Protein 5KDW (pdb70)

Solvent-accessible surface area: 65621 Å² total; per-residue (Å²): 115,76,47,79,100,29,0,70,61,1,24,114,54,0,56,0,48,121,0,62,57,19,92,36,0,0,68,75,0,41,92,18,7,55,140,9,91,99,67,6,24,148,22,0,48,17,0,4,61,127,60,47,2,19,3,48,9,27,24,51,1,2,24,1,41,11,47,16,33,23,42,1,1,1,1,2,17,3,98,132,43,87,5,1,0,0,0,0,37,10,39,76,6,66,0,0,0,0,0,11,22,0,2,77,43,8,101,47,105,3,50,52,0,12,66,0,0,73,45,0,0,12,10,0,22,62,35,73,16,47,32,83,26,75,145,80,10,106,0,0,16,10,22,30,91,82,88,35,1,15,74,5,0,109,56,8,49,5,97,9,31,61,16,77,41,8,0,0,48,54,68,82,5,14,91,80,8,106,0,0,0,0,0,7,19,1,10,1,28,48,5,38,64,27,0,71,54,39,0,122,92,49,9,8,0,0,1,0,4,50,64,19,112,86,80,4,18,0,0,73,50,0,2,48,1,0,7,4,79,22,5,84,165,8,3,0,100,163,35,121,3,116,1,23,86,93,26,79,75,84,127,5,18,104,47,2,2,51,62,48,30,25,66,68,0,2,76,35,9,16,92,40,67,14,90,116,97,22,60,47,98,102,21,91,78,174,106,48,65,23,43,4,112,110,2,78,35,10,41,93,12,27,134,83,0,70,89,19,42,43,41,2,16,46,28,2,92,134,20,57,29,5,20,74,62,114,28,7,52,5,12,32,4,14,2,0,0,0,4,0,6,2,27,82,7,140,40,49,1,15,20,64,82,37,28,49,81,4,6,43,5,2,0,0,1,1,2,9,5,5,13,8,91,30,3,10,29,0,134,74,4,39,13,1,8,29,128,89,0,52,68,7,101,56,28,76,77,87,38,82,30,93,8,80,0,36,24,47,130,30,27,2,1,4,2,44,0,1,0,5,21,92,106,0,22,2,56,2,31,103,8,67,148,15,47,5,9,0,5,2,3,5,16,56,115,0,3,6,17,15,32,19,101,153,56,0,17,0,0,26,27,5,77,4,19,59,0,78,3,93,57,103,85,62,8,11,1,5,2,6,1,1,0,2,0,2,0,31,6,39,54,9,86,58,50,33,62,0,17,0,35,1,39,10,2,1,73,6,6,42,1,45,26,91,88,39,62,130,18,60,122,33,8,46,73,5,29,123,37,5,103,57,45,128,5,20,4,0,1,2,36,6,45,4,1,4,0,0,0,26,7,104,39,3,81,36,6,7,90,178,51,10,73,38,62,31,69,95,2,1,106,8,0,23,86,3,1,9,38,7,3,5,59,6,0,0,21,11,30,58,128,84,91,26,72,93,26,8,84,118,29,8,77,75,12,41,22,60,5,86,34,102,87,13,0,78,34,35,23,15,4,5,0,9,0,4,70,28,0,41,50,13,42,31,16,60,38,78,13,1,5,2,25,130,0,0,38,0,25,10,33,25,2,2,12,30,0,0,49,54,6,30,40,39,5,4,34,0,8,5,50,50,0,20,27,2,6,0,2,2,2,0,5,24,1,1,21,43,0,29,115,92,88,47,92,71,46,59,23,128,85,10,42,2,112,40,0,7,72,35,0,51,49,0,60,87,50,116,82,66,50,33,0,0,62,103,84,0,0,84,56,102,34,105,123,18,46,20,15,21,4,3,0,0,2,3,0,1,0,5,15,5,16,83,78,74,138,43,102,110,37,1,5,25,0,2,9,1,0,8,0,0,6,15,4,0,54,92,8,91,24,59,43,46,19,2,19,1,0,2,3,65,31,93,140,85,22,37,69,44,30,81,26,82,23,21,34,4,0,14,0,0,0,0,0,0,0,10,6,7,104,73,12,0,70,32,0,3,39,8,0,0,2,114,21,33,87,57,0,66,60,1,1,60,50,5,32,45,67,104,26,58,8,7,0,4,0,4,93,78,6,2,51,32,95,62,40,87,102,15,86,0,55,167,38,45,54,84,46,41,21,131,187,118,80,48,80,104,27,0,68,62,2,26,114,55,0,55,0,47,121,0,62,57,20,95,32,0,0,66,69,0,41,108,29,5,55,98,1,90,97,46,5,23,146,21,0,47,16,0,4,61,127,61,44,2,17,1,50,8,28,27,50,0,1,24,1,40,13,48,14,37,9,36,1,2,1,2,3,18,3,100,131,43,89,5,1,0,0,0,0,40,10,43,75,6,67,0,0,0,0,0,11,22,0,2,78,41,5,96,49,105,4,48,57,0,11,67,0,0,72,51,0,0,12,10,0,19,64,35,72,16,47,31,84,27,76,139,75,11,103,0,0,16,10,22,28,92,82,85,36,1,14,76,5,0,95,55,8,48,6,93,5,32,55,18,80,41,8,0,0,47,52,70,78,5,15,88,77,8,106,0,0,0,0,0,6,18,1,11,1,25,51,6,39,66,25,0,70,56,40,0,118,95,49,7,8,0,0,0,0,3,49,65,20,108,85,80,5,18,0,0,72,48,0,2,49,1,0,7,4,84,21,6,83,167,8,3,0,101,162,34,124,4,115,2,18,83,93,25,77,72,84,126,6,18,103,46,1,2,51,64,52,26,27,60,66,0,2,77,37,11,16,95,39,67,15,89,116,96,22,56,48,93,102,22,92,77,172,102,47,59,22,43,3,113,110,3,77,36,10,41,96,10,28,132,87,0,68,88,15,40,43,42,3,14,46,30,2,90,135,26,63,33,5,20,74,62,109,25,7,52,5,12,31,2,11,3,0,0,0,4,0,7,2,17,84,7,138,39,46,0,13,19,63,84,36,26,50,79,5,8,41,6,4,0,0,0,1,1,9,5,5,13,8,94,29,4,10,29,0,119,79,4,37,13,0,8,28,95,91,0,50,82,8,109,58,30,78,78,89,38,79,29,94,10,78,0,39,25,44,129,32,33,2,1,4,3,45,0,2,0,5,22,88,107,0,21,2,56,2,30,102,10,67,144,13,48,4,7,0,0,2,3,5,15,56,116,0,3,5,17,13,32,18,101,156,51,0,18,0,0,28,26,4,75,5,19,61,0,78,4,100,61,99,107,60,14,12,0,3,2,6,1,1,0,3,0,0,0,31,8,45,53,9,86,56,52,32,65,0,19,0,36,1,39,11,1,2,76,7,9,38,0,44,26,94,82,44,87,122,27,75,124,30,19,46,72,4,30,127,36,8,108,58,52,137,8,22,4,0,1,3,39,4,48,7,1,6,0,0,0,25,7,96,43,0,63,34,7,7,84,73,93,12,62,37,65,30,94,74,3,2,120,4,0,28,83,4,1,10,40,7,3,4,55,7,0,0,20,10,33,61,130,77,84,23,74,94,22,7,85,122,28,7,76,75,20,38,22,58,5,90,34,103,94,21,0,81,37,36,21,16,3,6,0,8,0,4,66,28,1,43,52,13,41,32,12,55,38,79,13,1,5,2,26,132,0,0,38,0,34,10,31,25,2,2,12,31,0,0,48,53,6,31,40,40,7,4,33,0,7,4,51,49,0,20,27,3,5,0,2,2,2,0,5,26,1,1,23,39,0,29,110,87,85,48,86,71,56,60,24,129,83,10,43,1,106,40,0,7,73,35,0,52,47,0,60,89,57,117,81,67,52,26,0,0,57,113,84,0,0,76,55,96,35,103,126,18,46,20,15,20,4,2,0,0,2,3,0,2,0,5,15,2,15,86,76,63,137,41,102,111,39,1,7,25,0,2,9,0,0,6,0,0,6,24,3,0,36,144,7,94,24,58,42,45,20,2,18,1,0,1,2,67,29,88,140,83,24,39,70,42,32,80,25,82,23,22,33,4,0,14,0,0,0,0,0,0,0,16,5,8,102,71,8,0,71,30,0,4,41,10,0,0,3,111,20,32,87,56,0,65,59,1,1,60,49,4,34,44,67,106,27,60,9,7,0,5,0,3,92,78,7,3,52,29,96,63,42,87,102,17,86,0,56,168,37,46,52,87,44,41,21,126,183

Nearest PDB structures (foldseek):
  5kdx-assembly1_A  TM=1.000E+00  e=0.000E+00  Pseudomonas aeruginosa PAO1
  5kdv-assembly1_A  TM=9.947E-01  e=0.000E+00  Pseudomonas aeruginosa PAO1
  7jtv-assembly2_A  TM=9.894E-01  e=0.000E+00  Pseudomonas aeruginosa PAO1
  3j7n-assembly1_B  TM=3.074E-01  e=9.142E-02  Brome mosaic virus
  1qxp-assembly1_A  TM=2.008E-01  e=1.254E-01  Rattus norvegicus

Radius of gyration: 41.46 Å; Cα contacts (8 Å, |Δi|>4): 3941; chains: 2; bounding box: 107×115×102 Å

B-factor: mean 23.0, std 9.37, range [10.21, 73.4]

Sequence (1766 aa):
ATQEEILDAALVSGDSSQLTDSHLVALRLQQQVERIRQTRTQLLDGLYQNLSQAYDPGAASMWVLPANPDNTLPFLIGDKGRVLASLSLEAGGRGLAYGTNVLTQLSGTNAAHAPLLKRAVQWLVNGDPGAATAKDFKVSVVGVDKTAALNGLKSAGLQPADAACNALTDASCASTSKLLVLGNGASAASLSATVRARLQAGLPILFVHTNGWNQSSTGQQILAGLGLQEGPYGGNYWDKDRVPSSRTRTRSVELGGAYGQDPALVQQIVDGSWRTDYDWSKCTSYVGRTTCDDVPGLSDFSKRVDVLKGALDAYNQKAQNLFALPGTTSSLRLWLLWADAVRQNIRYPMDKAADTARFQETFVADAIVGYVREAGAAQKELGSYAGQRQQSMPVSGSEETLTLTLPSAQGFTAIGRMAAPGKRLSIRIEDAGQASLAVGLNTQRIGSTRLWNTRQYDRPRFLKSPDIKLQANQSVALVSPYGGLLQLVYSGATPGQTVTVKVTGAASQPFLDIQPGEDSSQAIADFIQALDADKADWLEIRSGSVEVHAKVEKVRGSIDKDYGGDVQRFIRELNEVFIDDAYTLAGFAIPNQAKTPAIQQEECAARGWDCDSETLHKLPGTQHINVDQYAQCCGGGCCSSGNPYDQTWGLNPRGWGESHELGHNLQVNRLKVYGGRSGEISNQIFPLHKDWRVLREFGQNLDDTRVNYRNAYNLIVAGRAEADPLAGVYKRRLWEEDPGTYALNGERMAFYTQWVHYWADLKNDPLQGWDIWTLLYLHQRQVDKSSDWDANKAALGYGTYAQRPGNSGDDASSTDGNDNLLLGLSWLTQRDQRPTFALWGIRTSAAAQAQVAAYGFAEQPAFFYANNRTNEYSTVKLLDMSQGSPAWPFPLATQEEILDAALVSGDSSQLTDSHLVALRLQQQVERIRQTRTQLLDGLYQQNLSQAYDPGAASMWVLPANPDNTLPFLIGDKGRVLASLSLEAGGRGLAYGTNVLTQLSGTNAAHAPLLKRAVQWLVNGDPGAATAKDFKVSVVGVDKTAALNGLKSAGLQPADAACNALTDASCASTSKLLVLGNGASAASLSATVRARLQAGLPILFVHTNGWNQSSTGQQILAGLGLQEGPYGGNYWDKDRVPSSRTRTRSVELGGAYGQDPALVQQIVDGSWRTDYDWSKCTSYVGRTTCDDVPGLSDFSKRVDVLKGALDAYNQKAQNLFALPGTTSSLRLWLLWADAVRQNIRYPMDKAADTARFQETFVADAIVGYVREAGAAQKELGSYAGQRQQSMPVSGSEETLTLTLPSAQGFTAIGRMAAPGKRLSIRIEDAGQASLAVGLNTQRIGSTRLWNTRQYDRPRFLKSPDIKLQANQSVALVSPYGGLLQLVYSGATPGQTVTVKVTGAASQPFLDIQPGEDSSSQAIADFIQALDADKADWLEIRSGSVEVHAKVEKVRGSIDKDYGGDVQRFIRELNEVFIDDAYTLAGFAIPNQAKTPAIQQECAARGWDCDSETLHKLPGTQHINVDQYAQCCGGGCCSSGNPYDQTWGLNPRGWGESHELGHNLQVNRLKVYGGRSGEISNQIFPLHKDWRVLREFGQNLDDTRVNYRNAYNLIVAGRAEADPLAGVYKRLWEEDPGTYALNGERMAFYTQWVHYWADLKNDPLQGWDIWTLLYLHQRQVDKSSDWDANKAALGYGTYAQRPGNSGDASSTDGNDNLLLGLSWLTQRDQRPTFALWGIRTSAAAQAQVAAYGFAEQPAFFYANNRTNEYSTVKLLDMSQGSPAWPFPL

InterPro domains:
  IPR031161 Peptidase family M60 domain [PS51723] (450-794)
  IPR031161 Peptidase family M60 domain [SM01276] (450-795)
  IPR040711 Immunomodulating metalloprotease, N-terminal domain [PF18650] (84-278)
  IPR041549 Immunomodulating metalloprotease, helical domain [PF18642] (305-414)
  IPR042279 Peptidase M60, enhancin-like domain 3 [G3DSA:1.10.390.30] (710-909)
  IPR061490 Immunomodulating metalloprotease [NF038322] (51-920)

Structure (mmCIF, N/CA/C/O backbone):
data_5KDW
#
_entry.id   5KDW
#
_cell.length_a   98.920
_cell.length_b   132.730
_cell.length_c   103.070
_cell.angle_alpha   90.00
_cell.angle_beta   103.81
_cell.angle_gamma   90.00
#
_symmetry.space_group_name_H-M   'P 1 21 1'
#
loop_
_entity.id
_entity.type
_entity.pdbx_description
1 polymer Metallopeptidase
2 non-polymer 1,2-ETHANEDIOL
3 non-polymer 'ZINC ION'
4 non-polymer 'PHOSPHATE ION'
5 water water
#
loop_
_atom_site.group_PDB
_atom_site.id
_atom_site.type_symbol
_atom_site.label_atom_id
_atom_site.label_alt_id
_atom_site.label_comp_id
_atom_site.label_asym_id
_atom_site.label_entity_id
_atom_site.label_seq_id
_atom_site.pdbx_PDB_ins_code
_atom_site.Cartn_x
_atom_site.Cartn_y
_atom_site.Cartn_z
_atom_site.occupancy
_atom_site.B_iso_or_equiv
_atom_site.auth_seq_id
_atom_site.auth_comp_id
_atom_site.auth_asym_id
_atom_site.auth_atom_id
_atom_site.p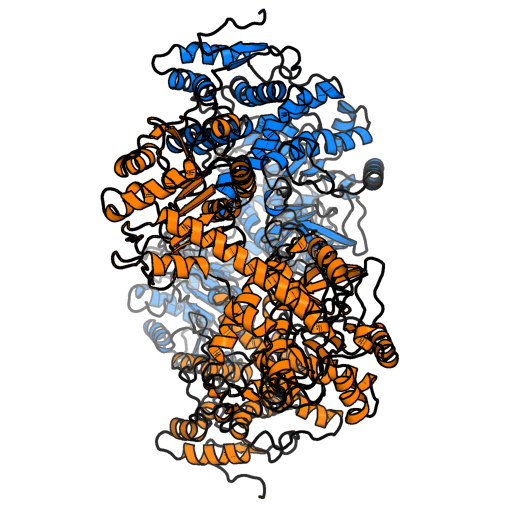dbx_PDB_model_num
ATOM 1 N N . ALA A 1 2 ? 76.365 -25.039 16.630 1.00 43.94 42 ALA A N 1
ATOM 2 C CA . ALA A 1 2 ? 75.330 -25.611 15.675 1.00 41.43 42 ALA A CA 1
ATOM 3 C C . ALA A 1 2 ? 75.333 -24.835 14.380 1.00 37.78 42 ALA A C 1
ATOM 4 O O . ALA A 1 2 ? 75.502 -23.618 14.364 1.00 37.96 42 ALA A O 1
ATOM 6 N N . THR A 1 3 ? 75.189 -25.541 13.276 1.00 35.96 43 THR A N 1
ATOM 7 C CA . THR A 1 3 ? 75.106 -24.884 11.968 1.00 34.86 43 THR A CA 1
ATOM 8 C C . THR A 1 3 ? 73.725 -24.228 11.809 1.00 29.47 43 THR A C 1
ATOM 9 O O . THR A 1 3 ? 72.802 -24.532 12.559 1.00 27.82 43 THR A O 1
ATOM 13 N N . GLN A 1 4 ? 73.604 -23.354 10.824 1.00 29.99 44 GLN A N 1
ATOM 14 C CA . GLN A 1 4 ? 72.322 -22.668 10.572 1.00 30.33 44 GLN A CA 1
ATOM 15 C C . GLN A 1 4 ? 71.328 -23.727 10.096 1.00 29.07 44 GLN A C 1
ATOM 16 O O . GLN A 1 4 ? 70.162 -23.705 10.445 1.00 28.03 44 GLN A O 1
ATOM 22 N N . GLU A 1 5 ? 71.841 -24.709 9.355 1.00 33.55 45 GLU A N 1
ATOM 23 C CA . GLU A 1 5 ? 71.057 -25.873 8.962 1.00 34.83 45 GLU A CA 1
ATOM 24 C C . GLU A 1 5 ? 70.416 -26.595 10.153 1.00 30.32 45 GLU A C 1
ATOM 25 O O . GLU A 1 5 ? 69.212 -26.923 10.157 1.00 29.64 45 GLU A O 1
ATOM 31 N N . GLU A 1 6 ? 71.211 -26.894 11.159 1.00 27.90 46 GLU A N 1
ATOM 32 C CA . GLU A 1 6 ? 70.687 -27.547 12.354 1.00 27.70 46 GLU A CA 1
ATOM 33 C C . GLU A 1 6 ? 69.737 -26.659 13.153 1.00 25.93 46 GLU A C 1
ATOM 34 O O . GLU A 1 6 ? 68.784 -27.133 13.759 1.00 26.94 46 GLU A O 1
ATOM 40 N N . ILE A 1 7 ? 70.047 -25.375 13.223 1.00 25.32 47 ILE A N 1
ATOM 41 C CA . ILE A 1 7 ? 69.144 -24.416 13.867 1.00 24.60 47 ILE A CA 1
ATOM 42 C C . ILE A 1 7 ? 67.761 -24.383 13.145 1.00 21.71 47 ILE A C 1
ATOM 43 O O . ILE A 1 7 ? 66.695 -24.522 13.785 1.00 22.05 47 ILE A O 1
ATOM 48 N N . LEU A 1 8 ? 67.787 -24.265 11.819 1.00 22.98 48 LEU A N 1
ATOM 49 C CA . LEU A 1 8 ? 66.536 -24.260 11.049 1.00 22.41 48 LEU A CA 1
ATOM 50 C C . LEU A 1 8 ? 65.713 -25.512 11.276 1.00 25.02 48 LEU A C 1
ATOM 51 O O . LEU A 1 8 ? 64.489 -25.440 11.538 1.00 24.60 48 LEU A O 1
ATOM 56 N N . ASP A 1 9 ? 66.360 -26.675 11.213 1.00 26.82 49 ASP A N 1
ATOM 57 C CA . ASP A 1 9 ? 65.631 -27.942 11.419 1.00 28.45 49 ASP A CA 1
ATOM 58 C C . ASP A 1 9 ? 64.926 -28.007 12.766 1.00 25.93 49 ASP A C 1
ATOM 59 O O . ASP A 1 9 ? 63.784 -28.427 12.839 1.00 25.50 49 ASP A O 1
ATOM 64 N N . ALA A 1 10 ? 65.608 -27.553 13.818 1.00 24.91 50 ALA A N 1
ATOM 65 C CA . ALA A 1 10 ? 65.042 -27.536 15.172 1.00 27.38 50 ALA A CA 1
ATOM 66 C C . ALA A 1 10 ? 63.912 -26.501 15.265 1.00 24.31 50 ALA A C 1
ATOM 67 O O . ALA A 1 10 ? 62.869 -26.744 15.835 1.00 25.72 50 ALA A O 1
ATOM 69 N N . ALA A 1 11 ? 64.159 -25.337 14.682 1.00 25.52 51 ALA A N 1
ATOM 70 C CA . ALA A 1 11 ? 63.203 -24.244 14.746 1.00 24.09 51 ALA A CA 1
ATOM 71 C C . ALA A 1 11 ? 61.914 -24.576 14.012 1.00 24.03 51 ALA A C 1
ATOM 72 O O . ALA A 1 11 ? 60.850 -24.107 14.423 1.00 24.33 51 ALA A O 1
ATOM 74 N N . LEU A 1 12 ? 61.983 -25.408 12.961 1.00 23.40 52 LEU A N 1
ATOM 75 C CA . LEU A 1 12 ? 60.761 -25.904 12.303 1.00 23.97 52 LEU A CA 1
ATOM 76 C C . LEU A 1 12 ? 59.843 -26.681 13.217 1.00 24.98 52 LEU A C 1
ATOM 77 O O . LEU A 1 12 ? 58.641 -26.705 12.979 1.00 23.27 52 LEU A O 1
ATOM 82 N N . VAL A 1 13 ? 60.398 -27.288 14.262 1.00 26.24 53 VAL A N 1
ATOM 83 C CA . VAL A 1 13 ? 59.583 -27.984 15.247 1.00 27.70 53 VAL A CA 1
ATOM 84 C C . VAL A 1 13 ? 59.171 -27.092 16.416 1.00 26.71 53 VAL A C 1
ATOM 85 O O . VAL A 1 13 ? 58.030 -27.148 16.837 1.00 25.02 53 VAL A O 1
ATOM 89 N N . SER A 1 14 ? 60.100 -26.295 16.933 1.00 25.90 54 SER A N 1
ATOM 90 C CA . SER A 1 14 ? 59.865 -25.526 18.159 1.00 27.60 54 SER A CA 1
ATOM 91 C C . SER A 1 14 ? 59.342 -24.104 17.948 1.00 27.80 54 SER A C 1
ATOM 92 O O . SER A 1 14 ? 58.774 -23.509 18.846 1.00 33.12 54 SER A O 1
ATOM 95 N N . GLY A 1 15 ? 59.605 -23.567 16.779 1.00 25.58 55 GLY A N 1
ATOM 96 C CA . GLY A 1 15 ? 59.370 -22.159 16.471 1.00 26.54 55 GLY A CA 1
ATOM 97 C C . GLY A 1 15 ? 60.463 -21.248 16.987 1.00 26.06 55 GLY A C 1
ATOM 98 O O . GLY A 1 15 ? 60.382 -20.011 16.814 1.00 27.76 55 GLY A O 1
ATOM 99 N N . ASP A 1 16 ? 61.516 -21.817 17.587 1.00 25.21 56 ASP A N 1
ATOM 100 C CA . ASP A 1 16 ? 62.570 -20.987 18.192 1.00 24.26 56 ASP A CA 1
ATOM 101 C C . ASP A 1 16 ? 63.605 -20.494 17.206 1.00 21.81 56 ASP A C 1
ATOM 102 O O . ASP A 1 16 ? 64.648 -21.085 16.981 1.00 21.57 56 ASP A O 1
ATOM 107 N N . SER A 1 17 ? 63.338 -19.310 16.665 1.00 20.94 57 SER A N 1
ATOM 108 C CA . SER A 1 17 ? 64.217 -18.698 15.689 1.00 20.17 57 SER A CA 1
ATOM 109 C C . SER A 1 17 ? 65.366 -17.890 16.298 1.00 20.79 57 SER A C 1
ATOM 110 O O . SER A 1 17 ? 66.064 -17.176 15.560 1.00 20.08 57 SER A O 1
ATOM 113 N N . SER A 1 18 ? 65.568 -17.970 17.608 1.00 23.25 58 SER A N 1
ATOM 114 C CA . SER A 1 18 ? 66.530 -17.064 18.281 1.00 26.99 58 SER A CA 1
ATOM 115 C C . SER A 1 18 ? 67.928 -16.976 17.630 1.00 27.95 58 SER A C 1
ATOM 116 O O . SER A 1 18 ? 68.514 -15.872 17.528 1.00 31.04 58 SER A O 1
ATOM 119 N N . GLN A 1 19 ? 68.476 -18.113 17.209 1.00 28.18 59 GLN A N 1
ATOM 120 C CA . GLN A 1 19 ? 69.838 -18.122 16.639 1.00 30.10 59 GLN A CA 1
ATOM 121 C C . GLN A 1 19 ? 69.865 -18.161 15.109 1.00 26.28 59 GLN A C 1
ATOM 122 O O . GLN A 1 19 ? 70.933 -18.246 14.506 1.00 24.94 59 GLN A O 1
ATOM 128 N N . LEU A 1 20 ? 68.686 -18.119 14.486 1.00 23.46 60 LEU A N 1
ATOM 129 C CA . LEU A 1 20 ? 68.572 -18.253 13.037 1.00 22.57 60 LEU A CA 1
ATOM 130 C C . LEU A 1 20 ? 68.795 -16.937 12.323 1.00 24.43 60 LEU A C 1
ATOM 131 O O . LEU A 1 20 ? 67.979 -15.994 12.469 1.00 23.71 60 LEU A O 1
ATOM 136 N N . THR A 1 21 ? 69.861 -16.838 11.524 1.00 21.04 61 THR A N 1
ATOM 137 C CA . THR A 1 21 ? 70.196 -15.582 10.855 1.00 22.94 61 THR A CA 1
ATOM 138 C C . THR A 1 21 ? 70.308 -15.680 9.333 1.00 22.88 61 THR A C 1
ATOM 139 O O . THR A 1 21 ? 70.323 -14.665 8.612 1.00 22.99 61 THR A O 1
ATOM 143 N N . ASP A 1 22 ? 70.446 -16.906 8.836 1.00 24.03 62 ASP A N 1
ATOM 144 C CA . ASP A 1 22 ? 70.706 -17.126 7.406 1.00 22.74 62 ASP A CA 1
ATOM 145 C C . ASP A 1 22 ? 69.384 -17.212 6.630 1.00 20.19 62 ASP A C 1
ATOM 146 O O . ASP A 1 22 ? 68.840 -18.320 6.379 1.00 19.86 62 ASP A O 1
ATOM 151 N N . SER A 1 23 ? 68.898 -16.051 6.227 1.00 20.20 63 SER A N 1
ATOM 152 C CA . SER A 1 23 ? 67.613 -15.977 5.559 1.00 19.65 63 SER A CA 1
ATOM 153 C C . SER A 1 23 ? 67.656 -16.669 4.191 1.00 20.03 63 SER A C 1
ATOM 154 O O . SER A 1 23 ? 66.681 -17.282 3.806 1.00 21.04 63 SER A O 1
ATOM 157 N N . HIS A 1 24 ? 68.793 -16.613 3.496 1.00 19.78 64 HIS A N 1
ATOM 158 C CA . HIS A 1 24 ? 68.927 -17.265 2.198 1.00 20.42 64 HIS A CA 1
ATOM 159 C C . HIS A 1 24 ? 68.721 -18.745 2.280 1.00 19.58 64 HIS A C 1
ATOM 160 O O . HIS A 1 24 ? 68.002 -19.304 1.459 1.00 21.45 64 HIS A O 1
ATOM 167 N N . LEU A 1 25 ? 69.299 -19.385 3.290 1.00 20.02 65 LEU A N 1
ATOM 168 C CA . LEU A 1 25 ? 69.115 -20.796 3.526 1.00 21.16 65 LEU A CA 1
ATOM 169 C C . LEU A 1 25 ? 67.637 -21.138 3.704 1.00 21.39 65 LEU A C 1
ATOM 170 O O . LEU A 1 25 ? 67.143 -22.157 3.165 1.00 18.88 65 LEU A O 1
ATOM 175 N N . VAL A 1 26 ? 66.929 -20.326 4.502 1.00 18.51 66 VAL A N 1
ATOM 176 C CA . VAL A 1 26 ? 65.512 -20.576 4.754 1.00 16.86 66 VAL A CA 1
ATOM 177 C C . VAL A 1 26 ? 64.717 -20.418 3.439 1.00 15.88 66 VAL A C 1
ATOM 178 O O . VAL A 1 26 ? 63.873 -21.277 3.143 1.00 17.37 66 VAL A O 1
ATOM 182 N N . ALA A 1 27 ? 65.035 -19.380 2.676 1.00 15.02 67 ALA A N 1
ATOM 183 C CA . ALA A 1 27 ? 64.379 -19.100 1.400 1.00 16.26 67 ALA A CA 1
ATOM 184 C C . ALA A 1 27 ? 64.569 -20.259 0.407 1.00 18.59 67 ALA A C 1
ATOM 185 O O . ALA A 1 27 ? 63.634 -20.578 -0.339 1.00 16.77 67 ALA A O 1
ATOM 187 N N . LEU A 1 28 ? 65.763 -20.863 0.399 1.00 17.73 68 LEU A N 1
ATOM 188 C CA . LEU A 1 28 ? 65.985 -22.074 -0.410 1.00 19.20 68 LEU A CA 1
ATOM 189 C C . LEU A 1 28 ? 65.098 -23.257 -0.019 1.00 18.07 68 LEU A C 1
ATOM 190 O O . LEU A 1 28 ? 64.621 -23.977 -0.894 1.00 16.53 68 LEU A O 1
ATOM 195 N N . ARG A 1 29 ? 64.904 -23.493 1.268 1.00 16.76 69 ARG A N 1
ATOM 196 C CA . ARG A 1 29 ? 63.985 -24.519 1.709 1.00 18.65 69 ARG A CA 1
ATOM 197 C C . ARG A 1 29 ? 62.549 -24.237 1.347 1.00 16.67 69 ARG A C 1
ATOM 198 O O . ARG A 1 29 ? 61.804 -25.145 1.008 1.00 16.42 69 ARG A O 1
ATOM 206 N N . LEU A 1 30 ? 62.153 -22.993 1.523 1.00 15.56 70 LEU A N 1
ATOM 207 C CA . LEU A 1 30 ? 60.830 -22.535 1.151 1.00 16.19 70 LEU A CA 1
ATOM 208 C C . LEU A 1 30 ? 60.610 -22.775 -0.347 1.00 15.26 70 LEU A C 1
ATOM 209 O O . LEU A 1 30 ? 59.545 -23.303 -0.748 1.00 15.57 70 LEU A O 1
ATOM 214 N N . GLN A 1 31 ? 61.590 -22.386 -1.175 1.00 14.20 71 GLN A N 1
ATOM 215 C CA . GLN A 1 31 ? 61.537 -22.623 -2.620 1.00 14.39 71 GLN A CA 1
ATOM 216 C C . GLN A 1 31 ? 61.207 -24.105 -2.918 1.00 13.54 71 GLN A C 1
ATOM 217 O O . GLN A 1 31 ? 60.346 -24.361 -3.738 1.00 14.68 71 GLN A O 1
ATOM 223 N N . GLN A 1 32 ? 61.898 -25.054 -2.262 1.00 14.31 72 GLN A N 1
ATOM 224 C CA . GLN A 1 32 ? 61.645 -26.495 -2.502 1.00 15.14 72 GLN A CA 1
ATOM 225 C C . GLN A 1 32 ? 60.301 -26.976 -1.941 1.00 15.67 72 GLN A C 1
ATOM 226 O O . GLN A 1 32 ? 59.655 -27.876 -2.515 1.00 15.59 72 GLN A O 1
ATOM 232 N N . GLN A 1 33 ? 59.885 -26.391 -0.841 1.00 14.69 73 GLN A N 1
ATOM 233 C CA . GLN A 1 33 ? 58.605 -26.718 -0.255 1.00 15.65 73 GLN A CA 1
ATOM 234 C C . GLN A 1 33 ? 57.448 -26.267 -1.159 1.00 15.21 73 GLN A C 1
ATOM 235 O O . GLN A 1 33 ? 56.524 -27.052 -1.422 1.00 16.42 73 GLN A O 1
ATOM 241 N N . VAL A 1 34 ? 57.503 -25.031 -1.638 1.00 15.92 74 VAL A N 1
ATOM 242 C CA . VAL A 1 34 ? 56.486 -24.516 -2.550 1.00 17.79 74 VAL A CA 1
ATOM 243 C C . VAL A 1 34 ? 56.441 -25.350 -3.829 1.00 17.10 74 VAL A C 1
ATOM 244 O O . VAL A 1 34 ? 55.386 -25.619 -4.401 1.00 17.29 74 VAL A O 1
ATOM 248 N N . GLU A 1 35 ? 57.617 -25.765 -4.301 1.00 16.91 75 GLU A N 1
ATOM 249 C CA . GLU A 1 35 ? 57.691 -26.567 -5.533 1.00 16.97 75 GLU A CA 1
ATOM 250 C C . GLU A 1 35 ? 57.108 -27.989 -5.308 1.00 17.48 75 GLU A C 1
ATOM 251 O O . GLU A 1 35 ? 56.415 -28.513 -6.189 1.00 18.00 75 GLU A O 1
ATOM 257 N N . ARG A 1 36 ? 57.365 -28.597 -4.158 1.00 17.56 76 ARG A N 1
ATOM 258 C CA . ARG A 1 36 ? 56.808 -29.880 -3.773 1.00 19.81 76 ARG A CA 1
ATOM 259 C C . ARG A 1 36 ? 55.262 -29.799 -3.796 1.00 19.51 76 ARG A C 1
ATOM 260 O O . ARG A 1 36 ? 54.564 -30.665 -4.383 1.00 17.83 76 ARG A O 1
ATOM 268 N N . ILE A 1 37 ? 54.719 -28.741 -3.223 1.00 19.28 77 ILE A N 1
ATOM 269 C CA . ILE A 1 37 ? 53.290 -28.570 -3.204 1.00 19.35 77 ILE A CA 1
ATOM 270 C C . ILE A 1 37 ? 52.748 -28.438 -4.642 1.00 19.20 77 ILE A C 1
ATOM 271 O O . ILE A 1 37 ? 51.788 -29.091 -4.971 1.00 17.65 77 ILE A O 1
ATOM 276 N N . ARG A 1 38 ? 53.379 -27.633 -5.468 1.00 15.87 78 ARG A N 1
ATOM 277 C CA . ARG A 1 38 ? 52.940 -27.481 -6.845 1.00 17.49 78 ARG A CA 1
ATOM 278 C C . ARG A 1 38 ? 52.989 -28.828 -7.601 1.00 15.85 78 ARG A C 1
ATOM 279 O O . ARG A 1 38 ? 52.066 -29.138 -8.365 1.00 16.35 78 ARG A O 1
ATOM 287 N N . GLN A 1 39 ? 54.034 -29.614 -7.409 1.00 15.25 79 GLN A N 1
ATOM 288 C CA . GLN A 1 39 ? 54.178 -30.919 -8.111 1.00 16.07 79 GLN A CA 1
ATOM 289 C C . GLN A 1 39 ? 53.084 -31.882 -7.736 1.00 17.04 79 GLN A C 1
ATOM 290 O O . GLN A 1 39 ? 52.465 -32.510 -8.614 1.00 16.52 79 GLN A O 1
ATOM 296 N N . THR A 1 40 ? 52.792 -31.967 -6.437 1.00 15.89 80 THR A N 1
ATOM 297 C CA . THR A 1 40 ? 51.689 -32.795 -5.929 1.00 17.43 80 THR A CA 1
ATOM 298 C C . THR A 1 40 ? 50.348 -32.358 -6.461 1.00 16.07 80 THR A C 1
ATOM 299 O O . THR A 1 40 ? 49.600 -33.177 -6.946 1.00 15.31 80 THR A O 1
ATOM 303 N N . ARG A 1 41 ? 50.046 -31.077 -6.363 1.00 14.73 81 ARG A N 1
ATOM 304 C CA . ARG A 1 41 ? 48.782 -30.582 -6.872 1.00 15.45 81 ARG A CA 1
ATOM 305 C C . ARG A 1 41 ? 48.606 -30.857 -8.343 1.00 16.02 81 ARG A C 1
ATOM 306 O O . ARG A 1 41 ? 47.532 -31.248 -8.776 1.00 15.60 81 ARG A O 1
ATOM 314 N N . THR A 1 42 ? 49.622 -30.551 -9.131 1.00 15.42 82 THR A N 1
ATOM 315 C CA . THR A 1 42 ? 49.426 -30.559 -10.579 1.00 16.04 82 THR A CA 1
ATOM 316 C C . THR A 1 42 ? 49.281 -31.982 -11.077 1.00 16.00 82 THR A C 1
ATOM 317 O O . THR A 1 42 ? 48.483 -32.229 -11.981 1.00 17.84 82 THR A O 1
ATOM 321 N N . GLN A 1 43 ? 50.022 -32.902 -10.490 1.00 15.96 83 GLN A N 1
ATOM 322 C CA . GLN A 1 43 ? 49.881 -34.296 -10.812 1.00 18.77 83 GLN A CA 1
ATOM 323 C C . GLN A 1 43 ? 48.472 -34.788 -10.511 1.00 17.71 83 GLN A C 1
ATOM 324 O O . GLN A 1 43 ? 47.891 -35.533 -11.286 1.00 18.09 83 GLN A O 1
ATOM 330 N N . LEU A 1 44 ? 47.935 -34.423 -9.354 1.00 16.07 84 LEU A N 1
ATOM 331 C CA . LEU A 1 44 ? 46.579 -34.848 -8.999 1.00 15.34 84 LEU A CA 1
ATOM 332 C C . LEU A 1 44 ? 45.521 -34.231 -9.940 1.00 15.34 84 LEU A C 1
ATOM 333 O O . LEU A 1 44 ? 44.672 -34.945 -10.479 1.00 16.30 84 LEU A O 1
ATOM 338 N N . LEU A 1 45 ? 45.611 -32.941 -10.182 1.00 14.31 85 LEU A N 1
ATOM 339 C CA . LEU A 1 45 ? 44.622 -32.242 -10.964 1.00 14.32 85 LEU A CA 1
ATOM 340 C C . LEU A 1 45 ? 44.688 -32.675 -12.423 1.00 15.22 85 LEU A C 1
ATOM 341 O O . LEU A 1 45 ? 43.676 -32.910 -13.035 1.00 16.12 85 LEU A O 1
ATOM 346 N N . ASP A 1 46 ? 45.879 -32.859 -12.947 1.00 15.58 86 ASP A N 1
ATOM 347 C CA . ASP A 1 46 ? 45.981 -33.383 -14.313 1.00 16.90 86 ASP A CA 1
ATOM 348 C C . ASP A 1 46 ? 45.328 -34.762 -14.452 1.00 17.23 86 ASP A C 1
ATOM 349 O O . ASP A 1 46 ? 44.623 -35.005 -15.410 1.00 17.67 86 ASP A O 1
ATOM 354 N N . GLY A 1 47 ? 45.546 -35.653 -13.494 1.00 17.09 87 GLY A N 1
ATOM 355 C CA . GLY A 1 47 ? 44.927 -36.960 -13.476 1.00 17.27 87 GLY A CA 1
ATOM 356 C C . GLY A 1 47 ? 43.408 -36.897 -13.371 1.00 18.19 87 GLY A C 1
ATOM 357 O O . GLY A 1 47 ? 42.680 -37.698 -13.994 1.00 19.08 87 GLY A O 1
ATOM 358 N N . LEU A 1 48 ? 42.891 -35.960 -12.576 1.00 17.54 88 LEU A N 1
ATOM 359 C CA . LEU A 1 48 ? 41.467 -35.819 -12.467 1.00 18.01 88 LEU A CA 1
ATOM 360 C C . LEU A 1 48 ? 40.819 -35.293 -13.772 1.00 16.90 88 LEU A C 1
ATOM 361 O O . LEU A 1 48 ? 39.866 -35.889 -14.285 1.00 18.12 88 LEU A O 1
ATOM 366 N N . TYR A 1 49 ? 41.306 -34.175 -14.283 1.00 16.34 89 TYR A N 1
ATOM 367 C CA . TYR A 1 49 ? 40.653 -33.512 -15.410 1.00 16.50 89 TYR A CA 1
ATOM 368 C C . TYR A 1 49 ? 40.811 -34.279 -16.734 1.00 17.60 89 TYR A C 1
ATOM 369 O O . TYR A 1 49 ? 39.838 -34.392 -17.488 1.00 17.32 89 TYR A O 1
ATOM 378 N N . GLN A 1 50 ? 41.999 -34.793 -16.979 1.00 16.85 90 GLN A N 1
ATOM 379 C CA . GLN A 1 50 ? 42.380 -35.310 -18.306 1.00 20.16 90 GLN A CA 1
ATOM 380 C C . GLN A 1 50 ? 41.819 -34.347 -19.328 1.00 18.56 90 GLN A C 1
ATOM 381 O O . GLN A 1 50 ? 41.950 -33.152 -19.162 1.00 19.16 90 GLN A O 1
ATOM 387 N N . ASN A 1 51 ? 41.175 -34.850 -20.395 1.00 21.61 91 ASN A N 1
ATOM 388 C CA . ASN A 1 51 ? 40.549 -33.969 -21.401 1.00 21.68 91 ASN A CA 1
ATOM 389 C C . ASN A 1 51 ? 39.040 -33.910 -21.278 1.00 25.50 91 ASN A C 1
ATOM 390 O O . ASN A 1 51 ? 38.363 -33.559 -22.246 1.00 23.53 91 ASN A O 1
ATOM 395 N N . LEU A 1 52 ? 38.488 -34.259 -20.101 1.00 22.56 92 LEU A N 1
ATOM 396 C CA . LEU A 1 52 ? 37.042 -34.155 -19.900 1.00 21.71 92 LEU A CA 1
ATOM 397 C C . LEU A 1 52 ? 36.603 -32.729 -19.822 1.00 21.27 92 LEU A C 1
ATOM 398 O O . LEU A 1 52 ? 37.403 -31.795 -19.515 1.00 22.24 92 LEU A O 1
ATOM 403 N N . SER A 1 53 ? 35.326 -32.506 -20.116 1.00 20.55 93 SER A N 1
ATOM 404 C CA . SER A 1 53 ? 34.755 -31.187 -19.940 1.00 20.70 93 SER A CA 1
ATOM 405 C C . SER A 1 53 ? 34.830 -30.787 -18.455 1.00 20.18 93 SER A C 1
ATOM 406 O O . SER A 1 53 ? 34.515 -31.603 -17.597 1.00 21.74 93 SER A O 1
ATOM 409 N N . GLN A 1 54 ? 35.182 -29.528 -18.207 1.00 21.54 94 GLN A N 1
ATOM 410 C CA . GLN A 1 54 ? 35.236 -28.932 -16.874 1.00 22.53 94 GLN A CA 1
ATOM 411 C C . GLN A 1 54 ? 34.046 -28.044 -16.592 1.00 22.19 94 GLN A C 1
ATOM 412 O O . GLN A 1 54 ? 34.023 -27.364 -15.547 1.00 23.53 94 GLN A O 1
ATOM 418 N N . ALA A 1 55 ? 33.036 -28.065 -17.484 1.00 21.64 95 ALA A N 1
ATOM 419 C CA . ALA A 1 55 ? 31.874 -27.233 -17.306 1.00 21.63 95 ALA A CA 1
ATOM 420 C C . ALA A 1 55 ? 31.232 -27.550 -15.958 1.00 19.63 95 ALA A C 1
ATOM 421 O O . ALA A 1 55 ? 30.972 -28.687 -15.662 1.00 19.47 95 ALA A O 1
ATOM 423 N N . TYR A 1 56 ? 30.988 -26.540 -15.177 1.00 19.87 96 TYR A N 1
ATOM 424 C CA . TYR A 1 56 ? 30.398 -26.753 -13.866 1.00 20.13 96 TYR A CA 1
ATOM 425 C C . TYR A 1 56 ? 29.748 -25.470 -13.476 1.00 18.40 96 TYR A C 1
ATOM 426 O O . TYR A 1 56 ? 30.419 -24.436 -13.300 1.00 20.75 96 TYR A O 1
ATOM 435 N N . ASP A 1 57 ? 28.420 -25.523 -13.301 1.00 20.65 97 ASP A N 1
ATOM 436 C CA . ASP A 1 57 ? 27.685 -24.313 -12.936 1.00 22.52 97 ASP A CA 1
ATOM 437 C C . ASP A 1 57 ? 26.810 -24.554 -11.698 1.00 21.51 97 ASP A C 1
ATOM 438 O O . ASP A 1 57 ? 25.756 -25.191 -11.819 1.00 20.91 97 ASP A O 1
ATOM 443 N N . PRO A 1 58 ? 27.253 -24.042 -10.529 1.00 20.95 98 PRO A N 1
ATOM 444 C CA . PRO A 1 58 ? 26.504 -24.294 -9.281 1.00 22.95 98 PRO A CA 1
ATOM 445 C C . PRO A 1 58 ? 25.356 -23.304 -9.082 1.00 25.27 98 PRO A C 1
ATOM 446 O O . PRO A 1 58 ? 24.626 -23.407 -8.102 1.00 26.37 98 PRO A O 1
ATOM 450 N N . GLY A 1 59 ? 25.234 -22.307 -9.960 1.00 29.15 99 GLY A N 1
ATOM 451 C CA . GLY A 1 59 ? 24.186 -21.296 -9.830 1.00 26.86 99 GLY A CA 1
ATOM 452 C C . GLY A 1 59 ? 24.374 -20.341 -8.675 1.00 25.71 99 GLY A C 1
ATOM 453 O O . GLY A 1 59 ? 25.323 -20.444 -7.877 1.00 21.72 99 GLY A O 1
ATOM 454 N N . ALA A 1 60 ? 23.444 -19.384 -8.560 1.00 24.41 100 ALA A N 1
ATOM 455 C CA . ALA A 1 60 ? 23.543 -18.385 -7.491 1.00 26.85 100 ALA A CA 1
ATOM 456 C C . ALA A 1 60 ? 23.370 -19.025 -6.080 1.00 23.53 100 ALA A C 1
ATOM 457 O O . ALA A 1 60 ? 23.959 -18.565 -5.113 1.00 22.80 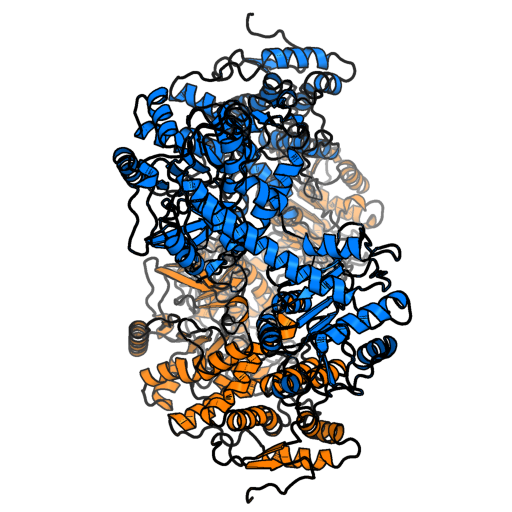100 ALA A O 1
ATOM 459 N N . ALA A 1 61 ? 22.566 -20.061 -6.010 1.00 23.38 101 ALA A N 1
ATOM 460 C CA . ALA A 1 61 ? 22.210 -20.711 -4.739 1.00 24.86 101 ALA A CA 1
ATOM 461 C C . ALA A 1 61 ? 23.244 -21.771 -4.370 1.00 21.59 101 ALA A C 1
ATOM 462 O O . ALA A 1 61 ? 23.031 -23.005 -4.438 1.00 21.37 101 ALA A O 1
ATOM 464 N N . SER A 1 62 ? 24.398 -21.255 -4.002 1.00 22.55 102 SER A N 1
ATOM 465 C CA . SER A 1 62 ? 25.549 -22.106 -3.705 1.00 20.76 102 SER A CA 1
ATOM 466 C C . SER A 1 62 ? 26.519 -21.290 -2.953 1.00 20.62 102 SER A C 1
ATOM 467 O O . SER A 1 62 ? 26.408 -20.062 -2.902 1.00 20.28 102 SER A O 1
ATOM 470 N N . MET A 1 63 ? 27.474 -21.973 -2.305 1.00 22.32 103 MET A N 1
ATOM 471 C CA . MET A 1 63 ? 28.504 -21.327 -1.512 1.00 21.53 103 MET A CA 1
ATOM 472 C C . MET A 1 63 ? 29.871 -21.601 -2.147 1.00 19.91 103 MET A C 1
ATOM 473 O O . MET A 1 63 ? 30.007 -22.542 -2.907 1.00 20.41 103 MET A O 1
ATOM 478 N N . TRP A 1 64 ? 30.882 -20.836 -1.783 1.00 18.54 104 TRP A N 1
ATOM 479 C CA . TRP A 1 64 ? 32.261 -21.104 -2.263 1.00 18.84 104 TRP A CA 1
ATOM 480 C C . TRP A 1 64 ? 32.904 -21.938 -1.175 1.00 19.06 104 TRP A C 1
ATOM 481 O O . TRP A 1 64 ? 32.502 -21.867 -0.007 1.00 19.85 104 TRP A O 1
ATOM 492 N N . VAL A 1 65 ? 33.812 -22.794 -1.571 1.00 18.68 105 VAL A N 1
ATOM 493 C CA . VAL A 1 65 ? 34.470 -23.745 -0.676 1.00 18.54 105 VAL A CA 1
ATOM 494 C C . VAL A 1 65 ? 35.959 -23.688 -1.020 1.00 20.58 105 VAL A C 1
ATOM 495 O O . VAL A 1 65 ? 36.376 -24.069 -2.145 1.00 22.20 105 VAL A O 1
ATOM 499 N N . LEU A 1 66 ? 36.717 -23.219 -0.055 1.00 21.56 106 LEU A N 1
ATOM 500 C CA . LEU A 1 66 ? 38.115 -22.815 -0.212 1.00 24.06 106 LEU A CA 1
ATOM 501 C C . LEU A 1 66 ? 39.078 -23.676 0.571 1.00 21.46 106 LEU A C 1
ATOM 502 O O . LEU A 1 66 ? 38.754 -24.129 1.666 1.00 20.51 106 LEU A O 1
ATOM 507 N N . PRO A 1 67 ? 40.298 -23.857 0.033 1.00 19.83 107 PRO A N 1
ATOM 508 C CA . PRO A 1 67 ? 41.371 -24.399 0.817 1.00 19.58 107 PRO A CA 1
ATOM 509 C C . PRO A 1 67 ? 41.621 -23.514 2.018 1.00 22.25 107 PRO A C 1
ATOM 510 O O . PRO A 1 67 ? 41.393 -22.303 1.979 1.00 23.38 107 PRO A O 1
ATOM 514 N N . ALA A 1 68 ? 42.033 -24.125 3.113 1.00 25.36 108 ALA A N 1
ATOM 515 C CA . ALA A 1 68 ? 42.316 -23.382 4.345 1.00 29.13 108 ALA A CA 1
ATOM 516 C C . ALA A 1 68 ? 43.729 -23.697 4.761 1.00 34.48 108 ALA A C 1
ATOM 517 O O . ALA A 1 68 ? 44.387 -22.832 5.242 1.00 37.03 108 ALA A O 1
ATOM 519 N N . ASN A 1 69 ? 44.173 -24.948 4.627 1.00 36.16 109 ASN A N 1
ATOM 520 C CA . ASN A 1 69 ? 45.575 -25.281 4.765 1.00 37.83 109 ASN A CA 1
ATOM 521 C C . ASN A 1 69 ? 46.214 -25.518 3.384 1.00 35.09 109 ASN A C 1
ATOM 522 O O . ASN A 1 69 ? 45.856 -26.485 2.732 1.00 34.25 109 ASN A O 1
ATOM 527 N N . PRO A 1 70 ? 47.156 -24.662 2.946 1.00 36.07 110 PRO A N 1
ATOM 528 C CA . PRO A 1 70 ? 47.670 -24.764 1.559 1.00 34.58 110 PRO A CA 1
ATOM 529 C C . PRO A 1 70 ? 48.559 -25.958 1.291 1.00 29.38 110 PRO A C 1
ATOM 530 O O . PRO A 1 70 ? 48.677 -26.409 0.135 1.00 28.10 110 PRO A O 1
ATOM 534 N N . ASP A 1 71 ? 49.190 -26.488 2.329 1.00 22.52 111 ASP A N 1
ATOM 535 C CA . ASP A 1 71 ? 50.038 -27.589 2.108 1.00 22.01 111 ASP A CA 1
ATOM 536 C C . ASP A 1 71 ? 49.297 -28.848 1.718 1.00 22.69 111 ASP A C 1
ATOM 537 O O . ASP A 1 71 ? 49.861 -29.607 0.955 1.00 22.80 111 ASP A O 1
ATOM 542 N N . ASN A 1 72 ? 48.081 -29.072 2.232 1.00 19.24 112 ASN A N 1
ATOM 543 C CA . ASN A 1 72 ? 47.396 -30.345 1.994 1.00 21.45 112 ASN A CA 1
ATOM 544 C C . ASN A 1 72 ? 45.993 -30.198 1.464 1.00 20.42 112 ASN A C 1
ATOM 545 O O . ASN A 1 72 ? 45.266 -31.187 1.428 1.00 20.27 112 ASN A O 1
ATOM 550 N N . THR A 1 73 ? 45.584 -28.994 1.071 1.00 18.43 113 THR A N 1
ATOM 551 C CA . THR A 1 73 ? 44.307 -28.852 0.364 1.00 17.47 113 THR A CA 1
ATOM 552 C C . THR A 1 73 ? 44.512 -28.011 -0.883 1.00 17.42 113 THR A C 1
ATOM 553 O O . THR A 1 73 ? 45.474 -27.279 -0.978 1.00 20.53 113 THR A O 1
ATOM 557 N N . LEU A 1 74 ? 43.578 -28.081 -1.807 1.00 15.40 114 LEU A N 1
ATOM 558 C CA . LEU A 1 74 ? 43.731 -27.394 -3.092 1.00 16.30 114 LEU A CA 1
ATOM 559 C C . LEU A 1 74 ? 42.397 -27.212 -3.779 1.00 15.18 114 LEU A C 1
ATOM 560 O O . LEU A 1 74 ? 41.450 -27.960 -3.458 1.00 14.66 114 LEU A O 1
ATOM 565 N N . PRO A 1 75 ? 42.268 -26.202 -4.664 1.00 16.93 115 PRO A N 1
ATOM 566 C CA . PRO A 1 75 ? 40.993 -26.058 -5.431 1.00 16.66 115 PRO A CA 1
ATOM 567 C C . PRO A 1 75 ? 40.826 -27.161 -6.461 1.00 17.12 115 PRO A C 1
ATOM 568 O O . PRO A 1 75 ? 41.800 -27.794 -6.864 1.00 16.84 115 PRO A O 1
ATOM 572 N N . PHE A 1 76 ? 39.585 -27.446 -6.793 1.00 16.78 116 PHE A N 1
ATOM 573 C CA . PHE A 1 76 ? 39.234 -28.430 -7.776 1.00 16.48 116 PHE A CA 1
ATOM 574 C C . PHE A 1 76 ? 38.570 -27.718 -8.925 1.00 16.81 116 PHE A C 1
ATOM 575 O O . PHE A 1 76 ? 38.887 -28.019 -10.102 1.00 18.23 116 PHE A O 1
ATOM 583 N N . LEU A 1 77 ? 37.627 -26.823 -8.612 1.00 17.37 117 LEU A N 1
ATOM 584 C CA . LEU A 1 77 ? 36.917 -26.069 -9.650 1.00 18.73 117 LEU A CA 1
ATOM 585 C C . LEU A 1 77 ? 36.935 -24.608 -9.308 1.00 19.65 117 LEU A C 1
ATOM 586 O O . LEU A 1 77 ? 36.359 -24.177 -8.310 1.00 19.82 117 LEU A O 1
ATOM 591 N N . ILE A 1 78 ? 37.629 -23.836 -10.128 1.00 18.58 118 ILE A N 1
ATOM 592 C CA . ILE A 1 78 ? 37.752 -22.370 -9.940 1.00 19.96 118 ILE A CA 1
ATOM 593 C C . ILE A 1 78 ? 37.033 -21.696 -11.089 1.00 19.62 118 ILE A C 1
ATOM 594 O O . ILE A 1 78 ? 37.350 -21.972 -12.278 1.00 18.28 118 ILE A O 1
ATOM 599 N N . GLY A 1 79 ? 36.049 -20.856 -10.773 1.00 19.32 119 GLY A N 1
ATOM 600 C CA . GLY A 1 79 ? 35.249 -20.248 -11.840 1.00 22.63 119 GLY A CA 1
ATOM 601 C C . GLY A 1 79 ? 36.033 -19.152 -12.590 1.00 22.39 119 GLY A C 1
ATOM 602 O O . GLY A 1 79 ? 37.130 -18.745 -12.162 1.00 19.97 119 GLY A O 1
ATOM 603 N N . ASP A 1 80 ? 35.482 -18.668 -13.704 1.00 25.31 120 ASP A N 1
ATOM 604 C CA . ASP A 1 80 ? 36.158 -17.578 -14.431 1.00 28.56 120 ASP A CA 1
ATOM 605 C C . ASP A 1 80 ? 36.379 -16.317 -13.601 1.00 27.99 120 ASP A C 1
ATOM 606 O O . ASP A 1 80 ? 37.362 -15.618 -13.809 1.00 25.01 120 ASP A O 1
ATOM 611 N N . LYS A 1 81 ? 35.519 -16.039 -12.618 1.00 25.18 121 LYS A N 1
ATOM 612 C CA . LYS A 1 81 ? 35.736 -14.861 -11.780 1.00 26.73 121 LYS A CA 1
ATOM 613 C C . LYS A 1 81 ? 36.673 -15.133 -10.621 1.00 26.24 121 LYS A C 1
ATOM 614 O O . LYS A 1 81 ? 36.890 -14.267 -9.799 1.00 26.06 121 LYS A O 1
ATOM 620 N N . GLY A 1 82 ? 37.242 -16.338 -10.552 1.00 22.71 122 GLY A N 1
ATOM 621 C CA . GLY A 1 82 ? 38.266 -16.635 -9.561 1.00 23.40 122 GLY A CA 1
ATOM 622 C C . GLY A 1 82 ? 37.700 -17.222 -8.267 1.00 22.73 122 GLY A C 1
ATOM 623 O O . GLY A 1 82 ? 38.429 -17.385 -7.287 1.00 23.91 122 GLY A O 1
ATOM 624 N N . ARG A 1 83 ? 36.414 -17.533 -8.251 1.00 21.34 123 ARG A N 1
ATOM 625 C CA . ARG A 1 83 ? 35.788 -18.057 -7.034 1.00 21.02 123 ARG A CA 1
ATOM 626 C C . ARG A 1 83 ? 36.022 -19.571 -6.970 1.00 19.52 123 ARG A C 1
ATOM 627 O O . ARG A 1 83 ? 35.793 -20.285 -7.961 1.00 20.08 123 ARG A O 1
ATOM 635 N N . VAL A 1 84 ? 36.431 -20.067 -5.816 1.00 18.55 124 VAL A N 1
ATOM 636 C CA . VAL A 1 84 ? 36.593 -21.507 -5.692 1.00 18.47 124 VAL A CA 1
ATOM 637 C C . VAL A 1 84 ? 35.261 -22.129 -5.351 1.00 17.84 124 VAL A C 1
ATOM 638 O O . VAL A 1 84 ? 34.717 -21.870 -4.275 1.00 20.28 124 VAL A O 1
ATOM 642 N N . LEU A 1 85 ? 34.796 -23.003 -6.223 1.00 17.55 125 LEU A N 1
ATOM 643 C CA . LEU A 1 85 ? 33.449 -23.624 -6.156 1.00 17.31 125 LEU A CA 1
ATOM 644 C C . LEU A 1 85 ? 33.465 -25.044 -5.597 1.00 17.33 125 LEU A C 1
ATOM 645 O O . LEU A 1 85 ? 32.445 -25.582 -5.213 1.00 18.28 125 LEU A O 1
ATOM 650 N N . ALA A 1 86 ? 34.631 -25.661 -5.595 1.00 16.87 126 ALA A N 1
ATOM 651 C CA . ALA A 1 86 ? 34.869 -26.937 -4.987 1.00 15.20 126 ALA A CA 1
ATOM 652 C C . ALA A 1 86 ? 36.352 -27.100 -4.719 1.00 17.56 126 ALA A C 1
ATOM 653 O O . ALA A 1 86 ? 37.180 -26.641 -5.534 1.00 16.55 126 ALA A O 1
ATOM 655 N N . SER A 1 87 ? 36.684 -27.823 -3.636 1.00 16.05 127 SER A N 1
ATOM 656 C CA . SER A 1 87 ? 38.045 -28.049 -3.225 1.00 15.90 127 SER A CA 1
ATOM 657 C C . SER A 1 87 ? 38.300 -29.507 -2.830 1.00 15.88 127 SER A C 1
ATOM 658 O O . SER A 1 87 ? 37.386 -30.207 -2.384 1.00 16.49 127 SER A O 1
ATOM 661 N N . LEU A 1 88 ? 39.564 -29.917 -2.942 1.00 15.31 128 LEU A N 1
ATOM 662 C CA . LEU A 1 88 ? 40.074 -31.241 -2.608 1.00 15.05 128 LEU A CA 1
ATOM 663 C C . LEU A 1 88 ? 40.879 -31.146 -1.330 1.00 15.77 128 LEU A C 1
ATOM 664 O O . LEU A 1 88 ? 41.487 -30.113 -1.023 1.00 14.63 128 LEU A O 1
ATOM 669 N N . SER A 1 89 ? 40.849 -32.234 -0.563 1.00 15.62 129 SER A N 1
ATOM 670 C CA . SER A 1 89 ? 41.567 -32.355 0.681 1.00 16.18 129 SER A CA 1
ATOM 671 C C . SER A 1 89 ? 42.414 -33.602 0.673 1.00 16.31 129 SER A C 1
ATOM 672 O O . SER A 1 89 ? 41.960 -34.704 0.337 1.00 16.78 129 SER A O 1
ATOM 675 N N . LEU A 1 90 ? 43.661 -33.428 1.047 1.00 16.49 130 LEU A N 1
ATOM 676 C CA . LEU A 1 90 ? 44.585 -34.524 1.328 1.00 19.75 130 LEU A CA 1
ATOM 677 C C . LEU A 1 90 ? 44.999 -34.453 2.802 1.00 21.28 130 LEU A C 1
ATOM 678 O O . LEU A 1 90 ? 45.996 -35.023 3.183 1.00 20.95 130 LEU A O 1
ATOM 683 N N . GLU A 1 91 ? 44.175 -33.818 3.605 1.00 23.25 131 GLU A N 1
ATOM 684 C CA . GLU A 1 91 ? 44.443 -33.604 5.034 1.00 27.85 131 GLU A CA 1
ATOM 685 C C . GLU A 1 91 ? 44.684 -34.943 5.704 1.00 28.53 131 GLU A C 1
ATOM 686 O O . GLU A 1 91 ? 43.995 -35.936 5.444 1.00 24.86 131 GLU A O 1
ATOM 692 N N . ALA A 1 92 ? 45.698 -34.974 6.551 1.00 29.30 132 ALA A N 1
ATOM 693 C CA . ALA A 1 92 ? 45.969 -36.113 7.407 1.00 28.71 132 ALA A CA 1
ATOM 694 C C . ALA A 1 92 ? 46.206 -37.370 6.612 1.00 27.47 132 ALA A C 1
ATOM 695 O O . ALA A 1 92 ? 45.977 -38.445 7.127 1.00 28.58 132 ALA A O 1
ATOM 697 N N . GLY A 1 93 ? 46.646 -37.251 5.358 1.00 26.47 133 GLY A N 1
ATOM 698 C CA . GLY A 1 93 ? 46.865 -38.412 4.524 1.00 26.26 133 GLY A CA 1
ATOM 699 C C . GLY A 1 93 ? 45.599 -39.047 3.917 1.00 25.82 133 GLY A C 1
ATOM 700 O O . GLY A 1 93 ? 45.667 -40.119 3.311 1.00 25.90 133 GLY A O 1
ATOM 701 N N . GLY A 1 94 ? 44.449 -38.396 4.061 1.00 21.96 134 GLY A N 1
ATOM 702 C CA . GLY A 1 94 ? 43.229 -38.923 3.516 1.00 20.08 134 GLY A CA 1
ATOM 703 C C . GLY A 1 94 ? 42.876 -38.323 2.169 1.00 19.50 134 GLY A C 1
ATOM 704 O O . GLY A 1 94 ? 43.729 -37.716 1.478 1.00 18.41 134 GLY A O 1
ATOM 705 N N . ARG A 1 95 ? 41.627 -38.523 1.782 1.00 16.67 135 ARG A N 1
ATOM 706 C CA . ARG A 1 95 ? 41.077 -38.047 0.512 1.00 16.56 135 ARG A CA 1
ATOM 707 C C . ARG A 1 95 ? 39.669 -37.494 0.733 1.00 16.99 135 ARG A C 1
ATOM 708 O O . ARG A 1 95 ? 38.759 -38.205 1.172 1.00 16.53 135 ARG A O 1
ATOM 716 N N . GLY A 1 96 ? 39.482 -36.215 0.403 1.00 16.06 136 GLY A N 1
ATOM 717 C CA . GLY A 1 96 ? 38.197 -35.586 0.550 1.00 15.79 136 GLY A CA 1
ATOM 718 C C . GLY A 1 96 ? 37.936 -34.660 -0.617 1.00 15.93 136 GLY A C 1
ATOM 719 O O . GLY A 1 96 ? 38.890 -34.199 -1.273 1.00 13.78 136 GLY A O 1
ATOM 720 N N . LEU A 1 97 ? 36.655 -34.411 -0.864 1.00 14.49 137 LEU A N 1
ATOM 721 C CA . LEU A 1 97 ? 36.183 -33.518 -1.923 1.00 15.05 137 LEU A CA 1
ATOM 722 C C . LEU A 1 97 ? 34.966 -32.793 -1.413 1.00 14.50 137 LEU A C 1
ATOM 723 O O . LEU A 1 97 ? 34.085 -33.410 -0.870 1.00 14.37 137 LEU A O 1
ATOM 728 N N . ALA A 1 98 ? 34.921 -31.469 -1.586 1.00 14.43 138 ALA A N 1
ATOM 729 C CA . ALA A 1 98 ? 33.823 -30.692 -1.106 1.00 15.54 138 ALA A CA 1
ATOM 730 C C . ALA A 1 98 ? 33.324 -29.779 -2.218 1.00 17.18 138 ALA A C 1
ATOM 731 O O . ALA A 1 98 ? 34.097 -28.986 -2.778 1.00 17.80 138 ALA A O 1
ATOM 733 N N . TYR A 1 99 ? 32.019 -29.851 -2.467 1.00 16.01 139 TYR A N 1
ATOM 734 C CA . TYR A 1 99 ? 31.319 -28.933 -3.311 1.00 15.97 139 TYR A CA 1
ATOM 735 C C . TYR A 1 99 ? 30.455 -27.941 -2.598 1.00 16.75 139 TYR A C 1
ATOM 736 O O . TYR A 1 99 ? 29.815 -28.254 -1.573 1.00 16.31 139 TYR A O 1
ATOM 745 N N . GLY A 1 100 ? 30.360 -26.740 -3.159 1.00 15.69 140 GLY A N 1
ATOM 746 C CA . GLY A 1 100 ? 29.505 -25.718 -2.632 1.00 17.46 140 GLY A CA 1
ATOM 747 C C . GLY A 1 100 ? 28.005 -25.808 -2.959 1.00 17.67 140 GLY A C 1
ATOM 748 O O . GLY A 1 100 ? 27.281 -24.865 -2.674 1.00 19.85 140 GLY A O 1
ATOM 749 N N . THR A 1 101 ? 27.542 -26.913 -3.545 1.00 18.62 141 THR A N 1
ATOM 750 C CA . THR A 1 101 ? 26.138 -27.181 -3.743 1.00 19.71 141 THR A CA 1
ATOM 751 C C . THR A 1 101 ? 25.961 -28.648 -3.889 1.00 20.41 141 THR A C 1
ATOM 752 O O . THR A 1 101 ? 26.971 -29.383 -3.907 1.00 18.83 141 THR A O 1
ATOM 756 N N . ASN A 1 102 ? 24.718 -29.131 -3.926 1.00 17.90 142 ASN A N 1
ATOM 757 C CA . ASN A 1 102 ? 24.515 -30.559 -4.038 1.00 18.95 142 ASN A CA 1
ATOM 758 C C . ASN A 1 102 ? 24.519 -30.951 -5.506 1.00 21.09 142 ASN A C 1
ATOM 759 O O . ASN A 1 102 ? 23.468 -31.137 -6.122 1.00 19.82 142 ASN A O 1
ATOM 764 N N . VAL A 1 103 ? 25.717 -31.035 -6.055 1.00 21.36 143 VAL A N 1
ATOM 765 C CA . VAL A 1 103 ? 25.910 -31.445 -7.430 1.00 20.62 143 VAL A CA 1
ATOM 766 C C . VAL A 1 103 ? 25.339 -32.839 -7.719 1.00 20.94 143 VAL A C 1
ATOM 767 O O . VAL A 1 103 ? 24.974 -33.125 -8.846 1.00 20.96 143 VAL A O 1
ATOM 771 N N . LEU A 1 104 ? 25.214 -33.720 -6.730 1.00 21.64 144 LEU A N 1
ATOM 772 C CA . LEU A 1 104 ? 24.729 -35.079 -7.016 1.00 23.34 144 LEU A CA 1
ATOM 773 C C . LEU A 1 104 ? 23.279 -35.116 -7.575 1.00 23.77 144 LEU A C 1
ATOM 774 O O . LEU A 1 104 ? 22.899 -36.094 -8.232 1.00 25.10 144 LEU A O 1
ATOM 779 N N . THR A 1 105 ? 22.507 -34.080 -7.309 1.00 22.89 145 THR A N 1
ATOM 780 C CA . THR A 1 105 ? 21.116 -34.042 -7.727 1.00 25.88 145 THR A CA 1
ATOM 781 C C . THR A 1 105 ? 20.999 -33.198 -8.990 1.00 27.88 145 THR A C 1
ATOM 782 O O . THR A 1 105 ? 19.900 -32.853 -9.383 1.00 29.42 145 THR A O 1
ATOM 786 N N . GLN A 1 106 ? 22.130 -32.876 -9.636 1.00 25.42 146 GLN A N 1
ATOM 787 C CA . GLN A 1 106 ? 22.122 -32.072 -10.849 1.00 22.91 146 GLN A CA 1
ATOM 788 C C . GLN A 1 106 ? 22.827 -32.764 -12.012 1.00 23.90 146 GLN A C 1
ATOM 789 O O . GLN A 1 106 ? 23.015 -32.151 -13.086 1.00 25.23 146 GLN A O 1
ATOM 795 N N . LEU A 1 107 ? 23.172 -34.031 -11.841 1.00 24.68 147 LEU A N 1
ATOM 796 C CA . LEU A 1 107 ? 23.909 -34.762 -12.864 1.00 26.69 147 LEU A CA 1
ATOM 797 C C . LEU A 1 107 ? 23.009 -35.249 -14.015 1.00 32.18 147 LEU A C 1
ATOM 798 O O . LEU A 1 107 ? 23.519 -35.731 -15.016 1.00 33.99 147 LEU A O 1
ATOM 803 N N . SER A 1 108 ? 21.693 -35.107 -13.880 1.00 34.13 148 SER A N 1
ATOM 804 C CA . SER A 1 108 ? 20.762 -35.343 -14.997 1.00 35.29 148 SER A CA 1
ATOM 805 C C . SER A 1 108 ? 20.240 -34.071 -15.578 1.00 35.31 148 SER A C 1
ATOM 806 O O . SER A 1 108 ? 19.465 -34.117 -16.520 1.00 46.38 148 SER A O 1
ATOM 809 N N . GLY A 1 109 ? 20.677 -32.937 -15.066 1.00 32.28 149 GLY A N 1
ATOM 810 C CA . GLY A 1 109 ? 20.125 -31.670 -15.446 1.00 30.95 149 GLY A CA 1
ATOM 811 C C . GLY A 1 109 ? 21.192 -30.664 -15.756 1.00 31.28 149 GLY A C 1
ATOM 812 O O . GLY A 1 109 ? 21.988 -30.863 -16.678 1.00 35.22 149 GLY A O 1
ATOM 813 N N . THR A 1 110 ? 21.193 -29.573 -15.000 1.00 28.06 150 THR A N 1
ATOM 814 C CA . THR A 1 110 ? 22.099 -28.464 -15.194 1.00 33.44 150 THR A CA 1
ATOM 815 C C . THR A 1 110 ? 23.589 -28.866 -15.274 1.00 30.34 150 THR A C 1
ATOM 816 O O . THR A 1 110 ? 24.349 -28.251 -15.992 1.00 32.43 150 THR A O 1
ATOM 820 N N . ASN A 1 111 ? 23.992 -29.924 -14.579 1.00 26.30 151 ASN A N 1
ATOM 821 C CA . ASN A 1 111 ? 25.405 -30.324 -14.586 1.00 23.89 151 ASN A CA 1
ATOM 822 C C . ASN A 1 111 ? 25.590 -31.731 -15.059 1.00 23.87 151 ASN A C 1
ATOM 823 O O . ASN A 1 111 ? 26.552 -32.430 -14.655 1.00 19.87 151 ASN A O 1
ATOM 828 N N . ALA A 1 112 ? 24.734 -32.133 -16.004 1.00 22.71 152 ALA A N 1
ATOM 829 C CA . ALA A 1 112 ? 24.947 -33.366 -16.767 1.00 25.27 152 ALA A CA 1
ATOM 830 C C . ALA A 1 112 ? 26.383 -33.428 -17.322 1.00 21.84 152 ALA A C 1
ATOM 831 O O . ALA A 1 112 ? 27.012 -34.490 -17.313 1.00 21.34 152 ALA A O 1
ATOM 833 N N . ALA A 1 113 ? 26.890 -32.284 -17.758 1.00 22.74 153 ALA A N 1
ATOM 834 C CA . ALA A 1 113 ? 28.208 -32.239 -18.404 1.00 24.76 153 ALA A CA 1
ATOM 835 C C . ALA A 1 113 ? 29.354 -32.562 -17.445 1.00 23.82 153 ALA A C 1
ATOM 836 O O . ALA A 1 113 ? 30.467 -32.967 -17.890 1.00 22.68 153 ALA A O 1
ATOM 838 N N . HIS A 1 114 ? 29.087 -32.386 -16.139 1.00 21.61 154 HIS A N 1
ATOM 839 C CA . HIS A 1 114 ? 30.076 -32.674 -15.095 1.00 21.06 154 HIS A CA 1
ATOM 840 C C . HIS A 1 114 ? 30.164 -34.137 -14.719 1.00 19.67 154 HIS A C 1
ATOM 841 O O . HIS A 1 114 ? 31.071 -34.555 -14.014 1.00 21.73 154 HIS A O 1
ATOM 848 N N . ALA A 1 115 ? 29.225 -34.962 -15.154 1.00 19.35 155 ALA A N 1
ATOM 849 C CA . ALA A 1 115 ? 29.225 -36.360 -14.716 1.00 19.65 155 ALA A CA 1
ATOM 850 C C . ALA A 1 115 ? 30.526 -37.109 -14.965 1.00 19.89 155 ALA A C 1
ATOM 851 O O . ALA A 1 115 ? 30.989 -37.838 -14.088 1.00 19.15 155 ALA A O 1
ATOM 853 N N . PRO A 1 116 ? 31.140 -36.969 -16.181 1.00 18.99 156 PRO A N 1
ATOM 854 C CA . PRO A 1 116 ? 32.372 -37.713 -16.376 1.00 18.35 156 PRO A CA 1
ATOM 855 C C . PRO A 1 116 ? 33.484 -37.330 -15.404 1.00 17.16 156 PRO A C 1
ATOM 856 O O . PRO A 1 116 ? 34.225 -38.188 -14.907 1.00 18.46 156 PRO A O 1
ATOM 860 N N . LEU A 1 117 ? 33.634 -36.061 -15.195 1.00 17.19 157 LEU A N 1
ATOM 861 C CA . LEU A 1 117 ? 34.641 -35.579 -14.281 1.00 18.01 157 LEU A CA 1
ATOM 862 C C . LEU A 1 117 ? 34.325 -36.045 -12.826 1.00 19.03 157 LEU A C 1
ATOM 863 O O . LEU A 1 117 ? 35.222 -36.492 -12.079 1.00 18.80 157 LEU A O 1
ATOM 868 N N . LEU A 1 118 ? 33.043 -35.996 -12.439 1.00 19.84 158 LEU A N 1
ATOM 869 C CA . LEU A 1 118 ? 32.675 -36.457 -11.110 1.00 18.94 158 LEU A CA 1
ATOM 870 C C . LEU A 1 118 ? 32.984 -37.910 -10.957 1.00 18.88 158 LEU A C 1
ATOM 871 O O . LEU A 1 118 ? 33.476 -38.324 -9.922 1.00 17.03 158 LEU A O 1
ATOM 876 N N . LYS A 1 119 ? 32.770 -38.711 -12.004 1.00 18.14 159 LYS A N 1
ATOM 877 C CA . LYS A 1 119 ? 33.134 -40.078 -11.955 1.00 19.39 159 LYS A CA 1
ATOM 878 C C . LYS A 1 119 ? 34.633 -40.261 -11.611 1.00 18.95 159 LYS A C 1
ATOM 879 O O . LYS A 1 119 ? 34.952 -41.111 -10.786 1.00 18.41 159 LYS A O 1
ATOM 885 N N . ARG A 1 120 ? 35.531 -39.507 -12.271 1.00 19.24 160 ARG A N 1
ATOM 886 C CA . ARG A 1 120 ? 36.967 -39.638 -12.001 1.00 18.34 160 ARG A CA 1
ATOM 887 C C . ARG A 1 120 ? 37.294 -39.208 -10.557 1.00 15.76 160 ARG A C 1
ATOM 888 O O . ARG A 1 120 ? 38.134 -39.807 -9.870 1.00 16.85 160 ARG A O 1
ATOM 896 N N . ALA A 1 121 ? 36.646 -38.158 -10.133 1.00 17.10 161 ALA A N 1
ATOM 897 C CA . ALA A 1 121 ? 36.833 -37.627 -8.738 1.00 17.48 161 ALA A CA 1
ATOM 898 C C . ALA A 1 121 ? 36.387 -38.659 -7.713 1.00 15.89 161 ALA A C 1
ATOM 899 O O . ALA A 1 121 ? 37.075 -38.894 -6.717 1.00 16.11 161 ALA A O 1
ATOM 901 N N . VAL A 1 122 ? 35.258 -39.327 -7.978 1.00 16.63 162 VAL A N 1
ATOM 902 C CA . VAL A 1 122 ? 34.828 -40.421 -7.107 1.00 17.06 162 VAL A CA 1
ATOM 903 C C . VAL A 1 122 ? 35.767 -41.620 -7.191 1.00 16.70 162 VAL A C 1
ATOM 904 O O . VAL A 1 122 ? 36.016 -42.266 -6.171 1.00 16.00 162 VAL A O 1
ATOM 908 N N . GLN A 1 123 ? 36.330 -41.898 -8.383 1.00 16.43 163 GLN A N 1
ATOM 909 C CA . GLN A 1 123 ? 37.343 -42.941 -8.486 1.00 16.81 163 GLN A CA 1
ATOM 910 C C . GLN A 1 123 ? 38.561 -42.612 -7.677 1.00 15.56 163 GLN A C 1
ATOM 911 O O . GLN A 1 123 ? 39.148 -43.480 -7.034 1.00 15.24 163 GLN A O 1
ATOM 917 N N . TRP A 1 124 ? 38.914 -41.336 -7.690 1.00 15.64 164 TRP A N 1
ATOM 918 C CA . TRP A 1 124 ? 40.049 -40.883 -6.911 1.00 15.11 164 TRP A CA 1
ATOM 919 C C . TRP A 1 124 ? 39.728 -40.996 -5.417 1.00 15.14 164 TRP A C 1
ATOM 920 O O . TRP A 1 124 ? 40.557 -41.491 -4.657 1.00 15.85 164 TRP A O 1
ATOM 931 N N . LEU A 1 125 ? 38.534 -40.569 -5.003 1.00 13.92 165 LEU A N 1
ATOM 932 C CA . LEU A 1 125 ? 38.146 -40.768 -3.601 1.00 13.90 165 LEU A CA 1
ATOM 933 C C . LEU A 1 125 ? 38.225 -42.234 -3.130 1.00 14.41 165 LEU A C 1
ATOM 934 O O . LEU A 1 125 ? 38.875 -42.558 -2.134 1.00 15.27 165 LEU A O 1
ATOM 939 N N . VAL A 1 126 ? 37.607 -43.140 -3.866 1.00 14.83 166 VAL A N 1
ATOM 940 C CA . VAL A 1 126 ? 37.532 -44.514 -3.440 1.00 15.35 166 VAL A CA 1
ATOM 941 C C . VAL A 1 126 ? 38.839 -45.257 -3.525 1.00 16.28 166 VAL A C 1
ATOM 942 O O . VAL A 1 126 ? 39.212 -45.995 -2.597 1.00 16.65 166 VAL A O 1
ATOM 946 N N . ASN A 1 127 ? 39.566 -45.044 -4.626 1.00 18.93 167 ASN A N 1
ATOM 947 C CA . ASN A 1 127 ? 40.766 -45.829 -4.969 1.00 20.80 167 ASN A CA 1
ATOM 948 C C . ASN A 1 127 ? 42.075 -45.097 -4.827 1.00 20.74 167 ASN A C 1
ATOM 949 O O . ASN A 1 127 ? 43.117 -45.758 -4.804 1.00 22.84 167 ASN A O 1
ATOM 954 N N . GLY A 1 128 ? 42.055 -43.762 -4.760 1.00 19.04 168 GLY A N 1
ATOM 955 C CA . GLY A 1 128 ? 43.305 -42.992 -4.715 1.00 20.00 168 GLY A CA 1
ATOM 956 C C . GLY A 1 128 ? 43.959 -42.790 -6.084 1.00 19.80 168 GLY A C 1
ATOM 957 O O . GLY A 1 128 ? 45.126 -42.320 -6.198 1.00 20.36 168 GLY A O 1
ATOM 958 N N . ASP A 1 129 ? 43.208 -43.117 -7.119 1.00 19.77 169 ASP A N 1
ATOM 959 C CA . ASP A 1 129 ? 43.660 -43.007 -8.499 1.00 21.63 169 ASP A CA 1
ATOM 960 C C . ASP A 1 129 ? 42.426 -42.727 -9.373 1.00 20.10 169 ASP A C 1
ATOM 961 O O . ASP A 1 129 ? 41.531 -43.569 -9.478 1.00 21.19 169 ASP A O 1
ATOM 966 N N . PRO A 1 130 ? 42.374 -41.548 -10.018 1.00 19.25 170 PRO A N 1
ATOM 967 C CA . PRO A 1 130 ? 41.160 -41.160 -10.725 1.00 19.82 170 PRO A CA 1
ATOM 968 C C . PRO A 1 130 ? 40.843 -41.966 -11.977 1.00 19.79 170 PRO A C 1
ATOM 969 O O . PRO A 1 130 ? 39.760 -41.829 -12.520 1.00 20.79 170 PRO A O 1
ATOM 973 N N . GLY A 1 131 ? 41.776 -42.789 -12.414 1.00 20.99 171 GLY A N 1
ATOM 974 C CA . GLY A 1 131 ? 41.530 -43.688 -13.547 1.00 24.27 171 GLY A CA 1
ATOM 975 C C . GLY A 1 131 ? 41.242 -45.103 -13.088 1.00 25.98 171 GLY A C 1
ATOM 976 O O . GLY A 1 131 ? 40.999 -45.972 -13.911 1.00 25.24 171 GLY A O 1
ATOM 977 N N . ALA A 1 132 ? 41.232 -45.364 -11.784 1.00 24.09 172 ALA A N 1
ATOM 978 C CA . ALA A 1 132 ? 40.927 -46.731 -11.334 1.00 24.44 172 ALA A CA 1
ATOM 979 C C . ALA A 1 132 ? 39.403 -46.932 -11.126 1.00 26.34 172 ALA A C 1
ATOM 980 O O . ALA A 1 132 ? 38.808 -46.295 -10.266 1.00 25.19 172 ALA A O 1
ATOM 982 N N . ALA A 1 133 ? 38.776 -47.839 -11.887 1.00 27.07 173 ALA A N 1
ATOM 983 C CA . ALA A 1 133 ? 37.346 -48.079 -11.740 1.00 27.87 173 ALA A CA 1
ATOM 984 C C . ALA A 1 133 ? 36.984 -48.545 -10.320 1.00 26.54 173 ALA A C 1
ATOM 985 O O . ALA A 1 133 ? 37.728 -49.315 -9.655 1.00 24.12 173 ALA A O 1
ATOM 987 N N . THR A 1 134 ? 35.805 -48.107 -9.873 1.00 25.87 174 THR A N 1
ATOM 988 C CA . THR A 1 134 ? 35.239 -48.655 -8.626 1.00 26.16 174 THR A CA 1
ATOM 989 C C . THR A 1 134 ? 34.687 -50.077 -8.872 1.00 28.50 174 THR A C 1
ATOM 990 O O . THR A 1 134 ? 34.436 -50.459 -10.018 1.00 27.15 174 THR A O 1
ATOM 994 N N . ALA A 1 135 ? 34.569 -50.874 -7.817 1.00 29.14 175 ALA A N 1
ATOM 995 C CA . ALA A 1 135 ? 33.941 -52.185 -7.935 1.00 30.18 175 ALA A CA 1
ATOM 996 C C . ALA A 1 135 ? 32.430 -52.016 -7.970 1.00 31.07 175 ALA A C 1
ATOM 997 O O . ALA A 1 135 ? 31.887 -51.091 -7.361 1.00 28.10 175 ALA A O 1
ATOM 999 N N . LYS A 1 136 ? 31.732 -52.914 -8.666 1.00 29.25 176 LYS A N 1
ATOM 1000 C CA . LYS A 1 136 ? 30.287 -52.864 -8.655 1.00 28.85 176 LYS A CA 1
ATOM 1001 C C . LYS A 1 136 ? 29.811 -53.038 -7.216 1.00 25.01 176 LYS A C 1
ATOM 1002 O O . LYS A 1 136 ? 30.368 -53.836 -6.450 1.00 24.82 176 LYS A O 1
ATOM 1008 N N . ASP A 1 137 ? 28.796 -52.268 -6.857 1.00 25.30 177 ASP A N 1
ATOM 1009 C CA . ASP A 1 137 ? 28.166 -52.275 -5.519 1.00 26.13 177 ASP A CA 1
ATOM 1010 C C . ASP A 1 137 ? 29.078 -51.808 -4.387 1.00 24.14 177 ASP A C 1
ATOM 1011 O O . ASP A 1 137 ? 28.878 -52.193 -3.237 1.00 25.00 177 ASP A O 1
ATOM 1016 N N . PHE A 1 138 ? 30.066 -50.971 -4.692 1.00 21.28 178 PHE A N 1
ATOM 1017 C CA . PHE A 1 138 ? 30.873 -50.371 -3.614 1.00 20.89 178 PHE A CA 1
ATOM 1018 C C . PHE A 1 138 ? 30.004 -49.668 -2.534 1.00 19.80 178 PHE A C 1
ATOM 1019 O O . PHE A 1 138 ? 29.104 -48.916 -2.850 1.00 19.46 178 PHE A O 1
ATOM 1027 N N . LYS A 1 139 ? 30.293 -49.937 -1.255 1.00 20.88 179 LYS A N 1
ATOM 1028 C CA . LYS A 1 139 ? 29.421 -49.469 -0.176 1.00 20.46 179 LYS A CA 1
ATOM 1029 C C . LYS A 1 139 ? 29.628 -47.986 0.102 1.00 20.79 179 LYS A C 1
ATOM 1030 O O . LYS A 1 139 ? 30.754 -47.546 0.378 1.00 20.55 179 LYS A O 1
ATOM 1036 N N . VAL A 1 140 ? 28.537 -47.230 -0.021 1.00 18.83 180 VAL A N 1
ATOM 1037 C CA . VAL A 1 140 ? 28.502 -45.811 0.227 1.00 17.76 180 VAL A CA 1
ATOM 1038 C C . VAL A 1 140 ? 27.547 -45.497 1.371 1.00 20.05 180 VAL A C 1
ATOM 1039 O O . VAL A 1 140 ? 26.355 -45.843 1.312 1.00 20.35 180 VAL A O 1
ATOM 1043 N N . SER A 1 141 ? 28.054 -44.815 2.391 1.00 19.64 181 SER A N 1
ATOM 1044 C CA . SER A 1 141 ? 27.227 -44.319 3.487 1.00 18.23 181 SER A CA 1
ATOM 1045 C C . SER A 1 141 ? 26.866 -42.865 3.195 1.00 18.56 181 SER A C 1
ATOM 1046 O O . SER A 1 141 ? 27.747 -42.084 2.841 1.00 20.25 181 SER A O 1
ATOM 1049 N N . VAL A 1 142 ? 25.595 -42.476 3.310 1.00 16.50 182 VAL A N 1
ATOM 1050 C CA . VAL A 1 142 ? 25.151 -41.138 3.074 1.00 15.28 182 VAL A CA 1
ATOM 1051 C C . VAL A 1 142 ? 24.537 -40.539 4.339 1.00 18.38 182 VAL A C 1
ATOM 1052 O O . VAL A 1 142 ? 23.582 -41.105 4.863 1.00 16.61 182 VAL A O 1
ATOM 1056 N N . VAL A 1 143 ? 25.059 -39.399 4.834 1.00 17.34 183 VAL A N 1
ATOM 1057 C CA . VAL A 1 143 ? 24.680 -38.897 6.172 1.00 17.27 183 VAL A CA 1
ATOM 1058 C C . VAL A 1 143 ? 24.413 -37.416 6.043 1.00 17.61 183 VAL A C 1
ATOM 1059 O O . VAL A 1 143 ? 25.270 -36.640 5.553 1.00 18.40 183 VAL A O 1
ATOM 1063 N N . GLY A 1 144 ? 23.226 -36.987 6.430 1.00 16.33 184 GLY A N 1
ATOM 1064 C CA . GLY A 1 144 ? 22.920 -35.561 6.429 1.00 16.37 184 GLY A CA 1
ATOM 1065 C C . GLY A 1 144 ? 22.445 -34.968 5.118 1.00 16.92 184 GLY A C 1
ATOM 1066 O O . GLY A 1 144 ? 22.322 -33.759 4.980 1.00 16.28 184 GLY A O 1
ATOM 1067 N N . VAL A 1 145 ? 22.111 -35.842 4.181 1.00 18.18 185 VAL A N 1
ATOM 1068 C CA . VAL A 1 145 ? 21.515 -35.430 2.914 1.00 19.37 185 VAL A CA 1
ATOM 1069 C C . VAL A 1 145 ? 20.756 -36.665 2.420 1.00 18.56 185 VAL A C 1
ATOM 1070 O O . VAL A 1 145 ? 21.018 -37.767 2.873 1.00 18.87 185 VAL A O 1
ATOM 1074 N N . ASP A 1 146 ? 19.804 -36.477 1.523 1.00 20.49 186 ASP A N 1
ATOM 1075 C CA . ASP A 1 146 ? 18.917 -37.569 1.150 1.00 23.35 186 ASP A CA 1
ATOM 1076 C C . ASP A 1 146 ? 19.668 -38.720 0.515 1.00 22.30 186 ASP A C 1
ATOM 1077 O O . ASP A 1 146 ? 20.392 -38.532 -0.457 1.00 24.29 186 ASP A O 1
ATOM 1082 N N . LYS A 1 147 ? 19.480 -39.916 1.033 1.00 21.70 187 LYS A N 1
ATOM 1083 C CA . LYS A 1 147 ? 20.227 -41.072 0.586 1.00 24.66 187 LYS A CA 1
ATOM 1084 C C . LYS A 1 147 ? 19.919 -41.474 -0.854 1.00 25.03 187 LYS A C 1
ATOM 1085 O O . LYS A 1 147 ? 20.810 -41.591 -1.702 1.00 20.95 187 LYS A O 1
ATOM 1091 N N . THR A 1 148 ? 18.647 -41.707 -1.141 1.00 24.70 188 THR A N 1
ATOM 1092 C CA . THR A 1 148 ? 18.240 -42.123 -2.501 1.00 25.65 188 THR A CA 1
ATOM 1093 C C . THR A 1 148 ? 18.669 -41.184 -3.617 1.00 24.45 188 THR A C 1
ATOM 1094 O O . THR A 1 148 ? 19.204 -41.632 -4.635 1.00 23.38 188 THR A O 1
ATOM 1098 N N . ALA A 1 149 ? 18.440 -39.896 -3.433 1.00 24.21 189 ALA A N 1
ATOM 1099 C CA . ALA A 1 149 ? 18.839 -38.929 -4.421 1.00 25.34 189 ALA A CA 1
ATOM 1100 C C . ALA A 1 149 ? 20.377 -38.915 -4.593 1.00 26.83 189 ALA A C 1
ATOM 1101 O O . ALA A 1 149 ? 20.855 -38.832 -5.705 1.00 22.61 189 ALA A O 1
ATOM 1103 N N . ALA A 1 150 ? 21.128 -39.066 -3.499 1.00 23.67 190 ALA A N 1
ATOM 1104 C CA . ALA A 1 150 ? 22.577 -39.064 -3.604 1.00 23.51 190 ALA A CA 1
ATOM 1105 C C . ALA A 1 150 ? 23.088 -40.267 -4.366 1.00 22.05 190 ALA A C 1
ATOM 1106 O O . ALA A 1 150 ? 23.937 -40.124 -5.265 1.00 20.34 190 ALA A O 1
ATOM 1108 N N . LEU A 1 151 ? 22.576 -41.444 -4.031 1.00 22.11 191 LEU A N 1
ATOM 1109 C CA . LEU A 1 151 ? 22.975 -42.664 -4.697 1.00 23.03 191 LEU A CA 1
ATOM 1110 C C . LEU A 1 151 ? 22.544 -42.640 -6.180 1.00 24.07 191 LEU A C 1
ATOM 1111 O O . LEU A 1 151 ? 23.333 -43.058 -7.064 1.00 20.95 191 LEU A O 1
ATOM 1116 N N . ASN A 1 152 ? 21.343 -42.130 -6.454 1.00 24.94 192 ASN A N 1
ATOM 1117 C CA . ASN A 1 152 ? 20.905 -41.985 -7.857 1.00 26.29 192 ASN A CA 1
ATOM 1118 C C . ASN A 1 152 ? 21.810 -41.037 -8.636 1.00 26.81 192 ASN A C 1
ATOM 1119 O O . ASN A 1 152 ? 22.092 -41.304 -9.796 1.00 25.38 192 ASN A O 1
ATOM 1124 N N . GLY A 1 153 ? 22.258 -39.944 -8.004 1.00 24.36 193 GLY A N 1
ATOM 1125 C CA . GLY A 1 153 ? 23.211 -39.041 -8.615 1.00 23.77 193 GLY A CA 1
ATOM 1126 C C . GLY A 1 153 ? 24.483 -39.776 -9.007 1.00 23.00 193 GLY A C 1
ATOM 1127 O O . GLY A 1 153 ? 24.935 -39.678 -10.166 1.00 22.35 193 GLY A O 1
ATOM 1128 N N . LEU A 1 154 ? 25.060 -40.513 -8.058 1.00 20.89 194 LEU A N 1
ATOM 1129 C CA . LEU A 1 154 ? 26.236 -41.306 -8.354 1.00 23.16 194 LEU A CA 1
ATOM 1130 C C . LEU A 1 154 ? 26.017 -42.299 -9.510 1.00 25.16 194 LEU A C 1
ATOM 1131 O O . LEU A 1 154 ? 26.900 -42.442 -10.377 1.00 22.47 194 LEU A O 1
ATOM 1136 N N . LYS A 1 155 ? 24.882 -42.994 -9.501 1.00 22.99 195 LYS A N 1
ATOM 1137 C CA . LYS A 1 155 ? 24.538 -43.866 -10.618 1.00 25.77 195 LYS A CA 1
ATOM 1138 C C . LYS A 1 155 ? 24.452 -43.131 -11.941 1.00 27.77 195 LYS A C 1
ATOM 1139 O O . LYS A 1 155 ? 24.867 -43.681 -12.973 1.00 25.70 195 LYS A O 1
ATOM 1145 N N . SER A 1 156 ? 23.924 -41.912 -11.914 1.00 26.28 196 SER A N 1
ATOM 1146 C CA . SER A 1 156 ? 23.821 -41.078 -13.094 1.00 29.51 196 SER A CA 1
ATOM 1147 C C . SER A 1 156 ? 25.186 -40.762 -13.711 1.00 32.42 196 SER A C 1
ATOM 1148 O O . SER A 1 156 ? 25.278 -40.376 -14.869 1.00 30.77 196 SER A O 1
ATOM 1151 N N . ALA A 1 157 ? 26.241 -40.856 -12.922 1.00 29.75 197 ALA A N 1
ATOM 1152 C CA . ALA A 1 157 ? 27.564 -40.531 -13.422 1.00 29.71 197 ALA A CA 1
ATOM 1153 C C . ALA A 1 157 ? 28.271 -41.775 -13.878 1.00 29.55 197 ALA A C 1
ATOM 1154 O O . ALA A 1 157 ? 29.423 -41.702 -14.233 1.00 32.12 197 ALA A O 1
ATOM 1156 N N . GLY A 1 158 ? 27.603 -42.930 -13.868 1.00 25.79 198 GLY A N 1
ATOM 1157 C CA . GLY A 1 158 ? 28.204 -44.139 -14.385 1.00 26.01 198 GLY A CA 1
ATOM 1158 C C . GLY A 1 158 ? 28.849 -45.009 -13.343 1.00 26.55 198 GLY A C 1
ATOM 1159 O O . GLY A 1 158 ? 29.613 -45.909 -13.671 1.00 28.73 198 GLY A O 1
ATOM 1160 N N . LEU A 1 159 ? 28.523 -44.750 -12.075 1.00 25.83 199 LEU A N 1
ATOM 1161 C CA . LEU A 1 159 ? 28.993 -45.550 -10.939 1.00 24.98 199 LEU A CA 1
ATOM 1162 C C . LEU A 1 159 ? 27.911 -46.510 -10.450 1.00 23.05 199 LEU A C 1
ATOM 1163 O O . LEU A 1 159 ? 26.760 -46.310 -10.702 1.00 24.67 199 LEU A O 1
ATOM 1168 N N . GLN A 1 160 ? 28.302 -47.574 -9.780 1.00 24.30 200 GLN A N 1
ATOM 1169 C CA . GLN A 1 160 ? 27.334 -48.555 -9.312 1.00 27.82 200 GLN A CA 1
ATOM 1170 C C . GLN A 1 160 ? 27.436 -48.778 -7.796 1.00 23.56 200 GLN A C 1
ATOM 1171 O O . GLN A 1 160 ? 27.842 -49.834 -7.333 1.00 23.30 200 GLN A O 1
ATOM 1177 N N . PRO A 1 161 ? 27.120 -47.733 -7.030 1.00 22.09 201 PRO A N 1
ATOM 1178 C CA . PRO A 1 161 ? 27.213 -47.830 -5.572 1.00 23.62 201 PRO A CA 1
ATOM 1179 C C . PRO A 1 161 ? 26.120 -48.722 -4.986 1.00 23.15 201 PRO A C 1
ATOM 1180 O O . PRO A 1 161 ? 25.068 -48.861 -5.607 1.00 23.37 201 PRO A O 1
ATOM 1184 N N . ALA A 1 162 ? 26.373 -49.255 -3.800 1.00 22.88 202 ALA A N 1
ATOM 1185 C CA . ALA A 1 162 ? 25.351 -49.874 -2.969 1.00 23.47 202 ALA A CA 1
ATOM 1186 C C . ALA A 1 162 ? 25.238 -49.060 -1.674 1.00 24.02 202 ALA A C 1
ATOM 1187 O O . ALA A 1 162 ? 26.223 -48.548 -1.164 1.00 21.36 202 ALA A O 1
ATOM 1189 N N . ASP A 1 163 ? 24.024 -48.941 -1.171 1.00 24.65 203 ASP A N 1
ATOM 1190 C CA . ASP A 1 163 ? 23.776 -48.352 0.177 1.00 25.20 203 ASP A CA 1
ATOM 1191 C C . ASP A 1 163 ? 24.512 -49.126 1.265 1.00 24.68 203 ASP A C 1
ATOM 1192 O O . ASP A 1 163 ? 24.310 -50.331 1.445 1.00 26.42 203 ASP A O 1
ATOM 1197 N N . ALA A 1 164 ? 25.413 -48.479 1.995 1.00 21.40 204 ALA A N 1
ATOM 1198 C CA . ALA A 1 164 ? 26.094 -49.142 3.095 1.00 22.87 204 ALA A CA 1
ATOM 1199 C C . ALA A 1 164 ? 25.076 -49.497 4.186 1.00 24.42 204 ALA A C 1
ATOM 1200 O O . ALA A 1 164 ? 25.319 -50.402 4.981 1.00 28.73 204 ALA A O 1
ATOM 1202 N N . ALA A 1 165 ? 23.994 -48.753 4.250 1.00 23.57 205 ALA A N 1
ATOM 1203 C CA . ALA A 1 165 ? 22.947 -49.017 5.251 1.00 29.24 205 ALA A CA 1
ATOM 1204 C C . ALA A 1 165 ? 23.420 -48.751 6.664 1.00 29.67 205 ALA A C 1
ATOM 1205 O O . ALA A 1 165 ? 22.987 -49.398 7.604 1.00 29.17 205 ALA A O 1
ATOM 1207 N N . CYS A 1 166 ? 24.326 -47.816 6.834 1.00 28.81 206 CYS A N 1
ATOM 1208 C CA . CYS A 1 166 ? 24.842 -47.538 8.176 1.00 27.16 206 CYS A CA 1
ATOM 1209 C C . CYS A 1 166 ? 25.446 -46.140 8.087 1.00 24.97 206 CYS A C 1
ATOM 1210 O O . CYS A 1 166 ? 25.544 -45.566 6.973 1.00 23.36 206 CYS A O 1
ATOM 1213 N N . ASN A 1 167 ? 25.808 -45.595 9.246 1.00 20.95 207 ASN A N 1
ATOM 1214 C CA . ASN A 1 167 ? 26.296 -44.209 9.385 1.00 19.48 207 ASN A CA 1
ATOM 1215 C C . ASN A 1 167 ? 27.806 -44.209 9.608 1.00 18.83 207 ASN A C 1
ATOM 1216 O O . ASN A 1 167 ? 28.349 -44.436 10.707 1.00 17.66 207 ASN A O 1
ATOM 1221 N N . ALA A 1 168 ? 28.542 -43.977 8.525 1.00 17.86 208 ALA A N 1
ATOM 1222 C CA . ALA A 1 168 ? 29.967 -44.028 8.632 1.00 16.81 208 ALA A CA 1
ATOM 1223 C C . ALA A 1 168 ? 30.583 -42.780 9.289 1.00 16.83 208 ALA A C 1
ATOM 1224 O O . ALA A 1 168 ? 31.752 -42.787 9.587 1.00 17.00 208 ALA A O 1
ATOM 1226 N N . LEU A 1 169 ? 29.839 -41.704 9.464 1.00 15.80 209 LEU A N 1
ATOM 1227 C CA . LEU A 1 169 ? 30.341 -40.581 10.248 1.00 16.63 209 LEU A CA 1
ATOM 1228 C C . LEU A 1 169 ? 30.501 -40.953 11.736 1.00 18.81 209 LEU A C 1
ATOM 1229 O O . LEU A 1 169 ? 31.554 -40.695 12.335 1.00 17.99 209 LEU A O 1
ATOM 1234 N N . THR A 1 170 ? 29.481 -41.576 12.314 1.00 19.14 210 THR A N 1
ATOM 1235 C CA . THR A 1 170 ? 29.493 -41.791 13.755 1.00 21.00 210 THR A CA 1
ATOM 1236 C C . THR A 1 170 ? 29.774 -43.245 14.185 1.00 26.01 210 THR A C 1
ATOM 1237 O O . THR A 1 170 ? 30.049 -43.466 15.352 1.00 27.83 210 THR A O 1
ATOM 1241 N N . ASP A 1 171 ? 29.712 -44.212 13.261 1.00 24.96 211 ASP A N 1
ATOM 1242 C CA . ASP A 1 171 ? 29.900 -45.656 13.582 1.00 27.21 211 ASP A CA 1
ATOM 1243 C C . ASP A 1 171 ? 31.265 -46.109 13.006 1.00 27.83 211 ASP A C 1
ATOM 1244 O O . ASP A 1 171 ? 31.422 -46.228 11.787 1.00 24.83 211 ASP A O 1
ATOM 1249 N N . ALA A 1 172 ? 32.246 -46.332 13.879 1.00 29.08 212 ALA A N 1
ATOM 1250 C CA . ALA A 1 172 ? 33.645 -46.673 13.473 1.00 33.75 212 ALA A CA 1
ATOM 1251 C C . ALA A 1 172 ? 33.745 -47.964 12.670 1.00 33.68 212 ALA A C 1
ATOM 1252 O O . ALA A 1 172 ? 34.645 -48.098 11.827 1.00 30.69 212 ALA A O 1
ATOM 1254 N N . SER A 1 173 ? 32.829 -48.888 12.942 1.00 31.52 213 SER A N 1
ATOM 1255 C CA . SER A 1 173 ? 32.772 -50.152 12.264 1.00 34.04 213 SER A CA 1
ATOM 1256 C C . SER A 1 173 ? 32.195 -49.979 10.837 1.00 33.90 213 SER A C 1
ATOM 1257 O O . SER A 1 173 ? 32.719 -50.551 9.860 1.00 34.22 213 SER A O 1
ATOM 1260 N N . CYS A 1 174 ? 31.150 -49.167 10.701 1.00 31.06 214 CYS A N 1
ATOM 1261 C CA . CYS A 1 174 ? 30.654 -48.764 9.392 1.00 30.09 214 CYS A CA 1
ATOM 1262 C C . CYS A 1 174 ? 31.739 -48.006 8.612 1.00 27.65 214 CYS A C 1
ATOM 1263 O O . CYS A 1 174 ? 31.870 -48.188 7.400 1.00 25.37 214 CYS A O 1
ATOM 1266 N N . ALA A 1 175 ? 32.490 -47.138 9.300 1.00 22.78 215 ALA A N 1
ATOM 1267 C CA . ALA A 1 175 ? 33.549 -46.409 8.644 1.00 23.88 215 ALA A CA 1
ATOM 1268 C C . ALA A 1 175 ? 34.569 -47.389 8.055 1.00 26.60 215 ALA A C 1
ATOM 1269 O O . ALA A 1 175 ? 35.077 -47.188 6.934 1.00 24.72 215 ALA A O 1
ATOM 1271 N N . SER A 1 176 ? 34.841 -48.484 8.769 1.00 25.78 216 SER A N 1
ATOM 1272 C CA . SER A 1 176 ? 35.889 -49.393 8.329 1.00 28.31 216 SER A CA 1
ATOM 1273 C C . SER A 1 176 ? 35.467 -50.198 7.112 1.00 26.05 216 SER A C 1
ATOM 1274 O O . SER A 1 176 ? 36.320 -50.580 6.354 1.00 29.48 216 SER A O 1
ATOM 1277 N N . THR A 1 177 ? 34.191 -50.467 6.907 1.00 26.97 217 THR A N 1
ATOM 1278 C CA . THR A 1 177 ? 33.780 -51.204 5.713 1.00 29.28 217 THR A CA 1
ATOM 1279 C C . THR A 1 177 ? 33.209 -50.369 4.582 1.00 27.50 217 THR A C 1
ATOM 1280 O O . THR A 1 177 ? 32.942 -50.911 3.509 1.00 28.79 217 THR A O 1
ATOM 1284 N N . SER A 1 178 ? 33.010 -49.069 4.792 1.00 22.13 218 SER A N 1
ATOM 1285 C CA . SER A 1 178 ? 32.347 -48.252 3.792 1.00 20.86 218 SER A CA 1
ATOM 1286 C C . SER A 1 178 ? 33.432 -47.784 2.810 1.00 19.53 218 SER A C 1
ATOM 1287 O O . SER A 1 178 ? 34.539 -47.570 3.223 1.00 21.33 218 SER A O 1
ATOM 1290 N N . LYS A 1 179 ? 33.118 -47.631 1.536 1.00 18.55 219 LYS A N 1
ATOM 1291 C CA . LYS A 1 179 ? 34.148 -47.141 0.555 1.00 19.31 219 LYS A CA 1
ATOM 1292 C C . LYS A 1 179 ? 34.133 -45.638 0.351 1.00 17.13 219 LYS A C 1
ATOM 1293 O O . LYS A 1 179 ? 35.083 -45.054 -0.202 1.00 16.33 219 LYS A O 1
ATOM 1299 N N . LEU A 1 180 ? 33.059 -45.000 0.810 1.00 17.98 220 LEU A N 1
ATOM 1300 C CA . LEU A 1 180 ? 32.854 -43.581 0.636 1.00 16.81 220 LEU A CA 1
ATOM 1301 C C . LEU A 1 180 ? 31.786 -43.117 1.641 1.00 16.33 220 LEU A C 1
ATOM 1302 O O . LEU A 1 180 ? 30.843 -43.848 1.904 1.00 14.92 220 LEU A O 1
ATOM 1307 N N . LEU A 1 181 ? 31.979 -41.915 2.190 1.00 14.57 221 LEU A N 1
ATOM 1308 C CA . LEU A 1 181 ? 31.004 -41.263 2.992 1.00 15.42 221 LEU A CA 1
ATOM 1309 C C . LEU A 1 181 ? 30.625 -40.009 2.290 1.00 14.97 221 LEU A C 1
ATOM 1310 O O . LEU A 1 181 ? 31.495 -39.153 2.072 1.00 15.94 221 LEU A O 1
ATOM 1315 N N . VAL A 1 182 ? 29.330 -39.840 2.026 1.00 14.46 222 VAL A N 1
ATOM 1316 C CA . VAL A 1 182 ? 28.770 -38.605 1.506 1.00 14.63 222 VAL A CA 1
ATOM 1317 C C . VAL A 1 182 ? 28.070 -37.828 2.622 1.00 16.39 222 VAL A C 1
ATOM 1318 O O . VAL A 1 182 ? 27.196 -38.407 3.332 1.00 16.54 222 VAL A O 1
ATOM 1322 N N . LEU A 1 183 ? 28.433 -36.555 2.806 1.00 15.16 223 LEU A N 1
ATOM 1323 C CA . LEU A 1 183 ? 27.913 -35.726 3.891 1.00 15.13 223 LEU A CA 1
ATOM 1324 C C . LEU A 1 183 ? 27.218 -34.517 3.394 1.00 15.01 223 LEU A C 1
ATOM 1325 O O . LEU A 1 183 ? 27.666 -33.890 2.442 1.00 15.37 223 LEU A O 1
ATOM 1330 N N . GLY A 1 184 ? 26.119 -34.148 4.040 1.00 15.07 224 GLY A N 1
ATOM 1331 C CA . GLY A 1 184 ? 25.548 -32.830 3.951 1.00 15.67 224 GLY A CA 1
ATOM 1332 C C . GLY A 1 184 ? 25.234 -32.202 5.292 1.00 16.75 224 GLY A C 1
ATOM 1333 O O . GLY A 1 184 ? 25.573 -32.768 6.329 1.00 16.77 224 GLY A O 1
ATOM 1334 N N . ASN A 1 185 ? 24.601 -31.034 5.257 1.00 16.43 225 ASN A N 1
ATOM 1335 C CA . ASN A 1 185 ? 24.473 -30.200 6.444 1.00 16.79 225 ASN A CA 1
ATOM 1336 C C . ASN A 1 185 ? 23.406 -30.638 7.471 1.00 17.10 225 ASN A C 1
ATOM 1337 O O . ASN A 1 185 ? 23.249 -29.966 8.535 1.00 18.44 225 ASN A O 1
ATOM 1342 N N . GLY A 1 186 ? 22.684 -31.711 7.153 1.00 16.90 226 GLY A N 1
ATOM 1343 C CA . GLY A 1 186 ? 21.755 -32.315 8.137 1.00 17.49 226 GLY A CA 1
ATOM 1344 C C . GLY A 1 186 ? 22.409 -33.271 9.118 1.00 17.01 226 GLY A C 1
ATOM 1345 O O . GLY A 1 186 ? 21.728 -33.835 9.950 1.00 18.33 226 GLY A O 1
ATOM 1346 N N . ALA A 1 187 ? 23.723 -33.483 9.022 1.00 17.42 227 ALA A N 1
ATOM 1347 C CA . ALA A 1 187 ? 24.405 -34.464 9.859 1.00 17.33 227 ALA A CA 1
ATOM 1348 C C . ALA A 1 187 ? 24.362 -34.078 11.356 1.00 15.96 227 ALA A C 1
ATOM 1349 O O . ALA A 1 187 ? 24.361 -32.883 11.710 1.00 16.70 227 ALA A O 1
ATOM 1351 N N . SER A 1 188 ? 24.406 -35.118 12.182 1.00 16.37 228 SER A N 1
ATOM 1352 C CA . SER A 1 188 ? 24.626 -34.994 13.615 1.00 14.90 228 SER A CA 1
ATOM 1353 C C . SER A 1 188 ? 25.825 -35.820 13.988 1.00 16.30 228 SER A C 1
ATOM 1354 O O . SER A 1 188 ? 26.021 -36.946 13.483 1.00 17.21 228 SER A O 1
ATOM 1357 N N . ALA A 1 189 ? 26.645 -35.295 14.891 1.00 16.09 229 ALA A N 1
ATOM 1358 C CA . ALA A 1 189 ? 27.759 -36.037 15.470 1.00 17.54 229 ALA A CA 1
ATOM 1359 C C . ALA A 1 189 ? 28.333 -35.256 16.626 1.00 18.41 229 ALA A C 1
ATOM 1360 O O . ALA A 1 189 ? 28.353 -34.020 16.584 1.00 17.61 229 ALA A O 1
ATOM 1362 N N . ALA A 1 190 ? 28.909 -35.984 17.585 1.00 19.88 230 ALA A N 1
ATOM 1363 C CA . ALA A 1 190 ? 29.805 -35.390 18.580 1.00 22.68 230 ALA A CA 1
ATOM 1364 C C . ALA A 1 190 ? 31.042 -34.869 17.933 1.00 26.68 230 ALA A C 1
ATOM 1365 O O . ALA A 1 190 ? 31.578 -35.559 17.055 1.00 25.12 230 ALA A O 1
ATOM 1367 N N . SER A 1 191 ? 31.506 -33.679 18.365 1.00 26.77 231 SER A N 1
ATOM 1368 C CA . SER A 1 191 ? 32.812 -33.104 17.951 1.00 26.27 231 SER A CA 1
ATOM 1369 C C . SER A 1 191 ? 33.027 -33.223 16.445 1.00 22.80 231 SER A C 1
ATOM 1370 O O . SER A 1 191 ? 33.962 -33.874 15.995 1.00 23.33 231 SER A O 1
ATOM 1373 N N . LEU A 1 192 ? 32.133 -32.634 15.702 1.00 21.82 232 LEU A N 1
ATOM 1374 C CA . LEU A 1 192 ? 31.990 -32.914 14.277 1.00 21.71 232 LEU A CA 1
ATOM 1375 C C . LEU A 1 192 ? 33.292 -32.708 13.489 1.00 20.88 232 LEU A C 1
ATOM 1376 O O . LEU A 1 192 ? 33.689 -33.596 12.754 1.00 21.74 232 LEU A O 1
ATOM 1381 N N . SER A 1 193 ? 33.989 -31.584 13.659 1.00 19.04 233 SER A N 1
ATOM 1382 C CA . SER A 1 193 ? 35.258 -31.387 12.976 1.00 19.34 233 SER A CA 1
ATOM 1383 C C . SER A 1 193 ? 36.294 -32.441 13.293 1.00 20.46 233 SER A C 1
ATOM 1384 O O . SER A 1 193 ? 36.993 -32.942 12.401 1.00 19.88 233 SER A O 1
ATOM 1387 N N . ALA A 1 194 ? 36.423 -32.768 14.586 1.00 20.32 234 ALA A N 1
ATOM 1388 C CA . ALA A 1 194 ? 37.408 -33.729 15.032 1.00 21.17 234 ALA A CA 1
ATOM 1389 C C . ALA A 1 194 ? 37.032 -35.134 14.509 1.00 19.02 234 ALA A C 1
ATOM 1390 O O . ALA A 1 194 ? 37.896 -35.903 14.133 1.00 21.18 234 ALA A O 1
ATOM 1392 N N . THR A 1 195 ? 35.747 -35.428 14.442 1.00 18.76 235 THR A N 1
ATOM 1393 C CA . THR A 1 195 ? 35.263 -36.730 14.001 1.00 18.50 235 THR A CA 1
ATOM 1394 C C . THR A 1 195 ? 35.550 -36.903 12.495 1.00 19.15 235 THR A C 1
ATOM 1395 O O . THR A 1 195 ? 36.027 -37.973 12.045 1.00 18.80 235 THR A O 1
ATOM 1399 N N . VAL A 1 196 ? 35.287 -35.842 11.744 1.00 17.80 236 VAL A N 1
ATOM 1400 C CA . VAL A 1 196 ? 35.555 -35.825 10.306 1.00 16.95 236 VAL A CA 1
ATOM 1401 C C . VAL A 1 196 ? 37.025 -36.008 10.048 1.00 17.44 236 VAL A C 1
ATOM 1402 O O . VAL A 1 196 ? 37.435 -36.838 9.205 1.00 17.07 236 VAL A O 1
ATOM 1406 N N . ARG A 1 197 ? 37.857 -35.290 10.774 1.00 17.47 237 ARG A N 1
ATOM 1407 C CA . ARG A 1 197 ? 39.291 -35.473 10.634 1.00 19.29 237 ARG A CA 1
ATOM 1408 C C . ARG A 1 197 ? 39.736 -36.892 10.961 1.00 18.66 237 ARG A C 1
ATOM 1409 O O . ARG A 1 197 ? 40.614 -37.436 10.317 1.00 17.94 237 ARG A O 1
ATOM 1417 N N . ALA A 1 198 ? 39.200 -37.442 12.026 1.00 18.50 238 ALA A N 1
ATOM 1418 C CA . ALA A 1 198 ? 39.633 -38.758 12.429 1.00 19.91 238 ALA A CA 1
ATOM 1419 C C . ALA A 1 198 ? 39.210 -39.788 11.373 1.00 19.61 238 ALA A C 1
ATOM 1420 O O . ALA A 1 198 ? 39.986 -40.715 11.070 1.00 19.79 238 ALA A O 1
ATOM 1422 N N . ARG A 1 199 ? 38.005 -39.640 10.806 1.00 17.58 239 ARG A N 1
ATOM 1423 C CA . ARG A 1 199 ? 37.599 -40.546 9.707 1.00 18.01 239 ARG A CA 1
ATOM 1424 C C . ARG A 1 199 ? 38.530 -40.454 8.492 1.00 18.10 239 ARG A C 1
ATOM 1425 O O . ARG A 1 199 ? 38.930 -41.457 7.930 1.00 18.32 239 ARG A O 1
ATOM 1433 N N . LEU A 1 200 ? 38.889 -39.251 8.122 1.00 17.86 240 LEU A N 1
ATOM 1434 C CA . LEU A 1 200 ? 39.749 -39.018 6.967 1.00 20.39 240 LEU A CA 1
ATOM 1435 C C . LEU A 1 200 ? 41.153 -39.623 7.175 1.00 19.79 240 LEU A C 1
ATOM 1436 O O . LEU A 1 200 ? 41.697 -40.304 6.319 1.00 19.05 240 LEU A O 1
ATOM 1441 N N . GLN A 1 201 ? 41.720 -39.384 8.341 1.00 20.84 241 GLN A N 1
ATOM 1442 C CA . GLN A 1 201 ? 43.036 -39.905 8.730 1.00 23.12 241 GLN A CA 1
ATOM 1443 C C . GLN A 1 201 ? 43.076 -41.418 8.716 1.00 21.89 241 GLN A C 1
ATOM 1444 O O . GLN A 1 201 ? 44.039 -42.011 8.283 1.00 20.87 241 GLN A O 1
ATOM 1450 N N . ALA A 1 202 ? 41.989 -42.043 9.153 1.00 22.18 242 ALA A N 1
ATOM 1451 C CA . ALA A 1 202 ? 41.868 -43.497 9.147 1.00 22.79 242 ALA A CA 1
ATOM 1452 C C . ALA A 1 202 ? 41.563 -44.099 7.779 1.00 24.48 242 ALA A C 1
ATOM 1453 O O . ALA A 1 202 ? 41.477 -45.314 7.674 1.00 23.94 242 ALA A O 1
ATOM 1455 N N . GLY A 1 203 ? 41.389 -43.267 6.741 1.00 22.81 243 GLY A N 1
ATOM 1456 C CA . GLY A 1 203 ? 41.309 -43.715 5.379 1.00 20.93 243 GLY A CA 1
ATOM 1457 C C . GLY A 1 203 ? 39.888 -43.760 4.782 1.00 21.87 243 GLY A C 1
ATOM 1458 O O . GLY A 1 203 ? 39.728 -44.268 3.669 1.00 22.31 243 GLY A O 1
ATOM 1459 N N . LEU A 1 204 ? 38.847 -43.272 5.487 1.00 19.01 244 LEU A N 1
ATOM 1460 C CA . LEU A 1 204 ? 37.497 -43.178 4.863 1.00 17.67 244 LEU A CA 1
ATOM 1461 C C . LEU A 1 204 ? 37.454 -41.935 3.931 1.00 16.60 244 LEU A C 1
ATOM 1462 O O . LEU A 1 204 ? 37.681 -40.810 4.390 1.00 16.42 244 LEU A O 1
ATOM 1467 N N . PRO A 1 205 ? 37.222 -42.130 2.630 1.00 17.17 245 PRO A N 1
ATOM 1468 C CA . PRO A 1 205 ? 37.116 -41.018 1.709 1.00 16.86 245 PRO A CA 1
ATOM 1469 C C . PRO A 1 205 ? 35.801 -40.285 1.956 1.00 16.68 245 PRO A C 1
ATOM 1470 O O . PRO A 1 205 ? 34.755 -40.929 2.166 1.00 15.50 245 PRO A O 1
ATOM 1474 N N . ILE A 1 206 ? 35.841 -38.962 1.903 1.00 16.31 246 ILE A N 1
ATOM 1475 C CA . ILE A 1 206 ? 34.678 -38.161 2.165 1.00 16.87 246 ILE A CA 1
ATOM 1476 C C . ILE A 1 206 ? 34.288 -37.226 1.014 1.00 17.12 246 ILE A C 1
ATOM 1477 O O . ILE A 1 206 ? 35.124 -36.469 0.515 1.00 16.80 246 ILE A O 1
ATOM 1482 N N . LEU A 1 207 ? 33.025 -37.283 0.606 1.00 14.68 247 LEU A N 1
ATOM 1483 C CA . LEU A 1 207 ? 32.451 -36.309 -0.325 1.00 15.48 247 LEU A CA 1
ATOM 1484 C C . LEU A 1 207 ? 31.433 -35.434 0.385 1.00 14.86 247 LEU A C 1
ATOM 1485 O O . LEU A 1 207 ? 30.402 -35.941 0.828 1.00 16.30 247 LEU A O 1
ATOM 1490 N N . PHE A 1 208 ? 31.703 -34.146 0.478 1.00 13.64 248 PHE A N 1
ATOM 1491 C CA . PHE A 1 208 ? 30.835 -33.200 1.137 1.00 14.96 248 PHE A CA 1
ATOM 1492 C C . PHE A 1 208 ? 30.118 -32.389 0.101 1.00 15.79 248 PHE A C 1
ATOM 1493 O O . PHE A 1 208 ? 30.741 -31.893 -0.857 1.00 15.16 248 PHE A O 1
ATOM 1501 N N . VAL A 1 209 ? 28.809 -32.287 0.260 1.00 15.03 249 VAL A N 1
ATOM 1502 C CA . VAL A 1 209 ? 27.976 -31.364 -0.543 1.00 16.68 249 VAL A CA 1
ATOM 1503 C C . VAL A 1 209 ? 27.226 -30.362 0.338 1.00 18.28 249 VAL A C 1
ATOM 1504 O O . VAL A 1 209 ? 26.503 -30.736 1.273 1.00 17.53 249 VAL A O 1
ATOM 1508 N N . HIS A 1 210 ? 27.383 -29.080 0.042 1.00 16.99 250 HIS A N 1
ATOM 1509 C CA . HIS A 1 210 ? 26.692 -28.051 0.764 1.00 17.74 250 HIS A CA 1
ATOM 1510 C C . HIS A 1 210 ? 25.239 -28.091 0.328 1.00 19.88 250 HIS A C 1
ATOM 1511 O O . HIS A 1 210 ? 24.927 -28.075 -0.865 1.00 19.84 250 HIS A O 1
ATOM 1518 N N . THR A 1 211 ? 24.346 -28.211 1.312 1.00 19.16 251 THR A N 1
ATOM 1519 C CA . THR A 1 211 ? 22.932 -28.408 1.055 1.00 19.13 251 THR A CA 1
ATOM 1520 C C . THR A 1 211 ? 22.024 -27.200 1.347 1.00 19.58 251 THR A C 1
ATOM 1521 O O . THR A 1 211 ? 20.807 -27.349 1.332 1.00 23.06 251 THR A O 1
ATOM 1525 N N . ASN A 1 212 ? 22.577 -26.032 1.649 1.00 20.45 252 ASN A N 1
ATOM 1526 C CA . ASN A 1 212 ? 21.802 -24.860 2.032 1.00 19.67 252 ASN A CA 1
ATOM 1527 C C . ASN A 1 212 ? 21.922 -23.680 1.079 1.00 19.75 252 ASN A C 1
ATOM 1528 O O . ASN A 1 212 ? 21.724 -22.508 1.438 1.00 18.24 252 ASN A O 1
ATOM 1533 N N . GLY A 1 213 ? 22.243 -23.971 -0.166 1.00 21.60 253 GLY A N 1
ATOM 1534 C CA . GLY A 1 213 ? 22.281 -22.923 -1.168 1.00 21.76 253 GLY A CA 1
ATOM 1535 C C . GLY A 1 213 ? 23.227 -21.788 -0.890 1.00 21.89 253 GLY A C 1
ATOM 1536 O O . GLY A 1 213 ? 24.395 -22.005 -0.589 1.00 21.88 253 GLY A O 1
ATOM 1537 N N . TRP A 1 214 ? 22.750 -20.550 -1.007 1.00 21.63 254 TRP A N 1
ATOM 1538 C CA . TRP A 1 214 ? 23.583 -19.407 -0.747 1.00 24.90 254 TRP A CA 1
ATOM 1539 C C . TRP A 1 214 ? 23.655 -19.058 0.720 1.00 24.63 254 TRP A C 1
ATOM 1540 O O . TRP A 1 214 ? 24.288 -18.062 1.056 1.00 25.67 254 TRP A O 1
ATOM 1551 N N . ASN A 1 215 ? 23.016 -19.853 1.578 1.00 23.92 255 ASN A N 1
ATOM 1552 C CA . ASN A 1 215 ? 23.107 -19.665 3.041 1.00 23.99 255 ASN A CA 1
ATOM 1553 C C . ASN A 1 215 ? 24.326 -20.333 3.609 1.00 21.28 255 ASN A C 1
ATOM 1554 O O . ASN A 1 215 ? 24.654 -21.453 3.233 1.00 21.54 255 ASN A O 1
ATOM 1559 N N . GLN A 1 216 ? 24.959 -19.696 4.553 1.00 20.19 256 GLN A N 1
ATOM 1560 C CA . GLN A 1 216 ? 25.994 -20.351 5.310 1.00 21.16 256 GLN A CA 1
ATOM 1561 C C . GLN A 1 216 ? 25.435 -21.424 6.263 1.00 21.30 256 GLN A C 1
ATOM 1562 O O . GLN A 1 216 ? 24.290 -21.291 6.727 1.00 21.07 256 GLN A O 1
ATOM 1568 N N . SER A 1 217 ? 26.271 -22.406 6.626 1.00 18.58 257 SER A N 1
ATOM 1569 C CA . SER A 1 217 ? 25.873 -23.523 7.521 1.00 18.38 257 SER A CA 1
ATOM 1570 C C . SER A 1 217 ? 26.981 -23.773 8.501 1.00 18.32 257 SER A C 1
ATOM 1571 O O . SER A 1 217 ? 28.101 -24.025 8.124 1.00 17.61 257 SER A O 1
ATOM 1574 N N . SER A 1 218 ? 26.695 -23.689 9.787 1.00 18.09 258 SER A N 1
ATOM 1575 C CA . SER A 1 218 ? 27.704 -23.986 10.761 1.00 17.29 258 SER A CA 1
ATOM 1576 C C . SER A 1 218 ? 28.068 -25.443 10.743 1.00 17.28 258 SER A C 1
ATOM 1577 O O . SER A 1 218 ? 29.242 -25.773 10.892 1.00 18.43 258 SER A O 1
ATOM 1580 N N . THR A 1 219 ? 27.106 -26.348 10.520 1.00 16.04 259 THR A N 1
ATOM 1581 C CA . THR A 1 219 ? 27.478 -27.771 10.369 1.00 16.53 259 THR A CA 1
ATOM 1582 C C . THR A 1 219 ? 28.478 -27.933 9.175 1.00 16.04 259 THR A C 1
ATOM 1583 O O . THR A 1 219 ? 29.479 -28.622 9.284 1.00 13.72 259 THR A O 1
ATOM 1587 N N . GLY A 1 220 ? 28.177 -27.290 8.055 1.00 15.54 260 GLY A N 1
ATOM 1588 C CA . GLY A 1 220 ? 29.080 -27.327 6.898 1.00 15.80 260 GLY A CA 1
ATOM 1589 C C . GLY A 1 220 ? 30.454 -26.746 7.213 1.00 15.51 260 GLY A C 1
ATOM 1590 O O . GLY A 1 220 ? 31.471 -27.326 6.861 1.00 15.79 260 GLY A O 1
ATOM 1591 N N . GLN A 1 221 ? 30.508 -25.619 7.913 1.00 15.83 261 GLN A N 1
ATOM 1592 C CA . GLN A 1 221 ? 31.762 -25.061 8.318 1.00 16.68 261 GLN A CA 1
ATOM 1593 C C . GLN A 1 221 ? 32.605 -26.034 9.163 1.00 17.71 261 GLN A C 1
ATOM 1594 O O . GLN A 1 221 ? 33.835 -26.124 9.015 1.00 16.72 261 GLN A O 1
ATOM 1600 N N . GLN A 1 222 ? 31.942 -26.752 10.067 1.00 15.42 262 GLN A N 1
ATOM 1601 C CA . GLN A 1 222 ? 32.606 -27.711 10.909 1.00 16.00 262 GLN A CA 1
ATOM 1602 C C . GLN A 1 222 ? 33.094 -28.946 10.122 1.00 14.57 262 GLN A C 1
ATOM 1603 O O . GLN A 1 222 ? 34.196 -29.440 10.341 1.00 15.21 262 GLN A O 1
ATOM 1609 N N . ILE A 1 223 ? 32.273 -29.441 9.201 1.00 13.88 263 ILE A N 1
ATOM 1610 C CA . ILE A 1 223 ? 32.711 -30.505 8.326 1.00 14.26 263 ILE A CA 1
ATOM 1611 C C . ILE A 1 223 ? 33.934 -30.074 7.472 1.00 14.12 263 ILE A C 1
ATOM 1612 O O . ILE A 1 223 ? 34.954 -30.786 7.390 1.00 13.62 263 ILE A O 1
ATOM 1617 N N . LEU A 1 224 ? 33.829 -28.899 6.907 1.00 15.52 264 LEU A N 1
ATOM 1618 C CA . LEU A 1 224 ? 34.879 -28.386 6.064 1.00 16.40 264 LEU A CA 1
ATOM 1619 C C . LEU A 1 224 ? 36.159 -28.198 6.880 1.00 17.38 264 LEU A C 1
ATOM 1620 O O . LEU A 1 224 ? 37.245 -28.555 6.431 1.00 16.18 264 LEU A O 1
ATOM 1625 N N . ALA A 1 225 ? 36.039 -27.737 8.125 1.00 16.61 265 ALA A N 1
ATOM 1626 C CA . ALA A 1 225 ? 37.237 -27.595 8.953 1.00 17.12 265 ALA A CA 1
ATOM 1627 C C . ALA A 1 225 ? 37.880 -28.948 9.201 1.00 16.81 265 ALA A C 1
ATOM 1628 O O . ALA A 1 225 ? 39.097 -29.055 9.238 1.00 17.87 265 ALA A O 1
ATOM 1630 N N . GLY A 1 226 ? 37.084 -29.999 9.338 1.00 17.73 266 GLY A N 1
ATOM 1631 C CA . GLY A 1 226 ? 37.613 -31.362 9.478 1.00 16.84 266 GLY A CA 1
ATOM 1632 C C . GLY A 1 226 ? 38.376 -31.837 8.247 1.00 17.89 266 GLY A C 1
ATOM 1633 O O . GLY A 1 226 ? 39.287 -32.644 8.346 1.00 19.37 266 GLY A O 1
ATOM 1634 N N . LEU A 1 227 ? 38.002 -31.328 7.085 1.00 16.21 267 LEU A N 1
ATOM 1635 C CA . LEU A 1 227 ? 38.730 -31.547 5.835 1.00 16.68 267 LEU A CA 1
ATOM 1636 C C . LEU A 1 227 ? 39.872 -30.600 5.566 1.00 18.11 267 LEU A C 1
ATOM 1637 O O . LEU A 1 227 ? 40.564 -30.766 4.554 1.00 18.11 267 LEU A O 1
ATOM 1642 N N . GLY A 1 228 ? 40.055 -29.574 6.408 1.00 18.62 268 GLY A N 1
ATOM 1643 C CA . GLY A 1 228 ? 41.065 -28.534 6.138 1.00 18.39 268 GLY A CA 1
ATOM 1644 C C . GLY A 1 228 ? 40.627 -27.490 5.137 1.00 17.22 268 GLY A C 1
ATOM 1645 O O . GLY A 1 228 ? 41.463 -26.836 4.498 1.00 18.59 268 GLY A O 1
ATOM 1646 N N . LEU A 1 229 ? 39.319 -27.311 5.030 1.00 16.11 269 LEU A N 1
ATOM 1647 C CA . LEU A 1 229 ? 38.691 -26.372 4.106 1.00 16.09 269 LEU A CA 1
ATOM 1648 C C . LEU A 1 229 ? 37.913 -25.324 4.855 1.00 18.00 269 LEU A C 1
ATOM 1649 O O . LEU A 1 229 ? 37.708 -25.431 6.067 1.00 18.61 269 LEU A O 1
ATOM 1654 N N . GLN A 1 230 ? 37.446 -24.316 4.146 1.00 19.82 270 GLN A N 1
ATOM 1655 C CA . GLN A 1 230 ? 36.606 -23.313 4.749 1.00 21.09 270 GLN A CA 1
ATOM 1656 C C . GLN A 1 230 ? 35.499 -22.834 3.833 1.00 22.72 270 GLN A C 1
ATOM 1657 O O . GLN A 1 230 ? 35.621 -22.808 2.608 1.00 21.03 270 GLN A O 1
ATOM 1663 N N . GLU A 1 231 ? 34.404 -22.429 4.457 1.00 21.10 271 GLU A N 1
ATOM 1664 C CA . GLU A 1 231 ? 33.279 -21.895 3.744 1.00 23.24 271 GLU A CA 1
ATOM 1665 C C . GLU A 1 231 ? 33.669 -20.509 3.244 1.00 23.37 271 GLU A C 1
ATOM 1666 O O . GLU A 1 231 ? 34.385 -19.812 3.907 1.00 23.58 271 GLU A O 1
ATOM 1672 N N . GLY A 1 232 ? 33.220 -20.128 2.069 1.00 24.32 272 GLY A N 1
ATOM 1673 C CA . GLY A 1 232 ? 33.411 -18.785 1.597 1.00 24.85 272 GLY A CA 1
ATOM 1674 C C . GLY A 1 232 ? 32.552 -17.786 2.388 1.00 27.88 272 GLY A C 1
ATOM 1675 O O . GLY A 1 232 ? 31.763 -18.166 3.262 1.00 23.92 272 GLY A O 1
ATOM 1676 N N . PRO A 1 233 ? 32.694 -16.501 2.070 1.00 27.92 273 PRO A N 1
ATOM 1677 C CA . PRO A 1 233 ? 31.957 -15.458 2.822 1.00 27.14 273 PRO A CA 1
ATOM 1678 C C . PRO A 1 233 ? 30.429 -15.426 2.597 1.00 24.40 273 PRO A C 1
ATOM 1679 O O . PRO A 1 233 ? 29.870 -16.034 1.655 1.00 23.29 273 PRO A O 1
ATOM 1683 N N . TYR A 1 234 ? 29.765 -14.700 3.494 1.00 25.98 274 TYR A N 1
ATOM 1684 C CA . TYR A 1 234 ? 28.343 -14.421 3.406 1.00 26.31 274 TYR A CA 1
ATOM 1685 C C . TYR A 1 234 ? 27.855 -14.107 1.966 1.00 25.63 274 TYR A C 1
ATOM 1686 O O . TYR A 1 234 ? 28.485 -13.373 1.228 1.00 25.18 274 TYR A O 1
ATOM 1695 N N . GLY A 1 235 ? 26.714 -14.658 1.594 1.00 23.43 275 GLY A N 1
ATOM 1696 C CA . GLY A 1 235 ? 26.134 -14.449 0.274 1.00 24.18 275 GLY A CA 1
ATOM 1697 C C . GLY A 1 235 ? 26.462 -15.502 -0.741 1.00 23.63 275 GLY A C 1
ATOM 1698 O O . GLY A 1 235 ? 25.754 -15.648 -1.730 1.00 23.08 275 GLY A O 1
ATOM 1699 N N . GLY A 1 236 ? 27.529 -16.266 -0.514 1.00 23.34 276 GLY A N 1
ATOM 1700 C CA . GLY A 1 236 ? 27.827 -17.386 -1.387 1.00 24.43 276 GLY A CA 1
ATOM 1701 C C . GLY A 1 236 ? 28.069 -16.835 -2.793 1.00 22.91 276 GLY A C 1
ATOM 1702 O O . GLY A 1 236 ? 28.648 -15.795 -2.945 1.00 23.29 276 GLY A O 1
ATOM 1703 N N . ASN A 1 237 ? 27.534 -17.535 -3.776 1.00 23.15 277 ASN A N 1
ATOM 1704 C CA . ASN A 1 237 ? 27.720 -17.214 -5.189 1.00 23.29 277 ASN A CA 1
ATOM 1705 C C . ASN A 1 237 ? 26.546 -16.335 -5.701 1.00 25.48 277 ASN A C 1
ATOM 1706 O O . ASN A 1 237 ? 26.276 -16.278 -6.906 1.00 26.80 277 ASN A O 1
ATOM 1711 N N . TYR A 1 238 ? 25.818 -15.693 -4.770 1.00 26.46 278 TYR A N 1
ATOM 1712 C CA . TYR A 1 238 ? 24.562 -15.040 -5.107 1.00 29.71 278 TYR A CA 1
ATOM 1713 C C . TYR A 1 238 ? 24.763 -13.879 -6.113 1.00 27.31 278 TYR A C 1
ATOM 1714 O O . TYR A 1 238 ? 24.008 -13.755 -7.057 1.00 28.60 278 TYR A O 1
ATOM 1723 N N . TRP A 1 239 ? 25.767 -13.064 -5.871 1.00 26.96 279 TRP A N 1
ATOM 1724 C CA . TRP A 1 239 ? 26.046 -11.878 -6.687 1.00 31.27 279 TRP A CA 1
ATOM 1725 C C . TRP A 1 239 ? 26.889 -12.237 -7.914 1.00 32.22 279 TRP A C 1
ATOM 1726 O O . TRP A 1 239 ? 26.560 -11.827 -9.032 1.00 33.75 279 TRP A O 1
ATOM 1737 N N . ASP A 1 240 ? 27.945 -13.034 -7.725 1.00 29.58 280 ASP A N 1
ATOM 1738 C CA . ASP A 1 240 ? 28.879 -13.324 -8.828 1.00 28.90 280 ASP A CA 1
ATOM 1739 C C . ASP A 1 240 ? 28.369 -14.354 -9.779 1.00 30.27 280 ASP A C 1
ATOM 1740 O O . ASP A 1 240 ? 28.670 -14.296 -10.968 1.00 30.77 280 ASP A O 1
ATOM 1745 N N . LYS A 1 241 ? 27.635 -15.338 -9.271 1.00 27.84 281 LYS A N 1
ATOM 1746 C CA . LYS A 1 241 ? 27.147 -16.420 -10.085 1.00 28.55 281 LYS A CA 1
ATOM 1747 C C . LYS A 1 241 ? 28.260 -17.079 -10.913 1.00 26.62 281 LYS A C 1
ATOM 1748 O O . LYS A 1 241 ? 28.066 -17.458 -12.081 1.00 26.25 281 LYS A O 1
ATOM 1754 N N . ASP A 1 242 ? 29.402 -17.275 -10.276 1.00 23.51 282 ASP A N 1
ATOM 1755 C CA . ASP A 1 242 ? 30.580 -17.795 -10.971 1.00 23.66 282 ASP A CA 1
ATOM 1756 C C . ASP A 1 242 ? 30.355 -19.246 -11.395 1.00 24.64 282 ASP A C 1
ATOM 1757 O O . ASP A 1 242 ? 29.475 -19.947 -10.870 1.00 21.10 282 ASP A O 1
ATOM 1762 N N . ARG A 1 243 ? 31.085 -19.655 -12.444 1.00 23.24 283 ARG A N 1
ATOM 1763 C CA . ARG A 1 243 ? 30.983 -20.974 -12.994 1.00 22.90 283 ARG A CA 1
ATOM 1764 C C . ARG A 1 243 ? 32.243 -21.256 -13.828 1.00 20.81 283 ARG A C 1
ATOM 1765 O O . ARG A 1 243 ? 32.960 -20.337 -14.219 1.00 19.19 283 ARG A O 1
ATOM 1773 N N . VAL A 1 244 ? 32.487 -22.531 -14.074 1.00 21.88 284 VAL A N 1
ATOM 1774 C CA . VAL A 1 244 ? 33.554 -22.954 -15.003 1.00 21.76 284 VAL A CA 1
ATOM 1775 C C . VAL A 1 244 ? 32.909 -23.211 -16.358 1.00 21.45 284 VAL A C 1
ATOM 1776 O O . VAL A 1 244 ? 32.027 -24.057 -16.476 1.00 20.39 284 VAL A O 1
ATOM 1780 N N . PRO A 1 245 ? 33.384 -22.520 -17.402 1.00 24.42 285 PRO A N 1
ATOM 1781 C CA . PRO A 1 245 ? 32.754 -22.711 -18.717 1.00 25.29 285 PRO A CA 1
ATOM 1782 C C . PRO A 1 245 ? 33.254 -23.945 -19.430 1.00 25.07 285 PRO A C 1
ATOM 1783 O O . PRO A 1 245 ? 34.342 -24.426 -19.127 1.00 23.63 285 PRO A O 1
ATOM 1787 N N . SER A 1 246 ? 32.502 -24.473 -20.390 1.00 23.70 286 SER A N 1
ATOM 1788 C CA . SER A 1 246 ? 32.966 -25.667 -21.083 1.00 25.98 286 SER A CA 1
ATOM 1789 C C . SER A 1 246 ? 34.274 -25.447 -21.876 1.00 23.43 286 SER A C 1
ATOM 1790 O O . SER A 1 246 ? 34.942 -26.429 -22.234 1.00 24.37 286 SER A O 1
ATOM 1793 N N . SER A 1 247 ? 34.623 -24.197 -22.123 1.00 23.96 287 SER A N 1
ATOM 1794 C CA . SER A 1 247 ? 35.848 -23.863 -22.882 1.00 26.44 287 SER A CA 1
ATOM 1795 C C . SER A 1 247 ? 37.088 -24.011 -21.996 1.00 24.77 287 SER A C 1
ATOM 1796 O O . SER A 1 247 ? 38.217 -24.008 -22.502 1.00 22.73 287 SER A O 1
ATOM 1799 N N . ARG A 1 248 ? 36.896 -24.149 -20.670 1.00 20.38 288 ARG A N 1
ATOM 1800 C CA . ARG A 1 248 ? 38.067 -24.266 -19.789 1.00 20.39 288 ARG A CA 1
ATOM 1801 C C . ARG A 1 248 ? 38.984 -25.393 -20.200 1.00 17.32 288 ARG A C 1
ATOM 1802 O O . ARG A 1 248 ? 38.553 -26.544 -20.306 1.00 20.38 288 ARG A O 1
ATOM 1810 N N . THR A 1 249 ? 40.267 -25.109 -20.350 1.00 19.31 289 THR A N 1
ATOM 1811 C CA . THR A 1 249 ? 41.230 -26.152 -20.740 1.00 19.11 289 THR A CA 1
ATOM 1812 C C . THR A 1 249 ? 41.892 -26.855 -19.536 1.00 19.83 289 THR A C 1
ATOM 1813 O O . THR A 1 249 ? 42.010 -26.299 -18.440 1.00 19.46 289 THR A O 1
ATOM 1817 N N . ARG A 1 250 ? 42.320 -28.068 -19.796 1.00 21.06 290 ARG A N 1
ATOM 1818 C CA . ARG A 1 250 ? 43.185 -28.836 -18.896 1.00 20.69 290 ARG A CA 1
ATOM 1819 C C . ARG A 1 250 ? 44.337 -28.008 -18.374 1.00 20.83 290 ARG A C 1
ATOM 1820 O O . ARG A 1 250 ? 44.514 -27.884 -17.161 1.00 17.82 290 ARG A O 1
ATOM 1828 N N . THR A 1 251 ? 45.130 -27.431 -19.263 1.00 19.36 291 THR A N 1
ATOM 1829 C CA . THR A 1 251 ? 46.292 -26.698 -18.839 1.00 20.83 291 THR A CA 1
ATOM 1830 C C . THR A 1 251 ? 45.971 -25.543 -17.914 1.00 20.69 291 THR A C 1
ATOM 1831 O O . THR A 1 251 ? 46.689 -25.281 -16.951 1.00 18.88 291 THR A O 1
ATOM 1835 N N . ARG A 1 252 ? 44.939 -24.809 -18.249 1.00 20.41 292 ARG A N 1
ATOM 1836 C CA . ARG A 1 252 ? 44.598 -23.630 -17.483 1.00 22.48 292 ARG A CA 1
ATOM 1837 C C . ARG A 1 252 ? 44.204 -24.000 -16.030 1.00 19.38 292 ARG A C 1
ATOM 1838 O O . ARG A 1 252 ? 44.659 -23.377 -15.088 1.00 20.82 292 ARG A O 1
ATOM 1846 N N . SER A 1 253 ? 43.381 -25.000 -15.878 1.00 18.94 293 SER A N 1
ATOM 1847 C CA . SER A 1 253 ? 42.908 -25.345 -14.536 1.00 19.81 293 SER A CA 1
ATOM 1848 C C . SER A 1 253 ? 44.048 -25.957 -13.744 1.00 19.29 293 SER A C 1
ATOM 1849 O O . SER A 1 253 ? 44.143 -25.713 -12.522 1.00 17.32 293 SER A O 1
ATOM 1852 N N . VAL A 1 254 ? 44.910 -26.744 -14.411 1.00 16.82 294 VAL A N 1
ATOM 1853 C CA . VAL A 1 254 ? 46.040 -27.349 -13.698 1.00 18.10 294 VAL A CA 1
ATOM 1854 C C . VAL A 1 254 ? 46.967 -26.241 -13.167 1.00 19.36 294 VAL A C 1
ATOM 1855 O O . VAL A 1 254 ? 47.433 -26.309 -12.025 1.00 19.44 294 VAL A O 1
ATOM 1859 N N . GLU A 1 255 ? 47.239 -25.245 -14.007 1.00 20.70 295 GLU A N 1
ATOM 1860 C CA . GLU A 1 255 ? 48.087 -24.108 -13.635 1.00 24.06 295 GLU A CA 1
ATOM 1861 C C . GLU A 1 255 ? 47.480 -23.283 -12.484 1.00 21.06 295 GLU A C 1
ATOM 1862 O O . GLU A 1 255 ? 48.178 -22.982 -11.550 1.00 20.32 295 GLU A O 1
ATOM 1868 N N . LEU A 1 256 ? 46.220 -22.916 -12.613 1.00 19.75 296 LEU A N 1
ATOM 1869 C CA . LEU A 1 256 ? 45.507 -22.161 -11.580 1.00 21.59 296 LEU A CA 1
ATOM 1870 C C . LEU A 1 256 ? 45.521 -22.904 -10.245 1.00 21.49 296 LEU A C 1
ATOM 1871 O O . LEU A 1 256 ? 45.768 -22.314 -9.205 1.00 19.03 296 LEU A O 1
ATOM 1876 N N . GLY A 1 257 ? 45.267 -24.217 -10.292 1.00 19.44 297 GLY A N 1
ATOM 1877 C CA . GLY A 1 257 ? 45.179 -25.017 -9.084 1.00 20.48 297 GLY A CA 1
ATOM 1878 C C . GLY A 1 257 ? 46.541 -25.139 -8.423 1.00 20.38 297 GLY A C 1
ATOM 1879 O O . GLY A 1 257 ? 46.640 -25.079 -7.231 1.00 19.57 297 GLY A O 1
ATOM 1880 N N . GLY A 1 258 ? 47.607 -25.285 -9.208 1.00 19.87 298 GLY A N 1
ATOM 1881 C CA . GLY A 1 258 ? 48.955 -25.342 -8.640 1.00 20.49 298 GLY A CA 1
ATOM 1882 C C . GLY A 1 258 ? 49.433 -24.002 -8.026 1.00 22.43 298 GLY A C 1
ATOM 1883 O O . GLY A 1 258 ? 50.196 -23.989 -7.053 1.00 28.50 298 GLY A O 1
ATOM 1884 N N . ALA A 1 259 ? 49.012 -22.913 -8.626 1.00 23.34 299 ALA A N 1
ATOM 1885 C CA . ALA A 1 259 ? 49.377 -21.569 -8.193 1.00 27.23 299 ALA A CA 1
ATOM 1886 C C . ALA A 1 259 ? 48.511 -21.024 -7.068 1.00 28.80 299 ALA A C 1
ATOM 1887 O O . ALA A 1 259 ? 48.879 -20.006 -6.477 1.00 28.92 299 ALA A O 1
ATOM 1889 N N . TYR A 1 260 ? 47.336 -21.623 -6.831 1.00 24.72 300 TYR A N 1
ATOM 1890 C CA . TYR A 1 260 ? 46.366 -20.979 -5.926 1.00 22.96 300 TYR A CA 1
ATOM 1891 C C . TYR A 1 260 ? 46.964 -20.815 -4.519 1.00 21.37 300 TYR A C 1
ATOM 1892 O O . TYR A 1 260 ? 47.441 -21.791 -3.890 1.00 20.05 300 TYR A O 1
ATOM 1901 N N . GLY A 1 261 ? 46.974 -19.571 -4.044 1.00 26.09 301 GLY A N 1
ATOM 1902 C CA . GLY A 1 261 ? 47.405 -19.306 -2.657 1.00 27.70 301 GLY A CA 1
ATOM 1903 C C . GLY A 1 261 ? 48.896 -19.517 -2.444 1.00 31.15 301 GLY A C 1
ATOM 1904 O O . GLY A 1 261 ? 49.336 -19.826 -1.328 1.00 33.06 301 GLY A O 1
ATOM 1905 N N . GLN A 1 262 ? 49.657 -19.426 -3.526 1.00 30.05 302 GLN A N 1
ATOM 1906 C CA . GLN A 1 262 ? 51.095 -19.736 -3.508 1.00 29.60 302 GLN A CA 1
ATOM 1907 C C . GLN A 1 262 ? 51.789 -18.681 -4.306 1.00 25.60 302 GLN A C 1
ATOM 1908 O O . GLN A 1 262 ? 51.235 -18.253 -5.329 1.00 27.03 302 GLN A O 1
ATOM 1914 N N . ASP A 1 263 ? 53.034 -18.336 -3.952 1.00 22.84 303 ASP A N 1
ATOM 1915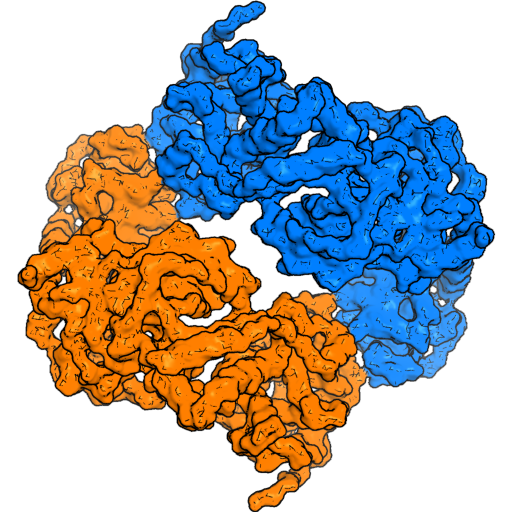 C CA . ASP A 1 263 ? 53.726 -17.299 -4.692 1.00 22.54 303 ASP A CA 1
ATOM 1916 C C . ASP A 1 263 ? 55.157 -17.713 -4.989 1.00 22.38 303 ASP A C 1
ATOM 1917 O O . ASP A 1 263 ? 56.131 -17.174 -4.404 1.00 19.42 303 ASP A O 1
ATOM 1922 N N . PRO A 1 264 ? 55.303 -18.652 -5.951 1.00 24.25 304 PRO A N 1
ATOM 1923 C CA . PRO A 1 264 ? 56.637 -19.060 -6.335 1.00 22.66 304 PRO A CA 1
ATOM 1924 C C . PRO A 1 264 ? 57.486 -17.944 -6.923 1.00 18.21 304 PRO A C 1
ATOM 1925 O O . PRO A 1 264 ? 58.686 -17.945 -6.760 1.00 18.64 304 PRO A O 1
ATOM 1929 N N . ALA A 1 265 ? 56.881 -16.998 -7.599 1.00 17.70 305 ALA A N 1
ATOM 1930 C CA . ALA A 1 265 ? 57.629 -15.899 -8.173 1.00 17.52 305 ALA A CA 1
ATOM 1931 C C . ALA A 1 265 ? 58.262 -15.019 -7.073 1.00 16.78 305 ALA A C 1
ATOM 1932 O O . ALA A 1 265 ? 59.413 -14.548 -7.187 1.00 17.04 305 ALA A O 1
ATOM 1934 N N . LEU A 1 266 ? 57.520 -14.824 -6.002 1.00 16.28 306 LEU A N 1
ATOM 1935 C CA . LEU A 1 266 ? 58.021 -13.965 -4.908 1.00 16.78 306 LEU A CA 1
ATOM 1936 C C . LEU A 1 266 ? 59.134 -14.716 -4.175 1.00 17.21 306 LEU A C 1
ATOM 1937 O O . LEU A 1 266 ? 60.165 -14.141 -3.837 1.00 15.86 306 LEU A O 1
ATOM 1942 N N . VAL A 1 267 ? 58.940 -16.025 -3.960 1.00 16.89 307 VAL A N 1
ATOM 1943 C CA . VAL A 1 267 ? 59.979 -16.860 -3.370 1.00 17.61 307 VAL A CA 1
ATOM 1944 C C . VAL A 1 267 ? 61.247 -16.799 -4.182 1.00 18.20 307 VAL A C 1
ATOM 1945 O O . VAL A 1 267 ? 62.352 -16.654 -3.618 1.00 16.11 307 VAL A O 1
ATOM 1949 N N . GLN A 1 268 ? 61.113 -16.842 -5.512 1.00 17.80 308 GLN A N 1
ATOM 1950 C CA . GLN A 1 268 ? 62.278 -16.811 -6.367 1.00 19.14 308 GLN A CA 1
ATOM 1951 C C . GLN A 1 268 ? 62.966 -15.441 -6.289 1.00 18.20 308 GLN A C 1
ATOM 1952 O O . GLN A 1 268 ? 64.188 -15.353 -6.294 1.00 17.64 308 GLN A O 1
ATOM 1958 N N . GLN A 1 269 ? 62.175 -14.375 -6.182 1.00 17.78 309 GLN A N 1
ATOM 1959 C CA . GLN A 1 269 ? 62.755 -13.058 -6.078 1.00 17.10 309 GLN A CA 1
ATOM 1960 C C . GLN A 1 269 ? 63.581 -12.940 -4.795 1.00 17.29 309 GLN A C 1
ATOM 1961 O O . GLN A 1 269 ? 64.678 -12.381 -4.805 1.00 18.00 309 GLN A O 1
ATOM 1967 N N . ILE A 1 270 ? 63.051 -13.485 -3.702 1.00 15.94 310 ILE A N 1
ATOM 1968 C CA . ILE A 1 270 ? 63.771 -13.551 -2.465 1.00 17.00 310 ILE A CA 1
ATOM 1969 C C . ILE A 1 270 ? 65.096 -14.301 -2.569 1.00 18.61 310 ILE A C 1
ATOM 1970 O O . ILE A 1 270 ? 66.132 -13.837 -2.077 1.00 17.48 310 ILE A O 1
ATOM 1975 N N . VAL A 1 271 ? 65.040 -15.509 -3.114 1.00 18.45 311 VAL A N 1
ATOM 1976 C CA . VAL A 1 271 ? 66.202 -16.364 -3.224 1.00 18.24 311 VAL A CA 1
ATOM 1977 C C . VAL A 1 271 ? 67.308 -15.689 -4.042 1.00 18.60 311 VAL A C 1
ATOM 1978 O O . VAL A 1 271 ? 68.461 -15.690 -3.642 1.00 20.04 311 VAL A O 1
ATOM 1982 N N . ASP A 1 272 ? 66.957 -15.089 -5.160 1.00 19.49 312 ASP A N 1
ATOM 1983 C CA . ASP A 1 272 ? 67.929 -14.482 -6.062 1.00 20.17 312 ASP A CA 1
ATOM 1984 C C . ASP A 1 272 ? 68.262 -13.028 -5.729 1.00 21.72 312 ASP A C 1
ATOM 1985 O O . ASP A 1 272 ? 69.184 -12.501 -6.300 1.00 19.44 312 ASP A O 1
ATOM 1990 N N . GLY A 1 273 ? 67.490 -12.373 -4.863 1.00 18.60 313 GLY A N 1
ATOM 1991 C CA . GLY A 1 273 ? 67.711 -10.974 -4.593 1.00 19.51 313 GLY A CA 1
ATOM 1992 C C . GLY A 1 273 ? 67.359 -10.086 -5.757 1.00 21.01 313 GLY A C 1
ATOM 1993 O O . GLY A 1 273 ? 67.867 -8.970 -5.834 1.00 20.87 313 GLY A O 1
ATOM 1994 N N . SER A 1 274 ? 66.462 -10.532 -6.627 1.00 19.84 314 SER A N 1
ATOM 1995 C CA . SER A 1 274 ? 66.126 -9.803 -7.867 1.00 21.81 314 SER A CA 1
ATOM 1996 C C . SER A 1 274 ? 65.033 -8.769 -7.624 1.00 21.27 314 SER A C 1
ATOM 1997 O O . SER A 1 274 ? 64.026 -8.689 -8.328 1.00 21.36 314 SER A O 1
ATOM 2000 N N . TRP A 1 275 ? 65.255 -7.936 -6.624 1.00 21.22 315 TRP A N 1
ATOM 2001 C CA . TRP A 1 275 ? 64.303 -6.880 -6.294 1.00 20.30 315 TRP A CA 1
ATOM 2002 C C . TRP A 1 275 ? 64.293 -5.803 -7.386 1.00 21.52 315 TRP A C 1
ATOM 2003 O O . TRP A 1 275 ? 65.295 -5.566 -8.035 1.00 21.35 315 TRP A O 1
ATOM 2014 N N . ARG A 1 276 ? 63.144 -5.173 -7.598 1.00 20.47 316 ARG A N 1
ATOM 2015 C CA . ARG A 1 276 ? 62.964 -4.264 -8.690 1.00 22.23 316 ARG A CA 1
ATOM 2016 C C . ARG A 1 276 ? 63.766 -2.967 -8.544 1.00 23.85 316 ARG A C 1
ATOM 2017 O O . ARG A 1 276 ? 63.730 -2.279 -7.475 1.00 21.99 316 ARG A O 1
ATOM 2025 N N . THR A 1 277 ? 64.528 -2.640 -9.595 1.00 22.74 317 THR A N 1
ATOM 2026 C CA . THR A 1 277 ? 65.465 -1.531 -9.515 1.00 24.89 317 THR A CA 1
ATOM 2027 C C . THR A 1 277 ? 64.924 -0.323 -10.228 1.00 24.11 317 THR A C 1
ATOM 2028 O O . THR A 1 277 ? 65.583 0.716 -10.231 1.00 26.05 317 THR A O 1
ATOM 2032 N N . ASP A 1 278 ? 63.768 -0.441 -10.852 1.00 23.32 318 ASP A N 1
ATOM 2033 C CA . ASP A 1 278 ? 63.275 0.614 -11.678 1.00 25.69 318 ASP A CA 1
ATOM 2034 C C . ASP A 1 278 ? 61.849 1.033 -11.439 1.00 26.49 318 ASP A C 1
ATOM 2035 O O . ASP A 1 278 ? 61.168 1.454 -12.377 1.00 25.76 318 ASP A O 1
ATOM 2040 N N . TYR A 1 279 ? 61.360 0.964 -10.193 1.00 23.63 319 TYR A N 1
ATOM 2041 C CA . TYR A 1 279 ? 60.029 1.502 -9.937 1.00 23.01 319 TYR A CA 1
ATOM 2042 C C . TYR A 1 279 ? 60.047 2.994 -10.260 1.00 22.52 319 TYR A C 1
ATOM 2043 O O . TYR A 1 279 ? 61.032 3.680 -9.974 1.00 24.44 319 TYR A O 1
ATOM 2052 N N . ASP A 1 280 ? 58.965 3.499 -10.829 1.00 24.76 320 ASP A N 1
ATOM 2053 C CA . ASP A 1 280 ? 58.920 4.898 -11.231 1.00 25.23 320 ASP A CA 1
ATOM 2054 C C . ASP A 1 280 ? 58.451 5.773 -10.045 1.00 23.77 320 ASP A C 1
ATOM 2055 O O . ASP A 1 280 ? 57.283 6.142 -9.937 1.00 24.96 320 ASP A O 1
ATOM 2060 N N . TRP A 1 281 ? 59.389 6.126 -9.189 1.00 24.49 321 TRP A N 1
ATOM 2061 C CA . TRP A 1 281 ? 59.054 6.850 -7.936 1.00 26.67 321 TRP A CA 1
ATOM 2062 C C . TRP A 1 281 ? 58.496 8.286 -8.181 1.00 28.29 321 TRP A C 1
ATOM 2063 O O . TRP A 1 281 ? 57.835 8.851 -7.313 1.00 28.72 321 TRP A O 1
ATOM 2074 N N . SER A 1 282 ? 58.653 8.821 -9.393 1.00 25.51 322 SER A N 1
ATOM 2075 C CA . SER A 1 282 ? 58.085 10.138 -9.719 1.00 25.79 322 SER A CA 1
ATOM 2076 C C . SER A 1 282 ? 56.577 10.131 -9.710 1.00 24.95 322 SER A C 1
ATOM 2077 O O . SER A 1 282 ? 55.938 11.181 -9.770 1.00 25.73 322 SER A O 1
ATOM 2080 N N . LYS A 1 283 ? 55.959 8.956 -9.654 1.00 23.21 323 LYS A N 1
ATOM 2081 C CA . LYS A 1 283 ? 54.520 8.868 -9.607 1.00 23.77 323 LYS A CA 1
ATOM 2082 C C . LYS A 1 283 ? 53.958 8.931 -8.169 1.00 22.95 323 LYS A C 1
ATOM 2083 O O . LYS A 1 283 ? 52.756 8.950 -8.002 1.00 23.86 323 LYS A O 1
ATOM 2089 N N . CYS A 1 284 ? 54.834 8.892 -7.165 1.00 25.19 324 CYS A N 1
ATOM 2090 C CA . CYS A 1 284 ? 54.423 9.061 -5.761 1.00 25.37 324 CYS A CA 1
ATOM 2091 C C . CYS A 1 284 ? 53.903 10.484 -5.615 1.00 28.75 324 CYS A C 1
ATOM 2092 O O . CYS A 1 284 ? 54.280 11.388 -6.384 1.00 28.25 324 CYS A O 1
ATOM 2095 N N . THR A 1 285 ? 53.029 10.686 -4.636 1.00 26.03 325 THR A N 1
ATOM 2096 C CA . THR A 1 285 ? 52.601 12.008 -4.302 1.00 24.55 325 THR A CA 1
ATOM 2097 C C . THR A 1 285 ? 52.651 12.194 -2.788 1.00 25.07 325 THR A C 1
ATOM 2098 O O . THR A 1 285 ? 52.815 11.223 -2.004 1.00 22.22 325 THR A O 1
ATOM 2102 N N . SER A 1 286 ? 52.542 13.459 -2.394 1.00 23.32 326 SER A N 1
ATOM 2103 C CA . SER A 1 286 ? 52.673 13.842 -1.005 1.00 26.25 326 SER A CA 1
ATOM 2104 C C . SER A 1 286 ? 51.447 14.615 -0.554 1.00 26.40 326 SER A C 1
ATOM 2105 O O . SER A 1 286 ? 50.939 15.490 -1.280 1.00 26.64 326 SER A O 1
ATOM 2108 N N . TYR A 1 287 ? 50.953 14.289 0.635 1.00 25.64 327 TYR A N 1
ATOM 2109 C CA . TYR A 1 287 ? 49.818 15.018 1.202 1.00 26.89 327 TYR A CA 1
ATOM 2110 C C . TYR A 1 287 ? 50.158 15.341 2.652 1.00 26.80 327 TYR A C 1
ATOM 2111 O O . TYR A 1 287 ? 50.420 14.444 3.457 1.00 24.73 327 TYR A O 1
ATOM 2120 N N . VAL A 1 288 ? 50.235 16.631 2.949 1.00 25.17 328 VAL A N 1
ATOM 2121 C CA . VAL A 1 288 ? 50.656 17.135 4.249 1.00 25.89 328 VAL A CA 1
ATOM 2122 C C . VAL A 1 288 ? 51.892 16.384 4.763 1.00 24.82 328 VAL A C 1
ATOM 2123 O O . VAL A 1 288 ? 51.937 15.932 5.898 1.00 24.12 328 VAL A O 1
ATOM 2127 N N . GLY A 1 289 ? 52.884 16.229 3.883 1.00 21.86 329 GLY A N 1
ATOM 2128 C CA . GLY A 1 289 ? 54.194 15.703 4.254 1.00 19.71 329 GLY A CA 1
ATOM 2129 C C . GLY A 1 289 ? 54.268 14.169 4.235 1.00 19.20 329 GLY A C 1
ATOM 2130 O O . GLY A 1 289 ? 55.301 13.606 4.506 1.00 20.40 329 GLY A O 1
ATOM 2131 N N . ARG A 1 290 ? 53.162 13.501 3.949 1.00 18.94 330 ARG A N 1
ATOM 2132 C CA . ARG A 1 290 ? 53.186 12.025 3.872 1.00 18.90 330 ARG A CA 1
ATOM 2133 C C . ARG A 1 290 ? 53.214 11.579 2.435 1.00 18.14 330 ARG A C 1
ATOM 2134 O O . ARG A 1 290 ? 52.276 11.823 1.683 1.00 18.30 330 ARG A O 1
ATOM 2142 N N . THR A 1 291 ? 54.257 10.868 2.066 1.00 19.21 331 THR A N 1
ATOM 2143 C CA . THR A 1 291 ? 54.340 10.358 0.717 1.00 18.99 331 THR A CA 1
ATOM 2144 C C . THR A 1 291 ? 53.613 9.006 0.615 1.00 19.93 331 THR A C 1
ATOM 2145 O O . THR A 1 291 ? 53.802 8.131 1.471 1.00 19.97 331 THR A O 1
ATOM 2149 N N . THR A 1 292 ? 52.818 8.830 -0.429 1.00 19.36 332 THR A N 1
ATOM 2150 C CA . THR A 1 292 ? 52.267 7.538 -0.806 1.00 19.50 332 THR A CA 1
ATOM 2151 C C . THR A 1 292 ? 52.517 7.277 -2.291 1.00 21.33 332 THR A C 1
ATOM 2152 O O . THR A 1 292 ? 52.860 8.183 -3.044 1.00 20.27 332 THR A O 1
ATOM 2156 N N . CYS A 1 293 ? 52.357 6.029 -2.705 1.00 21.05 333 CYS A N 1
ATOM 2157 C CA . CYS A 1 293 ? 52.875 5.595 -4.008 1.00 23.74 333 CYS A CA 1
ATOM 2158 C C . CYS A 1 293 ? 51.890 4.639 -4.713 1.00 22.22 333 CYS A C 1
ATOM 2159 O O . CYS A 1 293 ? 52.298 3.731 -5.434 1.00 22.16 333 CYS A O 1
ATOM 2162 N N . ASP A 1 294 ? 50.611 4.827 -4.480 1.00 24.74 334 ASP A N 1
ATOM 2163 C CA . ASP A 1 294 ? 49.576 3.936 -5.022 1.00 28.53 334 ASP A CA 1
ATOM 2164 C C . ASP A 1 294 ? 49.606 3.888 -6.562 1.00 29.40 334 ASP A C 1
ATOM 2165 O O . ASP A 1 294 ? 49.208 2.893 -7.155 1.00 32.30 334 ASP A O 1
ATOM 2170 N N . ASP A 1 295 ? 50.049 4.959 -7.197 1.00 27.82 335 ASP A N 1
ATOM 2171 C CA . ASP A 1 295 ? 50.067 5.031 -8.664 1.00 29.15 335 ASP A CA 1
ATOM 2172 C C . ASP A 1 295 ? 51.421 4.702 -9.298 1.00 28.31 335 ASP A C 1
ATOM 2173 O O . ASP A 1 295 ? 51.616 4.920 -10.491 1.00 27.45 335 ASP A O 1
ATOM 2178 N N . VAL A 1 296 ? 52.378 4.213 -8.517 1.00 25.33 336 VAL A N 1
ATOM 2179 C CA . VAL A 1 296 ? 53.624 3.725 -9.081 1.00 24.86 336 VAL A CA 1
ATOM 2180 C C . VAL A 1 296 ? 53.327 2.361 -9.765 1.00 26.28 336 VAL A C 1
ATOM 2181 O O . VAL A 1 296 ? 52.897 1.384 -9.097 1.00 21.61 336 VAL A O 1
ATOM 2185 N N . PRO A 1 297 ? 53.521 2.295 -11.106 1.00 26.78 337 PRO A N 1
ATOM 2186 C CA . PRO A 1 297 ? 53.126 1.059 -11.794 1.00 26.27 337 PRO A CA 1
ATOM 2187 C C . PRO A 1 297 ? 53.751 -0.185 -11.205 1.00 23.08 337 PRO A C 1
ATOM 2188 O O . PRO A 1 297 ? 54.953 -0.210 -10.955 1.00 24.97 337 PRO A O 1
ATOM 2192 N N . GLY A 1 298 ? 52.947 -1.205 -10.947 1.00 22.24 338 GLY A N 1
ATOM 2193 C CA . GLY A 1 298 ? 53.487 -2.445 -10.419 1.00 22.62 338 GLY A CA 1
ATOM 2194 C C . GLY A 1 298 ? 53.511 -2.525 -8.903 1.00 23.47 338 GLY A C 1
ATOM 2195 O O . GLY A 1 298 ? 53.467 -3.635 -8.330 1.00 21.07 338 GLY A O 1
ATOM 2196 N N . LEU A 1 299 ? 53.516 -1.377 -8.230 1.00 22.12 339 LEU A N 1
ATOM 2197 C CA . LEU A 1 299 ? 53.685 -1.393 -6.781 1.00 23.13 339 LEU A CA 1
ATOM 2198 C C . LEU A 1 299 ? 52.499 -1.925 -6.007 1.00 22.63 339 LEU A C 1
ATOM 2199 O O . LEU A 1 299 ? 52.681 -2.691 -5.065 1.00 21.48 339 LEU A O 1
ATOM 2204 N N . SER A 1 300 ? 51.294 -1.543 -6.384 1.00 23.91 340 SER A N 1
ATOM 2205 C CA . SER A 1 300 ? 50.105 -2.030 -5.699 1.00 24.58 340 SER A CA 1
ATOM 2206 C C . SER A 1 300 ? 49.938 -3.530 -5.847 1.00 25.30 340 SER A C 1
ATOM 2207 O O . SER A 1 300 ? 49.480 -4.171 -4.937 1.00 21.83 340 SER A O 1
ATOM 2210 N N . ASP A 1 301 ? 50.249 -4.087 -7.016 1.00 24.95 341 ASP A N 1
ATOM 2211 C CA . ASP A 1 301 ? 50.197 -5.541 -7.193 1.00 25.62 341 ASP A CA 1
ATOM 2212 C C . ASP A 1 301 ? 51.205 -6.262 -6.317 1.00 23.58 341 ASP A C 1
ATOM 2213 O O . ASP A 1 301 ? 50.884 -7.285 -5.762 1.00 23.41 341 ASP A O 1
ATOM 2218 N N . PHE A 1 302 ? 52.440 -5.765 -6.233 1.00 22.01 342 PHE A N 1
ATOM 2219 C CA . PHE A 1 302 ? 53.418 -6.298 -5.287 1.00 21.51 342 PHE A CA 1
ATOM 2220 C C . PHE A 1 302 ? 52.874 -6.252 -3.849 1.00 20.61 342 PHE A C 1
ATOM 2221 O O . PHE A 1 302 ? 52.896 -7.243 -3.100 1.00 19.20 342 PHE A O 1
ATOM 2229 N N . SER A 1 303 ? 52.372 -5.095 -3.451 1.00 21.11 343 SER A N 1
ATOM 2230 C CA . SER A 1 303 ? 51.833 -4.955 -2.098 1.00 19.65 343 SER A CA 1
ATOM 2231 C C . SER A 1 303 ? 50.646 -5.886 -1.819 1.00 20.86 343 SER A C 1
ATOM 2232 O O . SER A 1 303 ? 50.544 -6.461 -0.730 1.00 20.51 343 SER A O 1
ATOM 2235 N N . LYS A 1 304 ? 49.788 -6.113 -2.806 1.00 20.12 344 LYS A N 1
ATOM 2236 C CA . LYS A 1 304 ? 48.657 -7.030 -2.621 1.00 22.45 344 LYS A CA 1
ATOM 2237 C C . LYS A 1 304 ? 49.076 -8.482 -2.492 1.00 20.44 344 LYS A C 1
ATOM 2238 O O . LYS A 1 304 ? 48.514 -9.214 -1.700 1.00 18.87 344 LYS A O 1
ATOM 2244 N N . ARG A 1 305 ? 50.122 -8.872 -3.208 1.00 18.14 345 ARG A N 1
ATOM 2245 C CA . ARG A 1 305 ? 50.684 -10.201 -3.043 1.00 18.87 345 ARG A CA 1
ATOM 2246 C C . ARG A 1 305 ? 51.276 -10.412 -1.660 1.00 17.12 345 ARG A C 1
ATOM 2247 O O . ARG A 1 305 ? 51.148 -11.472 -1.073 1.00 15.72 345 ARG A O 1
ATOM 2255 N N . VAL A 1 306 ? 51.914 -9.380 -1.121 1.00 17.77 346 VAL A N 1
ATOM 2256 C CA . VAL A 1 306 ? 52.457 -9.470 0.213 1.00 17.30 346 VAL A CA 1
ATOM 2257 C C . VAL A 1 306 ? 51.293 -9.520 1.223 1.00 17.88 346 VAL A C 1
ATOM 2258 O O . VAL A 1 306 ? 51.320 -10.278 2.196 1.00 18.39 346 VAL A O 1
ATOM 2262 N N . ASP A 1 307 ? 50.229 -8.788 0.958 1.00 19.82 347 ASP A N 1
ATOM 2263 C CA . ASP A 1 307 ? 49.011 -8.844 1.812 1.00 20.33 347 ASP A CA 1
ATOM 2264 C C . ASP A 1 307 ? 48.387 -10.217 1.929 1.00 21.19 347 ASP A C 1
ATOM 2265 O O . ASP A 1 307 ? 47.793 -10.515 2.959 1.00 19.66 347 ASP A O 1
ATOM 2270 N N . VAL A 1 308 ? 48.559 -11.065 0.917 1.00 21.40 348 VAL A N 1
ATOM 2271 C CA . VAL A 1 308 ? 48.030 -12.420 0.946 1.00 21.30 348 VAL A CA 1
ATOM 2272 C C . VAL A 1 308 ? 48.732 -13.216 1.999 1.00 20.51 348 VAL A C 1
ATOM 2273 O O . VAL A 1 308 ? 48.090 -13.926 2.794 1.00 18.24 348 VAL A O 1
ATOM 2277 N N . LEU A 1 309 ? 50.061 -13.029 2.085 1.00 18.75 349 LEU A N 1
ATOM 2278 C CA . LEU A 1 309 ? 50.869 -13.699 3.082 1.00 19.26 349 LEU A CA 1
ATOM 2279 C C . LEU A 1 309 ? 50.548 -13.224 4.479 1.00 17.60 349 LEU A C 1
ATOM 2280 O O . LEU A 1 309 ? 50.444 -14.035 5.415 1.00 17.50 349 LEU A O 1
ATOM 2285 N N . LYS A 1 310 ? 50.454 -11.910 4.646 1.00 16.54 350 LYS A N 1
ATOM 2286 C CA . LYS A 1 310 ? 50.081 -11.341 5.927 1.00 16.03 350 LYS A CA 1
ATOM 2287 C C . LYS A 1 310 ? 48.709 -11.872 6.381 1.00 17.05 350 LYS A C 1
ATOM 2288 O O . LYS A 1 310 ? 48.548 -12.243 7.511 1.00 16.79 350 LYS A O 1
ATOM 2294 N N . GLY A 1 311 ? 47.727 -11.878 5.478 1.00 18.98 351 GLY A N 1
ATOM 2295 C CA . GLY A 1 311 ? 46.396 -12.382 5.740 1.00 18.28 351 GLY A CA 1
ATOM 2296 C C . GLY A 1 311 ? 46.451 -13.819 6.182 1.00 19.91 351 GLY A C 1
ATOM 2297 O O . GLY A 1 311 ? 45.777 -14.222 7.143 1.00 17.09 351 GLY A O 1
ATOM 2298 N N . ALA A 1 312 ? 47.282 -14.614 5.510 1.00 20.84 352 ALA A N 1
ATOM 2299 C CA . ALA A 1 312 ? 47.405 -16.020 5.861 1.00 22.02 352 ALA A CA 1
ATOM 2300 C C . ALA A 1 312 ? 47.907 -16.237 7.253 1.00 21.20 352 ALA A C 1
ATOM 2301 O O . ALA A 1 312 ? 47.344 -17.022 7.964 1.00 21.43 352 ALA A O 1
ATOM 2303 N N . LEU A 1 313 ? 48.977 -15.553 7.660 1.00 18.08 353 LEU A N 1
ATOM 2304 C CA . LEU A 1 313 ? 49.492 -15.778 8.964 1.00 18.87 353 LEU A CA 1
ATOM 2305 C C . LEU A 1 313 ? 48.616 -15.083 10.017 1.00 17.95 353 LEU A C 1
ATOM 2306 O O . LEU A 1 313 ? 48.466 -15.547 11.154 1.00 17.02 353 LEU A O 1
ATOM 2311 N N . ASP A 1 314 ? 48.063 -13.935 9.674 1.00 17.55 354 ASP A N 1
ATOM 2312 C CA . ASP A 1 314 ? 47.278 -13.215 10.670 1.00 18.11 354 ASP A CA 1
ATOM 2313 C C . ASP A 1 314 ? 45.985 -13.947 11.052 1.00 19.68 354 ASP A C 1
ATOM 2314 O O . ASP A 1 314 ? 45.475 -13.770 12.153 1.00 19.58 354 ASP A O 1
ATOM 2319 N N . ALA A 1 315 ? 45.520 -14.868 10.207 1.00 20.13 355 ALA A N 1
ATOM 2320 C CA . ALA A 1 315 ? 44.382 -15.722 10.610 1.00 20.71 355 ALA A CA 1
ATOM 2321 C C . ALA A 1 315 ? 44.712 -16.608 11.786 1.00 18.97 355 ALA A C 1
ATOM 2322 O O . ALA A 1 315 ? 43.862 -16.821 12.650 1.00 19.97 355 ALA A O 1
ATOM 2324 N N . TYR A 1 316 ? 45.953 -17.093 11.854 1.00 18.41 356 TYR A N 1
ATOM 2325 C CA . TYR A 1 316 ? 46.458 -17.865 13.012 1.00 18.13 356 TYR A CA 1
ATOM 2326 C C . TYR A 1 316 ? 46.637 -16.984 14.246 1.00 18.96 356 TYR A C 1
ATOM 2327 O O . TYR A 1 316 ? 46.164 -17.340 15.325 1.00 18.38 356 TYR A O 1
ATOM 2336 N N . ASN A 1 317 ? 47.256 -15.803 14.066 1.00 16.56 357 ASN A N 1
ATOM 2337 C CA . ASN A 1 317 ? 47.357 -14.813 15.137 1.00 17.45 357 ASN A CA 1
ATOM 2338 C C . ASN A 1 317 ? 45.976 -14.499 15.754 1.00 16.67 357 ASN A C 1
ATOM 2339 O O . ASN A 1 317 ? 45.765 -14.566 16.965 1.00 16.54 357 ASN A O 1
ATOM 2344 N N . GLN A 1 318 ? 45.017 -14.185 14.906 1.00 17.15 358 GLN A N 1
ATOM 2345 C CA . GLN A 1 318 ? 43.709 -13.776 15.393 1.00 18.93 358 GLN A CA 1
ATOM 2346 C C . GLN A 1 318 ? 42.979 -14.826 16.194 1.00 19.79 358 GLN A C 1
ATOM 2347 O O . GLN A 1 318 ? 42.204 -14.507 17.078 1.00 17.92 358 GLN A O 1
ATOM 2353 N N . LYS A 1 319 ? 43.184 -16.087 15.822 1.00 20.05 359 LYS A N 1
ATOM 2354 C CA . LYS A 1 319 ? 42.556 -17.192 16.470 1.00 20.84 359 LYS A CA 1
ATOM 2355 C C . LYS A 1 319 ? 43.360 -17.700 17.607 1.00 22.39 359 LYS A C 1
ATOM 2356 O O . LYS A 1 319 ? 43.025 -18.719 18.176 1.00 23.35 359 LYS A O 1
ATOM 2362 N N . ALA A 1 320 ? 44.458 -17.035 17.931 1.00 21.24 360 ALA A N 1
ATOM 2363 C CA . ALA A 1 320 ? 45.348 -17.497 19.000 1.00 20.54 360 ALA A CA 1
ATOM 2364 C C . ALA A 1 320 ? 45.870 -18.915 18.739 1.00 22.64 360 ALA A C 1
ATOM 2365 O O . ALA A 1 320 ? 46.036 -19.706 19.671 1.00 19.52 360 ALA A O 1
ATOM 2367 N N . GLN A 1 321 ? 46.203 -19.218 17.491 1.00 23.67 361 GLN A N 1
ATOM 2368 C CA . GLN A 1 321 ? 46.744 -20.546 17.147 1.00 26.08 361 GLN A CA 1
ATOM 2369 C C . GLN A 1 321 ? 48.255 -20.500 16.941 1.00 23.28 361 GLN A C 1
ATOM 2370 O O . GLN A 1 321 ? 48.765 -19.676 16.185 1.00 21.04 361 GLN A O 1
ATOM 2376 N N . ASN A 1 322 ? 48.960 -21.395 17.613 1.00 22.37 362 ASN A N 1
ATOM 2377 C CA . ASN A 1 322 ? 50.360 -21.562 17.404 1.00 21.47 362 ASN A CA 1
ATOM 2378 C C . ASN A 1 322 ? 50.575 -22.451 16.160 1.00 22.80 362 ASN A C 1
ATOM 2379 O O . ASN A 1 322 ? 50.271 -23.652 16.182 1.00 23.73 362 ASN A O 1
ATOM 2384 N N . LEU A 1 323 ? 51.138 -21.859 15.117 1.00 22.33 363 LEU A N 1
ATOM 2385 C CA . LEU A 1 323 ? 51.397 -22.514 13.842 1.00 23.72 363 LEU A CA 1
ATOM 2386 C C . LEU A 1 323 ? 52.244 -23.784 13.967 1.00 24.38 363 LEU A C 1
ATOM 2387 O O . LEU A 1 323 ? 51.986 -24.785 13.305 1.00 28.86 363 LEU A O 1
ATOM 2392 N N . PHE A 1 324 ? 53.201 -23.745 14.880 1.00 23.63 364 PHE A N 1
ATOM 2393 C CA . PHE A 1 324 ? 54.120 -24.849 15.174 1.00 25.31 364 PHE A CA 1
ATOM 2394 C C . PHE A 1 324 ? 53.472 -26.000 15.935 1.00 26.19 364 PHE A C 1
ATOM 2395 O O . PHE A 1 324 ? 54.085 -27.027 16.114 1.00 28.96 364 PHE A O 1
ATOM 2403 N N . ALA A 1 325 ? 52.232 -25.836 16.352 1.00 26.22 365 ALA A N 1
ATOM 2404 C CA . ALA A 1 325 ? 51.539 -26.874 17.073 1.00 27.97 365 ALA A CA 1
ATOM 2405 C C . ALA A 1 325 ? 50.533 -27.556 16.158 1.00 28.30 365 ALA A C 1
ATOM 2406 O O . ALA A 1 325 ? 49.888 -28.465 16.581 1.00 33.85 365 ALA A O 1
ATOM 2408 N N . LEU A 1 326 ? 50.404 -27.129 14.905 1.00 29.40 366 LEU A N 1
ATOM 2409 C CA . LEU A 1 326 ? 49.434 -27.685 13.979 1.00 27.87 366 LEU A CA 1
ATOM 2410 C C . LEU A 1 326 ? 50.188 -28.435 12.889 1.00 31.90 366 LEU A C 1
ATOM 2411 O O . LEU A 1 326 ? 51.051 -27.860 12.218 1.00 32.36 366 LEU A O 1
ATOM 2416 N N . PRO A 1 327 ? 49.862 -29.733 12.678 1.00 34.25 367 PRO A N 1
ATOM 2417 C CA . PRO A 1 327 ? 50.571 -30.485 11.621 1.00 32.83 367 PRO A CA 1
ATOM 2418 C C . PRO A 1 327 ? 50.164 -30.014 10.218 1.00 27.98 367 PRO A C 1
ATOM 2419 O O . PRO A 1 327 ? 49.082 -29.452 10.037 1.00 27.06 367 PRO A O 1
ATOM 2423 N N . GLY A 1 328 ? 51.045 -30.186 9.238 1.00 27.63 368 GLY A N 1
ATOM 2424 C CA . GLY A 1 328 ? 50.729 -29.772 7.881 1.00 27.05 368 GLY A CA 1
ATOM 2425 C C . GLY A 1 328 ? 50.836 -28.297 7.582 1.00 26.35 368 GLY A C 1
ATOM 2426 O O . GLY A 1 328 ? 50.115 -27.764 6.721 1.00 25.79 368 GLY A O 1
ATOM 2427 N N . THR A 1 329 ? 51.757 -27.601 8.257 1.00 26.27 369 THR A N 1
ATOM 2428 C CA . THR A 1 329 ? 51.869 -26.145 8.055 1.00 22.89 369 THR A CA 1
ATOM 2429 C C . THR A 1 329 ? 53.295 -25.682 7.693 1.00 23.17 369 THR A C 1
ATOM 2430 O O . THR A 1 329 ? 53.644 -24.483 7.870 1.00 20.52 369 THR A O 1
ATOM 2434 N N . THR A 1 330 ? 54.082 -26.601 7.146 1.00 21.61 370 THR A N 1
ATOM 2435 C CA . THR A 1 330 ? 55.486 -26.346 6.806 1.00 20.30 370 THR A CA 1
ATOM 2436 C C . THR A 1 330 ? 55.745 -25.112 5.938 1.00 18.04 370 THR A C 1
ATOM 2437 O O . THR A 1 330 ? 56.712 -24.397 6.184 1.00 20.03 370 THR A O 1
ATOM 2441 N N A SER A 1 331 ? 54.920 -24.861 4.925 0.50 17.27 371 SER A N 1
ATOM 2442 N N B SER A 1 331 ? 54.920 -24.853 4.928 0.50 16.86 371 SER A N 1
ATOM 2443 C CA A SER A 1 331 ? 55.176 -23.705 4.065 0.50 18.28 371 SER A CA 1
ATOM 2444 C CA B SER A 1 331 ? 55.209 -23.713 4.054 0.50 17.60 371 SER A CA 1
ATOM 2445 C C A SER A 1 331 ? 55.134 -22.438 4.927 0.50 18.08 371 SER A C 1
ATOM 2446 C C B SER A 1 331 ? 55.077 -22.389 4.843 0.50 17.81 371 SER A C 1
ATOM 2447 O O A SER A 1 331 ? 56.066 -21.630 4.911 0.50 15.89 371 SER A O 1
ATOM 2448 O O B SER A 1 331 ? 55.899 -21.479 4.685 0.50 16.17 371 SER A O 1
ATOM 2453 N N . LEU A 1 332 ? 54.058 -22.316 5.701 1.00 18.38 372 LEU A N 1
ATOM 2454 C CA . LEU A 1 332 ? 53.857 -21.152 6.544 1.00 21.27 372 LEU A CA 1
ATOM 2455 C C . LEU A 1 332 ? 54.907 -21.020 7.614 1.00 19.57 372 LEU A C 1
ATOM 2456 O O . LEU A 1 332 ? 55.357 -19.903 7.885 1.00 18.78 372 LEU A O 1
ATOM 2461 N N . ARG A 1 333 ? 55.306 -22.140 8.210 1.00 17.39 373 ARG A N 1
ATOM 2462 C CA . ARG A 1 333 ? 56.420 -22.170 9.136 1.00 16.72 373 ARG A CA 1
ATOM 2463 C C . ARG A 1 333 ? 57.667 -21.604 8.496 1.00 17.49 373 ARG A C 1
ATOM 2464 O O . ARG A 1 333 ? 58.370 -20.805 9.115 1.00 17.16 373 ARG A O 1
ATOM 2472 N N . LEU A 1 334 ? 57.953 -21.994 7.250 1.00 16.36 374 LEU A N 1
ATOM 2473 C CA . LEU A 1 334 ? 59.167 -21.548 6.571 1.00 15.44 374 LEU A CA 1
ATOM 2474 C C . LEU A 1 334 ? 59.083 -20.060 6.263 1.00 17.19 374 LEU A C 1
ATOM 2475 O O . LEU A 1 334 ? 60.072 -19.335 6.445 1.00 15.52 374 LEU A O 1
ATOM 2480 N N . TRP A 1 335 ? 57.931 -19.600 5.757 1.00 16.77 375 TRP A N 1
ATOM 2481 C CA . TRP A 1 335 ? 57.721 -18.141 5.597 1.00 16.39 375 TRP A CA 1
ATOM 2482 C C . TRP A 1 335 ? 58.040 -17.344 6.886 1.00 16.82 375 TRP A C 1
ATOM 2483 O O . TRP A 1 335 ? 58.721 -16.299 6.827 1.00 16.95 375 TRP A O 1
ATOM 2494 N N . LEU A 1 336 ? 57.529 -17.823 8.019 1.00 15.51 376 LEU A N 1
ATOM 2495 C CA . LEU A 1 336 ? 57.678 -17.141 9.284 1.00 17.97 376 LEU A CA 1
ATOM 2496 C C . LEU A 1 336 ? 59.113 -17.168 9.757 1.00 19.13 376 LEU A C 1
ATOM 2497 O O . LEU A 1 336 ? 59.657 -16.131 10.188 1.00 17.50 376 LEU A O 1
ATOM 2502 N N . LEU A 1 337 ? 59.754 -18.340 9.680 1.00 17.16 377 LEU A N 1
ATOM 2503 C CA . LEU A 1 337 ? 61.165 -18.431 10.056 1.00 16.35 377 LEU A CA 1
ATOM 2504 C C . LEU A 1 337 ? 62.088 -17.626 9.146 1.00 15.04 377 LEU A C 1
ATOM 2505 O O . LEU A 1 337 ? 63.076 -16.996 9.614 1.00 14.86 377 LEU A O 1
ATOM 2510 N N . TRP A 1 338 ? 61.749 -17.545 7.861 1.00 13.40 378 TRP A N 1
ATOM 2511 C CA . TRP A 1 338 ? 62.476 -16.717 6.962 1.00 14.13 378 TRP A CA 1
ATOM 2512 C C . TRP A 1 338 ? 62.379 -15.240 7.425 1.00 15.27 378 TRP A C 1
ATOM 2513 O O . TRP A 1 338 ? 63.363 -14.500 7.447 1.00 15.28 378 TRP A O 1
ATOM 2524 N N . ALA A 1 339 ? 61.173 -14.806 7.718 1.00 15.06 379 ALA A N 1
ATOM 2525 C CA . ALA A 1 339 ? 60.989 -13.389 8.102 1.00 14.73 379 ALA A CA 1
ATOM 2526 C C . ALA A 1 339 ? 61.731 -13.101 9.430 1.00 15.26 379 ALA A C 1
ATOM 2527 O O . ALA A 1 339 ? 62.316 -12.032 9.585 1.00 15.40 379 ALA A O 1
ATOM 2529 N N . ASP A 1 340 ? 61.727 -14.046 10.354 1.00 15.88 380 ASP A N 1
ATOM 2530 C CA . ASP A 1 340 ? 62.458 -13.892 11.631 1.00 17.98 380 ASP A CA 1
ATOM 2531 C C . ASP A 1 340 ? 63.955 -13.759 11.364 1.00 16.83 380 ASP A C 1
ATOM 2532 O O . ASP A 1 340 ? 64.654 -12.945 12.001 1.00 16.77 380 ASP A O 1
ATOM 2537 N N . ALA A 1 341 ? 64.455 -14.537 10.407 1.00 17.45 381 ALA A N 1
ATOM 2538 C CA . ALA A 1 341 ? 65.841 -14.496 10.037 1.00 17.70 381 ALA A CA 1
ATOM 2539 C C . ALA A 1 341 ? 66.161 -13.149 9.419 1.00 17.74 381 ALA A C 1
ATOM 2540 O O . ALA A 1 341 ? 67.178 -12.526 9.768 1.00 18.67 381 ALA A O 1
ATOM 2542 N N . VAL A 1 342 ? 65.293 -12.672 8.551 1.00 16.33 382 VAL A N 1
ATOM 2543 C CA . VAL A 1 342 ? 65.466 -11.346 7.942 1.00 17.02 382 VAL A CA 1
ATOM 2544 C C . VAL A 1 342 ? 65.571 -10.245 9.042 1.00 15.72 382 VAL A C 1
ATOM 2545 O O . VAL A 1 342 ? 66.403 -9.322 8.949 1.00 15.15 382 VAL A O 1
ATOM 2549 N N . ARG A 1 343 ? 64.735 -10.356 10.061 1.00 15.36 383 ARG A N 1
ATOM 2550 C CA . ARG A 1 343 ? 64.734 -9.439 11.194 1.00 18.10 383 ARG A CA 1
ATOM 2551 C C . ARG A 1 343 ? 66.051 -9.369 11.971 1.00 20.63 383 ARG A C 1
ATOM 2552 O O . ARG A 1 343 ? 66.320 -8.367 12.617 1.00 19.59 383 ARG A O 1
ATOM 2560 N N . GLN A 1 344 ? 66.889 -10.387 11.877 1.00 20.32 384 GLN A N 1
ATOM 2561 C CA . GLN A 1 344 ? 68.218 -10.324 12.488 1.00 22.91 384 GLN A CA 1
ATOM 2562 C C . GLN A 1 344 ? 69.143 -9.365 11.762 1.00 23.81 384 GLN A C 1
ATOM 2563 O O . GLN A 1 344 ? 70.087 -8.872 12.365 1.00 28.17 384 GLN A O 1
ATOM 2569 N N . ASN A 1 345 ? 68.883 -9.115 10.488 1.00 22.45 385 ASN A N 1
ATOM 2570 C CA . ASN A 1 345 ? 69.770 -8.376 9.609 1.00 23.82 385 ASN A CA 1
ATOM 2571 C C . ASN A 1 345 ? 69.222 -7.002 9.215 1.00 19.94 385 ASN A C 1
ATOM 2572 O O . ASN A 1 345 ? 69.854 -6.264 8.467 1.00 20.56 385 ASN A O 1
ATOM 2577 N N . ILE A 1 346 ? 68.013 -6.654 9.634 1.00 17.42 386 ILE A N 1
ATOM 2578 C CA . ILE A 1 346 ? 67.408 -5.384 9.180 1.00 16.49 386 ILE A CA 1
ATOM 2579 C C . ILE A 1 346 ? 68.298 -4.243 9.773 1.00 16.22 386 ILE A C 1
ATOM 2580 O O . ILE A 1 346 ? 68.690 -4.339 10.949 1.00 16.52 386 ILE A O 1
ATOM 2585 N N . ARG A 1 347 ? 68.598 -3.238 8.969 1.00 16.08 387 ARG A N 1
ATOM 2586 C CA . ARG A 1 347 ? 69.253 -2.016 9.433 1.00 18.01 387 ARG A CA 1
ATOM 2587 C C . ARG A 1 347 ? 68.527 -0.839 8.885 1.00 17.42 387 ARG A C 1
ATOM 2588 O O . ARG A 1 347 ? 68.127 -0.808 7.719 1.00 17.66 387 ARG A O 1
ATOM 2596 N N . TYR A 1 348 ? 68.418 0.185 9.717 1.00 16.38 388 TYR A N 1
ATOM 2597 C CA . TYR A 1 348 ? 67.678 1.385 9.399 1.00 16.37 388 TYR A CA 1
ATOM 2598 C C . TYR A 1 348 ? 68.601 2.625 9.350 1.00 17.84 388 TYR A C 1
ATOM 2599 O O . TYR A 1 348 ? 69.644 2.660 10.009 1.00 17.80 388 TYR A O 1
ATOM 2608 N N . PRO A 1 349 ? 68.220 3.654 8.632 1.00 18.25 389 PRO A N 1
ATOM 2609 C CA . PRO A 1 349 ? 67.018 3.735 7.838 1.00 17.70 389 PRO A CA 1
ATOM 2610 C C . PRO A 1 349 ? 67.282 3.229 6.422 1.00 20.36 389 PRO A C 1
ATOM 2611 O O . PRO A 1 349 ? 68.439 3.201 6.011 1.00 20.26 389 PRO A O 1
ATOM 2615 N N . MET A 1 350 ? 66.230 2.939 5.673 1.00 18.56 390 MET A N 1
ATOM 2616 C CA . MET A 1 350 ? 66.306 2.533 4.289 1.00 18.31 390 MET A CA 1
ATOM 2617 C C . MET A 1 350 ? 65.512 3.532 3.468 1.00 18.29 390 MET A C 1
ATOM 2618 O O . MET A 1 350 ? 64.590 4.160 3.984 1.00 18.04 390 MET A O 1
ATOM 2623 N N . ASP A 1 351 ? 65.851 3.658 2.188 1.00 17.17 391 ASP A N 1
ATOM 2624 C CA . ASP A 1 351 ? 65.195 4.537 1.298 1.00 19.22 391 ASP A CA 1
ATOM 2625 C C . ASP A 1 351 ? 64.759 3.693 0.127 1.00 18.98 391 ASP A C 1
ATOM 2626 O O . ASP A 1 351 ? 65.498 2.772 -0.296 1.00 20.25 391 ASP A O 1
ATOM 2631 N N . LYS A 1 352 ? 63.612 4.034 -0.429 1.00 18.14 392 LYS A N 1
ATOM 2632 C CA . LYS A 1 352 ? 63.037 3.277 -1.522 1.00 19.76 392 LYS A CA 1
ATOM 2633 C C . LYS A 1 352 ? 63.890 3.238 -2.838 1.00 22.49 392 LYS A C 1
ATOM 2634 O O . LYS A 1 352 ? 63.821 2.262 -3.615 1.00 21.69 392 LYS A O 1
ATOM 2640 N N . ALA A 1 353 ? 64.628 4.308 -3.105 1.00 21.57 393 ALA A N 1
ATOM 2641 C CA . ALA A 1 353 ? 65.474 4.353 -4.309 1.00 22.25 393 ALA A CA 1
ATOM 2642 C C . ALA A 1 353 ? 66.900 3.962 -3.997 1.00 24.77 393 ALA A C 1
ATOM 2643 O O . ALA A 1 353 ? 67.533 3.281 -4.799 1.00 25.79 393 ALA A O 1
ATOM 2645 N N . ALA A 1 354 ? 67.423 4.392 -2.860 1.00 23.54 394 ALA A N 1
ATOM 2646 C CA . ALA A 1 354 ? 68.829 4.138 -2.508 1.00 24.63 394 ALA A CA 1
ATOM 2647 C C . ALA A 1 354 ? 69.105 2.688 -2.124 1.00 25.48 394 ALA A C 1
ATOM 2648 O O . ALA A 1 354 ? 70.240 2.208 -2.294 1.00 22.05 394 ALA A O 1
ATOM 2650 N N . ASP A 1 355 ? 68.106 1.991 -1.552 1.00 22.54 395 ASP A N 1
ATOM 2651 C CA . ASP A 1 355 ? 68.350 0.682 -0.949 1.00 21.20 395 ASP A CA 1
ATOM 2652 C C . ASP A 1 355 ? 67.311 -0.343 -1.432 1.00 21.90 395 ASP A C 1
ATOM 2653 O O . ASP A 1 355 ? 66.704 -1.009 -0.602 1.00 22.27 395 ASP A O 1
ATOM 2658 N N . THR A 1 356 ? 67.091 -0.452 -2.748 1.00 20.21 396 THR A N 1
ATOM 2659 C CA . THR A 1 356 ? 65.950 -1.212 -3.301 1.00 20.73 396 THR A CA 1
ATOM 2660 C C . THR A 1 356 ? 65.861 -2.638 -2.770 1.00 19.34 396 THR A C 1
ATOM 2661 O O . THR A 1 356 ? 64.781 -3.078 -2.363 1.00 19.84 396 THR A O 1
ATOM 2665 N N . ALA A 1 357 ? 66.972 -3.352 -2.713 1.00 20.89 397 ALA A N 1
ATOM 2666 C CA . ALA A 1 357 ? 66.917 -4.760 -2.257 1.00 21.20 397 ALA A CA 1
ATOM 2667 C C . ALA A 1 357 ? 66.573 -4.870 -0.773 1.00 19.51 397 ALA A C 1
ATOM 2668 O O . ALA A 1 357 ? 65.722 -5.681 -0.383 1.00 17.05 397 ALA A O 1
ATOM 2670 N N . ARG A 1 358 ? 67.258 -4.092 0.064 1.00 17.55 398 ARG A N 1
ATOM 2671 C CA . ARG A 1 358 ? 66.986 -4.129 1.504 1.00 18.62 398 ARG A CA 1
ATOM 2672 C C . ARG A 1 358 ? 65.546 -3.671 1.782 1.00 17.17 398 ARG A C 1
ATOM 2673 O O . ARG A 1 358 ? 64.848 -4.259 2.614 1.00 17.95 398 ARG A O 1
ATOM 2681 N N . PHE A 1 359 ? 65.092 -2.650 1.051 1.00 17.65 399 PHE A N 1
ATOM 2682 C CA . PHE A 1 359 ? 63.787 -2.047 1.297 1.00 17.21 399 PHE A CA 1
ATOM 2683 C C . PHE A 1 359 ? 62.729 -3.079 0.957 1.00 17.31 399 PHE A C 1
ATOM 2684 O O . PHE A 1 359 ? 61.781 -3.322 1.726 1.00 16.12 399 PHE A O 1
ATOM 2692 N N . GLN A 1 360 ? 62.879 -3.691 -0.212 1.00 16.07 400 GLN A N 1
ATOM 2693 C CA . GLN A 1 360 ? 61.807 -4.577 -0.669 1.00 16.67 400 GLN A CA 1
ATOM 2694 C C . GLN A 1 360 ? 61.774 -5.889 0.114 1.00 15.24 400 GLN A C 1
ATOM 2695 O O . GLN A 1 360 ? 60.691 -6.399 0.416 1.00 15.73 400 GLN A O 1
ATOM 2701 N N . GLU A 1 361 ? 62.918 -6.452 0.472 1.00 15.55 401 GLU A N 1
ATOM 2702 C CA . GLU A 1 361 ? 62.911 -7.643 1.268 1.00 16.01 401 GLU A CA 1
ATOM 2703 C C . GLU A 1 361 ? 62.325 -7.368 2.652 1.00 15.85 401 GLU A C 1
ATOM 2704 O O . GLU A 1 361 ? 61.591 -8.199 3.210 1.00 14.22 401 GLU A O 1
ATOM 2710 N N . THR A 1 362 ? 62.617 -6.197 3.218 1.00 14.71 402 THR A N 1
ATOM 2711 C CA . THR A 1 362 ? 62.105 -5.907 4.534 1.00 14.89 402 THR A CA 1
ATOM 2712 C C . THR A 1 362 ? 60.610 -5.687 4.480 1.00 13.80 402 THR A C 1
ATOM 2713 O O . THR A 1 362 ? 59.876 -6.101 5.384 1.00 15.07 402 THR A O 1
ATOM 2717 N N . PHE A 1 363 ? 60.151 -5.042 3.419 1.00 14.02 403 PHE A N 1
ATOM 2718 C CA . PHE A 1 363 ? 58.747 -4.808 3.166 1.00 14.67 403 PHE A CA 1
ATOM 2719 C C . PHE A 1 363 ? 57.930 -6.128 3.285 1.00 14.90 403 PHE A C 1
ATOM 2720 O O . PHE A 1 363 ? 56.831 -6.173 3.860 1.00 14.63 403 PHE A O 1
ATOM 2728 N N . VAL A 1 364 ? 58.501 -7.193 2.734 1.00 14.62 404 VAL A N 1
ATOM 2729 C CA . VAL A 1 364 ? 57.887 -8.543 2.809 1.00 14.29 404 VAL A CA 1
ATOM 2730 C C . VAL A 1 364 ? 57.991 -9.091 4.197 1.00 13.55 404 VAL A C 1
ATOM 2731 O O . VAL A 1 364 ? 56.974 -9.531 4.768 1.00 14.80 404 VAL A O 1
ATOM 2735 N N . ALA A 1 365 ? 59.183 -9.051 4.802 1.00 13.49 405 ALA A N 1
ATOM 2736 C CA . ALA A 1 365 ? 59.358 -9.647 6.102 1.00 13.22 405 ALA A CA 1
ATOM 2737 C C . ALA A 1 365 ? 58.478 -9.009 7.189 1.00 12.57 405 ALA A C 1
ATOM 2738 O O . ALA A 1 365 ? 57.975 -9.709 8.096 1.00 12.42 405 ALA A O 1
ATOM 2740 N N . ASP A 1 366 ? 58.296 -7.685 7.110 1.00 13.06 406 ASP A N 1
ATOM 2741 C CA . ASP A 1 366 ? 57.472 -6.914 8.080 1.00 12.97 406 ASP A CA 1
ATOM 2742 C C . ASP A 1 366 ? 56.030 -7.401 8.064 1.00 13.29 406 ASP A C 1
ATOM 2743 O O . ASP A 1 366 ? 55.311 -7.262 9.052 1.00 13.24 406 ASP A O 1
ATOM 2748 N N . ALA A 1 367 ? 55.578 -7.912 6.932 1.00 14.36 407 ALA A N 1
ATOM 2749 C CA . ALA A 1 367 ? 54.212 -8.428 6.785 1.00 14.62 407 ALA A CA 1
ATOM 2750 C C . ALA A 1 367 ? 53.951 -9.817 7.381 1.00 16.24 407 ALA A C 1
ATOM 2751 O O . ALA A 1 367 ? 52.796 -10.242 7.465 1.00 16.11 407 ALA A O 1
ATOM 2753 N N . ILE A 1 368 ? 55.013 -10.504 7.831 1.00 15.11 408 ILE A N 1
ATOM 2754 C CA . ILE A 1 368 ? 54.977 -11.888 8.263 1.00 14.75 408 ILE A CA 1
ATOM 2755 C C . ILE A 1 368 ? 55.522 -11.980 9.688 1.00 15.60 408 ILE A C 1
ATOM 2756 O O . ILE A 1 368 ? 56.714 -12.063 9.891 1.00 15.72 408 ILE A O 1
ATOM 2761 N N . VAL A 1 369 ? 54.646 -11.855 10.656 1.00 15.62 409 VAL A N 1
ATOM 2762 C CA . VAL A 1 369 ? 55.005 -11.892 12.075 1.00 15.93 409 VAL A CA 1
ATOM 2763 C C . VAL A 1 369 ? 54.019 -12.817 12.757 1.00 16.70 409 VAL A C 1
ATOM 2764 O O . VAL A 1 369 ? 52.793 -12.645 12.647 1.00 16.29 409 VAL A O 1
ATOM 2768 N N . GLY A 1 370 ? 54.560 -13.833 13.415 1.00 17.69 410 GLY A N 1
ATOM 2769 C CA . GLY A 1 370 ? 53.780 -14.811 14.171 1.00 17.05 410 GLY A CA 1
ATOM 2770 C C . GLY A 1 370 ? 53.958 -14.599 15.642 1.00 16.95 410 GLY A C 1
ATOM 2771 O O . GLY A 1 370 ? 55.069 -14.764 16.162 1.00 18.63 410 GLY A O 1
ATOM 2772 N N . TYR A 1 371 ? 52.881 -14.211 16.323 1.00 16.71 411 TYR A N 1
ATOM 2773 C CA . TYR A 1 371 ? 52.956 -13.855 17.728 1.00 17.13 411 TYR A CA 1
ATOM 2774 C C . TYR A 1 371 ? 52.679 -14.991 18.703 1.00 18.97 411 TYR A C 1
ATOM 2775 O O . TYR A 1 371 ? 53.086 -14.907 19.861 1.00 17.30 411 TYR A O 1
ATOM 2784 N N . VAL A 1 372 ? 51.960 -16.012 18.257 1.00 18.05 412 VAL A N 1
ATOM 2785 C CA . VAL A 1 372 ? 51.464 -17.056 19.155 1.00 19.67 412 VAL A CA 1
ATOM 2786 C C . VAL A 1 372 ? 52.444 -18.208 19.092 1.00 20.44 412 VAL A C 1
ATOM 2787 O O . VAL A 1 372 ? 52.484 -18.955 18.120 1.00 22.29 412 VAL A O 1
ATOM 2791 N N . ARG A 1 373 ? 53.315 -18.232 20.068 1.00 19.95 413 ARG A N 1
ATOM 2792 C CA . ARG A 1 373 ? 54.393 -19.186 20.141 1.00 21.52 413 ARG A CA 1
ATOM 2793 C C . ARG A 1 373 ? 55.072 -19.209 21.486 1.00 22.74 413 ARG A C 1
ATOM 2794 O O . ARG A 1 373 ? 54.862 -18.332 22.364 1.00 20.72 413 ARG A O 1
ATOM 2802 N N . GLU A 1 374 ? 55.871 -20.274 21.660 1.00 23.54 414 GLU A N 1
ATOM 2803 C CA . GLU A 1 374 ? 56.556 -20.531 22.909 1.00 23.91 414 GLU A CA 1
ATOM 2804 C C . GLU A 1 374 ? 57.923 -19.908 22.939 1.00 22.55 414 GLU A C 1
ATOM 2805 O O . GLU A 1 374 ? 58.454 -19.694 24.005 1.00 25.41 414 GLU A O 1
ATOM 2811 N N . ALA A 1 375 ? 58.469 -19.586 21.778 1.00 22.28 415 ALA A N 1
ATOM 2812 C CA . ALA A 1 375 ? 59.809 -19.056 21.659 1.00 23.85 415 ALA A CA 1
ATOM 2813 C C . ALA A 1 375 ? 59.977 -18.379 20.305 1.00 22.46 415 ALA A C 1
ATOM 2814 O O . ALA A 1 375 ? 59.209 -18.654 19.363 1.00 22.87 415 ALA A O 1
ATOM 2816 N N . GLY A 1 376 ? 60.949 -17.473 20.204 1.00 25.11 416 GLY A N 1
ATOM 2817 C CA . GLY A 1 376 ? 61.265 -16.810 18.925 1.00 27.09 416 GLY A CA 1
ATOM 2818 C C . GLY A 1 376 ? 62.202 -15.644 19.096 1.00 28.90 416 GLY A C 1
ATOM 2819 O O . GLY A 1 376 ? 62.517 -15.271 20.195 1.00 36.54 416 GLY A O 1
ATOM 2820 N N . ALA A 1 377 ? 62.585 -14.999 18.010 1.00 26.76 417 ALA A N 1
ATOM 2821 C CA . ALA A 1 377 ? 63.663 -14.047 18.055 1.00 24.71 417 ALA A CA 1
ATOM 2822 C C . ALA A 1 377 ? 63.143 -12.618 18.197 1.00 23.85 417 ALA A C 1
ATOM 2823 O O . ALA A 1 377 ? 62.092 -12.314 17.635 1.00 22.72 417 ALA A O 1
ATOM 2825 N N . ALA A 1 378 ? 63.912 -11.761 18.890 1.00 20.62 418 ALA A N 1
ATOM 2826 C CA . ALA A 1 378 ? 63.779 -10.299 18.819 1.00 20.11 418 ALA A CA 1
ATOM 2827 C C . ALA A 1 378 ? 64.344 -9.774 17.515 1.00 19.34 418 ALA A C 1
ATOM 2828 O O . ALA A 1 378 ? 65.375 -10.286 17.057 1.00 19.51 418 ALA A O 1
ATOM 2830 N N . GLN A 1 379 ? 63.710 -8.750 16.920 1.00 17.92 419 GLN A N 1
ATOM 2831 C CA . GLN A 1 379 ? 64.324 -8.005 15.870 1.00 18.11 419 GLN A CA 1
ATOM 2832 C C . GLN A 1 379 ? 65.498 -7.237 16.483 1.00 19.67 419 GLN A C 1
ATOM 2833 O O . GLN A 1 379 ? 65.344 -6.603 17.508 1.00 20.37 419 GLN A O 1
ATOM 2839 N N . LYS A 1 380 ? 66.647 -7.265 15.824 1.00 20.91 420 LYS A N 1
ATOM 2840 C CA . LYS A 1 380 ? 67.876 -6.727 16.414 1.00 23.36 420 LYS A CA 1
ATOM 2841 C C . LYS A 1 380 ? 67.854 -5.179 16.536 1.00 21.30 420 LYS A C 1
ATOM 2842 O O . LYS A 1 380 ? 68.156 -4.660 17.572 1.00 21.30 420 LYS A O 1
ATOM 2848 N N . GLU A 1 381 ? 67.413 -4.482 15.506 1.00 18.37 421 GLU A N 1
ATOM 2849 C CA . GLU A 1 381 ? 67.347 -3.005 15.456 1.00 18.65 421 GLU A CA 1
ATOM 2850 C C . GLU A 1 381 ? 65.882 -2.539 15.427 1.00 18.61 421 GLU A C 1
ATOM 2851 O O . GLU A 1 381 ? 65.125 -2.953 14.508 1.00 18.02 421 GLU A O 1
ATOM 2857 N N . LEU A 1 382 ? 65.474 -1.725 16.402 1.00 15.68 422 LEU A N 1
ATOM 2858 C CA . LEU A 1 382 ? 64.088 -1.212 16.450 1.00 16.14 422 LEU A CA 1
ATOM 2859 C C . LEU A 1 382 ? 63.914 0.233 15.926 1.00 16.77 422 LEU A C 1
ATOM 2860 O O . LEU A 1 382 ? 62.803 0.785 15.912 1.00 15.90 422 LEU A O 1
ATOM 2865 N N . GLY A 1 383 ? 65.018 0.815 15.448 1.00 15.39 423 GLY A N 1
ATOM 2866 C CA . GLY A 1 383 ? 64.991 2.058 14.689 1.00 15.13 423 GLY A CA 1
ATOM 2867 C C . GLY A 1 383 ? 64.328 3.209 15.389 1.00 15.10 423 GLY A C 1
ATOM 2868 O O . GLY A 1 383 ? 64.616 3.478 16.538 1.00 16.00 423 GLY A O 1
ATOM 2869 N N . SER A 1 384 ? 63.413 3.879 14.679 1.00 14.87 424 SER A N 1
ATOM 2870 C CA . SER A 1 384 ? 62.631 4.999 15.250 1.00 14.48 424 SER A CA 1
ATOM 2871 C C . SER A 1 384 ? 61.523 4.579 16.216 1.00 14.46 424 SER A C 1
ATOM 2872 O O . SER A 1 384 ? 60.828 5.430 16.755 1.00 14.86 424 SER A O 1
ATOM 2875 N N . TYR A 1 385 ? 61.330 3.278 16.434 1.00 13.53 425 TYR A N 1
ATOM 2876 C CA . TYR A 1 385 ? 60.279 2.804 17.342 1.00 14.11 425 TYR A CA 1
ATOM 2877 C C . TYR A 1 385 ? 60.822 2.684 18.764 1.00 13.00 425 TYR A C 1
ATOM 2878 O O . TYR A 1 385 ? 60.202 3.150 19.709 1.00 13.20 425 TYR A O 1
ATOM 2887 N N . ALA A 1 386 ? 61.935 1.965 18.932 1.00 13.14 426 ALA A N 1
ATOM 2888 C CA . ALA A 1 386 ? 62.506 1.738 20.269 1.00 13.69 426 ALA A CA 1
ATOM 2889 C C . ALA A 1 386 ? 63.975 1.429 20.162 1.00 15.07 426 ALA A C 1
ATOM 2890 O O . ALA A 1 386 ? 64.560 1.443 19.060 1.00 15.46 426 ALA A O 1
ATOM 2892 N N . GLY A 1 387 ? 64.605 1.131 21.293 1.00 17.28 427 GLY A N 1
ATOM 2893 C CA . GLY A 1 387 ? 66.083 0.986 21.289 1.00 18.57 427 GLY A CA 1
ATOM 2894 C C . GLY A 1 387 ? 66.534 0.019 22.360 1.00 18.21 427 GLY A C 1
ATOM 2895 O O . GLY A 1 387 ? 65.815 -0.909 22.702 1.00 16.36 427 GLY A O 1
ATOM 2896 N N . GLN A 1 388 ? 67.733 0.253 22.884 1.00 17.58 428 GLN A N 1
ATOM 2897 C CA . GLN A 1 388 ? 68.366 -0.652 23.813 1.00 20.89 428 GLN A CA 1
ATOM 2898 C C . GLN A 1 388 ? 67.545 -0.859 25.077 1.00 19.34 428 GLN A C 1
ATOM 2899 O O . GLN A 1 388 ? 67.551 -1.950 25.666 1.00 17.99 428 GLN A O 1
ATOM 2905 N N . ARG A 1 389 ? 66.849 0.180 25.534 1.00 16.46 429 ARG A N 1
ATOM 2906 C CA . ARG A 1 389 ? 66.070 0.023 26.777 1.00 16.69 429 ARG A CA 1
ATOM 2907 C C . ARG A 1 389 ? 65.008 -1.029 26.547 1.00 15.43 429 ARG A C 1
ATOM 2908 O O . ARG A 1 389 ? 64.835 -1.923 27.363 1.00 16.53 429 ARG A O 1
ATOM 2916 N N . GLN A 1 390 ? 64.257 -0.894 25.446 1.00 14.21 430 GLN A N 1
ATOM 2917 C CA . GLN A 1 390 ? 63.168 -1.846 25.200 1.00 15.32 430 GLN A CA 1
ATOM 2918 C C . GLN A 1 390 ? 63.708 -3.284 25.125 1.00 16.41 430 GLN A C 1
ATOM 2919 O O . GLN A 1 390 ? 63.095 -4.203 25.695 1.00 16.13 430 GLN A O 1
ATOM 2925 N N . GLN A 1 391 ? 64.867 -3.432 24.478 1.00 17.47 431 GLN A N 1
ATOM 2926 C CA . GLN A 1 391 ? 65.492 -4.754 24.301 1.00 18.97 431 GLN A CA 1
ATOM 2927 C C . GLN A 1 391 ? 65.937 -5.369 25.643 1.00 21.23 431 GLN A C 1
ATOM 2928 O O . GLN A 1 391 ? 65.965 -6.602 25.807 1.00 24.47 431 GLN A O 1
ATOM 2934 N N . SER A 1 392 ? 66.256 -4.542 26.622 1.00 19.07 432 SER A N 1
ATOM 2935 C CA . SER A 1 392 ? 66.815 -5.049 27.888 1.00 20.90 432 SER A CA 1
ATOM 2936 C C . SER A 1 392 ? 65.891 -4.919 29.087 1.00 20.95 432 SER A C 1
ATOM 2937 O O . SER A 1 392 ? 66.298 -5.207 30.236 1.00 20.55 432 SER A O 1
ATOM 2940 N N . MET A 1 393 ? 64.619 -4.579 28.877 1.00 19.51 433 MET A N 1
ATOM 2941 C CA . MET A 1 393 ? 63.672 -4.491 30.013 1.00 20.77 433 MET A CA 1
ATOM 2942 C C . MET A 1 393 ? 63.581 -5.788 30.793 1.00 21.38 433 MET A C 1
ATOM 2943 O O . MET A 1 393 ? 63.357 -6.826 30.204 1.00 22.96 433 MET A O 1
ATOM 2948 N N . PRO A 1 394 ? 63.629 -5.719 32.138 1.00 23.43 434 PRO A N 1
ATOM 2949 C CA . PRO A 1 394 ? 63.429 -6.935 32.914 1.00 24.03 434 PRO A CA 1
ATOM 2950 C C . PRO A 1 394 ? 61.994 -7.435 32.837 1.00 23.36 434 PRO A C 1
ATOM 2951 O O . PRO A 1 394 ? 61.054 -6.639 32.707 1.00 21.96 434 PRO A O 1
ATOM 2955 N N . VAL A 1 395 ? 61.818 -8.748 32.949 1.00 21.52 435 VAL A N 1
ATOM 2956 C CA . VAL A 1 395 ? 60.517 -9.349 32.897 1.00 23.10 435 VAL A CA 1
ATOM 2957 C C . VAL A 1 395 ? 60.206 -10.121 34.182 1.00 25.03 435 VAL A C 1
ATOM 2958 O O . VAL A 1 395 ? 61.109 -10.596 34.887 1.00 26.45 435 VAL A O 1
ATOM 2962 N N . SER A 1 396 ? 58.936 -10.263 34.489 1.00 24.16 436 SER A N 1
ATOM 2963 C CA . SER A 1 396 ? 58.550 -10.924 35.722 1.00 24.15 436 SER A CA 1
ATOM 2964 C C . SER A 1 396 ? 58.534 -12.425 35.527 1.00 26.25 436 SER A C 1
ATOM 2965 O O . SER A 1 396 ? 57.874 -12.948 34.625 1.00 24.36 436 SER A O 1
ATOM 2968 N N . GLY A 1 397 ? 59.216 -13.140 36.418 1.00 27.78 437 GLY A N 1
ATOM 2969 C CA . GLY A 1 397 ? 59.198 -14.601 36.380 1.00 28.69 437 GLY A CA 1
ATOM 2970 C C . GLY A 1 397 ? 57.931 -15.156 36.986 1.00 29.74 437 GLY A C 1
ATOM 2971 O O . GLY A 1 397 ? 57.547 -16.286 36.692 1.00 32.88 437 GLY A O 1
ATOM 2972 N N . SER A 1 398 ? 57.254 -14.376 37.822 1.00 29.01 438 SER A N 1
ATOM 2973 C CA . SER A 1 398 ? 55.997 -14.835 38.389 1.00 29.47 438 SER A CA 1
ATOM 2974 C C . SER A 1 398 ? 54.773 -14.168 37.778 1.00 29.27 438 SER A C 1
ATOM 2975 O O . SER A 1 398 ? 54.844 -13.093 37.159 1.00 28.21 438 SER A O 1
ATOM 2978 N N . GLU A 1 399 ? 53.644 -14.825 37.988 1.00 26.22 439 GLU A N 1
ATOM 2979 C CA . GLU A 1 399 ? 52.365 -14.357 37.548 1.00 26.98 439 GLU A CA 1
ATOM 2980 C C . GLU A 1 399 ? 51.954 -13.059 38.227 1.00 27.40 439 GLU A C 1
ATOM 2981 O O . GLU A 1 399 ? 52.011 -12.952 39.457 1.00 27.52 439 GLU A O 1
ATOM 2987 N N . GLU A 1 400 ? 51.557 -12.077 37.418 1.00 25.43 440 GLU A N 1
ATOM 2988 C CA . GLU A 1 400 ? 51.016 -10.808 37.929 1.00 25.37 440 GLU A CA 1
ATOM 2989 C C . GLU A 1 400 ? 49.534 -10.764 37.670 1.00 24.57 440 GLU A C 1
ATOM 2990 O O . GLU A 1 400 ? 49.068 -11.208 36.612 1.00 25.69 440 GLU A O 1
ATOM 2996 N N . THR A 1 401 ? 48.776 -10.245 38.626 1.00 24.37 441 THR A N 1
ATOM 2997 C CA . THR A 1 401 ? 47.318 -10.170 38.519 1.00 24.98 441 THR A CA 1
ATOM 2998 C C . THR A 1 401 ? 46.878 -8.695 38.445 1.00 27.60 441 THR A C 1
ATOM 2999 O O . THR A 1 401 ? 47.246 -7.895 39.303 1.00 27.88 441 THR A O 1
ATOM 3003 N N . LEU A 1 402 ? 46.128 -8.325 37.417 1.00 25.01 442 LEU A N 1
ATOM 3004 C CA . LEU A 1 402 ? 45.709 -6.927 37.228 1.00 25.55 442 LEU A CA 1
ATOM 3005 C C . LEU A 1 402 ? 44.216 -6.871 37.063 1.00 24.99 442 LEU A C 1
ATOM 3006 O O . LEU A 1 402 ? 43.652 -7.734 36.416 1.00 25.84 442 LEU A O 1
ATOM 3011 N N . THR A 1 403 ? 43.572 -5.826 37.583 1.00 24.32 443 THR A N 1
ATOM 3012 C CA . THR A 1 403 ? 42.143 -5.681 37.441 1.00 25.46 443 THR A CA 1
ATOM 3013 C C . THR A 1 403 ? 41.875 -4.457 36.613 1.00 26.13 443 THR A C 1
ATOM 3014 O O . THR A 1 403 ? 42.331 -3.372 36.968 1.00 26.58 443 THR A O 1
ATOM 3018 N N . LEU A 1 404 ? 41.141 -4.615 35.521 1.00 22.54 444 LEU A N 1
ATOM 3019 C CA . LEU A 1 404 ? 40.871 -3.493 34.636 1.00 23.27 444 LEU A CA 1
ATOM 3020 C C . LEU A 1 404 ? 39.382 -3.165 34.629 1.00 23.83 444 LEU A C 1
ATOM 3021 O O . LEU A 1 404 ? 38.540 -4.057 34.657 1.00 24.25 444 LEU A O 1
ATOM 3026 N N . THR A 1 405 ? 39.060 -1.882 34.544 1.00 23.21 445 THR A N 1
ATOM 3027 C CA . THR A 1 405 ? 37.704 -1.455 34.408 1.00 22.47 445 THR A CA 1
ATOM 3028 C C . THR A 1 405 ? 37.394 -1.069 32.949 1.00 25.80 445 THR A C 1
ATOM 3029 O O . THR A 1 405 ? 38.169 -0.335 32.323 1.00 27.39 445 THR A O 1
ATOM 3033 N N . LEU A 1 406 ? 36.260 -1.534 32.405 1.00 22.77 446 LEU A N 1
ATOM 3034 C CA . LEU A 1 406 ? 35.849 -1.138 31.047 1.00 22.01 446 LEU A CA 1
ATOM 3035 C C . LEU A 1 406 ? 34.828 -0.017 31.023 1.00 24.34 446 LEU A C 1
ATOM 3036 O O . LEU A 1 406 ? 33.689 -0.176 31.489 1.00 26.15 446 LEU A O 1
ATOM 3041 N N . PRO A 1 407 ? 35.207 1.151 30.505 1.00 22.93 447 PRO A N 1
ATOM 3042 C CA . PRO A 1 407 ? 34.295 2.303 30.601 1.00 23.01 447 PRO A CA 1
ATOM 3043 C C . PRO A 1 407 ? 33.127 2.335 29.595 1.00 22.68 447 PRO A C 1
ATOM 3044 O O . PRO A 1 407 ? 32.200 3.157 29.766 1.00 24.22 447 PRO A O 1
ATOM 3048 N N . SER A 1 408 ? 33.164 1.496 28.564 1.00 21.31 448 SER A N 1
ATOM 3049 C CA . SER A 1 408 ? 32.046 1.423 27.611 1.00 20.91 448 SER A CA 1
ATOM 3050 C C . SER A 1 408 ? 31.894 0.004 27.142 1.00 19.99 448 SER A C 1
ATOM 3051 O O . SER A 1 408 ? 32.592 -0.914 27.636 1.00 20.96 448 SER A O 1
ATOM 3054 N N . ALA A 1 409 ? 30.959 -0.206 26.218 1.00 19.16 449 ALA A N 1
ATOM 3055 C CA . ALA A 1 409 ? 30.673 -1.562 25.760 1.00 19.51 449 ALA A CA 1
ATOM 3056 C C . ALA A 1 409 ? 31.779 -2.081 24.870 1.00 20.03 449 ALA A C 1
ATOM 3057 O O . ALA A 1 409 ? 31.993 -3.284 24.815 1.00 17.98 449 ALA A O 1
ATOM 3059 N N . GLN A 1 410 ? 32.488 -1.174 24.173 1.00 20.10 450 GLN A N 1
ATOM 3060 C CA . GLN A 1 410 ? 33.435 -1.614 23.173 1.00 23.22 450 GLN A CA 1
ATOM 3061 C C . GLN A 1 410 ? 34.651 -0.710 23.083 1.00 22.12 450 GLN A C 1
ATOM 3062 O O . GLN A 1 410 ? 34.482 0.491 23.104 1.00 19.75 450 GLN A O 1
ATOM 3068 N N . GLY A 1 411 ? 35.833 -1.289 22.841 1.00 19.35 451 GLY A N 1
ATOM 3069 C CA . GLY A 1 411 ? 37.059 -0.485 22.663 1.00 19.22 451 GLY A CA 1
ATOM 3070 C C . GLY A 1 411 ? 38.301 -1.270 23.084 1.00 16.11 451 GLY A C 1
ATOM 3071 O O . GLY A 1 411 ? 38.315 -2.491 23.049 1.00 16.59 451 GLY A O 1
ATOM 3072 N N . PHE A 1 412 ? 39.326 -0.570 23.560 1.00 15.42 452 PHE A N 1
ATOM 3073 C CA . PHE A 1 412 ? 40.498 -1.247 24.100 1.00 14.74 452 PHE A CA 1
ATOM 3074 C C . PHE A 1 412 ? 41.071 -0.419 25.244 1.00 15.53 452 PHE A C 1
ATOM 3075 O O . PHE A 1 412 ? 40.863 0.808 25.295 1.00 17.24 452 PHE A O 1
ATOM 3083 N N . THR A 1 413 ? 41.805 -1.069 26.135 1.00 14.89 453 THR A N 1
ATOM 3084 C CA . THR A 1 413 ? 42.373 -0.402 27.284 1.00 15.53 453 THR A CA 1
ATOM 3085 C C . THR A 1 413 ? 43.720 -0.957 27.592 1.00 14.83 453 THR A C 1
ATOM 3086 O O . THR A 1 413 ? 43.970 -2.164 27.410 1.00 15.36 453 THR A O 1
ATOM 3090 N N . ALA A 1 414 ? 44.610 -0.094 28.024 1.00 14.21 454 ALA A N 1
ATOM 3091 C CA . ALA A 1 414 ? 45.973 -0.494 28.349 1.00 15.62 454 ALA A CA 1
ATOM 3092 C C . ALA A 1 414 ? 45.985 -1.391 29.586 1.00 16.81 454 ALA A C 1
ATOM 3093 O O . ALA A 1 414 ? 45.347 -1.077 30.632 1.00 16.33 454 ALA A O 1
ATOM 3095 N N . ILE A 1 415 ? 46.674 -2.533 29.462 1.00 15.35 455 ILE A N 1
ATOM 3096 C CA . ILE A 1 415 ? 46.770 -3.472 30.540 1.00 15.94 455 ILE A CA 1
ATOM 3097 C C . ILE A 1 415 ? 47.764 -3.007 31.599 1.00 17.09 455 ILE A C 1
ATOM 3098 O O . ILE A 1 415 ? 47.563 -3.277 32.784 1.00 17.25 455 ILE A O 1
ATOM 3103 N N . GLY A 1 416 ? 48.810 -2.290 31.192 1.00 16.51 456 GLY A N 1
ATOM 3104 C CA . GLY A 1 416 ? 49.805 -1.758 32.128 1.00 17.11 456 GLY A CA 1
ATOM 3105 C C . GLY A 1 416 ? 51.087 -2.583 32.207 1.00 16.62 456 GLY A C 1
ATOM 3106 O O . GLY A 1 416 ? 51.874 -2.412 33.134 1.00 17.35 456 GLY A O 1
ATOM 3107 N N . ARG A 1 417 ? 51.317 -3.448 31.211 1.00 15.71 457 ARG A N 1
ATOM 3108 C CA . ARG A 1 417 ? 52.533 -4.234 31.068 1.00 16.01 457 ARG A CA 1
ATOM 3109 C C . ARG A 1 417 ? 52.932 -4.262 29.601 1.00 16.19 457 ARG A C 1
ATOM 3110 O O . ARG A 1 417 ? 52.118 -3.843 28.727 1.00 15.12 457 ARG A O 1
ATOM 3118 N N . MET A 1 418 ? 54.164 -4.690 29.356 1.00 15.01 458 MET A N 1
ATOM 3119 C CA . MET A 1 418 ? 54.739 -4.825 27.994 1.00 16.73 458 MET A CA 1
ATOM 3120 C C . MET A 1 418 ? 55.214 -6.233 27.701 1.00 17.80 458 MET A C 1
ATOM 3121 O O . MET A 1 418 ? 55.736 -6.912 28.593 1.00 17.95 458 MET A O 1
ATOM 3126 N N . ALA A 1 419 ? 55.074 -6.645 26.444 1.00 15.90 459 ALA A N 1
ATOM 3127 C CA . ALA A 1 419 ? 55.888 -7.764 25.945 1.00 16.80 459 ALA A CA 1
ATOM 3128 C C . ALA A 1 419 ? 57.283 -7.230 25.718 1.00 16.48 459 ALA A C 1
ATOM 3129 O O . ALA A 1 419 ? 57.470 -6.114 25.231 1.00 18.03 459 ALA A O 1
ATOM 3131 N N . ALA A 1 420 ? 58.286 -7.991 26.109 1.00 16.26 460 ALA A N 1
ATOM 3132 C CA . ALA A 1 420 ? 59.658 -7.639 25.797 1.00 17.31 460 ALA A CA 1
ATOM 3133 C C . ALA A 1 420 ? 60.087 -8.357 24.507 1.00 17.50 460 ALA A C 1
ATOM 3134 O O . ALA A 1 420 ? 59.636 -9.474 24.260 1.00 19.67 460 ALA A O 1
ATOM 3136 N N . PRO A 1 421 ? 60.904 -7.707 23.659 1.00 18.61 461 PRO A N 1
ATOM 3137 C CA . PRO A 1 421 ? 61.273 -8.281 22.362 1.00 17.51 461 PRO A CA 1
ATOM 3138 C C . PRO A 1 421 ? 61.855 -9.703 22.509 1.00 19.68 461 PRO A C 1
ATOM 3139 O O . PRO A 1 421 ? 62.795 -9.881 23.285 1.00 16.67 461 PRO A O 1
ATOM 3143 N N . GLY A 1 422 ? 61.285 -10.693 21.825 1.00 18.06 462 GLY A N 1
ATOM 3144 C CA . GLY A 1 422 ? 61.851 -12.045 21.845 1.00 18.47 462 GLY A CA 1
ATOM 3145 C C . GLY A 1 422 ? 61.673 -12.852 23.123 1.00 20.13 462 GLY A C 1
ATOM 3146 O O . GLY A 1 422 ? 62.229 -13.971 23.258 1.00 21.22 462 GLY A O 1
ATOM 3147 N N . LYS A 1 423 ? 60.849 -12.375 24.039 1.00 19.31 463 LYS A N 1
ATOM 3148 C CA . LYS A 1 423 ? 60.631 -13.062 25.304 1.00 21.55 463 LYS A CA 1
ATOM 3149 C C . LYS A 1 423 ? 59.211 -13.484 25.502 1.00 22.03 463 LYS A C 1
ATOM 3150 O O . LYS A 1 423 ? 58.247 -12.702 25.408 1.00 20.19 463 LYS A O 1
ATOM 3156 N N . ARG A 1 424 ? 59.074 -14.771 25.799 1.00 21.23 464 ARG A N 1
ATOM 3157 C CA . ARG A 1 424 ? 57.763 -15.384 25.931 1.00 21.56 464 ARG A CA 1
ATOM 3158 C C . ARG A 1 424 ? 56.976 -14.779 27.071 1.00 21.78 464 ARG A C 1
ATOM 3159 O O . ARG A 1 424 ? 57.490 -14.681 28.170 1.00 22.47 464 ARG A O 1
ATOM 3167 N N . LEU A 1 425 ? 55.716 -14.436 26.820 1.00 20.07 465 LEU A N 1
ATOM 3168 C CA . LEU A 1 425 ? 54.818 -14.166 27.901 1.00 23.34 465 LEU A CA 1
ATOM 3169 C C . LEU A 1 425 ? 53.588 -15.002 27.798 1.00 21.74 465 LEU A C 1
ATOM 3170 O O . LEU A 1 425 ? 53.257 -15.522 26.743 1.00 22.64 465 LEU A O 1
ATOM 3175 N N . SER A 1 426 ? 52.942 -15.188 28.936 1.00 21.34 466 SER A N 1
ATOM 3176 C CA . SER A 1 426 ? 51.746 -15.967 28.984 1.00 22.44 466 SER A CA 1
ATOM 3177 C C . SER A 1 426 ? 50.643 -15.102 29.569 1.00 20.46 466 SER A C 1
ATOM 3178 O O . SER A 1 426 ? 50.875 -14.393 30.543 1.00 21.07 466 SER A O 1
ATOM 3181 N N . ILE A 1 427 ? 49.464 -15.132 28.975 1.00 18.59 467 ILE A N 1
ATOM 3182 C CA . ILE A 1 427 ? 48.416 -14.262 29.440 1.00 19.35 467 ILE A CA 1
ATOM 3183 C C . ILE A 1 427 ? 47.110 -14.960 29.462 1.00 19.63 467 ILE A C 1
ATOM 3184 O O . ILE A 1 427 ? 46.846 -15.823 28.622 1.00 20.91 467 ILE A O 1
ATOM 3189 N N . ARG A 1 428 ? 46.277 -14.599 30.421 1.00 21.88 468 ARG A N 1
ATOM 3190 C CA . ARG A 1 428 ? 44.900 -15.087 30.430 1.00 25.23 468 ARG A CA 1
ATOM 3191 C C . ARG A 1 428 ? 43.984 -14.129 31.112 1.00 23.01 468 ARG A C 1
ATOM 3192 O O . ARG A 1 428 ? 44.418 -13.329 31.942 1.00 24.48 468 ARG A O 1
ATOM 3200 N N . ILE A 1 429 ? 42.722 -14.211 30.750 1.00 23.60 469 ILE A N 1
ATOM 3201 C CA . ILE A 1 429 ? 41.726 -13.343 31.344 1.00 26.43 469 ILE A CA 1
ATOM 3202 C C . ILE A 1 429 ? 40.721 -14.172 32.094 1.00 29.36 469 ILE A C 1
ATOM 3203 O O . ILE A 1 429 ? 40.522 -15.340 31.748 1.00 27.96 469 ILE A O 1
ATOM 3208 N N . GLU A 1 430 ? 40.196 -13.592 33.176 1.00 29.12 470 GLU A N 1
ATOM 3209 C CA . GLU A 1 430 ? 39.217 -14.245 34.069 1.00 30.33 470 GLU A CA 1
ATOM 3210 C C . GLU A 1 430 ? 38.209 -13.208 34.500 1.00 29.40 470 GLU A C 1
ATOM 3211 O O . GLU A 1 430 ? 38.458 -12.013 34.392 1.00 25.83 470 GLU A O 1
ATOM 3217 N N . ASP A 1 431 ? 37.076 -13.678 35.014 1.00 28.22 471 ASP A N 1
ATOM 3218 C CA . ASP A 1 431 ? 36.061 -12.817 35.603 1.00 28.50 471 ASP A CA 1
ATOM 3219 C C . ASP A 1 431 ? 35.548 -11.759 34.630 1.00 28.54 471 ASP A C 1
ATOM 3220 O O . ASP A 1 431 ? 35.405 -10.597 35.012 1.00 28.63 471 ASP A O 1
ATOM 3225 N N . ALA A 1 432 ? 35.268 -12.169 33.405 1.00 27.06 472 ALA A N 1
ATOM 3226 C CA . ALA A 1 432 ? 34.926 -11.260 32.338 1.00 29.00 472 ALA A CA 1
ATOM 3227 C C . ALA A 1 432 ? 33.450 -11.034 32.094 1.00 29.44 472 ALA A C 1
ATOM 3228 O O . ALA A 1 432 ? 33.080 -10.218 31.229 1.00 26.91 472 ALA A O 1
ATOM 3230 N N . GLY A 1 433 ? 32.593 -11.750 32.821 1.00 28.68 473 GLY A N 1
ATOM 3231 C CA . GLY A 1 433 ? 31.182 -11.587 32.629 1.00 27.25 473 GLY A CA 1
ATOM 3232 C C . GLY A 1 433 ? 30.796 -11.927 31.200 1.00 26.07 473 GLY A C 1
ATOM 3233 O O . GLY A 1 433 ? 31.190 -12.943 30.697 1.00 28.73 473 GLY A O 1
ATOM 3234 N N . GLN A 1 434 ? 30.073 -11.045 30.530 1.00 24.14 474 GLN A N 1
ATOM 3235 C CA . GLN A 1 434 ? 29.649 -11.296 29.158 1.00 27.65 474 GLN A CA 1
ATOM 3236 C C . GLN A 1 434 ? 30.537 -10.656 28.065 1.00 25.38 474 GLN A C 1
ATOM 3237 O O . GLN A 1 434 ? 30.183 -10.698 26.890 1.00 23.19 474 GLN A O 1
ATOM 3243 N N . ALA A 1 435 ? 31.645 -10.047 28.449 1.00 25.40 475 ALA A N 1
ATOM 3244 C CA . ALA A 1 435 ? 32.482 -9.338 27.461 1.00 25.12 475 ALA A CA 1
ATOM 3245 C C . ALA A 1 435 ? 33.222 -10.324 26.564 1.00 24.79 475 ALA A C 1
ATOM 3246 O O . ALA A 1 435 ? 33.661 -11.372 26.996 1.00 24.92 475 ALA A O 1
ATOM 3248 N N . SER A 1 436 ? 33.400 -9.942 25.319 1.00 24.84 476 SER A N 1
ATOM 3249 C CA . SER A 1 436 ? 34.226 -10.684 24.418 1.00 23.88 476 SER A CA 1
ATOM 3250 C C . SER A 1 436 ? 35.616 -10.002 24.385 1.00 23.01 476 SER A C 1
ATOM 3251 O O . SER A 1 436 ? 35.689 -8.795 24.210 1.00 20.75 476 SER A O 1
ATOM 3254 N N . LEU A 1 437 ? 36.686 -10.793 24.551 1.00 21.72 477 LEU A N 1
ATOM 3255 C CA . LEU A 1 437 ? 38.039 -10.283 24.760 1.00 23.25 477 LEU A CA 1
ATOM 3256 C C . LEU A 1 437 ? 39.102 -10.750 23.775 1.00 22.47 477 LEU A C 1
ATOM 3257 O O . LEU A 1 437 ? 39.046 -11.858 23.239 1.00 20.57 477 LEU A O 1
ATOM 3262 N N . ALA A 1 438 ? 40.096 -9.884 23.580 1.00 18.43 478 ALA A N 1
ATOM 3263 C CA . ALA A 1 438 ? 41.300 -10.169 22.804 1.00 17.45 478 ALA A CA 1
ATOM 3264 C C . ALA A 1 438 ? 42.469 -9.387 23.398 1.00 17.34 478 ALA A C 1
ATOM 3265 O O . ALA A 1 438 ? 42.271 -8.496 24.220 1.00 18.65 478 ALA A O 1
ATOM 3267 N N . VAL A 1 439 ? 43.683 -9.783 23.055 1.00 15.99 479 VAL A N 1
ATOM 3268 C CA . VAL A 1 439 ? 44.869 -9.088 23.482 1.00 17.77 479 VAL A CA 1
ATOM 3269 C C . VAL A 1 439 ? 45.545 -8.544 22.249 1.00 17.13 479 VAL A C 1
ATOM 3270 O O . VAL A 1 439 ? 45.610 -9.212 21.197 1.00 17.48 479 VAL A O 1
ATOM 3274 N N . GLY A 1 440 ? 46.023 -7.305 22.367 1.00 16.02 480 GLY A N 1
ATOM 3275 C CA . GLY A 1 440 ? 46.794 -6.708 21.296 1.00 15.88 480 GLY A CA 1
ATOM 3276 C C . GLY A 1 440 ? 48.096 -6.087 21.788 1.00 15.71 480 GLY A C 1
ATOM 3277 O O . GLY A 1 440 ? 48.264 -5.869 22.966 1.00 14.86 480 GLY A O 1
ATOM 3278 N N . LEU A 1 441 ? 48.998 -5.849 20.858 1.00 13.91 481 LEU A N 1
ATOM 3279 C CA . LEU A 1 441 ? 50.222 -5.149 21.129 1.00 15.19 481 LEU A CA 1
ATOM 3280 C C . LEU A 1 441 ? 50.272 -3.864 20.328 1.00 15.09 481 LEU A C 1
ATOM 3281 O O . LEU A 1 441 ? 50.136 -3.894 19.104 1.00 14.05 481 LEU A O 1
ATOM 3286 N N . ASN A 1 442 ? 50.588 -2.779 21.037 1.00 13.89 482 ASN A N 1
ATOM 3287 C CA . ASN A 1 442 ? 50.844 -1.474 20.483 1.00 13.81 482 ASN A CA 1
ATOM 3288 C C . ASN A 1 442 ? 49.603 -0.818 19.891 1.00 13.25 482 ASN A C 1
ATOM 3289 O O . ASN A 1 442 ? 48.511 -1.376 19.877 1.00 13.78 482 ASN A O 1
ATOM 3294 N N . THR A 1 443 ? 49.748 0.451 19.591 1.00 13.75 483 THR A N 1
ATOM 3295 C CA . THR A 1 443 ? 48.646 1.273 19.133 1.00 13.60 483 THR A CA 1
ATOM 3296 C C . THR A 1 443 ? 48.937 2.063 17.879 1.00 14.28 483 THR A C 1
ATOM 3297 O O . THR A 1 443 ? 48.080 2.823 17.456 1.00 14.74 483 THR A O 1
ATOM 3301 N N . GLN A 1 444 ? 50.103 1.892 17.256 1.00 14.66 484 GLN A N 1
ATOM 3302 C CA . GLN A 1 444 ? 50.443 2.658 16.074 1.00 14.31 484 GLN A CA 1
ATOM 3303 C C . GLN A 1 444 ? 49.442 2.445 14.951 1.00 15.13 484 GLN A C 1
ATOM 3304 O O . GLN A 1 444 ? 49.016 1.293 14.691 1.00 14.57 484 GLN A O 1
ATOM 3310 N N . ARG A 1 445 ? 49.150 3.531 14.235 1.00 14.00 485 ARG A N 1
ATOM 3311 C CA . ARG A 1 445 ? 48.348 3.455 13.025 1.00 15.42 485 ARG A CA 1
ATOM 3312 C C . ARG A 1 445 ? 49.324 3.323 11.858 1.00 15.61 485 ARG A C 1
ATOM 3313 O O . ARG A 1 445 ? 50.497 3.727 11.970 1.00 15.38 485 ARG A O 1
ATOM 3321 N N . ILE A 1 446 ? 48.891 2.696 10.768 1.00 15.56 486 ILE A N 1
ATOM 3322 C CA . ILE A 1 446 ? 49.891 2.211 9.793 1.00 18.43 486 ILE A CA 1
ATOM 3323 C C . ILE A 1 446 ? 50.575 3.289 8.956 1.00 17.59 486 ILE A C 1
ATOM 3324 O O . ILE A 1 446 ? 51.695 3.105 8.487 1.00 16.70 486 ILE A O 1
ATOM 3329 N N . GLY A 1 447 ? 49.929 4.445 8.820 1.00 17.41 487 GLY A N 1
ATOM 3330 C CA . GLY A 1 447 ? 50.553 5.577 8.165 1.00 17.01 487 GLY A CA 1
ATOM 3331 C C . GLY A 1 447 ? 51.713 6.144 8.972 1.00 16.30 487 GLY A C 1
ATOM 3332 O O . GLY A 1 447 ? 52.442 6.943 8.455 1.00 16.17 487 GLY A O 1
ATOM 3333 N N . SER A 1 448 ? 51.902 5.724 10.224 1.00 15.31 488 SER A N 1
ATOM 3334 C CA . SER A 1 448 ? 53.042 6.226 11.022 1.00 15.23 488 SER A CA 1
ATOM 3335 C C . SER A 1 448 ? 54.364 5.556 10.734 1.00 15.61 488 SER A C 1
ATOM 3336 O O . SER A 1 448 ? 55.379 5.927 11.247 1.00 16.29 488 SER A O 1
ATOM 3339 N N . THR A 1 449 ? 54.376 4.560 9.850 1.00 14.62 489 THR A N 1
ATOM 3340 C CA . THR A 1 449 ? 55.646 4.094 9.270 1.00 14.51 489 THR A CA 1
ATOM 3341 C C . THR A 1 449 ? 55.756 4.744 7.912 1.00 15.08 489 THR A C 1
ATOM 3342 O O . THR A 1 449 ? 54.984 4.426 6.984 1.00 15.49 489 THR A O 1
ATOM 3346 N N . ARG A 1 450 ? 56.656 5.716 7.806 1.00 14.77 490 ARG A N 1
ATOM 3347 C CA . ARG A 1 450 ? 56.666 6.615 6.643 1.00 15.43 490 ARG A CA 1
ATOM 3348 C C . ARG A 1 450 ? 57.610 6.065 5.561 1.00 16.11 490 ARG A C 1
ATOM 3349 O O . ARG A 1 450 ? 58.490 6.760 5.087 1.00 15.67 490 ARG A O 1
ATOM 3357 N N . LEU A 1 451 ? 57.405 4.796 5.171 1.00 14.82 491 LEU A N 1
ATOM 3358 C CA . LEU A 1 451 ? 58.389 4.116 4.369 1.00 15.41 491 LEU A CA 1
ATOM 3359 C C . LEU A 1 451 ? 58.580 4.643 2.972 1.00 15.36 491 LEU A C 1
ATOM 3360 O O . LEU A 1 451 ? 59.607 4.340 2.339 1.00 17.22 491 LEU A O 1
ATOM 3365 N N . TRP A 1 452 ? 57.602 5.363 2.454 1.00 16.07 492 TRP A N 1
ATOM 3366 C CA . TRP A 1 452 ? 57.646 5.973 1.115 1.00 17.21 492 TRP A CA 1
ATOM 3367 C C . TRP A 1 452 ? 58.273 7.366 1.129 1.00 18.43 492 TRP A C 1
ATOM 3368 O O . TRP A 1 452 ? 58.658 7.855 0.095 1.00 17.50 492 TRP A O 1
ATOM 3379 N N . ASN A 1 453 ? 58.416 7.980 2.300 1.00 17.28 493 ASN A N 1
ATOM 3380 C CA . ASN A 1 453 ? 59.161 9.218 2.404 1.00 17.85 493 ASN A CA 1
ATOM 3381 C C . ASN A 1 453 ? 60.638 8.934 2.316 1.00 17.18 493 ASN A C 1
ATOM 3382 O O . ASN A 1 453 ? 61.160 7.881 2.736 1.00 17.17 493 ASN A O 1
ATOM 3387 N N . THR A 1 454 ? 61.369 9.889 1.776 1.00 18.34 494 THR A N 1
ATOM 3388 C CA . THR A 1 454 ? 62.777 9.651 1.469 1.00 18.00 494 THR A CA 1
ATOM 3389 C C . THR A 1 454 ? 63.528 9.329 2.741 1.00 18.74 494 THR A C 1
ATOM 3390 O O . THR A 1 454 ? 63.457 10.082 3.703 1.00 17.41 494 THR A O 1
ATOM 3394 N N . ARG A 1 455 ? 64.215 8.173 2.776 1.00 18.68 495 ARG A N 1
ATOM 3395 C CA . ARG A 1 455 ? 65.027 7.767 3.896 1.00 21.36 495 ARG A CA 1
ATOM 3396 C C . ARG A 1 455 ? 64.268 7.598 5.236 1.00 20.96 495 ARG A C 1
ATOM 3397 O O . ARG A 1 455 ? 64.871 7.625 6.318 1.00 20.54 495 ARG A O 1
ATOM 3405 N N . GLN A 1 456 ? 62.983 7.333 5.175 1.00 17.84 496 GLN A N 1
ATOM 3406 C CA . GLN A 1 456 ? 62.208 7.186 6.420 1.00 18.23 496 GLN A CA 1
ATOM 3407 C C . GLN A 1 456 ? 61.594 5.818 6.655 1.00 18.28 496 GLN A C 1
ATOM 3408 O O . GLN A 1 456 ? 60.704 5.697 7.533 1.00 19.77 496 GLN A O 1
ATOM 3414 N N . TYR A 1 457 ? 62.026 4.798 5.897 1.00 16.91 497 TYR A N 1
ATOM 3415 C CA . TYR A 1 457 ? 61.736 3.402 6.309 1.00 15.14 497 TYR A CA 1
ATOM 3416 C C . TYR A 1 457 ? 62.677 3.073 7.421 1.00 14.11 497 TYR A C 1
ATOM 3417 O O . TYR A 1 457 ? 63.744 2.532 7.196 1.00 15.31 497 TYR A O 1
ATOM 3426 N N . ASP A 1 458 ? 62.284 3.409 8.647 1.00 14.16 498 ASP A N 1
ATOM 3427 C CA . ASP A 1 458 ? 63.158 3.325 9.807 1.00 14.83 498 ASP A CA 1
ATOM 3428 C C . ASP A 1 458 ? 62.490 2.660 11.001 1.00 14.57 498 ASP A C 1
ATOM 3429 O O . ASP A 1 458 ? 62.922 2.802 12.140 1.00 15.03 498 ASP A O 1
ATOM 3434 N N . ARG A 1 459 ? 61.418 1.922 10.746 1.00 13.27 499 ARG A N 1
ATOM 3435 C CA . ARG A 1 459 ? 60.770 1.075 11.748 1.00 12.71 499 ARG A CA 1
ATOM 3436 C C . ARG A 1 459 ? 59.904 0.046 11.026 1.00 13.13 499 ARG A C 1
ATOM 3437 O O . ARG A 1 459 ? 59.654 0.196 9.847 1.00 12.55 499 ARG A O 1
ATOM 3445 N N . PRO A 1 460 ? 59.350 -0.905 11.764 1.00 13.70 500 PRO A N 1
ATOM 3446 C CA . PRO A 1 460 ? 58.487 -1.886 11.086 1.00 13.80 500 PRO A CA 1
ATOM 3447 C C . PRO A 1 460 ? 57.151 -1.299 10.579 1.00 13.21 500 PRO A C 1
ATOM 3448 O O . PRO A 1 460 ? 56.592 -0.348 11.180 1.00 13.49 500 PRO A O 1
ATOM 3452 N N . ARG A 1 461 ? 56.665 -1.839 9.469 1.00 13.43 501 ARG A N 1
ATOM 3453 C CA . ARG A 1 461 ? 55.383 -1.488 8.926 1.00 13.99 501 ARG A CA 1
ATOM 3454 C C . ARG A 1 461 ? 54.249 -1.723 9.916 1.00 13.64 501 ARG A C 1
ATOM 3455 O O . ARG A 1 461 ? 53.307 -0.915 9.959 1.00 13.86 501 ARG A O 1
ATOM 3463 N N . PHE A 1 462 ? 54.277 -2.827 10.675 1.00 12.72 502 PHE A N 1
ATOM 3464 C CA . PHE A 1 462 ? 53.080 -3.223 11.415 1.00 12.43 502 PHE A CA 1
ATOM 3465 C C . PHE A 1 462 ? 53.338 -3.373 12.909 1.00 11.68 502 PHE A C 1
ATOM 3466 O O . PHE A 1 462 ? 53.347 -4.473 13.445 1.00 11.50 502 PHE A O 1
ATOM 3474 N N . LEU A 1 463 ? 53.564 -2.247 13.584 1.00 12.09 503 LEU A N 1
ATOM 3475 C CA . LEU A 1 463 ? 53.940 -2.280 14.983 1.00 12.04 503 LEU A CA 1
ATOM 3476 C C . LEU A 1 463 ? 52.744 -2.699 15.845 1.00 11.78 503 LEU A C 1
ATOM 3477 O O . LEU A 1 463 ? 52.896 -3.285 16.925 1.00 12.09 503 LEU A O 1
ATOM 3482 N N . LYS A 1 464 ? 51.550 -2.409 15.379 1.00 12.22 504 LYS A N 1
ATOM 3483 C CA . LYS A 1 464 ? 50.351 -2.887 16.054 1.00 13.67 504 LYS A CA 1
ATOM 3484 C C . LYS A 1 464 ? 50.025 -4.304 15.559 1.00 12.85 504 LYS A C 1
ATOM 3485 O O . LYS A 1 464 ? 49.841 -4.540 14.337 1.00 13.75 504 LYS A O 1
ATOM 3491 N N . SER A 1 465 ? 49.895 -5.215 16.508 1.00 12.25 505 SER A N 1
ATOM 3492 C CA . SER A 1 465 ? 49.644 -6.634 16.185 1.00 13.33 505 SER A CA 1
ATOM 3493 C C . SER A 1 465 ? 48.187 -6.800 15.794 1.00 14.83 505 SER A C 1
ATOM 3494 O O . SER A 1 465 ? 47.360 -5.915 16.076 1.00 14.38 505 SER A O 1
ATOM 3497 N N . PRO A 1 466 ? 47.853 -7.935 15.141 1.00 15.30 506 PRO A N 1
ATOM 3498 C CA . PRO A 1 466 ? 46.427 -8.277 15.073 1.00 15.94 506 PRO A CA 1
ATOM 3499 C C . PRO A 1 466 ? 45.863 -8.456 16.493 1.00 16.38 506 PRO A C 1
ATOM 3500 O O . PRO A 1 466 ? 46.626 -8.650 17.448 1.00 16.32 506 PRO A O 1
ATOM 3504 N N . ASP A 1 467 ? 44.542 -8.407 16.621 1.00 17.80 507 ASP A N 1
ATOM 3505 C CA . ASP A 1 467 ? 43.864 -8.643 17.886 1.00 17.47 507 ASP A CA 1
ATOM 3506 C C . ASP A 1 467 ? 43.821 -10.171 18.062 1.00 17.72 507 ASP A C 1
ATOM 3507 O O . ASP A 1 467 ? 43.346 -10.890 17.191 1.00 17.89 507 ASP A O 1
ATOM 3512 N N . ILE A 1 468 ? 44.321 -10.648 19.181 1.00 16.85 508 ILE A N 1
ATOM 3513 C CA . ILE A 1 468 ? 44.526 -12.097 19.405 1.00 18.08 508 ILE A CA 1
ATOM 3514 C C . ILE A 1 468 ? 43.391 -12.542 20.329 1.00 20.25 508 ILE A C 1
ATOM 3515 O O . ILE A 1 468 ? 43.382 -12.210 21.509 1.00 17.93 508 ILE A O 1
ATOM 3520 N N . LYS A 1 469 ? 42.402 -13.255 19.770 1.00 23.52 509 LYS A N 1
ATOM 3521 C CA . LYS A 1 469 ? 41.182 -13.601 20.541 1.00 24.25 509 LYS A CA 1
ATOM 3522 C C . LYS A 1 469 ? 41.556 -14.434 21.729 1.00 25.52 509 LYS A C 1
ATOM 3523 O O . LYS A 1 469 ? 42.416 -15.286 21.620 1.00 25.43 509 LYS A O 1
ATOM 3529 N N . LEU A 1 470 ? 40.936 -14.159 22.879 1.00 24.44 510 LEU A N 1
ATOM 3530 C CA . LEU A 1 470 ? 41.099 -14.945 24.089 1.00 27.54 510 LEU A CA 1
ATOM 3531 C C . LEU A 1 470 ? 39.726 -15.541 24.519 1.00 29.70 510 LEU A C 1
ATOM 3532 O O . LEU A 1 470 ? 38.675 -14.921 24.332 1.00 28.16 510 LEU A O 1
ATOM 3537 N N . GLN A 1 471 ? 39.775 -16.734 25.099 1.00 35.06 511 GLN A N 1
ATOM 3538 C CA . GLN A 1 471 ? 38.630 -17.372 25.777 1.00 38.45 511 GLN A CA 1
ATOM 3539 C C . GLN A 1 471 ? 38.868 -17.268 27.262 1.00 36.27 511 GLN A C 1
ATOM 3540 O O . GLN A 1 471 ? 39.997 -17.453 27.703 1.00 30.47 511 GLN A O 1
ATOM 3546 N N . ALA A 1 472 ? 37.810 -17.079 28.050 1.00 38.03 512 ALA A N 1
ATOM 3547 C CA . ALA A 1 472 ? 37.974 -16.951 29.494 1.00 37.82 512 ALA A CA 1
ATOM 3548 C C . ALA A 1 472 ? 38.700 -18.149 30.058 1.00 34.84 512 ALA A C 1
ATOM 3549 O O . ALA A 1 472 ? 38.447 -19.261 29.649 1.00 38.04 512 ALA A O 1
ATOM 3551 N N . ASN A 1 473 ? 39.648 -17.915 30.963 1.00 34.92 513 ASN A N 1
ATOM 3552 C CA . ASN A 1 473 ? 40.435 -18.970 31.615 1.00 37.75 513 ASN A CA 1
ATOM 3553 C C . ASN A 1 473 ? 41.299 -19.858 30.712 1.00 39.68 513 ASN A C 1
ATOM 3554 O O . ASN A 1 473 ? 41.634 -20.971 31.113 1.00 43.83 513 ASN A O 1
ATOM 3559 N N . GLN A 1 474 ? 41.666 -19.401 29.513 1.00 34.46 514 GLN A N 1
ATOM 3560 C CA . GLN A 1 474 ? 42.624 -20.166 28.671 1.00 36.30 514 GLN A CA 1
ATOM 3561 C C . GLN A 1 474 ? 43.850 -19.307 28.413 1.00 28.87 514 GLN A C 1
ATOM 3562 O O . GLN A 1 474 ? 43.721 -18.223 27.884 1.00 26.64 514 GLN A O 1
ATOM 3568 N N . SER A 1 475 ? 45.008 -19.793 28.812 1.00 26.52 515 SER A N 1
ATOM 3569 C CA . SER A 1 475 ? 46.248 -19.084 28.660 1.00 26.62 515 SER A CA 1
ATOM 3570 C C . SER A 1 475 ? 46.748 -19.149 27.241 1.00 25.88 515 SER A C 1
ATOM 3571 O O . SER A 1 475 ? 46.514 -20.137 26.547 1.00 25.38 515 SER A O 1
ATOM 3574 N N . VAL A 1 476 ? 47.374 -18.070 26.799 1.00 24.70 516 VAL A N 1
ATOM 3575 C CA . VAL A 1 476 ? 47.995 -17.998 25.468 1.00 23.59 516 VAL A CA 1
ATOM 3576 C C . VAL A 1 476 ? 49.427 -17.519 25.669 1.00 21.66 516 VAL A C 1
ATOM 3577 O O . VAL A 1 476 ? 49.690 -16.586 26.440 1.00 20.68 516 VAL A O 1
ATOM 3581 N N . ALA A 1 477 ? 50.342 -18.159 24.976 1.00 20.26 517 ALA A N 1
ATOM 3582 C CA . ALA A 1 477 ? 51.740 -17.778 24.964 1.00 22.05 517 ALA A CA 1
ATOM 3583 C C . ALA A 1 477 ? 52.058 -16.957 23.711 1.00 21.70 517 ALA A C 1
ATOM 3584 O O . ALA A 1 477 ? 51.783 -17.397 22.557 1.00 20.66 517 ALA A O 1
ATOM 3586 N N . LEU A 1 478 ? 52.639 -15.769 23.960 1.00 21.22 518 LEU A N 1
ATOM 3587 C CA . LEU A 1 478 ? 53.050 -14.823 22.929 1.00 20.17 518 LEU A CA 1
ATOM 3588 C C . LEU A 1 478 ? 54.550 -14.567 22.897 1.00 17.96 518 LEU A C 1
ATOM 3589 O O . LEU A 1 478 ? 55.180 -14.493 23.953 1.00 19.16 518 LEU A O 1
ATOM 3594 N N . VAL A 1 479 ? 55.111 -14.360 21.710 1.00 16.84 519 VAL A N 1
ATOM 3595 C CA . VAL A 1 479 ? 56.430 -13.783 21.555 1.00 17.48 519 VAL A CA 1
ATOM 3596 C C . VAL A 1 479 ? 56.384 -12.744 20.442 1.00 19.13 519 VAL A C 1
ATOM 3597 O O . VAL A 1 479 ? 56.014 -13.053 19.288 1.00 19.26 519 VAL A O 1
ATOM 3601 N N . SER A 1 480 ? 56.724 -11.501 20.797 1.00 16.89 520 SER A N 1
ATOM 3602 C CA . SER A 1 480 ? 56.816 -10.413 19.832 1.00 15.52 520 SER A CA 1
ATOM 3603 C C . SER A 1 480 ? 58.247 -10.151 19.458 1.00 15.08 520 SER A C 1
ATOM 3604 O O . SER A 1 480 ? 59.098 -10.092 20.326 1.00 15.56 520 SER A O 1
ATOM 3607 N N . PRO A 1 481 ? 58.518 -9.879 18.173 1.00 14.92 521 PRO A N 1
ATOM 3608 C CA . PRO A 1 481 ? 59.870 -9.519 17.806 1.00 14.45 521 PRO A CA 1
ATOM 3609 C C . PRO A 1 481 ? 60.224 -8.081 18.218 1.00 14.59 521 PRO A C 1
ATOM 3610 O O . PRO A 1 481 ? 61.432 -7.730 18.219 1.00 13.87 521 PRO A O 1
ATOM 3614 N N . TYR A 1 482 ? 59.189 -7.279 18.506 1.00 13.61 522 TYR A N 1
ATOM 3615 C CA . TYR A 1 482 ? 59.367 -5.847 18.711 1.00 13.95 522 TYR A CA 1
ATOM 3616 C C . TYR A 1 482 ? 59.240 -5.423 20.163 1.00 15.26 522 TYR A C 1
ATOM 3617 O O . TYR A 1 482 ? 59.736 -4.342 20.532 1.00 15.52 522 TYR A O 1
ATOM 3626 N N . GLY A 1 483 ? 58.638 -6.272 20.983 1.00 15.14 523 GLY A N 1
ATOM 3627 C CA . GLY A 1 483 ? 58.042 -5.853 22.254 1.00 16.87 523 GLY A CA 1
ATOM 3628 C C . GLY A 1 483 ? 56.851 -4.941 22.004 1.00 16.01 523 GLY A C 1
ATOM 3629 O O . GLY A 1 483 ? 56.594 -4.518 20.875 1.00 17.11 523 GLY A O 1
ATOM 3630 N N . GLY A 1 484 ? 56.127 -4.603 23.063 1.00 16.31 524 GLY A N 1
ATOM 3631 C CA . GLY A 1 484 ? 55.008 -3.689 22.893 1.00 16.16 524 GLY A CA 1
ATOM 3632 C C . GLY A 1 484 ? 54.115 -3.539 24.101 1.00 16.04 524 GLY A C 1
ATOM 3633 O O . GLY A 1 484 ? 54.125 -4.340 25.049 1.00 14.98 524 GLY A O 1
ATOM 3634 N N . LEU A 1 485 ? 53.325 -2.472 24.037 1.00 15.16 525 LEU A N 1
ATOM 3635 C CA . LEU A 1 485 ? 52.377 -2.149 25.092 1.00 13.86 525 LEU A CA 1
ATOM 3636 C C . LEU A 1 485 ? 51.187 -3.054 24.972 1.00 13.93 525 LEU A C 1
ATOM 3637 O O . LEU A 1 485 ? 50.470 -3.020 23.964 1.00 13.26 525 LEU A O 1
ATOM 3642 N N . LEU A 1 486 ? 50.896 -3.792 26.036 1.00 14.03 526 LEU A N 1
ATOM 3643 C CA . LEU A 1 486 ? 49.790 -4.729 25.967 1.00 14.90 526 LEU A CA 1
ATOM 3644 C C . LEU A 1 486 ? 48.452 -4.034 26.143 1.00 14.66 526 LEU A C 1
ATOM 3645 O O . LEU A 1 486 ? 48.280 -3.217 27.066 1.00 13.93 526 LEU A O 1
ATOM 3650 N N . GLN A 1 487 ? 47.500 -4.406 25.277 1.00 13.67 527 GLN A N 1
ATOM 3651 C CA . GLN A 1 487 ? 46.150 -3.853 25.275 1.00 14.73 527 GLN A CA 1
ATOM 3652 C C . GLN A 1 487 ? 45.107 -4.944 25.404 1.00 14.91 527 GLN A C 1
ATOM 3653 O O . GLN A 1 487 ? 45.204 -6.009 24.763 1.00 14.50 527 GLN A O 1
ATOM 3659 N N . LEU A 1 488 ? 44.128 -4.697 26.265 1.00 15.81 528 LEU A N 1
ATOM 3660 C CA . LEU A 1 488 ? 42.932 -5.512 26.322 1.00 16.56 528 LEU A CA 1
ATOM 3661 C C . LEU A 1 488 ? 41.840 -4.905 25.411 1.00 16.27 528 LEU A C 1
ATOM 3662 O O . LEU A 1 488 ? 41.372 -3.804 25.615 1.00 15.59 528 LEU A O 1
ATOM 3667 N N . VAL A 1 489 ? 41.468 -5.671 24.390 1.00 15.49 529 VAL A N 1
ATOM 3668 C CA . VAL A 1 489 ? 40.504 -5.302 23.367 1.00 16.29 529 VAL A CA 1
ATOM 3669 C C . VAL A 1 489 ? 39.172 -5.967 23.730 1.00 16.73 529 VAL A C 1
ATOM 3670 O O . VAL A 1 489 ? 39.159 -7.159 24.026 1.00 17.30 529 VAL A O 1
ATOM 3674 N N . TYR A 1 490 ? 38.078 -5.222 23.739 1.00 17.01 530 TYR A N 1
ATOM 3675 C CA . TYR A 1 490 ? 36.835 -5.760 24.308 1.00 17.82 530 TYR A CA 1
ATOM 3676 C C . TYR A 1 490 ? 35.628 -5.314 23.498 1.00 18.52 530 TYR A C 1
ATOM 3677 O O . TYR A 1 490 ? 35.647 -4.273 22.814 1.00 15.93 530 TYR A O 1
ATOM 3686 N N . SER A 1 491 ? 34.576 -6.130 23.553 1.00 20.50 531 SER A N 1
ATOM 3687 C CA . SER A 1 491 ? 33.263 -5.720 22.997 1.00 20.90 531 SER A CA 1
ATOM 3688 C C . SER A 1 491 ? 32.173 -6.454 23.749 1.00 22.28 531 SER A C 1
ATOM 3689 O O . SER A 1 491 ? 32.469 -7.415 24.462 1.00 20.62 531 SER A O 1
ATOM 3692 N N . GLY A 1 492 ? 30.927 -5.999 23.585 1.00 23.53 532 GLY A N 1
ATOM 3693 C CA . GLY A 1 492 ? 29.803 -6.556 24.380 1.00 25.70 532 GLY A CA 1
ATOM 3694 C C . GLY A 1 492 ? 29.942 -6.439 25.883 1.00 24.64 532 GLY A C 1
ATOM 3695 O O . GLY A 1 492 ? 29.385 -7.265 26.650 1.00 26.42 532 GLY A O 1
ATOM 3696 N N . ALA A 1 493 ? 30.718 -5.443 26.336 1.00 23.61 533 ALA A N 1
ATOM 3697 C CA . ALA A 1 493 ? 30.924 -5.236 27.772 1.00 24.48 533 ALA A CA 1
ATOM 3698 C C . ALA A 1 493 ? 29.802 -4.386 28.390 1.00 23.49 533 ALA A C 1
ATOM 3699 O O . ALA A 1 493 ? 29.102 -3.632 27.696 1.00 23.40 533 ALA A O 1
ATOM 3701 N N . THR A 1 494 ? 29.703 -4.452 29.708 1.00 22.65 534 THR A N 1
ATOM 3702 C CA . THR A 1 494 ? 28.826 -3.544 30.461 1.00 23.93 534 THR A CA 1
ATOM 3703 C C . THR A 1 494 ? 29.693 -2.434 31.019 1.00 22.00 534 THR A C 1
ATOM 3704 O O . THR A 1 494 ? 30.666 -2.729 31.716 1.00 21.61 534 THR A O 1
ATOM 3708 N N . PRO A 1 495 ? 29.362 -1.168 30.705 1.00 22.63 535 PRO A N 1
ATOM 3709 C CA . PRO A 1 495 ? 30.147 -0.070 31.234 1.00 21.68 535 PRO A CA 1
ATOM 3710 C C . PRO A 1 495 ? 30.311 -0.121 32.720 1.00 23.76 535 PRO A C 1
ATOM 3711 O O . PRO A 1 495 ? 29.331 -0.306 33.453 1.00 22.67 535 PRO A O 1
ATOM 3715 N N . GLY A 1 496 ? 31.552 0.014 33.179 1.00 21.00 536 GLY A N 1
ATOM 3716 C CA . GLY A 1 496 ? 31.872 -0.083 34.580 1.00 21.45 536 GLY A CA 1
ATOM 3717 C C . GLY A 1 496 ? 32.267 -1.474 35.047 1.00 21.50 536 GLY A C 1
ATOM 3718 O O . GLY A 1 496 ? 32.746 -1.658 36.156 1.00 20.90 536 GLY A O 1
ATOM 3719 N N . GLN A 1 497 ? 32.090 -2.476 34.214 1.00 21.31 537 GLN A N 1
ATOM 3720 C CA . GLN A 1 497 ? 32.489 -3.788 34.656 1.00 22.10 537 GLN A CA 1
ATOM 3721 C C . GLN A 1 497 ? 33.998 -3.879 34.785 1.00 24.26 537 GLN A C 1
ATOM 3722 O O . GLN A 1 497 ? 34.762 -3.006 34.249 1.00 21.28 537 GLN A O 1
ATOM 3728 N N . THR A 1 498 ? 34.443 -4.948 35.438 1.00 21.80 538 THR A N 1
ATOM 3729 C CA . THR A 1 498 ? 35.869 -5.261 35.497 1.00 24.32 538 THR A CA 1
ATOM 3730 C C . THR A 1 498 ? 36.203 -6.580 34.797 1.00 25.46 538 THR A C 1
ATOM 3731 O O . THR A 1 498 ? 35.308 -7.376 34.440 1.00 23.45 538 THR A O 1
ATOM 3735 N N . VAL A 1 499 ? 37.502 -6.739 34.545 1.00 22.96 539 VAL A N 1
ATOM 3736 C CA . VAL A 1 499 ? 38.084 -7.941 34.024 1.00 24.37 539 VAL A CA 1
ATOM 3737 C C . VAL A 1 499 ? 39.359 -8.155 34.779 1.00 22.44 539 VAL A C 1
ATOM 3738 O O . VAL A 1 499 ? 40.028 -7.191 35.061 1.00 23.61 539 VAL A O 1
ATOM 3742 N N . THR A 1 500 ? 39.734 -9.419 35.029 1.00 21.80 540 THR A N 1
ATOM 3743 C CA . THR A 1 500 ? 40.990 -9.751 35.656 1.00 23.19 540 THR A CA 1
ATOM 3744 C C . THR A 1 500 ? 41.952 -10.272 34.600 1.00 23.98 540 THR A C 1
ATOM 3745 O O . THR A 1 500 ? 41.588 -11.175 33.818 1.00 26.56 540 THR A O 1
ATOM 3749 N N . VAL A 1 501 ? 43.166 -9.718 34.572 1.00 22.09 541 VAL A N 1
ATOM 3750 C CA . VAL A 1 501 ? 44.203 -10.162 33.654 1.00 21.46 541 VAL A CA 1
ATOM 3751 C C . VAL A 1 501 ? 45.333 -10.784 34.468 1.00 23.41 541 VAL A C 1
ATOM 3752 O O . VAL A 1 501 ? 45.829 -10.151 35.420 1.00 25.74 541 VAL A O 1
ATOM 3756 N N . LYS A 1 502 ? 45.752 -12.005 34.091 1.00 22.59 542 LYS A N 1
ATOM 3757 C CA . LYS A 1 502 ? 46.917 -12.664 34.656 1.00 26.12 542 LYS A CA 1
ATOM 3758 C C . LYS A 1 502 ? 48.006 -12.720 33.597 1.00 22.57 542 LYS A C 1
ATOM 3759 O O . LYS A 1 502 ? 47.755 -13.173 32.483 1.00 21.68 542 LYS A O 1
ATOM 3765 N N . VAL A 1 503 ? 49.211 -12.302 33.940 1.00 19.89 543 VAL A N 1
ATOM 3766 C CA . VAL A 1 503 ? 50.306 -12.293 32.980 1.00 20.19 543 VAL A CA 1
ATOM 3767 C C . VAL A 1 503 ? 51.648 -12.648 33.633 1.00 20.39 543 VAL A C 1
ATOM 3768 O O . VAL A 1 503 ? 52.001 -12.170 34.713 1.00 20.74 543 VAL A O 1
ATOM 3772 N N . THR A 1 504 ? 52.380 -13.537 32.966 1.00 20.37 544 THR A N 1
ATOM 3773 C CA . THR A 1 504 ? 53.677 -13.992 33.397 1.00 19.36 544 THR A CA 1
ATOM 3774 C C . THR A 1 504 ? 54.653 -13.685 32.297 1.00 19.61 544 THR A C 1
ATOM 3775 O O . THR A 1 504 ? 54.366 -13.933 31.105 1.00 20.59 544 THR A O 1
ATOM 3779 N N . GLY A 1 505 ? 55.804 -13.152 32.650 1.00 17.45 545 GLY A N 1
ATOM 3780 C CA . GLY A 1 505 ? 56.827 -12.955 31.668 1.00 17.96 545 GLY A CA 1
ATOM 3781 C C . GLY A 1 505 ? 56.821 -11.577 31.022 1.00 19.28 545 GLY A C 1
ATOM 3782 O O . GLY A 1 505 ? 57.540 -11.354 30.032 1.00 19.41 545 GLY A O 1
ATOM 3783 N N . ALA A 1 506 ? 55.993 -10.680 31.563 1.00 19.26 546 ALA A N 1
ATOM 3784 C CA . ALA A 1 506 ? 55.866 -9.321 31.046 1.00 19.13 546 ALA A CA 1
ATOM 3785 C C . ALA A 1 506 ? 56.791 -8.346 31.779 1.00 19.72 546 ALA A C 1
ATOM 3786 O O . ALA A 1 506 ? 57.223 -8.593 32.927 1.00 21.16 546 ALA A O 1
ATOM 3788 N N . ALA A 1 507 ? 57.129 -7.267 31.076 1.00 18.64 547 ALA A N 1
ATOM 3789 C CA . ALA A 1 507 ? 57.920 -6.143 31.602 1.00 17.44 547 ALA A CA 1
ATOM 3790 C C . ALA A 1 507 ? 56.963 -5.038 32.064 1.00 18.16 547 ALA A C 1
ATOM 3791 O O . ALA A 1 507 ? 55.783 -5.041 31.684 1.00 16.39 547 ALA A O 1
ATOM 3793 N N . SER A 1 508 ? 57.472 -4.098 32.873 1.00 18.57 548 SER A N 1
ATOM 3794 C CA . SER A 1 508 ? 56.672 -3.014 33.413 1.00 19.29 548 SER A CA 1
ATOM 3795 C C . SER A 1 508 ? 57.160 -1.665 32.956 1.00 19.80 548 SER A C 1
ATOM 3796 O O . SER A 1 508 ? 58.093 -1.112 33.527 1.00 20.21 548 SER A O 1
ATOM 3799 N N . GLN A 1 509 ? 56.561 -1.142 31.900 1.00 17.38 549 GLN A N 1
ATOM 3800 C CA . GLN A 1 509 ? 56.794 0.238 31.500 1.00 17.73 549 GLN A CA 1
ATOM 3801 C C . GLN A 1 509 ? 56.337 1.254 32.586 1.00 16.25 549 GLN A C 1
ATOM 3802 O O . GLN A 1 509 ? 55.420 0.979 33.340 1.00 15.74 549 GLN A O 1
ATOM 3808 N N . PRO A 1 510 ? 56.897 2.467 32.577 1.00 16.88 550 PRO A N 1
ATOM 3809 C CA . PRO A 1 510 ? 56.314 3.513 33.431 1.00 15.45 550 PRO A CA 1
ATOM 3810 C C . PRO A 1 510 ? 54.825 3.706 33.126 1.00 14.78 550 PRO A C 1
ATOM 3811 O O . PRO A 1 510 ? 54.470 3.871 31.992 1.00 14.84 550 PRO A O 1
ATOM 3815 N N . PHE A 1 511 ? 53.982 3.626 34.137 1.00 14.67 551 PHE A N 1
ATOM 3816 C CA . PHE A 1 511 ? 52.564 3.532 33.942 1.00 16.88 551 PHE A CA 1
ATOM 3817 C C . PHE A 1 511 ? 51.886 4.338 35.019 1.00 17.16 551 PHE A C 1
ATOM 3818 O O . PHE A 1 511 ? 52.096 4.076 36.180 1.00 19.23 551 PHE A O 1
ATOM 3826 N N . LEU A 1 512 ? 51.111 5.321 34.635 1.00 16.78 552 LEU A N 1
ATOM 3827 C CA . LEU A 1 512 ? 50.431 6.172 35.599 1.00 18.53 552 LEU A CA 1
ATOM 3828 C C . LEU A 1 512 ? 48.947 5.960 35.478 1.00 19.43 552 LEU A C 1
ATOM 3829 O O . LEU A 1 512 ? 48.356 6.217 34.439 1.00 16.24 552 LEU A O 1
ATOM 3834 N N . ASP A 1 513 ? 48.356 5.470 36.548 1.00 21.50 553 ASP A N 1
ATOM 3835 C CA . ASP A 1 513 ? 46.997 5.021 36.538 1.00 25.75 553 ASP A CA 1
ATOM 3836 C C . ASP A 1 513 ? 46.315 5.860 37.550 1.00 29.87 553 ASP A C 1
ATOM 3837 O O . ASP A 1 513 ? 46.412 5.588 38.728 1.00 30.88 553 ASP A O 1
ATOM 3842 N N . ILE A 1 514 ? 45.681 6.931 37.119 1.00 27.70 554 ILE A N 1
ATOM 3843 C CA . ILE A 1 514 ? 45.047 7.788 38.055 1.00 32.17 554 ILE A CA 1
ATOM 3844 C C . ILE A 1 514 ? 43.774 7.037 38.467 1.00 40.76 554 ILE A C 1
ATOM 3845 O O . ILE A 1 514 ? 43.099 6.428 37.623 1.00 39.12 554 ILE A O 1
ATOM 3850 N N . GLN A 1 515 ? 43.523 6.992 39.774 1.00 45.13 555 GLN A N 1
ATOM 3851 C CA . GLN A 1 515 ? 42.352 6.328 40.295 1.00 50.77 555 GLN A CA 1
ATOM 3852 C C . GLN A 1 515 ? 41.214 7.330 40.350 1.00 49.39 555 GLN A C 1
ATOM 3853 O O . GLN A 1 515 ? 41.362 8.399 40.982 1.00 42.23 555 GLN A O 1
ATOM 3859 N N . PRO A 1 516 ? 40.099 7.010 39.635 1.00 57.67 556 PRO A N 1
ATOM 3860 C CA . PRO A 1 516 ? 38.913 7.879 39.584 1.00 59.24 556 PRO A CA 1
ATOM 3861 C C . PRO A 1 516 ? 38.439 8.163 40.999 1.00 65.66 556 PRO A C 1
ATOM 3862 O O . PRO A 1 516 ? 37.979 7.245 41.694 1.00 65.26 556 PRO A O 1
ATOM 3866 N N . GLY A 1 517 ? 38.639 9.405 41.437 1.00 63.03 557 GLY A N 1
ATOM 3867 C CA . GLY A 1 517 ? 38.293 9.819 42.781 1.00 63.11 557 GLY A CA 1
ATOM 3868 C C . GLY A 1 517 ? 39.012 9.157 43.955 1.00 59.18 557 GLY A C 1
ATOM 3869 O O . GLY A 1 517 ? 38.409 9.032 45.015 1.00 59.84 557 GLY A O 1
ATOM 3870 N N . GLU A 1 518 ? 40.265 8.724 43.797 1.00 53.92 558 GLU A N 1
ATOM 3871 C CA . GLU A 1 518 ? 41.140 8.404 44.968 1.00 53.70 558 GLU A CA 1
ATOM 3872 C C . GLU A 1 518 ? 42.352 9.368 45.002 1.00 56.01 558 GLU A C 1
ATOM 3873 O O . GLU A 1 518 ? 42.646 10.047 44.013 1.00 63.93 558 GLU A O 1
ATOM 3875 N N . ASP A 1 519 ? 43.041 9.459 46.137 1.00 57.44 559 ASP A N 1
ATOM 3876 C CA . ASP A 1 519 ? 44.265 10.263 46.220 1.00 58.54 559 ASP A CA 1
ATOM 3877 C C . ASP A 1 519 ? 45.310 9.609 45.297 1.00 56.57 559 ASP A C 1
ATOM 3878 O O . ASP A 1 519 ? 45.386 8.379 45.216 1.00 52.77 559 ASP A O 1
ATOM 3883 N N . SER A 1 520 ? 46.083 10.427 44.586 1.00 49.69 560 SER A N 1
ATOM 3884 C CA . SER A 1 520 ? 47.025 9.918 43.568 1.00 46.03 560 SER A CA 1
ATOM 3885 C C . SER A 1 520 ? 48.476 10.346 43.799 1.00 42.47 560 SER A C 1
ATOM 3886 O O . SER A 1 520 ? 49.314 10.156 42.926 1.00 35.32 560 SER A O 1
ATOM 3889 N N . SER A 1 521 ? 48.811 10.916 44.950 1.00 39.27 561 SER A N 1
ATOM 3890 C CA . SER A 1 521 ? 50.160 11.452 45.082 1.00 43.26 561 SER A CA 1
ATOM 3891 C C . SER A 1 521 ? 51.195 10.315 45.088 1.00 39.05 561 SER A C 1
ATOM 3892 O O . SER A 1 521 ? 52.343 10.531 44.675 1.00 37.73 561 SER A O 1
ATOM 3895 N N . GLN A 1 522 ? 50.772 9.124 45.500 1.00 36.05 562 GLN A N 1
ATOM 3896 C CA . GLN A 1 522 ? 51.641 7.953 45.573 1.00 39.27 562 GLN A CA 1
ATOM 3897 C C . GLN A 1 522 ? 51.851 7.320 44.188 1.00 37.36 562 GLN A C 1
ATOM 3898 O O . GLN A 1 522 ? 52.971 6.983 43.805 1.00 36.91 562 GLN A O 1
ATOM 3904 N N . ALA A 1 523 ? 50.751 7.112 43.469 1.00 34.71 563 ALA A N 1
ATOM 3905 C CA . ALA A 1 523 ? 50.787 6.704 42.079 1.00 31.77 563 ALA A CA 1
ATOM 3906 C C . ALA A 1 523 ? 51.687 7.645 41.256 1.00 27.14 563 ALA A C 1
ATOM 3907 O O . ALA A 1 523 ? 52.513 7.176 40.483 1.00 27.06 563 ALA A O 1
ATOM 3909 N N . ILE A 1 524 ? 51.563 8.951 41.459 1.00 24.49 564 ILE A N 1
ATOM 3910 C CA . ILE A 1 524 ? 52.405 9.917 40.753 1.00 26.18 564 ILE A CA 1
ATOM 3911 C C . ILE A 1 524 ? 53.897 9.714 41.096 1.00 26.20 564 ILE A C 1
ATOM 3912 O O . ILE A 1 524 ? 54.752 9.666 40.213 1.00 21.60 564 ILE A O 1
ATOM 3917 N N . ALA A 1 525 ? 54.192 9.595 42.382 1.00 25.83 565 ALA A N 1
ATOM 3918 C CA . ALA A 1 525 ? 55.560 9.369 42.861 1.00 28.22 565 ALA A CA 1
ATOM 3919 C C . ALA A 1 525 ? 56.194 8.107 42.281 1.00 25.55 565 ALA A C 1
ATOM 3920 O O . ALA A 1 525 ? 57.353 8.130 41.854 1.00 28.01 565 ALA A O 1
ATOM 3922 N N . ASP A 1 526 ? 55.428 7.024 42.280 1.00 25.42 566 ASP A N 1
ATOM 3923 C CA . ASP A 1 526 ? 55.843 5.763 41.675 1.00 26.70 566 ASP A CA 1
ATOM 3924 C C . ASP A 1 526 ? 56.076 5.816 40.162 1.00 25.51 566 ASP A C 1
ATOM 3925 O O . ASP A 1 526 ? 56.954 5.153 39.654 1.00 24.01 566 ASP A O 1
ATOM 3930 N N . PHE A 1 527 ? 55.244 6.576 39.450 1.00 21.23 567 PHE A N 1
ATOM 3931 C CA . PHE A 1 527 ? 55.438 6.792 38.033 1.00 18.76 567 PHE A CA 1
ATOM 3932 C C . PHE A 1 527 ? 56.716 7.574 37.791 1.00 18.43 567 PHE A C 1
ATOM 3933 O O . PHE A 1 527 ? 57.527 7.249 36.917 1.00 17.65 567 PHE A O 1
ATOM 3941 N N . ILE A 1 528 ? 56.903 8.651 38.538 1.00 17.63 568 ILE A N 1
ATOM 3942 C CA . ILE A 1 528 ? 58.126 9.427 38.406 1.00 20.06 568 ILE A CA 1
ATOM 3943 C C . ILE A 1 528 ? 59.374 8.590 38.702 1.00 20.41 568 ILE A C 1
ATOM 3944 O O . ILE A 1 528 ? 60.352 8.663 38.002 1.00 20.66 568 ILE A O 1
ATOM 3949 N N . GLN A 1 529 ? 59.315 7.767 39.726 1.00 20.69 569 GLN A N 1
ATOM 3950 C CA . GLN A 1 529 ? 60.415 6.897 40.035 1.00 24.72 569 GLN A CA 1
ATOM 3951 C C . GLN A 1 529 ? 60.701 5.936 38.866 1.00 22.86 569 GLN A C 1
ATOM 3952 O O . GLN A 1 529 ? 61.865 5.730 38.525 1.00 22.55 569 GLN A O 1
ATOM 3958 N N . ALA A 1 530 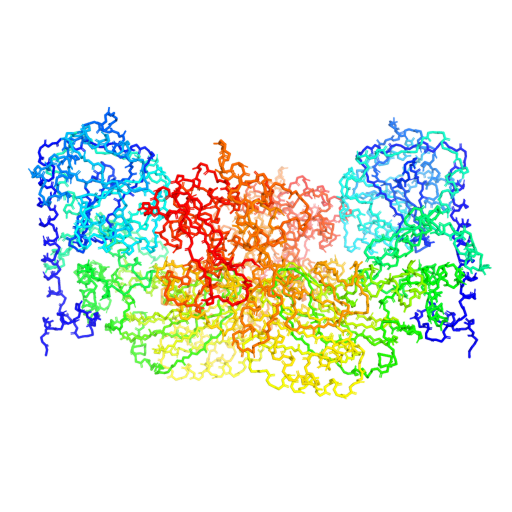? 59.661 5.385 38.227 1.00 20.78 570 ALA A N 1
ATOM 3959 C CA . ALA A 1 530 ? 59.874 4.557 37.070 1.00 19.14 570 ALA A CA 1
ATOM 3960 C C . ALA A 1 530 ? 60.480 5.351 35.912 1.00 20.38 570 ALA A C 1
ATOM 3961 O O . ALA A 1 530 ? 61.387 4.858 35.209 1.00 19.70 570 ALA A O 1
ATOM 3963 N N . LEU A 1 531 ? 60.039 6.599 35.700 1.00 20.48 571 LEU A N 1
ATOM 3964 C CA . LEU A 1 531 ? 60.668 7.426 34.673 1.00 23.45 571 LEU A CA 1
ATOM 3965 C C . LEU A 1 531 ? 62.142 7.712 34.960 1.00 27.09 571 LEU A C 1
ATOM 3966 O O . LEU A 1 531 ? 62.996 7.687 34.057 1.00 25.98 571 LEU A O 1
ATOM 3971 N N . ASP A 1 532 ? 62.432 8.052 36.213 1.00 25.55 572 ASP A N 1
ATOM 3972 C CA . ASP A 1 532 ? 63.815 8.294 36.639 1.00 26.48 572 ASP A CA 1
ATOM 3973 C C . ASP A 1 532 ? 64.701 7.072 36.469 1.00 25.19 572 ASP A C 1
ATOM 3974 O O . ASP A 1 532 ? 65.857 7.247 36.137 1.00 29.71 572 ASP A O 1
ATOM 3979 N N . ALA A 1 533 ? 64.172 5.862 36.686 1.00 25.39 573 ALA A N 1
ATOM 3980 C CA . ALA A 1 533 ? 64.950 4.626 36.444 1.00 25.29 573 ALA A CA 1
ATOM 3981 C C . ALA A 1 533 ? 65.268 4.458 34.947 1.00 25.56 573 ALA A C 1
ATOM 3982 O O . ALA A 1 533 ? 66.277 3.881 34.596 1.00 26.08 573 ALA A O 1
ATOM 3984 N N . ASP A 1 534 ? 64.405 4.972 34.097 1.00 23.48 574 ASP A N 1
ATOM 3985 C CA . ASP A 1 534 ? 64.687 5.144 32.675 1.00 25.19 574 ASP A CA 1
ATOM 3986 C C . ASP A 1 534 ? 65.048 3.834 31.978 1.00 21.43 574 ASP A C 1
ATOM 3987 O O . ASP A 1 534 ? 65.974 3.794 31.184 1.00 22.84 574 ASP A O 1
ATOM 3992 N N . LYS A 1 535 ? 64.312 2.794 32.282 1.00 20.51 575 LYS A N 1
ATOM 3993 C CA . LYS A 1 535 ? 64.538 1.477 31.691 1.00 21.56 575 LYS A CA 1
ATOM 3994 C C . LYS A 1 535 ? 63.597 1.165 30.523 1.00 19.40 575 LYS A C 1
ATOM 3995 O O . LYS A 1 535 ? 63.567 0.011 30.045 1.00 17.85 575 LYS A O 1
ATOM 4001 N N . ALA A 1 536 ? 62.820 2.149 30.078 1.00 16.90 576 ALA A N 1
ATOM 4002 C CA . ALA A 1 536 ? 61.835 1.889 29.017 1.00 15.77 576 ALA A CA 1
ATOM 4003 C C . ALA A 1 536 ? 61.819 2.930 27.969 1.00 15.08 576 ALA A C 1
ATOM 4004 O O . ALA A 1 536 ? 62.157 4.107 28.207 1.00 14.48 576 ALA A O 1
ATOM 4006 N N . ASP A 1 537 ? 61.446 2.552 26.761 1.00 14.09 577 ASP A N 1
ATOM 4007 C CA . ASP A 1 537 ? 61.290 3.551 25.648 1.00 13.86 577 ASP A CA 1
ATOM 4008 C C . ASP A 1 537 ? 59.865 4.132 25.465 1.00 13.88 577 ASP A C 1
ATOM 4009 O O . ASP A 1 537 ? 59.655 5.185 24.813 1.00 13.44 577 ASP A O 1
ATOM 4014 N N . TRP A 1 538 ? 58.908 3.456 26.064 1.00 13.28 578 TRP A N 1
ATOM 4015 C CA . TRP A 1 538 ? 57.488 3.776 25.978 1.00 13.27 578 TRP A CA 1
ATOM 4016 C C . TRP A 1 538 ? 56.892 3.860 27.398 1.00 12.92 578 TRP A C 1
ATOM 4017 O O . TRP A 1 538 ? 57.282 3.131 28.297 1.00 13.30 578 TRP A O 1
ATOM 4028 N N . LEU A 1 539 ? 55.912 4.735 27.558 1.00 11.76 579 LEU A N 1
ATOM 4029 C CA . LEU A 1 539 ? 55.116 4.826 28.739 1.00 10.89 579 LEU A CA 1
ATOM 4030 C C . LEU A 1 539 ? 53.625 4.917 28.430 1.00 11.49 579 LEU A C 1
ATOM 4031 O O . LEU A 1 539 ? 53.212 5.217 27.294 1.00 10.43 579 LEU A O 1
ATOM 4036 N N . GLU A 1 540 ? 52.805 4.769 29.444 1.00 12.22 580 GLU A N 1
ATOM 4037 C CA . GLU A 1 540 ? 51.375 5.011 29.302 1.00 13.70 580 GLU A CA 1
ATOM 4038 C C . GLU A 1 540 ? 50.837 5.747 30.494 1.00 14.20 580 GLU A C 1
ATOM 4039 O O . GLU A 1 540 ? 51.363 5.604 31.633 1.00 13.95 580 GLU A O 1
ATOM 4045 N N . ILE A 1 541 ? 49.763 6.480 30.253 1.00 13.83 581 ILE A N 1
ATOM 4046 C CA . ILE A 1 541 ? 49.093 7.219 31.283 1.00 14.51 581 ILE A CA 1
ATOM 4047 C C . ILE A 1 541 ? 47.580 6.955 31.109 1.00 16.00 581 ILE A C 1
ATOM 4048 O O . ILE A 1 541 ? 47.041 7.135 30.003 1.00 16.43 581 ILE A O 1
ATOM 4053 N N . ARG A 1 542 ? 46.894 6.621 32.195 1.00 14.37 582 ARG A N 1
ATOM 4054 C CA . ARG A 1 542 ? 45.449 6.479 32.152 1.00 16.56 582 ARG A CA 1
ATOM 4055 C C . ARG A 1 542 ? 44.888 7.461 33.127 1.00 17.09 582 ARG A C 1
ATOM 4056 O O . ARG A 1 542 ? 45.178 7.414 34.326 1.00 17.19 582 ARG A O 1
ATOM 4064 N N . SER A 1 543 ? 44.052 8.346 32.629 1.00 18.05 583 SER A N 1
ATOM 4065 C CA . SER A 1 543 ? 43.457 9.371 33.479 1.00 20.40 583 SER A CA 1
ATOM 4066 C C . SER A 1 543 ? 42.032 9.623 33.032 1.00 20.92 583 SER A C 1
ATOM 4067 O O . SER A 1 543 ? 41.798 10.112 31.976 1.00 17.12 583 SER A O 1
ATOM 4070 N N . GLY A 1 544 ? 41.080 9.206 33.832 1.00 24.14 584 GLY A N 1
ATOM 4071 C CA . GLY A 1 544 ? 39.695 9.233 33.410 1.00 25.19 584 GLY A CA 1
ATOM 4072 C C . GLY A 1 544 ? 39.428 8.460 32.150 1.00 22.57 584 GLY A C 1
ATOM 4073 O O . GLY A 1 544 ? 39.851 7.317 31.999 1.00 22.91 584 GLY A O 1
ATOM 4074 N N . SER A 1 545 ? 38.779 9.125 31.197 1.00 19.99 585 SER A N 1
ATOM 4075 C CA . SER A 1 545 ? 38.480 8.499 29.922 1.00 18.71 585 SER A CA 1
ATOM 4076 C C . SER A 1 545 ? 39.554 8.767 28.850 1.00 17.87 585 SER A C 1
ATOM 4077 O O . SER A 1 545 ? 39.263 8.611 27.653 1.00 18.70 585 SER A O 1
ATOM 4080 N N . VAL A 1 546 ? 40.739 9.227 29.264 1.00 14.56 586 VAL A N 1
ATOM 4081 C CA . VAL A 1 546 ? 41.850 9.423 28.318 1.00 15.32 586 VAL A CA 1
ATOM 4082 C C . VAL A 1 546 ? 42.976 8.438 28.617 1.00 14.70 586 VAL A C 1
ATOM 4083 O O . VAL A 1 546 ? 43.301 8.201 29.789 1.00 14.64 586 VAL A O 1
ATOM 4087 N N . GLU A 1 547 ? 43.569 7.882 27.564 1.00 13.83 587 GLU A N 1
ATOM 4088 C CA . GLU A 1 547 ? 44.752 7.029 27.751 1.00 14.42 587 GLU A CA 1
ATOM 4089 C C . GLU A 1 547 ? 45.747 7.517 26.751 1.00 13.64 587 GLU A C 1
ATOM 4090 O O . GLU A 1 547 ? 45.419 7.726 25.560 1.00 12.64 587 GLU A O 1
ATOM 4096 N N . VAL A 1 548 ? 46.946 7.716 27.237 1.00 12.56 588 VAL A N 1
ATOM 4097 C CA . VAL A 1 548 ? 48.052 8.196 26.429 1.00 13.43 588 VAL A CA 1
ATOM 4098 C C . VAL A 1 548 ? 49.080 7.081 26.256 1.00 13.12 588 VAL A C 1
ATOM 4099 O O . VAL A 1 548 ? 49.474 6.445 27.258 1.00 12.83 588 VAL A O 1
ATOM 4103 N N . HIS A 1 549 ? 49.521 6.860 25.009 1.00 12.46 589 HIS A N 1
ATOM 4104 C CA . HIS A 1 549 ? 50.533 5.840 24.686 1.00 13.78 589 HIS A CA 1
ATOM 4105 C C . HIS A 1 549 ? 51.675 6.559 24.032 1.00 12.92 589 HIS A C 1
ATOM 4106 O O . HIS A 1 549 ? 51.499 7.067 22.924 1.00 12.97 589 HIS A O 1
ATOM 4113 N N . ALA A 1 550 ? 52.807 6.667 24.717 1.00 11.96 590 ALA A N 1
ATOM 4114 C CA . ALA A 1 550 ? 53.794 7.682 24.394 1.00 11.74 590 ALA A CA 1
ATOM 4115 C C . ALA A 1 550 ? 55.221 7.239 24.419 1.00 11.52 590 ALA A C 1
ATOM 4116 O O . ALA A 1 550 ? 55.676 6.554 25.367 1.00 10.80 590 ALA A O 1
ATOM 4118 N N . LYS A 1 551 ? 55.952 7.673 23.405 1.00 11.88 591 LYS A N 1
ATOM 4119 C CA . LYS A 1 551 ? 57.379 7.544 23.412 1.00 14.47 591 LYS A CA 1
ATOM 4120 C C . LYS A 1 551 ? 57.953 8.387 24.571 1.00 14.47 591 LYS A C 1
ATOM 4121 O O . LYS A 1 551 ? 57.668 9.578 24.694 1.00 15.41 591 LYS A O 1
ATOM 4127 N N . VAL A 1 552 ? 58.781 7.787 25.406 1.00 14.92 592 VAL A N 1
ATOM 4128 C CA . VAL A 1 552 ? 59.296 8.459 26.598 1.00 16.29 592 VAL A CA 1
ATOM 4129 C C . VAL A 1 552 ? 60.055 9.751 26.229 1.00 16.62 592 VAL A C 1
ATOM 4130 O O . VAL A 1 552 ? 59.850 10.789 26.868 1.00 16.30 592 VAL A O 1
ATOM 4134 N N . GLU A 1 553 ? 60.912 9.678 25.214 1.00 17.50 593 GLU A N 1
ATOM 4135 C CA . GLU A 1 553 ? 61.714 10.793 24.794 1.00 20.87 593 GLU A CA 1
ATOM 4136 C C . GLU A 1 553 ? 60.852 11.981 24.407 1.00 18.98 593 GLU A C 1
ATOM 4137 O O . GLU A 1 553 ? 61.217 13.112 24.668 1.00 16.96 593 GLU A O 1
ATOM 4143 N N . LYS A 1 554 ? 59.714 11.724 23.779 1.00 16.01 594 LYS A N 1
ATOM 4144 C CA . LYS A 1 554 ? 58.782 12.809 23.450 1.00 16.51 594 LYS A CA 1
ATOM 4145 C C . LYS A 1 554 ? 58.165 13.470 24.681 1.00 16.11 594 LYS A C 1
ATOM 4146 O O . LYS A 1 554 ? 58.044 14.720 24.735 1.00 17.73 594 LYS A O 1
ATOM 4152 N N . VAL A 1 555 ? 57.799 12.685 25.672 1.00 16.01 595 VAL A N 1
ATOM 4153 C CA . VAL A 1 555 ? 57.200 13.247 26.879 1.00 17.04 595 VAL A CA 1
ATOM 4154 C C . VAL A 1 555 ? 58.265 14.033 27.664 1.00 18.75 595 VAL A C 1
ATOM 4155 O O . VAL A 1 555 ? 58.001 15.161 28.176 1.00 17.53 595 VAL A O 1
ATOM 4159 N N . ARG A 1 556 ? 59.473 13.472 27.751 1.00 19.67 596 ARG A N 1
ATOM 4160 C CA . ARG A 1 556 ? 60.577 14.200 28.388 1.00 21.51 596 ARG A CA 1
ATOM 4161 C C . ARG A 1 556 ? 60.826 15.536 27.722 1.00 18.90 596 ARG A C 1
ATOM 4162 O O . ARG A 1 556 ? 61.022 16.533 28.414 1.00 21.14 596 ARG A O 1
ATOM 4170 N N . GLY A 1 557 ? 60.776 15.569 26.401 1.00 18.59 597 GLY A N 1
ATOM 4171 C CA . GLY A 1 557 ? 60.970 16.774 25.624 1.00 20.20 597 GLY A CA 1
ATOM 4172 C C . GLY A 1 557 ? 59.956 17.849 25.985 1.00 20.58 597 GLY A C 1
ATOM 4173 O O . GLY A 1 557 ? 60.319 19.042 26.143 1.00 18.63 597 GLY A O 1
ATOM 4174 N N . SER A 1 558 ? 58.694 17.444 26.144 1.00 19.96 598 SER A N 1
ATOM 4175 C CA . SER A 1 558 ? 57.632 18.390 26.542 1.00 19.69 598 SER A CA 1
ATOM 4176 C C . SER A 1 558 ? 57.776 18.891 27.968 1.00 19.18 598 SER A C 1
ATOM 4177 O O . SER A 1 558 ? 57.540 20.074 28.236 1.00 20.32 598 SER A O 1
ATOM 4180 N N . ILE A 1 559 ? 58.100 17.993 28.883 1.00 17.39 599 ILE A N 1
ATOM 4181 C CA . ILE A 1 559 ? 58.339 18.359 30.264 1.00 19.02 599 ILE A CA 1
ATOM 4182 C C . ILE A 1 559 ? 59.506 19.379 30.303 1.00 21.33 599 ILE A C 1
ATOM 4183 O O . ILE A 1 559 ? 59.423 20.404 31.006 1.00 20.32 599 ILE A O 1
ATOM 4188 N N . ASP A 1 560 ? 60.574 19.110 29.555 1.00 21.26 600 ASP A N 1
ATOM 4189 C CA . ASP A 1 560 ? 61.714 20.041 29.524 1.00 26.36 600 ASP A CA 1
ATOM 4190 C C . ASP A 1 560 ? 61.420 21.384 28.888 1.00 26.84 600 ASP A C 1
ATOM 4191 O O . ASP A 1 560 ? 61.718 22.429 29.469 1.00 27.55 600 ASP A O 1
ATOM 4196 N N . LYS A 1 561 ? 60.814 21.359 27.717 1.00 26.19 601 LYS A N 1
ATOM 4197 C CA . LYS A 1 561 ? 60.477 22.563 26.985 1.00 30.81 601 LYS A CA 1
ATOM 4198 C C . LYS A 1 561 ? 59.402 23.414 27.657 1.00 31.98 601 LYS A C 1
ATOM 4199 O O . LYS A 1 561 ? 59.558 24.606 27.758 1.00 31.81 601 LYS A O 1
ATOM 4205 N N . ASP A 1 562 ? 58.290 22.812 28.059 1.00 27.57 602 ASP A N 1
ATOM 4206 C CA . ASP A 1 562 ? 57.141 23.548 28.479 1.00 28.12 602 ASP A CA 1
ATOM 4207 C C . ASP A 1 562 ? 57.151 23.711 29.993 1.00 24.99 602 ASP A C 1
ATOM 4208 O O . ASP A 1 562 ? 56.487 24.585 30.472 1.00 26.39 602 ASP A O 1
ATOM 4213 N N . TYR A 1 563 ? 57.782 22.807 30.737 1.00 19.96 603 TYR A N 1
ATOM 4214 C CA . TYR A 1 563 ? 57.634 22.775 32.205 1.00 19.62 603 TYR A CA 1
ATOM 4215 C C . TYR A 1 563 ? 58.973 22.951 32.908 1.00 19.51 603 TYR A C 1
ATOM 4216 O O . TYR A 1 563 ? 59.044 22.805 34.111 1.00 19.32 603 TYR A O 1
ATOM 4225 N N . GLY A 1 564 ? 60.010 23.279 32.151 1.00 21.34 604 GLY A N 1
ATOM 4226 C CA . GLY A 1 564 ? 61.367 23.402 32.676 1.00 22.02 604 GLY A CA 1
ATOM 4227 C C . GLY A 1 564 ? 61.849 22.233 33.513 1.00 23.77 604 GLY A C 1
ATOM 4228 O O . GLY A 1 564 ? 62.596 22.425 34.466 1.00 22.46 604 GLY A O 1
ATOM 4229 N N . GLY A 1 565 ? 61.413 21.012 33.171 1.00 21.64 605 GLY A N 1
ATOM 4230 C CA . GLY A 1 565 ? 61.791 19.811 33.927 1.00 22.36 605 GLY A CA 1
ATOM 4231 C C . GLY A 1 565 ? 60.866 19.432 35.062 1.00 22.26 605 GLY A C 1
ATOM 4232 O O . GLY A 1 565 ? 61.075 18.407 35.709 1.00 23.52 605 GLY A O 1
ATOM 4233 N N . ASP A 1 566 ? 59.829 20.241 35.328 1.00 22.41 606 ASP A N 1
ATOM 4234 C CA . ASP A 1 566 ? 58.894 20.000 36.436 1.00 21.02 606 ASP A CA 1
ATOM 4235 C C . ASP A 1 566 ? 57.813 18.953 36.114 1.00 20.91 606 ASP A C 1
ATOM 4236 O O . ASP A 1 566 ? 56.669 19.295 35.763 1.00 18.50 606 ASP A O 1
ATOM 4241 N N . VAL A 1 567 ? 58.157 17.681 36.353 1.00 21.04 607 VAL A N 1
ATOM 4242 C CA . VAL A 1 567 ? 57.279 16.559 36.038 1.00 20.94 607 VAL A CA 1
ATOM 4243 C C . VAL A 1 567 ? 55.996 16.597 36.834 1.00 18.41 607 VAL A C 1
ATOM 4244 O O . VAL A 1 567 ? 54.905 16.290 36.293 1.00 16.29 607 VAL A O 1
ATOM 4248 N N . GLN A 1 568 ? 56.097 16.976 38.108 1.00 17.31 608 GLN A N 1
ATOM 4249 C CA . GLN A 1 568 ? 54.933 17.078 38.937 1.00 18.87 608 GLN A CA 1
ATOM 4250 C C . GLN A 1 568 ? 53.875 18.047 38.355 1.00 17.35 608 GLN A C 1
ATOM 4251 O O . GLN A 1 568 ? 52.680 17.762 38.405 1.00 17.35 608 GLN A O 1
ATOM 4257 N N . ARG A 1 569 ? 54.315 19.215 37.927 1.00 16.81 609 ARG A N 1
ATOM 4258 C CA . ARG A 1 569 ? 53.379 20.203 37.435 1.00 16.58 609 ARG A CA 1
ATOM 4259 C C . ARG A 1 569 ? 52.810 19.735 36.083 1.00 16.02 609 ARG A C 1
ATOM 4260 O O . ARG A 1 569 ? 51.625 19.929 35.822 1.00 16.10 609 ARG A O 1
ATOM 4268 N N . PHE A 1 570 ? 53.665 19.159 35.237 1.00 16.36 610 PHE A N 1
ATOM 4269 C CA . PHE A 1 570 ? 53.225 18.542 33.974 1.00 16.79 610 PHE A CA 1
ATOM 4270 C C . PHE A 1 570 ? 52.084 17.565 34.179 1.00 16.86 610 PHE A C 1
ATOM 4271 O O . PHE A 1 570 ? 51.057 17.639 33.492 1.00 14.91 610 PHE A O 1
ATOM 4279 N N . ILE A 1 571 ? 52.256 16.623 35.091 1.00 16.86 611 ILE A N 1
ATOM 4280 C CA . ILE A 1 571 ? 51.234 15.620 35.347 1.00 17.11 611 ILE A CA 1
ATOM 4281 C C . ILE A 1 571 ? 49.952 16.209 35.935 1.00 16.44 611 ILE A C 1
ATOM 4282 O O . ILE A 1 571 ? 48.823 15.861 35.513 1.00 15.74 611 ILE A O 1
ATOM 4287 N N . ARG A 1 572 ? 50.086 17.153 36.865 1.00 15.63 612 ARG A N 1
ATOM 4288 C CA . ARG A 1 572 ? 48.919 17.710 37.502 1.00 16.30 612 ARG A CA 1
ATOM 4289 C C . ARG A 1 572 ? 48.117 18.551 36.498 1.00 15.38 612 ARG A C 1
ATOM 4290 O O . ARG A 1 572 ? 46.896 18.504 36.536 1.00 14.01 612 ARG A O 1
ATOM 4298 N N . GLU A 1 573 ? 48.817 19.236 35.603 1.00 14.57 613 GLU A N 1
ATOM 4299 C CA . GLU A 1 573 ? 48.152 20.028 34.541 1.00 15.50 613 GLU A CA 1
ATOM 4300 C C . GLU A 1 573 ? 47.525 19.086 33.503 1.00 13.17 613 GLU A C 1
ATOM 4301 O O . GLU A 1 573 ? 46.462 19.359 32.972 1.00 13.56 613 GLU A O 1
ATOM 4307 N N . LEU A 1 574 ? 48.188 17.982 33.196 1.00 13.83 614 LEU A N 1
ATOM 4308 C CA . LEU A 1 574 ? 47.581 17.003 32.246 1.00 14.70 614 LEU A CA 1
ATOM 4309 C C . LEU A 1 574 ? 46.214 16.557 32.742 1.00 14.97 614 LEU A C 1
ATOM 4310 O O . LEU A 1 574 ? 45.213 16.519 32.009 1.00 14.69 614 LEU A O 1
ATOM 4315 N N . ASN A 1 575 ? 46.171 16.261 34.024 1.00 15.32 615 ASN A N 1
ATOM 4316 C CA . ASN A 1 575 ? 44.959 15.781 34.679 1.00 18.30 615 ASN A CA 1
ATOM 4317 C C . ASN A 1 575 ? 43.898 16.815 34.878 1.00 17.49 615 ASN A C 1
ATOM 4318 O O . ASN A 1 575 ? 42.738 16.513 34.689 1.00 15.58 615 ASN A O 1
ATOM 4323 N N . GLU A 1 576 ? 44.298 18.027 35.274 1.00 17.51 616 GLU A N 1
ATOM 4324 C CA . GLU A 1 576 ? 43.361 19.052 35.680 1.00 18.63 616 GLU A CA 1
ATOM 4325 C C . GLU A 1 576 ? 43.052 20.072 34.565 1.00 16.65 616 GLU A C 1
ATOM 4326 O O . GLU A 1 576 ? 41.888 20.384 34.344 1.00 16.25 616 GLU A O 1
ATOM 4332 N N . VAL A 1 577 ? 44.084 20.600 33.942 1.00 14.97 617 VAL A N 1
ATOM 4333 C CA . VAL A 1 577 ? 43.944 21.716 32.977 1.00 16.03 617 VAL A CA 1
ATOM 4334 C C . VAL A 1 577 ? 43.485 21.219 31.616 1.00 14.84 617 VAL A C 1
ATOM 4335 O O . VAL A 1 577 ? 42.724 21.880 30.923 1.00 15.31 617 VAL A O 1
ATOM 4339 N N . PHE A 1 578 ? 43.914 20.018 31.270 1.00 13.84 618 PHE A N 1
ATOM 4340 C CA . PHE A 1 578 ? 43.570 19.390 30.011 1.00 14.17 618 PHE A CA 1
ATOM 4341 C C . PHE A 1 578 ? 42.350 18.449 30.166 1.00 15.19 618 PHE A C 1
ATOM 4342 O O . PHE A 1 578 ? 41.274 18.751 29.684 1.00 13.40 618 PHE A O 1
ATOM 4350 N N . ILE A 1 579 ? 42.529 17.314 30.840 1.00 13.65 619 ILE A N 1
ATOM 4351 C CA . ILE A 1 579 ? 41.498 16.290 30.904 1.00 14.11 619 ILE A CA 1
ATOM 4352 C C . ILE A 1 579 ? 40.293 16.737 31.701 1.00 14.08 619 ILE A C 1
ATOM 4353 O O . ILE A 1 579 ? 39.171 16.778 31.174 1.00 14.33 619 ILE A O 1
ATOM 4358 N N . ASP A 1 580 ? 40.474 17.067 32.963 1.00 13.51 620 ASP A N 1
ATOM 4359 C CA . ASP A 1 580 ? 39.324 17.368 33.798 1.00 15.23 620 ASP A CA 1
ATOM 4360 C C . ASP A 1 580 ? 38.561 18.582 33.260 1.00 15.43 620 ASP A C 1
ATOM 4361 O O . ASP A 1 580 ? 37.347 18.604 33.299 1.00 14.83 620 ASP A O 1
ATOM 4366 N N . ASP A 1 581 ? 39.295 19.564 32.767 1.00 14.49 621 ASP A N 1
ATOM 4367 C CA . ASP A 1 581 ? 38.696 20.769 32.224 1.00 15.34 621 ASP A CA 1
ATOM 4368 C C . ASP A 1 581 ? 37.644 20.425 31.158 1.00 13.92 621 ASP A C 1
ATOM 4369 O O . ASP A 1 581 ? 36.489 20.905 31.223 1.00 13.43 621 ASP A O 1
ATOM 4374 N N . ALA A 1 582 ? 37.990 19.543 30.246 1.00 13.43 622 ALA A N 1
ATOM 4375 C CA . ALA A 1 582 ? 37.072 19.205 29.132 1.00 13.06 622 ALA A CA 1
ATOM 4376 C C . ALA A 1 582 ? 35.879 18.395 29.574 1.00 13.74 622 ALA A C 1
ATOM 4377 O O . ALA A 1 582 ? 34.739 18.687 29.180 1.00 12.21 622 ALA A O 1
ATOM 4379 N N . TYR A 1 583 ? 36.119 17.352 30.361 1.00 12.48 623 TYR A N 1
ATOM 4380 C CA . TYR A 1 583 ? 35.007 16.522 30.761 1.00 12.75 623 TYR A CA 1
ATOM 4381 C C . TYR A 1 583 ? 34.077 17.229 31.751 1.00 12.83 623 TYR A C 1
ATOM 4382 O O . TYR A 1 583 ? 32.861 17.012 31.714 1.00 12.26 623 TYR A O 1
ATOM 4391 N N . THR A 1 584 ? 34.606 18.129 32.556 1.00 12.05 624 THR A N 1
ATOM 4392 C CA . THR A 1 584 ? 33.776 18.968 33.417 1.00 12.70 624 THR A CA 1
ATOM 4393 C C . THR A 1 584 ? 32.962 20.004 32.595 1.00 12.42 624 THR A C 1
ATOM 4394 O O . THR A 1 584 ? 31.785 20.259 32.871 1.00 12.49 624 THR A O 1
ATOM 4398 N N . LEU A 1 585 ? 33.571 20.595 31.592 1.00 12.79 625 LEU A N 1
ATOM 4399 C CA . LEU A 1 585 ? 32.847 21.518 30.683 1.00 12.77 625 LEU A CA 1
ATOM 4400 C C . LEU A 1 585 ? 31.644 20.783 30.020 1.00 13.26 625 LEU A C 1
ATOM 4401 O O . LEU A 1 585 ? 30.573 21.370 29.917 1.00 14.55 625 LEU A O 1
ATOM 4406 N N . ALA A 1 586 ? 31.808 19.509 29.653 1.00 12.83 626 ALA A N 1
ATOM 4407 C CA . ALA A 1 586 ? 30.749 18.739 29.053 1.00 13.38 626 ALA A CA 1
ATOM 4408 C C . ALA A 1 586 ? 29.762 18.192 30.072 1.00 13.25 626 ALA A C 1
ATOM 4409 O O . ALA A 1 586 ? 28.837 17.514 29.701 1.00 13.02 626 ALA A O 1
ATOM 4411 N N . GLY A 1 587 ? 30.000 18.405 31.351 1.00 13.18 627 GLY A N 1
ATOM 4412 C CA . GLY A 1 587 ? 29.001 18.051 32.360 1.00 14.01 627 GLY A CA 1
ATOM 4413 C C . GLY A 1 587 ? 28.894 16.575 32.718 1.00 14.33 627 GLY A C 1
ATOM 4414 O O . GLY A 1 587 ? 27.905 16.146 33.297 1.00 14.55 627 GLY A O 1
ATOM 4415 N N . PHE A 1 588 ? 29.903 15.784 32.415 1.00 13.99 628 PHE A N 1
ATOM 4416 C CA . PHE A 1 588 ? 29.847 14.388 32.765 1.00 14.73 628 PHE A CA 1
ATOM 4417 C C . PHE A 1 588 ? 29.858 14.119 34.281 1.00 15.12 628 PHE A C 1
ATOM 4418 O O . PHE A 1 588 ? 30.318 14.942 35.089 1.00 14.96 628 PHE A O 1
ATOM 4426 N N . ALA A 1 589 ? 29.361 12.942 34.642 1.00 15.78 629 ALA A N 1
ATOM 4427 C CA . ALA A 1 589 ? 29.399 12.513 36.042 1.00 16.98 629 ALA A CA 1
ATOM 4428 C C . ALA A 1 589 ? 30.792 11.983 36.372 1.00 18.34 629 ALA A C 1
ATOM 4429 O O . ALA A 1 589 ? 31.134 10.829 36.141 1.00 20.78 629 ALA A O 1
ATOM 4431 N N . ILE A 1 590 ? 31.598 12.832 36.957 1.00 18.17 630 ILE A N 1
ATOM 4432 C CA . ILE A 1 590 ? 32.979 12.463 37.258 1.00 19.19 630 ILE A CA 1
ATOM 4433 C C . ILE A 1 590 ? 33.013 11.975 38.697 1.00 19.69 630 ILE A C 1
ATOM 4434 O O . ILE A 1 590 ? 32.576 12.709 39.603 1.00 18.36 630 ILE A O 1
ATOM 4439 N N . PRO A 1 591 ? 33.509 10.725 38.927 1.00 21.04 631 PRO A N 1
ATOM 4440 C CA . PRO A 1 591 ? 33.477 10.142 40.283 1.00 23.57 631 PRO A CA 1
ATOM 4441 C C . PRO A 1 591 ? 34.103 11.044 41.314 1.00 22.23 631 PRO A C 1
ATOM 4442 O O . PRO A 1 591 ? 35.184 11.563 41.076 1.00 21.58 631 PRO A O 1
ATOM 4446 N N . ASN A 1 592 ? 33.407 11.244 42.428 1.00 24.76 632 ASN A N 1
ATOM 4447 C CA . ASN A 1 592 ? 33.898 12.045 43.534 1.00 27.97 632 ASN A CA 1
ATOM 4448 C C . ASN A 1 592 ? 34.130 13.525 43.245 1.00 29.98 632 ASN A C 1
ATOM 4449 O O . ASN A 1 592 ? 34.902 14.162 43.947 1.00 30.85 632 ASN A O 1
ATOM 4454 N N . GLN A 1 593 ? 33.473 14.083 42.227 1.00 26.18 633 GLN A N 1
ATOM 4455 C CA . GLN A 1 593 ? 33.627 15.499 41.909 1.00 26.41 633 GLN A CA 1
ATOM 4456 C C . GLN A 1 593 ? 32.245 16.039 41.771 1.00 25.82 633 GLN A C 1
ATOM 4457 O O . GLN A 1 593 ? 31.536 15.727 40.819 1.00 25.33 633 GLN A O 1
ATOM 4463 N N . ALA A 1 594 ? 31.825 16.833 42.731 1.00 24.39 634 ALA A N 1
ATOM 4464 C CA . ALA A 1 594 ? 30.507 17.391 42.639 1.00 23.41 634 ALA A CA 1
ATOM 4465 C C . ALA A 1 594 ? 30.489 18.514 41.542 1.00 21.77 634 ALA A C 1
ATOM 4466 O O . ALA A 1 594 ? 31.496 19.173 41.252 1.00 21.09 634 ALA A O 1
ATOM 4468 N N . LYS A 1 595 ? 29.325 18.746 40.988 1.00 19.31 635 LYS A N 1
ATOM 4469 C CA . LYS A 1 595 ? 29.120 19.923 40.167 1.00 20.92 635 LYS A CA 1
ATOM 4470 C C . LYS A 1 595 ? 29.363 21.199 40.982 1.00 20.99 635 LYS A C 1
ATOM 4471 O O . LYS A 1 595 ? 29.246 21.198 42.236 1.00 22.18 635 LYS A O 1
ATOM 4477 N N . THR A 1 596 ? 29.718 22.268 40.296 1.00 20.00 636 THR A N 1
ATOM 4478 C CA . THR A 1 596 ? 29.884 23.611 40.939 1.00 19.63 636 THR A CA 1
ATOM 4479 C C . THR A 1 596 ? 28.547 24.085 41.477 1.00 19.21 636 THR A C 1
ATOM 4480 O O . THR A 1 596 ? 27.511 23.643 40.997 1.00 18.94 636 THR A O 1
ATOM 4484 N N . PRO A 1 597 ? 28.571 25.012 42.442 1.00 21.35 637 PRO A N 1
ATOM 4485 C CA . PRO A 1 597 ? 27.324 25.482 43.024 1.00 22.23 637 PRO A CA 1
ATOM 4486 C C . PRO A 1 597 ? 26.393 26.048 41.985 1.00 21.04 637 PRO A C 1
ATOM 4487 O O . PRO A 1 597 ? 25.229 25.842 42.059 1.00 20.88 637 PRO A O 1
ATOM 4491 N N . ALA A 1 598 ? 26.900 26.740 40.979 1.00 21.30 638 ALA A N 1
ATOM 4492 C CA . ALA A 1 598 ? 26.010 27.386 40.053 1.00 19.60 638 ALA A CA 1
ATOM 4493 C C . ALA A 1 598 ? 25.351 26.381 39.138 1.00 19.00 638 ALA A C 1
ATOM 4494 O O . ALA A 1 598 ? 24.189 26.515 38.800 1.00 19.46 638 ALA A O 1
ATOM 4496 N N . ILE A 1 599 ? 26.094 25.356 38.752 1.00 19.26 639 ILE A N 1
ATOM 4497 C CA . ILE A 1 599 ? 25.524 24.276 37.932 1.00 18.91 639 ILE A CA 1
ATOM 4498 C C . ILE A 1 599 ? 24.478 23.527 38.789 1.00 19.82 639 ILE A C 1
ATOM 4499 O O . ILE A 1 599 ? 23.380 23.273 38.344 1.00 19.15 639 ILE A O 1
ATOM 4504 N N . GLN A 1 600 ? 24.842 23.187 40.012 1.00 21.82 640 GLN A N 1
ATOM 4505 C CA . GLN A 1 600 ? 23.922 22.464 40.932 1.00 25.62 640 GLN A CA 1
ATOM 4506 C C . GLN A 1 600 ? 22.615 23.230 41.067 1.00 24.02 640 GLN A C 1
ATOM 4507 O O . GLN A 1 600 ? 21.549 22.652 40.937 1.00 23.26 640 GLN A O 1
ATOM 4513 N N . GLN A 1 601 ? 22.719 24.531 41.319 1.00 24.80 641 GLN A N 1
ATOM 4514 C CA . GLN A 1 601 ? 21.538 25.374 41.519 1.00 24.97 641 GLN A CA 1
ATOM 4515 C C . GLN A 1 601 ? 20.699 25.507 40.295 1.00 25.14 641 GLN A C 1
ATOM 4516 O O . GLN A 1 601 ? 19.471 25.430 40.399 1.00 22.16 641 GLN A O 1
ATOM 4522 N N A GLU A 1 602 ? 21.302 25.723 39.123 0.50 23.87 642 GLU A N 1
ATOM 4523 N N B GLU A 1 602 ? 21.356 25.728 39.143 0.50 23.60 642 GLU A N 1
ATOM 4524 C CA A GLU A 1 602 ? 20.474 25.782 37.924 0.50 23.22 642 GLU A CA 1
ATOM 4525 C CA B GLU A 1 602 ? 20.656 25.844 37.866 0.50 22.99 642 GLU A CA 1
ATOM 4526 C C A GLU A 1 602 ? 19.770 24.459 37.686 0.50 22.37 642 GLU A C 1
ATOM 4527 C C B GLU A 1 602 ? 19.919 24.530 37.494 0.50 22.64 642 GLU A C 1
ATOM 4528 O O A GLU A 1 602 ? 18.560 24.406 37.436 0.50 21.48 642 GLU A O 1
ATOM 4529 O O B GLU A 1 602 ? 18.843 24.579 36.922 0.50 23.10 642 GLU A O 1
ATOM 4540 N N . CYS A 1 603 ? 20.524 23.366 37.774 1.00 21.50 643 CYS A N 1
ATOM 4541 C CA . CYS A 1 603 ? 19.902 22.058 37.558 1.00 21.90 643 CYS A CA 1
ATOM 4542 C C . CYS A 1 603 ? 18.703 21.772 38.492 1.00 24.62 643 CYS A C 1
ATOM 4543 O O . CYS A 1 603 ? 17.660 21.206 38.073 1.00 22.28 643 CYS A O 1
ATOM 4546 N N . ALA A 1 604 ? 18.907 22.103 39.757 1.00 24.85 644 ALA A N 1
ATOM 4547 C CA . ALA A 1 604 ? 17.858 21.959 40.794 1.00 31.78 644 ALA A CA 1
ATOM 4548 C C . ALA A 1 604 ? 16.640 22.829 40.464 1.00 31.89 644 ALA A C 1
ATOM 4549 O O . ALA A 1 604 ? 15.497 22.365 40.502 1.00 35.53 644 ALA A O 1
ATOM 4551 N N . ALA A 1 605 ? 16.885 24.070 40.069 1.00 33.33 645 ALA A N 1
ATOM 4552 C CA . ALA A 1 605 ? 15.777 24.969 39.685 1.00 32.30 645 ALA A CA 1
ATOM 4553 C C . ALA A 1 605 ? 15.042 24.521 38.434 1.00 33.34 645 ALA A C 1
ATOM 4554 O O . ALA A 1 605 ? 13.915 24.914 38.203 1.00 33.86 645 ALA A O 1
ATOM 4556 N N . ARG A 1 606 ? 15.665 23.708 37.586 1.00 32.83 646 ARG A N 1
ATOM 4557 C CA . ARG A 1 606 ? 14.954 23.212 36.419 1.00 32.23 646 ARG A CA 1
ATOM 4558 C C . ARG A 1 606 ? 14.340 21.869 36.607 1.00 29.72 646 ARG A C 1
ATOM 4559 O O . ARG A 1 606 ? 13.682 21.401 35.688 1.00 31.20 646 ARG A O 1
ATOM 4567 N N . GLY A 1 607 ? 14.555 21.260 37.766 1.00 28.82 647 GLY A N 1
ATOM 4568 C CA . GLY A 1 607 ? 14.116 19.887 38.017 1.00 30.52 647 GLY A CA 1
ATOM 4569 C C . GLY A 1 607 ? 14.762 18.891 37.056 1.00 33.27 647 GLY A C 1
ATOM 4570 O O . GLY A 1 607 ? 14.067 18.075 36.437 1.00 31.79 647 GLY A O 1
ATOM 4571 N N . TRP A 1 608 ? 16.078 19.000 36.861 1.00 28.72 648 TRP A N 1
ATOM 4572 C CA . TRP A 1 608 ? 16.743 18.095 35.906 1.00 25.64 648 TRP A CA 1
ATOM 4573 C C . TRP A 1 608 ? 17.523 17.016 36.631 1.00 28.29 648 TRP A C 1
ATOM 4574 O O . TRP A 1 608 ? 18.059 17.267 37.704 1.00 28.13 648 TRP A O 1
ATOM 4585 N N . ASP A 1 609 ? 17.676 15.862 35.951 1.00 30.94 649 ASP A N 1
ATOM 4586 C CA . ASP A 1 609 ? 18.670 14.861 36.329 1.00 31.70 649 ASP A CA 1
ATOM 4587 C C . ASP A 1 609 ? 20.016 15.252 35.689 1.00 29.04 649 ASP A C 1
ATOM 4588 O O . ASP A 1 609 ? 20.195 15.015 34.464 1.00 25.27 649 ASP A O 1
ATOM 4593 N N . CYS A 1 610 ? 20.902 15.845 36.502 1.00 23.85 650 CYS A N 1
ATOM 4594 C CA . CYS A 1 610 ? 22.226 16.304 36.022 1.00 25.48 650 CYS A CA 1
ATOM 4595 C C . CYS A 1 610 ? 23.383 15.465 36.586 1.00 25.57 650 CYS A C 1
ATOM 4596 O O . CYS A 1 610 ? 24.533 15.812 36.401 1.00 23.52 650 CYS A O 1
ATOM 4599 N N . ASP A 1 611 ? 23.049 14.348 37.243 1.00 29.59 651 ASP A N 1
ATOM 4600 C CA . ASP A 1 611 ? 24.049 13.545 37.897 1.00 31.18 651 ASP A CA 1
ATOM 4601 C C . ASP A 1 611 ? 23.997 12.055 37.661 1.00 27.05 651 ASP A C 1
ATOM 4602 O O . ASP A 1 611 ? 24.957 11.389 38.013 1.00 27.59 651 ASP A O 1
ATOM 4607 N N . SER A 1 612 ? 22.962 11.501 37.056 1.00 25.47 652 SER A N 1
ATOM 4608 C CA . SER A 1 612 ? 22.928 10.042 36.926 1.00 25.45 652 SER A CA 1
ATOM 4609 C C . SER A 1 612 ? 23.992 9.496 36.001 1.00 26.48 652 SER A C 1
ATOM 4610 O O . SER A 1 612 ? 24.353 10.152 35.014 1.00 25.18 652 SER A O 1
ATOM 4613 N N . GLU A 1 613 ? 24.470 8.283 36.300 1.00 25.60 653 GLU A N 1
ATOM 4614 C CA . GLU A 1 613 ? 25.331 7.559 35.388 1.00 25.81 653 GLU A CA 1
ATOM 4615 C C . GLU A 1 613 ? 24.533 7.177 34.192 1.00 23.82 653 GLU A C 1
ATOM 4616 O O . GLU A 1 613 ? 25.017 7.171 33.067 1.00 24.36 653 GLU A O 1
ATOM 4622 N N . THR A 1 614 ? 23.272 6.874 34.391 1.00 22.00 654 THR A N 1
ATOM 4623 C CA . THR A 1 614 ? 22.446 6.505 33.240 1.00 23.65 654 THR A CA 1
ATOM 4624 C C . THR A 1 614 ? 22.517 7.532 32.108 1.00 21.99 654 THR A C 1
ATOM 4625 O O . THR A 1 614 ? 22.646 7.165 30.952 1.00 24.03 654 THR A O 1
ATOM 4629 N N . LEU A 1 615 ? 22.412 8.816 32.437 1.00 19.22 655 LEU A N 1
ATOM 4630 C CA . LEU A 1 615 ? 22.418 9.816 31.377 1.00 21.28 655 LEU A CA 1
ATOM 4631 C C . LEU A 1 615 ? 23.805 10.381 31.159 1.00 18.94 655 LEU A C 1
ATOM 4632 O O . LEU A 1 615 ? 24.119 10.734 30.062 1.00 18.32 655 LEU A O 1
ATOM 4637 N N . HIS A 1 616 ? 24.631 10.465 32.199 1.00 16.52 656 HIS A N 1
ATOM 4638 C CA . HIS A 1 616 ? 25.809 11.334 32.135 1.00 15.55 656 HIS A CA 1
ATOM 4639 C C . HIS A 1 616 ? 27.109 10.620 32.448 1.00 14.61 656 HIS A C 1
ATOM 4640 O O . HIS A 1 616 ? 28.112 11.248 32.739 1.00 14.76 656 HIS A O 1
ATOM 4647 N N . LYS A 1 617 ? 27.124 9.302 32.324 1.00 16.06 657 LYS A N 1
ATOM 4648 C CA . LYS A 1 617 ? 28.355 8.602 32.574 1.00 15.74 657 LYS A CA 1
ATOM 4649 C C . LYS A 1 617 ? 29.411 9.050 31.597 1.00 15.38 657 LYS A C 1
ATOM 4650 O O . LYS A 1 617 ? 29.127 9.410 30.471 1.00 15.08 657 LYS A O 1
ATOM 4656 N N . LEU A 1 618 ? 30.641 9.013 32.040 1.00 15.89 658 LEU A N 1
ATOM 4657 C CA . LEU A 1 618 ? 31.790 9.294 31.152 1.00 15.67 658 LEU A CA 1
ATOM 4658 C C . LEU A 1 618 ? 31.787 8.422 29.915 1.00 17.46 658 LEU A C 1
ATOM 4659 O O . LEU A 1 618 ? 31.409 7.269 29.931 1.00 18.38 658 LEU A O 1
ATOM 4664 N N . PRO A 1 619 ? 32.141 8.995 28.779 1.00 17.09 659 PRO A N 1
ATOM 4665 C CA . PRO A 1 619 ? 32.154 8.221 27.579 1.00 17.13 659 PRO A CA 1
ATOM 4666 C C . PRO A 1 619 ? 33.325 7.191 27.513 1.00 16.51 659 PRO A C 1
ATOM 4667 O O . PRO A 1 619 ? 34.185 7.170 28.388 1.00 15.50 659 PRO A O 1
ATOM 4671 N N . GLY A 1 620 ? 33.334 6.411 26.446 1.00 16.95 660 GLY A N 1
ATOM 4672 C CA . GLY A 1 620 ? 34.414 5.489 26.122 1.00 17.93 660 GLY A CA 1
ATOM 4673 C C . GLY A 1 620 ? 35.751 6.202 26.016 1.00 17.30 660 GLY A C 1
ATOM 4674 O O . GLY A 1 620 ? 35.799 7.400 25.767 1.00 16.19 660 GLY A O 1
ATOM 4675 N N . THR A 1 621 ? 36.821 5.452 26.249 1.00 15.72 661 THR A N 1
ATOM 4676 C CA . THR A 1 621 ? 38.165 6.003 26.205 1.00 15.40 661 THR A CA 1
ATOM 4677 C C . THR A 1 621 ? 38.520 6.718 24.897 1.00 14.35 661 THR A C 1
ATOM 4678 O O . THR A 1 621 ? 38.225 6.229 23.799 1.00 14.72 661 THR A O 1
ATOM 4682 N N . GLN A 1 622 ? 39.128 7.885 25.016 1.00 13.41 662 GLN A N 1
ATOM 4683 C CA . GLN A 1 622 ? 39.831 8.513 23.915 1.00 14.06 662 GLN A CA 1
ATOM 4684 C C . GLN A 1 622 ? 41.322 8.235 24.094 1.00 13.03 662 GLN A C 1
ATOM 4685 O O . GLN A 1 622 ? 41.915 8.640 25.109 1.00 13.15 662 GLN A O 1
ATOM 4691 N N . HIS A 1 623 ? 41.919 7.614 23.103 1.00 12.84 663 HIS A N 1
ATOM 4692 C CA . HIS A 1 623 ? 43.339 7.344 23.119 1.00 12.97 663 HIS A CA 1
ATOM 4693 C C . HIS A 1 623 ? 44.136 8.408 22.389 1.00 12.94 663 HIS A C 1
ATOM 4694 O O . HIS A 1 623 ? 43.687 8.990 21.368 1.00 11.35 663 HIS A O 1
ATOM 4701 N N . ILE A 1 624 ? 45.360 8.627 22.872 1.00 11.54 664 ILE A N 1
ATOM 4702 C CA . ILE A 1 624 ? 46.286 9.579 22.290 1.00 12.06 664 ILE A CA 1
ATOM 4703 C C . ILE A 1 624 ? 47.617 8.884 22.089 1.00 12.41 664 ILE A C 1
ATOM 4704 O O . ILE A 1 624 ? 48.151 8.331 23.034 1.00 12.06 664 ILE A O 1
ATOM 4709 N N . ASN A 1 625 ? 48.111 8.874 20.868 1.00 12.56 665 ASN A N 1
ATOM 4710 C CA . ASN A 1 625 ? 49.448 8.334 20.554 1.00 13.67 665 ASN A CA 1
ATOM 4711 C C . ASN A 1 625 ? 50.398 9.499 20.462 1.00 13.56 665 ASN A C 1
ATOM 4712 O O . ASN A 1 625 ? 50.128 10.469 19.711 1.00 13.85 665 ASN A O 1
ATOM 4717 N N . VAL A 1 626 ? 51.532 9.379 21.155 1.00 12.42 666 VAL A N 1
ATOM 4718 C CA . VAL A 1 626 ? 52.610 10.398 21.099 1.00 12.31 666 VAL A CA 1
ATOM 4719 C C . VAL A 1 626 ? 53.842 9.706 20.598 1.00 12.08 666 VAL A C 1
ATOM 4720 O O . VAL A 1 626 ? 54.359 8.775 21.266 1.00 13.20 666 VAL A O 1
ATOM 4724 N N . ASP A 1 627 ? 54.292 10.067 19.402 1.00 11.69 667 ASP A N 1
ATOM 4725 C CA . ASP A 1 627 ? 55.295 9.245 18.692 1.00 11.66 667 ASP A CA 1
ATOM 4726 C C . ASP A 1 627 ? 56.116 10.117 17.781 1.00 12.70 667 ASP A C 1
ATOM 4727 O O . ASP A 1 627 ? 55.872 11.308 17.671 1.00 12.66 667 ASP A O 1
ATOM 4732 N N . GLN A 1 628 ? 57.141 9.544 17.157 1.00 14.18 668 GLN A N 1
ATOM 4733 C CA . GLN A 1 628 ? 57.932 10.254 16.164 1.00 15.13 668 GLN A CA 1
ATOM 4734 C C . GLN A 1 628 ? 57.164 10.582 14.900 1.00 14.77 668 GLN A C 1
ATOM 4735 O O . GLN A 1 628 ? 57.413 11.616 14.237 1.00 15.11 668 GLN A O 1
ATOM 4741 N N . TYR A 1 629 ? 56.253 9.693 14.529 1.00 14.26 669 TYR A N 1
ATOM 4742 C CA . TYR A 1 629 ? 55.429 9.847 13.329 1.00 13.51 669 TYR A CA 1
ATOM 4743 C C . TYR A 1 629 ? 53.936 9.685 13.609 1.00 14.53 669 TYR A C 1
ATOM 4744 O O . TYR A 1 629 ? 53.538 9.072 14.602 1.00 14.60 669 TYR A O 1
ATOM 4753 N N . ALA A 1 630 ? 53.115 10.264 12.742 1.00 13.85 670 ALA A N 1
ATOM 4754 C CA . ALA A 1 630 ? 51.662 10.190 12.831 1.00 14.84 670 ALA A CA 1
ATOM 4755 C C . ALA A 1 630 ? 51.051 9.537 11.602 1.00 15.14 670 ALA A C 1
ATOM 4756 O O . ALA A 1 630 ? 51.675 9.482 10.527 1.00 16.69 670 ALA A O 1
ATOM 4758 N N . GLN A 1 631 ? 49.805 9.124 11.721 1.00 14.94 671 GLN A N 1
ATOM 4759 C CA . GLN A 1 631 ? 49.063 8.554 10.572 1.00 16.80 671 GLN A CA 1
ATOM 4760 C C . GLN A 1 631 ? 49.045 9.488 9.375 1.00 18.61 671 GLN A C 1
ATOM 4761 O O . GLN A 1 631 ? 49.161 9.049 8.201 1.00 17.57 671 GLN A O 1
ATOM 4767 N N A CYS A 1 632 ? 48.908 10.779 9.651 0.50 17.25 672 CYS A N 1
ATOM 4768 N N B CYS A 1 632 ? 48.916 10.776 9.641 0.50 18.94 672 CYS A N 1
ATOM 4769 C CA A CYS A 1 632 ? 48.748 11.779 8.608 0.50 19.11 672 CYS A CA 1
ATOM 4770 C CA B CYS A 1 632 ? 48.869 11.747 8.572 0.50 22.00 672 CYS A CA 1
ATOM 4771 C C A CYS A 1 632 ? 49.314 13.105 9.164 0.50 18.34 672 CYS A C 1
ATOM 4772 C C B CYS A 1 632 ? 49.351 13.079 9.159 0.50 20.02 672 CYS A C 1
ATOM 4773 O O A CYS A 1 632 ? 49.131 13.393 10.345 0.50 18.43 672 CYS A O 1
ATOM 4774 O O B CYS A 1 632 ? 49.162 13.339 10.348 0.50 20.05 672 CYS A O 1
ATOM 4779 N N . GLY A 1 633 ? 50.036 13.876 8.350 1.00 18.92 673 GLY A N 1
ATOM 4780 C CA . GLY A 1 633 ? 50.675 15.109 8.824 1.00 18.60 673 GLY A CA 1
ATOM 4781 C C . GLY A 1 633 ? 51.609 14.893 10.002 1.00 17.72 673 GLY A C 1
ATOM 4782 O O . GLY A 1 633 ? 52.220 13.840 10.137 1.00 18.58 673 GLY A O 1
ATOM 4783 N N . GLY A 1 634 ? 51.742 15.904 10.844 1.00 17.66 674 GLY A N 1
ATOM 4784 C CA . GLY A 1 634 ? 52.484 15.817 12.110 1.00 17.79 674 GLY A CA 1
ATOM 4785 C C . GLY A 1 634 ? 51.526 15.524 13.273 1.00 18.26 674 GLY A C 1
ATOM 4786 O O . GLY A 1 634 ? 51.956 15.425 14.416 1.00 18.37 674 GLY A O 1
ATOM 4787 N N . GLY A 1 635 ? 50.256 15.328 12.966 1.00 18.48 675 GLY A N 1
ATOM 4788 C CA . GLY A 1 635 ? 49.200 15.080 13.959 1.00 19.45 675 GLY A CA 1
ATOM 4789 C C . GLY A 1 635 ? 47.935 14.736 13.198 1.00 19.16 675 GLY A C 1
ATOM 4790 O O . GLY A 1 635 ? 47.660 15.338 12.170 1.00 20.57 675 GLY A O 1
ATOM 4791 N N A CYS A 1 636 ? 47.114 13.841 13.729 0.50 16.67 676 CYS A N 1
ATOM 4792 N N B CYS A 1 636 ? 47.225 13.717 13.641 0.50 19.21 676 CYS A N 1
ATOM 4793 C CA A CYS A 1 636 ? 45.979 13.264 12.954 0.50 17.16 676 CYS A CA 1
ATOM 4794 C CA B CYS A 1 636 ? 46.120 13.174 12.840 0.50 21.88 676 CYS A CA 1
ATOM 4795 C C A CYS A 1 636 ? 44.766 13.018 13.849 0.50 16.32 676 CYS A C 1
ATOM 4796 C C B CYS A 1 636 ? 45.022 12.697 13.770 0.50 19.95 676 CYS A C 1
ATOM 4797 O O A CYS A 1 636 ? 44.941 12.473 14.933 0.50 15.56 676 CYS A O 1
ATOM 4798 O O B CYS A 1 636 ? 45.242 11.868 14.658 0.50 17.44 676 CYS A O 1
ATOM 4803 N N A SER A 1 637 ? 43.554 13.361 13.404 0.58 16.02 677 SER A N 1
ATOM 4804 N N B SER A 1 637 ? 43.830 13.245 13.531 0.42 18.20 677 SER A N 1
ATOM 4805 C CA A SER A 1 637 ? 42.342 13.035 14.153 0.58 15.13 677 SER A CA 1
ATOM 4806 C CA B SER A 1 637 ? 42.597 12.929 14.271 0.42 16.99 677 SER A CA 1
ATOM 4807 C C A SER A 1 637 ? 42.082 11.511 14.170 0.58 15.79 677 SER A C 1
ATOM 4808 C C B SER A 1 637 ? 42.241 11.450 14.263 0.42 16.85 677 SER A C 1
ATOM 4809 O O A SER A 1 637 ? 42.567 10.762 13.318 0.58 14.82 677 SER A O 1
ATOM 4810 O O B SER A 1 637 ? 42.771 10.677 13.456 0.42 15.82 677 SER A O 1
ATOM 4815 N N . GLY A 1 638 ? 41.352 11.067 15.179 1.00 15.79 678 GLY A N 1
ATOM 4816 C CA . GLY A 1 638 ? 40.893 9.691 15.272 1.00 16.72 678 GLY A CA 1
ATOM 4817 C C . GLY A 1 638 ? 40.826 9.239 16.715 1.00 17.04 678 GLY A C 1
ATOM 4818 O O . GLY A 1 638 ? 40.789 10.052 17.672 1.00 17.82 678 GLY A O 1
ATOM 4819 N N . ASN A 1 639 ? 40.809 7.930 16.875 1.00 16.00 679 ASN A N 1
ATOM 4820 C CA . ASN A 1 639 ? 40.899 7.350 18.176 1.00 16.13 679 ASN A CA 1
ATOM 4821 C C . ASN A 1 639 ? 41.675 6.071 18.028 1.00 18.10 679 ASN A C 1
ATOM 4822 O O . ASN A 1 639 ? 41.073 5.047 17.695 1.00 20.95 679 ASN A O 1
ATOM 4827 N N . PRO A 1 640 ? 42.987 6.102 18.262 1.00 16.62 680 PRO A N 1
ATOM 4828 C CA . PRO A 1 640 ? 43.716 7.271 18.845 1.00 15.39 680 PRO A CA 1
ATOM 4829 C C . PRO A 1 640 ? 43.931 8.407 17.906 1.00 14.43 680 PRO A C 1
ATOM 4830 O O . PRO A 1 640 ? 44.099 8.164 16.688 1.00 15.82 680 PRO A O 1
ATOM 4834 N N . TYR A 1 641 ? 44.033 9.610 18.448 1.00 13.40 681 TYR A N 1
ATOM 4835 C CA . TYR A 1 641 ? 44.641 10.677 17.691 1.00 14.27 681 TYR A CA 1
ATOM 4836 C C . TYR A 1 641 ? 46.142 10.695 17.970 1.00 14.56 681 TYR A C 1
ATOM 4837 O O . TYR A 1 641 ? 46.554 10.375 19.078 1.00 14.36 681 TYR A O 1
ATOM 4846 N N . ASP A 1 642 ? 46.909 11.033 16.930 1.00 14.69 682 ASP A N 1
ATOM 4847 C CA . ASP A 1 642 ? 48.362 11.043 16.898 1.00 16.02 682 ASP A CA 1
ATOM 4848 C C . ASP A 1 642 ? 48.929 12.464 17.062 1.00 14.84 682 ASP A C 1
ATOM 4849 O O . ASP A 1 642 ? 48.437 13.420 16.439 1.00 13.95 682 ASP A O 1
ATOM 4854 N N . GLN A 1 643 ? 49.983 12.582 17.850 1.00 13.73 683 GLN A N 1
ATOM 4855 C CA . GLN A 1 643 ? 50.768 13.822 17.991 1.00 15.13 683 GLN A CA 1
ATOM 4856 C C . GLN A 1 643 ? 52.262 13.469 17.858 1.00 15.33 683 GLN A C 1
ATOM 4857 O O . GLN A 1 643 ? 52.702 12.397 18.345 1.00 16.37 683 GLN A O 1
ATOM 4863 N N . THR A 1 644 ? 53.025 14.309 17.178 1.00 13.42 684 THR A N 1
ATOM 4864 C CA . THR A 1 644 ? 54.439 14.081 16.976 1.00 14.18 684 THR A CA 1
ATOM 4865 C C . THR A 1 644 ? 55.314 15.112 17.690 1.00 15.93 684 THR A C 1
ATOM 4866 O O . THR A 1 644 ? 56.560 14.984 17.680 1.00 16.56 684 THR A O 1
ATOM 4870 N N . TRP A 1 645 ? 54.708 16.094 18.356 1.00 15.88 685 TRP A N 1
ATOM 4871 C CA . TRP A 1 645 ? 55.499 17.172 18.983 1.00 16.58 685 TRP A CA 1
ATOM 4872 C C . TRP A 1 645 ? 55.746 16.871 20.455 1.00 18.45 685 TRP A C 1
ATOM 4873 O O . TRP A 1 645 ? 56.588 17.495 21.092 1.00 22.17 685 TRP A O 1
ATOM 4884 N N . GLY A 1 646 ? 55.027 15.920 21.020 1.00 15.72 686 GLY A N 1
ATOM 4885 C CA . GLY A 1 646 ? 55.056 15.712 22.426 1.00 15.77 686 GLY A CA 1
ATOM 4886 C C . GLY A 1 646 ? 53.632 15.777 22.903 1.00 16.19 686 GLY A C 1
ATOM 4887 O O . GLY A 1 646 ? 52.690 15.426 22.175 1.00 14.98 686 GLY A O 1
ATOM 4888 N N . LEU A 1 647 ? 53.478 16.192 24.152 1.00 15.37 687 LEU A N 1
ATOM 4889 C CA . LEU A 1 647 ? 52.193 16.268 24.790 1.00 16.53 687 LEU A CA 1
ATOM 4890 C C . LEU A 1 647 ? 52.202 17.485 25.706 1.00 16.47 687 LEU A C 1
ATOM 4891 O O . LEU A 1 647 ? 52.980 17.535 26.642 1.00 18.14 687 LEU A O 1
ATOM 4896 N N . ASN A 1 648 ? 51.436 18.505 25.334 1.00 14.71 688 ASN A N 1
ATOM 4897 C CA . ASN A 1 648 ? 51.363 19.772 26.095 1.00 14.87 688 ASN A CA 1
ATOM 4898 C C . ASN A 1 648 ? 49.966 19.892 26.697 1.00 13.65 688 ASN A C 1
ATOM 4899 O O . ASN A 1 648 ? 48.978 20.114 25.949 1.00 12.78 688 ASN A O 1
ATOM 4904 N N . PRO A 1 649 ? 49.845 19.747 28.033 1.00 12.41 689 PRO A N 1
ATOM 4905 C CA . PRO A 1 649 ? 48.552 19.951 28.634 1.00 12.91 689 PRO A CA 1
ATOM 4906 C C . PRO A 1 649 ? 47.819 21.244 28.235 1.00 12.47 689 PRO A C 1
ATOM 4907 O O . PRO A 1 649 ? 46.564 21.251 28.220 1.00 10.75 689 PRO A O 1
ATOM 4911 N N . ARG A 1 650 ? 48.572 22.315 27.997 1.00 11.44 690 ARG A N 1
ATOM 4912 C CA . ARG A 1 650 ? 47.991 23.577 27.617 1.00 12.16 690 ARG A CA 1
ATOM 4913 C C . ARG A 1 650 ? 47.840 23.781 26.117 1.00 12.89 690 ARG A C 1
ATOM 4914 O O . ARG A 1 650 ? 47.499 24.881 25.679 1.00 14.32 690 ARG A O 1
ATOM 4922 N N . GLY A 1 651 ? 48.141 22.764 25.319 1.00 12.49 691 GLY A N 1
ATOM 4923 C CA . GLY A 1 651 ? 48.171 22.935 23.907 1.00 13.38 691 GLY A CA 1
ATOM 4924 C C . GLY A 1 651 ? 46.803 23.004 23.240 1.00 12.74 691 GLY A C 1
ATOM 4925 O O . GLY A 1 651 ? 45.856 22.378 23.686 1.00 12.06 691 GLY A O 1
ATOM 4926 N N . TRP A 1 652 ? 46.719 23.789 22.147 1.00 13.10 692 TRP A N 1
ATOM 4927 C CA . TRP A 1 652 ? 45.481 23.973 21.425 1.00 13.44 692 TRP A CA 1
ATOM 4928 C C . TRP A 1 652 ? 45.057 22.639 20.792 1.00 13.21 692 TRP A C 1
ATOM 4929 O O . TRP A 1 652 ? 43.934 22.190 20.962 1.00 11.82 692 TRP A O 1
ATOM 4940 N N . GLY A 1 653 ? 45.937 22.026 20.030 1.00 13.40 693 GLY A N 1
ATOM 4941 C CA . GLY A 1 653 ? 45.653 20.726 19.359 1.00 14.98 693 GLY A CA 1
ATOM 4942 C C . GLY A 1 653 ? 45.175 19.611 20.262 1.00 15.08 693 GLY A C 1
ATOM 4943 O O . GLY A 1 653 ? 44.221 18.889 19.919 1.00 15.42 693 GLY A O 1
ATOM 4944 N N . GLU A 1 654 ? 45.787 19.491 21.442 1.00 13.33 694 GLU A N 1
ATOM 4945 C CA . GLU A 1 654 ? 45.371 18.505 22.423 1.00 14.34 694 GLU A CA 1
ATOM 4946 C C . GLU A 1 654 ? 43.859 18.596 22.724 1.00 14.07 694 GLU A C 1
ATOM 4947 O O . GLU A 1 654 ? 43.112 17.609 22.629 1.00 12.61 694 GLU A O 1
ATOM 4953 N N . SER A 1 655 ? 43.408 19.808 23.017 1.00 13.55 695 SER A N 1
ATOM 4954 C CA . SER A 1 655 ? 41.995 20.008 23.381 1.00 13.10 695 SER A CA 1
ATOM 4955 C C . SER A 1 655 ? 41.058 20.064 22.162 1.00 12.34 695 SER A C 1
ATOM 4956 O O . SER A 1 655 ? 39.904 19.703 22.262 1.00 12.10 695 SER A O 1
ATOM 4959 N N . HIS A 1 656 ? 41.556 20.533 21.015 1.00 12.66 696 HIS A N 1
ATOM 4960 C CA . HIS A 1 656 ? 40.792 20.593 19.758 1.00 13.35 696 HIS A CA 1
ATOM 4961 C C . HIS A 1 656 ? 40.424 19.166 19.360 1.00 13.30 696 HIS A C 1
ATOM 4962 O O . HIS A 1 656 ? 39.287 18.885 19.024 1.00 12.82 696 HIS A O 1
ATOM 4969 N N . GLU A 1 657 ? 41.381 18.254 19.477 1.00 13.17 697 GLU A N 1
ATOM 4970 C CA . GLU A 1 657 ? 41.134 16.847 19.102 1.00 14.04 697 GLU A CA 1
ATOM 4971 C C . GLU A 1 657 ? 40.293 16.133 20.141 1.00 13.75 697 GLU A C 1
ATOM 4972 O O . GLU A 1 657 ? 39.365 15.379 19.793 1.00 14.01 697 GLU A O 1
ATOM 4978 N N . LEU A 1 658 ? 40.592 16.357 21.430 1.00 13.07 698 LEU A N 1
ATOM 4979 C CA . LEU A 1 658 ? 39.731 15.808 22.455 1.00 14.56 698 LEU A CA 1
ATOM 4980 C C . LEU A 1 658 ? 38.284 16.252 22.227 1.00 14.87 698 LEU A C 1
ATOM 4981 O O . LEU A 1 658 ? 37.349 15.464 22.334 1.00 14.60 698 LEU A O 1
ATOM 4986 N N . GLY A 1 659 ? 38.120 17.527 21.901 1.00 14.28 699 GLY A N 1
ATOM 4987 C CA . GLY A 1 659 ? 36.834 18.072 21.609 1.00 14.63 699 GLY A CA 1
ATOM 4988 C C . GLY A 1 659 ? 36.039 17.348 20.547 1.00 14.61 699 GLY A C 1
ATOM 4989 O O . GLY A 1 659 ? 34.782 17.286 20.646 1.00 15.00 699 GLY A O 1
ATOM 4990 N N . HIS A 1 660 ? 36.719 16.804 19.529 1.00 13.83 700 HIS A N 1
ATOM 4991 C CA . HIS A 1 660 ? 36.006 16.040 18.504 1.00 15.56 700 HIS A CA 1
ATOM 4992 C C . HIS A 1 660 ? 35.343 14.830 19.135 1.00 15.39 700 HIS A C 1
ATOM 4993 O O . HIS A 1 660 ? 34.258 14.463 18.731 1.00 15.65 700 HIS A O 1
ATOM 5000 N N . ASN A 1 661 ? 35.988 14.173 20.086 1.00 13.32 701 ASN A N 1
ATOM 5001 C CA . ASN A 1 661 ? 35.361 13.043 20.757 1.00 15.23 701 ASN A CA 1
ATOM 5002 C C . ASN A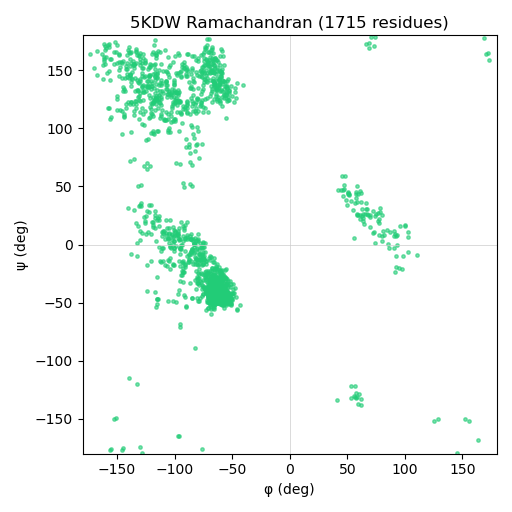 1 661 ? 34.075 13.447 21.502 1.00 14.69 701 ASN A C 1
ATOM 5003 O O . ASN A 1 661 ? 33.197 12.592 21.706 1.00 14.02 701 ASN A O 1
ATOM 5008 N N . LEU A 1 662 ? 33.995 14.715 21.920 1.00 12.80 702 LEU A N 1
ATOM 5009 C CA . LEU A 1 662 ? 32.926 15.188 22.792 1.00 13.49 702 LEU A CA 1
ATOM 5010 C C . LEU A 1 662 ? 31.828 15.942 22.046 1.00 12.92 702 LEU A C 1
ATOM 5011 O O . LEU A 1 662 ? 30.832 16.354 22.630 1.00 13.21 702 LEU A O 1
ATOM 5016 N N . GLN A 1 663 ? 31.994 16.125 20.743 1.00 12.95 703 GLN A N 1
ATOM 5017 C CA . GLN A 1 663 ? 30.972 16.770 19.947 1.00 13.59 703 GLN A CA 1
ATOM 5018 C C . GLN A 1 663 ? 29.692 15.931 19.871 1.00 13.59 703 GLN A C 1
ATOM 5019 O O . GLN A 1 663 ? 29.750 14.698 19.883 1.00 13.06 703 GLN A O 1
ATOM 5025 N N . VAL A 1 664 ? 28.556 16.608 19.765 1.00 13.56 704 VAL A N 1
ATOM 5026 C CA . VAL A 1 664 ? 27.280 15.970 19.569 1.00 13.76 704 VAL A CA 1
ATOM 5027 C C . VAL A 1 664 ? 26.534 16.729 18.463 1.00 13.51 704 VAL A C 1
ATOM 5028 O O . VAL A 1 664 ? 26.558 17.975 18.431 1.00 13.75 704 VAL A O 1
ATOM 5032 N N . ASN A 1 665 ? 25.793 16.006 17.639 1.00 12.59 705 ASN A N 1
ATOM 5033 C CA . ASN A 1 665 ? 25.090 16.654 16.520 1.00 13.38 705 ASN A CA 1
ATOM 5034 C C . ASN A 1 665 ? 24.049 17.706 16.874 1.00 13.41 705 ASN A C 1
ATOM 5035 O O . ASN A 1 665 ? 23.914 18.683 16.154 1.00 11.97 705 ASN A O 1
ATOM 5040 N N . ARG A 1 666 ? 23.342 17.549 18.002 1.00 12.81 706 ARG A N 1
ATOM 5041 C CA . ARG A 1 666 ? 22.354 18.527 18.369 1.00 13.21 706 ARG A CA 1
ATOM 5042 C C . ARG A 1 666 ? 22.927 19.849 18.932 1.00 12.67 706 ARG A C 1
ATOM 5043 O O . ARG A 1 666 ? 22.173 20.725 19.347 1.00 13.18 706 ARG A O 1
ATOM 5051 N N . LEU A 1 667 ? 24.266 19.970 18.986 1.00 12.33 707 LEU A N 1
ATOM 5052 C CA . LEU A 1 667 ? 24.868 21.224 19.331 1.00 12.56 707 LEU A CA 1
ATOM 5053 C C . LEU A 1 667 ? 25.771 21.782 18.204 1.00 13.68 707 LEU A C 1
ATOM 5054 O O . LEU A 1 667 ? 26.573 22.687 18.465 1.00 14.49 707 LEU A O 1
ATOM 5059 N N . LYS A 1 668 ? 25.574 21.298 16.974 1.00 12.52 708 LYS A N 1
ATOM 5060 C CA . LYS A 1 668 ? 26.235 21.811 15.789 1.00 14.13 708 LYS A CA 1
ATOM 5061 C C . LYS A 1 668 ? 25.318 22.722 15.008 1.00 14.54 708 LYS A C 1
ATOM 5062 O O . LYS A 1 668 ? 24.169 22.345 14.719 1.00 15.92 708 LYS A O 1
ATOM 5068 N N . VAL A 1 669 ? 25.822 23.905 14.636 1.00 13.93 709 VAL A N 1
ATOM 5069 C CA . VAL A 1 669 ? 25.091 24.774 13.698 1.00 13.49 709 VAL A CA 1
ATOM 5070 C C . VAL A 1 669 ? 25.348 24.274 12.260 1.00 14.11 709 VAL A C 1
ATOM 5071 O O . VAL A 1 669 ? 26.526 24.131 11.830 1.00 13.04 709 VAL A O 1
ATOM 5075 N N . TYR A 1 670 ? 24.269 24.006 11.524 1.00 13.91 710 TYR A N 1
ATOM 5076 C CA . TYR A 1 670 ? 24.348 23.476 10.175 1.00 14.41 710 TYR A CA 1
ATOM 5077 C C . TYR A 1 670 ? 25.260 22.248 10.045 1.00 15.41 710 TYR A C 1
ATOM 5078 O O . TYR A 1 670 ? 26.048 22.110 9.080 1.00 16.27 710 TYR A O 1
ATOM 5087 N N . GLY A 1 671 ? 25.117 21.320 11.001 1.00 15.79 711 GLY A N 1
ATOM 5088 C CA . GLY A 1 671 ? 25.747 20.017 10.912 1.00 15.88 711 GLY A CA 1
ATOM 5089 C C . GLY A 1 671 ? 27.252 20.135 10.745 1.00 14.79 711 GLY A C 1
ATOM 5090 O O . GLY A 1 671 ? 27.935 20.783 11.534 1.00 15.81 711 GLY A O 1
ATOM 5091 N N . GLY A 1 672 ? 27.740 19.557 9.657 1.00 16.59 712 GLY A N 1
ATOM 5092 C CA . GLY A 1 672 ? 29.152 19.577 9.277 1.00 16.64 712 GLY A CA 1
ATOM 5093 C C . GLY A 1 672 ? 29.821 20.919 9.128 1.00 16.00 712 GLY A C 1
ATOM 5094 O O . GLY A 1 672 ? 31.062 21.025 9.243 1.00 15.16 712 GLY A O 1
ATOM 5095 N N . ARG A 1 673 ? 29.042 21.978 8.908 1.00 16.14 713 ARG A N 1
ATOM 5096 C CA . ARG A 1 673 ? 29.636 23.305 8.915 1.00 15.14 713 ARG A CA 1
ATOM 5097 C C . ARG A 1 673 ? 30.212 23.673 10.274 1.00 15.64 713 ARG A C 1
ATOM 5098 O O . ARG A 1 673 ? 31.015 24.590 10.358 1.00 15.87 713 ARG A O 1
ATOM 5106 N N . SER A 1 674 ? 29.756 23.019 11.333 1.00 14.43 714 SER A N 1
ATOM 5107 C CA . SER A 1 674 ? 30.298 23.196 12.657 1.00 13.87 714 SER A CA 1
ATOM 5108 C C . SER A 1 674 ? 31.185 22.007 13.093 1.00 13.31 714 SER A C 1
ATOM 5109 O O . SER A 1 674 ? 31.522 21.864 14.287 1.00 14.20 714 SER A O 1
ATOM 5112 N N . GLY A 1 675 ? 31.571 21.172 12.145 1.00 13.85 715 GLY A N 1
ATOM 5113 C CA . GLY A 1 675 ? 32.475 20.017 12.363 1.00 14.60 715 GLY A CA 1
ATOM 5114 C C . GLY A 1 675 ? 33.825 20.382 12.996 1.00 14.53 715 GLY A C 1
ATOM 5115 O O . GLY A 1 675 ? 34.361 19.617 13.806 1.00 14.96 715 GLY A O 1
ATOM 5116 N N . GLU A 1 676 ? 34.331 21.559 12.652 1.00 13.86 716 GLU A N 1
ATOM 5117 C CA . GLU A 1 676 ? 35.542 22.114 13.250 1.00 14.47 716 GLU A CA 1
ATOM 5118 C C . GLU A 1 676 ? 35.286 23.366 14.054 1.00 14.00 716 GLU A C 1
ATOM 5119 O O . GLU A 1 676 ? 36.233 24.138 14.343 1.00 12.79 716 GLU A O 1
ATOM 5125 N N . ILE A 1 677 ? 34.017 23.522 14.512 1.00 12.76 717 ILE A N 1
ATOM 5126 C CA . ILE A 1 677 ? 33.614 24.635 15.298 1.00 12.93 717 ILE A CA 1
ATOM 5127 C C . ILE A 1 677 ? 33.184 24.186 16.685 1.00 12.72 717 ILE A C 1
ATOM 5128 O O . ILE A 1 677 ? 33.668 24.732 17.686 1.00 12.56 717 ILE A O 1
ATOM 5133 N N . SER A 1 678 ? 32.252 23.242 16.757 1.00 12.18 718 SER A N 1
ATOM 5134 C CA . SER A 1 678 ? 31.587 22.992 18.032 1.00 13.14 718 SER A CA 1
ATOM 5135 C C . SER A 1 678 ? 32.538 22.240 18.984 1.00 12.96 718 SER A C 1
ATOM 5136 O O . SER A 1 678 ? 32.300 22.242 20.215 1.00 13.69 718 SER A O 1
ATOM 5139 N N . ASN A 1 679 ? 33.654 21.729 18.458 1.00 11.38 719 ASN A N 1
ATOM 5140 C CA . ASN A 1 679 ? 34.704 21.168 19.315 1.00 12.42 719 ASN A CA 1
ATOM 5141 C C . ASN A 1 679 ? 35.646 22.211 19.910 1.00 12.13 719 ASN A C 1
ATOM 5142 O O . ASN A 1 679 ? 36.339 21.922 20.836 1.00 12.44 719 ASN A O 1
ATOM 5147 N N . GLN A 1 680 ? 35.616 23.425 19.396 1.00 11.58 720 GLN A N 1
ATOM 5148 C CA . GLN A 1 680 ? 36.543 24.466 19.798 1.00 12.91 720 GLN A CA 1
ATOM 5149 C C . GLN A 1 680 ? 36.198 25.076 21.138 1.00 11.76 720 GLN A C 1
ATOM 5150 O O . GLN A 1 680 ? 37.027 25.776 21.753 1.00 13.93 720 GLN A O 1
ATOM 5156 N N . ILE A 1 681 ? 35.010 24.818 21.655 1.00 11.94 721 ILE A N 1
ATOM 5157 C CA . ILE A 1 681 ? 34.702 25.253 23.012 1.00 11.86 721 ILE A CA 1
ATOM 5158 C C . ILE A 1 681 ? 35.720 24.714 24.052 1.00 11.75 721 ILE A C 1
ATOM 5159 O O . ILE A 1 681 ? 35.986 25.356 25.050 1.00 11.79 721 ILE A O 1
ATOM 5164 N N . PHE A 1 682 ? 36.275 23.540 23.772 1.00 11.26 722 PHE A N 1
ATOM 5165 C CA . PHE A 1 682 ? 37.174 22.889 24.702 1.00 11.41 722 PHE A CA 1
ATOM 5166 C C . PHE A 1 682 ? 38.505 23.637 24.770 1.00 10.88 722 PHE A C 1
ATOM 5167 O O . PHE A 1 682 ? 38.889 24.045 25.866 1.00 10.21 722 PHE A O 1
ATOM 5175 N N . PRO A 1 683 ? 39.199 23.877 23.635 1.00 10.53 723 PRO A N 1
ATOM 5176 C CA . PRO A 1 683 ? 40.425 24.643 23.756 1.00 11.16 723 PRO A CA 1
ATOM 5177 C C . PRO A 1 683 ? 40.168 26.116 24.133 1.00 11.41 723 PRO A C 1
ATOM 5178 O O . PRO A 1 683 ? 40.959 26.702 24.897 1.00 10.86 723 PRO A O 1
ATOM 5182 N N . LEU A 1 684 ? 39.030 26.688 23.751 1.00 10.28 724 LEU A N 1
ATOM 5183 C CA . LEU A 1 684 ? 38.757 28.098 24.102 1.00 11.07 724 LEU A CA 1
ATOM 5184 C C . LEU A 1 684 ? 38.537 28.243 25.608 1.00 12.07 724 LEU A C 1
ATOM 5185 O O . LEU A 1 684 ? 39.068 29.155 26.250 1.00 11.41 724 LEU A O 1
ATOM 5190 N N . HIS A 1 685 ? 37.777 27.314 26.181 1.00 11.86 725 HIS A N 1
ATOM 5191 C CA . HIS A 1 685 ? 37.560 27.342 27.625 1.00 12.94 725 HIS A CA 1
ATOM 5192 C C . HIS A 1 685 ? 38.884 27.183 28.334 1.00 13.51 725 HIS A C 1
ATOM 5193 O O . HIS A 1 685 ? 39.148 27.895 29.292 1.00 12.71 725 HIS A O 1
ATOM 5200 N N . LYS A 1 686 ? 39.677 26.215 27.908 1.00 13.69 726 LYS A N 1
ATOM 5201 C CA . LYS A 1 686 ? 40.996 26.006 28.508 1.00 14.04 726 LYS A CA 1
ATOM 5202 C C . LYS A 1 686 ? 41.863 27.262 28.467 1.00 14.42 726 LYS A C 1
ATOM 5203 O O . LYS A 1 686 ? 42.477 27.629 29.482 1.00 13.08 726 LYS A O 1
ATOM 5209 N N . ASP A 1 687 ? 41.896 27.941 27.323 1.00 12.76 727 ASP A N 1
ATOM 5210 C CA . ASP A 1 687 ? 42.695 29.151 27.200 1.00 12.95 727 ASP A CA 1
ATOM 5211 C C . ASP A 1 687 ? 42.163 30.303 28.078 1.00 12.51 727 ASP A C 1
ATOM 5212 O O . ASP A 1 687 ? 42.933 31.092 28.580 1.00 12.12 727 ASP A O 1
ATOM 5217 N N . TRP A 1 688 ? 40.855 30.400 28.241 1.00 12.23 728 TRP A N 1
ATOM 5218 C CA . TRP A 1 688 ? 40.256 31.447 29.078 1.00 13.21 728 TRP A CA 1
ATOM 5219 C C . TRP A 1 688 ? 40.687 31.197 30.542 1.00 12.77 728 TRP A C 1
ATOM 5220 O O . TRP A 1 688 ? 41.105 32.118 31.272 1.00 12.26 728 TRP A O 1
ATOM 5231 N N . ARG A 1 689 ? 40.593 29.933 30.938 1.00 11.82 729 ARG A N 1
ATOM 5232 C CA . ARG A 1 689 ? 41.060 29.494 32.254 1.00 13.09 729 ARG A CA 1
ATOM 5233 C C . ARG A 1 689 ? 42.545 29.750 32.478 1.00 13.02 729 ARG A C 1
ATOM 5234 O O . ARG A 1 689 ? 42.967 30.183 33.567 1.00 13.64 729 ARG A O 1
ATOM 5242 N N . VAL A 1 690 ? 43.355 29.448 31.478 1.00 11.50 730 VAL A N 1
ATOM 5243 C CA . VAL A 1 690 ? 44.809 29.574 31.608 1.00 12.07 730 VAL A CA 1
ATOM 5244 C C . VAL A 1 690 ? 45.219 31.046 31.782 1.00 11.78 730 VAL A C 1
ATOM 5245 O O . VAL A 1 690 ? 46.094 31.380 32.617 1.00 11.74 730 VAL A O 1
ATOM 5249 N N . LEU A 1 691 ? 44.559 31.918 31.045 1.00 11.92 731 LEU A N 1
ATOM 5250 C CA . LEU A 1 691 ? 44.848 33.346 31.162 1.00 12.86 731 LEU A CA 1
ATOM 5251 C C . LEU A 1 691 ? 44.511 33.813 32.570 1.00 13.64 731 LEU A C 1
ATOM 5252 O O . LEU A 1 691 ? 45.288 34.571 33.159 1.00 14.79 731 LEU A O 1
ATOM 5257 N N . ARG A 1 692 ? 43.369 33.375 33.094 1.00 14.57 732 ARG A N 1
ATOM 5258 C CA . ARG A 1 692 ? 42.907 33.845 34.427 1.00 16.27 732 ARG A CA 1
ATOM 5259 C C . ARG A 1 692 ? 43.795 33.292 35.552 1.00 18.22 732 ARG A C 1
ATOM 5260 O O . ARG A 1 692 ? 44.271 34.037 36.405 1.00 16.77 732 ARG A O 1
ATOM 5268 N N . GLU A 1 693 ? 44.048 31.978 35.548 1.00 17.17 733 GLU A N 1
ATOM 5269 C CA . GLU A 1 693 ? 44.796 31.355 36.645 1.00 20.12 733 GLU A CA 1
ATOM 5270 C C . GLU A 1 693 ? 46.294 31.478 36.587 1.00 17.93 733 GLU A C 1
ATOM 5271 O O . GLU A 1 693 ? 46.940 31.535 37.630 1.00 19.71 733 GLU A O 1
ATOM 5277 N N . PHE A 1 694 ? 46.857 31.385 35.381 1.00 17.06 734 PHE A N 1
ATOM 5278 C CA . PHE A 1 694 ? 48.284 31.325 35.173 1.00 16.45 734 PHE A CA 1
ATOM 5279 C C . PHE A 1 694 ? 48.820 32.627 34.627 1.00 18.19 734 PHE A C 1
ATOM 5280 O O . PHE A 1 694 ? 49.821 33.135 35.142 1.00 17.36 734 PHE A O 1
ATOM 5288 N N . GLY A 1 695 ? 48.177 33.149 33.589 1.00 17.09 735 GLY A N 1
ATOM 5289 C CA . GLY A 1 695 ? 48.541 34.436 32.998 1.00 16.05 735 GLY A CA 1
ATOM 5290 C C . GLY A 1 695 ? 49.158 34.319 31.613 1.00 15.72 735 GLY A C 1
ATOM 5291 O O . GLY A 1 695 ? 49.425 35.347 30.984 1.00 16.13 735 GLY A O 1
ATOM 5292 N N . GLN A 1 696 ? 49.476 33.107 31.164 1.00 15.16 736 GLN A N 1
ATOM 5293 C CA . GLN A 1 696 ? 49.897 32.891 29.780 1.00 15.90 736 GLN A CA 1
ATOM 5294 C C . GLN A 1 696 ? 48.702 33.180 28.890 1.00 15.84 736 GLN A C 1
ATOM 5295 O O . GLN A 1 696 ? 47.553 32.840 29.233 1.00 14.15 736 GLN A O 1
ATOM 5301 N N . ASN A 1 697 ? 48.975 33.810 27.752 1.00 14.79 737 ASN A N 1
ATOM 5302 C CA . ASN A 1 697 ? 47.914 34.267 26.879 1.00 14.85 737 ASN A CA 1
ATOM 5303 C C . ASN A 1 697 ? 48.043 33.466 25.608 1.00 14.83 737 ASN A C 1
ATOM 5304 O O . ASN A 1 697 ? 48.844 33.783 24.757 1.00 17.61 737 ASN A O 1
ATOM 5309 N N . LEU A 1 698 ? 47.270 32.411 25.466 1.00 14.32 738 LEU A N 1
ATOM 5310 C CA . LEU A 1 698 ? 47.483 31.455 24.393 1.00 14.38 738 LEU A CA 1
ATOM 5311 C C . LEU A 1 698 ? 46.393 31.572 23.310 1.00 14.19 738 LEU A C 1
ATOM 5312 O O . LEU A 1 698 ? 45.179 31.618 23.644 1.00 13.99 738 LEU A O 1
ATOM 5317 N N . ASP A 1 699 ? 46.791 31.526 22.049 1.00 12.99 739 ASP A N 1
ATOM 5318 C CA . ASP A 1 699 ? 45.833 31.542 20.939 1.00 13.84 739 ASP A CA 1
ATOM 5319 C C . ASP A 1 699 ? 44.758 32.632 21.105 1.00 15.22 739 ASP A C 1
ATOM 5320 O O . ASP A 1 699 ? 43.533 32.415 20.897 1.00 13.92 739 ASP A O 1
ATOM 5325 N N . ASP A 1 700 ? 45.243 33.838 21.421 1.00 14.57 740 ASP A N 1
ATOM 5326 C CA . ASP A 1 700 ? 44.373 34.969 21.683 1.00 15.71 740 ASP A CA 1
ATOM 5327 C C . ASP A 1 700 ? 43.718 35.625 20.458 1.00 15.89 740 ASP A C 1
ATOM 5328 O O . ASP A 1 700 ? 43.014 36.603 20.629 1.00 15.89 740 ASP A O 1
ATOM 5333 N N . THR A 1 701 ? 43.957 35.114 19.254 1.00 15.47 741 THR A N 1
ATOM 5334 C CA . THR A 1 701 ? 43.322 35.650 18.065 1.00 16.71 741 THR A CA 1
ATOM 5335 C C . THR A 1 701 ? 42.441 34.637 17.325 1.00 15.43 741 THR A C 1
ATOM 5336 O O . THR A 1 701 ? 42.139 34.842 16.150 1.00 15.85 741 THR A O 1
ATOM 5340 N N . ARG A 1 702 ? 42.103 33.520 17.978 1.00 13.68 742 ARG A N 1
ATOM 5341 C CA . ARG A 1 702 ? 41.277 32.512 17.391 1.00 14.01 742 ARG A CA 1
ATOM 5342 C C . ARG A 1 702 ? 39.855 32.993 17.048 1.00 13.94 742 ARG A C 1
ATOM 5343 O O . ARG A 1 702 ? 39.383 32.649 15.965 1.00 16.20 742 ARG A O 1
ATOM 5351 N N . VAL A 1 703 ? 39.173 33.705 17.956 1.00 13.46 743 VAL A N 1
ATOM 5352 C CA . VAL A 1 703 ? 37.767 34.037 17.727 1.00 13.37 743 VAL A CA 1
ATOM 5353 C C . VAL A 1 703 ? 37.700 35.357 16.985 1.00 13.49 743 VAL A C 1
ATOM 5354 O O . VAL A 1 703 ? 38.041 36.432 17.524 1.00 14.31 743 VAL A O 1
ATOM 5358 N N . ASN A 1 704 ? 37.216 35.297 15.769 1.00 13.12 744 ASN A N 1
ATOM 5359 C CA . ASN A 1 704 ? 37.280 36.508 14.891 1.00 13.94 744 ASN A CA 1
ATOM 5360 C C . ASN A 1 704 ? 35.919 37.244 14.911 1.00 13.62 744 ASN A C 1
ATOM 5361 O O . ASN A 1 704 ? 35.102 37.151 13.973 1.00 14.78 744 ASN A O 1
ATOM 5366 N N . TYR A 1 705 ? 35.651 37.844 16.050 1.00 14.05 745 TYR A N 1
ATOM 5367 C CA . TYR A 1 705 ? 34.486 38.667 16.260 1.00 15.73 745 TYR A CA 1
ATOM 5368 C C . TYR A 1 705 ? 34.389 39.761 15.179 1.00 16.63 745 TYR A C 1
ATOM 5369 O O . TYR A 1 705 ? 33.304 39.982 14.602 1.00 13.80 745 TYR A O 1
ATOM 5378 N N . ARG A 1 706 ? 35.526 40.383 14.870 1.00 16.14 746 ARG A N 1
ATOM 5379 C CA . ARG A 1 706 ? 35.517 41.543 13.943 1.00 16.27 746 ARG A CA 1
ATOM 5380 C C . ARG A 1 706 ? 35.020 41.122 12.588 1.00 16.66 746 ARG A C 1
ATOM 5381 O O . ARG A 1 706 ? 34.187 41.821 11.986 1.00 16.38 746 ARG A O 1
ATOM 5389 N N . ASN A 1 707 ? 35.544 40.008 12.062 1.00 16.20 747 ASN A N 1
ATOM 5390 C CA . ASN A 1 707 ? 35.145 39.619 10.720 1.00 15.83 747 ASN A CA 1
ATOM 5391 C C . ASN A 1 707 ? 33.788 38.921 10.666 1.00 16.32 747 ASN A C 1
ATOM 5392 O O . ASN A 1 707 ? 33.093 38.995 9.666 1.00 15.59 747 ASN A O 1
ATOM 5397 N N . ALA A 1 708 ? 33.420 38.248 11.739 1.00 15.17 748 ALA A N 1
ATOM 5398 C CA . ALA A 1 708 ? 32.060 37.760 11.851 1.00 14.46 748 ALA A CA 1
ATOM 5399 C C . ALA A 1 708 ? 31.106 38.952 11.706 1.00 13.85 748 ALA A C 1
ATOM 5400 O O . ALA A 1 708 ? 30.121 38.866 10.972 1.00 14.99 748 ALA A O 1
ATOM 5402 N N . TYR A 1 709 ? 31.398 40.017 12.415 1.00 14.56 749 TYR A N 1
ATOM 5403 C CA . TYR A 1 709 ? 30.590 41.255 12.417 1.00 16.51 749 TYR A CA 1
ATOM 5404 C C . TYR A 1 709 ? 30.476 41.818 10.990 1.00 17.09 749 TYR A C 1
ATOM 5405 O O . TYR A 1 709 ? 29.382 42.153 10.532 1.00 15.62 749 TYR A O 1
ATOM 5414 N N . ASN A 1 710 ? 31.599 41.849 10.272 1.00 15.62 750 ASN A N 1
ATOM 5415 C CA . ASN A 1 710 ? 31.609 42.283 8.897 1.00 15.81 750 ASN A CA 1
ATOM 5416 C C . ASN A 1 710 ? 30.652 41.507 8.036 1.00 16.64 750 ASN A C 1
ATOM 5417 O O . ASN A 1 710 ? 29.965 42.091 7.199 1.00 16.17 750 ASN A O 1
ATOM 5422 N N . LEU A 1 711 ? 30.662 40.201 8.169 1.00 15.03 751 LEU A N 1
ATOM 5423 C CA . LEU A 1 711 ? 29.841 39.330 7.395 1.00 15.23 751 LEU A CA 1
ATOM 5424 C C . LEU A 1 711 ? 28.341 39.431 7.755 1.00 15.09 751 LEU A C 1
ATOM 5425 O O . LEU A 1 711 ? 27.482 39.374 6.881 1.00 16.07 751 LEU A O 1
ATOM 5430 N N . ILE A 1 712 ? 28.049 39.572 9.037 1.00 15.90 752 ILE A N 1
ATOM 5431 C CA . ILE A 1 712 ? 26.689 39.707 9.543 1.00 15.82 752 ILE A CA 1
ATOM 5432 C C . ILE A 1 712 ? 26.105 41.062 9.066 1.00 17.09 752 ILE A C 1
ATOM 5433 O O . ILE A 1 712 ? 24.985 41.121 8.569 1.00 16.91 752 ILE A O 1
ATOM 5438 N N . VAL A 1 713 ? 26.855 42.133 9.247 1.00 17.01 753 VAL A N 1
ATOM 5439 C CA . VAL A 1 713 ? 26.402 43.463 8.837 1.00 17.55 753 VAL A CA 1
ATOM 5440 C C . VAL A 1 713 ? 26.091 43.467 7.342 1.00 19.30 753 VAL A C 1
ATOM 5441 O O . VAL A 1 713 ? 25.038 43.999 6.949 1.00 18.75 753 VAL A O 1
ATOM 5445 N N . ALA A 1 714 ? 26.945 42.871 6.508 1.00 18.28 754 ALA A N 1
ATOM 5446 C CA . ALA A 1 714 ? 26.690 42.861 5.068 1.00 18.47 754 ALA A CA 1
ATOM 5447 C C . ALA A 1 714 ? 25.520 41.950 4.689 1.00 21.12 754 ALA A C 1
ATOM 5448 O O . ALA A 1 714 ? 24.694 42.304 3.841 1.00 20.00 754 ALA A O 1
ATOM 5450 N N . GLY A 1 715 ? 25.463 40.741 5.264 1.00 17.77 755 GLY A N 1
ATOM 5451 C CA . GLY A 1 715 ? 24.440 39.814 4.873 1.00 19.07 755 GLY A CA 1
ATOM 5452 C C . GLY A 1 715 ? 23.062 40.283 5.295 1.00 21.14 755 GLY A C 1
ATOM 5453 O O . GLY A 1 715 ? 22.103 40.052 4.567 1.00 24.41 755 GLY A O 1
ATOM 5454 N N . ARG A 1 716 ? 22.956 40.985 6.424 1.00 21.68 756 ARG A N 1
ATOM 5455 C CA . ARG A 1 716 ? 21.628 41.310 6.925 1.00 24.29 756 ARG A CA 1
ATOM 5456 C C . ARG A 1 716 ? 21.019 42.511 6.146 1.00 28.21 756 ARG A C 1
ATOM 5457 O O . ARG A 1 716 ? 19.852 42.821 6.324 1.00 28.41 756 ARG A O 1
ATOM 5465 N N . ALA A 1 717 ? 21.812 43.158 5.295 1.00 27.06 757 ALA A N 1
ATOM 5466 C CA . ALA A 1 717 ? 21.306 44.196 4.403 1.00 30.60 757 ALA A CA 1
ATOM 5467 C C . ALA A 1 717 ? 20.571 43.642 3.207 1.00 29.57 757 ALA A C 1
ATOM 5468 O O . ALA A 1 717 ? 19.892 44.395 2.551 1.00 32.36 757 ALA A O 1
ATOM 5470 N N . GLU A 1 718 ? 20.689 42.356 2.902 1.00 29.09 758 GLU A N 1
ATOM 5471 C CA . GLU A 1 718 ? 19.953 41.779 1.792 1.00 31.86 758 GLU A CA 1
ATOM 5472 C C . GLU A 1 718 ? 18.436 41.671 2.023 1.00 32.84 758 GLU A C 1
ATOM 5473 O O . GLU A 1 718 ? 17.956 41.640 3.151 1.00 29.89 758 GLU A O 1
ATOM 5479 N N . ALA A 1 719 ? 17.703 41.566 0.919 1.00 36.56 759 ALA A N 1
ATOM 5480 C CA . ALA A 1 719 ? 16.250 41.292 0.932 1.00 38.90 759 ALA A CA 1
ATOM 5481 C C . ALA A 1 719 ? 15.795 40.195 1.936 1.00 39.30 759 ALA A C 1
ATOM 5482 O O . ALA A 1 719 ? 14.883 40.442 2.712 1.00 39.22 759 ALA A O 1
ATOM 5484 N N . ASP A 1 720 ? 16.408 39.001 1.916 1.00 36.58 760 ASP A N 1
ATOM 5485 C CA . ASP A 1 720 ? 16.186 37.954 2.967 1.00 32.28 760 ASP A CA 1
ATOM 5486 C C . ASP A 1 720 ? 17.442 38.010 3.854 1.00 26.76 760 ASP A C 1
ATOM 5487 O O . ASP A 1 720 ? 18.462 37.465 3.476 1.00 23.25 760 ASP A O 1
ATOM 5492 N N . PRO A 1 721 ? 17.383 38.732 4.979 1.00 24.79 761 PRO A N 1
ATOM 5493 C CA . PRO A 1 721 ? 18.591 38.934 5.773 1.00 24.33 761 PRO A CA 1
ATOM 5494 C C . PRO A 1 721 ? 19.139 37.627 6.382 1.00 25.05 761 PRO A C 1
ATOM 5495 O O . PRO A 1 721 ? 20.353 37.493 6.537 1.00 23.78 761 PRO A O 1
ATOM 5499 N N . LEU A 1 722 ? 18.266 36.665 6.689 1.00 22.89 762 LEU A N 1
ATOM 5500 C CA . LEU A 1 722 ? 18.749 35.396 7.241 1.00 22.59 762 LEU A CA 1
ATOM 5501 C C . LEU A 1 722 ? 19.568 34.676 6.161 1.00 22.45 762 LEU A C 1
ATOM 5502 O O . LEU A 1 722 ? 20.723 34.265 6.399 1.00 20.25 762 LEU A O 1
ATOM 5507 N N . ALA A 1 723 ? 19.018 34.559 4.961 1.00 19.41 763 ALA A N 1
ATOM 5508 C CA . ALA A 1 723 ? 19.743 33.962 3.855 1.00 21.33 763 ALA A CA 1
ATOM 5509 C C . ALA A 1 723 ? 21.024 34.714 3.497 1.00 20.49 763 ALA A C 1
ATOM 5510 O O . ALA A 1 723 ? 22.025 34.103 3.181 1.00 20.92 763 ALA A O 1
ATOM 5512 N N . GLY A 1 724 ? 20.994 36.044 3.588 1.00 21.57 764 GLY A N 1
ATOM 5513 C CA . GLY A 1 724 ? 22.162 36.869 3.274 1.00 22.13 764 GLY A CA 1
ATOM 5514 C C . GLY A 1 724 ? 23.328 36.518 4.207 1.00 22.17 764 GLY A C 1
ATOM 5515 O O . GLY A 1 724 ? 24.462 36.333 3.740 1.00 20.45 764 GLY A O 1
ATOM 5516 N N . VAL A 1 725 ? 23.041 36.374 5.495 1.00 19.76 765 VAL A N 1
ATOM 5517 C CA . VAL A 1 725 ? 24.088 36.019 6.467 1.00 19.05 765 VAL A CA 1
ATOM 5518 C C . VAL A 1 725 ? 24.543 34.584 6.276 1.00 17.81 765 VAL A C 1
ATOM 5519 O O . VAL A 1 725 ? 25.765 34.277 6.281 1.00 20.09 765 VAL A O 1
ATOM 5523 N N . TYR A 1 726 ? 23.600 33.682 6.057 1.00 17.45 766 TYR A N 1
ATOM 5524 C CA . TYR A 1 726 ? 23.903 32.305 5.783 1.00 17.27 766 TYR A CA 1
ATOM 5525 C C . TYR A 1 726 ? 24.914 32.154 4.634 1.00 18.91 766 TYR A C 1
ATOM 5526 O O . TYR A 1 726 ? 25.914 31.411 4.760 1.00 16.45 766 TYR A O 1
ATOM 5535 N N . LYS A 1 727 ? 24.659 32.820 3.517 1.00 18.37 767 LYS A N 1
ATOM 5536 C CA . LYS A 1 727 ? 25.576 32.784 2.368 1.00 20.78 767 LYS A CA 1
ATOM 5537 C C . LYS A 1 727 ? 27.006 33.245 2.719 1.00 17.83 767 LYS A C 1
ATOM 5538 O O . LYS A 1 727 ? 27.966 32.680 2.255 1.00 19.24 767 LYS A O 1
ATOM 5544 N N A ARG A 1 728 ? 27.124 34.269 3.533 0.50 18.50 768 ARG A N 1
ATOM 5545 N N B ARG A 1 728 ? 27.114 34.294 3.498 0.50 18.38 768 ARG A N 1
ATOM 5546 C CA A ARG A 1 728 ? 28.428 34.850 3.845 0.50 18.72 768 ARG A CA 1
ATOM 5547 C CA B ARG A 1 728 ? 28.412 34.861 3.798 0.50 18.53 768 ARG A CA 1
ATOM 5548 C C A ARG A 1 728 ? 29.165 34.230 5.020 0.50 18.77 768 ARG A C 1
ATOM 5549 C C B ARG A 1 728 ? 29.180 34.014 4.847 0.50 18.83 768 ARG A C 1
ATOM 5550 O O A ARG A 1 728 ? 30.343 34.547 5.252 0.50 18.19 768 ARG A O 1
ATOM 5551 O O B ARG A 1 728 ? 30.377 33.829 4.719 0.50 18.79 768 ARG A O 1
ATOM 5566 N N . LEU A 1 729 ? 28.471 33.395 5.797 1.00 18.67 769 LEU A N 1
ATOM 5567 C CA . LEU A 1 729 ? 29.096 32.772 6.984 1.00 17.82 769 LEU A CA 1
ATOM 5568 C C . LEU A 1 729 ? 29.083 31.239 7.008 1.00 17.21 769 LEU A C 1
ATOM 5569 O O . LEU A 1 729 ? 30.118 30.624 7.350 1.00 15.33 769 LEU A O 1
ATOM 5574 N N . TRP A 1 730 ? 27.965 30.619 6.650 1.00 16.29 770 TRP A N 1
ATOM 5575 C CA . TRP A 1 730 ? 27.796 29.186 6.872 1.00 16.52 770 TRP A CA 1
ATOM 5576 C C . TRP A 1 730 ? 27.776 28.366 5.623 1.00 17.62 770 TRP A C 1
ATOM 5577 O O . TRP A 1 730 ? 28.009 27.175 5.699 1.00 16.34 770 TRP A O 1
ATOM 5588 N N A GLU A 1 731 ? 27.494 29.000 4.470 0.50 18.91 771 GLU A N 1
ATOM 5589 N N B GLU A 1 731 ? 27.514 28.970 4.469 0.50 18.59 771 GLU A N 1
ATOM 5590 C CA A GLU A 1 731 ? 27.415 28.297 3.156 0.50 20.54 771 GLU A CA 1
ATOM 5591 C CA B GLU A 1 731 ? 27.379 28.175 3.243 0.50 19.83 771 GLU A CA 1
ATOM 5592 C C A GLU A 1 731 ? 28.668 27.516 2.803 0.50 19.49 771 GLU A C 1
ATOM 5593 C C B GLU A 1 731 ? 28.674 27.498 2.781 0.50 19.10 771 GLU A C 1
ATOM 5594 O O A GLU A 1 731 ? 28.585 26.345 2.449 0.50 19.46 771 GLU A O 1
ATOM 5595 O O B GLU A 1 731 ? 28.625 26.368 2.310 0.50 19.08 771 GLU A O 1
ATOM 5606 N N . ASP A 1 732 ? 29.832 28.150 2.926 1.00 19.26 772 ASP A N 1
ATOM 5607 C CA . ASP A 1 732 ? 31.105 27.542 2.437 1.00 19.06 772 ASP A CA 1
ATOM 5608 C C . ASP A 1 732 ? 31.340 26.135 3.064 1.00 20.16 772 ASP A C 1
ATOM 5609 O O . ASP A 1 732 ? 31.476 26.021 4.287 1.00 20.78 772 ASP A O 1
ATOM 5614 N N . PRO A 1 733 ? 31.384 25.077 2.235 1.00 19.70 773 PRO A N 1
ATOM 5615 C CA . PRO A 1 733 ? 31.561 23.719 2.778 1.00 20.41 773 PRO A CA 1
ATOM 5616 C C . PRO A 1 733 ? 33.006 23.332 3.099 1.00 19.17 773 PRO A C 1
ATOM 5617 O O . PRO A 1 733 ? 33.243 22.213 3.488 1.00 19.41 773 PRO A O 1
ATOM 5621 N N . GLY A 1 734 ? 33.983 24.208 2.942 1.00 21.09 774 GLY A N 1
ATOM 5622 C CA . GLY A 1 734 ? 35.373 23.819 3.228 1.00 22.46 774 GLY A CA 1
ATOM 5623 C C . GLY A 1 734 ? 35.635 23.367 4.658 1.00 22.73 774 GLY A C 1
ATOM 5624 O O . GLY A 1 734 ? 35.017 23.877 5.615 1.00 21.35 774 GLY A O 1
ATOM 5625 N N . THR A 1 735 ? 36.591 22.449 4.821 1.00 22.41 775 THR A N 1
ATOM 5626 C CA . THR A 1 735 ? 36.825 21.853 6.118 1.00 25.51 775 THR A CA 1
ATOM 5627 C C . THR A 1 735 ? 36.996 22.862 7.260 1.00 23.46 775 THR A C 1
ATOM 5628 O O . THR A 1 735 ? 36.318 22.759 8.333 1.00 22.20 775 THR A O 1
ATOM 5632 N N . TYR A 1 736 ? 37.887 23.813 7.030 1.00 20.92 776 TYR A N 1
ATOM 5633 C CA . TYR A 1 736 ? 38.177 24.871 7.993 1.00 19.94 776 TYR A CA 1
ATOM 5634 C C . TYR A 1 736 ? 37.640 26.224 7.589 1.00 19.03 776 TYR A C 1
ATOM 5635 O O . TYR A 1 736 ? 38.122 27.223 8.047 1.00 17.54 776 TYR A O 1
ATOM 5644 N N . ALA A 1 737 ? 36.644 26.272 6.708 1.00 17.91 777 ALA A N 1
ATOM 5645 C CA . ALA A 1 737 ? 36.165 27.552 6.202 1.00 17.69 777 ALA A CA 1
ATOM 5646 C C . ALA A 1 737 ? 35.587 28.354 7.331 1.00 16.98 777 ALA A C 1
ATOM 5647 O O . ALA A 1 737 ? 34.858 27.793 8.190 1.00 15.30 777 ALA A O 1
ATOM 5649 N N . LEU A 1 738 ? 35.962 29.643 7.362 1.00 15.75 778 LEU A N 1
ATOM 5650 C CA . LEU A 1 738 ? 35.429 30.641 8.218 1.00 18.49 778 LEU A CA 1
ATOM 5651 C C . LEU A 1 738 ? 35.488 30.194 9.680 1.00 17.47 778 LEU A C 1
ATOM 5652 O O . LEU A 1 738 ? 34.587 30.421 10.478 1.00 15.67 778 LEU A O 1
ATOM 5657 N N . ASN A 1 739 ? 36.559 29.501 10.013 1.00 15.89 779 ASN A N 1
ATOM 5658 C CA . ASN A 1 739 ? 36.650 28.883 11.312 1.00 15.74 779 ASN A CA 1
ATOM 5659 C C . ASN A 1 739 ? 36.560 29.906 12.422 1.00 15.12 779 ASN A C 1
ATOM 5660 O O . ASN A 1 739 ? 35.740 29.744 13.349 1.00 13.69 779 ASN A O 1
ATOM 5665 N N . GLY A 1 740 ? 37.379 30.979 12.327 1.00 14.00 780 GLY A N 1
ATOM 5666 C CA . GLY A 1 740 ? 37.377 32.028 13.366 1.00 13.91 780 GLY A CA 1
ATOM 5667 C C . GLY A 1 740 ? 36.062 32.771 13.513 1.00 13.85 780 GLY A C 1
ATOM 5668 O O . GLY A 1 740 ? 35.622 33.140 14.624 1.00 13.92 780 GLY A O 1
ATOM 5669 N N . GLU A 1 741 ? 35.439 33.025 12.381 1.00 14.34 781 GLU A N 1
ATOM 5670 C CA . GLU A 1 741 ? 34.144 33.757 12.363 1.00 14.85 781 GLU A CA 1
ATOM 5671 C C . GLU A 1 741 ? 32.973 32.938 12.950 1.00 14.00 781 GLU A C 1
ATOM 5672 O O . GLU A 1 741 ? 32.191 33.452 13.748 1.00 13.82 781 GLU A O 1
ATOM 5678 N N . ARG A 1 742 ? 32.867 31.663 12.555 1.00 13.34 782 ARG A N 1
ATOM 5679 C CA . ARG A 1 742 ? 31.862 30.749 13.119 1.00 13.67 782 ARG A CA 1
ATOM 5680 C C . ARG A 1 742 ? 32.051 30.505 14.604 1.00 14.33 782 ARG A C 1
ATOM 5681 O O . ARG A 1 742 ? 31.035 30.421 15.327 1.00 15.41 782 ARG A O 1
ATOM 5689 N N . MET A 1 743 ? 33.307 30.454 15.086 1.00 12.54 783 MET A N 1
ATOM 5690 C CA . MET A 1 743 ? 33.557 30.332 16.539 1.00 13.74 783 MET A CA 1
ATOM 5691 C C . MET A 1 743 ? 32.937 31.462 17.346 1.00 13.22 783 MET A C 1
ATOM 5692 O O . MET A 1 743 ? 32.523 31.264 18.522 1.00 13.36 783 MET A O 1
ATOM 5697 N N . ALA A 1 744 ? 32.833 32.655 16.735 1.00 13.42 784 ALA A N 1
ATOM 5698 C CA . ALA A 1 744 ? 32.316 33.803 17.444 1.00 13.13 784 ALA A CA 1
ATOM 5699 C C . ALA A 1 744 ? 30.851 33.612 17.786 1.00 12.96 784 ALA A C 1
ATOM 5700 O O . ALA A 1 744 ? 30.385 34.183 18.769 1.00 14.32 784 ALA A O 1
ATOM 5702 N N . PHE A 1 745 ? 30.119 32.802 17.018 1.00 13.63 785 PHE A N 1
ATOM 5703 C CA . PHE A 1 745 ? 28.732 32.424 17.423 1.00 13.06 785 PHE A CA 1
ATOM 5704 C C . PHE A 1 745 ? 28.682 31.698 18.754 1.00 12.73 785 PHE A C 1
ATOM 5705 O O . PHE A 1 745 ? 27.867 32.006 19.639 1.00 12.28 785 PHE A O 1
ATOM 5713 N N . TYR A 1 746 ? 29.545 30.703 18.893 1.00 12.58 786 TYR A N 1
ATOM 5714 C CA . TYR A 1 746 ? 29.560 29.901 20.088 1.00 13.32 786 TYR A CA 1
ATOM 5715 C C . TYR A 1 746 ? 29.888 30.667 21.355 1.00 13.90 786 TYR A C 1
ATOM 5716 O O . TYR A 1 746 ? 29.323 30.409 22.423 1.00 13.79 786 TYR A O 1
ATOM 5725 N N . THR A 1 747 ? 30.777 31.644 21.258 1.00 14.06 787 THR A N 1
ATOM 5726 C CA . THR A 1 747 ? 31.125 32.426 22.448 1.00 13.94 787 THR A CA 1
ATOM 5727 C C . THR A 1 747 ? 30.108 33.518 22.776 1.00 14.07 787 THR A C 1
ATOM 5728 O O . THR A 1 747 ? 30.103 34.004 23.914 1.00 14.03 787 THR A O 1
ATOM 5732 N N . GLN A 1 748 ? 29.230 33.894 21.813 1.00 12.91 788 GLN A N 1
ATOM 5733 C CA . GLN A 1 748 ? 28.151 34.872 22.114 1.00 12.86 788 GLN A CA 1
ATOM 5734 C C . GLN A 1 748 ? 27.438 34.467 23.395 1.00 13.03 788 GLN A C 1
ATOM 5735 O O . GLN A 1 748 ? 27.138 35.319 24.259 1.00 11.63 788 GLN A O 1
ATOM 5741 N N . TRP A 1 749 ? 27.187 33.155 23.536 1.00 12.24 789 TRP A N 1
ATOM 5742 C CA . TRP A 1 749 ? 26.319 32.685 24.622 1.00 12.51 789 TRP A CA 1
ATOM 5743 C C . TRP A 1 749 ? 27.022 32.673 25.941 1.00 12.43 789 TRP A C 1
ATOM 5744 O O . TRP A 1 749 ? 26.388 32.725 27.012 1.00 12.49 789 TRP A O 1
ATOM 5755 N N . VAL A 1 750 ? 28.345 32.577 25.882 1.00 12.80 790 VAL A N 1
ATOM 5756 C CA . VAL A 1 750 ? 29.184 32.662 27.049 1.00 13.33 790 VAL A CA 1
ATOM 5757 C C . VAL A 1 750 ? 29.105 34.058 27.620 1.00 13.70 790 VAL A C 1
ATOM 5758 O O . VAL A 1 750 ? 28.925 34.224 28.820 1.00 12.86 790 VAL A O 1
ATOM 5762 N N . HIS A 1 751 ? 29.253 35.062 26.763 1.00 14.37 791 HIS A N 1
ATOM 5763 C CA . HIS A 1 751 ? 29.187 36.453 27.219 1.00 14.35 791 HIS A CA 1
ATOM 5764 C C . HIS A 1 751 ? 27.782 36.797 27.696 1.00 13.83 791 HIS A C 1
ATOM 5765 O O . HIS A 1 751 ? 27.604 37.473 28.712 1.00 13.74 791 HIS A O 1
ATOM 5772 N N . TYR A 1 752 ? 26.793 36.263 27.002 1.00 13.67 792 TYR A N 1
ATOM 5773 C CA . TYR A 1 752 ? 25.389 36.496 27.351 1.00 14.63 792 TYR A CA 1
ATOM 5774 C C . TYR A 1 752 ? 25.077 35.959 28.736 1.00 13.92 792 TYR A C 1
ATOM 5775 O O . TYR A 1 752 ? 24.522 36.640 29.612 1.00 15.48 792 TYR A O 1
ATOM 5784 N N . TRP A 1 753 ? 25.466 34.715 28.964 1.00 13.44 793 TRP A N 1
ATOM 5785 C CA . TRP A 1 753 ? 25.193 34.025 30.239 1.00 13.67 793 TRP A CA 1
ATOM 5786 C C . TRP A 1 753 ? 25.885 34.704 31.425 1.00 13.93 793 TRP A C 1
ATOM 5787 O O . TRP A 1 753 ? 25.295 34.865 32.472 1.00 14.01 793 TRP A O 1
ATOM 5798 N N . ALA A 1 754 ? 27.136 35.092 31.243 1.00 13.70 794 ALA A N 1
ATOM 5799 C CA . ALA A 1 754 ? 27.896 35.894 32.202 1.00 14.46 794 ALA A CA 1
ATOM 5800 C C . ALA A 1 754 ? 27.124 37.156 32.624 1.00 15.10 794 ALA A C 1
ATOM 5801 O O . ALA A 1 754 ? 26.978 37.406 33.820 1.00 18.71 794 ALA A O 1
ATOM 5803 N N . ASP A 1 755 ? 26.563 37.877 31.671 1.00 15.90 795 ASP A N 1
ATOM 5804 C CA . ASP A 1 755 ? 25.745 39.054 31.944 1.00 17.49 795 ASP A CA 1
ATOM 5805 C C . ASP A 1 755 ? 24.427 38.678 32.660 1.00 17.85 795 ASP A C 1
ATOM 5806 O O . ASP A 1 755 ? 24.071 39.296 33.648 1.00 16.81 795 ASP A O 1
ATOM 5811 N N . LEU A 1 756 ? 23.731 37.644 32.160 1.00 17.31 796 LEU A N 1
ATOM 5812 C CA . LEU A 1 756 ? 22.537 37.151 32.796 1.00 20.04 796 LEU A CA 1
ATOM 5813 C C . LEU A 1 756 ? 22.790 36.771 34.253 1.00 20.68 796 LEU A C 1
ATOM 5814 O O . LEU A 1 756 ? 21.975 37.088 35.092 1.00 19.57 796 LEU A O 1
ATOM 5819 N N . LYS A 1 757 ? 23.902 36.112 34.552 1.00 17.39 797 LYS A N 1
ATOM 5820 C CA . LYS A 1 757 ? 24.170 35.703 35.893 1.00 19.63 797 LYS A CA 1
ATOM 5821 C C . LYS A 1 757 ? 24.822 36.809 36.714 1.00 20.72 797 LYS A C 1
ATOM 5822 O O . LYS A 1 757 ? 25.094 36.608 37.915 1.00 20.77 797 LYS A O 1
ATOM 5828 N N . ASN A 1 758 ? 25.119 37.920 36.070 1.00 19.73 798 ASN A N 1
ATOM 5829 C CA . ASN A 1 758 ? 25.951 38.962 36.648 1.00 22.80 798 ASN A CA 1
ATOM 5830 C C . ASN A 1 758 ? 27.204 38.431 37.312 1.00 22.85 798 ASN A C 1
ATOM 5831 O O . ASN A 1 758 ? 27.543 38.844 38.446 1.00 22.98 798 ASN A O 1
ATOM 5836 N N . ASP A 1 759 ? 27.924 37.531 36.619 1.00 21.45 799 ASP A N 1
ATOM 5837 C CA . ASP A 1 759 ? 29.120 36.897 37.167 1.00 20.81 799 ASP A CA 1
ATOM 5838 C C . ASP A 1 759 ? 30.052 36.396 36.029 1.00 23.22 799 ASP A C 1
ATOM 5839 O O . ASP A 1 759 ? 29.748 35.392 35.384 1.00 21.54 799 ASP A O 1
ATOM 5844 N N . PRO A 1 760 ? 31.194 37.067 35.819 1.00 24.24 800 PRO A N 1
ATOM 5845 C CA . PRO A 1 760 ? 32.114 36.720 34.725 1.00 24.58 800 PRO A CA 1
ATOM 5846 C C . PRO A 1 760 ? 32.548 35.301 34.738 1.00 24.70 800 PRO A C 1
ATOM 5847 O O . PRO A 1 760 ? 32.741 34.699 33.659 1.00 29.76 800 PRO A O 1
ATOM 5851 N N . LEU A 1 761 ? 32.691 34.747 35.932 1.00 21.13 801 LEU A N 1
ATOM 5852 C CA . LEU A 1 761 ? 33.199 33.397 36.092 1.00 22.30 801 LEU A CA 1
ATOM 5853 C C . LEU A 1 761 ? 32.198 32.338 35.673 1.00 19.90 801 LEU A C 1
ATOM 5854 O O . LEU A 1 761 ? 32.572 31.199 35.453 1.00 18.12 801 LEU A O 1
ATOM 5859 N N . GLN A 1 762 ? 30.925 32.696 35.557 1.00 18.71 802 GLN A N 1
ATOM 5860 C CA . GLN A 1 762 ? 29.900 31.724 35.213 1.00 17.51 802 GLN A CA 1
ATOM 5861 C C . GLN A 1 762 ? 29.618 31.560 33.728 1.00 16.23 802 GLN A C 1
ATOM 5862 O O . GLN A 1 762 ? 28.850 30.675 33.334 1.00 15.41 802 GLN A O 1
ATOM 5868 N N . GLY A 1 763 ? 30.222 32.371 32.894 1.00 15.65 803 GLY A N 1
ATOM 5869 C CA . GLY A 1 763 ? 29.825 32.428 31.481 1.00 14.75 803 GLY A CA 1
ATOM 5870 C C . GLY A 1 763 ? 29.822 31.084 30.756 1.00 14.08 803 GLY A C 1
ATOM 5871 O O . GLY A 1 763 ? 28.894 30.800 29.994 1.00 14.34 803 GLY A O 1
ATOM 5872 N N . TRP A 1 764 ? 30.842 30.246 30.992 1.00 13.60 804 TRP A N 1
ATOM 5873 C CA . TRP A 1 764 ? 30.961 28.966 30.281 1.00 13.33 804 TRP A CA 1
ATOM 5874 C C . TRP A 1 764 ? 29.994 27.934 30.746 1.00 14.42 804 TRP A C 1
ATOM 5875 O O . TRP A 1 764 ? 29.807 26.908 30.076 1.00 13.98 804 TRP A O 1
ATOM 5886 N N . ASP A 1 765 ? 29.336 28.188 31.873 1.00 12.82 805 ASP A N 1
ATOM 5887 C CA . ASP A 1 765 ? 28.337 27.264 32.336 1.00 14.33 805 ASP A CA 1
ATOM 5888 C C . ASP A 1 765 ? 27.194 27.051 31.366 1.00 12.99 805 ASP A C 1
ATOM 5889 O O . ASP A 1 765 ? 26.587 26.012 31.411 1.00 11.92 805 ASP A O 1
ATOM 5894 N N . ILE A 1 766 ? 26.906 28.004 30.477 1.00 12.65 806 ILE A N 1
ATOM 5895 C CA . ILE A 1 766 ? 25.840 27.765 29.515 1.00 13.30 806 ILE A CA 1
ATOM 5896 C C . ILE A 1 766 ? 26.134 26.535 28.648 1.00 12.94 806 ILE A C 1
ATOM 5897 O O . ILE A 1 766 ? 25.211 25.838 28.260 1.00 13.03 806 ILE A O 1
ATOM 5902 N N . TRP A 1 767 ? 27.409 26.308 28.288 1.00 12.57 807 TRP A N 1
ATOM 5903 C CA . TRP A 1 767 ? 27.761 25.126 27.477 1.00 12.17 807 TRP A CA 1
ATOM 5904 C C . TRP A 1 767 ? 27.589 23.855 28.288 1.00 11.51 807 TRP A C 1
ATOM 5905 O O . TRP A 1 767 ? 27.122 22.854 27.760 1.00 12.09 807 TRP A O 1
ATOM 5916 N N . THR A 1 768 ? 27.971 23.894 29.561 1.00 12.35 808 THR A N 1
ATOM 5917 C CA . THR A 1 768 ? 27.760 22.731 30.435 1.00 12.64 808 THR A CA 1
ATOM 5918 C C . THR A 1 768 ? 26.280 22.428 30.526 1.00 13.28 808 THR A C 1
ATOM 5919 O O . THR A 1 768 ? 25.862 21.254 30.395 1.00 13.33 808 THR A O 1
ATOM 5923 N N . LEU A 1 769 ? 25.463 23.459 30.685 1.00 13.42 809 LEU A N 1
ATOM 5924 C CA . LEU A 1 769 ? 24.016 23.232 30.771 1.00 12.83 809 LEU A CA 1
ATOM 5925 C C . LEU A 1 769 ? 23.442 22.727 29.485 1.00 12.26 809 LEU A C 1
ATOM 5926 O O . LEU A 1 769 ? 22.559 21.829 29.470 1.00 12.10 809 LEU A O 1
ATOM 5931 N N . LEU A 1 770 ? 23.914 23.255 28.348 1.00 11.88 810 LEU A N 1
ATOM 5932 C CA . LEU A 1 770 ? 23.450 22.719 27.079 1.00 11.97 810 LEU A CA 1
ATOM 5933 C C . LEU A 1 770 ? 23.834 21.268 26.872 1.00 12.22 810 LEU A C 1
ATOM 5934 O O . LEU A 1 770 ? 23.075 20.502 26.258 1.00 12.35 810 LEU A O 1
ATOM 5939 N N . TYR A 1 771 ? 25.029 20.868 27.325 1.00 11.78 811 TYR A N 1
ATOM 5940 C CA . TYR A 1 771 ? 25.427 19.458 27.253 1.00 11.32 811 TYR A CA 1
ATOM 5941 C C . TYR A 1 771 ? 24.586 18.548 28.112 1.00 10.87 811 TYR A C 1
ATOM 5942 O O . TYR A 1 771 ? 24.171 17.486 27.674 1.00 10.71 811 TYR A O 1
ATOM 5951 N N . LEU A 1 772 ? 24.312 18.988 29.334 1.00 12.42 812 LEU A N 1
ATOM 5952 C CA . LEU A 1 772 ? 23.404 18.288 30.257 1.00 12.52 812 LEU A CA 1
ATOM 5953 C C . LEU A 1 772 ? 21.980 18.134 29.690 1.00 13.67 812 LEU A C 1
ATOM 5954 O O . LEU A 1 772 ? 21.398 17.040 29.685 1.00 12.52 812 LEU A O 1
ATOM 5959 N N . HIS A 1 773 ? 21.462 19.230 29.138 1.00 12.30 813 HIS A N 1
ATOM 5960 C CA . HIS A 1 773 ? 20.185 19.219 28.501 1.00 12.36 813 HIS A CA 1
ATOM 5961 C C . HIS A 1 773 ? 20.169 18.295 27.309 1.00 12.68 813 HIS A C 1
ATOM 5962 O O . HIS A 1 773 ? 19.225 17.514 27.148 1.00 13.43 813 HIS A O 1
ATOM 5969 N N . GLN A 1 774 ? 21.214 18.335 26.468 1.00 11.82 814 GLN A N 1
ATOM 5970 C CA . GLN A 1 774 ? 21.225 17.525 25.281 1.00 12.40 814 GLN A CA 1
ATOM 5971 C C . GLN A 1 774 ? 21.246 16.034 25.608 1.00 12.33 814 GLN A C 1
ATOM 5972 O O . GLN A 1 774 ? 20.553 15.269 24.939 1.00 12.30 814 GLN A O 1
ATOM 5978 N N . ARG A 1 775 ? 22.032 15.605 26.585 1.00 11.76 815 ARG A N 1
ATOM 5979 C CA . ARG A 1 775 ? 22.041 14.202 26.910 1.00 12.85 815 ARG A CA 1
ATOM 5980 C C . ARG A 1 775 ? 20.676 13.736 27.423 1.00 13.09 815 ARG A C 1
ATOM 5981 O O . ARG A 1 775 ? 20.300 12.589 27.168 1.00 13.75 815 ARG A O 1
ATOM 5989 N N . GLN A 1 776 ? 19.945 14.610 28.098 1.00 13.95 816 GLN A N 1
ATOM 5990 C CA . GLN A 1 776 ? 18.548 14.258 28.487 1.00 15.45 816 GLN A CA 1
ATOM 5991 C C . GLN A 1 776 ? 17.668 14.168 27.279 1.00 15.02 816 GLN A C 1
ATOM 5992 O O . GLN A 1 776 ? 16.892 13.203 27.155 1.00 16.37 816 GLN A O 1
ATOM 5998 N N . VAL A 1 777 ? 17.789 15.120 26.351 1.00 13.30 817 VAL A N 1
ATOM 5999 C CA . VAL A 1 777 ? 17.041 15.062 25.088 1.00 12.86 817 VAL A CA 1
ATOM 6000 C C . VAL A 1 777 ? 17.297 13.753 24.336 1.00 15.63 817 VAL A C 1
ATOM 6001 O O . VAL A 1 777 ? 16.387 13.138 23.730 1.00 14.34 817 VAL A O 1
ATOM 6005 N N . ASP A 1 778 ? 18.554 13.325 24.375 1.00 15.69 818 ASP A N 1
ATOM 6006 C CA . ASP A 1 778 ? 19.004 12.197 23.572 1.00 17.09 818 ASP A CA 1
ATOM 6007 C C . ASP A 1 778 ? 18.538 10.862 24.139 1.00 17.50 818 ASP A C 1
ATOM 6008 O O . ASP A 1 778 ? 18.197 9.979 23.387 1.00 16.13 818 ASP A O 1
ATOM 6013 N N . LYS A 1 779 ? 18.503 10.744 25.443 1.00 18.50 819 LYS A N 1
ATOM 6014 C CA . LYS A 1 779 ? 18.378 9.416 26.072 1.00 21.57 819 LYS A CA 1
ATOM 6015 C C . LYS A 1 779 ? 17.307 9.246 27.110 1.00 20.69 819 LYS A C 1
ATOM 6016 O O . LYS A 1 779 ? 16.983 8.111 27.416 1.00 19.95 819 LYS A O 1
ATOM 6022 N N A SER A 1 780 ? 16.807 10.331 27.695 0.41 19.10 820 SER A N 1
ATOM 6023 N N B SER A 1 780 ? 16.822 10.320 27.707 0.59 18.24 820 SER A N 1
ATOM 6024 C CA A SER A 1 780 ? 15.742 10.209 28.703 0.41 19.46 820 SER A CA 1
ATOM 6025 C CA B SER A 1 780 ? 15.795 10.145 28.738 0.59 18.69 820 SER A CA 1
ATOM 6026 C C A SER A 1 780 ? 14.467 9.621 28.094 0.41 18.46 820 SER A C 1
ATOM 6027 C C B SER A 1 780 ? 14.467 9.649 28.114 0.59 17.67 820 SER A C 1
ATOM 6028 O O A SER A 1 780 ? 14.269 9.656 26.886 0.41 17.79 820 SER A O 1
ATOM 6029 O O B SER A 1 780 ? 14.244 9.756 26.917 0.59 16.91 820 SER A O 1
ATOM 6034 N N . ASP A 1 781 ? 13.604 9.068 28.942 1.00 18.99 821 ASP A N 1
ATOM 6035 C CA . ASP A 1 781 ? 12.270 8.609 28.466 1.00 20.18 821 ASP A CA 1
ATOM 6036 C C . ASP A 1 781 ? 11.528 9.836 27.931 1.00 16.94 821 ASP A C 1
ATOM 6037 O O . ASP A 1 781 ? 11.393 10.832 28.651 1.00 18.09 821 ASP A O 1
ATOM 6042 N N . TRP A 1 782 ? 11.090 9.794 26.687 1.00 17.68 822 TRP A N 1
ATOM 6043 C CA . TRP A 1 782 ? 10.646 10.995 26.042 1.00 17.70 822 TRP A CA 1
ATOM 6044 C C . TRP A 1 782 ? 9.379 11.551 26.723 1.00 18.61 822 TRP A C 1
ATOM 6045 O O . TRP A 1 782 ? 9.306 12.720 27.082 1.00 16.69 822 TRP A O 1
ATOM 6056 N N . ASP A 1 783 ? 8.380 10.695 26.881 1.00 19.01 823 ASP A N 1
ATOM 6057 C CA . ASP A 1 783 ? 7.074 11.146 27.371 1.00 19.09 823 ASP A CA 1
ATOM 6058 C C . ASP A 1 783 ? 7.211 11.678 28.775 1.00 18.58 823 ASP A C 1
ATOM 6059 O O . ASP A 1 783 ? 6.587 12.677 29.118 1.00 18.53 823 ASP A O 1
ATOM 6064 N N . ALA A 1 784 ? 8.037 11.050 29.611 1.00 16.94 824 ALA A N 1
ATOM 6065 C CA . ALA A 1 784 ? 8.144 11.478 30.985 1.00 17.07 824 ALA A CA 1
ATOM 6066 C C . ALA A 1 784 ? 8.968 12.753 31.193 1.00 16.12 824 ALA A C 1
ATOM 6067 O O . ALA A 1 784 ? 8.793 13.438 32.194 1.00 15.62 824 ALA A O 1
ATOM 6069 N N . ASN A 1 785 ? 9.894 13.042 30.278 1.00 15.71 825 ASN A N 1
ATOM 6070 C CA . ASN A 1 785 ? 10.850 14.151 30.465 1.00 17.15 825 ASN A CA 1
ATOM 6071 C C . ASN A 1 785 ? 10.704 15.337 29.517 1.00 15.72 825 ASN A C 1
ATOM 6072 O O . ASN A 1 785 ? 11.265 16.385 29.779 1.00 16.11 825 ASN A O 1
ATOM 6077 N N . LYS A 1 786 ? 9.957 15.195 28.446 1.00 14.84 826 LYS A N 1
ATOM 6078 C CA . LYS A 1 786 ? 9.921 16.266 27.445 1.00 14.48 826 LYS A CA 1
ATOM 6079 C C . LYS A 1 786 ? 9.439 17.591 27.986 1.00 15.80 826 LYS A C 1
ATOM 6080 O O . LYS A 1 786 ? 10.006 18.617 27.601 1.00 15.04 826 LYS A O 1
ATOM 6086 N N . ALA A 1 787 ? 8.466 17.585 28.919 1.00 14.53 827 ALA A N 1
ATOM 6087 C CA . ALA A 1 787 ? 7.986 18.836 29.470 1.00 15.17 827 ALA A CA 1
ATOM 6088 C C . ALA A 1 787 ? 9.122 19.615 30.176 1.00 14.52 827 ALA A C 1
ATOM 6089 O O . ALA A 1 787 ? 9.286 20.838 30.000 1.00 13.94 827 ALA A O 1
ATOM 6091 N N . ALA A 1 788 ? 9.903 18.908 30.967 1.00 14.19 828 ALA A N 1
ATOM 6092 C CA . ALA A 1 788 ? 11.042 19.517 31.729 1.00 14.40 828 ALA A CA 1
ATOM 6093 C C . ALA A 1 788 ? 12.165 20.035 30.808 1.00 13.77 828 ALA A C 1
ATOM 6094 O O . ALA A 1 788 ? 12.885 20.948 31.153 1.00 16.00 828 ALA A O 1
ATOM 6096 N N . LEU A 1 789 ? 12.262 19.494 29.625 1.00 13.77 829 LEU A N 1
ATOM 6097 C CA . LEU A 1 789 ? 13.310 19.824 28.659 1.00 14.40 829 LEU A CA 1
ATOM 6098 C C . LEU A 1 789 ? 12.873 20.870 27.637 1.00 14.11 829 LEU A C 1
ATOM 6099 O O . LEU A 1 789 ? 13.608 21.190 26.702 1.00 12.98 829 LEU A O 1
ATOM 6104 N N . GLY A 1 790 ? 11.682 21.418 27.798 1.00 13.05 830 GLY A N 1
ATOM 6105 C CA . GLY A 1 790 ? 11.196 22.398 26.876 1.00 13.23 830 GLY A CA 1
ATOM 6106 C C . GLY A 1 790 ? 10.755 21.861 25.544 1.00 13.38 830 GLY A C 1
ATOM 6107 O O . GLY A 1 790 ? 10.801 22.568 24.522 1.00 15.41 830 GLY A O 1
ATOM 6108 N N . TYR A 1 791 ? 10.376 20.603 25.507 1.00 13.54 831 TYR A N 1
ATOM 6109 C CA . TYR A 1 791 ? 9.960 19.957 24.274 1.00 13.70 831 TYR A CA 1
ATOM 6110 C C . TYR A 1 791 ? 8.538 19.397 24.361 1.00 14.13 831 TYR A C 1
ATOM 6111 O O . TYR A 1 791 ? 8.183 18.409 23.727 1.00 13.71 831 TYR A O 1
ATOM 6120 N N . GLY A 1 792 ? 7.702 19.993 25.181 1.00 15.38 832 GLY A N 1
ATOM 6121 C CA . GLY A 1 792 ? 6.355 19.462 25.400 1.00 15.36 832 GLY A CA 1
ATOM 6122 C C . GLY A 1 792 ? 5.471 19.354 24.178 1.00 15.45 832 GLY A C 1
ATOM 6123 O O . GLY A 1 792 ? 4.643 18.448 24.103 1.00 16.13 832 GLY A O 1
ATOM 6124 N N . THR A 1 793 ? 5.654 20.214 23.171 1.00 15.28 833 THR A N 1
ATOM 6125 C CA . THR A 1 793 ? 4.889 20.102 21.940 1.00 15.89 833 THR A CA 1
ATOM 6126 C C . THR A 1 793 ? 5.313 18.985 21.002 1.00 17.08 833 THR A C 1
ATOM 6127 O O . THR A 1 793 ? 4.654 18.735 20.019 1.00 16.99 833 THR A O 1
ATOM 6131 N N . TYR A 1 794 ? 6.406 18.289 21.299 1.00 17.08 834 TYR A N 1
ATOM 6132 C CA . TYR A 1 794 ? 6.918 17.256 20.414 1.00 16.99 834 TYR A CA 1
ATOM 6133 C C . TYR A 1 794 ? 6.392 15.877 20.767 1.00 16.34 834 TYR A C 1
ATOM 6134 O O . TYR A 1 794 ? 6.661 15.337 21.843 1.00 15.75 834 TYR A O 1
ATOM 6143 N N . ALA A 1 795 ? 5.691 15.283 19.834 1.00 17.13 835 ALA A N 1
ATOM 6144 C CA . ALA A 1 795 ? 5.164 13.933 20.057 1.00 20.40 835 ALA A CA 1
ATOM 6145 C C . ALA A 1 795 ? 6.264 12.890 20.184 1.00 21.25 835 ALA A C 1
ATOM 6146 O O . ALA A 1 795 ? 6.105 11.893 20.880 1.00 20.58 835 ALA A O 1
ATOM 6148 N N . GLN A 1 796 ? 7.374 13.125 19.481 1.00 22.10 836 GLN A N 1
ATOM 6149 C CA . GLN A 1 796 ? 8.525 12.218 19.503 1.00 22.79 836 GLN A CA 1
ATOM 6150 C C . GLN A 1 796 ? 9.836 12.970 19.685 1.00 19.75 836 GLN A C 1
ATOM 6151 O O . GLN A 1 796 ? 9.950 14.170 19.359 1.00 17.46 836 GLN A O 1
ATOM 6157 N N . ARG A 1 797 ? 10.823 12.247 20.190 1.00 17.94 837 ARG A N 1
ATOM 6158 C CA . ARG A 1 797 ? 12.183 12.784 20.317 1.00 17.82 837 ARG A CA 1
ATOM 6159 C C . ARG A 1 797 ? 12.668 13.390 18.979 1.00 17.18 837 ARG A C 1
ATOM 6160 O O . ARG A 1 797 ? 12.485 12.798 17.940 1.00 17.36 837 ARG A O 1
ATOM 6168 N N . PRO A 1 798 ? 13.300 14.571 19.008 1.00 16.90 838 PRO A N 1
ATOM 6169 C CA . PRO A 1 798 ? 13.814 15.123 17.762 1.00 17.94 838 PRO A CA 1
ATOM 6170 C C . PRO A 1 798 ? 14.968 14.308 17.169 1.00 18.55 838 PRO A C 1
ATOM 6171 O O . PRO A 1 798 ? 15.649 13.536 17.874 1.00 18.01 838 PRO A O 1
ATOM 6175 N N . GLY A 1 799 ? 15.200 14.521 15.885 1.00 19.17 839 GLY A N 1
ATOM 6176 C CA . GLY A 1 799 ? 16.291 13.864 15.191 1.00 19.50 839 GLY A CA 1
ATOM 6177 C C . GLY A 1 799 ? 17.663 14.316 15.657 1.00 18.09 839 GLY A C 1
ATOM 6178 O O . GLY A 1 799 ? 17.806 15.324 16.359 1.00 19.12 839 GLY A O 1
ATOM 6179 N N . ASN A 1 800 ? 18.656 13.558 15.207 1.00 18.78 840 ASN A N 1
ATOM 6180 C CA . ASN A 1 800 ? 20.046 13.773 15.531 1.00 19.08 840 ASN A CA 1
ATOM 6181 C C . ASN A 1 800 ? 20.933 13.820 14.320 1.00 18.49 840 ASN A C 1
ATOM 6182 O O . ASN A 1 800 ? 22.111 13.396 14.376 1.00 17.94 840 ASN A O 1
ATOM 6187 N N . SER A 1 801 ? 20.389 14.332 13.235 1.00 18.96 841 SER A N 1
ATOM 6188 C CA . SER A 1 801 ? 21.162 14.429 12.001 1.00 19.24 841 SER A CA 1
ATOM 6189 C C . SER A 1 801 ? 22.323 15.398 12.111 1.00 17.97 841 SER A C 1
ATOM 6190 O O . SER A 1 801 ? 22.183 16.475 12.645 1.00 17.02 841 SER A O 1
ATOM 6193 N N . GLY A 1 802 ? 23.447 14.994 11.524 1.00 20.00 842 GLY A N 1
ATOM 6194 C CA . GLY A 1 802 ? 24.641 15.809 11.410 1.00 21.14 842 GLY A CA 1
ATOM 6195 C C . GLY A 1 802 ? 24.796 16.423 10.016 1.00 22.30 842 GLY A C 1
ATOM 6196 O O . GLY A 1 802 ? 25.821 16.986 9.724 1.00 21.29 842 GLY A O 1
ATOM 6197 N N A ASP A 1 803 ? 23.768 16.334 9.186 0.50 22.86 843 ASP A N 1
ATOM 6198 N N B ASP A 1 803 ? 23.771 16.290 9.165 0.50 23.44 843 ASP A N 1
ATOM 6199 C CA A ASP A 1 803 ? 23.860 16.864 7.845 0.50 24.71 843 ASP A CA 1
ATOM 6200 C CA B ASP A 1 803 ? 23.775 16.856 7.807 0.50 25.57 843 ASP A CA 1
ATOM 6201 C C A ASP A 1 803 ? 23.641 18.376 7.867 0.50 24.34 843 ASP A C 1
ATOM 6202 C C B ASP A 1 803 ? 23.652 18.382 7.887 0.50 24.83 843 ASP A C 1
ATOM 6203 O O A ASP A 1 803 ? 22.801 18.907 8.609 0.50 24.77 843 ASP A O 1
ATOM 6204 O O B ASP A 1 803 ? 22.873 18.927 8.682 0.50 25.17 843 ASP A O 1
ATOM 6213 N N . ALA A 1 804 ? 24.430 19.070 7.067 1.00 23.61 844 ALA A N 1
ATOM 6214 C CA . ALA A 1 804 ? 24.320 20.518 6.914 1.00 23.85 844 ALA A CA 1
ATOM 6215 C C . ALA A 1 804 ? 22.959 21.008 6.422 1.00 27.12 844 ALA A C 1
ATOM 6216 O O . ALA A 1 804 ? 22.564 22.145 6.702 1.00 29.37 844 ALA A O 1
ATOM 6218 N N . SER A 1 805 ? 22.211 20.152 5.729 1.00 25.53 845 SER A N 1
ATOM 6219 C CA . SER A 1 805 ? 20.893 20.509 5.233 1.00 26.51 845 SER A CA 1
ATOM 6220 C C . SER A 1 805 ? 19.798 20.273 6.305 1.00 29.51 845 SER A C 1
ATOM 6221 O O . SER A 1 805 ? 18.641 20.637 6.120 1.00 28.51 845 SER A O 1
ATOM 6224 N N . SER A 1 806 ? 20.160 19.642 7.417 1.00 26.51 846 SER A N 1
ATOM 6225 C CA . SER A 1 806 ? 19.210 19.413 8.515 1.00 26.34 846 SER A CA 1
ATOM 6226 C C . SER A 1 806 ? 19.132 20.629 9.439 1.00 22.72 846 SER A C 1
ATOM 6227 O O . SER A 1 806 ? 20.106 21.336 9.615 1.00 23.22 846 SER A O 1
ATOM 6230 N N . THR A 1 807 ? 17.971 20.797 10.064 1.00 21.94 847 THR A N 1
ATOM 6231 C CA . THR A 1 807 ? 17.796 21.758 11.152 1.00 23.13 847 THR A CA 1
ATOM 6232 C C . THR A 1 807 ? 17.856 21.106 12.553 1.00 18.66 847 THR A C 1
ATOM 6233 O O . THR A 1 807 ? 17.598 21.768 13.553 1.00 18.53 847 THR A O 1
ATOM 6237 N N . ASP A 1 808 ? 18.260 19.846 12.658 1.00 17.28 848 ASP A N 1
ATOM 6238 C CA . ASP A 1 808 ? 18.284 19.176 13.953 1.00 17.75 848 ASP A CA 1
ATOM 6239 C C . ASP A 1 808 ? 19.205 19.836 14.965 1.00 16.61 848 ASP A C 1
ATOM 6240 O O . ASP A 1 808 ? 18.828 19.972 16.147 1.00 16.85 848 ASP A O 1
ATOM 6245 N N . GLY A 1 809 ? 20.374 20.296 14.541 1.00 15.44 849 GLY A N 1
ATOM 6246 C CA . GLY A 1 809 ? 21.224 21.005 15.480 1.00 14.29 849 GLY A CA 1
ATOM 6247 C C . GLY A 1 809 ? 20.800 22.442 15.734 1.00 13.43 849 GLY A C 1
ATOM 6248 O O . GLY A 1 809 ? 20.765 22.889 16.886 1.00 12.40 849 GLY A O 1
ATOM 6249 N N . ASN A 1 810 ? 20.499 23.177 14.652 1.00 13.71 850 ASN A N 1
ATOM 6250 C CA . ASN A 1 810 ? 20.005 24.525 14.758 1.00 12.96 850 ASN A CA 1
ATOM 6251 C C . ASN A 1 810 ? 18.823 24.600 15.725 1.00 13.26 850 ASN A C 1
ATOM 6252 O O . ASN A 1 810 ? 18.756 25.455 16.611 1.00 13.18 850 ASN A O 1
ATOM 6257 N N . ASP A 1 811 ? 17.911 23.667 15.565 1.00 13.64 851 ASP A N 1
ATOM 6258 C CA . ASP A 1 811 ? 16.682 23.631 16.371 1.00 14.10 851 ASP A CA 1
ATOM 6259 C C . ASP A 1 811 ? 16.968 23.390 17.821 1.00 13.18 851 ASP A C 1
ATOM 6260 O O . ASP A 1 811 ? 16.423 24.073 18.697 1.00 13.06 851 ASP A O 1
ATOM 6265 N N . ASN A 1 812 ? 17.743 22.348 18.123 1.00 13.37 852 ASN A N 1
ATOM 6266 C CA . ASN A 1 812 ? 18.041 22.058 19.522 1.00 13.30 852 ASN A CA 1
ATOM 6267 C C . ASN A 1 812 ? 18.819 23.182 20.214 1.00 12.59 852 ASN A C 1
ATOM 6268 O O . ASN A 1 812 ? 18.587 23.534 21.357 1.00 12.68 852 ASN A O 1
ATOM 6273 N N . LEU A 1 813 ? 19.684 23.851 19.473 1.00 13.12 853 LEU A N 1
ATOM 6274 C CA . LEU A 1 813 ? 20.419 24.992 20.036 1.00 13.69 853 LEU A CA 1
ATOM 6275 C C . LEU A 1 813 ? 19.462 26.155 20.342 1.00 12.98 853 LEU A C 1
ATOM 6276 O O . LEU A 1 813 ? 19.530 26.777 21.383 1.00 12.86 853 LEU A O 1
ATOM 6281 N N . LEU A 1 814 ? 18.541 26.435 19.419 1.00 13.87 854 LEU A N 1
ATOM 6282 C CA . LEU A 1 814 ? 17.519 27.455 19.627 1.00 14.09 854 LEU A CA 1
ATOM 6283 C C . LEU A 1 814 ? 16.647 27.173 20.839 1.00 13.46 854 LEU A C 1
ATOM 6284 O O . LEU A 1 814 ? 16.471 27.999 21.669 1.00 12.62 854 LEU A O 1
ATOM 6289 N N . LEU A 1 815 ? 16.184 25.950 20.948 1.00 14.63 855 LEU A N 1
ATOM 6290 C CA . LEU A 1 815 ? 15.284 25.541 22.035 1.00 14.48 855 LEU A CA 1
ATOM 6291 C C . LEU A 1 815 ? 16.021 25.524 23.334 1.00 13.59 855 LEU A C 1
ATOM 6292 O O . LEU A 1 815 ? 15.563 26.127 24.303 1.00 14.46 855 LEU A O 1
ATOM 6297 N N . GLY A 1 816 ? 17.182 24.851 23.377 1.00 13.21 856 GLY A N 1
ATOM 6298 C CA . GLY A 1 816 ? 18.002 24.793 24.594 1.00 12.09 856 GLY A CA 1
ATOM 6299 C C . GLY A 1 816 ? 18.358 26.174 25.095 1.00 12.21 856 GLY A C 1
ATOM 6300 O O . GLY A 1 816 ? 18.218 26.484 26.274 1.00 13.70 856 GLY A O 1
ATOM 6301 N N . LEU A 1 817 ? 18.837 27.018 24.201 1.00 11.82 857 LEU A N 1
ATOM 6302 C CA . LEU A 1 817 ? 19.271 28.361 24.624 1.00 12.57 857 LEU A CA 1
ATOM 6303 C C . LEU A 1 817 ? 18.090 29.230 25.080 1.00 12.80 857 LEU A C 1
ATOM 6304 O O . LEU A 1 817 ? 18.210 29.921 26.079 1.00 14.53 857 LEU A O 1
ATOM 6309 N N . SER A 1 818 ? 16.976 29.168 24.342 1.00 13.26 858 SER A N 1
ATOM 6310 C CA . SER A 1 818 ? 15.762 29.924 24.739 1.00 13.89 858 SER A CA 1
ATOM 6311 C C . SER A 1 818 ? 15.235 29.449 26.107 1.00 13.62 858 SER A C 1
ATOM 6312 O O . SER A 1 818 ? 14.933 30.248 27.012 1.00 13.57 858 SER A O 1
ATOM 6315 N N . TRP A 1 819 ? 15.160 28.122 26.267 1.00 14.88 859 TRP A N 1
ATOM 6316 C CA . TRP A 1 819 ? 14.697 27.483 27.498 1.00 14.81 859 TRP A CA 1
ATOM 6317 C C . TRP A 1 819 ? 15.574 27.806 28.667 1.00 15.86 859 TRP A C 1
ATOM 6318 O O . TRP A 1 819 ? 15.060 28.128 29.798 1.00 15.32 859 TRP A O 1
ATOM 6329 N N . LEU A 1 820 ? 16.897 27.734 28.478 1.00 14.44 860 LEU A N 1
ATOM 6330 C CA . LEU A 1 820 ? 17.788 28.044 29.608 1.00 14.64 860 LEU A CA 1
ATOM 6331 C C . LEU A 1 820 ? 17.821 29.523 29.946 1.00 14.24 860 LEU A C 1
ATOM 6332 O O . LEU A 1 820 ? 17.860 29.896 31.111 1.00 16.55 860 LEU A O 1
ATOM 6337 N N . THR A 1 821 ? 17.852 30.370 28.937 1.00 14.99 861 THR A N 1
ATOM 6338 C CA . THR A 1 821 ? 17.935 31.832 29.181 1.00 15.58 861 THR A CA 1
ATOM 6339 C C . THR A 1 821 ? 16.583 32.457 29.537 1.00 18.08 861 THR A C 1
ATOM 6340 O O . THR A 1 821 ? 16.543 33.617 29.994 1.00 17.32 861 THR A O 1
ATOM 6344 N N . GLN A 1 822 ? 15.513 31.696 29.316 1.00 16.74 862 GLN A N 1
ATOM 6345 C CA . GLN A 1 822 ? 14.135 32.168 29.484 1.00 19.19 862 GLN A CA 1
ATOM 6346 C C . GLN A 1 822 ? 13.813 33.419 28.641 1.00 18.60 862 GLN A C 1
ATOM 6347 O O . GLN A 1 822 ? 13.081 34.286 29.066 1.00 18.63 862 GLN A O 1
ATOM 6353 N N . ARG A 1 823 ? 14.377 33.483 27.457 1.00 18.44 863 ARG A N 1
ATOM 6354 C CA . ARG A 1 823 ? 14.100 34.534 26.455 1.00 19.77 863 ARG A CA 1
ATOM 6355 C C . ARG A 1 823 ? 14.005 33.879 25.113 1.00 18.38 863 ARG A C 1
ATOM 6356 O O . ARG A 1 823 ? 14.689 32.885 24.853 1.00 18.96 863 ARG A O 1
ATOM 6364 N N . ASP A 1 824 ? 13.102 34.356 24.258 1.00 16.06 864 ASP A N 1
ATOM 6365 C CA . ASP A 1 824 ? 13.010 33.899 22.923 1.00 16.95 864 ASP A CA 1
ATOM 6366 C C . ASP A 1 824 ? 14.235 34.401 22.071 1.00 16.92 864 ASP A C 1
ATOM 6367 O O . ASP A 1 824 ? 14.370 35.589 21.840 1.00 16.43 864 ASP A O 1
ATOM 6372 N N . GLN A 1 825 ? 15.079 33.484 21.614 1.00 15.62 865 GLN A N 1
ATOM 6373 C CA . GLN A 1 825 ? 16.384 33.839 20.977 1.00 15.11 865 GLN A CA 1
ATOM 6374 C C . GLN A 1 825 ? 16.297 33.793 19.466 1.00 14.80 865 GLN A C 1
ATOM 6375 O O . GLN A 1 825 ? 17.302 33.844 18.737 1.00 15.34 865 GLN A O 1
ATOM 6381 N N . ARG A 1 826 ? 15.095 33.693 18.933 1.00 15.50 866 ARG A N 1
ATOM 6382 C CA . ARG A 1 826 ? 14.962 33.731 17.491 1.00 16.63 866 ARG A CA 1
ATOM 6383 C C . ARG A 1 826 ? 15.570 34.961 16.788 1.00 16.61 866 ARG A C 1
ATOM 6384 O O . ARG A 1 826 ? 16.168 34.800 15.725 1.00 17.58 866 ARG A O 1
ATOM 6392 N N . PRO A 1 827 ? 15.467 36.164 17.359 1.00 17.46 867 PRO A N 1
ATOM 6393 C CA . PRO A 1 827 ? 16.072 37.314 16.592 1.00 17.46 867 PRO A CA 1
ATOM 6394 C C . PRO A 1 827 ? 17.627 37.205 16.392 1.00 16.04 867 PRO A C 1
ATOM 6395 O O . PRO A 1 827 ? 18.145 37.522 15.315 1.00 14.23 867 PRO A O 1
ATOM 6399 N N . THR A 1 828 ? 18.355 36.738 17.415 1.00 16.16 868 THR A N 1
ATOM 6400 C CA . THR A 1 828 ? 19.810 36.518 17.290 1.00 15.30 868 THR A CA 1
ATOM 6401 C C . THR A 1 828 ? 20.128 35.320 16.422 1.00 15.10 868 THR A C 1
ATOM 6402 O O . THR A 1 828 ? 21.063 35.346 15.622 1.00 15.66 868 THR A O 1
ATOM 6406 N N . PHE A 1 829 ? 19.333 34.246 16.478 1.00 15.37 869 PHE A N 1
ATOM 6407 C CA . PHE A 1 829 ? 19.528 33.189 15.510 1.00 15.46 869 PHE A CA 1
ATOM 6408 C C . PHE A 1 829 ? 19.384 33.672 14.052 1.00 15.87 869 PHE A C 1
ATOM 6409 O O . PHE A 1 829 ? 20.174 33.271 13.176 1.00 15.14 869 PHE A O 1
ATOM 6417 N N . ALA A 1 830 ? 18.373 34.501 13.790 1.00 16.84 870 ALA A N 1
ATOM 6418 C CA . ALA A 1 830 ? 18.197 35.092 12.449 1.00 18.17 870 ALA A CA 1
ATOM 6419 C C . ALA A 1 830 ? 19.377 35.984 12.056 1.00 16.04 870 ALA A C 1
ATOM 6420 O O . ALA A 1 830 ? 19.851 35.878 10.929 1.00 17.61 870 ALA A O 1
ATOM 6422 N N . LEU A 1 831 ? 19.853 36.791 12.994 1.00 17.24 871 LEU A N 1
ATOM 6423 C CA . LEU A 1 831 ? 20.996 37.692 12.808 1.00 17.67 871 LEU A CA 1
ATOM 6424 C C . LEU A 1 831 ? 22.180 36.905 12.290 1.00 18.37 871 LEU A C 1
ATOM 6425 O O . LEU A 1 831 ? 22.859 37.336 11.376 1.00 16.15 871 LEU A O 1
ATOM 6430 N N . TRP A 1 832 ? 22.384 35.710 12.848 1.00 16.58 872 TRP A N 1
ATOM 6431 C CA . TRP A 1 832 ? 23.524 34.847 12.462 1.00 15.37 872 TRP A CA 1
ATOM 6432 C C . TRP A 1 832 ? 23.243 33.947 11.258 1.00 15.99 872 TRP A C 1
ATOM 6433 O O . TRP A 1 832 ? 24.079 33.163 10.864 1.00 15.76 872 TRP A O 1
ATOM 6444 N N . GLY A 1 833 ? 22.084 34.080 10.610 1.00 15.83 873 GLY A N 1
ATOM 6445 C CA . GLY A 1 833 ? 21.825 33.280 9.431 1.00 16.46 873 GLY A CA 1
ATOM 6446 C C . GLY A 1 833 ? 21.461 31.830 9.664 1.00 15.04 873 GLY A C 1
ATOM 6447 O O . GLY A 1 833 ? 21.644 30.992 8.778 1.00 16.01 873 GLY A O 1
ATOM 6448 N N . ILE A 1 834 ? 20.877 31.554 10.833 1.00 14.13 874 ILE A N 1
ATOM 6449 C CA . ILE A 1 834 ? 20.629 30.184 11.284 1.00 14.55 874 ILE A CA 1
ATOM 6450 C C . ILE A 1 834 ? 19.135 29.864 11.243 1.00 15.55 874 ILE A C 1
ATOM 6451 O O . ILE A 1 834 ? 18.360 30.366 12.093 1.00 16.76 874 ILE A O 1
ATOM 6456 N N . ARG A 1 835 ? 18.751 29.043 10.263 1.00 17.97 875 ARG A N 1
ATOM 6457 C CA . ARG A 1 835 ? 17.389 28.711 10.057 1.00 19.57 875 ARG A CA 1
ATOM 6458 C C . ARG A 1 835 ? 16.961 27.579 10.962 1.00 19.25 875 ARG A C 1
ATOM 6459 O O . ARG A 1 835 ? 17.744 26.664 11.220 1.00 17.61 875 ARG A O 1
ATOM 6467 N N . THR A 1 836 ? 15.715 27.670 11.435 1.00 17.67 876 THR A N 1
ATOM 6468 C CA . THR A 1 836 ? 15.100 26.617 12.279 1.00 18.30 876 THR A CA 1
ATOM 6469 C C . THR A 1 836 ? 13.774 26.121 11.708 1.00 19.75 876 THR A C 1
ATOM 6470 O O . THR A 1 836 ? 13.146 26.822 10.908 1.00 18.58 876 THR A O 1
ATOM 6474 N N . SER A 1 837 ? 13.366 24.918 12.110 1.00 19.62 877 SER A N 1
ATOM 6475 C CA . SER A 1 837 ? 12.098 24.324 11.620 1.00 20.56 877 SER A CA 1
ATOM 6476 C C . SER A 1 837 ? 10.862 25.009 12.219 1.00 19.59 877 SER A C 1
ATOM 6477 O O . SER A 1 837 ? 10.926 25.695 13.253 1.00 18.59 877 SER A O 1
ATOM 6480 N N . ALA A 1 838 ? 9.726 24.839 11.549 1.00 21.30 878 ALA A N 1
ATOM 6481 C CA . ALA A 1 838 ? 8.462 25.381 12.008 1.00 20.52 878 ALA A CA 1
ATOM 6482 C C . ALA A 1 838 ? 8.100 24.738 13.344 1.00 18.96 878 ALA A C 1
ATOM 6483 O O . ALA A 1 838 ? 7.611 25.408 14.230 1.00 20.37 878 ALA A O 1
ATOM 6485 N N . ALA A 1 839 ? 8.376 23.459 13.506 1.00 17.90 879 ALA A N 1
ATOM 6486 C CA . ALA A 1 839 ? 8.125 22.791 14.783 1.00 17.90 879 ALA A CA 1
ATOM 6487 C C . ALA A 1 839 ? 8.897 23.456 15.918 1.00 17.86 879 ALA A C 1
ATOM 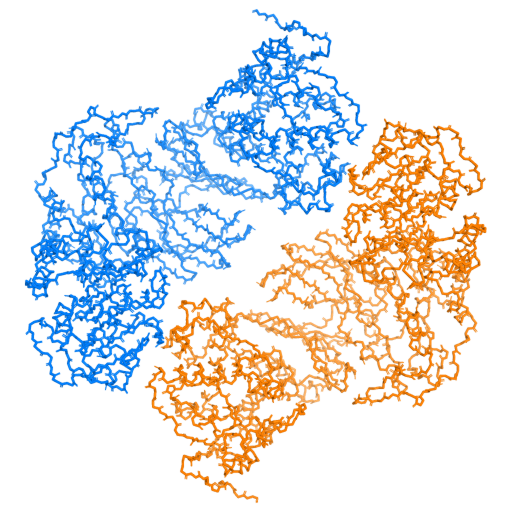6488 O O . ALA A 1 839 ? 8.375 23.678 16.995 1.00 16.22 879 ALA A O 1
ATOM 6490 N N . ALA A 1 840 ? 10.150 23.813 15.674 1.00 16.65 880 ALA A N 1
ATOM 6491 C CA . ALA A 1 840 ? 10.972 24.408 16.746 1.00 18.24 880 ALA A CA 1
ATOM 6492 C C . ALA A 1 840 ? 10.517 25.832 17.044 1.00 17.37 880 ALA A C 1
ATOM 6493 O O . ALA A 1 840 ? 10.495 26.242 18.177 1.00 15.87 880 ALA A O 1
ATOM 6495 N N . GLN A 1 841 ? 10.146 26.580 16.010 1.00 16.85 881 GLN A N 1
ATOM 6496 C CA . GLN A 1 841 ? 9.617 27.903 16.209 1.00 19.73 881 GLN A CA 1
ATOM 6497 C C . GLN A 1 841 ? 8.299 27.939 16.989 1.00 18.70 881 GLN A C 1
ATOM 6498 O O . GLN A 1 841 ? 8.149 28.774 17.874 1.00 20.06 881 GLN A O 1
ATOM 6504 N N . ALA A 1 842 ? 7.388 27.034 16.665 1.00 19.06 882 ALA A N 1
ATOM 6505 C CA . ALA A 1 842 ? 6.152 26.848 17.447 1.00 17.86 882 ALA A CA 1
ATOM 6506 C C . ALA A 1 842 ? 6.469 26.504 18.887 1.00 18.27 882 ALA A C 1
ATOM 6507 O O . ALA A 1 842 ? 5.793 26.973 19.811 1.00 18.02 882 ALA A O 1
ATOM 6509 N N . GLN A 1 843 ? 7.509 25.672 19.105 1.00 17.40 883 GLN A N 1
ATOM 6510 C CA . GLN A 1 843 ? 7.870 25.296 20.463 1.00 15.74 883 GLN A CA 1
ATOM 6511 C C . GLN A 1 843 ? 8.404 26.517 21.234 1.00 16.01 883 GLN A C 1
ATOM 6512 O O . GLN A 1 843 ? 8.011 26.758 22.392 1.00 14.76 883 GLN A O 1
ATOM 6518 N N . VAL A 1 844 ? 9.258 27.331 20.618 1.00 15.64 884 VAL A N 1
ATOM 6519 C CA . VAL A 1 844 ? 9.722 28.537 21.310 1.00 16.83 884 VAL A CA 1
ATOM 6520 C C . VAL A 1 844 ? 8.572 29.504 21.589 1.00 16.05 884 VAL A C 1
ATOM 6521 O O . VAL A 1 844 ? 8.494 30.083 22.658 1.00 17.48 884 VAL A O 1
ATOM 6525 N N . ALA A 1 845 ? 7.662 29.654 20.644 1.00 17.76 885 ALA A N 1
ATOM 6526 C CA . ALA A 1 845 ? 6.490 30.522 20.860 1.00 19.88 885 ALA A CA 1
ATOM 6527 C C . ALA A 1 845 ? 5.663 30.102 22.094 1.00 20.58 885 ALA A C 1
ATOM 6528 O O . ALA A 1 845 ? 5.321 30.936 22.932 1.00 19.71 885 ALA A O 1
ATOM 6530 N N . ALA A 1 846 ? 5.454 28.796 22.236 1.00 20.85 886 ALA A N 1
ATOM 6531 C CA . ALA A 1 846 ? 4.800 28.203 23.401 1.00 18.85 886 ALA A CA 1
ATOM 6532 C C . ALA A 1 846 ? 5.423 28.484 24.753 1.00 18.74 886 ALA A C 1
ATOM 6533 O O . ALA A 1 846 ? 4.722 28.483 25.763 1.00 17.69 886 ALA A O 1
ATOM 6535 N N . TYR A 1 847 ? 6.733 28.743 24.813 1.00 16.30 887 TYR A N 1
ATOM 6536 C CA . TYR A 1 847 ? 7.342 29.150 26.054 1.00 15.59 887 TYR A CA 1
ATOM 6537 C C . TYR A 1 847 ? 6.777 30.438 26.669 1.00 17.14 887 TYR A C 1
ATOM 6538 O O . TYR A 1 847 ? 6.825 30.601 27.895 1.00 16.96 887 TYR A O 1
ATOM 6547 N N . GLY A 1 848 ? 6.228 31.336 25.828 1.00 18.28 888 GLY A N 1
ATOM 6548 C CA . GLY A 1 848 ? 5.686 32.630 26.322 1.00 18.60 888 GLY A CA 1
ATOM 6549 C C . GLY A 1 848 ? 6.710 33.586 26.885 1.00 21.61 888 GLY A C 1
ATOM 6550 O O . GLY A 1 848 ? 6.430 34.352 27.818 1.00 22.55 888 GLY A O 1
ATOM 6551 N N . PHE A 1 849 ? 7.935 33.519 26.353 1.00 21.33 889 PHE A N 1
ATOM 6552 C CA . PHE A 1 849 ? 9.043 34.303 26.852 1.00 20.34 889 PHE A CA 1
ATOM 6553 C C . PHE A 1 849 ? 9.103 35.631 26.132 1.00 20.31 889 PHE A C 1
ATOM 6554 O O . PHE A 1 849 ? 8.706 35.731 24.997 1.00 21.24 889 PHE A O 1
ATOM 6562 N N . ALA A 1 850 ? 9.593 36.638 26.820 1.00 21.63 890 ALA A N 1
ATOM 6563 C CA . ALA A 1 850 ? 9.899 37.923 26.163 1.00 21.96 890 ALA A CA 1
ATOM 6564 C C . ALA A 1 850 ? 10.969 37.685 25.121 1.00 24.22 890 ALA A C 1
ATOM 6565 O O . ALA A 1 850 ? 11.952 36.941 25.390 1.00 22.82 890 ALA A O 1
ATOM 6567 N N . GLU A 1 851 ? 10.795 38.278 23.952 1.00 23.01 891 GLU A N 1
ATOM 6568 C CA . GLU A 1 851 ? 11.845 38.260 22.936 1.00 26.99 891 GLU A CA 1
ATOM 6569 C C . GLU A 1 851 ? 13.144 38.849 23.499 1.00 24.03 891 GLU A C 1
ATOM 6570 O O . GLU A 1 851 ? 13.087 39.833 24.243 1.00 22.42 891 GLU A O 1
ATOM 6576 N N . GLN A 1 852 ? 14.302 38.256 23.168 1.00 20.48 892 GLN A N 1
ATOM 6577 C CA . GLN A 1 852 ? 15.570 38.951 23.344 1.00 19.85 892 GLN A CA 1
ATOM 6578 C C . GLN A 1 852 ? 15.848 39.603 21.979 1.00 18.77 892 GLN A C 1
ATOM 6579 O O . GLN A 1 852 ? 16.000 38.903 20.980 1.00 18.76 892 GLN A O 1
ATOM 6585 N N . PRO A 1 853 ? 15.808 40.941 21.898 1.00 19.18 893 PRO A N 1
ATOM 6586 C CA . PRO A 1 853 ? 16.148 41.564 20.614 1.00 18.85 893 PRO A CA 1
ATOM 6587 C C . PRO A 1 853 ? 17.572 41.184 20.175 1.00 16.56 893 PRO A C 1
ATOM 6588 O O . PRO A 1 853 ? 18.449 40.946 21.029 1.00 15.30 893 PRO A O 1
ATOM 6592 N N . ALA A 1 854 ? 17.782 41.151 18.872 1.00 16.11 894 ALA A N 1
ATOM 6593 C CA . ALA A 1 854 ? 19.104 40.806 18.333 1.00 16.39 894 ALA A CA 1
ATOM 6594 C C . ALA A 1 854 ? 20.223 41.560 19.021 1.00 16.96 894 ALA A C 1
ATOM 6595 O O . ALA A 1 854 ? 20.177 42.804 19.214 1.00 16.94 894 ALA A O 1
ATOM 6597 N N . PHE A 1 855 ? 21.285 40.817 19.353 1.00 16.62 895 PHE A N 1
ATOM 6598 C CA . PHE A 1 855 ? 22.432 41.393 20.035 1.00 14.83 895 PHE A CA 1
ATOM 6599 C C . PHE A 1 855 ? 23.729 40.822 19.437 1.00 14.62 895 PHE A C 1
ATOM 6600 O O . PHE A 1 855 ? 23.722 39.796 18.754 1.00 13.75 895 PHE A O 1
ATOM 6608 N N . PHE A 1 856 ? 24.848 41.467 19.724 1.00 15.05 896 PHE A N 1
ATOM 6609 C CA . PHE A 1 856 ? 26.169 40.946 19.294 1.00 15.65 896 PHE A CA 1
ATOM 6610 C C . PHE A 1 856 ? 27.204 41.384 20.306 1.00 15.69 896 PHE A C 1
ATOM 6611 O O . PHE A 1 856 ? 27.253 42.559 20.661 1.00 16.02 896 PHE A O 1
ATOM 6619 N N . TYR A 1 857 ? 27.983 40.418 20.809 1.00 14.21 897 TYR A N 1
ATOM 6620 C CA . TYR A 1 857 ? 29.120 40.681 21.664 1.00 14.80 897 TYR A CA 1
ATOM 6621 C C . TYR A 1 857 ? 30.389 40.734 20.828 1.00 14.53 897 TYR A C 1
ATOM 6622 O O . TYR A 1 857 ? 30.753 39.772 20.135 1.00 14.90 897 TYR A O 1
ATOM 6631 N N . ALA A 1 858 ? 31.061 41.880 20.944 1.00 14.88 898 ALA A N 1
ATOM 6632 C CA . ALA A 1 858 ? 32.257 42.199 20.180 1.00 15.09 898 ALA A CA 1
ATOM 6633 C C . ALA A 1 858 ? 33.466 42.245 21.097 1.00 15.89 898 ALA A C 1
ATOM 6634 O O . ALA A 1 858 ? 33.431 42.791 22.208 1.00 16.60 898 ALA A O 1
ATOM 6636 N N . ASN A 1 859 ? 34.570 41.675 20.638 1.00 16.60 899 ASN A N 1
ATOM 6637 C CA . ASN A 1 859 ? 35.809 41.813 21.385 1.00 16.26 899 ASN A CA 1
ATOM 6638 C C . ASN A 1 859 ? 36.978 41.825 20.378 1.00 15.90 899 ASN A C 1
ATOM 6639 O O . ASN A 1 859 ? 36.860 41.307 19.291 1.00 15.46 899 ASN A O 1
ATOM 6644 N N . ASN A 1 860 ? 38.093 42.405 20.828 1.00 16.84 900 ASN A N 1
ATOM 6645 C CA . ASN A 1 860 ? 39.326 42.438 20.063 1.00 17.68 900 ASN A CA 1
ATOM 6646 C C . ASN A 1 860 ? 40.414 41.465 20.574 1.00 16.99 900 ASN A C 1
ATOM 6647 O O . ASN A 1 860 ? 41.531 41.473 20.074 1.00 17.47 900 ASN A O 1
ATOM 6652 N N . ARG A 1 861 ? 40.076 40.656 21.561 1.00 16.32 901 ARG A N 1
ATOM 6653 C CA . ARG A 1 861 ? 40.924 39.540 22.029 1.00 15.53 901 ARG A CA 1
ATOM 6654 C C . ARG A 1 861 ? 39.984 38.325 22.214 1.00 15.41 901 ARG A C 1
ATOM 6655 O O . ARG A 1 861 ? 38.776 38.503 22.457 1.00 15.50 901 ARG A O 1
ATOM 6663 N N . THR A 1 862 ? 40.530 37.127 22.133 1.00 14.21 902 THR A N 1
ATOM 6664 C CA . THR A 1 862 ? 39.764 35.908 22.396 1.00 13.32 902 THR A CA 1
ATOM 6665 C C . THR A 1 862 ? 39.644 35.634 23.891 1.00 14.41 902 THR A C 1
ATOM 6666 O O . THR A 1 862 ? 38.559 35.319 24.352 1.00 15.88 902 THR A O 1
ATOM 6670 N N . ASN A 1 863 ? 40.727 35.725 24.664 1.00 13.33 903 ASN A N 1
ATOM 6671 C CA . ASN A 1 863 ? 40.738 35.159 26.002 1.00 13.92 903 ASN A CA 1
ATOM 6672 C C . ASN A 1 863 ? 40.326 36.063 27.123 1.00 15.41 903 ASN A C 1
ATOM 6673 O O . ASN A 1 863 ? 40.003 35.567 28.172 1.00 14.22 903 ASN A O 1
ATOM 6678 N N . GLU A 1 864 ? 40.442 37.378 26.922 1.00 15.46 904 GLU A N 1
ATOM 66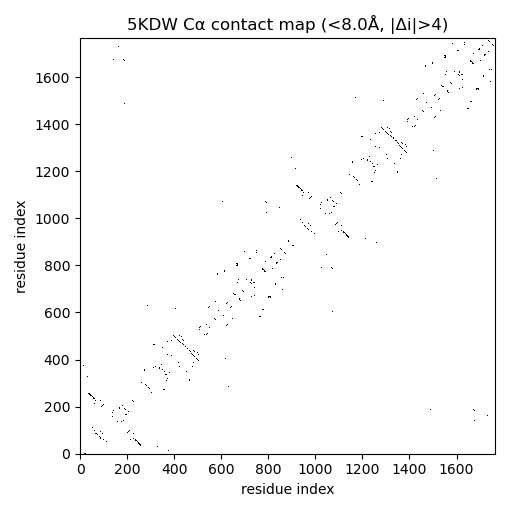79 C CA . GLU A 1 864 ? 40.224 38.367 27.978 1.00 17.27 904 GLU A CA 1
ATOM 6680 C C . GLU A 1 864 ? 38.846 38.975 27.805 1.00 18.01 904 GLU A C 1
ATOM 6681 O O . GLU A 1 864 ? 38.645 39.790 26.899 1.00 17.02 904 GLU A O 1
ATOM 6687 N N . TYR A 1 865 ? 37.906 38.600 28.658 1.00 16.87 905 TYR A N 1
ATOM 6688 C CA . TYR A 1 865 ? 36.525 38.997 28.428 1.00 17.64 905 TYR A CA 1
ATOM 6689 C C . TYR A 1 865 ? 36.182 40.381 29.052 1.00 19.52 905 TYR A C 1
ATOM 6690 O O . TYR A 1 865 ? 35.125 40.930 28.784 1.00 19.06 905 TYR A O 1
ATOM 6699 N N . SER A 1 866 ? 37.084 40.943 29.853 1.00 20.05 906 SER A N 1
ATOM 6700 C CA . SER A 1 866 ? 36.787 42.202 30.534 1.00 20.00 906 SER A CA 1
ATOM 6701 C C . SER A 1 866 ? 36.485 43.321 29.576 1.00 20.17 906 SER A C 1
ATOM 6702 O O . SER A 1 866 ? 35.846 44.269 29.970 1.00 21.36 906 SER A O 1
ATOM 6705 N N . THR A 1 867 ? 36.996 43.251 28.338 1.00 19.15 907 THR A N 1
ATOM 6706 C CA . THR A 1 867 ? 36.829 44.269 27.357 1.00 19.84 907 THR A CA 1
ATOM 6707 C C . THR A 1 867 ? 35.654 44.073 26.411 1.00 20.32 907 THR A C 1
ATOM 6708 O O . THR A 1 867 ? 35.433 44.898 25.523 1.00 18.92 907 THR A O 1
ATOM 6712 N N . VAL A 1 868 ? 34.897 42.978 26.571 1.00 18.95 908 VAL A N 1
ATOM 6713 C CA . VAL A 1 868 ? 33.858 42.654 25.596 1.00 18.71 908 VAL A CA 1
ATOM 6714 C C . VAL A 1 868 ? 32.835 43.791 25.634 1.00 20.44 908 VAL A C 1
ATOM 6715 O O . VAL A 1 868 ? 32.560 44.315 26.698 1.00 21.43 908 VAL A O 1
ATOM 6719 N N . LYS A 1 869 ? 32.297 44.121 24.482 1.00 20.51 909 LYS A N 1
ATOM 6720 C CA . LYS A 1 869 ? 31.275 45.150 24.324 1.00 22.32 909 LYS A CA 1
ATOM 6721 C C . LYS A 1 869 ? 30.001 44.569 23.731 1.00 21.18 909 LYS A C 1
ATOM 6722 O O . LYS A 1 869 ? 30.046 43.796 22.761 1.00 19.79 909 LYS A O 1
ATOM 6728 N N . LEU A 1 870 ? 28.863 44.958 24.293 1.00 19.21 910 LEU A N 1
ATOM 6729 C CA . LEU A 1 870 ? 27.549 44.514 23.811 1.00 19.25 910 LEU A CA 1
ATOM 6730 C C . LEU A 1 870 ? 26.888 45.533 22.859 1.00 21.20 910 LEU A C 1
ATOM 6731 O O . LEU A 1 870 ? 26.755 46.704 23.208 1.00 19.97 910 LEU A O 1
ATOM 6736 N N . LEU A 1 871 ? 26.535 45.077 21.658 1.00 18.53 911 LEU A N 1
ATOM 6737 C CA . LEU A 1 871 ? 25.925 45.863 20.632 1.00 18.74 911 LEU A CA 1
ATOM 6738 C C . LEU A 1 871 ? 24.461 45.461 20.536 1.00 20.18 911 LEU A C 1
ATOM 6739 O O . LEU A 1 871 ? 24.110 44.283 20.496 1.00 19.46 911 LEU A O 1
ATOM 6744 N N . ASP A 1 872 ? 23.596 46.446 20.470 1.00 20.13 912 ASP A N 1
ATOM 6745 C CA . ASP A 1 872 ? 22.170 46.200 20.187 1.00 20.74 912 ASP A CA 1
ATOM 6746 C C . ASP A 1 872 ? 22.022 46.245 18.697 1.00 20.62 912 ASP A C 1
ATOM 6747 O O . ASP A 1 872 ? 22.277 47.285 18.076 1.00 22.56 912 ASP A O 1
ATOM 6752 N N . MET A 1 873 ? 21.561 45.149 18.114 1.00 17.66 913 MET A N 1
ATOM 6753 C CA . MET A 1 873 ? 21.423 44.995 16.695 1.00 16.80 913 MET A CA 1
ATOM 6754 C C . MET A 1 873 ? 19.984 45.095 16.216 1.00 18.30 913 MET A C 1
ATOM 6755 O O . MET A 1 873 ? 19.742 44.853 15.019 1.00 18.90 913 MET A O 1
ATOM 6760 N N . SER A 1 874 ? 19.058 45.419 17.111 1.00 20.04 914 SER A N 1
ATOM 6761 C CA . SER A 1 874 ? 17.630 45.334 16.745 1.00 22.04 914 SER A CA 1
ATOM 6762 C C . SER A 1 874 ? 17.215 46.473 15.827 1.00 26.03 914 SER A C 1
ATOM 6763 O O . SER A 1 874 ? 16.318 46.289 15.047 1.00 27.54 914 SER A O 1
ATOM 6766 N N . GLN A 1 875 ? 17.896 47.611 15.892 1.00 26.48 915 GLN A N 1
ATOM 6767 C CA . GLN A 1 875 ? 17.516 48.799 15.094 1.00 32.74 915 GLN A CA 1
ATOM 6768 C C . GLN A 1 875 ? 18.429 49.150 13.937 1.00 35.89 915 GLN A C 1
ATOM 6769 O O . GLN A 1 875 ? 18.239 50.166 13.300 1.00 37.94 915 GLN A O 1
ATOM 6775 N N . GLY A 1 876 ? 19.432 48.345 13.652 1.00 31.40 916 GLY A N 1
ATOM 6776 C CA . GLY A 1 876 ? 20.425 48.753 12.695 1.00 29.71 916 GLY A CA 1
ATOM 6777 C C . GLY A 1 876 ? 21.712 48.172 13.181 1.00 29.37 916 GLY A C 1
ATOM 6778 O O . GLY A 1 876 ? 21.732 47.461 14.214 1.00 28.01 916 GLY A O 1
ATOM 6779 N N . SER A 1 877 ? 22.787 48.430 12.452 1.00 24.60 917 SER A N 1
ATOM 6780 C CA . SER A 1 877 ? 24.060 47.841 12.829 1.00 23.91 917 SER A CA 1
ATOM 6781 C C . SER A 1 877 ? 25.051 48.920 13.331 1.00 23.77 917 SER A C 1
ATOM 6782 O O . SER A 1 877 ? 25.540 49.680 12.558 1.00 25.47 917 SER A O 1
ATOM 6785 N N . PRO A 1 878 ? 25.382 48.949 14.620 1.00 23.10 918 PRO A N 1
ATOM 6786 C CA . PRO A 1 878 ? 26.414 49.876 15.029 1.00 23.15 918 PRO A CA 1
ATOM 6787 C C . PRO A 1 878 ? 27.773 49.672 14.360 1.00 24.64 918 PRO A C 1
ATOM 6788 O O . PRO A 1 878 ? 28.026 48.660 13.688 1.00 24.71 918 PRO A O 1
ATOM 6792 N N . ALA A 1 879 ? 28.629 50.676 14.549 1.00 26.40 919 ALA A N 1
ATOM 6793 C CA . ALA A 1 879 ? 30.008 50.604 14.125 1.00 28.00 919 ALA A CA 1
ATOM 6794 C C . ALA A 1 879 ? 30.708 49.536 14.936 1.00 23.27 919 ALA A C 1
ATOM 6795 O O . ALA A 1 879 ? 30.400 49.328 16.087 1.00 23.42 919 ALA A O 1
ATOM 6797 N N . TRP A 1 880 ? 31.668 48.868 14.341 1.00 25.33 920 TRP A N 1
ATOM 6798 C CA . TRP A 1 880 ? 32.601 48.046 15.157 1.00 25.29 920 TRP A CA 1
ATOM 6799 C C . TRP A 1 880 ? 33.199 48.930 16.233 1.00 26.43 920 TRP A C 1
ATOM 6800 O O . TRP A 1 880 ? 33.740 49.971 15.901 1.00 29.58 920 TRP A O 1
ATOM 6811 N N . PRO A 1 881 ? 33.073 48.574 17.525 1.00 26.31 921 PRO A N 1
ATOM 6812 C CA . PRO A 1 881 ? 33.431 49.485 18.610 1.00 24.52 921 PRO A CA 1
ATOM 6813 C C . PRO A 1 881 ? 34.871 49.464 19.118 1.00 25.72 921 PRO A C 1
ATOM 6814 O O . PRO A 1 881 ? 35.106 49.894 20.229 1.00 30.57 921 PRO A O 1
ATOM 6818 N N . PHE A 1 882 ? 35.818 48.940 18.355 1.00 25.81 922 PHE A N 1
ATOM 6819 C CA . PHE A 1 882 ? 37.232 48.946 18.749 1.00 26.93 922 PHE A CA 1
ATOM 6820 C C . PHE A 1 882 ? 38.030 49.630 17.627 1.00 29.49 922 PHE A C 1
ATOM 6821 O O . PHE A 1 882 ? 37.767 49.412 16.456 1.00 29.19 922 PHE A O 1
ATOM 6829 N N . PRO A 1 883 ? 39.028 50.433 18.000 1.00 36.96 923 PRO A N 1
ATOM 6830 C CA . PRO A 1 883 ? 39.827 51.093 16.961 1.00 37.75 923 PRO A CA 1
ATOM 6831 C C . PRO A 1 883 ? 40.625 50.090 16.147 1.00 33.49 923 PRO A C 1
ATOM 6832 O O . PRO A 1 883 ? 41.121 49.119 16.697 1.00 34.08 923 PRO A O 1
ATOM 6836 N N . LEU A 1 884 ? 40.679 50.283 14.840 1.00 33.75 924 LEU A N 1
ATOM 6837 C CA . LEU A 1 884 ? 41.605 49.557 13.983 1.00 35.45 924 LEU A CA 1
ATOM 6838 C C . LEU A 1 884 ? 42.926 50.347 13.950 1.00 37.39 924 LEU A C 1
ATOM 6839 O O . LEU A 1 884 ? 43.984 49.730 13.925 1.00 40.76 924 LEU A O 1
ATOM 6844 N N . ALA B 1 2 ? -1.574 11.985 80.445 1.00 44.28 42 ALA B N 1
ATOM 6845 C CA . ALA B 1 2 ? -2.027 12.301 79.048 1.00 42.38 42 ALA B CA 1
ATOM 6846 C C . ALA B 1 2 ? -3.342 11.594 78.746 1.00 40.75 42 ALA B C 1
ATOM 6847 O O . ALA B 1 2 ? -3.413 10.379 78.852 1.00 42.93 42 ALA B O 1
ATOM 6849 N N . THR B 1 3 ? -4.389 12.343 78.384 1.00 35.62 43 THR B N 1
ATOM 6850 C CA . THR B 1 3 ? -5.656 11.726 78.009 1.00 32.58 43 THR B CA 1
ATOM 6851 C C . THR B 1 3 ? -5.564 11.108 76.600 1.00 26.88 43 THR B C 1
ATOM 6852 O O . THR B 1 3 ? -4.667 11.421 75.846 1.00 27.46 43 THR B O 1
ATOM 6856 N N . GLN B 1 4 ? -6.509 10.251 76.267 1.00 27.57 44 GLN B N 1
ATOM 6857 C CA . GLN B 1 4 ? -6.516 9.622 74.935 1.00 28.37 44 GLN B CA 1
ATOM 6858 C C . GLN B 1 4 ? -6.744 10.702 73.887 1.00 28.56 44 GLN B C 1
ATOM 6859 O O . GLN B 1 4 ? -6.134 10.677 72.810 1.00 25.55 44 GLN B O 1
ATOM 6865 N N . GLU B 1 5 ? -7.537 11.719 74.222 1.00 30.02 45 GLU B N 1
ATOM 6866 C CA . GLU B 1 5 ? -7.752 12.809 73.250 1.00 34.16 45 GLU B CA 1
ATOM 6867 C C . GLU B 1 5 ? -6.459 13.534 72.964 1.00 29.94 45 GLU B C 1
ATOM 6868 O O . GLU B 1 5 ? -6.146 13.820 71.805 1.00 30.93 45 GLU B O 1
ATOM 6874 N N . GLU B 1 6 ? -5.669 13.813 73.992 1.00 30.58 46 GLU B N 1
ATOM 6875 C CA . GLU B 1 6 ? -4.388 14.491 73.767 1.00 29.65 46 GLU B CA 1
ATOM 6876 C C . GLU B 1 6 ? -3.394 13.601 73.017 1.00 27.07 46 GLU B C 1
ATOM 6877 O O . GLU B 1 6 ? -2.666 14.057 72.157 1.00 25.44 46 GLU B O 1
ATOM 6883 N N . ILE B 1 7 ? -3.410 12.314 73.338 1.00 27.59 47 ILE B N 1
ATOM 6884 C CA . ILE B 1 7 ? -2.582 11.353 72.636 1.00 26.81 47 ILE B CA 1
ATOM 6885 C C . ILE B 1 7 ? -2.989 11.325 71.141 1.00 24.76 47 ILE B C 1
ATOM 6886 O O . ILE B 1 7 ? -2.137 11.425 70.265 1.00 23.87 47 ILE B O 1
ATOM 6891 N N . LEU B 1 8 ? -4.291 11.253 70.869 1.00 24.67 48 LEU B N 1
ATOM 6892 C CA . LEU B 1 8 ? -4.778 11.288 69.473 1.00 22.69 48 LEU B CA 1
ATOM 6893 C C . LEU B 1 8 ? -4.381 12.536 68.743 1.00 25.11 48 LEU B C 1
ATOM 6894 O O . LEU B 1 8 ? -3.873 12.478 67.629 1.00 22.50 48 LEU B O 1
ATOM 6899 N N . ASP B 1 9 ? -4.560 13.697 69.377 1.00 27.16 49 ASP B N 1
ATOM 6900 C CA . ASP B 1 9 ? -4.237 14.943 68.672 1.00 29.34 49 ASP B CA 1
ATOM 6901 C C . ASP B 1 9 ? -2.749 15.032 68.307 1.00 28.01 49 ASP B C 1
ATOM 6902 O O . ASP B 1 9 ? -2.401 15.477 67.236 1.00 27.80 49 ASP B O 1
ATOM 6907 N N . ALA B 1 10 ? -1.880 14.575 69.187 1.00 26.65 50 ALA B N 1
ATOM 6908 C CA . ALA B 1 10 ? -0.455 14.533 68.854 1.00 28.34 50 ALA B CA 1
ATOM 6909 C C . ALA B 1 10 ? -0.111 13.450 67.795 1.00 24.22 50 ALA B C 1
ATOM 6910 O O . ALA B 1 10 ? 0.768 13.646 66.955 1.00 25.26 50 ALA B O 1
ATOM 6912 N N . ALA B 1 11 ? -0.791 12.321 67.886 1.00 23.96 51 ALA B N 1
ATOM 6913 C CA . ALA B 1 11 ? -0.603 11.205 66.948 1.00 23.50 51 ALA B CA 1
ATOM 6914 C C . ALA B 1 11 ? -0.978 11.600 65.526 1.00 22.60 51 ALA B C 1
ATOM 6915 O O . ALA B 1 11 ? -0.330 11.191 64.575 1.00 22.61 51 ALA B O 1
ATOM 6917 N N . LEU B 1 12 ? -2.022 12.414 65.392 1.00 25.14 52 LEU B N 1
ATOM 6918 C CA . LEU B 1 12 ? -2.413 12.969 64.080 1.00 23.66 52 LEU B CA 1
ATOM 6919 C C . LEU B 1 12 ? -1.326 13.728 63.394 1.00 23.81 52 LEU B C 1
ATOM 6920 O O . LEU B 1 12 ? -1.278 13.768 62.151 1.00 23.66 52 LEU B O 1
ATOM 6925 N N . VAL B 1 13 ? -0.416 14.309 64.175 1.00 25.49 53 VAL B N 1
ATOM 6926 C CA . VAL B 1 13 ? 0.705 15.054 63.599 1.00 26.59 53 VAL B CA 1
ATOM 6927 C C . VAL B 1 13 ? 1.914 14.151 63.391 1.00 26.83 53 VAL B C 1
ATOM 6928 O O . VAL B 1 13 ? 2.543 14.167 62.335 1.00 27.35 53 VAL B O 1
ATOM 6932 N N . SER B 1 14 ? 2.233 13.346 64.391 1.00 28.30 54 SER B N 1
ATOM 6933 C CA . SER B 1 14 ? 3.466 12.563 64.375 1.00 28.68 54 SER B CA 1
ATOM 6934 C C . SER B 1 14 ? 3.361 11.124 63.827 1.00 28.94 54 SER B C 1
ATOM 6935 O O . SER B 1 14 ? 4.377 10.519 63.559 1.00 29.86 54 SER B O 1
ATOM 6938 N N . GLY B 1 15 ? 2.167 10.570 63.689 1.00 25.37 55 GLY B N 1
ATOM 6939 C CA . GLY B 1 15 ? 2.022 9.138 63.454 1.00 26.36 55 GLY B CA 1
ATOM 6940 C C . GLY B 1 15 ? 2.281 8.224 64.639 1.00 27.25 55 GLY B C 1
ATOM 6941 O O . GLY B 1 15 ? 2.142 6.998 64.540 1.00 26.42 55 GLY B O 1
ATOM 6942 N N . ASP B 1 16 ? 2.599 8.784 65.803 1.00 24.84 56 ASP B N 1
ATOM 6943 C CA . ASP B 1 16 ? 2.938 7.921 66.938 1.00 24.18 56 ASP B CA 1
ATOM 6944 C C . ASP B 1 16 ? 1.753 7.411 67.698 1.00 22.47 56 ASP B C 1
ATOM 6945 O O . ASP B 1 16 ? 1.281 8.028 68.631 1.00 23.17 56 ASP B O 1
ATOM 6950 N N . SER B 1 17 ? 1.307 6.200 67.349 1.00 22.37 57 SER B N 1
ATOM 6951 C CA . SER B 1 17 ? 0.140 5.615 67.971 1.00 20.95 57 SER B CA 1
ATOM 6952 C C . SER B 1 17 ? 0.487 4.791 69.229 1.00 22.09 57 SER B C 1
ATOM 6953 O O . SER B 1 17 ? -0.404 4.149 69.775 1.00 20.45 57 SER B O 1
ATOM 6956 N N . SER B 1 18 ? 1.743 4.836 69.696 1.00 22.08 58 SER B N 1
ATOM 6957 C CA . SER B 1 18 ? 2.220 3.966 70.810 1.00 26.39 58 SER B CA 1
ATOM 6958 C C . SER B 1 18 ? 1.305 3.875 72.045 1.00 28.90 58 SER B C 1
ATOM 6959 O O . SER B 1 18 ? 1.063 2.779 72.560 1.00 31.23 58 SER B O 1
ATOM 6962 N N . GLN B 1 19 ? 0.794 5.002 72.514 1.00 28.48 59 GLN B N 1
ATOM 6963 C CA . GLN B 1 19 ? -0.091 5.012 73.704 1.00 29.93 59 GLN B CA 1
ATOM 6964 C C . GLN B 1 19 ? -1.587 5.112 73.380 1.00 26.80 59 GLN B C 1
ATOM 6965 O O . GLN B 1 19 ? -2.422 5.227 74.280 1.00 24.46 59 GLN B O 1
ATOM 6971 N N . LEU B 1 20 ? -1.946 5.032 72.096 1.00 25.49 60 LEU B N 1
ATOM 6972 C CA . LEU B 1 20 ? -3.343 5.168 71.686 1.00 22.67 60 LEU B CA 1
ATOM 6973 C C . LEU B 1 20 ? -4.094 3.834 71.745 1.00 23.06 60 LEU B C 1
ATOM 6974 O O . LEU B 1 20 ? -3.836 2.924 70.954 1.00 21.36 60 LEU B O 1
ATOM 6979 N N . THR B 1 21 ? -5.050 3.705 72.656 1.00 20.89 61 THR B N 1
ATOM 6980 C CA . THR B 1 21 ? -5.799 2.474 72.788 1.00 23.79 61 THR B CA 1
ATOM 6981 C C . THR B 1 21 ? -7.318 2.660 72.578 1.00 22.34 61 THR B C 1
ATOM 6982 O O . THR B 1 21 ? -8.077 1.677 72.448 1.00 23.50 61 THR B O 1
ATOM 6986 N N . ASP B 1 22 ? -7.796 3.906 72.597 1.00 22.43 62 ASP B N 1
ATOM 6987 C CA . ASP B 1 22 ? -9.255 4.107 72.597 1.00 22.14 62 ASP B CA 1
ATOM 6988 C C . ASP B 1 22 ? -9.760 4.200 71.164 1.00 20.64 62 ASP B C 1
ATOM 6989 O O . ASP B 1 22 ? -9.856 5.316 70.619 1.00 20.41 62 ASP B O 1
ATOM 6994 N N . SER B 1 23 ? -10.128 3.060 70.593 1.00 18.85 63 SER B N 1
ATOM 6995 C CA . SER B 1 23 ? -10.514 3.024 69.194 1.00 18.76 63 SER B CA 1
ATOM 6996 C C . SER B 1 23 ? -11.868 3.718 68.914 1.00 19.72 63 SER B C 1
ATOM 6997 O O . SER B 1 23 ? -12.051 4.283 67.855 1.00 19.63 63 SER B O 1
ATOM 7000 N N . HIS B 1 24 ? -12.778 3.663 69.878 1.00 18.99 64 HIS B N 1
ATOM 7001 C CA . HIS B 1 24 ? -14.053 4.335 69.778 1.00 19.09 64 HIS B CA 1
ATOM 7002 C C . HIS B 1 24 ? -13.907 5.841 69.590 1.00 18.24 64 HIS B C 1
ATOM 7003 O O . HIS B 1 24 ? -14.564 6.392 68.734 1.00 19.29 64 HIS B O 1
ATOM 7010 N N . LEU B 1 25 ? -13.040 6.462 70.372 1.00 18.46 65 LEU B N 1
ATOM 7011 C CA . LEU B 1 25 ? -12.724 7.856 70.278 1.00 20.22 65 LEU B CA 1
ATOM 7012 C C . LEU B 1 25 ? -12.233 8.210 68.884 1.00 21.07 65 LEU B C 1
ATOM 7013 O O . LEU B 1 25 ? -12.654 9.227 68.319 1.00 19.22 65 LEU B O 1
ATOM 7018 N N . VAL B 1 26 ? -11.325 7.396 68.340 1.00 17.31 66 VAL B N 1
ATOM 7019 C CA . VAL B 1 26 ? -10.811 7.663 67.010 1.00 16.03 66 VAL B CA 1
ATOM 7020 C C . VAL B 1 26 ? -11.939 7.502 65.991 1.00 14.73 66 VAL B C 1
ATOM 7021 O O . VAL B 1 26 ? -12.049 8.312 65.089 1.00 15.23 66 VAL B O 1
ATOM 7025 N N . ALA B 1 27 ? -12.744 6.451 66.118 1.00 14.62 67 ALA B N 1
ATOM 7026 C CA . ALA B 1 27 ? -13.870 6.214 65.193 1.00 15.61 67 ALA B CA 1
ATOM 7027 C C . ALA B 1 27 ? -14.844 7.399 65.163 1.00 16.42 67 ALA B C 1
ATOM 7028 O O . ALA B 1 27 ? -15.353 7.751 64.095 1.00 16.43 67 ALA B O 1
ATOM 7030 N N . LEU B 1 28 ? -15.115 7.980 66.332 1.00 17.55 68 LEU B N 1
ATOM 7031 C CA . LEU B 1 28 ? -15.941 9.227 66.396 1.00 18.20 68 LEU B CA 1
ATOM 7032 C C . LEU B 1 28 ? -15.335 10.399 65.597 1.00 17.85 68 LEU B C 1
ATOM 7033 O O . LEU B 1 28 ? -16.064 11.121 64.897 1.00 16.22 68 LEU B O 1
ATOM 7038 N N . ARG B 1 29 ? -14.022 10.598 65.713 1.00 17.65 69 ARG B N 1
ATOM 7039 C CA . ARG B 1 29 ? -13.347 11.636 65.015 1.00 19.55 69 ARG B CA 1
ATOM 7040 C C . ARG B 1 29 ? -13.407 11.391 63.512 1.00 17.72 69 ARG B C 1
ATOM 7041 O O . ARG B 1 29 ? -13.649 12.307 62.732 1.00 15.14 69 ARG B O 1
ATOM 7049 N N . LEU B 1 30 ? -13.193 10.132 63.130 1.00 16.25 70 LEU B N 1
ATOM 7050 C CA . LEU B 1 30 ? -13.273 9.708 61.764 1.00 15.46 70 LEU B CA 1
ATOM 7051 C C . LEU B 1 30 ? -14.715 9.960 61.227 1.00 15.14 70 LEU B C 1
ATOM 7052 O O . LEU B 1 30 ? -14.880 10.433 60.091 1.00 12.40 70 LEU B O 1
ATOM 7057 N N . GLN B 1 31 ? -15.731 9.633 62.034 1.00 13.61 71 GLN B N 1
ATOM 7058 C CA . GLN B 1 31 ? -17.101 9.822 61.641 1.00 15.36 71 GLN B CA 1
ATOM 7059 C C . GLN B 1 31 ? -17.350 11.306 61.233 1.00 14.93 71 GLN B C 1
ATOM 7060 O O . GLN B 1 31 ? -17.969 11.556 60.206 1.00 15.04 71 GLN B O 1
ATOM 7066 N N . GLN B 1 32 ? -16.866 12.238 62.043 1.00 15.50 72 GLN B N 1
ATOM 7067 C CA . GLN B 1 32 ? -17.044 13.690 61.755 1.00 14.86 72 GLN B CA 1
ATOM 7068 C C . GLN B 1 32 ? -16.195 14.151 60.586 1.00 15.75 72 GLN B C 1
ATOM 7069 O O . GLN B 1 32 ? -16.564 15.046 59.825 1.00 15.47 72 GLN B O 1
ATOM 7075 N N . GLN B 1 33 ? -15.044 13.555 60.401 1.00 14.49 73 GLN B N 1
ATOM 7076 C CA . GLN B 1 33 ? -14.196 13.925 59.261 1.00 15.67 73 GLN B CA 1
ATOM 7077 C C . GLN B 1 33 ? -14.845 13.512 57.958 1.00 15.16 73 GLN B C 1
ATOM 7078 O O . GLN B 1 33 ? -14.871 14.297 57.011 1.00 15.75 73 GLN B O 1
ATOM 7084 N N . VAL B 1 34 ? -15.344 12.263 57.891 1.00 15.55 74 VAL B N 1
ATOM 7085 C CA . VAL B 1 34 ? -16.027 11.733 56.718 1.00 17.74 74 VAL B CA 1
ATOM 7086 C C . VAL B 1 34 ? -17.258 12.579 56.405 1.00 16.64 74 VAL B C 1
ATOM 7087 O O . VAL B 1 34 ? -17.606 12.822 55.245 1.00 16.46 74 VAL B O 1
ATOM 7091 N N . GLU B 1 35 ? -17.917 13.043 57.457 1.00 15.50 75 GLU B N 1
ATOM 7092 C CA . GLU B 1 35 ? -19.127 13.842 57.282 1.00 15.65 75 GLU B CA 1
ATOM 7093 C C . GLU B 1 35 ? -18.791 15.240 56.817 1.00 15.79 75 GLU B C 1
ATOM 7094 O O . GLU B 1 35 ? -19.508 15.785 55.952 1.00 14.85 75 GLU B O 1
ATOM 7100 N N . ARG B 1 36 ? -17.707 15.810 57.314 1.00 16.66 76 ARG B N 1
ATOM 7101 C CA . ARG B 1 36 ? -17.204 17.115 56.847 1.00 19.99 76 ARG B CA 1
ATOM 7102 C C . ARG B 1 36 ? -16.909 17.037 55.309 1.00 17.96 76 ARG B C 1
ATOM 7103 O O . ARG B 1 36 ? -17.299 17.931 54.511 1.00 18.19 76 ARG B O 1
ATOM 7111 N N . ILE B 1 37 ? -16.266 15.977 54.883 1.00 16.16 77 ILE B N 1
ATOM 7112 C CA . ILE B 1 37 ? -15.999 15.789 53.465 1.00 17.67 77 ILE B CA 1
ATOM 7113 C C . ILE B 1 37 ? -17.315 15.702 52.631 1.00 17.26 77 ILE B C 1
ATOM 7114 O O . ILE B 1 37 ? -17.417 16.350 51.587 1.00 16.88 77 ILE B O 1
ATOM 7119 N N . ARG B 1 38 ? -18.247 14.877 53.064 1.00 15.67 78 ARG B N 1
ATOM 7120 C CA . ARG B 1 38 ? -19.512 14.749 52.390 1.00 17.23 78 ARG B CA 1
ATOM 7121 C C . ARG B 1 38 ? -20.225 16.120 52.296 1.00 15.96 78 ARG B C 1
ATOM 7122 O O . ARG B 1 38 ? -20.768 16.454 51.241 1.00 15.97 78 ARG B O 1
ATOM 7130 N N . GLN B 1 39 ? -20.270 16.881 53.388 1.00 15.77 79 GLN B N 1
ATOM 7131 C CA . GLN B 1 39 ? -20.943 18.191 53.378 1.00 16.62 79 GLN B CA 1
ATOM 7132 C C . GLN B 1 39 ? -20.325 19.148 52.368 1.00 17.95 79 GLN B C 1
ATOM 7133 O O . GLN B 1 39 ? -21.034 19.747 51.583 1.00 17.41 79 GLN B O 1
ATOM 7139 N N . THR B 1 40 ? -18.996 19.275 52.395 1.00 17.27 80 THR B N 1
ATOM 7140 C CA . THR B 1 40 ? -18.242 20.096 51.417 1.00 18.82 80 THR B CA 1
ATOM 7141 C C . THR B 1 40 ? -18.498 19.712 49.961 1.00 17.76 80 THR B C 1
ATOM 7142 O O . THR B 1 40 ? -18.859 20.549 49.155 1.00 17.77 80 THR B O 1
ATOM 7146 N N . ARG B 1 41 ? -18.361 18.438 49.660 1.00 14.93 81 ARG B N 1
ATOM 7147 C CA . ARG B 1 41 ? -18.602 17.916 48.336 1.00 15.10 81 ARG B CA 1
ATOM 7148 C C . ARG B 1 41 ? -20.012 18.138 47.835 1.00 14.79 81 ARG B C 1
ATOM 7149 O O . ARG B 1 41 ? -20.208 18.521 46.680 1.00 13.41 81 ARG B O 1
ATOM 7157 N N . THR B 1 42 ? -20.999 17.876 48.692 1.00 14.72 82 THR B N 1
ATOM 7158 C CA . THR B 1 42 ? -22.373 17.856 48.225 1.00 15.77 82 THR B CA 1
ATOM 7159 C C . THR B 1 42 ? -22.827 19.292 48.014 1.00 16.81 82 THR B C 1
ATOM 7160 O O . THR B 1 42 ? -23.546 19.570 47.051 1.00 16.15 82 THR B O 1
ATOM 7164 N N . GLN B 1 43 ? -22.370 20.205 48.870 1.00 15.95 83 GLN B N 1
ATOM 7165 C CA . GLN B 1 43 ? -22.666 21.600 48.671 1.00 18.46 83 GLN B CA 1
ATOM 7166 C C . GLN B 1 43 ? -22.121 22.154 47.342 1.00 16.32 83 GLN B C 1
ATOM 7167 O O . GLN B 1 43 ? -22.807 22.907 46.626 1.00 15.60 83 GLN B O 1
ATOM 7173 N N . LEU B 1 44 ? -20.867 21.846 47.042 1.00 14.94 84 LEU B N 1
ATOM 7174 C CA . LEU B 1 44 ? -20.256 22.247 45.793 1.00 13.41 84 LEU B CA 1
ATOM 7175 C C . LEU B 1 44 ? -20.939 21.617 44.587 1.00 12.97 84 LEU B C 1
ATOM 7176 O O . LEU B 1 44 ? -21.305 22.305 43.665 1.00 12.57 84 LEU B O 1
ATOM 7181 N N . LEU B 1 45 ? -21.144 20.312 44.592 1.00 13.19 85 LEU B N 1
ATOM 7182 C CA . LEU B 1 45 ? -21.776 19.657 43.445 1.00 13.13 85 LEU B CA 1
ATOM 7183 C C . LEU B 1 45 ? -23.204 20.099 43.190 1.00 14.22 85 LEU B C 1
ATOM 7184 O O . LEU B 1 45 ? -23.610 20.310 42.060 1.00 13.56 85 LEU B O 1
ATOM 7189 N N . ASP B 1 46 ? -23.990 20.231 44.238 1.00 14.29 86 ASP B N 1
ATOM 7190 C CA . ASP B 1 46 ? -25.354 20.740 44.063 1.00 15.39 86 ASP B CA 1
ATOM 7191 C C . ASP B 1 46 ? -25.337 22.138 43.394 1.00 15.45 86 ASP B C 1
ATOM 7192 O O . ASP B 1 46 ? -26.141 22.418 42.506 1.00 16.03 86 ASP B O 1
ATOM 7197 N N . GLY B 1 47 ? -24.422 23.010 43.826 1.00 14.76 87 GLY B N 1
ATOM 7198 C CA . GLY B 1 47 ? -24.277 24.328 43.259 1.00 15.21 87 GLY B CA 1
ATOM 7199 C C . GLY B 1 47 ? -23.871 24.295 41.787 1.00 14.54 87 GLY B C 1
ATOM 7200 O O . GLY B 1 47 ? -24.370 25.097 40.960 1.00 15.53 87 GLY B O 1
ATOM 7201 N N . LEU B 1 48 ? -22.992 23.359 41.437 1.00 14.45 88 LEU B N 1
ATOM 7202 C CA . LEU B 1 48 ? -22.573 23.208 40.031 1.00 14.02 88 LEU B CA 1
ATOM 7203 C C . LEU B 1 48 ? -23.714 22.707 39.164 1.00 13.46 88 LEU B C 1
ATOM 7204 O O . LEU B 1 48 ? -24.053 23.323 38.148 1.00 12.94 88 LEU B O 1
ATOM 7209 N N . TYR B 1 49 ? -24.311 21.580 39.529 1.00 13.36 89 TYR B N 1
ATOM 7210 C CA . TYR B 1 49 ? -25.301 20.949 38.661 1.00 13.46 89 TYR B CA 1
ATOM 7211 C C . TYR B 1 49 ? -26.622 21.728 38.540 1.00 13.75 89 TYR B C 1
ATOM 7212 O O . TYR B 1 49 ? -27.129 21.869 37.440 1.00 13.42 89 TYR B O 1
ATOM 7221 N N A GLN B 1 50 ? -27.170 22.123 39.683 0.52 13.54 90 GLN B N 1
ATOM 7222 N N B GLN B 1 50 ? -27.117 22.327 39.628 0.48 13.95 90 GLN B N 1
ATOM 7223 C CA A GLN B 1 50 ? -28.533 22.613 39.762 0.52 14.61 90 GLN B CA 1
ATOM 7224 C CA B GLN B 1 50 ? -28.498 22.874 39.675 0.48 15.16 90 GLN B CA 1
ATOM 7225 C C A GLN B 1 50 ? -29.424 21.728 38.923 0.52 14.86 90 GLN B C 1
ATOM 7226 C C B GLN B 1 50 ? -29.417 21.851 38.991 0.48 15.20 90 GLN B C 1
ATOM 7227 O O A GLN B 1 50 ? -29.278 20.502 38.973 0.52 14.02 90 GLN B O 1
ATOM 7228 O O B GLN B 1 50 ? -29.288 20.668 39.254 0.48 14.37 90 GLN B O 1
ATOM 7239 N N . ASN B 1 51 ? -30.329 22.293 38.117 1.00 16.54 91 ASN B N 1
ATOM 7240 C CA . ASN B 1 51 ? -31.166 21.406 37.302 1.00 17.34 91 ASN B CA 1
ATOM 7241 C C . ASN B 1 51 ? -30.723 21.321 35.868 1.00 18.09 91 ASN B C 1
ATOM 7242 O O . ASN B 1 51 ? -31.531 20.964 35.029 1.00 18.29 91 ASN B O 1
ATOM 7247 N N . LEU B 1 52 ? -29.449 21.639 35.554 1.00 16.24 92 LEU B N 1
ATOM 7248 C CA . LEU B 1 52 ? -28.959 21.576 34.210 1.00 16.29 92 LEU B CA 1
ATOM 7249 C C . LEU B 1 52 ? -28.752 20.120 33.798 1.00 17.43 92 LEU B C 1
ATOM 7250 O O . LEU B 1 52 ? -28.660 19.198 34.651 1.00 17.42 92 LEU B O 1
ATOM 7255 N N . SER B 1 53 ? -28.695 19.912 32.494 1.00 17.39 93 SER B N 1
ATOM 7256 C CA . SER B 1 53 ? -28.369 18.584 31.960 1.00 18.37 93 SER B CA 1
ATOM 7257 C C . SER B 1 53 ? -26.943 18.222 32.367 1.00 17.46 93 SER B C 1
ATOM 7258 O O . SER B 1 53 ? -26.043 19.020 32.185 1.00 17.42 93 SER B O 1
ATOM 7261 N N . GLN B 1 54 ? -26.772 16.991 32.850 1.00 16.99 94 GLN B N 1
ATOM 7262 C CA . GLN B 1 54 ? -25.468 16.440 33.099 1.00 17.71 94 GLN B CA 1
ATOM 7263 C C . GLN B 1 54 ? -24.945 15.552 31.987 1.00 18.58 94 GLN B C 1
ATOM 7264 O O . GLN B 1 54 ? -23.875 14.964 32.168 1.00 18.45 94 GLN B O 1
ATOM 7270 N N . ALA B 1 55 ? -25.621 15.538 30.838 1.00 17.26 95 ALA B N 1
ATOM 7271 C CA . ALA B 1 55 ? -25.149 14.790 29.714 1.00 18.37 95 ALA B CA 1
ATOM 7272 C C . ALA B 1 55 ? -23.724 15.144 29.361 1.00 17.71 95 ALA B C 1
ATOM 7273 O O . ALA B 1 55 ? -23.387 16.298 29.144 1.00 18.68 95 ALA B O 1
ATOM 7275 N N . TYR B 1 56 ? -22.914 14.110 29.281 1.00 16.25 96 TYR B N 1
ATOM 7276 C CA . TYR B 1 56 ? -21.493 14.190 28.951 1.00 16.52 96 TYR B CA 1
ATOM 7277 C C . TYR B 1 56 ? -21.006 12.842 28.415 1.00 16.12 96 TYR B C 1
ATOM 7278 O O . TYR B 1 56 ? -20.978 11.825 29.142 1.00 14.77 96 TYR B O 1
ATOM 7287 N N . ASP B 1 57 ? -20.570 12.881 27.155 1.00 15.96 97 ASP B N 1
ATOM 7288 C CA . ASP B 1 57 ? -20.075 11.702 26.479 1.00 17.89 97 ASP B CA 1
ATOM 7289 C C . ASP B 1 57 ? -18.683 11.948 25.907 1.00 16.43 97 ASP B C 1
ATOM 7290 O O . ASP B 1 57 ? -18.537 12.578 24.890 1.00 17.59 97 ASP B O 1
ATOM 7295 N N . PRO B 1 58 ? -17.653 11.425 26.572 1.00 15.79 98 PRO B N 1
ATOM 7296 C CA . PRO B 1 58 ? -16.272 11.708 26.100 1.00 18.47 98 PRO B CA 1
ATOM 7297 C C . PRO B 1 58 ? -15.802 10.747 25.016 1.00 19.36 98 PRO B C 1
ATOM 7298 O O . PRO B 1 58 ? -14.698 10.878 24.549 1.00 20.64 98 PRO B O 1
ATOM 7302 N N . GLY B 1 59 ? -16.607 9.733 24.722 1.00 22.61 99 GLY B N 1
ATOM 7303 C CA . GLY B 1 59 ? -16.233 8.713 23.734 1.00 23.34 99 GLY B CA 1
ATOM 7304 C C . GLY B 1 59 ? -15.184 7.735 24.196 1.00 20.84 99 GLY B C 1
ATOM 7305 O O . GLY B 1 59 ? -14.664 7.791 25.295 1.00 18.93 99 GLY B O 1
ATOM 7306 N N . ALA B 1 60 ? -14.872 6.808 23.302 1.00 21.80 100 ALA B N 1
ATOM 7307 C CA . ALA B 1 60 ? -13.865 5.805 23.574 1.00 21.73 100 ALA B CA 1
ATOM 7308 C C . ALA B 1 60 ? -12.485 6.448 23.704 1.00 19.33 100 ALA B C 1
ATOM 7309 O O . ALA B 1 60 ? -11.669 5.950 24.476 1.00 18.20 100 ALA B O 1
ATOM 7311 N N . ALA B 1 61 ? -12.238 7.496 22.926 1.00 20.50 101 ALA B N 1
ATOM 7312 C CA . ALA B 1 61 ? -10.927 8.156 22.862 1.00 20.85 101 ALA B CA 1
ATOM 7313 C C . ALA B 1 61 ? -10.779 9.199 23.974 1.00 19.45 101 ALA B C 1
ATOM 7314 O O . ALA B 1 61 ? -10.807 10.432 23.733 1.00 19.11 101 ALA B O 1
ATOM 7316 N N . SER B 1 62 ? -10.703 8.692 25.200 1.00 18.19 102 SER B N 1
ATOM 7317 C CA . SER B 1 62 ? -10.602 9.548 26.382 1.00 17.37 102 SER B CA 1
ATOM 7318 C C . SER B 1 62 ? -10.068 8.733 27.527 1.00 17.26 102 SER B C 1
ATOM 7319 O O . SER B 1 62 ? -10.009 7.520 27.441 1.00 18.25 102 SER B O 1
ATOM 7322 N N . MET B 1 63 ? -9.672 9.392 28.605 1.00 17.23 103 MET B N 1
ATOM 7323 C CA . MET B 1 63 ? -9.118 8.772 29.779 1.00 17.82 103 MET B CA 1
ATOM 7324 C C . MET B 1 63 ? -10.061 9.029 30.939 1.00 17.05 103 MET B C 1
ATOM 7325 O O . MET B 1 63 ? -10.883 9.960 30.889 1.00 16.31 103 MET B O 1
ATOM 7330 N N . TRP B 1 64 ? -9.949 8.233 31.987 1.00 16.21 104 TRP B N 1
ATOM 7331 C CA . TRP B 1 64 ? -10.674 8.517 33.233 1.00 15.32 104 TRP B CA 1
ATOM 7332 C C . TRP B 1 64 ? -9.743 9.403 34.035 1.00 16.78 104 TRP B C 1
ATOM 7333 O O . TRP B 1 64 ? -8.515 9.256 33.944 1.00 16.10 104 TRP B O 1
ATOM 7344 N N . VAL B 1 65 ? -10.334 10.327 34.773 1.00 16.41 105 VAL B N 1
ATOM 7345 C CA . VAL B 1 65 ? -9.620 11.228 35.664 1.00 17.56 105 VAL B CA 1
ATOM 7346 C C . VAL B 1 65 ? -10.201 11.138 37.059 1.00 19.27 105 VAL B C 1
ATOM 7347 O O . VAL B 1 65 ? -11.369 11.494 37.288 1.00 19.48 105 VAL B O 1
ATOM 7351 N N . LEU B 1 66 ? -9.386 10.659 37.994 1.00 18.43 106 LEU B N 1
ATOM 7352 C CA . LEU B 1 66 ? -9.864 10.244 39.302 1.00 21.63 106 LEU B CA 1
ATOM 7353 C C . LEU B 1 66 ? -9.355 11.103 40.423 1.00 19.08 106 LEU B C 1
ATOM 7354 O O . LEU B 1 66 ? -8.201 11.537 40.393 1.00 19.21 106 LEU B O 1
ATOM 7359 N N . PRO B 1 67 ? -10.135 11.240 41.492 1.00 16.94 107 PRO B N 1
ATOM 7360 C CA . PRO B 1 67 ? -9.549 11.768 42.698 1.00 16.49 107 PRO B CA 1
ATOM 7361 C C . PRO B 1 67 ? -8.378 10.885 43.194 1.00 20.77 107 PRO B C 1
ATOM 7362 O O . PRO B 1 67 ? -8.381 9.652 43.006 1.00 20.67 107 PRO B O 1
ATOM 7366 N N . ALA B 1 68 ? -7.354 11.508 43.748 1.00 22.22 108 ALA B N 1
ATOM 7367 C CA . ALA B 1 68 ? -6.193 10.815 44.299 1.00 27.35 108 ALA B CA 1
ATOM 7368 C C . ALA B 1 68 ? -6.129 11.101 45.774 1.00 31.27 108 ALA B C 1
ATOM 7369 O O . ALA B 1 68 ? -5.863 10.218 46.549 1.00 36.02 108 ALA B O 1
ATOM 7371 N N . ASN B 1 69 ? -6.400 12.338 46.169 1.00 32.54 109 ASN B N 1
ATOM 7372 C CA . ASN B 1 69 ? -6.507 12.692 47.559 1.00 34.74 109 ASN B CA 1
ATOM 7373 C C . ASN B 1 69 ? -7.985 12.911 47.922 1.00 33.48 109 ASN B C 1
ATOM 7374 O O . ASN B 1 69 ? -8.589 13.886 47.496 1.00 33.50 109 ASN B O 1
ATOM 7379 N N . PRO B 1 70 ? -8.545 12.040 48.750 1.00 33.06 110 PRO B N 1
ATOM 7380 C CA . PRO B 1 70 ? -9.986 12.053 49.006 1.00 32.22 110 PRO B CA 1
ATOM 7381 C C . PRO B 1 70 ? -10.472 13.227 49.785 1.00 25.77 110 PRO B C 1
ATOM 7382 O O . PRO B 1 70 ? -11.620 13.636 49.583 1.00 25.43 110 PRO B O 1
ATOM 7386 N N . ASP B 1 71 ? -9.630 13.789 50.656 1.00 21.08 111 ASP B N 1
ATOM 7387 C CA . ASP B 1 71 ? -10.064 14.871 51.477 1.00 20.55 111 ASP B CA 1
ATOM 7388 C C . ASP B 1 71 ? -10.318 16.156 50.713 1.00 20.83 111 ASP B C 1
ATOM 7389 O O . ASP B 1 71 ? -11.178 16.910 51.145 1.00 20.29 111 ASP B O 1
ATOM 7394 N N . ASN B 1 72 ? -9.581 16.400 49.611 1.00 18.53 112 ASN B N 1
ATOM 7395 C CA . ASN B 1 72 ? -9.673 17.700 48.940 1.00 20.87 112 ASN B CA 1
ATOM 7396 C C . ASN B 1 72 ? -9.898 17.605 47.441 1.00 19.37 112 ASN B C 1
ATOM 7397 O O . ASN B 1 72 ? -9.763 18.611 46.769 1.00 18.81 112 ASN B O 1
ATOM 7402 N N . THR B 1 73 ? -10.221 16.422 46.930 1.00 16.96 113 THR B N 1
ATOM 7403 C CA . THR B 1 73 ? -10.617 16.281 45.560 1.00 16.52 113 THR B CA 1
ATOM 7404 C C . THR B 1 73 ? -11.890 15.432 45.495 1.00 17.13 113 THR B C 1
ATOM 7405 O O . THR B 1 73 ? -12.192 14.717 46.427 1.00 18.94 113 THR B O 1
ATOM 7409 N N . LEU B 1 74 ? -12.589 15.480 44.377 1.00 14.79 114 LEU B N 1
ATOM 7410 C CA . LEU B 1 74 ? -13.868 14.788 44.247 1.00 14.61 114 LEU B CA 1
ATOM 7411 C C . LEU B 1 74 ? -14.276 14.621 42.806 1.00 15.06 114 LEU B C 1
ATOM 7412 O O . LEU B 1 74 ? -13.818 15.363 41.944 1.00 14.31 114 LEU B O 1
ATOM 7417 N N . PRO B 1 75 ? -15.093 13.598 42.504 1.00 14.63 115 PRO B N 1
ATOM 7418 C CA . PRO B 1 75 ? -15.554 13.439 41.132 1.00 15.26 115 PRO B CA 1
ATOM 7419 C C . PRO B 1 75 ? -16.524 14.548 40.741 1.00 15.27 115 PRO B C 1
ATOM 7420 O O . PRO B 1 75 ? -17.182 15.144 41.608 1.00 14.19 115 PRO B O 1
ATOM 7424 N N . PHE B 1 76 ? -16.572 14.835 39.446 1.00 14.75 116 PHE B N 1
ATOM 7425 C CA . PHE B 1 76 ? -17.497 15.829 38.899 1.00 14.79 116 PHE B CA 1
ATOM 7426 C C . PHE B 1 76 ? -18.504 15.108 37.967 1.00 14.90 116 PHE B C 1
ATOM 7427 O O . PHE B 1 76 ? -19.708 15.411 37.994 1.00 16.54 116 PHE B O 1
ATOM 7435 N N . LEU B 1 77 ? -18.002 14.245 37.097 1.00 15.20 117 LEU B N 1
ATOM 7436 C CA . LEU B 1 77 ? -18.836 13.495 36.162 1.00 15.13 117 LEU B CA 1
ATOM 7437 C C . LEU B 1 77 ? -18.486 12.010 36.307 1.00 15.62 117 LEU B C 1
ATOM 7438 O O . LEU B 1 77 ? -17.385 11.578 35.937 1.00 14.85 117 LEU B O 1
ATOM 7443 N N . ILE B 1 78 ? -19.447 11.248 36.830 1.00 15.34 118 ILE B N 1
ATOM 7444 C CA . ILE B 1 78 ? -19.323 9.779 36.988 1.00 15.77 118 ILE B CA 1
ATOM 7445 C C . ILE B 1 78 ? -20.312 9.133 36.013 1.00 16.20 118 ILE B C 1
ATOM 7446 O O . ILE B 1 78 ? -21.530 9.394 36.088 1.00 15.69 118 ILE B O 1
ATOM 7451 N N . GLY B 1 79 ? -19.793 8.333 35.093 1.00 14.25 119 GLY B N 1
ATOM 7452 C CA . GLY B 1 79 ? -20.591 7.650 34.114 1.00 15.69 119 GLY B CA 1
ATOM 7453 C C . GLY B 1 79 ? -21.488 6.597 34.752 1.00 14.89 119 GLY B C 1
ATOM 7454 O O . GLY B 1 79 ? -21.311 6.219 35.898 1.00 15.72 119 GLY B O 1
ATOM 7455 N N . ASP B 1 80 ? -22.465 6.142 33.998 1.00 17.48 120 ASP B N 1
ATOM 7456 C CA . ASP B 1 80 ? -23.371 5.072 34.462 1.00 21.03 120 ASP B CA 1
ATOM 7457 C C . ASP B 1 80 ? -22.650 3.765 34.773 1.00 21.44 120 ASP B C 1
ATOM 7458 O O . ASP B 1 80 ? -23.152 3.000 35.538 1.00 20.86 120 ASP B O 1
ATOM 7463 N N . LYS B 1 81 ? -21.490 3.506 34.159 1.00 21.13 121 LYS B N 1
ATOM 7464 C CA . LYS B 1 81 ? -20.686 2.333 34.541 1.00 20.65 121 LYS B CA 1
ATOM 7465 C C . LYS B 1 81 ? -19.768 2.616 35.702 1.00 20.11 121 LYS B C 1
ATOM 7466 O O . LYS B 1 81 ? -18.994 1.766 36.130 1.00 21.93 121 LYS B O 1
ATOM 7472 N N . GLY B 1 82 ? -19.856 3.801 36.281 1.00 17.46 122 GLY B N 1
ATOM 7473 C CA . GLY B 1 82 ? -19.116 4.083 37.476 1.00 17.10 122 GLY B CA 1
ATOM 7474 C C . GLY B 1 82 ? -17.737 4.660 37.179 1.00 17.08 122 GLY B C 1
ATOM 7475 O O . GLY B 1 82 ? -16.993 4.872 38.097 1.00 17.23 122 GLY B O 1
ATOM 7476 N N . ARG B 1 83 ? -17.415 4.973 35.928 1.00 16.56 123 ARG B N 1
ATOM 7477 C CA . ARG B 1 83 ? -16.051 5.479 35.626 1.00 16.30 123 ARG B CA 1
ATOM 7478 C C . ARG B 1 83 ? -16.016 6.984 35.846 1.00 16.43 123 ARG B C 1
ATOM 7479 O O . ARG B 1 83 ? -16.949 7.690 35.420 1.00 16.13 123 ARG B O 1
ATOM 7487 N N . VAL B 1 84 ? -14.988 7.479 36.513 1.00 15.96 124 VAL B N 1
ATOM 7488 C CA . VAL B 1 84 ? -14.882 8.926 36.740 1.00 15.28 124 VAL B CA 1
ATOM 7489 C C . VAL B 1 84 ? -14.283 9.605 35.519 1.00 15.00 124 VAL B C 1
ATOM 7490 O O . VAL B 1 84 ? -13.092 9.392 35.162 1.00 15.63 124 VAL B O 1
ATOM 7494 N N . LEU B 1 85 ? -15.081 10.449 34.876 1.00 13.22 125 LEU B N 1
ATOM 7495 C CA . LEU B 1 85 ? -14.730 11.035 33.592 1.00 13.09 125 LEU B CA 1
ATOM 7496 C C . LEU B 1 85 ? -14.190 12.497 33.725 1.00 12.92 125 LEU B C 1
ATOM 7497 O O . LEU B 1 85 ? -13.576 13.032 32.805 1.00 14.75 125 LEU B O 1
ATOM 7502 N N . ALA B 1 86 ? -14.449 13.126 34.859 1.00 12.45 126 ALA B N 1
ATOM 7503 C CA . ALA B 1 86 ? -13.833 14.405 35.208 1.00 11.91 126 ALA B CA 1
ATOM 7504 C C . ALA B 1 86 ? -13.870 14.575 36.704 1.00 12.87 126 ALA B C 1
ATOM 7505 O O . ALA B 1 86 ? -14.822 14.063 37.338 1.00 13.96 126 ALA B O 1
ATOM 7507 N N . SER B 1 87 ? -12.892 15.280 37.275 1.00 12.21 127 SER B N 1
ATOM 7508 C CA . SER B 1 87 ? -12.828 15.466 38.692 1.00 13.14 127 SER B CA 1
ATOM 7509 C C . SER B 1 87 ? -12.494 16.937 39.011 1.00 13.82 127 SER B C 1
ATOM 7510 O O . SER B 1 87 ? -11.886 17.643 38.169 1.00 13.97 127 SER B O 1
ATOM 7513 N N . LEU B 1 88 ? -12.840 17.339 40.226 1.00 13.10 128 LEU B N 1
ATOM 7514 C CA . LEU B 1 88 ? -12.602 18.648 40.784 1.00 13.75 128 LEU B CA 1
ATOM 7515 C C . LEU B 1 88 ? -11.514 18.572 41.827 1.00 14.02 128 LEU B C 1
ATOM 7516 O O . LEU B 1 88 ? -11.364 17.565 42.488 1.00 14.13 128 LEU B O 1
ATOM 7521 N N . SER B 1 89 ? -10.759 19.656 41.981 1.00 13.39 129 SER B N 1
ATOM 7522 C CA . SER B 1 89 ? -9.754 19.775 42.969 1.00 14.58 129 SER B CA 1
ATOM 7523 C C . SER B 1 89 ? -9.918 21.037 43.809 1.00 14.76 129 SER B C 1
ATOM 7524 O O . SER B 1 89 ? -10.091 22.130 43.269 1.00 15.16 129 SER B O 1
ATOM 7527 N N . LEU B 1 90 ? -9.851 20.875 45.131 1.00 15.68 130 LEU B N 1
ATOM 7528 C CA . LEU B 1 90 ? -9.745 21.976 46.096 1.00 18.24 130 LEU B CA 1
ATOM 7529 C C . LEU B 1 90 ? -8.372 21.932 46.806 1.00 20.25 130 LEU B C 1
ATOM 7530 O O . LEU B 1 90 ? -8.204 22.524 47.863 1.00 21.43 130 LEU B O 1
ATOM 7535 N N . GLU B 1 91 ? -7.420 21.276 46.194 1.00 21.66 131 GLU B N 1
ATOM 7536 C CA . GLU B 1 91 ? -6.113 20.954 46.787 1.00 26.95 131 GLU B CA 1
ATOM 7537 C C . GLU B 1 91 ? -5.429 22.253 47.130 1.00 27.68 131 GLU B C 1
ATOM 7538 O O . GLU B 1 91 ? -5.430 23.180 46.337 1.00 23.15 131 GLU B O 1
ATOM 7544 N N . ALA B 1 92 ? -4.904 22.327 48.348 1.00 29.58 132 ALA B N 1
ATOM 7545 C CA . ALA B 1 92 ? -4.120 23.474 48.807 1.00 28.62 132 ALA B CA 1
ATOM 7546 C C . ALA B 1 92 ? -4.936 24.745 48.831 1.00 27.86 132 ALA B C 1
ATOM 7547 O O . ALA B 1 92 ? -4.374 25.811 48.761 1.00 27.95 132 ALA B O 1
ATOM 7549 N N . GLY B 1 93 ? -6.261 24.633 48.953 1.00 25.69 133 GLY B N 1
ATOM 7550 C CA . GLY B 1 93 ? -7.142 25.803 49.018 1.00 24.36 133 GLY B CA 1
ATOM 7551 C C . GLY B 1 93 ? -7.444 26.431 47.630 1.00 22.71 133 GLY B C 1
ATOM 7552 O O . GLY B 1 93 ? -8.092 27.452 47.530 1.00 22.54 133 GLY B O 1
ATOM 7553 N N . GLY B 1 94 ? -7.021 25.793 46.559 1.00 18.65 134 GLY B N 1
ATOM 7554 C CA . GLY B 1 94 ? -7.257 26.337 45.209 1.00 17.41 134 GLY B CA 1
ATOM 7555 C C . GLY B 1 94 ? -8.493 25.726 44.556 1.00 16.56 134 GLY B C 1
ATOM 7556 O O . GLY B 1 94 ? -9.384 25.155 45.250 1.00 16.43 134 GLY B O 1
ATOM 7557 N N . ARG B 1 95 ? -8.595 25.913 43.236 1.00 13.95 135 ARG B N 1
ATOM 7558 C CA . ARG B 1 95 ? -9.753 25.441 42.450 1.00 13.20 135 ARG B CA 1
ATOM 7559 C C . ARG B 1 95 ? -9.266 24.903 41.118 1.00 14.15 135 ARG B C 1
ATOM 7560 O O . ARG B 1 95 ? -8.625 25.610 40.360 1.00 13.91 135 ARG B O 1
ATOM 7568 N N . GLY B 1 96 ? -9.578 23.643 40.833 1.00 12.76 136 GLY B N 1
ATOM 7569 C CA . GLY B 1 96 ? -9.195 23.025 39.595 1.00 12.67 136 GLY B CA 1
ATOM 7570 C C . GLY B 1 96 ? -10.237 22.061 39.114 1.00 12.67 136 GLY B C 1
ATOM 7571 O O . GLY B 1 96 ? -11.087 21.577 39.881 1.00 12.51 136 GLY B O 1
ATOM 7572 N N . LEU B 1 97 ? -10.193 21.818 37.822 1.00 12.01 137 LEU B N 1
ATOM 7573 C CA . LEU B 1 97 ? -11.148 20.926 37.167 1.00 12.62 137 LEU B CA 1
ATOM 7574 C C . LEU B 1 97 ? -10.393 20.221 36.070 1.00 11.96 137 LEU B C 1
ATOM 7575 O O . LEU B 1 97 ? -9.691 20.870 35.304 1.00 11.92 137 LEU B O 1
ATOM 7580 N N . ALA B 1 98 ? -10.520 18.895 35.981 1.00 12.13 138 ALA B N 1
ATOM 7581 C CA . ALA B 1 98 ? -9.808 18.129 34.980 1.00 11.87 138 ALA B CA 1
ATOM 7582 C C . ALA B 1 98 ? -10.775 17.212 34.255 1.00 12.55 138 ALA B C 1
ATOM 7583 O O . ALA B 1 98 ? -11.542 16.464 34.892 1.00 12.82 138 ALA B O 1
ATOM 7585 N N . TYR B 1 99 ? -10.720 17.240 32.934 1.00 11.80 139 TYR B N 1
ATOM 7586 C CA . TYR B 1 99 ? -11.504 16.378 32.094 1.00 12.64 139 TYR B CA 1
ATOM 7587 C C . TYR B 1 99 ? -10.581 15.360 31.408 1.00 13.55 139 TYR B C 1
ATOM 7588 O O . TYR B 1 99 ? -9.431 15.674 31.063 1.00 13.20 139 TYR B O 1
ATOM 7597 N N . GLY B 1 100 ? -11.121 14.166 31.130 1.00 14.52 140 GLY B N 1
ATOM 7598 C CA . GLY B 1 100 ? -10.394 13.119 30.436 1.00 15.16 140 GLY B CA 1
ATOM 7599 C C . GLY B 1 100 ? -10.389 13.213 28.905 1.00 16.03 140 GLY B C 1
ATOM 7600 O O . GLY B 1 100 ? -9.924 12.294 28.231 1.00 17.48 140 GLY B O 1
ATOM 7601 N N . THR B 1 101 ? -10.948 14.268 28.334 1.00 16.55 141 THR B N 1
ATOM 7602 C CA . THR B 1 101 ? -10.802 14.561 26.925 1.00 15.82 141 THR B CA 1
ATOM 7603 C C . THR B 1 101 ? -10.877 16.071 26.713 1.00 15.47 141 THR B C 1
ATOM 7604 O O . THR B 1 101 ? -11.199 16.806 27.636 1.00 15.33 141 THR B O 1
ATOM 7608 N N . ASN B 1 102 ? -10.600 16.553 25.513 1.00 14.81 142 ASN B N 1
ATOM 7609 C CA . ASN B 1 102 ? -10.715 17.979 25.265 1.00 15.56 142 ASN B CA 1
ATOM 7610 C C . ASN B 1 102 ? -12.147 18.369 24.969 1.00 16.16 142 ASN B C 1
ATOM 7611 O O . ASN B 1 102 ? -12.548 18.577 23.823 1.00 17.65 142 ASN B O 1
ATOM 7616 N N . VAL B 1 103 ? -12.897 18.505 26.055 1.00 17.11 143 VAL B N 1
ATOM 7617 C CA . VAL B 1 103 ? -14.295 18.847 26.002 1.00 16.76 143 VAL B CA 1
ATOM 7618 C C . VAL B 1 103 ? -14.499 20.203 25.309 1.00 16.85 143 VAL B C 1
ATOM 7619 O O . VAL B 1 103 ? -15.547 20.425 24.715 1.00 15.41 143 VAL B O 1
ATOM 7623 N N . LEU B 1 104 ? -13.522 21.113 25.424 1.00 16.90 144 LEU B N 1
ATOM 7624 C CA . LEU B 1 104 ? -13.679 22.470 24.882 1.00 17.82 144 LEU B CA 1
ATOM 7625 C C . LEU B 1 104 ? -13.867 22.455 23.365 1.00 19.46 144 LEU B C 1
ATOM 7626 O O . LEU B 1 104 ? -14.538 23.321 22.829 1.00 20.78 144 LEU B O 1
ATOM 7631 N N . THR B 1 105 ? -13.315 21.465 22.688 1.00 20.06 145 THR B N 1
ATOM 7632 C CA . THR B 1 105 ? -13.501 21.388 21.228 1.00 21.26 145 THR B CA 1
ATOM 7633 C C . THR B 1 105 ? -14.738 20.604 20.833 1.00 22.64 145 THR B C 1
ATOM 7634 O O . THR B 1 105 ? -14.951 20.386 19.652 1.00 22.48 145 THR B O 1
ATOM 7638 N N . GLN B 1 106 ? -15.562 20.195 21.812 1.00 20.46 146 GLN B N 1
ATOM 7639 C CA . GLN B 1 106 ? -16.767 19.423 21.562 1.00 20.79 146 GLN B CA 1
ATOM 7640 C C . GLN B 1 106 ? -18.051 20.146 21.944 1.00 20.32 146 GLN B C 1
ATOM 7641 O O . GLN B 1 106 ? -19.149 19.592 21.841 1.00 21.76 146 GLN B O 1
ATOM 7647 N N . LEU B 1 107 ? -17.928 21.394 22.383 1.00 21.74 147 LEU B N 1
ATOM 7648 C CA . LEU B 1 107 ? -19.090 22.120 22.890 1.00 22.27 147 LEU B CA 1
ATOM 7649 C C . LEU B 1 107 ? -20.064 22.608 21.802 1.00 26.56 147 LEU B C 1
ATOM 7650 O O . LEU B 1 107 ? -21.207 22.971 22.118 1.00 25.98 147 LEU B O 1
ATOM 7655 N N . SER B 1 108 ? -19.647 22.583 20.535 1.00 28.50 148 SER B N 1
ATOM 7656 C CA . SER B 1 108 ? -20.569 22.899 19.409 1.00 33.67 148 SER B CA 1
ATOM 7657 C C . SER B 1 108 ? -20.969 21.656 18.691 1.00 33.44 148 SER B C 1
ATOM 7658 O O . SER B 1 108 ? -21.563 21.736 17.633 1.00 45.70 148 SER B O 1
ATOM 7661 N N . GLY B 1 109 ? -20.650 20.496 19.241 1.00 31.25 149 GLY B N 1
ATOM 7662 C CA . GLY B 1 109 ? -20.941 19.245 18.563 1.00 27.48 149 GLY B CA 1
ATOM 7663 C C . GLY B 1 109 ? -21.424 18.209 19.526 1.00 26.46 149 GLY B C 1
ATOM 7664 O O . GLY B 1 109 ? -22.480 18.350 20.134 1.00 26.73 149 GLY B O 1
ATOM 7665 N N . THR B 1 110 ? -20.644 17.166 19.684 1.00 26.54 150 THR B N 1
ATOM 7666 C CA . THR B 1 110 ? -21.015 16.005 20.477 1.00 29.20 150 THR B CA 1
ATOM 7667 C C . THR B 1 110 ? -21.448 16.309 21.942 1.00 26.23 150 THR B C 1
ATOM 7668 O O . THR B 1 110 ? -22.299 15.638 22.495 1.00 25.40 150 THR B O 1
ATOM 7672 N N . ASN B 1 111 ? -20.851 17.321 22.562 1.00 22.44 151 ASN B N 1
ATOM 7673 C CA . ASN B 1 111 ? -21.203 17.661 23.949 1.00 19.70 151 ASN B CA 1
ATOM 7674 C C . ASN B 1 111 ? -21.723 19.056 24.070 1.00 20.07 151 ASN B C 1
ATOM 7675 O O . ASN B 1 111 ? -21.486 19.743 25.070 1.00 18.65 151 ASN B O 1
ATOM 7680 N N . ALA B 1 112 ? -22.435 19.502 23.039 1.00 20.03 152 ALA B N 1
ATOM 7681 C CA . ALA B 1 112 ? -23.165 20.777 23.132 1.00 20.84 152 ALA B CA 1
ATOM 7682 C C . ALA B 1 112 ? -24.082 20.842 24.334 1.00 19.38 152 ALA B C 1
ATOM 7683 O O . ALA B 1 112 ? -24.206 21.903 24.927 1.00 17.98 152 ALA B O 1
ATOM 7685 N N . ALA B 1 113 ? -24.723 19.719 24.705 1.00 18.06 153 ALA B N 1
ATOM 7686 C CA . ALA B 1 113 ? -25.605 19.679 25.875 1.00 17.94 153 ALA B CA 1
ATOM 7687 C C . ALA B 1 113 ? -24.865 20.029 27.218 1.00 16.98 153 ALA B C 1
ATOM 7688 O O . ALA B 1 113 ? -25.494 20.409 28.215 1.00 16.16 153 ALA B O 1
ATOM 7690 N N . HIS B 1 114 ? -23.551 19.831 27.228 1.00 15.69 154 HIS B N 1
ATOM 7691 C CA . HIS B 1 114 ? -22.716 20.101 28.393 1.00 15.88 154 HIS B CA 1
ATOM 7692 C C . HIS B 1 114 ? -22.394 21.580 28.539 1.00 15.24 154 HIS B C 1
ATOM 7693 O O . HIS B 1 114 ? -21.943 22.020 29.603 1.00 15.10 154 HIS B O 1
ATOM 7700 N N . ALA B 1 115 ? -22.644 22.386 27.516 1.00 14.94 155 ALA B N 1
ATOM 7701 C CA . ALA B 1 115 ? -22.215 23.807 27.619 1.00 15.52 155 ALA B CA 1
ATOM 7702 C C . ALA B 1 115 ? -22.734 24.583 28.840 1.00 15.59 155 ALA B C 1
ATOM 7703 O O . ALA B 1 115 ? -21.951 25.288 29.471 1.00 15.08 155 ALA B O 1
ATOM 7705 N N . PRO B 1 116 ? -24.030 24.444 29.224 1.00 17.50 156 PRO B N 1
ATOM 7706 C CA . PRO B 1 116 ? -24.488 25.196 30.404 1.00 17.39 156 PRO B CA 1
ATOM 7707 C C . PRO B 1 116 ? -23.792 24.782 31.710 1.00 15.34 156 PRO B C 1
ATOM 7708 O O . PRO B 1 116 ? -23.429 25.623 32.525 1.00 14.19 156 PRO B O 1
ATOM 7712 N N . LEU B 1 117 ? -23.584 23.506 31.884 1.00 13.64 157 LEU B N 1
ATOM 7713 C CA . LEU B 1 117 ? -22.874 23.016 33.086 1.00 14.35 157 LEU B CA 1
ATOM 7714 C C . LEU B 1 117 ? -21.361 23.421 33.071 1.00 13.70 157 LEU B C 1
ATOM 7715 O O . LEU B 1 117 ? -20.830 23.816 34.108 1.00 14.83 157 LEU B O 1
ATOM 7720 N N . LEU B 1 118 ? -20.699 23.367 31.914 1.00 13.51 158 LEU B N 1
ATOM 7721 C CA . LEU B 1 118 ? -19.337 23.829 31.831 1.00 14.61 158 LEU B CA 1
ATOM 7722 C C . LEU B 1 118 ? -19.243 25.315 32.161 1.00 14.99 158 LEU B C 1
ATOM 7723 O O . LEU B 1 118 ? -18.304 25.755 32.831 1.00 13.96 158 LEU B O 1
ATOM 7728 N N . LYS B 1 119 ? -20.218 26.102 31.720 1.00 14.14 159 LYS B N 1
ATOM 7729 C CA . LYS B 1 119 ? -20.278 27.504 32.102 1.00 14.22 159 LYS B CA 1
ATOM 7730 C C . LYS B 1 119 ? -20.321 27.706 33.613 1.00 14.91 159 LYS B C 1
ATOM 7731 O O . LYS B 1 119 ? -19.574 28.563 34.125 1.00 13.91 159 LYS B O 1
ATOM 7737 N N . ARG B 1 120 ? -21.128 26.917 34.342 1.00 14.53 160 ARG B N 1
ATOM 7738 C CA . ARG B 1 120 ? -21.176 27.044 35.779 1.00 13.81 160 ARG B CA 1
ATOM 7739 C C . ARG B 1 120 ? -19.817 26.605 36.375 1.00 13.57 160 ARG B C 1
ATOM 7740 O O . ARG B 1 120 ? -19.357 27.155 37.363 1.00 14.05 160 ARG B O 1
ATOM 7748 N N . ALA B 1 121 ? -19.242 25.550 35.826 1.00 14.80 161 ALA B N 1
ATOM 7749 C CA . ALA B 1 121 ? -17.937 25.065 36.313 1.00 14.41 161 ALA B CA 1
ATOM 7750 C C . ALA B 1 121 ? -16.852 26.110 36.124 1.00 13.77 161 ALA B C 1
ATOM 7751 O O . ALA B 1 121 ? -16.037 26.332 37.013 1.00 14.45 161 ALA B O 1
ATOM 7753 N N . VAL B 1 122 ? -16.867 26.818 35.006 1.00 14.63 162 VAL B N 1
ATOM 7754 C CA . VAL B 1 122 ? -15.894 27.910 34.765 1.00 14.69 162 VAL B CA 1
ATOM 7755 C C . VAL B 1 122 ? -16.174 29.110 35.647 1.00 15.11 162 VAL B C 1
ATOM 7756 O O . VAL B 1 122 ? -15.245 29.726 36.157 1.00 12.16 162 VAL B O 1
ATOM 7760 N N . GLN B 1 123 ? -17.461 29.394 35.901 1.00 14.29 163 GLN B N 1
ATOM 7761 C CA . GLN B 1 123 ? -17.815 30.398 36.901 1.00 14.32 163 GLN B CA 1
ATOM 7762 C C . GLN B 1 123 ? -17.281 30.064 38.311 1.00 13.23 163 GLN B C 1
ATOM 7763 O O . GLN B 1 123 ? -16.743 30.935 38.981 1.00 12.40 163 GLN B O 1
ATOM 7769 N N . TRP B 1 124 ? -17.363 28.780 38.693 1.00 13.10 164 TRP B N 1
ATOM 7770 C CA . TRP B 1 124 ? -16.811 28.302 39.952 1.00 12.63 164 TRP B CA 1
ATOM 7771 C C . TRP B 1 124 ? -15.298 28.403 39.919 1.00 12.59 164 TRP B C 1
ATOM 7772 O O . TRP B 1 124 ? -14.710 28.899 40.849 1.00 12.51 164 TRP B O 1
ATOM 7783 N N . LEU B 1 125 ? -14.666 28.034 38.805 1.00 11.53 165 LEU B N 1
ATOM 7784 C CA . LEU B 1 125 ? -13.203 28.231 38.719 1.00 11.71 165 LEU B CA 1
ATOM 7785 C C . LEU B 1 125 ? -12.763 29.672 38.934 1.00 12.07 165 LEU B C 1
ATOM 7786 O O . LEU B 1 125 ? -11.875 29.967 39.770 1.00 12.46 165 LEU B O 1
ATOM 7791 N N . VAL B 1 126 ? -13.344 30.535 38.145 1.00 11.88 166 VAL B N 1
ATOM 7792 C CA . VAL B 1 126 ? -12.911 31.906 38.069 1.00 14.39 166 VAL B CA 1
ATOM 7793 C C . VAL B 1 126 ? -13.264 32.675 39.339 1.00 16.02 166 VAL B C 1
ATOM 7794 O O . VAL B 1 126 ? -12.407 33.446 39.894 1.00 17.24 166 VAL B O 1
ATOM 7798 N N . ASN B 1 127 ? -14.485 32.451 39.839 1.00 17.41 167 ASN B N 1
ATOM 7799 C CA . ASN B 1 127 ? -15.045 33.236 40.977 1.00 18.32 167 ASN B CA 1
ATOM 7800 C C . ASN B 1 127 ? -15.204 32.521 42.288 1.00 18.47 167 ASN B C 1
ATOM 7801 O O . ASN B 1 127 ? -15.450 33.171 43.296 1.00 20.79 167 ASN B O 1
ATOM 7806 N N . GLY B 1 128 ? -15.124 31.197 42.307 1.00 17.42 168 GLY B N 1
ATOM 7807 C CA . GLY B 1 128 ? -15.382 30.443 43.530 1.00 17.98 168 GLY B CA 1
ATOM 7808 C C . GLY B 1 128 ? -16.866 30.209 43.823 1.00 17.59 168 GLY B C 1
ATOM 7809 O O . GLY B 1 128 ? -17.203 29.687 44.899 1.00 18.68 168 GLY B O 1
ATOM 7810 N N . ASP B 1 129 ? -17.721 30.565 42.873 1.00 17.19 169 ASP B N 1
ATOM 7811 C CA . ASP B 1 129 ? -19.175 30.444 43.021 1.00 19.25 169 ASP B CA 1
ATOM 7812 C C . ASP B 1 129 ? -19.775 30.132 41.655 1.00 16.10 169 ASP B C 1
ATOM 7813 O O . ASP B 1 129 ? -19.678 30.910 40.732 1.00 16.41 169 ASP B O 1
ATOM 7818 N N . PRO B 1 130 ? -20.386 28.955 41.502 1.00 16.25 170 PRO B N 1
ATOM 7819 C CA . PRO B 1 130 ? -20.836 28.539 40.156 1.00 15.34 170 PRO B CA 1
ATOM 7820 C C . PRO B 1 130 ? -21.936 29.395 39.560 1.00 16.01 170 PRO B C 1
ATOM 7821 O O . PRO B 1 130 ? -22.199 29.309 38.387 1.00 15.73 170 PRO B O 1
ATOM 7825 N N . GLY B 1 131 ? -22.582 30.196 40.392 1.00 16.70 171 GLY B N 1
ATOM 7826 C CA . GLY B 1 131 ? -23.584 31.094 39.929 1.00 19.00 171 GLY B CA 1
ATOM 7827 C C . GLY B 1 131 ? -23.101 32.499 39.652 1.00 21.18 171 GLY B C 1
ATOM 7828 O O . GLY B 1 131 ? -23.884 33.329 39.184 1.00 22.76 171 GLY B O 1
ATOM 7829 N N . ALA B 1 132 ? -21.831 32.775 39.916 1.00 19.02 172 ALA B N 1
ATOM 7830 C CA . ALA B 1 132 ? -21.313 34.114 39.697 1.00 19.57 172 ALA B CA 1
ATOM 7831 C C . ALA B 1 132 ? -20.766 34.321 38.287 1.00 19.47 172 ALA B C 1
ATOM 7832 O O . ALA B 1 132 ? -19.815 33.660 37.878 1.00 19.79 172 ALA B O 1
ATOM 7834 N N . ALA B 1 133 ? -21.309 35.329 37.592 1.00 18.73 173 ALA B N 1
ATOM 7835 C CA . ALA B 1 133 ? -20.958 35.578 36.223 1.00 19.09 173 ALA B CA 1
ATOM 7836 C C . ALA B 1 133 ? -19.514 36.014 36.132 1.00 19.68 173 ALA B C 1
ATOM 7837 O O . ALA B 1 133 ? -18.989 36.732 37.013 1.00 18.20 173 ALA B O 1
ATOM 7839 N N . THR B 1 134 ? -18.841 35.580 35.064 1.00 20.09 174 THR B N 1
ATOM 7840 C CA . THR B 1 134 ? -17.519 36.107 34.789 1.00 19.41 174 THR B CA 1
ATOM 7841 C C . THR B 1 134 ? -17.672 37.483 34.128 1.00 21.25 174 THR B C 1
ATOM 7842 O O . THR B 1 134 ? -18.743 37.796 33.514 1.00 21.46 174 THR B O 1
ATOM 7846 N N . ALA B 1 135 ? -16.622 38.295 34.209 1.00 20.99 175 ALA B N 1
ATOM 7847 C CA . ALA B 1 135 ? -16.615 39.600 33.516 1.00 22.14 175 ALA B CA 1
ATOM 7848 C C . ALA B 1 135 ? -16.262 39.389 32.064 1.00 21.32 175 ALA B C 1
ATOM 7849 O O . ALA B 1 135 ? -15.508 38.490 31.735 1.00 20.27 175 ALA B O 1
ATOM 7851 N N . LYS B 1 136 ? -16.842 40.208 31.188 1.00 22.14 176 LYS B N 1
ATOM 7852 C CA . LYS B 1 136 ? -16.499 40.167 29.798 1.00 22.74 176 LYS B CA 1
ATOM 7853 C C . LYS B 1 136 ? -14.978 40.413 29.662 1.00 20.22 176 LYS B C 1
ATOM 7854 O O . LYS B 1 136 ? -14.388 41.248 30.349 1.00 20.13 176 LYS B O 1
ATOM 7860 N N . ASP B 1 137 ? -14.383 39.683 28.749 1.00 19.03 177 ASP B N 1
ATOM 7861 C CA . ASP B 1 137 ? -12.949 39.728 28.420 1.00 21.33 177 ASP B CA 1
ATOM 7862 C C . ASP B 1 137 ? -12.031 39.214 29.507 1.00 18.78 177 ASP B C 1
ATOM 7863 O O . ASP B 1 137 ? -10.839 39.572 29.580 1.00 18.75 177 ASP B O 1
ATOM 7868 N N . PHE B 1 138 ? -12.567 38.348 30.337 1.00 17.01 178 PHE B N 1
ATOM 7869 C CA . PHE B 1 138 ? -11.749 37.801 31.439 1.00 15.86 178 PHE B CA 1
ATOM 7870 C C . PHE B 1 138 ? -10.534 37.094 30.824 1.00 15.49 178 PHE B C 1
ATOM 7871 O O . PHE B 1 138 ? -10.671 36.380 29.808 1.00 16.27 178 PHE B O 1
ATOM 7879 N N . LYS B 1 139 ? -9.362 37.286 31.440 1.00 14.90 179 LYS B N 1
ATOM 7880 C CA . LYS B 1 139 ? -8.097 36.847 30.836 1.00 15.63 179 LYS B CA 1
ATOM 7881 C C . LYS B 1 139 ? -7.835 35.353 31.079 1.00 15.44 179 LYS B C 1
ATOM 7882 O O . LYS B 1 139 ? -7.755 34.896 32.224 1.00 14.65 179 LYS B O 1
ATOM 7888 N N . VAL B 1 140 ? -7.713 34.619 29.973 1.00 14.92 180 VAL B N 1
ATOM 7889 C CA . VAL B 1 140 ? -7.424 33.191 29.993 1.00 14.48 180 VAL B CA 1
ATOM 7890 C C . VAL B 1 140 ? -6.079 32.883 29.335 1.00 14.34 180 VAL B C 1
ATOM 7891 O O . VAL B 1 140 ? -5.844 33.235 28.171 1.00 14.80 180 VAL B O 1
ATOM 7895 N N . SER B 1 141 ? -5.218 32.177 30.056 1.00 14.36 181 SER B N 1
ATOM 7896 C CA . SER B 1 141 ? -3.964 31.735 29.487 1.00 13.94 181 SER B CA 1
ATOM 7897 C C . SER B 1 141 ? -4.163 30.296 29.074 1.00 14.96 181 SER B C 1
ATOM 7898 O O . SER B 1 141 ? -4.683 29.509 29.867 1.00 14.10 181 SER B O 1
ATOM 7901 N N . VAL B 1 142 ? -3.782 29.936 27.847 1.00 14.23 182 VAL B N 1
ATOM 7902 C CA . VAL B 1 142 ? -3.969 28.553 27.376 1.00 14.31 182 VAL B CA 1
ATOM 7903 C C . VAL B 1 142 ? -2.586 27.991 27.063 1.00 15.61 182 VAL B C 1
ATOM 7904 O O . VAL B 1 142 ? -1.862 28.605 26.249 1.00 13.92 182 VAL B O 1
ATOM 7908 N N . VAL B 1 143 ? -2.190 26.881 27.717 1.00 15.31 183 VAL B N 1
ATOM 7909 C CA . VAL B 1 143 ? -0.848 26.360 27.631 1.00 15.02 183 VAL B CA 1
ATOM 7910 C C . VAL B 1 143 ? -0.925 24.853 27.331 1.00 14.87 183 VAL B C 1
ATOM 7911 O O . VAL B 1 143 ? -1.587 24.104 28.050 1.00 14.74 183 VAL B O 1
ATOM 7915 N N . GLY B 1 144 ? -0.279 24.412 26.256 1.00 14.44 184 GLY B N 1
ATOM 7916 C CA . GLY B 1 144 ? -0.164 22.979 25.967 1.00 14.06 184 GLY B CA 1
ATOM 7917 C C . GLY B 1 144 ? -1.295 22.404 25.190 1.00 14.39 184 GLY B C 1
ATOM 7918 O O . GLY B 1 144 ? -1.410 21.167 25.093 1.00 14.46 184 GLY B O 1
ATOM 7919 N N . VAL B 1 145 ? -2.158 23.270 24.666 1.00 14.18 185 VAL B N 1
ATOM 7920 C CA . VAL B 1 145 ? -3.283 22.841 23.834 1.00 15.94 185 VAL B CA 1
ATOM 7921 C C . VAL B 1 145 ? -3.612 24.052 22.964 1.00 16.56 185 VAL B C 1
ATOM 7922 O O . VAL B 1 145 ? -3.236 25.171 23.313 1.00 17.52 185 VAL B O 1
ATOM 7926 N N . ASP B 1 146 ? -4.297 23.860 21.842 1.00 19.11 186 ASP B N 1
ATOM 7927 C CA . ASP B 1 146 ? -4.506 24.976 20.890 1.00 20.66 186 ASP B CA 1
ATOM 7928 C C . ASP B 1 146 ? -5.327 26.098 21.514 1.00 20.16 186 ASP B C 1
ATOM 7929 O O . ASP B 1 146 ? -6.478 25.870 21.973 1.00 18.06 186 ASP B O 1
ATOM 7934 N N . LYS B 1 147 ? -4.768 27.311 21.477 1.00 18.33 187 LYS B N 1
ATOM 7935 C CA . LYS B 1 147 ? -5.366 28.462 22.142 1.00 20.38 187 LYS B CA 1
ATOM 7936 C C . LYS B 1 147 ? -6.667 28.865 21.475 1.00 20.35 187 LYS B C 1
ATOM 7937 O O . LYS B 1 147 ? -7.664 29.077 22.136 1.00 18.78 187 LYS B O 1
ATOM 7943 N N . THR B 1 148 ? -6.650 29.021 20.162 1.00 20.60 188 THR B N 1
ATOM 7944 C CA . THR B 1 148 ? -7.859 29.479 19.475 1.00 22.00 188 THR B CA 1
ATOM 7945 C C . THR B 1 148 ? -9.023 28.521 19.630 1.00 19.43 188 THR B C 1
ATOM 7946 O O . THR B 1 148 ? -10.137 28.946 19.913 1.00 18.14 188 THR B O 1
ATOM 7950 N N . ALA B 1 149 ? -8.784 27.229 19.544 1.00 19.83 189 ALA B N 1
ATOM 7951 C CA . ALA B 1 149 ? -9.918 26.309 19.639 1.00 20.02 189 ALA B CA 1
ATOM 7952 C C . ALA B 1 149 ? -10.418 26.229 21.094 1.00 19.08 189 ALA B C 1
ATOM 7953 O O . ALA B 1 149 ? -11.599 26.057 21.310 1.00 19.80 189 ALA B O 1
ATOM 7955 N N . ALA B 1 150 ? -9.528 26.400 22.071 1.00 17.22 190 ALA B N 1
ATOM 7956 C CA . ALA B 1 150 ? -9.951 26.419 23.466 1.00 16.33 190 ALA B CA 1
ATOM 7957 C C . ALA B 1 150 ? -10.809 27.622 23.810 1.00 16.92 190 ALA B C 1
ATOM 7958 O O . ALA B 1 150 ? -11.881 27.484 24.431 1.00 16.07 190 ALA B O 1
ATOM 7960 N N . LEU B 1 151 ? -10.361 28.799 23.409 1.00 16.70 191 LEU B N 1
ATOM 7961 C CA . LEU B 1 151 ? -11.134 30.027 23.636 1.00 18.48 191 LEU B CA 1
ATOM 7962 C C . LEU B 1 151 ? -12.461 30.035 22.827 1.00 17.97 191 LEU B C 1
ATOM 7963 O O . LEU B 1 151 ? -13.513 30.415 23.362 1.00 17.35 191 LEU B O 1
ATOM 7968 N N . ASN B 1 152 ? -12.433 29.569 21.591 1.00 18.95 192 ASN B N 1
ATOM 7969 C CA . ASN B 1 152 ? -13.724 29.358 20.852 1.00 21.01 192 ASN B CA 1
ATOM 7970 C C . ASN B 1 152 ? -14.675 28.374 21.528 1.00 19.94 192 ASN B C 1
ATOM 7971 O O . ASN B 1 152 ? -15.894 28.578 21.521 1.00 20.76 192 ASN B O 1
ATOM 7976 N N . GLY B 1 153 ? -14.126 27.354 22.186 1.00 19.44 193 GLY B N 1
ATOM 7977 C CA . GLY B 1 153 ? -14.965 26.438 22.951 1.00 18.05 193 GLY B CA 1
ATOM 7978 C C . GLY B 1 153 ? -15.610 27.153 24.128 1.00 17.85 193 GLY B C 1
ATOM 7979 O O . GLY B 1 153 ? -16.836 26.979 24.407 1.00 17.06 193 GLY B O 1
ATOM 7980 N N . LEU B 1 154 ? -14.808 27.939 24.871 1.00 17.29 194 LEU B N 1
ATOM 7981 C CA . LEU B 1 154 ? -15.360 28.656 25.998 1.00 17.99 194 LEU B CA 1
ATOM 7982 C C . LEU B 1 154 ? -16.459 29.623 25.497 1.00 19.21 194 LEU B C 1
ATOM 7983 O O . LEU B 1 154 ? -17.483 29.801 26.151 1.00 19.00 194 LEU B O 1
ATOM 7988 N N . LYS B 1 155 ? -16.247 30.268 24.361 1.00 19.52 195 LYS B N 1
ATOM 7989 C CA . LYS B 1 155 ? -17.264 31.185 23.850 1.00 21.70 195 LYS B CA 1
ATOM 7990 C C . LYS B 1 155 ? -18.547 30.446 23.465 1.00 22.79 195 LYS B C 1
ATOM 7991 O O . LYS B 1 155 ? -19.625 30.996 23.638 1.00 23.23 195 LYS B O 1
ATOM 7997 N N . SER B 1 156 ? -18.418 29.235 22.937 1.00 21.20 196 SER B N 1
ATOM 7998 C CA . SER B 1 156 ? -19.584 28.415 22.564 1.00 22.02 196 SER B CA 1
ATOM 7999 C C . SER B 1 156 ? -20.421 28.134 23.771 1.00 23.00 196 SER B C 1
ATOM 8000 O O . SER B 1 156 ? -21.609 27.910 23.636 1.00 22.12 196 SER B O 1
ATOM 8003 N N . ALA B 1 157 ? -19.803 28.105 24.954 1.00 20.72 197 ALA B N 1
ATOM 8004 C CA . ALA B 1 157 ? -20.556 27.917 26.190 1.00 20.38 197 ALA B CA 1
ATOM 8005 C C . ALA B 1 157 ? -21.184 29.160 26.748 1.00 22.24 197 ALA B C 1
ATOM 8006 O O . ALA B 1 157 ? -21.784 29.089 27.802 1.00 23.49 197 ALA B O 1
ATOM 8008 N N . GLY B 1 158 ? -21.110 30.291 26.051 1.00 22.47 198 GLY B N 1
ATOM 8009 C CA . GLY B 1 158 ? -21.700 31.522 26.599 1.00 21.91 198 GLY B CA 1
ATOM 8010 C C . GLY B 1 158 ? -20.766 32.354 27.426 1.00 22.15 198 GLY B C 1
ATOM 8011 O O . GLY B 1 158 ? -21.195 33.260 28.083 1.00 23.00 198 GLY B O 1
ATOM 8012 N N . LEU B 1 159 ? -19.468 32.073 27.404 1.00 21.50 199 LEU B N 1
ATOM 8013 C CA . LEU B 1 159 ? -18.504 32.914 28.101 1.00 19.67 199 LEU B CA 1
ATOM 8014 C C . LEU B 1 159 ? -17.840 33.864 27.114 1.00 19.38 199 LEU B C 1
ATOM 8015 O O . LEU B 1 159 ? -17.842 33.619 25.935 1.00 20.99 199 LEU B O 1
ATOM 8020 N N . GLN B 1 160 ? -17.218 34.928 27.606 1.00 21.76 200 GLN B N 1
ATOM 8021 C CA . GLN B 1 160 ? -16.511 35.896 26.740 1.00 22.26 200 GLN B CA 1
ATOM 8022 C C . GLN B 1 160 ? -15.086 36.093 27.199 1.00 19.99 200 GLN B C 1
ATOM 8023 O O . GLN B 1 160 ? -14.723 37.157 27.695 1.00 19.52 200 GLN B O 1
ATOM 8029 N N . PRO B 1 161 ? -14.273 35.051 27.067 1.00 19.91 201 PRO B N 1
ATOM 8030 C CA . PRO B 1 161 ? -12.878 35.179 27.510 1.00 20.46 201 PRO B CA 1
ATOM 8031 C C . PRO B 1 161 ? -12.067 36.070 26.563 1.00 19.44 201 PRO B C 1
ATOM 8032 O O . PRO B 1 161 ? -12.441 36.231 25.424 1.00 20.14 201 PRO B O 1
ATOM 8036 N N . ALA B 1 162 ? -10.961 36.613 27.048 1.00 21.06 202 ALA B N 1
ATOM 8037 C CA . ALA B 1 162 ? -9.913 37.172 26.204 1.00 21.15 202 ALA B CA 1
ATOM 8038 C C . ALA B 1 162 ? -8.613 36.365 26.413 1.00 21.14 202 ALA B C 1
ATOM 8039 O O . ALA B 1 162 ? -8.313 35.866 27.504 1.00 17.71 202 ALA B O 1
ATOM 8041 N N . ASP B 1 163 ? -7.802 36.325 25.369 1.00 20.70 203 ASP B N 1
ATOM 8042 C CA . ASP B 1 163 ? -6.502 35.709 25.435 1.00 21.00 203 ASP B CA 1
ATOM 8043 C C . ASP B 1 163 ? -5.598 36.493 26.342 1.00 20.39 203 ASP B C 1
ATOM 8044 O O . ASP B 1 163 ? -5.390 37.686 26.172 1.00 20.35 203 ASP B O 1
ATOM 8049 N N . ALA B 1 164 ? -5.068 35.849 27.352 1.00 19.32 204 ALA B N 1
ATOM 8050 C CA . ALA B 1 164 ? -4.126 36.505 28.220 1.00 19.69 204 ALA B CA 1
ATOM 8051 C C . ALA B 1 164 ? -2.801 36.846 27.508 1.00 21.67 204 ALA B C 1
ATOM 8052 O O . ALA B 1 164 ? -2.071 37.736 27.963 1.00 22.14 204 ALA B O 1
ATOM 8054 N N . ALA B 1 165 ? -2.476 36.080 26.480 1.00 21.27 205 ALA B N 1
ATOM 8055 C CA . ALA B 1 165 ? -1.280 36.286 25.661 1.00 26.06 205 ALA B CA 1
ATOM 8056 C C . ALA B 1 165 ? -0.003 36.147 26.485 1.00 26.27 205 ALA B C 1
ATOM 8057 O O . ALA B 1 165 ? 0.965 36.852 26.288 1.00 28.15 205 ALA B O 1
ATOM 8059 N N . CYS B 1 166 ? -0.007 35.241 27.429 1.00 23.39 206 CYS B N 1
ATOM 8060 C CA . CYS B 1 166 ? 1.173 34.933 28.204 1.00 22.99 206 CYS B CA 1
ATOM 8061 C C . CYS B 1 166 ? 0.931 33.519 28.743 1.00 21.31 206 CYS B C 1
ATOM 8062 O O . CYS B 1 166 ? -0.159 32.955 28.580 1.00 18.98 206 CYS B O 1
ATOM 8065 N N . ASN B 1 167 ? 1.972 32.965 29.337 1.00 17.73 207 ASN B N 1
ATOM 8066 C CA . ASN B 1 167 ? 1.993 31.584 29.840 1.00 15.96 207 ASN B CA 1
ATOM 8067 C C . ASN B 1 167 ? 1.886 31.604 31.367 1.00 15.72 207 ASN B C 1
ATOM 8068 O O . ASN B 1 167 ? 2.847 31.873 32.090 1.00 15.14 207 ASN B O 1
ATOM 8073 N N . ALA B 1 168 ? 0.693 31.359 31.880 1.00 13.78 208 ALA B N 1
ATOM 8074 C CA . ALA B 1 168 ? 0.513 31.422 33.317 1.00 14.77 208 ALA B CA 1
ATOM 8075 C C . ALA B 1 168 ? 1.033 30.205 34.053 1.00 14.26 208 ALA B C 1
ATOM 8076 O O . ALA B 1 168 ? 1.074 30.207 35.283 1.00 16.02 208 ALA B O 1
ATOM 8078 N N . LEU B 1 169 ? 1.398 29.160 33.327 1.00 14.39 209 LEU B N 1
ATOM 8079 C CA . LEU B 1 169 ? 2.025 28.011 33.969 1.00 15.66 209 LEU B CA 1
ATOM 8080 C C . LEU B 1 169 ? 3.428 28.374 34.465 1.00 16.83 209 LEU B C 1
ATOM 8081 O O . LEU B 1 169 ? 3.750 28.134 35.618 1.00 17.21 209 LEU B O 1
ATOM 8086 N N . THR B 1 170 ? 4.233 28.972 33.601 1.00 17.66 210 THR B N 1
ATOM 8087 C CA . THR B 1 170 ? 5.634 29.244 33.924 1.00 18.63 210 THR B CA 1
ATOM 8088 C C . THR B 1 170 ? 5.974 30.688 34.258 1.00 22.18 210 THR B C 1
ATOM 8089 O O . THR B 1 170 ? 7.062 30.921 34.741 1.00 24.80 210 THR B O 1
ATOM 8093 N N . ASP B 1 171 ? 5.095 31.658 33.980 1.00 20.86 211 ASP B N 1
ATOM 8094 C CA . ASP B 1 171 ? 5.378 33.108 34.244 1.00 23.33 211 ASP B CA 1
ATOM 8095 C C . ASP B 1 171 ? 4.501 33.560 35.420 1.00 23.46 211 ASP B C 1
ATOM 8096 O O . ASP B 1 171 ? 3.272 33.670 35.299 1.00 21.68 211 ASP B O 1
ATOM 8101 N N . ALA B 1 172 ? 5.136 33.780 36.563 1.00 26.36 212 ALA B N 1
ATOM 8102 C CA . ALA B 1 172 ? 4.478 34.168 37.816 1.00 28.96 212 ALA B CA 1
ATOM 8103 C C . ALA B 1 172 ? 3.644 35.439 37.689 1.00 27.82 212 ALA B C 1
ATOM 8104 O O . ALA B 1 172 ? 2.575 35.545 38.310 1.00 27.12 212 ALA B O 1
ATOM 8106 N N . SER B 1 173 ? 4.113 36.378 36.880 1.00 25.53 213 SER B N 1
ATOM 8107 C CA . SER B 1 173 ? 3.381 37.607 36.681 1.00 28.95 213 SER B CA 1
ATOM 8108 C C . SER B 1 173 ? 2.123 37.389 35.828 1.00 28.12 213 SER B C 1
ATOM 8109 O O . SER B 1 173 ? 1.079 37.938 36.138 1.00 29.52 213 SER B O 1
ATOM 8112 N N . CYS B 1 174 ? 2.196 36.538 34.808 1.00 27.54 214 CYS B N 1
ATOM 8113 C CA . CYS B 1 174 ? 1.014 36.148 34.039 1.00 24.84 214 CYS B CA 1
ATOM 8114 C C . CYS B 1 174 ? 0.010 35.434 34.993 1.00 23.10 214 CYS B C 1
ATOM 8115 O O . CYS B 1 174 ? -1.224 35.646 34.936 1.00 22.60 214 CYS B O 1
ATOM 8118 N N . ALA B 1 175 ? 0.534 34.561 35.846 1.00 21.49 215 ALA B N 1
ATOM 8119 C CA . ALA B 1 175 ? -0.291 33.831 36.801 1.00 20.50 215 ALA B CA 1
ATOM 8120 C C . ALA B 1 175 ? -1.063 34.782 37.702 1.00 22.52 215 ALA B C 1
ATOM 8121 O O . ALA B 1 175 ? -2.214 34.496 38.050 1.00 24.50 215 ALA B O 1
ATOM 8123 N N . SER B 1 176 ? -0.451 35.902 38.079 1.00 22.64 216 SER B N 1
ATOM 8124 C CA . SER B 1 176 ? -1.125 36.856 38.945 1.00 25.05 216 SER B CA 1
ATOM 8125 C C . SER B 1 176 ? -2.232 37.655 38.247 1.00 24.33 216 SER B C 1
ATOM 8126 O O . SER B 1 176 ? -3.164 38.049 38.894 1.00 29.39 216 SER B O 1
ATOM 8129 N N . THR B 1 177 ? -2.187 37.859 36.957 1.00 21.91 217 THR B N 1
ATOM 8130 C CA . THR B 1 177 ? -3.252 38.620 36.310 1.00 25.68 217 THR B CA 1
ATOM 8131 C C . THR B 1 177 ? -4.279 37.760 35.516 1.00 23.88 217 THR B C 1
ATOM 8132 O O . THR B 1 177 ? -5.312 38.260 35.074 1.00 27.45 217 THR B O 1
ATOM 8136 N N . SER B 1 178 ? -3.969 36.491 35.299 1.00 18.88 218 SER B N 1
ATOM 8137 C CA . SER B 1 178 ? -4.853 35.605 34.546 1.00 17.93 218 SER B CA 1
ATOM 8138 C C . SER B 1 178 ? -5.970 35.172 35.464 1.00 18.03 218 SER B C 1
ATOM 8139 O O . SER B 1 178 ? -5.775 35.032 36.652 1.00 18.90 218 SER B O 1
ATOM 8142 N N . LYS B 1 179 ? -7.161 35.009 34.920 1.00 17.57 219 LYS B N 1
ATOM 8143 C CA . LYS B 1 179 ? -8.316 34.561 35.728 1.00 16.50 219 LYS B CA 1
ATOM 8144 C C . LYS B 1 179 ? -8.488 33.044 35.626 1.00 13.69 219 LYS B C 1
ATOM 8145 O O . LYS B 1 179 ? -9.231 32.476 36.408 1.00 13.75 219 LYS B O 1
ATOM 8151 N N . LEU B 1 180 ? -7.883 32.463 34.598 1.00 12.46 220 LEU B N 1
ATOM 8152 C CA . LEU B 1 180 ? -7.951 31.035 34.338 1.00 12.28 220 LEU B CA 1
ATOM 8153 C C . LEU B 1 180 ? -6.733 30.612 33.510 1.00 13.26 220 LEU B C 1
ATOM 8154 O O . LEU B 1 180 ? -6.300 31.351 32.600 1.00 12.31 220 LEU B O 1
ATOM 8159 N N . LEU B 1 181 ? -6.220 29.417 33.842 1.00 11.49 221 LEU B N 1
ATOM 8160 C CA . LEU B 1 181 ? -5.234 28.704 33.061 1.00 12.67 221 LEU B CA 1
ATOM 8161 C C . LEU B 1 181 ? -5.860 27.415 32.568 1.00 12.19 221 LEU B C 1
ATOM 8162 O O . LEU B 1 181 ? -6.306 26.583 33.399 1.00 12.38 221 LEU B O 1
ATOM 8167 N N . VAL B 1 182 ? -5.804 27.216 31.258 1.00 11.95 222 VAL B N 1
ATOM 8168 C CA . VAL B 1 182 ? -6.226 26.008 30.616 1.00 12.33 222 VAL B CA 1
ATOM 8169 C C . VAL B 1 182 ? -4.959 25.262 30.178 1.00 13.68 222 VAL B C 1
ATOM 8170 O O . VAL B 1 182 ? -4.100 25.849 29.519 1.00 13.30 222 VAL B O 1
ATOM 8174 N N . LEU B 1 183 ? -4.872 23.976 30.525 1.00 14.10 223 LEU B N 1
ATOM 8175 C CA . LEU B 1 183 ? -3.695 23.171 30.325 1.00 13.76 223 LEU B CA 1
ATOM 8176 C C . LEU B 1 183 ? -4.029 21.915 29.591 1.00 14.08 223 LEU B C 1
ATOM 8177 O O . LEU B 1 183 ? -5.035 21.296 29.882 1.00 14.45 223 LEU B O 1
ATOM 8182 N N . GLY B 1 184 ? -3.168 21.557 28.627 1.00 13.94 224 GLY B N 1
ATOM 8183 C CA . GLY B 1 184 ? -3.159 20.280 27.945 1.00 15.53 224 GLY B CA 1
ATOM 8184 C C . GLY B 1 184 ? -1.778 19.628 27.953 1.00 15.32 224 GLY B C 1
ATOM 8185 O O . GLY B 1 184 ? -0.827 20.196 28.511 1.00 15.78 224 GLY B O 1
ATOM 8186 N N . ASN B 1 185 ? -1.674 18.456 27.330 1.00 13.62 225 ASN B N 1
ATOM 8187 C CA . ASN B 1 185 ? -0.455 17.618 27.486 1.00 14.35 225 ASN B CA 1
ATOM 8188 C C . ASN B 1 185 ? 0.760 18.032 26.627 1.00 14.43 225 ASN B C 1
ATOM 8189 O O . ASN B 1 185 ? 1.798 17.369 26.680 1.00 15.20 225 ASN B O 1
ATOM 8194 N N . GLY B 1 186 ? 0.612 19.117 25.883 1.00 14.32 226 GLY B N 1
ATOM 8195 C CA . GLY B 1 186 ? 1.717 19.763 25.201 1.00 14.77 226 GLY B CA 1
ATOM 8196 C C . GLY B 1 186 ? 2.539 20.722 26.043 1.00 14.86 226 GLY B C 1
ATOM 8197 O O . GLY B 1 186 ? 3.448 21.313 25.527 1.00 16.69 226 GLY B O 1
ATOM 8198 N N . ALA B 1 187 ? 2.218 20.892 27.323 1.00 14.89 227 ALA B N 1
ATOM 8199 C CA . ALA B 1 187 ? 2.888 21.872 28.142 1.00 14.96 227 ALA B CA 1
ATOM 8200 C C . ALA B 1 187 ? 4.352 21.527 28.417 1.00 14.78 227 ALA B C 1
ATOM 8201 O O . ALA B 1 187 ? 4.686 20.361 28.570 1.00 15.95 227 ALA B O 1
ATOM 8203 N N . SER B 1 188 ? 5.167 22.571 28.602 1.00 13.70 228 SER B N 1
ATOM 8204 C CA . SER B 1 188 ? 6.503 22.453 29.133 1.00 13.97 228 SER B CA 1
ATOM 8205 C C . SER B 1 188 ? 6.635 23.246 30.409 1.00 13.74 228 SER B C 1
ATOM 8206 O O . SER B 1 188 ? 6.161 24.367 30.519 1.00 14.83 228 SER B O 1
ATOM 8209 N N . ALA B 1 189 ? 7.322 22.689 31.378 1.00 14.80 229 ALA B N 1
ATOM 8210 C CA . ALA B 1 189 ? 7.667 23.380 32.622 1.00 15.14 229 ALA B CA 1
ATOM 8211 C C . ALA B 1 189 ? 8.701 22.600 33.392 1.00 16.33 229 ALA B C 1
ATOM 8212 O O . ALA B 1 189 ? 8.633 21.373 33.437 1.00 15.50 229 ALA B O 1
ATOM 8214 N N . ALA B 1 190 ? 9.570 23.329 34.073 1.00 17.40 230 ALA B N 1
ATOM 8215 C CA . ALA B 1 190 ? 10.400 22.728 35.098 1.00 21.43 230 ALA B CA 1
ATOM 8216 C C . ALA B 1 190 ? 9.508 22.278 36.249 1.00 23.91 230 ALA B C 1
ATOM 8217 O O . ALA B 1 190 ? 8.509 22.957 36.578 1.00 22.14 230 ALA B O 1
ATOM 8219 N N . SER B 1 191 ? 9.836 21.116 36.808 1.00 22.83 231 SER B N 1
ATOM 8220 C CA . SER B 1 191 ? 9.150 20.596 37.997 1.00 24.36 231 SER B CA 1
ATOM 8221 C C . SER B 1 191 ? 7.622 20.669 37.845 1.00 22.89 231 SER B C 1
ATOM 8222 O O . SER B 1 191 ? 6.951 21.296 38.659 1.00 22.61 231 SER B O 1
ATOM 8225 N N . LEU B 1 192 ? 7.093 20.011 36.819 1.00 20.53 232 LEU B N 1
ATOM 8226 C CA . LEU B 1 192 ? 5.734 20.294 36.386 1.00 22.64 232 LEU B CA 1
ATOM 8227 C C . LEU B 1 192 ? 4.681 20.125 37.504 1.00 21.82 232 LEU B C 1
ATOM 8228 O O . LEU B 1 192 ? 3.880 21.038 37.728 1.00 20.43 232 LEU B O 1
ATOM 8233 N N . SER B 1 193 ? 4.699 19.019 38.231 1.00 19.56 233 SER B N 1
ATOM 8234 C CA . SER B 1 193 ? 3.723 18.793 39.334 1.00 20.93 233 SER B CA 1
ATOM 8235 C C . SER B 1 193 ? 3.760 19.847 40.414 1.00 20.96 233 SER B C 1
ATOM 8236 O O . SER B 1 193 ? 2.729 20.300 40.916 1.00 17.51 233 SER B O 1
ATOM 8239 N N . ALA B 1 194 ? 4.969 20.179 40.847 1.00 18.58 234 ALA B N 1
ATOM 8240 C CA . ALA B 1 194 ? 5.128 21.154 41.904 1.00 19.26 234 ALA B CA 1
ATOM 8241 C C . ALA B 1 194 ? 4.724 22.545 41.406 1.00 16.50 234 ALA B C 1
ATOM 8242 O O . ALA B 1 194 ? 4.193 23.313 42.171 1.00 16.92 234 ALA B O 1
ATOM 8244 N N . THR B 1 195 ? 5.011 22.863 40.159 1.00 16.28 235 THR B N 1
ATOM 8245 C CA . THR B 1 195 ? 4.637 24.169 39.584 1.00 16.78 235 THR B CA 1
ATOM 8246 C C . THR B 1 195 ? 3.123 24.299 39.524 1.00 16.47 235 THR B C 1
ATOM 8247 O O . THR B 1 195 ? 2.558 25.319 39.909 1.00 16.26 235 THR B O 1
ATOM 8251 N N . VAL B 1 196 ? 2.455 23.228 39.079 1.00 15.91 236 VAL B N 1
ATOM 8252 C CA . VAL B 1 196 ? 0.980 23.202 39.087 1.00 14.63 236 VAL B CA 1
ATOM 8253 C C . VAL B 1 196 ? 0.424 23.387 40.490 1.00 15.72 236 VAL B C 1
ATOM 8254 O O . VAL B 1 196 ? -0.484 24.217 40.702 1.00 16.92 236 VAL B O 1
ATOM 8258 N N . ARG B 1 197 ? 0.965 22.675 41.463 1.00 16.56 237 ARG B N 1
ATOM 8259 C CA . ARG B 1 197 ? 0.510 22.816 42.850 1.00 17.56 237 ARG B CA 1
ATOM 8260 C C . ARG B 1 197 ? 0.727 24.232 43.367 1.00 17.26 237 ARG B C 1
ATOM 8261 O O . ARG B 1 197 ? -0.125 24.791 44.051 1.00 17.50 237 ARG B O 1
ATOM 8269 N N . ALA B 1 198 ? 1.878 24.806 43.066 1.00 17.52 238 ALA B N 1
ATOM 8270 C CA . ALA B 1 198 ? 2.188 26.147 43.546 1.00 17.90 238 ALA B CA 1
ATOM 8271 C C . ALA B 1 198 ? 1.230 27.174 42.942 1.00 17.82 238 ALA B C 1
ATOM 8272 O O . ALA B 1 198 ? 0.769 28.106 43.619 1.00 16.93 238 ALA B O 1
ATOM 8274 N N . ARG B 1 199 ? 0.937 27.023 41.660 1.00 18.03 239 ARG B N 1
ATOM 8275 C CA . ARG B 1 199 ? 0.015 27.955 41.013 1.00 17.49 239 ARG B CA 1
ATOM 8276 C C . ARG B 1 199 ? -1.373 27.856 41.648 1.00 16.95 239 ARG B C 1
ATOM 8277 O O . ARG B 1 199 ? -2.052 28.875 41.896 1.00 18.00 239 ARG B O 1
ATOM 8285 N N . LEU B 1 200 ? -1.814 26.637 41.869 1.00 16.75 240 LEU B N 1
ATOM 8286 C CA . LEU B 1 200 ? -3.158 26.383 42.442 1.00 18.04 240 LEU B CA 1
ATOM 8287 C C . LEU B 1 200 ? -3.264 26.998 43.835 1.00 17.72 240 LEU B C 1
ATOM 8288 O O . LEU B 1 200 ? -4.228 27.664 44.189 1.00 14.74 240 LEU B O 1
ATOM 8293 N N . GLN B 1 201 ? -2.232 26.777 44.626 1.00 19.63 241 GLN B N 1
ATOM 8294 C CA . GLN B 1 201 ? -2.196 27.251 45.997 1.00 22.39 241 GLN B CA 1
ATOM 8295 C C . GLN B 1 201 ? -2.167 28.772 46.041 1.00 21.84 241 GLN B C 1
ATOM 8296 O O . GLN B 1 201 ? -2.745 29.351 46.910 1.00 20.99 241 GLN B O 1
ATOM 8302 N N . ALA B 1 202 ? -1.515 29.421 45.093 1.00 20.01 242 ALA B N 1
ATOM 8303 C CA . ALA B 1 202 ? -1.554 30.895 44.991 1.00 20.17 242 ALA B CA 1
ATOM 8304 C C . ALA B 1 202 ? -2.849 31.504 44.422 1.00 20.37 242 ALA B C 1
ATOM 8305 O O . ALA B 1 202 ? -2.977 32.717 44.336 1.00 22.39 242 ALA B O 1
ATOM 8307 N N . GLY B 1 203 ? -3.812 30.674 44.026 1.00 18.52 243 GLY B N 1
ATOM 8308 C CA . GLY B 1 203 ? -5.125 31.106 43.672 1.00 17.83 243 GLY B CA 1
ATOM 8309 C C . GLY B 1 203 ? -5.360 31.155 42.168 1.00 18.19 243 GLY B C 1
ATOM 8310 O O . GLY B 1 203 ? -6.368 31.704 41.746 1.00 17.64 243 GLY B O 1
ATOM 8311 N N . LEU B 1 204 ? -4.464 30.615 41.335 1.00 16.14 244 LEU B N 1
ATOM 8312 C CA . LEU B 1 204 ? -4.761 30.570 39.878 1.00 15.24 244 LEU B CA 1
ATOM 8313 C C . LEU B 1 204 ? -5.663 29.357 39.655 1.00 14.71 244 LEU B C 1
ATOM 8314 O O . LEU B 1 204 ? -5.271 28.235 39.940 1.00 14.53 244 LEU B O 1
ATOM 8319 N N . PRO B 1 205 ? -6.888 29.573 39.187 1.00 14.85 245 PRO B N 1
ATOM 8320 C CA . PRO B 1 205 ? -7.753 28.441 38.829 1.00 14.01 245 PRO B CA 1
ATOM 8321 C C . PRO B 1 205 ? -7.237 27.711 37.579 1.00 14.03 245 PRO B C 1
ATOM 8322 O O . PRO B 1 205 ? -6.837 28.347 36.603 1.00 15.12 245 PRO B O 1
ATOM 8326 N N . ILE B 1 206 ? -7.334 26.377 37.572 1.00 13.13 246 ILE B N 1
ATOM 8327 C CA . ILE B 1 206 ? -6.804 25.603 36.489 1.00 13.52 246 ILE B CA 1
ATOM 8328 C C . ILE B 1 206 ? -7.850 24.649 35.919 1.00 13.12 246 ILE B C 1
ATOM 8329 O O . ILE B 1 206 ? -8.548 23.948 36.680 1.00 13.34 246 ILE B O 1
ATOM 8334 N N . LEU B 1 207 ? -7.943 24.646 34.612 1.00 12.63 247 LEU B N 1
ATOM 8335 C CA . LEU B 1 207 ? -8.788 23.713 33.863 1.00 14.33 247 LEU B CA 1
ATOM 8336 C C . LEU B 1 207 ? -7.877 22.857 32.994 1.00 13.96 247 LEU B C 1
ATOM 8337 O O . LEU B 1 207 ? -7.241 23.370 32.101 1.00 14.19 247 LEU B O 1
ATOM 8342 N N . PHE B 1 208 ? -7.837 21.547 33.265 1.00 13.31 248 PHE B N 1
ATOM 8343 C CA . PHE B 1 208 ? -7.002 20.612 32.549 1.00 13.33 248 PHE B CA 1
ATOM 8344 C C . PHE B 1 208 ? -7.873 19.791 31.624 1.00 13.42 248 PHE B C 1
ATOM 8345 O O . PHE B 1 208 ? -8.894 19.275 32.038 1.00 12.59 248 PHE B O 1
ATOM 8353 N N . VAL B 1 209 ? -7.470 19.717 30.366 1.00 12.29 249 VAL B N 1
ATOM 8354 C CA . VAL B 1 209 ? -8.038 18.792 29.425 1.00 13.84 249 VAL B CA 1
ATOM 8355 C C . VAL B 1 209 ? -6.998 17.763 28.947 1.00 13.70 249 VAL B C 1
ATOM 8356 O O . VAL B 1 209 ? -5.949 18.124 28.437 1.00 13.46 249 VAL B O 1
ATOM 8360 N N . HIS B 1 210 ? -7.339 16.485 29.050 1.00 14.05 250 HIS B N 1
ATOM 8361 C CA . HIS B 1 210 ? -6.493 15.441 28.498 1.00 16.04 250 HIS B CA 1
ATOM 8362 C C . HIS B 1 210 ? -6.578 15.480 26.998 1.00 15.07 250 HIS B C 1
ATOM 8363 O O . HIS B 1 210 ? -7.666 15.475 26.455 1.00 14.96 250 HIS B O 1
ATOM 8370 N N . THR B 1 211 ? -5.433 15.564 26.327 1.00 15.36 251 THR B N 1
ATOM 8371 C CA . THR B 1 211 ? -5.389 15.825 24.872 1.00 15.97 251 THR B CA 1
ATOM 8372 C C . THR B 1 211 ? -4.930 14.659 24.020 1.00 18.36 251 THR B C 1
ATOM 8373 O O . THR B 1 211 ? -4.680 14.836 22.838 1.00 18.61 251 THR B O 1
ATOM 8377 N N . ASN B 1 212 ? -4.754 13.477 24.616 1.00 18.90 252 ASN B N 1
ATOM 8378 C CA . ASN B 1 212 ? -4.206 12.305 23.886 1.00 19.84 252 ASN B CA 1
ATOM 8379 C C . ASN B 1 212 ? -5.172 11.091 23.768 1.00 20.59 252 ASN B C 1
ATOM 8380 O O . ASN B 1 212 ? -4.727 9.919 23.721 1.00 18.76 252 ASN B O 1
ATOM 8385 N N . GLY B 1 213 ? -6.475 11.362 23.752 1.00 20.70 253 GLY B N 1
ATOM 8386 C CA . GLY B 1 213 ? -7.482 10.312 23.609 1.00 19.90 253 GLY B CA 1
ATOM 8387 C C . GLY B 1 213 ? -7.363 9.169 24.610 1.00 19.69 253 GLY B C 1
ATOM 8388 O O . GLY B 1 213 ? -7.264 9.400 25.819 1.00 18.14 253 GLY B O 1
ATOM 8389 N N . TRP B 1 214 ? -7.425 7.911 24.133 1.00 18.81 254 TRP B N 1
ATOM 8390 C CA . TRP B 1 214 ? -7.327 6.800 25.064 1.00 20.20 254 TRP B CA 1
ATOM 8391 C C . TRP B 1 214 ? -5.909 6.482 25.480 1.00 21.24 254 TRP B C 1
ATOM 8392 O O . TRP B 1 214 ? -5.702 5.493 26.186 1.00 22.95 254 TRP B O 1
ATOM 8403 N N . ASN B 1 215 ? -4.927 7.280 25.062 1.00 21.81 255 ASN B N 1
ATOM 8404 C CA . ASN B 1 215 ? -3.531 7.072 25.456 1.00 19.77 255 ASN B CA 1
ATOM 8405 C C . ASN B 1 215 ? -3.225 7.759 26.741 1.00 20.97 255 ASN B C 1
ATOM 8406 O O . ASN B 1 215 ? -3.605 8.930 26.927 1.00 18.58 255 ASN B O 1
ATOM 8411 N N . GLN B 1 216 ? -2.450 7.088 27.577 1.00 18.22 256 GLN B N 1
ATOM 8412 C CA . GLN B 1 216 ? -1.846 7.694 28.740 1.00 18.54 256 GLN B CA 1
ATOM 8413 C C . GLN B 1 216 ? -0.853 8.806 28.356 1.00 17.80 256 GLN B C 1
ATOM 8414 O O . GLN B 1 216 ? -0.215 8.747 27.298 1.00 18.18 256 GLN B O 1
ATOM 8420 N N . SER B 1 217 ? -0.681 9.766 29.244 1.00 16.55 257 SER B N 1
ATOM 8421 C CA . SER B 1 217 ? 0.272 10.868 29.040 1.00 15.63 257 SER B CA 1
ATOM 8422 C C . SER B 1 217 ? 1.007 11.151 30.317 1.00 15.79 257 SER B C 1
ATOM 8423 O O . SER B 1 217 ? 0.410 11.416 31.354 1.00 16.91 257 SER B O 1
ATOM 8426 N N . SER B 1 218 ? 2.317 11.078 30.291 1.00 15.10 258 SER B N 1
ATOM 8427 C CA . SER B 1 218 ? 3.063 11.371 31.487 1.00 15.36 258 SER B CA 1
ATOM 8428 C C . SER B 1 218 ? 2.979 12.873 31.862 1.00 14.64 258 SER B C 1
ATOM 8429 O O . SER B 1 218 ? 2.874 13.233 33.032 1.00 14.43 258 SER B O 1
ATOM 8432 N N . THR B 1 219 ? 2.976 13.761 30.888 1.00 13.98 259 THR B N 1
ATOM 8433 C CA . THR B 1 219 ? 2.742 15.179 31.230 1.00 14.06 259 THR B CA 1
ATOM 8434 C C . THR B 1 219 ? 1.385 15.347 31.956 1.00 14.08 259 THR B C 1
ATOM 8435 O O . THR B 1 219 ? 1.292 16.063 32.955 1.00 13.10 259 THR B O 1
ATOM 8439 N N . GLY B 1 220 ? 0.349 14.685 31.436 1.00 13.62 260 GLY B N 1
ATOM 8440 C CA . GLY B 1 220 ? -0.954 14.712 32.094 1.00 14.67 260 GLY B CA 1
ATOM 8441 C C . GLY B 1 220 ? -0.951 14.171 33.496 1.00 14.43 260 GLY B C 1
ATOM 8442 O O . GLY B 1 220 ? -1.546 14.762 34.394 1.00 15.12 260 GLY B O 1
ATOM 8443 N N . GLN B 1 221 ? -0.298 13.030 33.715 1.00 14.84 261 GLN B N 1
ATOM 8444 C CA . GLN B 1 221 ? -0.189 12.469 35.039 1.00 15.62 261 GLN B CA 1
ATOM 8445 C C . GLN B 1 221 ? 0.452 13.431 35.988 1.00 16.00 261 GLN B C 1
ATOM 8446 O O . GLN B 1 221 ? 0.072 13.534 37.138 1.00 14.81 261 GLN B O 1
ATOM 8452 N N . GLN B 1 222 ? 1.472 14.129 35.504 1.00 15.73 262 GLN B N 1
ATOM 8453 C CA . GLN B 1 222 ? 2.194 15.114 36.307 1.00 16.13 262 GLN B CA 1
ATOM 8454 C C . GLN B 1 222 ? 1.342 16.341 36.642 1.00 13.85 262 GLN B C 1
ATOM 8455 O O . GLN B 1 222 ? 1.351 16.830 37.774 1.00 13.83 262 GLN B O 1
ATOM 8461 N N . ILE B 1 223 ? 0.579 16.824 35.666 1.00 13.82 263 ILE B N 1
ATOM 8462 C CA . ILE B 1 223 ? -0.363 17.944 35.924 1.00 14.62 263 ILE B CA 1
ATOM 8463 C C . ILE B 1 223 ? -1.458 17.485 36.898 1.00 14.00 263 ILE B C 1
ATOM 8464 O O . ILE B 1 223 ? -1.726 18.151 37.876 1.00 13.99 263 ILE B O 1
ATOM 8469 N N . LEU B 1 224 ? -2.035 16.322 36.632 1.00 14.38 264 LEU B N 1
ATOM 8470 C CA . LEU B 1 224 ? -3.034 15.776 37.523 1.00 15.38 264 LEU B CA 1
ATOM 8471 C C . LEU B 1 224 ? -2.467 15.595 38.959 1.00 15.96 264 LEU B C 1
ATOM 8472 O O . LEU B 1 224 ? -3.118 15.924 39.935 1.00 15.34 264 LEU B O 1
ATOM 8477 N N . ALA B 1 225 ? -1.244 15.115 39.095 1.00 15.65 265 ALA B N 1
ATOM 8478 C CA . ALA B 1 225 ? -0.636 15.069 40.440 1.00 17.27 265 ALA B CA 1
ATOM 8479 C C . ALA B 1 225 ? -0.552 16.400 41.156 1.00 16.73 265 ALA B C 1
ATOM 8480 O O . ALA B 1 225 ? -0.833 16.467 42.324 1.00 15.32 265 ALA B O 1
ATOM 8482 N N . GLY B 1 226 ? -0.232 17.464 40.432 1.00 17.67 266 GLY B N 1
ATOM 8483 C CA . GLY B 1 226 ? -0.222 18.784 40.986 1.00 17.01 266 GLY B CA 1
ATOM 8484 C C . GLY B 1 226 ? -1.617 19.203 41.442 1.00 16.96 266 GLY B C 1
ATOM 8485 O O . GLY B 1 226 ? -1.751 20.015 42.333 1.00 17.79 266 GLY B O 1
ATOM 8486 N N . LEU B 1 227 ? -2.647 18.664 40.816 1.00 16.35 267 LEU B N 1
ATOM 8487 C CA . LEU B 1 227 ? -4.059 18.894 41.263 1.00 17.19 267 LEU B CA 1
ATOM 8488 C C . LEU B 1 227 ? -4.575 17.959 42.374 1.00 18.41 267 LEU B C 1
ATOM 8489 O O . LEU B 1 227 ? -5.690 18.131 42.865 1.00 17.15 267 LEU B O 1
ATOM 8494 N N . GLY B 1 228 ? -3.781 16.974 42.794 1.00 19.88 268 GLY B N 1
ATOM 8495 C CA . GLY B 1 228 ? -4.289 15.946 43.707 1.00 18.86 268 GLY B CA 1
ATOM 8496 C C . GLY B 1 228 ? -5.162 14.892 43.022 1.00 17.89 268 GLY B C 1
ATOM 8497 O O . GLY B 1 228 ? -5.961 14.208 43.671 1.00 17.03 268 GLY B O 1
ATOM 8498 N N . LEU B 1 229 ? -4.998 14.761 41.718 1.00 16.17 269 LEU B N 1
ATOM 8499 C CA . LEU B 1 229 ? -5.717 13.793 40.923 1.00 16.22 269 LEU B CA 1
ATOM 8500 C C . LEU B 1 229 ? -4.834 12.764 40.259 1.00 17.84 269 LEU B C 1
ATOM 8501 O O . LEU B 1 229 ? -3.635 12.891 40.289 1.00 18.26 269 LEU B O 1
ATOM 8506 N N . GLN B 1 230 ? -5.440 11.788 39.573 1.00 18.33 270 GLN B N 1
ATOM 8507 C CA . GLN B 1 230 ? -4.692 10.780 38.864 1.00 19.13 270 GLN B CA 1
ATOM 8508 C C . GLN B 1 230 ? -5.386 10.311 37.626 1.00 19.65 270 GLN B C 1
ATOM 8509 O O . GLN B 1 230 ? -6.610 10.276 37.552 1.00 18.26 270 GLN B O 1
ATOM 8515 N N . GLU B 1 231 ? -4.585 9.862 36.668 1.00 17.97 271 GLU B N 1
ATOM 8516 C CA . GLU B 1 231 ? -5.065 9.309 35.456 1.00 20.04 271 GLU B CA 1
ATOM 8517 C C . GLU B 1 231 ? -5.588 7.913 35.807 1.00 22.55 271 GLU B C 1
ATOM 8518 O O . GLU B 1 231 ? -5.071 7.256 36.732 1.00 22.28 271 GLU B O 1
ATOM 8524 N N . GLY B 1 232 ? -6.613 7.470 35.102 1.00 20.41 272 GLY B N 1
ATOM 8525 C CA . GLY B 1 232 ? -7.114 6.142 35.261 1.00 22.07 272 GLY B CA 1
ATOM 8526 C C . GLY B 1 232 ? -6.176 5.159 34.563 1.00 23.34 272 GLY B C 1
ATOM 8527 O O . GLY B 1 232 ? -5.149 5.550 33.984 1.00 22.81 272 GLY B O 1
ATOM 8528 N N . PRO B 1 233 ? -6.551 3.873 34.558 1.00 23.39 273 PRO B N 1
ATOM 8529 C CA . PRO B 1 233 ? -5.628 2.865 33.994 1.00 22.70 273 PRO B CA 1
ATOM 8530 C C . PRO B 1 233 ? -5.495 2.860 32.491 1.00 21.44 273 PRO B C 1
ATOM 8531 O O . PRO B 1 233 ? -6.300 3.460 31.753 1.00 19.88 273 PRO B O 1
ATOM 8535 N N . TYR B 1 234 ? -4.498 2.112 32.023 1.00 20.81 274 TYR B N 1
ATOM 8536 C CA . TYR B 1 234 ? -4.281 1.886 30.602 1.00 21.74 274 TYR B CA 1
ATOM 8537 C C . TYR B 1 234 ? -5.539 1.524 29.821 1.00 21.39 274 TYR B C 1
ATOM 8538 O O . TYR B 1 234 ? -6.366 0.726 30.292 1.00 22.33 274 TYR B O 1
ATOM 8547 N N . GLY B 1 235 ? -5.682 2.074 28.625 1.00 20.16 275 GLY B N 1
ATOM 8548 C CA . GLY B 1 235 ? -6.868 1.834 27.786 1.00 21.98 275 GLY B CA 1
ATOM 8549 C C . GLY B 1 235 ? -7.951 2.919 27.868 1.00 21.14 275 GLY B C 1
ATOM 8550 O O . GLY B 1 235 ? -8.751 3.077 26.946 1.00 21.55 275 GLY B O 1
ATOM 8551 N N . GLY B 1 236 ? -7.932 3.692 28.940 1.00 21.66 276 GLY B N 1
ATOM 8552 C CA . GLY B 1 236 ? -8.872 4.807 29.064 1.00 22.98 276 GLY B CA 1
ATOM 8553 C C . GLY B 1 236 ? -10.286 4.239 28.998 1.00 20.31 276 GLY B C 1
ATOM 8554 O O . GLY B 1 236 ? -10.577 3.180 29.573 1.00 18.62 276 GLY B O 1
ATOM 8555 N N . ASN B 1 237 ? -11.117 4.945 28.243 1.00 19.02 277 ASN B N 1
ATOM 8556 C CA . ASN B 1 237 ? -12.518 4.632 28.088 1.00 20.28 277 ASN B CA 1
ATOM 8557 C C . ASN B 1 237 ? -12.751 3.726 26.877 1.00 21.41 277 ASN B C 1
ATOM 8558 O O . ASN B 1 237 ? -13.888 3.623 26.426 1.00 19.74 277 ASN B O 1
ATOM 8563 N N . TYR B 1 238 ? -11.677 3.150 26.306 1.00 22.12 278 TYR B N 1
ATOM 8564 C CA . TYR B 1 238 ? -11.770 2.418 25.033 1.00 24.57 278 TYR B CA 1
ATOM 8565 C C . TYR B 1 238 ? -12.813 1.266 25.035 1.00 23.34 278 TYR B C 1
ATOM 8566 O O . TYR B 1 238 ? -13.602 1.189 24.107 1.00 22.82 278 TYR B O 1
ATOM 8575 N N . TRP B 1 239 ? -12.808 0.439 26.073 1.00 24.23 279 TRP B N 1
ATOM 8576 C CA . TRP B 1 239 ? -13.718 -0.706 26.187 1.00 27.99 279 TRP B CA 1
ATOM 8577 C C . TRP B 1 239 ? -15.089 -0.332 26.768 1.00 26.13 279 TRP B C 1
ATOM 8578 O O . TRP B 1 239 ? -16.106 -0.718 26.209 1.00 25.76 279 TRP B O 1
ATOM 8589 N N . ASP B 1 240 ? -15.110 0.444 27.842 1.00 23.51 280 ASP B N 1
ATOM 8590 C CA . ASP B 1 240 ? -16.377 0.715 28.542 1.00 22.93 280 ASP B CA 1
ATOM 8591 C C . ASP B 1 240 ? -17.220 1.797 27.885 1.00 23.72 280 ASP B C 1
ATOM 8592 O O . ASP B 1 240 ? -18.435 1.801 28.040 1.00 25.32 280 ASP B O 1
ATOM 8597 N N . LYS B 1 241 ? -16.574 2.728 27.188 1.00 23.11 281 LYS B N 1
ATOM 8598 C CA . LYS B 1 241 ? -17.230 3.831 26.541 1.00 22.56 281 LYS B CA 1
ATOM 8599 C C . LYS B 1 241 ? -18.240 4.481 27.458 1.00 20.02 281 LYS B C 1
ATOM 8600 O O . LYS B 1 241 ? -19.322 4.818 27.047 1.00 20.96 281 LYS B O 1
ATOM 8606 N N . ASP B 1 242 ? -17.871 4.638 28.710 1.00 16.86 282 ASP B N 1
ATOM 8607 C CA . ASP B 1 242 ? -18.789 5.192 29.719 1.00 17.41 282 ASP B CA 1
ATOM 8608 C C . ASP B 1 242 ? -19.138 6.669 29.414 1.00 17.67 282 ASP B C 1
ATOM 8609 O O . ASP B 1 242 ? -18.422 7.360 28.691 1.00 16.91 282 ASP B O 1
ATOM 8614 N N . ARG B 1 243 ? -20.315 7.089 29.906 1.00 17.51 283 ARG B N 1
ATOM 8615 C CA . ARG B 1 243 ? -20.853 8.439 29.700 1.00 16.67 283 ARG B CA 1
ATOM 8616 C C . ARG B 1 243 ? -21.913 8.724 30.774 1.00 16.25 283 ARG B C 1
ATOM 8617 O O . ARG B 1 243 ? -22.456 7.810 31.428 1.00 16.55 283 ARG B O 1
ATOM 8625 N N . VAL B 1 244 ? -22.191 10.011 30.953 1.00 16.22 284 VAL B N 1
ATOM 8626 C CA . VAL B 1 244 ? -23.289 10.456 31.806 1.00 16.61 284 VAL B CA 1
ATOM 8627 C C . VAL B 1 244 ? -24.482 10.746 30.869 1.00 17.12 284 VAL B C 1
ATOM 8628 O O . VAL B 1 244 ? -24.372 11.581 29.966 1.00 17.08 284 VAL B O 1
ATOM 8632 N N . PRO B 1 245 ? -25.601 10.048 31.051 1.00 18.34 285 PRO B N 1
ATOM 8633 C CA . PRO B 1 245 ? -26.769 10.287 30.187 1.00 19.01 285 PRO B CA 1
ATOM 8634 C C . PRO B 1 245 ? -27.562 11.505 30.579 1.00 19.58 285 PRO B C 1
ATOM 8635 O O . PRO B 1 245 ? -27.482 11.961 31.721 1.00 18.56 285 PRO B O 1
ATOM 8639 N N . SER B 1 246 ? -28.371 12.031 29.668 1.00 21.83 286 SER B N 1
ATOM 8640 C CA . SER B 1 246 ? -29.190 13.244 29.993 1.00 23.38 286 SER B CA 1
ATOM 8641 C C . SER B 1 246 ? -30.240 12.999 31.070 1.00 22.34 286 SER B C 1
ATOM 8642 O O . SER B 1 246 ? -30.702 13.918 31.728 1.00 21.13 286 SER B O 1
ATOM 8645 N N . SER B 1 247 ? -30.605 11.745 31.283 1.00 21.14 287 SER B N 1
ATOM 8646 C CA . SER B 1 247 ? -31.552 11.370 32.322 1.00 20.22 287 SER B CA 1
ATOM 8647 C C . SER B 1 247 ? -30.964 11.419 33.749 1.00 19.08 287 SER B C 1
ATOM 8648 O O . SER B 1 247 ? -31.694 11.341 34.750 1.00 17.38 287 SER B O 1
ATOM 8651 N N . ARG B 1 248 ? -29.641 11.582 33.873 1.00 17.86 288 ARG B N 1
ATOM 8652 C CA . ARG B 1 248 ? -29.037 11.676 35.198 1.00 16.14 288 ARG B CA 1
ATOM 8653 C C . ARG B 1 248 ? -29.629 12.805 36.040 1.00 16.67 288 ARG B C 1
ATOM 8654 O O . ARG B 1 248 ? -29.667 13.962 35.596 1.00 16.11 288 ARG B O 1
ATOM 8662 N N . THR B 1 249 ? -30.036 12.483 37.262 1.00 16.48 289 THR B N 1
ATOM 8663 C CA . THR B 1 249 ? -30.622 13.469 38.136 1.00 17.59 289 THR B CA 1
ATOM 8664 C C . THR B 1 249 ? -29.600 14.205 38.993 1.00 18.25 289 THR B C 1
ATOM 8665 O O . THR B 1 249 ? -28.518 13.674 39.326 1.00 16.85 289 THR B O 1
ATOM 8669 N N . ARG B 1 250 ? -29.955 15.447 39.317 1.00 16.89 290 ARG B N 1
ATOM 8670 C CA . ARG B 1 250 ? -29.243 16.228 40.329 1.00 17.51 290 ARG B CA 1
ATOM 8671 C C . ARG B 1 250 ? -28.957 15.423 41.618 1.00 17.15 290 ARG B C 1
ATOM 8672 O O . ARG B 1 250 ? -27.806 15.322 42.028 1.00 16.36 290 ARG B O 1
ATOM 8680 N N . THR B 1 251 ? -29.975 14.865 42.259 1.00 15.41 291 THR B N 1
ATOM 8681 C CA . THR B 1 251 ? -29.792 14.140 43.475 1.00 17.81 291 THR B CA 1
ATOM 8682 C C . THR B 1 251 ? -28.837 12.969 43.327 1.00 17.69 291 THR B C 1
ATOM 8683 O O . THR B 1 251 ? -28.022 12.698 44.214 1.00 17.47 291 THR B O 1
ATOM 8687 N N . ARG B 1 252 ? -28.957 12.245 42.230 1.00 16.94 292 ARG B N 1
ATOM 8688 C CA . ARG B 1 252 ? -28.162 11.019 42.078 1.00 18.77 292 ARG B CA 1
ATOM 8689 C C . ARG B 1 252 ? -26.669 11.369 41.979 1.00 17.83 292 ARG B C 1
ATOM 8690 O O . ARG B 1 252 ? -25.833 10.755 42.635 1.00 16.35 292 ARG B O 1
ATOM 8698 N N . SER B 1 253 ? -26.346 12.347 41.170 1.00 16.13 293 SER B N 1
ATOM 8699 C CA . SER B 1 253 ? -24.948 12.717 41.051 1.00 17.01 293 SER B CA 1
ATOM 8700 C C . SER B 1 253 ? -24.386 13.340 42.321 1.00 17.17 293 SER B C 1
ATOM 8701 O O . SER B 1 253 ? -23.188 13.120 42.636 1.00 17.15 293 SER B O 1
ATOM 8704 N N . VAL B 1 254 ? -25.203 14.130 43.029 1.00 16.41 294 VAL B N 1
ATOM 8705 C CA . VAL B 1 254 ? -24.741 14.748 44.262 1.00 16.07 294 VAL B CA 1
ATOM 8706 C C . VAL B 1 254 ? -24.429 13.635 45.274 1.00 17.66 294 VAL B C 1
ATOM 8707 O O . VAL B 1 254 ? -23.385 13.678 45.959 1.00 16.98 294 VAL B O 1
ATOM 8711 N N . GLU B 1 255 ? -25.336 12.673 45.373 1.00 17.75 295 GLU B N 1
ATOM 8712 C CA . GLU B 1 255 ? -25.153 11.505 46.261 1.00 20.45 295 GLU B CA 1
ATOM 8713 C C . GLU B 1 255 ? -23.890 10.703 45.919 1.00 18.85 295 GLU B C 1
ATOM 8714 O O . GLU B 1 255 ? -23.080 10.488 46.812 1.00 20.06 295 GLU B O 1
ATOM 8720 N N . LEU B 1 256 ? -23.741 10.323 44.656 1.00 18.05 296 LEU B N 1
ATOM 8721 C CA . LEU B 1 256 ? -22.568 9.561 44.164 1.00 18.73 296 LEU B CA 1
ATOM 8722 C C . LEU B 1 256 ? -21.257 10.301 44.446 1.00 19.37 296 LEU B C 1
ATOM 8723 O O . LEU B 1 256 ? -20.291 9.699 44.947 1.00 17.81 296 LEU B O 1
ATOM 8728 N N . GLY B 1 257 ? -21.223 11.629 44.194 1.00 18.12 297 GLY B N 1
ATOM 8729 C CA . GLY B 1 257 ? -20.001 12.385 44.369 1.00 18.45 297 GLY B CA 1
ATOM 8730 C C . GLY B 1 257 ? -19.669 12.538 45.834 1.00 19.69 297 GLY B C 1
ATOM 8731 O O . GLY B 1 257 ? -18.503 12.491 46.225 1.00 19.94 297 GLY B O 1
ATOM 8732 N N . GLY B 1 258 ? -20.687 12.709 46.676 1.00 18.52 298 GLY B N 1
ATOM 8733 C CA . GLY B 1 258 ? -20.459 12.760 48.118 1.00 19.69 298 GLY B CA 1
ATOM 8734 C C . GLY B 1 258 ? -19.937 11.461 48.736 1.00 20.41 298 GLY B C 1
ATOM 8735 O O . GLY B 1 258 ? -19.164 11.507 49.708 1.00 27.90 298 GLY B O 1
ATOM 8736 N N . ALA B 1 259 ? -20.376 10.345 48.189 1.00 21.49 299 ALA B N 1
ATOM 8737 C CA . ALA B 1 259 ? -20.027 8.990 48.640 1.00 25.41 299 ALA B CA 1
ATOM 8738 C C . ALA B 1 259 ? -18.756 8.413 48.025 1.00 28.47 299 ALA B C 1
ATOM 8739 O O . ALA B 1 259 ? -18.287 7.364 48.462 1.00 26.34 299 ALA B O 1
ATOM 8741 N N . TYR B 1 260 ? -18.273 9.018 46.960 1.00 23.79 300 TYR B N 1
ATOM 8742 C CA . TYR B 1 260 ? -17.233 8.356 46.180 1.00 24.47 300 TYR B CA 1
ATOM 8743 C C . TYR B 1 260 ? -15.970 8.101 47.048 1.00 20.32 300 TYR B C 1
ATOM 8744 O O . TYR B 1 260 ? -15.396 9.018 47.648 1.00 20.87 300 TYR B O 1
ATOM 8753 N N . GLY B 1 261 ? -15.616 6.830 47.130 1.00 23.77 301 GLY B N 1
ATOM 8754 C CA . GLY B 1 261 ? -14.424 6.387 47.844 1.00 26.46 301 GLY B CA 1
ATOM 8755 C C . GLY B 1 261 ? -14.541 6.548 49.353 1.00 28.29 301 GLY B C 1
ATOM 8756 O O . GLY B 1 261 ? -13.539 6.536 50.047 1.00 33.19 301 GLY B O 1
ATOM 8757 N N . GLN B 1 262 ? -15.746 6.749 49.854 1.00 25.35 302 GLN B N 1
ATOM 8758 C CA . GLN B 1 262 ? -15.938 7.039 51.263 1.00 27.17 302 GLN B CA 1
ATOM 8759 C C . GLN B 1 262 ? -16.832 5.992 51.757 1.00 22.46 302 GLN B C 1
ATOM 8760 O O . GLN B 1 262 ? -17.691 5.549 51.022 1.00 24.75 302 GLN B O 1
ATOM 8766 N N . ASP B 1 263 ? -16.767 5.663 53.036 1.00 21.77 303 ASP B N 1
ATOM 8767 C CA . ASP B 1 263 ? -17.654 4.625 53.515 1.00 20.91 303 ASP B CA 1
ATOM 8768 C C . ASP B 1 263 ? -18.193 5.026 54.864 1.00 22.20 303 ASP B C 1
ATOM 8769 O O . ASP B 1 263 ? -17.845 4.428 55.903 1.00 19.60 303 ASP B O 1
ATOM 8774 N N . PRO B 1 264 ? -19.096 6.026 54.858 1.00 21.72 304 PRO B N 1
ATOM 8775 C CA . PRO B 1 264 ? -19.781 6.374 56.096 1.00 20.92 304 PRO B CA 1
ATOM 8776 C C . PRO B 1 264 ? -20.558 5.278 56.792 1.00 18.31 304 PRO B C 1
ATOM 8777 O O . PRO B 1 264 ? -20.676 5.301 58.006 1.00 19.84 304 PRO B O 1
ATOM 8781 N N . ALA B 1 265 ? -21.135 4.353 56.062 1.00 17.22 305 ALA B N 1
ATOM 8782 C CA . ALA B 1 265 ? -21.826 3.233 56.673 1.00 17.24 305 ALA B CA 1
ATOM 8783 C C . ALA B 1 265 ? -20.883 2.298 57.475 1.00 16.67 305 ALA B C 1
ATOM 8784 O O . ALA B 1 265 ? -21.233 1.806 58.558 1.00 16.54 305 ALA B O 1
ATOM 8786 N N . LEU B 1 266 ? -19.708 2.040 56.922 1.00 17.63 306 LEU B N 1
ATOM 8787 C CA . LEU B 1 266 ? -18.713 1.237 57.634 1.00 17.52 306 LEU B CA 1
ATOM 8788 C C . LEU B 1 266 ? -18.246 1.966 58.906 1.00 18.12 306 LEU B C 1
ATOM 8789 O O . LEU B 1 266 ? -18.136 1.375 59.987 1.00 16.37 306 LEU B O 1
ATOM 8794 N N . VAL B 1 267 ? -18.037 3.283 58.792 1.00 16.81 307 VAL B N 1
ATOM 8795 C CA . VAL B 1 267 ? -17.637 4.076 59.952 1.00 16.31 307 VAL B CA 1
ATOM 8796 C C . VAL B 1 267 ? -18.710 4.011 61.022 1.00 16.52 307 VAL B C 1
ATOM 8797 O O . VAL B 1 267 ? -18.399 3.868 62.180 1.00 17.56 307 VAL B O 1
ATOM 8801 N N . GLN B 1 268 ? -19.973 4.085 60.639 1.00 17.58 308 GLN B N 1
ATOM 8802 C CA . GLN B 1 268 ? -21.071 4.027 61.602 1.00 20.06 308 GLN B CA 1
ATOM 8803 C C . GLN B 1 268 ? -21.161 2.648 62.272 1.00 17.17 308 GLN B C 1
ATOM 8804 O O . GLN B 1 268 ? -21.407 2.554 63.482 1.00 16.68 308 GLN B O 1
ATOM 8810 N N . GLN B 1 269 ? -20.924 1.607 61.489 1.00 17.80 309 GLN B N 1
ATOM 8811 C CA . GLN B 1 269 ? -20.885 0.250 62.015 1.00 16.86 309 GLN B CA 1
ATOM 8812 C C . GLN B 1 269 ? -19.768 0.080 63.084 1.00 16.56 309 GLN B C 1
ATOM 8813 O O . GLN B 1 269 ? -20.006 -0.481 64.159 1.00 17.58 309 GLN B O 1
ATOM 8819 N N . ILE B 1 270 ? -18.601 0.653 62.815 1.00 15.78 310 ILE B N 1
ATOM 8820 C CA . ILE B 1 270 ? -17.499 0.679 63.763 1.00 16.43 310 ILE B CA 1
ATOM 8821 C C . ILE B 1 270 ? -17.884 1.448 65.039 1.00 17.98 310 ILE B C 1
ATOM 8822 O O . ILE B 1 270 ? -17.693 0.971 66.172 1.00 16.26 310 ILE B O 1
ATOM 8827 N N . VAL B 1 271 ? -18.423 2.652 64.860 1.00 17.29 311 VAL B N 1
ATOM 8828 C CA . VAL B 1 271 ? -18.790 3.475 66.003 1.00 18.37 311 VAL B CA 1
ATOM 8829 C C . VAL B 1 271 ? -19.808 2.795 66.882 1.00 18.50 311 VAL B C 1
ATOM 8830 O O . VAL B 1 271 ? -19.633 2.791 68.096 1.00 19.63 311 VAL B O 1
ATOM 8834 N N . ASP B 1 272 ? -20.849 2.225 66.291 1.00 17.81 312 ASP B N 1
ATOM 8835 C CA . ASP B 1 272 ? -21.893 1.574 67.054 1.00 19.76 312 ASP B CA 1
ATOM 8836 C C . ASP B 1 272 ? -21.594 0.134 67.500 1.00 21.73 312 ASP B C 1
ATOM 8837 O O . ASP B 1 272 ? -22.323 -0.385 68.340 1.00 22.10 312 ASP B O 1
ATOM 8842 N N . GLY B 1 273 ? -20.594 -0.520 66.900 1.00 18.49 313 GLY B N 1
ATOM 8843 C CA . GLY B 1 273 ? -20.414 -1.959 67.104 1.00 18.87 313 GLY B CA 1
ATOM 8844 C C . GLY B 1 273 ? -21.518 -2.800 66.515 1.00 20.01 313 GLY B C 1
ATOM 8845 O O . GLY B 1 273 ? -21.738 -3.917 66.970 1.00 19.34 313 GLY B O 1
ATOM 8846 N N . SER B 1 274 ? -22.202 -2.302 65.479 1.00 18.68 314 SER B N 1
ATOM 8847 C CA . SER B 1 274 ? -23.354 -2.983 64.887 1.00 19.67 314 SER B CA 1
ATOM 8848 C C . SER B 1 274 ? -22.946 -4.031 63.836 1.00 20.15 314 SER B C 1
ATOM 8849 O O . SER B 1 274 ? -23.406 -4.075 62.675 1.00 19.48 314 SER B O 1
ATOM 8852 N N . TRP B 1 275 ? -22.019 -4.887 64.240 1.00 20.91 315 TRP B N 1
ATOM 8853 C CA . TRP B 1 275 ? -21.467 -5.873 63.313 1.00 19.88 315 TRP B CA 1
ATOM 8854 C C . TRP B 1 275 ? -22.522 -6.932 63.055 1.00 20.07 315 TRP B C 1
ATOM 8855 O O . TRP B 1 275 ? -23.347 -7.189 63.921 1.00 22.94 315 TRP B O 1
ATOM 8866 N N . ARG B 1 276 ? -22.508 -7.532 61.872 1.00 20.27 316 ARG B N 1
ATOM 8867 C CA . ARG B 1 276 ? -23.527 -8.467 61.460 1.00 22.05 316 ARG B CA 1
ATOM 8868 C C . ARG B 1 276 ? -23.589 -9.786 62.258 1.00 23.00 316 ARG B C 1
ATOM 8869 O O . ARG B 1 276 ? -22.604 -10.528 62.377 1.00 20.50 316 ARG B O 1
ATOM 8877 N N . THR B 1 277 ? -24.765 -10.084 62.799 1.00 22.84 317 THR B N 1
ATOM 8878 C CA . THR B 1 277 ? -24.899 -11.250 63.658 1.00 23.41 317 THR B CA 1
ATOM 8879 C C . THR B 1 277 ? -25.512 -12.445 62.946 1.00 24.32 317 THR B C 1
ATOM 8880 O O . THR B 1 277 ? -25.620 -13.523 63.541 1.00 28.65 317 THR B O 1
ATOM 8884 N N . ASP B 1 278 ? -25.901 -12.289 61.691 1.00 24.14 318 ASP B N 1
ATOM 8885 C CA . ASP B 1 278 ? -26.607 -13.335 61.011 1.00 26.80 318 ASP B CA 1
ATOM 8886 C C . ASP B 1 278 ? -26.062 -13.712 59.652 1.00 26.47 318 ASP B C 1
ATOM 8887 O O . ASP B 1 278 ? -26.832 -14.081 58.745 1.00 25.49 318 ASP B O 1
ATOM 8892 N N . TYR B 1 279 ? -24.738 -13.655 59.454 1.00 24.92 319 TYR B N 1
ATOM 8893 C CA . TYR B 1 279 ? -24.189 -14.168 58.201 1.00 23.59 319 TYR B CA 1
ATOM 8894 C C . TYR B 1 279 ? -24.558 -15.651 58.141 1.00 22.55 319 TYR B C 1
ATOM 8895 O O . TYR B 1 279 ? -24.557 -16.315 59.160 1.00 23.90 319 TYR B O 1
ATOM 8904 N N . ASP B 1 280 ? -24.837 -16.150 56.953 1.00 23.71 320 ASP B N 1
ATOM 8905 C CA . ASP B 1 280 ? -25.239 -17.546 56.785 1.00 23.73 320 ASP B CA 1
ATOM 8906 C C . ASP B 1 280 ? -24.017 -18.448 56.544 1.00 21.77 320 ASP B C 1
ATOM 8907 O O . ASP B 1 280 ? -23.661 -18.780 55.412 1.00 22.47 320 ASP B O 1
ATOM 8912 N N . TRP B 1 281 ? -23.376 -18.854 57.622 1.00 23.57 321 TRP B N 1
ATOM 8913 C CA . TRP B 1 281 ? -22.094 -19.562 57.491 1.00 23.10 321 TRP B CA 1
ATOM 8914 C C . TRP B 1 281 ? -22.258 -20.982 56.874 1.00 24.78 321 TRP B C 1
ATOM 8915 O O . TRP B 1 281 ? -21.297 -21.576 56.391 1.00 26.76 321 TRP B O 1
ATOM 8926 N N . SER B 1 282 ? -23.492 -21.486 56.798 1.00 24.33 322 SER B N 1
ATOM 8927 C CA . SER B 1 282 ? -23.752 -22.765 56.141 1.00 24.71 322 SER B CA 1
ATOM 8928 C C . SER B 1 282 ? -23.363 -22.739 54.679 1.00 24.75 322 SER B C 1
ATOM 8929 O O . SER B 1 282 ? -23.192 -23.801 54.078 1.00 24.73 322 SER B O 1
ATOM 8932 N N . LYS B 1 283 ? -23.234 -21.554 54.075 1.00 20.91 323 LYS B N 1
ATOM 8933 C CA . LYS B 1 283 ? -22.778 -21.468 52.689 1.00 23.90 323 LYS B CA 1
ATOM 8934 C C . LYS B 1 283 ? -21.254 -21.532 52.460 1.00 23.47 323 LYS B C 1
ATOM 8935 O O . LYS B 1 283 ? -20.827 -21.478 51.290 1.00 23.17 323 LYS B O 1
ATOM 8941 N N . CYS B 1 284 ? -20.461 -21.523 53.548 1.00 24.11 324 CYS B N 1
ATOM 8942 C CA . CYS B 1 284 ? -19.005 -21.713 53.469 1.00 24.08 324 CYS B CA 1
ATOM 8943 C C . CYS B 1 284 ? -18.745 -23.104 52.921 1.00 27.25 324 CYS B C 1
ATOM 8944 O O . CYS B 1 284 ? -19.550 -24.026 53.134 1.00 25.75 324 CYS B O 1
ATOM 8947 N N . THR B 1 285 ? -17.642 -23.258 52.210 1.00 24.91 325 THR B N 1
ATOM 8948 C CA . THR B 1 285 ? -17.197 -24.588 51.823 1.00 27.20 325 THR B CA 1
ATOM 8949 C C . THR B 1 285 ? -15.732 -24.806 52.225 1.00 26.28 325 THR B C 1
ATOM 8950 O O . THR B 1 285 ? -15.011 -23.853 52.556 1.00 24.92 325 THR B O 1
ATOM 8954 N N . SER B 1 286 ? -15.325 -26.072 52.225 1.00 26.16 326 SER B N 1
ATOM 8955 C CA . SER B 1 286 ? -13.982 -26.461 52.646 1.00 25.47 326 SER B CA 1
ATOM 8956 C C . SER B 1 286 ? -13.298 -27.267 51.559 1.00 26.01 326 SER B C 1
ATOM 8957 O O . SER B 1 286 ? -13.914 -28.155 50.958 1.00 24.91 326 SER B O 1
ATOM 8960 N N . TYR B 1 287 ? -12.054 -26.914 51.243 1.00 24.18 327 TYR B N 1
ATOM 8961 C CA . TYR B 1 287 ? -11.266 -27.621 50.230 1.00 24.62 327 TYR B CA 1
ATOM 8962 C C . TYR B 1 287 ? -9.917 -27.981 50.846 1.00 23.90 327 TYR B C 1
ATOM 8963 O O . TYR B 1 287 ? -9.185 -27.088 51.287 1.00 23.60 327 TYR B O 1
ATOM 8972 N N . VAL B 1 288 ? -9.640 -29.281 50.955 1.00 22.91 328 VAL B N 1
ATOM 8973 C CA . VAL B 1 288 ? -8.472 -29.804 51.668 1.00 23.38 328 VAL B CA 1
ATOM 8974 C C . VAL B 1 288 ? -8.242 -29.044 52.987 1.00 23.21 328 VAL B C 1
ATOM 8975 O O . VAL B 1 288 ? -7.142 -28.599 53.307 1.00 22.03 328 VAL B O 1
ATOM 8979 N N . GLY B 1 289 ? -9.336 -28.881 53.711 1.00 20.45 329 GLY B N 1
ATOM 8980 C CA . GLY B 1 289 ? -9.307 -28.456 55.087 1.00 20.05 329 GLY B CA 1
ATOM 8981 C C . GLY B 1 289 ? -9.246 -26.946 55.265 1.00 19.15 329 GLY B C 1
ATOM 8982 O O . GLY B 1 289 ? -9.166 -26.482 56.370 1.00 17.57 329 GLY B O 1
ATOM 8983 N N . ARG B 1 290 ? -9.241 -26.196 54.170 1.00 18.16 330 ARG B N 1
ATOM 8984 C CA . ARG B 1 290 ? -9.318 -24.738 54.254 1.00 17.44 330 ARG B CA 1
ATOM 8985 C C . ARG B 1 290 ? -10.748 -24.237 53.937 1.00 17.57 330 ARG B C 1
ATOM 8986 O O . ARG B 1 290 ? -11.285 -24.501 52.872 1.00 18.13 330 ARG B O 1
ATOM 8994 N N . THR B 1 291 ? -11.362 -23.546 54.877 1.00 18.33 331 THR B N 1
ATOM 8995 C CA . THR B 1 291 ? -12.698 -23.040 54.703 1.00 18.41 331 THR B CA 1
ATOM 8996 C C . THR B 1 291 ? -12.591 -21.689 53.988 1.00 19.15 331 THR B C 1
ATOM 8997 O O . THR B 1 291 ? -11.723 -20.847 54.352 1.00 18.42 331 THR B O 1
ATOM 9001 N N . THR B 1 292 ? -13.463 -21.487 53.012 1.00 17.51 332 THR B N 1
ATOM 9002 C CA . THR B 1 292 ? -13.677 -20.189 52.369 1.00 20.85 332 THR B CA 1
ATOM 9003 C C . THR B 1 292 ? -15.185 -19.857 52.340 1.00 21.94 332 THR B C 1
ATOM 9004 O O . THR B 1 292 ? -16.035 -20.732 52.473 1.00 19.93 332 THR B O 1
ATOM 9008 N N . CYS B 1 293 ? -15.508 -18.584 52.182 1.00 21.97 333 CYS B N 1
ATOM 9009 C CA . CYS B 1 293 ? -16.855 -18.149 52.387 1.00 22.43 333 CYS B CA 1
ATOM 9010 C C . CYS B 1 293 ? -17.372 -17.196 51.292 1.00 22.71 333 CYS B C 1
ATOM 9011 O O . CYS B 1 293 ? -18.248 -16.353 51.543 1.00 19.68 333 CYS B O 1
ATOM 9014 N N . ASP B 1 294 ? -16.849 -17.356 50.088 1.00 23.64 334 ASP B N 1
ATOM 9015 C CA . ASP B 1 294 ? -17.182 -16.526 48.963 1.00 29.38 334 ASP B CA 1
ATOM 9016 C C . ASP B 1 294 ? -18.702 -16.464 48.675 1.00 30.50 334 ASP B C 1
ATOM 9017 O O . ASP B 1 294 ? -19.197 -15.431 48.211 1.00 30.32 334 ASP B O 1
ATOM 9022 N N . ASP B 1 295 ? -19.447 -17.514 48.981 1.00 28.42 335 ASP B N 1
ATOM 9023 C CA . ASP B 1 295 ? -20.881 -17.503 48.668 1.00 31.67 335 ASP B CA 1
ATOM 9024 C C . ASP B 1 295 ? -21.779 -17.218 49.862 1.00 29.46 335 ASP B C 1
ATOM 9025 O O . ASP B 1 295 ? -23.006 -17.441 49.786 1.00 29.64 335 ASP B O 1
ATOM 9030 N N . VAL B 1 296 ? -21.206 -16.714 50.958 1.00 24.73 336 VAL B N 1
ATOM 9031 C CA . VAL B 1 296 ? -22.019 -16.304 52.095 1.00 24.10 336 VAL B CA 1
ATOM 9032 C C . VAL B 1 296 ? -22.629 -14.940 51.710 1.00 26.30 336 VAL B C 1
ATOM 9033 O O . VAL B 1 296 ? -21.884 -13.988 51.419 1.00 23.18 336 VAL B O 1
ATOM 9037 N N . PRO B 1 297 ? -23.981 -14.856 51.670 1.00 26.11 337 PRO B N 1
ATOM 9038 C CA . PRO B 1 297 ? -24.528 -13.593 51.148 1.00 25.52 337 PRO B CA 1
ATOM 9039 C C . PRO B 1 297 ? -24.079 -12.377 51.947 1.00 22.74 337 PRO B C 1
ATOM 9040 O O . PRO B 1 297 ? -24.140 -12.379 53.168 1.00 25.42 337 PRO B O 1
ATOM 9044 N N . GLY B 1 298 ? -23.617 -11.353 51.227 1.00 23.74 338 GLY B N 1
ATOM 9045 C CA . GLY B 1 298 ? -23.210 -10.093 51.811 1.00 23.80 338 GLY B CA 1
ATOM 9046 C C . GLY B 1 298 ? -21.729 -10.035 52.143 1.00 25.31 338 GLY B C 1
ATOM 9047 O O . GLY B 1 298 ? -21.164 -8.939 52.300 1.00 21.90 338 GLY B O 1
ATOM 9048 N N . LEU B 1 299 ? -21.083 -11.205 52.242 1.00 23.38 339 LEU B N 1
ATOM 9049 C CA . LEU B 1 299 ? -19.716 -11.229 52.758 1.00 23.96 339 LEU B CA 1
ATOM 9050 C C . LEU B 1 299 ? -18.688 -10.674 51.779 1.00 22.77 339 LEU B C 1
ATOM 9051 O O . LEU B 1 299 ? -17.818 -9.961 52.219 1.00 20.39 339 LEU B O 1
ATOM 9056 N N . SER B 1 300 ? -18.793 -10.979 50.479 1.00 24.47 340 SER B N 1
ATOM 9057 C CA . SER B 1 300 ? -17.842 -10.471 49.488 1.00 26.87 340 SER B CA 1
ATOM 9058 C C . SER B 1 300 ? -17.988 -8.952 49.299 1.00 26.42 340 SER B C 1
ATOM 9059 O O . SER B 1 300 ? -17.007 -8.294 49.087 1.00 23.73 340 SER B O 1
ATOM 9062 N N . ASP B 1 301 ? -19.202 -8.418 49.399 1.00 27.03 341 ASP B N 1
ATOM 9063 C CA . ASP B 1 301 ? -19.387 -6.971 49.319 1.00 26.23 341 ASP B CA 1
ATOM 9064 C C . ASP B 1 301 ? -18.697 -6.315 50.498 1.00 24.48 341 ASP B C 1
ATOM 9065 O O . ASP B 1 301 ? -18.047 -5.308 50.329 1.00 22.30 341 ASP B O 1
ATOM 9070 N N . PHE B 1 302 ? -18.847 -6.873 51.692 1.00 22.98 342 PHE B N 1
ATOM 9071 C CA . PHE B 1 302 ? -18.167 -6.333 52.847 1.00 23.31 342 PHE B CA 1
ATOM 9072 C C . PHE B 1 302 ? -16.646 -6.385 52.628 1.00 21.29 342 PHE B C 1
ATOM 9073 O O . PHE B 1 302 ? -15.962 -5.411 52.833 1.00 20.49 342 PHE B O 1
ATOM 9081 N N . SER B 1 303 ? -16.137 -7.534 52.202 1.00 20.87 343 SER B N 1
ATOM 9082 C CA . SER B 1 303 ? -14.718 -7.682 51.945 1.00 21.97 343 SER B CA 1
ATOM 9083 C C . SER B 1 303 ? -14.224 -6.710 50.873 1.00 21.01 343 SER B C 1
ATOM 9084 O O . SER B 1 303 ? -13.138 -6.166 50.996 1.00 17.87 343 SER B O 1
ATOM 9087 N N . LYS B 1 304 ? -14.991 -6.514 49.805 1.00 21.53 344 LYS B N 1
ATOM 9088 C CA . LYS B 1 304 ? -14.616 -5.512 48.784 1.00 22.36 344 LYS B CA 1
ATOM 9089 C C . LYS B 1 304 ? -14.574 -4.092 49.279 1.00 19.16 344 LYS B C 1
ATOM 9090 O O . LYS B 1 304 ? -13.737 -3.333 48.861 1.00 18.21 344 LYS B O 1
ATOM 9096 N N . ARG B 1 305 ? -15.457 -3.731 50.195 1.00 18.18 345 ARG B N 1
ATOM 9097 C CA . ARG B 1 305 ? -15.387 -2.399 50.815 1.00 18.82 345 ARG B CA 1
ATOM 9098 C C . ARG B 1 305 ? -14.159 -2.191 51.681 1.00 17.22 345 ARG B C 1
ATOM 9099 O O . ARG B 1 305 ? -13.555 -1.108 51.696 1.00 17.35 345 ARG B O 1
ATOM 9107 N N . VAL B 1 306 ? -13.736 -3.228 52.389 1.00 17.04 346 VAL B N 1
ATOM 9108 C CA . VAL B 1 306 ? -12.539 -3.143 53.179 1.00 15.44 346 VAL B CA 1
ATOM 9109 C C . VAL B 1 306 ? -11.286 -3.080 52.274 1.00 16.97 346 VAL B C 1
ATOM 9110 O O . VAL B 1 306 ? -10.347 -2.346 52.570 1.00 18.37 346 VAL B O 1
ATOM 9114 N N . ASP B 1 307 ? -11.272 -3.855 51.190 1.00 18.38 347 ASP B N 1
ATOM 9115 C CA . ASP B 1 307 ? -10.221 -3.803 50.173 1.00 19.50 347 ASP B CA 1
ATOM 9116 C C . ASP B 1 307 ? -10.009 -2.398 49.630 1.00 21.50 347 ASP B C 1
ATOM 9117 O O . ASP B 1 307 ? -8.864 -2.062 49.289 1.00 20.50 347 ASP B O 1
ATOM 9122 N N . VAL B 1 308 ? -11.064 -1.573 49.578 1.00 20.69 348 VAL B N 1
ATOM 9123 C CA . VAL B 1 308 ? -10.914 -0.216 49.099 1.00 20.97 348 VAL B CA 1
ATOM 9124 C C . VAL B 1 308 ? -10.001 0.529 50.051 1.00 20.72 348 VAL B C 1
ATOM 9125 O O . VAL B 1 308 ? -9.088 1.253 49.621 1.00 18.07 348 VAL B O 1
ATOM 9129 N N . LEU B 1 309 ? -10.226 0.346 51.365 1.00 18.51 349 LEU B N 1
ATOM 9130 C CA . LEU B 1 309 ? -9.375 1.006 52.349 1.00 18.42 349 LEU B CA 1
ATOM 9131 C C . LEU B 1 309 ? -7.933 0.532 52.293 1.00 17.49 349 LEU B C 1
ATOM 9132 O O . LEU B 1 309 ? -6.981 1.335 52.371 1.00 17.53 349 LEU B O 1
ATOM 9137 N N . LYS B 1 310 ? -7.759 -0.785 52.156 1.00 15.90 350 LYS B N 1
ATOM 9138 C CA . LYS B 1 310 ? -6.447 -1.352 52.083 1.00 15.70 350 LYS B CA 1
ATOM 9139 C C . LYS B 1 310 ? -5.708 -0.816 50.861 1.00 15.87 350 LYS B C 1
ATOM 9140 O O . LYS B 1 310 ? -4.543 -0.480 50.958 1.00 14.74 350 LYS B O 1
ATOM 9146 N N . GLY B 1 311 ? -6.381 -0.784 49.708 1.00 16.15 351 GLY B N 1
ATOM 9147 C CA . GLY B 1 311 ? -5.749 -0.341 48.485 1.00 15.95 351 GLY B CA 1
ATOM 9148 C C . GLY B 1 311 ? -5.338 1.127 48.660 1.00 19.03 351 GLY B C 1
ATOM 9149 O O . GLY B 1 311 ? -4.290 1.548 48.166 1.00 19.20 351 GLY B O 1
ATOM 9150 N N . ALA B 1 312 ? -6.139 1.914 49.381 1.00 18.72 352 ALA B N 1
ATOM 9151 C CA . ALA B 1 312 ? -5.854 3.328 49.522 1.00 19.70 352 ALA B CA 1
ATOM 9152 C C . ALA B 1 312 ? -4.621 3.557 50.338 1.00 19.87 352 ALA B C 1
ATOM 9153 O O . ALA B 1 312 ? -3.793 4.370 49.997 1.00 20.50 352 ALA B O 1
ATOM 9155 N N . LEU B 1 313 ? -4.470 2.852 51.447 1.00 18.86 353 LEU B N 1
ATOM 9156 C CA . LEU B 1 313 ? -3.289 3.034 52.240 1.00 19.07 353 LEU B CA 1
ATOM 9157 C C . LEU B 1 313 ? -2.106 2.338 51.598 1.00 18.91 353 LEU B C 1
ATOM 9158 O O . LEU B 1 313 ? -1.011 2.813 51.717 1.00 20.73 353 LEU B O 1
ATOM 9163 N N . ASP B 1 314 ? -2.295 1.166 51.017 1.00 18.74 354 ASP B N 1
ATOM 9164 C CA . ASP B 1 314 ? -1.174 0.482 50.430 1.00 18.97 354 ASP B CA 1
ATOM 9165 C C . ASP B 1 314 ? -0.537 1.240 49.227 1.00 20.31 354 ASP B C 1
ATOM 9166 O O . ASP B 1 314 ? 0.614 1.001 48.895 1.00 19.98 354 ASP B O 1
ATOM 9171 N N . ALA B 1 315 ? -1.251 2.180 48.618 1.00 19.55 355 ALA B N 1
ATOM 9172 C CA . ALA B 1 315 ? -0.605 3.037 47.584 1.00 21.19 355 ALA B CA 1
ATOM 9173 C C . ALA B 1 315 ? 0.487 3.903 48.179 1.00 20.91 355 ALA B C 1
ATOM 9174 O O . ALA B 1 315 ? 1.506 4.132 47.510 1.00 23.47 355 ALA B O 1
ATOM 9176 N N . TYR B 1 316 ? 0.298 4.360 49.413 1.00 18.53 356 TYR B N 1
ATOM 9177 C CA . TYR B 1 316 ? 1.310 5.107 50.133 1.00 18.51 356 TYR B CA 1
ATOM 9178 C C . TYR B 1 316 ? 2.456 4.173 50.535 1.00 18.54 356 TYR B C 1
ATOM 9179 O O . TYR B 1 316 ? 3.631 4.503 50.317 1.00 18.10 356 TYR B O 1
ATOM 9188 N N . ASN B 1 317 ? 2.124 2.992 51.065 1.00 17.56 357 ASN B N 1
ATOM 9189 C CA . ASN B 1 317 ? 3.187 2.021 51.441 1.00 15.97 357 ASN B CA 1
ATOM 9190 C C . ASN B 1 317 ? 4.046 1.727 50.208 1.00 15.42 357 ASN B C 1
ATOM 9191 O O . ASN B 1 317 ? 5.266 1.702 50.270 1.00 16.68 357 ASN B O 1
ATOM 9196 N N . GLN B 1 318 ? 3.416 1.463 49.084 1.00 15.98 358 GLN B N 1
ATOM 9197 C CA . GLN B 1 318 ? 4.169 1.031 47.907 1.00 18.04 358 GLN B CA 1
ATOM 9198 C C . GLN B 1 318 ? 5.129 2.098 47.366 1.00 19.87 358 GLN B C 1
ATOM 9199 O O . GLN B 1 318 ? 6.184 1.755 46.799 1.00 20.43 358 GLN B O 1
ATOM 9205 N N . LYS B 1 319 ? 4.771 3.378 47.536 1.00 21.20 359 LYS B N 1
ATOM 9206 C CA . LYS B 1 319 ? 5.563 4.490 47.050 1.00 21.63 359 LYS B CA 1
ATOM 9207 C C . LYS B 1 319 ? 6.504 4.957 48.109 1.00 21.82 359 LYS B C 1
ATOM 9208 O O . LYS B 1 319 ? 7.124 5.960 47.958 1.00 24.55 359 LYS B O 1
ATOM 9214 N N . ALA B 1 320 ? 6.600 4.245 49.219 1.00 20.51 360 ALA B N 1
ATOM 9215 C CA . ALA B 1 320 ? 7.395 4.644 50.380 1.00 20.76 360 ALA B CA 1
ATOM 9216 C C . ALA B 1 320 ? 7.102 6.080 50.848 1.00 22.84 360 ALA B C 1
ATOM 9217 O O . ALA B 1 320 ? 8.027 6.822 51.196 1.00 20.96 360 ALA B O 1
ATOM 9219 N N . GLN B 1 321 ? 5.825 6.438 50.889 1.00 22.42 361 GLN B N 1
ATOM 9220 C CA . GLN B 1 321 ? 5.371 7.745 51.349 1.00 23.71 361 GLN B CA 1
ATOM 9221 C C . GLN B 1 321 ? 4.843 7.704 52.785 1.00 22.93 361 GLN B C 1
ATOM 9222 O O . GLN B 1 321 ? 4.009 6.886 53.122 1.00 22.01 361 GLN B O 1
ATOM 9228 N N . ASN B 1 322 ? 5.359 8.570 53.636 1.00 22.57 362 ASN B N 1
ATOM 9229 C CA . ASN B 1 322 ? 4.834 8.737 54.966 1.00 23.12 362 ASN B CA 1
ATOM 9230 C C . ASN B 1 322 ? 3.562 9.615 54.903 1.00 23.53 362 ASN B C 1
ATOM 9231 O O . ASN B 1 322 ? 3.621 10.813 54.605 1.00 23.05 362 ASN B O 1
ATOM 9236 N N . LEU B 1 323 ? 2.435 9.018 55.250 1.00 23.14 363 LEU B N 1
ATOM 9237 C CA . LEU B 1 323 ? 1.136 9.655 55.173 1.00 24.20 363 LEU B CA 1
ATOM 9238 C C . LEU B 1 323 ? 1.108 10.917 56.034 1.00 25.68 363 LEU B C 1
ATOM 9239 O O . LEU B 1 323 ? 0.462 11.918 55.668 1.00 26.40 363 LEU B O 1
ATOM 9244 N N . PHE B 1 324 ? 1.820 10.857 57.176 1.00 23.14 364 PHE B N 1
ATOM 9245 C CA . PHE B 1 324 ? 1.875 11.951 58.145 1.00 24.21 364 PHE B CA 1
ATOM 9246 C C . PHE B 1 324 ? 2.758 13.113 57.730 1.00 26.74 364 PHE B C 1
ATOM 9247 O O . PHE B 1 324 ? 2.817 14.094 58.446 1.00 29.08 364 PHE B O 1
ATOM 9255 N N . ALA B 1 325 ? 3.424 12.992 56.593 1.00 27.24 365 ALA B N 1
ATOM 9256 C CA . ALA B 1 325 ? 4.212 14.075 56.037 1.00 29.21 365 ALA B CA 1
ATOM 9257 C C . ALA B 1 325 ? 3.494 14.726 54.884 1.00 30.88 365 ALA B C 1
ATOM 9258 O O . ALA B 1 325 ? 4.030 15.642 54.323 1.00 34.13 365 ALA B O 1
ATOM 9260 N N . LEU B 1 326 ? 2.318 14.246 54.491 1.00 28.62 366 LEU B N 1
ATOM 9261 C CA . LEU B 1 326 ? 1.578 14.857 53.409 1.00 32.66 366 LEU B CA 1
ATOM 9262 C C . LEU B 1 326 ? 0.360 15.627 53.969 1.00 34.94 366 LEU B C 1
ATOM 9263 O O . LEU B 1 326 ? -0.429 15.061 54.746 1.00 31.95 366 LEU B O 1
ATOM 9268 N N . PRO B 1 327 ? 0.212 16.930 53.596 1.00 37.85 367 PRO B N 1
ATOM 9269 C CA . PRO B 1 327 ? -0.977 17.666 54.054 1.00 35.04 367 PRO B CA 1
ATOM 9270 C C . PRO B 1 327 ? -2.220 17.170 53.310 1.00 28.78 367 PRO B C 1
ATOM 9271 O O . PRO B 1 327 ? -2.131 16.577 52.220 1.00 26.95 367 PRO B O 1
ATOM 9275 N N . GLY B 1 328 ? -3.380 17.354 53.931 1.00 28.28 368 GLY B N 1
ATOM 9276 C CA . GLY B 1 328 ? -4.624 16.985 53.272 1.00 25.99 368 GLY B CA 1
ATOM 9277 C C . GLY B 1 328 ? -4.937 15.520 53.299 1.00 26.47 368 GLY B C 1
ATOM 9278 O O . GLY B 1 328 ? -5.652 15.022 52.424 1.00 24.61 368 GLY B O 1
ATOM 9279 N N . THR B 1 329 ? -4.450 14.812 54.335 1.00 24.96 369 THR B N 1
ATOM 9280 C CA . THR B 1 329 ? -4.654 13.341 54.418 1.00 21.87 369 THR B CA 1
ATOM 9281 C C . THR B 1 329 ? -5.323 12.903 55.747 1.00 21.15 369 THR B C 1
ATOM 9282 O O . THR B 1 329 ? -5.215 11.741 56.155 1.00 18.95 369 THR B O 1
ATOM 9286 N N . THR B 1 330 ? -6.062 13.801 56.376 1.00 18.00 370 THR B N 1
ATOM 9287 C CA . THR B 1 330 ? -6.653 13.553 57.671 1.00 17.88 370 THR B CA 1
ATOM 9288 C C . THR B 1 330 ? -7.523 12.294 57.752 1.00 17.84 370 THR B C 1
ATOM 9289 O O . THR B 1 330 ? -7.390 11.555 58.713 1.00 18.52 370 THR B O 1
ATOM 9293 N N A SER B 1 331 ? -8.402 12.066 56.778 0.50 17.45 371 SER B N 1
ATOM 9294 N N B SER B 1 331 ? -8.391 12.058 56.773 0.50 16.88 371 SER B N 1
ATOM 9295 C CA A SER B 1 331 ? -9.258 10.878 56.795 0.50 17.49 371 SER B CA 1
ATOM 9296 C CA B SER B 1 331 ? -9.281 10.898 56.822 0.50 16.54 371 SER B CA 1
ATOM 9297 C C A SER B 1 331 ? -8.421 9.613 56.916 0.50 16.66 371 SER B C 1
ATOM 9298 C C B SER B 1 331 ? -8.495 9.573 56.843 0.50 16.18 371 SER B C 1
ATOM 9299 O O A SER B 1 331 ? -8.670 8.787 57.790 0.50 16.08 371 SER B O 1
ATOM 9300 O O B SER B 1 331 ? -8.868 8.654 57.577 0.50 15.55 371 SER B O 1
ATOM 9305 N N . LEU B 1 332 ? -7.440 9.473 56.029 1.00 16.32 372 LEU B N 1
ATOM 9306 C CA . LEU B 1 332 ? -6.590 8.279 56.036 1.00 19.49 372 LEU B CA 1
ATOM 9307 C C . LEU B 1 332 ? -5.733 8.185 57.297 1.00 18.02 372 LEU B C 1
ATOM 9308 O O . LEU B 1 332 ? -5.508 7.090 57.773 1.00 17.19 372 LEU B O 1
ATOM 9313 N N . ARG B 1 333 ? -5.289 9.308 57.852 1.00 15.85 373 ARG B N 1
ATOM 9314 C CA . ARG B 1 333 ? -4.581 9.264 59.136 1.00 16.39 373 ARG B CA 1
ATOM 9315 C C . ARG B 1 333 ? -5.467 8.708 60.234 1.00 16.53 373 ARG B C 1
ATOM 9316 O O . ARG B 1 333 ? -4.998 7.927 61.094 1.00 15.33 373 ARG B O 1
ATOM 9324 N N . LEU B 1 334 ? -6.746 9.085 60.223 1.00 15.59 374 LEU B N 1
ATOM 9325 C CA . LEU B 1 334 ? -7.696 8.635 61.229 1.00 13.95 374 LEU B CA 1
ATOM 9326 C C . LEU B 1 334 ? -7.984 7.138 61.066 1.00 15.07 374 LEU B C 1
ATOM 9327 O O . LEU B 1 334 ? -8.049 6.406 62.081 1.00 13.88 374 LEU B O 1
ATOM 9332 N N . TRP B 1 335 ? -8.204 6.693 59.831 1.00 14.68 375 TRP B N 1
ATOM 9333 C CA . TRP B 1 335 ? -8.338 5.249 59.569 1.00 14.73 375 TRP B CA 1
ATOM 9334 C C . TRP B 1 335 ? -7.123 4.480 60.132 1.00 15.18 375 TRP B C 1
ATOM 9335 O O . TRP B 1 335 ? -7.280 3.445 60.823 1.00 14.42 375 TRP B O 1
ATOM 9346 N N . LEU B 1 336 ? -5.928 4.947 59.814 1.00 14.69 376 LEU B N 1
ATOM 9347 C CA . LEU B 1 336 ? -4.723 4.277 60.274 1.00 16.24 376 LEU B CA 1
ATOM 9348 C C . LEU B 1 336 ? -4.587 4.278 61.816 1.00 16.76 376 LEU B C 1
ATOM 9349 O O . LEU B 1 336 ? -4.298 3.265 62.450 1.00 15.59 376 LEU B O 1
ATOM 9354 N N . LEU B 1 337 ? -4.809 5.414 62.432 1.00 15.39 377 LEU B N 1
ATOM 9355 C CA . LEU B 1 337 ? -4.685 5.515 63.876 1.00 15.93 377 LEU B CA 1
ATOM 9356 C C . LEU B 1 337 ? -5.794 4.709 64.565 1.00 14.84 377 LEU B C 1
ATOM 9357 O O . LEU B 1 337 ? -5.558 4.098 65.630 1.00 15.67 377 LEU B O 1
ATOM 9362 N N . TRP B 1 338 ? -6.967 4.637 63.944 1.00 14.14 378 TRP B N 1
ATOM 9363 C CA . TRP B 1 338 ? -8.018 3.795 64.422 1.00 14.71 378 TRP B CA 1
ATOM 9364 C C . TRP B 1 338 ? -7.550 2.318 64.441 1.00 15.12 378 TRP B C 1
ATOM 9365 O O . TRP B 1 338 ? -7.731 1.594 65.453 1.00 14.62 378 TRP B O 1
ATOM 9376 N N . ALA B 1 339 ? -6.989 1.896 63.327 1.00 14.08 379 ALA B N 1
ATOM 9377 C CA . ALA B 1 339 ? -6.617 0.479 63.154 1.00 14.07 379 ALA B CA 1
ATOM 9378 C C . ALA B 1 339 ? -5.466 0.170 64.123 1.00 13.72 379 ALA B C 1
ATOM 9379 O O . ALA B 1 339 ? -5.441 -0.899 64.717 1.00 14.25 379 ALA B O 1
ATOM 9381 N N . ASP B 1 340 ? -4.570 1.132 64.369 1.00 14.38 380 ASP B N 1
ATOM 9382 C CA . ASP B 1 340 ? -3.471 0.906 65.319 1.00 16.18 380 ASP B CA 1
ATOM 9383 C C . ASP B 1 340 ? -4.069 0.790 66.729 1.00 15.03 380 ASP B C 1
ATOM 9384 O O . ASP B 1 340 ? -3.606 -0.022 67.521 1.00 15.72 380 ASP B O 1
ATOM 9389 N N . ALA B 1 341 ? -5.071 1.602 67.033 1.00 15.22 381 ALA B N 1
ATOM 9390 C CA . ALA B 1 341 ? -5.764 1.519 68.330 1.00 15.45 381 ALA B CA 1
ATOM 9391 C C . ALA B 1 341 ? -6.451 0.133 68.511 1.00 14.95 381 ALA B C 1
ATOM 9392 O O . ALA B 1 341 ? -6.313 -0.486 69.571 1.00 16.76 381 ALA B O 1
ATOM 9394 N N . VAL B 1 342 ? -7.143 -0.371 67.485 1.00 14.64 382 VAL B N 1
ATOM 9395 C CA . VAL B 1 342 ? -7.716 -1.693 67.510 1.00 15.01 382 VAL B CA 1
ATOM 9396 C C . VAL B 1 342 ? -6.679 -2.791 67.833 1.00 14.78 382 VAL B C 1
ATOM 9397 O O . VAL B 1 342 ? -6.948 -3.715 68.633 1.00 15.70 382 VAL B O 1
ATOM 9401 N N . ARG B 1 343 ? -5.514 -2.691 67.220 1.00 14.11 383 ARG B N 1
ATOM 9402 C CA . ARG B 1 343 ? -4.418 -3.616 67.438 1.00 15.76 383 ARG B CA 1
ATOM 9403 C C . ARG B 1 343 ? -3.910 -3.699 68.869 1.00 19.22 383 ARG B C 1
ATOM 9404 O O . ARG B 1 343 ? -3.308 -4.707 69.235 1.00 17.85 383 ARG B O 1
ATOM 9412 N N . GLN B 1 344 ? -4.140 -2.669 69.674 1.00 18.36 384 GLN B N 1
ATOM 9413 C CA . GLN B 1 344 ? -3.829 -2.767 71.103 1.00 22.08 384 GLN B CA 1
ATOM 9414 C C . GLN B 1 344 ? -4.757 -3.717 71.844 1.00 22.29 384 GLN B C 1
ATOM 9415 O O . GLN B 1 344 ? -4.366 -4.215 72.885 1.00 27.32 384 GLN B O 1
ATOM 9421 N N . ASN B 1 345 ? -5.965 -3.955 71.336 1.00 21.93 385 ASN B N 1
ATOM 9422 C CA . ASN B 1 345 ? -6.998 -4.718 72.024 1.00 23.79 385 ASN B CA 1
ATOM 9423 C C . ASN B 1 345 ? -7.283 -6.085 71.351 1.00 19.56 385 ASN B C 1
ATOM 9424 O O . ASN B 1 345 ? -8.128 -6.848 71.782 1.00 18.70 385 ASN B O 1
ATOM 9429 N N . ILE B 1 346 ? -6.645 -6.393 70.226 1.00 16.85 386 ILE B N 1
ATOM 9430 C CA . ILE B 1 346 ? -6.956 -7.667 69.558 1.00 15.88 386 ILE B CA 1
ATOM 9431 C C . ILE B 1 346 ? -6.606 -8.825 70.511 1.00 14.66 386 ILE B C 1
ATOM 9432 O O . ILE B 1 346 ? -5.529 -8.803 71.171 1.00 16.22 386 ILE B O 1
ATOM 9437 N N . ARG B 1 347 ? -7.502 -9.792 70.603 1.00 15.20 387 ARG B N 1
ATOM 9438 C CA . ARG B 1 347 ? -7.235 -11.032 71.330 1.00 18.64 387 ARG B CA 1
ATOM 9439 C C . ARG B 1 347 ? -7.610 -12.198 70.474 1.00 17.11 387 ARG B C 1
ATOM 9440 O O . ARG B 1 347 ? -8.631 -12.192 69.749 1.00 17.38 387 ARG B O 1
ATOM 9448 N N . TYR B 1 348 ? -6.748 -13.202 70.538 1.00 15.96 388 TYR B N 1
ATOM 9449 C CA . TYR B 1 348 ? -6.860 -14.375 69.735 1.00 15.95 388 TYR B CA 1
ATOM 9450 C C . TYR B 1 348 ? -7.200 -15.618 70.587 1.00 18.18 388 TYR B C 1
ATOM 9451 O O . TYR B 1 348 ? -6.770 -15.666 71.746 1.00 16.96 388 TYR B O 1
ATOM 9460 N N . PRO B 1 349 ? -7.813 -16.642 70.022 1.00 18.10 389 PRO B N 1
ATOM 9461 C CA . PRO B 1 349 ? -8.337 -16.706 68.671 1.00 17.91 389 PRO B CA 1
ATOM 9462 C C . PRO B 1 349 ? -9.762 -16.191 68.623 1.00 18.52 389 PRO B C 1
ATOM 9463 O O . PRO B 1 349 ? -10.457 -16.203 69.642 1.00 19.84 389 PRO B O 1
ATOM 9467 N N . MET B 1 350 ? -10.236 -15.899 67.431 1.00 16.19 390 MET B N 1
ATOM 9468 C CA . MET B 1 350 ? -11.588 -15.494 67.247 1.00 16.54 390 MET B CA 1
ATOM 9469 C C . MET B 1 350 ? -12.223 -16.474 66.309 1.00 15.91 390 MET B C 1
ATOM 9470 O O . MET B 1 350 ? -11.554 -17.076 65.466 1.00 18.10 390 MET B O 1
ATOM 9475 N N . ASP B 1 351 ? -13.521 -16.620 66.434 1.00 15.46 391 ASP B N 1
ATOM 9476 C CA . ASP B 1 351 ? -14.323 -17.423 65.513 1.00 16.25 391 ASP B CA 1
ATOM 9477 C C . ASP B 1 351 ? -15.407 -16.555 64.868 1.00 16.20 391 ASP B C 1
ATOM 9478 O O . ASP B 1 351 ? -15.984 -15.646 65.509 1.00 18.20 391 ASP B O 1
ATOM 9483 N N . LYS B 1 352 ? -15.711 -16.861 63.634 1.00 15.91 392 LYS B N 1
ATOM 9484 C CA . LYS B 1 352 ? -16.620 -16.063 62.859 1.00 17.23 392 LYS B CA 1
ATOM 9485 C C . LYS B 1 352 ? -18.076 -16.072 63.381 1.00 20.72 392 LYS B C 1
ATOM 9486 O O . LYS B 1 352 ? -18.814 -15.090 63.111 1.00 18.98 392 LYS B O 1
ATOM 9492 N N . ALA B 1 353 ? -18.489 -17.142 64.085 1.00 20.67 393 ALA B N 1
ATOM 9493 C CA . ALA B 1 353 ? -19.852 -17.215 64.659 1.00 21.18 393 ALA B CA 1
ATOM 9494 C C . ALA B 1 353 ? -19.852 -16.805 66.100 1.00 22.97 393 ALA B C 1
ATOM 9495 O O . ALA B 1 353 ? -20.724 -16.064 66.510 1.00 25.05 393 ALA B O 1
ATOM 9497 N N . ALA B 1 354 ? -18.872 -17.242 66.874 1.00 21.95 394 ALA B N 1
ATOM 9498 C CA . ALA B 1 354 ? -18.900 -17.033 68.307 1.00 23.47 394 ALA B CA 1
ATOM 9499 C C . ALA B 1 354 ? -18.493 -15.615 68.657 1.00 23.92 394 ALA B C 1
ATOM 9500 O O . ALA B 1 354 ? -18.850 -15.128 69.715 1.00 21.14 394 ALA B O 1
ATOM 9502 N N . ASP B 1 355 ? -17.703 -14.954 67.804 1.00 21.29 395 ASP B N 1
ATOM 9503 C CA . ASP B 1 355 ? -17.128 -13.655 68.191 1.00 20.18 395 ASP B CA 1
ATOM 9504 C C . ASP B 1 355 ? -17.394 -12.602 67.102 1.00 20.53 395 ASP B C 1
ATOM 9505 O O . ASP B 1 355 ? -16.454 -11.967 66.643 1.00 18.24 395 ASP B O 1
ATOM 9510 N N . THR B 1 356 ? -18.644 -12.436 66.655 1.00 19.16 396 THR B N 1
ATOM 9511 C CA . THR B 1 356 ? -18.898 -11.707 65.418 1.00 20.47 396 THR B CA 1
ATOM 9512 C C . THR B 1 356 ? -18.353 -10.282 65.483 1.00 19.93 396 THR B C 1
ATOM 9513 O O . THR B 1 356 ? -17.799 -9.795 64.511 1.00 19.00 396 THR B O 1
ATOM 9517 N N . ALA B 1 357 ? -18.527 -9.612 66.609 1.00 19.24 397 ALA B N 1
ATOM 9518 C CA . ALA B 1 357 ? -18.098 -8.203 66.701 1.00 20.60 397 ALA B CA 1
ATOM 9519 C C . ALA B 1 357 ? -16.572 -8.044 66.639 1.00 19.80 397 ALA B C 1
ATOM 9520 O O . ALA B 1 357 ? -16.050 -7.238 65.858 1.00 19.26 397 ALA B O 1
ATOM 9522 N N . ARG B 1 358 ? -15.856 -8.823 67.449 1.00 18.35 398 ARG B N 1
ATOM 9523 C CA . ARG B 1 358 ? -14.396 -8.749 67.461 1.00 17.17 398 ARG B CA 1
ATOM 9524 C C . ARG B 1 358 ? -13.842 -9.228 66.139 1.00 16.75 398 ARG B C 1
ATOM 9525 O O . ARG B 1 358 ? -12.908 -8.623 65.611 1.00 17.29 398 ARG B O 1
ATOM 9533 N N . PHE B 1 359 ? -14.419 -10.278 65.571 1.00 15.80 399 PHE B N 1
ATOM 9534 C CA . PHE B 1 359 ? -13.964 -10.789 64.290 1.00 15.83 399 PHE B CA 1
ATOM 9535 C C . PHE B 1 359 ? -14.059 -9.747 63.193 1.00 15.96 399 PHE B C 1
ATOM 9536 O O . PHE B 1 359 ? -13.141 -9.531 62.443 1.00 16.71 399 PHE B O 1
ATOM 9544 N N . GLN B 1 360 ? -15.213 -9.140 63.055 1.00 15.26 400 GLN B N 1
ATOM 9545 C CA . GLN B 1 360 ? -15.423 -8.246 61.949 1.00 15.63 400 GLN B CA 1
ATOM 9546 C C . GLN B 1 360 ? -14.658 -6.956 62.120 1.00 15.08 400 GLN B C 1
ATOM 9547 O O . GLN B 1 360 ? -14.102 -6.438 61.159 1.00 13.66 400 GLN B O 1
ATOM 9553 N N . GLU B 1 361 ? -14.589 -6.446 63.326 1.00 15.11 401 GLU B N 1
ATOM 9554 C CA . GLU B 1 361 ? -13.793 -5.266 63.550 1.00 16.44 401 GLU B CA 1
ATOM 9555 C C . GLU B 1 361 ? -12.301 -5.531 63.245 1.00 16.25 401 GLU B C 1
ATOM 9556 O O . GLU B 1 361 ? -11.632 -4.678 62.634 1.00 14.78 401 GLU B O 1
ATOM 9562 N N . THR B 1 362 ? -11.796 -6.701 63.652 1.00 14.61 402 THR B N 1
ATOM 9563 C CA . THR B 1 362 ? -10.405 -7.020 63.399 1.00 14.38 402 THR B CA 1
ATOM 9564 C C . THR B 1 362 ? -10.158 -7.221 61.912 1.00 14.70 402 THR B C 1
ATOM 9565 O O . THR B 1 362 ? -9.084 -6.871 61.407 1.00 15.26 402 THR B O 1
ATOM 9569 N N . PHE B 1 363 ? -11.135 -7.787 61.198 1.00 14.17 403 PHE B N 1
ATOM 9570 C CA . PHE B 1 363 ? -11.013 -8.023 59.775 1.00 13.71 403 PHE B CA 1
ATOM 9571 C C . PHE B 1 363 ? -10.741 -6.709 59.051 1.00 13.20 403 PHE B C 1
ATOM 9572 O O . PHE B 1 363 ? -9.926 -6.628 58.131 1.00 13.18 403 PHE B O 1
ATOM 9580 N N . VAL B 1 364 ? -11.419 -5.662 59.495 1.00 13.54 404 VAL B N 1
ATOM 9581 C CA . VAL B 1 364 ? -11.185 -4.291 58.957 1.00 13.75 404 VAL B CA 1
ATOM 9582 C C . VAL B 1 364 ? -9.831 -3.750 59.363 1.00 13.35 404 VAL B C 1
ATOM 9583 O O . VAL B 1 364 ? -9.022 -3.359 58.511 1.00 13.64 404 VAL B O 1
ATOM 9587 N N . ALA B 1 365 ? -9.524 -3.772 60.656 1.00 13.04 405 ALA B N 1
ATOM 9588 C CA . ALA B 1 365 ? -8.258 -3.237 61.111 1.00 14.19 405 ALA B CA 1
ATOM 9589 C C . ALA B 1 365 ? -7.005 -3.879 60.500 1.00 13.85 405 ALA B C 1
ATOM 9590 O O . ALA B 1 365 ? -6.024 -3.161 60.172 1.00 14.50 405 ALA B O 1
ATOM 9592 N N . ASP B 1 366 ? -7.022 -5.195 60.324 1.00 13.70 406 ASP B N 1
ATOM 9593 C CA . ASP B 1 366 ? -5.894 -5.913 59.684 1.00 13.40 406 ASP B CA 1
ATOM 9594 C C . ASP B 1 366 ? -5.592 -5.416 58.261 1.00 13.59 406 ASP B C 1
ATOM 9595 O O . ASP B 1 366 ? -4.480 -5.585 57.739 1.00 14.86 406 ASP B O 1
ATOM 9600 N N . ALA B 1 367 ? -6.621 -4.919 57.586 1.00 14.00 407 ALA B N 1
ATOM 9601 C CA . ALA B 1 367 ? -6.498 -4.393 56.231 1.00 13.90 407 ALA B CA 1
ATOM 9602 C C . ALA B 1 367 ? -5.851 -3.034 56.124 1.00 14.09 407 ALA B C 1
ATOM 9603 O O . ALA B 1 367 ? -5.512 -2.590 55.016 1.00 15.97 407 ALA B O 1
ATOM 9605 N N . ILE B 1 368 ? -5.662 -2.368 57.248 1.00 14.61 408 ILE B N 1
ATOM 9606 C CA . ILE B 1 368 ? -5.235 -0.972 57.284 1.00 14.26 408 ILE B CA 1
ATOM 9607 C C . ILE B 1 368 ? -3.952 -0.927 58.116 1.00 14.66 408 ILE B C 1
ATOM 9608 O O . ILE B 1 368 ? -4.005 -0.769 59.314 1.00 14.11 408 ILE B O 1
ATOM 9613 N N . VAL B 1 369 ? -2.803 -1.065 57.452 1.00 13.94 409 VAL B N 1
ATOM 9614 C CA . VAL B 1 369 ? -1.504 -1.043 58.116 1.00 14.76 409 VAL B CA 1
ATOM 9615 C C . VAL B 1 369 ? -0.599 -0.093 57.344 1.00 16.43 409 VAL B C 1
ATOM 9616 O O . VAL B 1 369 ? -0.407 -0.204 56.105 1.00 17.40 409 VAL B O 1
ATOM 9620 N N . GLY B 1 370 ? -0.032 0.841 58.075 1.00 16.37 410 GLY B N 1
ATOM 9621 C CA . GLY B 1 370 ? 0.818 1.880 57.517 1.00 16.35 410 GLY B CA 1
ATOM 9622 C C . GLY B 1 370 ? 2.240 1.679 57.969 1.00 14.89 410 GLY B C 1
ATOM 9623 O O . GLY B 1 370 ? 2.547 1.869 59.128 1.00 16.20 410 GLY B O 1
ATOM 9624 N N . TYR B 1 371 ? 3.125 1.329 57.041 1.00 14.87 411 TYR B N 1
ATOM 9625 C CA . TYR B 1 371 ? 4.496 0.930 57.366 1.00 15.78 411 TYR B CA 1
ATOM 9626 C C . TYR B 1 371 ? 5.526 2.048 57.325 1.00 17.79 411 TYR B C 1
ATOM 9627 O O . TYR B 1 371 ? 6.540 1.966 58.005 1.00 17.02 411 TYR B O 1
ATOM 9636 N N . VAL B 1 372 ? 5.277 3.083 56.529 1.00 19.36 412 VAL B N 1
ATOM 9637 C CA . VAL B 1 372 ? 6.258 4.139 56.323 1.00 20.54 412 VAL B CA 1
ATOM 9638 C C . VAL B 1 372 ? 5.978 5.255 57.303 1.00 21.75 412 VAL B C 1
ATOM 9639 O O . VAL B 1 372 ? 5.013 6.036 57.167 1.00 23.46 412 VAL B O 1
ATOM 9643 N N . ARG B 1 373 ? 6.809 5.308 58.324 1.00 23.63 413 ARG B N 1
ATOM 9644 C CA . ARG B 1 373 ? 6.622 6.218 59.416 1.00 23.61 413 ARG B CA 1
ATOM 9645 C C . ARG B 1 373 ? 7.774 6.233 60.411 1.00 24.61 413 ARG B C 1
ATOM 9646 O O . ARG B 1 373 ? 8.633 5.356 60.401 1.00 23.61 413 ARG B O 1
ATOM 9654 N N . GLU B 1 374 ? 7.809 7.271 61.252 1.00 24.38 414 GLU B N 1
ATOM 9655 C CA . GLU B 1 374 ? 8.915 7.473 62.185 1.00 24.05 414 GLU B CA 1
ATOM 9656 C C . GLU B 1 374 ? 8.641 6.808 63.536 1.00 24.44 414 GLU B C 1
ATOM 9657 O O . GLU B 1 374 ? 9.544 6.568 64.327 1.00 24.25 414 GLU B O 1
ATOM 9663 N N . ALA B 1 375 ? 7.382 6.494 63.794 1.00 23.19 415 ALA B N 1
ATOM 9664 C CA . ALA B 1 375 ? 6.960 5.968 65.079 1.00 23.99 415 ALA B CA 1
ATOM 9665 C C . ALA B 1 375 ? 5.595 5.279 64.909 1.00 22.57 415 ALA B C 1
ATOM 9666 O O . ALA B 1 375 ? 4.870 5.542 63.935 1.00 23.80 415 ALA B O 1
ATOM 9668 N N . GLY B 1 376 ? 5.254 4.395 65.843 1.00 23.21 416 GLY B N 1
ATOM 9669 C CA . GLY B 1 376 ? 4.019 3.588 65.727 1.00 24.97 416 GLY B CA 1
ATOM 9670 C C . GLY B 1 376 ? 3.937 2.521 66.791 1.00 24.73 416 GLY B C 1
ATOM 9671 O O . GLY B 1 376 ? 4.931 2.141 67.388 1.00 30.33 416 GLY B O 1
ATOM 9672 N N . ALA B 1 377 ? 2.767 1.954 66.975 1.00 26.92 417 ALA B N 1
ATOM 9673 C CA . ALA B 1 377 ? 2.568 0.940 67.967 1.00 25.41 417 ALA B CA 1
ATOM 9674 C C . ALA B 1 377 ? 2.809 -0.490 67.450 1.00 21.48 417 ALA B C 1
ATOM 9675 O O . ALA B 1 377 ? 2.511 -0.807 66.293 1.00 21.43 417 ALA B O 1
ATOM 9677 N N . ALA B 1 378 ? 3.313 -1.340 68.336 1.00 18.96 418 ALA B N 1
ATOM 9678 C CA . ALA B 1 378 ? 3.265 -2.800 68.182 1.00 18.86 418 ALA B CA 1
ATOM 9679 C C . ALA B 1 378 ? 1.840 -3.307 68.429 1.00 19.07 418 ALA B C 1
ATOM 9680 O O . ALA B 1 378 ? 1.159 -2.806 69.337 1.00 20.34 418 ALA B O 1
ATOM 9682 N N . GLN B 1 379 ? 1.388 -4.312 67.665 1.00 16.12 419 GLN B N 1
ATOM 9683 C CA . GLN B 1 379 ? 0.175 -5.046 68.023 1.00 15.50 419 GLN B CA 1
ATOM 9684 C C . GLN B 1 379 ? 0.558 -5.819 69.300 1.00 17.56 419 GLN B C 1
ATOM 9685 O O . GLN B 1 379 ? 1.607 -6.424 69.330 1.00 16.92 419 GLN B O 1
ATOM 9691 N N . LYS B 1 380 ? -0.320 -5.826 70.294 1.00 18.10 420 LYS B N 1
ATOM 9692 C CA . LYS B 1 380 ? -0.009 -6.377 71.553 1.00 20.86 420 LYS B CA 1
ATOM 9693 C C . LYS B 1 380 ? 0.091 -7.910 71.496 1.00 17.39 420 LYS B C 1
ATOM 9694 O O . LYS B 1 380 ? 1.017 -8.454 72.032 1.00 18.21 420 LYS B O 1
ATOM 9700 N N . GLU B 1 381 ? -0.851 -8.577 70.855 1.00 15.98 421 GLU B N 1
ATOM 9701 C CA . GLU B 1 381 ? -0.853 -10.057 70.777 1.00 16.04 421 GLU B CA 1
ATOM 9702 C C . GLU B 1 381 ? -0.592 -10.509 69.357 1.00 16.35 421 GLU B C 1
ATOM 9703 O O . GLU B 1 381 ? -1.315 -10.080 68.437 1.00 16.04 421 GLU B O 1
ATOM 9709 N N . LEU B 1 382 ? 0.402 -11.382 69.152 1.00 15.75 422 LEU B N 1
ATOM 9710 C CA . LEU B 1 382 ? 0.732 -11.812 67.820 1.00 15.06 422 LEU B CA 1
ATOM 9711 C C . LEU B 1 382 ? 0.261 -13.241 67.531 1.00 14.81 422 LEU B C 1
ATOM 9712 O O . LEU B 1 382 ? 0.515 -13.758 66.464 1.00 15.50 422 LEU B O 1
ATOM 9717 N N . GLY B 1 383 ? -0.462 -13.835 68.473 1.00 13.66 423 GLY B N 1
ATOM 9718 C CA . GLY B 1 383 ? -1.216 -15.089 68.232 1.00 15.10 423 GLY B CA 1
ATOM 9719 C C . GLY B 1 383 ? -0.366 -16.232 67.742 1.00 14.28 423 GLY B C 1
ATOM 9720 O O . GLY B 1 383 ? 0.712 -16.456 68.271 1.00 14.58 423 GLY B O 1
ATOM 9721 N N . SER B 1 384 ? -0.826 -16.898 66.672 1.00 14.39 424 SER B N 1
ATOM 9722 C CA . SER B 1 384 ? -0.104 -18.018 66.046 1.00 14.54 424 SER B CA 1
ATOM 9723 C C . SER B 1 384 ? 1.073 -17.622 65.147 1.00 14.14 424 SER B C 1
ATOM 9724 O O . SER B 1 384 ? 1.717 -18.501 64.583 1.00 12.47 424 SER B O 1
ATOM 9727 N N . TYR B 1 385 ? 1.356 -16.322 65.041 1.00 13.74 425 TYR B N 1
ATOM 9728 C CA . TYR B 1 385 ? 2.458 -15.821 64.217 1.00 13.71 425 TYR B CA 1
ATOM 9729 C C . TYR B 1 385 ? 3.768 -15.721 65.016 1.00 13.89 425 TYR B C 1
ATOM 9730 O O . TYR B 1 385 ? 4.788 -16.226 64.583 1.00 12.36 425 TYR B O 1
ATOM 9739 N N . ALA B 1 386 ? 3.726 -15.020 66.151 1.00 14.14 426 ALA B N 1
ATOM 9740 C CA . ALA B 1 386 ? 4.886 -14.809 67.008 1.00 14.08 426 ALA B CA 1
ATOM 9741 C C . ALA B 1 386 ? 4.436 -14.538 68.435 1.00 14.93 426 ALA B C 1
ATOM 9742 O O . ALA B 1 386 ? 3.237 -14.598 68.740 1.00 14.86 426 ALA B O 1
ATOM 9744 N N . GLY B 1 387 ? 5.392 -14.242 69.293 1.00 14.07 427 GLY B N 1
ATOM 9745 C CA . GLY B 1 387 ? 5.075 -14.072 70.711 1.00 16.57 427 GLY B CA 1
ATOM 9746 C C . GLY B 1 387 ? 6.064 -13.130 71.389 1.00 17.02 427 GLY B C 1
ATOM 9747 O O . GLY B 1 387 ? 6.618 -12.217 70.761 1.00 16.70 427 GLY B O 1
ATOM 9748 N N . GLN B 1 388 ? 6.290 -13.360 72.684 1.00 17.91 428 GLN B N 1
ATOM 9749 C CA . GLN B 1 388 ? 7.121 -12.463 73.510 1.00 18.60 428 GLN B CA 1
ATOM 9750 C C . GLN B 1 388 ? 8.567 -12.360 73.025 1.00 17.98 428 GLN B C 1
ATOM 9751 O O . GLN B 1 388 ? 9.231 -11.313 73.192 1.00 18.81 428 GLN B O 1
ATOM 9754 N N . ARG B 1 389 ? 9.112 -13.420 72.428 1.00 17.25 429 ARG B N 1
ATOM 9755 C CA . ARG B 1 389 ? 10.448 -13.299 71.858 1.00 16.60 429 ARG B CA 1
ATOM 9756 C C . ARG B 1 389 ? 10.507 -12.239 70.784 1.00 16.03 429 ARG B C 1
ATOM 9757 O O . ARG B 1 389 ? 11.348 -11.354 70.837 1.00 16.08 429 ARG B O 1
ATOM 9765 N N . GLN B 1 390 ? 9.586 -12.319 69.830 1.00 15.31 430 GLN B N 1
ATOM 9766 C CA . GLN B 1 390 ? 9.577 -11.340 68.760 1.00 15.27 430 GLN B CA 1
ATOM 9767 C C . GLN B 1 390 ? 9.404 -9.924 69.295 1.00 15.90 430 GLN B C 1
ATOM 9768 O O . GLN B 1 390 ? 10.067 -8.999 68.792 1.00 16.61 430 GLN B O 1
ATOM 9774 N N . GLN B 1 391 ? 8.525 -9.766 70.274 1.00 15.84 431 GLN B N 1
ATOM 9775 C CA . GLN B 1 391 ? 8.250 -8.475 70.862 1.00 18.15 431 GLN B CA 1
ATOM 9776 C C . GLN B 1 391 ? 9.486 -7.886 71.556 1.00 19.32 431 GLN B C 1
ATOM 9777 O O . GLN B 1 391 ? 9.644 -6.636 71.635 1.00 20.63 431 GLN B O 1
ATOM 9783 N N . SER B 1 392 ? 10.362 -8.728 72.067 1.00 18.54 432 SER B N 1
ATOM 9784 C CA . SER B 1 392 ? 11.502 -8.241 72.898 1.00 22.08 432 SER B CA 1
ATOM 9785 C C . SER B 1 392 ? 12.866 -8.359 72.223 1.00 22.65 432 SER B C 1
ATOM 9786 O O . SER B 1 392 ? 13.888 -8.140 72.856 1.00 23.40 432 SER B O 1
ATOM 9789 N N . MET B 1 393 ? 12.918 -8.641 70.921 1.00 21.08 433 MET B N 1
ATOM 9790 C CA . MET B 1 393 ? 14.211 -8.750 70.247 1.00 21.51 433 MET B CA 1
ATOM 9791 C C . MET B 1 393 ? 15.016 -7.455 70.343 1.00 21.46 433 MET B C 1
ATOM 9792 O O . MET B 1 393 ? 14.486 -6.366 70.077 1.00 22.32 433 MET B O 1
ATOM 9797 N N . PRO B 1 394 ? 16.302 -7.559 70.690 1.00 22.08 434 PRO B N 1
ATOM 9798 C CA . PRO B 1 394 ? 17.099 -6.337 70.698 1.00 22.07 434 PRO B CA 1
ATOM 9799 C C . PRO B 1 394 ? 17.297 -5.791 69.290 1.00 21.28 434 PRO B C 1
ATOM 9800 O O . PRO B 1 394 ? 17.340 -6.558 68.273 1.00 19.71 434 PRO B O 1
ATOM 9804 N N . VAL B 1 395 ? 17.437 -4.477 69.198 1.00 19.78 435 VAL B N 1
ATOM 9805 C CA . VAL B 1 395 ? 17.727 -3.856 67.914 1.00 20.56 435 VAL B CA 1
ATOM 9806 C C . VAL B 1 395 ? 19.057 -3.119 67.885 1.00 23.78 435 VAL B C 1
ATOM 9807 O O . VAL B 1 395 ? 19.482 -2.642 68.912 1.00 27.10 435 VAL B O 1
ATOM 9811 N N . SER B 1 396 ? 19.664 -2.979 66.704 1.00 22.88 436 SER B N 1
ATOM 9812 C CA . SER B 1 396 ? 20.952 -2.325 66.574 1.00 24.75 436 SER B CA 1
ATOM 9813 C C . SER B 1 396 ? 20.787 -0.797 66.538 1.00 25.32 436 SER B C 1
ATOM 9814 O O . SER B 1 396 ? 20.105 -0.244 65.662 1.00 22.82 436 SER B O 1
ATOM 9817 N N . GLY B 1 397 ? 21.453 -0.122 67.470 1.00 27.14 437 GLY B N 1
ATOM 9818 C CA . GLY B 1 397 ? 21.478 1.338 67.463 1.00 30.67 437 GLY B CA 1
ATOM 9819 C C . GLY B 1 397 ? 22.318 1.944 66.336 1.00 32.43 437 GLY B C 1
ATOM 9820 O O . GLY B 1 397 ? 22.101 3.100 65.956 1.00 32.73 437 GLY B O 1
ATOM 9821 N N . SER B 1 398 ? 23.273 1.190 65.800 1.00 30.24 438 SER B N 1
ATOM 9822 C CA . SER B 1 398 ? 24.113 1.660 64.710 1.00 32.29 438 SER B CA 1
ATOM 9823 C C . SER B 1 398 ? 23.817 0.999 63.382 1.00 31.67 438 SER B C 1
ATOM 9824 O O . SER B 1 398 ? 23.148 -0.025 63.318 1.00 30.76 438 SER B O 1
ATOM 9827 N N . GLU B 1 399 ? 24.365 1.568 62.324 1.00 29.60 439 GLU B N 1
ATOM 9828 C CA . GLU B 1 399 ? 24.085 1.137 60.972 1.00 29.72 439 GLU B CA 1
ATOM 9829 C C . GLU B 1 399 ? 24.830 -0.155 60.648 1.00 30.29 439 GLU B C 1
ATOM 9830 O O . GLU B 1 399 ? 26.018 -0.254 60.932 1.00 27.88 439 GLU B O 1
ATOM 9836 N N . GLU B 1 400 ? 24.107 -1.134 60.076 1.00 25.55 440 GLU B N 1
ATOM 9837 C CA . GLU B 1 400 ? 24.701 -2.393 59.628 1.00 26.21 440 GLU B CA 1
ATOM 9838 C C . GLU B 1 400 ? 24.743 -2.406 58.131 1.00 25.09 440 GLU B C 1
ATOM 9839 O O . GLU B 1 400 ? 23.820 -1.910 57.477 1.00 25.16 440 GLU B O 1
ATOM 9845 N N . THR B 1 401 ? 25.837 -2.913 57.579 1.00 25.37 441 THR B N 1
ATOM 9846 C CA . THR B 1 401 ? 26.018 -3.007 56.140 1.00 26.37 441 THR B CA 1
ATOM 9847 C C . THR B 1 401 ? 26.057 -4.461 55.722 1.00 27.85 441 THR B C 1
ATOM 9848 O O . THR B 1 401 ? 26.832 -5.240 56.285 1.00 28.72 441 THR B O 1
ATOM 9852 N N . LEU B 1 402 ? 25.245 -4.814 54.732 1.00 26.80 442 LEU B N 1
ATOM 9853 C CA . LEU B 1 402 ? 25.113 -6.181 54.234 1.00 26.67 442 LEU B CA 1
ATOM 9854 C C . LEU B 1 402 ? 25.245 -6.180 52.736 1.00 26.74 442 LEU B C 1
ATOM 9855 O O . LEU B 1 402 ? 24.746 -5.274 52.059 1.00 28.35 442 LEU B O 1
ATOM 9860 N N . THR B 1 403 ? 25.889 -7.191 52.195 1.00 23.09 443 THR B N 1
ATOM 9861 C CA . THR B 1 403 ? 26.040 -7.304 50.760 1.00 22.93 443 THR B CA 1
ATOM 9862 C C . THR B 1 403 ? 25.277 -8.548 50.315 1.00 23.66 443 THR B C 1
ATOM 9863 O O . THR B 1 403 ? 25.545 -9.655 50.828 1.00 23.45 443 THR B O 1
ATOM 9867 N N . LEU B 1 404 ? 24.350 -8.384 49.387 1.00 21.78 444 LEU B N 1
ATOM 9868 C CA . LEU B 1 404 ? 23.548 -9.503 48.910 1.00 21.84 444 LEU B CA 1
ATOM 9869 C C . LEU B 1 404 ? 23.819 -9.774 47.453 1.00 21.72 444 LEU B C 1
ATOM 9870 O O . LEU B 1 404 ? 24.032 -8.855 46.662 1.00 21.64 444 LEU B O 1
ATOM 9875 N N . THR B 1 405 ? 23.800 -11.041 47.086 1.00 22.01 445 THR B N 1
ATOM 9876 C CA . THR B 1 405 ? 23.930 -11.435 45.712 1.00 23.27 445 THR B CA 1
ATOM 9877 C C . THR B 1 405 ? 22.541 -11.756 45.153 1.00 27.50 445 THR B C 1
ATOM 9878 O O . THR B 1 405 ? 21.723 -12.391 45.835 1.00 28.85 445 THR B O 1
ATOM 9882 N N . LEU B 1 406 ? 22.247 -11.308 43.940 1.00 22.76 446 LEU B N 1
ATOM 9883 C CA . LEU B 1 406 ? 21.002 -11.678 43.280 1.00 23.09 446 LEU B CA 1
ATOM 9884 C C . LEU B 1 406 ? 21.222 -12.740 42.233 1.00 26.04 446 LEU B C 1
ATOM 9885 O O . LEU B 1 406 ? 21.943 -12.500 41.261 1.00 28.61 446 LEU B O 1
ATOM 9890 N N . PRO B 1 407 ? 20.624 -13.925 42.411 1.00 25.50 447 PRO B N 1
ATOM 9891 C CA . PRO B 1 407 ? 20.872 -15.069 41.535 1.00 23.83 447 PRO B CA 1
ATOM 9892 C C . PRO B 1 407 ? 20.159 -15.084 40.201 1.00 24.24 447 PRO B C 1
ATOM 9893 O O . PRO B 1 407 ? 20.526 -15.895 39.324 1.00 26.08 447 PRO B O 1
ATOM 9897 N N . SER B 1 408 ? 19.116 -14.267 40.037 1.00 23.79 448 SER B N 1
ATOM 9898 C CA . SER B 1 408 ? 18.426 -14.177 38.770 1.00 22.67 448 SER B CA 1
ATOM 9899 C C . SER B 1 408 ? 17.973 -12.741 38.560 1.00 22.83 448 SER B C 1
ATOM 9900 O O . SER B 1 408 ? 18.315 -11.829 39.355 1.00 23.34 448 SER B O 1
ATOM 9903 N N . ALA B 1 409 ? 17.234 -12.526 37.482 1.00 22.18 449 ALA B N 1
ATOM 9904 C CA . ALA B 1 409 ? 16.859 -11.151 37.116 1.00 21.43 449 ALA B CA 1
ATOM 9905 C C . ALA B 1 409 ? 15.765 -10.622 38.010 1.00 21.32 449 ALA B C 1
ATOM 9906 O O . ALA B 1 409 ? 15.659 -9.394 38.197 1.00 20.42 449 ALA B O 1
ATOM 9908 N N . GLN B 1 410 ? 14.900 -11.520 38.499 1.00 20.62 450 GLN B N 1
ATOM 9909 C CA . GLN B 1 410 ? 13.872 -11.066 39.409 1.00 23.07 450 GLN B CA 1
ATOM 9910 C C . GLN B 1 410 ? 13.435 -12.049 40.451 1.00 19.36 450 GLN B C 1
ATOM 9911 O O . GLN B 1 410 ? 13.436 -13.255 40.234 1.00 18.96 450 GLN B O 1
ATOM 9917 N N . GLY B 1 411 ? 13.015 -11.501 41.578 1.00 19.09 451 GLY B N 1
ATOM 9918 C CA . GLY B 1 411 ? 12.606 -12.322 42.712 1.00 17.86 451 GLY B CA 1
ATOM 9919 C C . GLY B 1 411 ? 12.759 -11.522 43.988 1.00 16.73 451 GLY B C 1
ATOM 9920 O O . GLY B 1 411 ? 12.633 -10.294 43.988 1.00 16.15 451 GLY B O 1
ATOM 9921 N N . PHE B 1 412 ? 12.990 -12.221 45.084 1.00 15.88 452 PHE B N 1
ATOM 9922 C CA . PHE B 1 412 ? 13.303 -11.599 46.341 1.00 15.50 452 PHE B CA 1
ATOM 9923 C C . PHE B 1 412 ? 14.285 -12.465 47.114 1.00 15.78 452 PHE B C 1
ATOM 9924 O O . PHE B 1 412 ? 14.339 -13.671 46.893 1.00 16.50 452 PHE B O 1
ATOM 9932 N N . THR B 1 413 ? 15.031 -11.840 48.011 1.00 15.28 453 THR B N 1
ATOM 9933 C CA . THR B 1 413 ? 16.013 -12.523 48.851 1.00 16.01 453 THR B CA 1
ATOM 9934 C C . THR B 1 413 ? 16.027 -11.970 50.240 1.00 14.91 453 THR B C 1
ATOM 9935 O O . THR B 1 413 ? 15.846 -10.753 50.467 1.00 15.20 453 THR B O 1
ATOM 9939 N N . ALA B 1 414 ? 16.240 -12.846 51.212 1.00 15.14 454 ALA B N 1
ATOM 9940 C CA . ALA B 1 414 ? 16.264 -12.451 52.601 1.00 14.95 454 ALA B CA 1
ATOM 9941 C C . ALA B 1 414 ? 17.486 -11.568 52.889 1.00 16.80 454 ALA B C 1
ATOM 9942 O O . ALA B 1 414 ? 18.614 -11.842 52.466 1.00 16.22 454 ALA B O 1
ATOM 9944 N N . ILE B 1 415 ? 17.243 -10.472 53.565 1.00 15.27 455 ILE B N 1
ATOM 9945 C CA . ILE B 1 415 ? 18.306 -9.526 53.866 1.00 16.53 455 ILE B CA 1
ATOM 9946 C C . ILE B 1 415 ? 19.162 -10.017 55.036 1.00 18.21 455 ILE B C 1
ATOM 9947 O O . ILE B 1 415 ? 20.357 -9.743 55.084 1.00 19.06 455 ILE B O 1
ATOM 9952 N N . GLY B 1 416 ? 18.551 -10.750 55.972 1.00 18.46 456 GLY B N 1
ATOM 9953 C CA . GLY B 1 416 ? 19.238 -11.252 57.153 1.00 17.59 456 GLY B CA 1
ATOM 9954 C C . GLY B 1 416 ? 19.014 -10.439 58.421 1.00 17.49 456 GLY B C 1
ATOM 9955 O O . GLY B 1 416 ? 19.736 -10.626 59.422 1.00 17.41 456 GLY B O 1
ATOM 9956 N N . ARG B 1 417 ? 17.989 -9.590 58.418 1.00 16.83 457 ARG B N 1
ATOM 9957 C CA . ARG B 1 417 ? 17.561 -8.850 59.593 1.00 17.43 457 ARG B CA 1
ATOM 9958 C C . ARG B 1 417 ? 16.025 -8.806 59.659 1.00 16.38 457 ARG B C 1
ATOM 9959 O O . ARG B 1 417 ? 15.370 -9.135 58.698 1.00 15.44 457 ARG B O 1
ATOM 9967 N N . MET B 1 418 ? 15.514 -8.347 60.795 1.00 15.32 458 MET B N 1
ATOM 9968 C CA . MET B 1 418 ? 14.086 -8.251 61.075 1.00 16.11 458 MET B CA 1
ATOM 9969 C C . MET B 1 418 ? 13.735 -6.861 61.551 1.00 16.34 458 MET B C 1
ATOM 9970 O O . MET B 1 418 ? 14.515 -6.220 62.268 1.00 16.87 458 MET B O 1
ATOM 9975 N N . ALA B 1 419 ? 12.559 -6.410 61.169 1.00 15.11 459 ALA B N 1
ATOM 9976 C CA . ALA B 1 419 ? 11.927 -5.306 61.872 1.00 15.95 459 ALA B CA 1
ATOM 9977 C C . ALA B 1 419 ? 11.416 -5.899 63.196 1.00 15.54 459 ALA B C 1
ATOM 9978 O O . ALA B 1 419 ? 10.904 -7.036 63.234 1.00 16.33 459 ALA B O 1
ATOM 9980 N N . ALA B 1 420 ? 11.553 -5.147 64.273 1.00 15.74 460 ALA B N 1
ATOM 9981 C CA . ALA B 1 420 ? 10.974 -5.512 65.553 1.00 15.41 460 ALA B CA 1
ATOM 9982 C C . ALA B 1 420 ? 9.648 -4.772 65.746 1.00 16.37 460 ALA B C 1
ATOM 9983 O O . ALA B 1 420 ? 9.471 -3.666 65.248 1.00 18.19 460 ALA B O 1
ATOM 9985 N N . PRO B 1 421 ? 8.673 -5.398 66.403 1.00 18.41 461 PRO B N 1
ATOM 9986 C CA . PRO B 1 421 ? 7.322 -4.819 66.471 1.00 16.79 461 PRO B CA 1
ATOM 9987 C C . PRO B 1 421 ? 7.323 -3.421 67.113 1.00 18.68 461 PRO B C 1
ATOM 9988 O O . PRO B 1 421 ? 7.896 -3.236 68.197 1.00 17.43 461 PRO B O 1
ATOM 9992 N N . GLY B 1 422 ? 6.739 -2.429 66.432 1.00 18.98 462 GLY B N 1
ATOM 9993 C CA . GLY B 1 422 ? 6.670 -1.062 67.010 1.00 19.73 462 GLY B CA 1
ATOM 9994 C C . GLY B 1 422 ? 7.979 -0.263 67.061 1.00 20.73 462 GLY B C 1
ATOM 9995 O O . GLY B 1 422 ? 8.006 0.809 67.668 1.00 22.01 462 GLY B O 1
ATOM 9996 N N . LYS B 1 423 ? 9.050 -0.746 66.415 1.00 20.44 463 LYS B N 1
ATOM 9997 C CA . LYS B 1 423 ? 10.365 -0.116 66.494 1.00 21.40 463 LYS B CA 1
ATOM 9998 C C . LYS B 1 423 ? 10.836 0.356 65.129 1.00 21.41 463 LYS B C 1
ATOM 9999 O O . LYS B 1 423 ? 11.016 -0.414 64.165 1.00 19.03 463 LYS B O 1
ATOM 10005 N N . ARG B 1 424 ? 11.132 1.648 65.071 1.00 22.31 464 ARG B N 1
ATOM 10006 C CA . ARG B 1 424 ? 11.557 2.277 63.816 1.00 21.99 464 ARG B CA 1
ATOM 10007 C C . ARG B 1 424 ? 12.846 1.702 63.350 1.00 21.57 464 ARG B C 1
ATOM 10008 O O . ARG B 1 424 ? 13.808 1.562 64.143 1.00 21.96 464 ARG B O 1
ATOM 10016 N N . LEU B 1 425 ? 12.884 1.373 62.055 1.00 20.54 465 LEU B N 1
ATOM 10017 C CA . LEU B 1 425 ? 14.140 1.067 61.413 1.00 22.46 465 LEU B CA 1
ATOM 10018 C C . LEU B 1 425 ? 14.307 1.937 60.197 1.00 23.04 465 LEU B C 1
ATOM 10019 O O . LEU B 1 425 ? 13.321 2.443 59.606 1.00 23.12 465 LEU B O 1
ATOM 10024 N N . SER B 1 426 ? 15.555 2.121 59.813 1.00 20.68 466 SER B N 1
ATOM 10025 C CA . SER B 1 426 ? 15.840 2.899 58.650 1.00 22.25 466 SER B CA 1
ATOM 10026 C C . SER B 1 426 ? 16.641 2.068 57.664 1.00 21.60 466 SER B C 1
ATOM 10027 O O . SER B 1 426 ? 17.525 1.319 58.070 1.00 21.42 466 SER B O 1
ATOM 10030 N N . ILE B 1 427 ? 16.313 2.151 56.383 1.00 19.66 467 ILE B N 1
ATOM 10031 C CA . ILE B 1 427 ? 16.960 1.322 55.418 1.00 20.83 467 ILE B CA 1
ATOM 10032 C C . ILE B 1 427 ? 17.241 2.030 54.122 1.00 21.41 467 ILE B C 1
ATOM 10033 O O . ILE B 1 427 ? 16.436 2.805 53.656 1.00 22.34 467 ILE B O 1
ATOM 10038 N N . ARG B 1 428 ? 18.354 1.653 53.501 1.00 21.63 468 ARG B N 1
ATOM 10039 C CA . ARG B 1 428 ? 18.842 2.253 52.261 1.00 25.26 468 ARG B CA 1
ATOM 10040 C C . ARG B 1 428 ? 19.562 1.203 51.480 1.00 22.50 468 ARG B C 1
ATOM 10041 O O . ARG B 1 428 ? 20.224 0.329 52.058 1.00 22.57 468 ARG B O 1
ATOM 10049 N N . ILE B 1 429 ? 19.450 1.271 50.176 1.00 21.67 469 ILE B N 1
ATOM 10050 C CA . ILE B 1 429 ? 20.240 0.415 49.324 1.00 26.37 469 ILE B CA 1
ATOM 10051 C C . ILE B 1 429 ? 21.190 1.237 48.493 1.00 28.28 469 ILE B C 1
ATOM 10052 O O . ILE B 1 429 ? 20.891 2.411 48.194 1.00 25.77 469 ILE B O 1
ATOM 10057 N N . GLU B 1 430 ? 22.365 0.651 48.221 1.00 27.46 470 GLU B N 1
ATOM 10058 C CA . GLU B 1 430 ? 23.392 1.258 47.364 1.00 28.16 470 GLU B CA 1
ATOM 10059 C C . GLU B 1 430 ? 23.985 0.224 46.445 1.00 29.83 470 GLU B C 1
ATOM 10060 O O . GLU B 1 430 ? 23.831 -0.984 46.674 1.00 26.62 470 GLU B O 1
ATOM 10066 N N . ASP B 1 431 ? 24.709 0.699 45.426 1.00 27.72 471 ASP B N 1
ATOM 10067 C CA . ASP B 1 431 ? 25.462 -0.154 44.528 1.00 29.74 471 ASP B CA 1
ATOM 10068 C C . ASP B 1 431 ? 24.561 -1.153 43.845 1.00 31.20 471 ASP B C 1
ATOM 10069 O O . ASP B 1 431 ? 24.885 -2.337 43.801 1.00 31.36 471 ASP B O 1
ATOM 10074 N N . ALA B 1 432 ? 23.474 -0.661 43.262 1.00 29.04 472 ALA B N 1
ATOM 10075 C CA . ALA B 1 432 ? 22.431 -1.513 42.711 1.00 29.91 472 ALA B CA 1
ATOM 10076 C C . ALA B 1 432 ? 22.555 -1.783 41.237 1.00 27.88 472 ALA B C 1
ATOM 10077 O O . ALA B 1 432 ? 21.800 -2.596 40.694 1.00 25.70 472 ALA B O 1
ATOM 10079 N N . GLY B 1 433 ? 23.477 -1.111 40.545 1.00 27.79 473 GLY B N 1
ATOM 10080 C CA . GLY B 1 433 ? 23.565 -1.300 39.107 1.00 27.22 473 GLY B CA 1
ATOM 10081 C C . GLY B 1 433 ? 22.248 -0.861 38.479 1.00 26.46 473 GLY B C 1
ATOM 10082 O O . GLY B 1 433 ? 21.735 0.180 38.831 1.00 26.80 473 GLY B O 1
ATOM 10083 N N . GLN B 1 434 ? 21.697 -1.688 37.589 1.00 26.66 474 GLN B N 1
ATOM 10084 C CA . GLN B 1 434 ? 20.453 -1.395 36.891 1.00 27.69 474 GLN B CA 1
ATOM 10085 C C . GLN B 1 434 ? 19.211 -2.029 37.531 1.00 26.63 474 GLN B C 1
ATOM 10086 O O . GLN B 1 434 ? 18.139 -2.027 36.943 1.00 24.48 474 GLN B O 1
ATOM 10092 N N . ALA B 1 435 ? 19.379 -2.607 38.699 1.00 24.96 475 ALA B N 1
ATOM 10093 C CA . ALA B 1 435 ? 18.277 -3.371 39.325 1.00 25.86 475 ALA B CA 1
ATOM 10094 C C . ALA B 1 435 ? 17.253 -2.431 39.903 1.00 23.90 475 ALA B C 1
ATOM 10095 O O . ALA B 1 435 ? 17.601 -1.410 40.468 1.00 23.35 475 ALA B O 1
ATOM 10097 N N . SER B 1 436 ? 15.992 -2.815 39.822 1.00 24.61 476 SER B N 1
ATOM 10098 C CA . SER B 1 436 ? 14.958 -2.040 40.447 1.00 25.03 476 SER B CA 1
ATOM 10099 C C . SER B 1 436 ? 14.592 -2.744 41.769 1.00 23.51 476 SER B C 1
ATOM 10100 O O . SER B 1 436 ? 14.433 -3.960 41.763 1.00 21.20 476 SER B O 1
ATOM 10103 N N . LEU B 1 437 ? 14.498 -1.983 42.869 1.00 22.17 477 LEU B N 1
ATOM 10104 C CA . LEU B 1 437 ? 14.435 -2.551 44.219 1.00 21.52 477 LEU B CA 1
ATOM 10105 C C . LEU B 1 437 ? 13.300 -2.074 45.078 1.00 22.32 477 LEU B C 1
ATOM 10106 O O . LEU B 1 437 ? 12.840 -0.901 44.983 1.00 19.83 477 LEU B O 1
ATOM 10111 N N . ALA B 1 438 ? 12.917 -2.970 45.990 1.00 18.23 478 ALA B N 1
ATOM 10112 C CA . ALA B 1 438 ? 11.935 -2.647 47.034 1.00 17.67 478 ALA B CA 1
ATOM 10113 C C . ALA B 1 438 ? 12.292 -3.457 48.256 1.00 17.74 478 ALA B C 1
ATOM 10114 O O . ALA B 1 438 ? 13.027 -4.439 48.181 1.00 16.40 478 ALA B O 1
ATOM 10116 N N . VAL B 1 439 ? 11.722 -3.053 49.370 1.00 17.32 479 VAL B N 1
ATOM 10117 C CA . VAL B 1 439 ? 11.816 -3.802 50.605 1.00 18.23 479 VAL B CA 1
ATOM 10118 C C . VAL B 1 439 ? 10.459 -4.344 51.011 1.00 16.71 479 VAL B C 1
ATOM 10119 O O . VAL B 1 439 ? 9.446 -3.664 50.877 1.00 16.41 479 VAL B O 1
ATOM 10123 N N . GLY B 1 440 ? 10.449 -5.608 51.451 1.00 16.64 480 GLY B N 1
ATOM 10124 C CA . GLY B 1 440 ? 9.236 -6.230 51.988 1.00 16.10 480 GLY B CA 1
ATOM 10125 C C . GLY B 1 440 ? 9.461 -6.846 53.370 1.00 15.49 480 GLY B C 1
ATOM 10126 O O . GLY B 1 440 ? 10.588 -7.093 53.769 1.00 16.28 480 GLY B O 1
ATOM 10127 N N . LEU B 1 441 ? 8.386 -7.061 54.087 1.00 13.45 481 LEU B N 1
ATOM 10128 C CA . LEU B 1 441 ? 8.384 -7.740 55.349 1.00 14.86 481 LEU B CA 1
ATOM 10129 C C . LEU B 1 441 ? 7.573 -9.022 55.238 1.00 14.64 481 LEU B C 1
ATOM 10130 O O . LEU B 1 441 ? 6.423 -8.995 54.775 1.00 14.47 481 LEU B O 1
ATOM 10135 N N . ASN B 1 442 ? 8.195 -10.125 55.620 1.00 13.72 482 ASN B N 1
ATOM 10136 C CA . ASN B 1 442 ? 7.565 -11.429 55.722 1.00 13.41 482 ASN B CA 1
ATOM 10137 C C . ASN B 1 442 ? 7.275 -12.088 54.410 1.00 14.45 482 ASN B C 1
ATOM 10138 O O . ASN B 1 442 ? 7.432 -11.488 53.339 1.00 15.13 482 ASN B O 1
ATOM 10143 N N . THR B 1 443 ? 6.877 -13.362 54.465 1.00 14.56 483 THR B N 1
ATOM 10144 C CA . THR B 1 443 ? 6.664 -14.141 53.252 1.00 15.01 483 THR B CA 1
ATOM 10145 C C . THR B 1 443 ? 5.356 -14.922 53.208 1.00 13.86 483 THR B C 1
ATOM 10146 O O . THR B 1 443 ? 5.134 -15.670 52.271 1.00 13.99 483 THR B O 1
ATOM 10150 N N . GLN B 1 444 ? 4.520 -14.817 54.232 1.00 13.81 484 GLN B N 1
ATOM 10151 C CA . GLN B 1 444 ? 3.263 -15.532 54.298 1.00 14.33 484 GLN B CA 1
ATOM 10152 C C . GLN B 1 444 ? 2.373 -15.311 53.103 1.00 14.19 484 GLN B C 1
ATOM 10153 O O . GLN B 1 444 ? 2.122 -14.168 52.685 1.00 13.58 484 GLN B O 1
ATOM 10159 N N . ARG B 1 445 ? 1.798 -16.400 52.620 1.00 13.81 485 ARG B N 1
ATOM 10160 C CA . ARG B 1 445 ? 0.741 -16.313 51.623 1.00 14.84 485 ARG B CA 1
ATOM 10161 C C . ARG B 1 445 ? -0.607 -16.110 52.329 1.00 15.25 485 ARG B C 1
ATOM 10162 O O . ARG B 1 445 ? -0.798 -16.580 53.426 1.00 15.97 485 ARG B O 1
ATOM 10170 N N . ILE B 1 446 ? -1.550 -15.428 51.695 1.00 16.72 486 ILE B N 1
ATOM 10171 C CA . ILE B 1 446 ? -2.710 -14.970 52.473 1.00 17.45 486 ILE B CA 1
ATOM 10172 C C . ILE B 1 446 ? -3.672 -16.081 52.965 1.00 16.43 486 ILE B C 1
ATOM 10173 O O . ILE B 1 446 ? -4.347 -15.920 53.962 1.00 15.50 486 ILE B O 1
ATOM 10178 N N . GLY B 1 447 ? -3.660 -17.231 52.299 1.00 17.60 487 GLY B N 1
ATOM 10179 C CA . GLY B 1 447 ? -4.471 -18.353 52.723 1.00 16.75 487 GLY B CA 1
ATOM 10180 C C . GLY B 1 447 ? -3.974 -18.975 54.034 1.00 16.02 487 GLY B C 1
ATOM 10181 O O . GLY B 1 447 ? -4.675 -19.803 54.617 1.00 15.02 487 GLY B O 1
ATOM 10182 N N . SER B 1 448 ? -2.767 -18.590 54.472 1.00 15.64 488 SER B N 1
ATOM 10183 C CA . SER B 1 448 ? -2.200 -19.090 55.701 1.00 15.18 488 SER B CA 1
ATOM 10184 C C . SER B 1 448 ? -2.771 -18.422 56.941 1.00 15.63 488 SER B C 1
ATOM 10185 O O . SER B 1 448 ? -2.472 -18.827 58.039 1.00 14.91 488 SER B O 1
ATOM 10188 N N . THR B 1 449 ? -3.632 -17.404 56.782 1.00 14.38 489 THR B N 1
ATOM 10189 C CA . THR B 1 449 ? -4.461 -16.953 57.925 1.00 14.00 489 THR B CA 1
ATOM 10190 C C . THR B 1 449 ? -5.842 -17.590 57.688 1.00 13.86 489 THR B C 1
ATOM 10191 O O . THR B 1 449 ? -6.575 -17.245 56.737 1.00 14.85 489 THR B O 1
ATOM 10195 N N . ARG B 1 450 ? -6.159 -18.588 58.506 1.00 14.11 490 ARG B N 1
ATOM 10196 C CA . ARG B 1 450 ? -7.307 -19.428 58.268 1.00 14.79 490 ARG B CA 1
ATOM 10197 C C . ARG B 1 450 ? -8.542 -18.873 58.986 1.00 15.41 490 ARG B C 1
ATOM 10198 O O . ARG B 1 450 ? -9.207 -19.595 59.726 1.00 15.02 490 ARG B O 1
ATOM 10206 N N . LEU B 1 451 ? -8.813 -17.576 58.806 1.00 14.13 491 LEU B N 1
ATOM 10207 C CA . LEU B 1 451 ? -9.827 -16.939 59.612 1.00 15.47 491 LEU B CA 1
ATOM 10208 C C . LEU B 1 451 ? -11.252 -17.464 59.412 1.00 15.16 491 LEU B C 1
ATOM 10209 O O . LEU B 1 451 ? -12.106 -17.209 60.261 1.00 15.49 491 LEU B O 1
ATOM 10214 N N . TRP B 1 452 ? -11.544 -18.131 58.293 1.00 15.77 492 TRP B N 1
ATOM 10215 C CA . TRP B 1 452 ? -12.892 -18.702 58.076 1.00 17.21 492 TRP B CA 1
ATOM 10216 C C . TRP B 1 452 ? -13.038 -20.106 58.658 1.00 17.98 492 TRP B C 1
ATOM 10217 O O . TRP B 1 452 ? -14.174 -20.606 58.807 1.00 18.67 492 TRP B O 1
ATOM 10228 N N . ASN B 1 453 ? -11.918 -20.741 59.018 1.00 17.11 493 ASN B N 1
ATOM 10229 C CA . ASN B 1 453 ? -11.979 -22.001 59.743 1.00 17.34 493 ASN B CA 1
ATOM 10230 C C . ASN B 1 453 ? -12.423 -21.746 61.181 1.00 16.87 493 ASN B C 1
ATOM 10231 O O . ASN B 1 453 ? -12.020 -20.757 61.816 1.00 15.82 493 ASN B O 1
ATOM 10236 N N . THR B 1 454 ? -13.260 -22.631 61.705 1.00 17.85 494 THR B N 1
ATOM 10237 C CA . THR B 1 454 ? -13.749 -22.483 63.067 1.00 17.04 494 THR B CA 1
ATOM 10238 C C . THR B 1 454 ? -12.644 -22.205 64.088 1.00 17.49 494 THR B C 1
ATOM 10239 O O . THR B 1 454 ? -11.668 -22.951 64.188 1.00 17.80 494 THR B O 1
ATOM 10243 N N . ARG B 1 455 ? -12.770 -21.083 64.799 1.00 18.16 495 ARG B N 1
ATOM 10244 C CA . ARG B 1 455 ? -11.873 -20.705 65.863 1.00 18.65 495 ARG B CA 1
ATOM 10245 C C . ARG B 1 455 ? -10.400 -20.583 65.406 1.00 18.09 495 ARG B C 1
ATOM 10246 O O . ARG B 1 455 ? -9.486 -20.665 66.216 1.00 18.48 495 ARG B O 1
ATOM 10254 N N . GLN B 1 456 ? -10.163 -20.296 64.135 1.00 15.91 496 GLN B N 1
ATOM 10255 C CA . GLN B 1 456 ? -8.794 -20.117 63.650 1.00 17.03 496 GLN B CA 1
ATOM 10256 C C . GLN B 1 456 ? -8.386 -18.707 63.166 1.00 16.09 496 GLN B C 1
ATOM 10257 O O . GLN B 1 456 ? -7.367 -18.578 62.484 1.00 15.78 496 GLN B O 1
ATOM 10263 N N . TYR B 1 457 ? -9.145 -17.675 63.503 1.00 15.10 497 TYR B N 1
ATOM 10264 C CA . TYR B 1 457 ? -8.669 -16.323 63.253 1.00 13.78 497 TYR B CA 1
ATOM 10265 C C . TYR B 1 457 ? -7.738 -15.973 64.372 1.00 13.19 497 TYR B C 1
ATOM 10266 O O . TYR B 1 457 ? -8.128 -15.457 65.409 1.00 13.32 497 TYR B O 1
ATOM 10275 N N . ASP B 1 458 ? -6.490 -16.352 64.209 1.00 13.12 498 ASP B N 1
ATOM 10276 C CA . ASP B 1 458 ? -5.546 -16.329 65.336 1.00 14.34 498 ASP B CA 1
ATOM 10277 C C . ASP B 1 458 ? -4.221 -15.668 64.998 1.00 13.82 498 ASP B C 1
ATOM 10278 O O . ASP B 1 458 ? -3.233 -15.808 65.733 1.00 14.04 498 ASP B O 1
ATOM 10283 N N . ARG B 1 459 ? -4.218 -14.927 63.898 1.00 13.16 499 ARG B N 1
ATOM 10284 C CA . ARG B 1 459 ? -3.080 -14.101 63.482 1.00 12.74 499 ARG B CA 1
ATOM 10285 C C . ARG B 1 459 ? -3.595 -13.029 62.503 1.00 13.23 499 ARG B C 1
ATOM 10286 O O . ARG B 1 459 ? -4.713 -13.176 61.983 1.00 12.53 499 ARG B O 1
ATOM 10294 N N . PRO B 1 460 ? -2.755 -12.043 62.179 1.00 14.07 500 PRO B N 1
ATOM 10295 C CA . PRO B 1 460 ? -3.215 -11.045 61.190 1.00 13.44 500 PRO B CA 1
ATOM 10296 C C . PRO B 1 460 ? -3.473 -11.600 59.781 1.00 14.03 500 PRO B C 1
ATOM 10297 O O . PRO B 1 460 ? -2.806 -12.548 59.329 1.00 14.54 500 PRO B O 1
ATOM 10301 N N . ARG B 1 461 ? -4.450 -11.041 59.082 1.00 13.12 501 ARG B N 1
ATOM 10302 C CA . ARG B 1 461 ? -4.703 -11.451 57.720 1.00 12.90 501 ARG B CA 1
ATOM 10303 C C . ARG B 1 461 ? -3.487 -11.219 56.793 1.00 12.39 501 ARG B C 1
ATOM 10304 O O . ARG B 1 461 ? -3.270 -12.016 55.866 1.00 13.52 501 ARG B O 1
ATOM 10312 N N . PHE B 1 462 ? -2.767 -10.105 56.963 1.00 11.76 502 PHE B N 1
ATOM 10313 C CA . PHE B 1 462 ? -1.765 -9.677 55.984 1.00 12.44 502 PHE B CA 1
ATOM 10314 C C . PHE B 1 462 ? -0.372 -9.546 56.586 1.00 12.35 502 PHE B C 1
ATOM 10315 O O . PHE B 1 462 ? 0.176 -8.468 56.718 1.00 13.29 502 PHE B O 1
ATOM 10323 N N . LEU B 1 463 ? 0.216 -10.673 56.979 1.00 12.24 503 LEU B N 1
ATOM 10324 C CA . LEU B 1 463 ? 1.525 -10.631 57.585 1.00 13.20 503 LEU B CA 1
ATOM 10325 C C . LEU B 1 463 ? 2.629 -10.215 56.615 1.00 12.19 503 LEU B C 1
ATOM 10326 O O . LEU B 1 463 ? 3.655 -9.661 57.032 1.00 13.41 503 LEU B O 1
ATOM 10331 N N . LYS B 1 464 ? 2.420 -10.489 55.345 1.00 12.52 504 LYS B N 1
ATOM 10332 C CA . LYS B 1 464 ? 3.319 -9.997 54.292 1.00 13.43 504 LYS B CA 1
ATOM 10333 C C . LYS B 1 464 ? 2.913 -8.567 53.901 1.00 12.73 504 LYS B C 1
ATOM 10334 O O . LYS B 1 464 ? 1.775 -8.307 53.546 1.00 12.33 504 LYS B O 1
ATOM 10340 N N . SER B 1 465 ? 3.854 -7.650 54.035 1.00 13.33 505 SER B N 1
ATOM 10341 C CA . SER B 1 465 ? 3.595 -6.234 53.702 1.00 15.05 505 SER B CA 1
ATOM 10342 C C . SER B 1 465 ? 3.529 -6.048 52.201 1.00 15.64 505 SER B C 1
ATOM 10343 O O . SER B 1 465 ? 3.988 -6.901 51.440 1.00 14.39 505 SER B O 1
ATOM 10346 N N . PRO B 1 466 ? 3.056 -4.853 51.764 1.00 17.02 506 PRO B N 1
ATOM 10347 C CA . PRO B 1 466 ? 3.281 -4.506 50.373 1.00 17.06 506 PRO B CA 1
ATOM 10348 C C . PRO B 1 466 ? 4.767 -4.357 50.121 1.00 16.27 506 PRO B C 1
ATOM 10349 O O . PRO B 1 466 ? 5.553 -4.170 51.057 1.00 16.20 506 PRO B O 1
ATOM 10353 N N . ASP B 1 467 ? 5.176 -4.432 48.848 1.00 17.21 507 ASP B N 1
ATOM 10354 C CA . ASP B 1 467 ? 6.548 -4.121 48.475 1.00 16.66 507 ASP B CA 1
ATOM 10355 C C . ASP B 1 467 ? 6.694 -2.610 48.499 1.00 17.56 507 ASP B C 1
ATOM 10356 O O . ASP B 1 467 ? 5.955 -1.906 47.787 1.00 18.45 507 ASP B O 1
ATOM 10361 N N . ILE B 1 468 ? 7.656 -2.139 49.273 1.00 15.51 508 ILE B N 1
ATOM 10362 C CA . ILE B 1 468 ? 7.897 -0.748 49.501 1.00 16.85 508 ILE B CA 1
ATOM 10363 C C . ILE B 1 468 ? 9.061 -0.306 48.601 1.00 18.84 508 ILE B C 1
ATOM 10364 O O . ILE B 1 468 ? 10.226 -0.634 48.835 1.00 19.32 508 ILE B O 1
ATOM 10369 N N . LYS B 1 469 ? 8.725 0.442 47.560 1.00 21.12 509 LYS B N 1
ATOM 10370 C CA . LYS B 1 469 ? 9.702 0.801 46.504 1.00 22.41 509 LYS B CA 1
ATOM 10371 C C . LYS B 1 469 ? 10.815 1.617 47.082 1.00 23.88 509 LYS B C 1
ATOM 10372 O O . LYS B 1 469 ? 10.568 2.541 47.847 1.00 23.25 509 LYS B O 1
ATOM 10378 N N . LEU B 1 470 ? 12.062 1.291 46.723 1.00 23.27 510 LEU B N 1
ATOM 10379 C CA . LEU B 1 470 ? 13.219 2.039 47.192 1.00 27.52 510 LEU B CA 1
ATOM 10380 C C . LEU B 1 470 ? 13.928 2.684 45.987 1.00 30.39 510 LEU B C 1
ATOM 10381 O O . LEU B 1 470 ? 14.056 2.049 44.944 1.00 27.02 510 LEU B O 1
ATOM 10386 N N . GLN B 1 471 ? 14.418 3.910 46.175 1.00 33.43 511 GLN B N 1
ATOM 10387 C CA . GLN B 1 471 ? 15.344 4.557 45.223 1.00 39.13 511 GLN B CA 1
ATOM 10388 C C . GLN B 1 471 ? 16.771 4.419 45.724 1.00 37.58 511 GLN B C 1
ATOM 10389 O O . GLN B 1 471 ? 17.003 4.481 46.932 1.00 34.77 511 GLN B O 1
ATOM 10395 N N . ALA B 1 472 ? 17.733 4.306 44.802 1.00 38.68 512 ALA B N 1
ATOM 10396 C CA . ALA B 1 472 ? 19.145 4.172 45.175 1.00 40.01 512 ALA B CA 1
ATOM 10397 C C . ALA B 1 472 ? 19.567 5.314 46.071 1.00 35.24 512 ALA B C 1
ATOM 10398 O O . ALA B 1 472 ? 19.249 6.456 45.817 1.00 38.19 512 ALA B O 1
ATOM 10400 N N . ASN B 1 473 ? 20.214 4.990 47.174 1.00 33.51 513 ASN B N 1
ATOM 10401 C CA . ASN B 1 473 ? 20.740 5.989 48.116 1.00 39.95 513 ASN B CA 1
ATOM 10402 C C . ASN B 1 473 ? 19.718 6.861 48.843 1.00 39.42 513 ASN B C 1
ATOM 10403 O O . ASN B 1 473 ? 20.088 7.890 49.423 1.00 42.08 513 ASN B O 1
ATOM 10408 N N . GLN B 1 474 ? 18.454 6.441 48.874 1.00 35.74 514 GLN B N 1
ATOM 10409 C CA . GLN B 1 474 ? 17.451 7.189 49.626 1.00 36.71 514 GLN B CA 1
ATOM 10410 C C . GLN B 1 474 ? 16.898 6.353 50.788 1.00 30.86 514 GLN B C 1
ATOM 10411 O O . GLN B 1 474 ? 16.373 5.261 50.557 1.00 27.83 514 GLN B O 1
ATOM 10417 N N . SER B 1 475 ? 17.038 6.854 52.009 1.00 28.72 515 SER B N 1
ATOM 10418 C CA . SER B 1 475 ? 16.622 6.109 53.191 1.00 29.71 515 SER B CA 1
ATOM 10419 C C . SER B 1 475 ? 15.136 6.153 53.354 1.00 27.79 515 SER B C 1
ATOM 10420 O O . SER B 1 475 ? 14.489 7.106 52.925 1.00 25.33 515 SER B O 1
ATOM 10423 N N . VAL B 1 476 ? 14.599 5.092 53.937 1.00 24.58 516 VAL B N 1
ATOM 10424 C CA . VAL B 1 476 ? 13.161 4.994 54.246 1.00 23.55 516 VAL B CA 1
ATOM 10425 C C . VAL B 1 476 ? 13.087 4.514 55.678 1.00 21.85 516 VAL B C 1
ATOM 10426 O O . VAL B 1 476 ? 13.840 3.608 56.057 1.00 22.02 516 VAL B O 1
ATOM 10430 N N . ALA B 1 477 ? 12.250 5.161 56.483 1.00 20.34 517 ALA B N 1
ATOM 10431 C CA . ALA B 1 477 ? 11.956 4.751 57.849 1.00 20.16 517 ALA B CA 1
ATOM 10432 C C . ALA B 1 477 ? 10.659 3.940 57.915 1.00 21.33 517 ALA B C 1
ATOM 10433 O O . ALA B 1 477 ? 9.596 4.366 57.367 1.00 21.65 517 ALA B O 1
ATOM 10435 N N . LEU B 1 478 ? 10.745 2.764 58.565 1.00 19.50 518 LEU B N 1
ATOM 10436 C CA . LEU B 1 478 ? 9.619 1.837 58.664 1.00 18.59 518 LEU B CA 1
ATOM 10437 C C . LEU B 1 478 ? 9.264 1.535 60.116 1.00 17.24 518 LEU B C 1
ATOM 10438 O O . LEU B 1 478 ? 10.153 1.421 60.953 1.00 17.11 518 LEU B O 1
ATOM 10443 N N . VAL B 1 479 ? 7.975 1.361 60.405 1.00 16.07 519 VAL B N 1
ATOM 10444 C CA . VAL B 1 479 ? 7.513 0.753 61.650 1.00 15.40 519 VAL B CA 1
ATOM 10445 C C . VAL B 1 479 ? 6.446 -0.278 61.317 1.00 17.11 519 VAL B C 1
ATOM 10446 O O . VAL B 1 479 ? 5.393 0.049 60.716 1.00 15.64 519 VAL B O 1
ATOM 10450 N N . SER B 1 480 ? 6.715 -1.527 61.711 1.00 16.37 520 SER B N 1
ATOM 10451 C CA . SER B 1 480 ? 5.733 -2.596 61.587 1.00 15.94 520 SER B CA 1
ATOM 10452 C C . SER B 1 480 ? 5.038 -2.873 62.895 1.00 14.69 520 SER B C 1
ATOM 10453 O O . SER B 1 480 ? 5.711 -2.990 63.946 1.00 15.06 520 SER B O 1
ATOM 10456 N N . PRO B 1 481 ? 3.717 -3.153 62.869 1.00 14.28 521 PRO B N 1
ATOM 10457 C CA . PRO B 1 481 ? 3.084 -3.534 64.130 1.00 14.13 521 PRO B CA 1
ATOM 10458 C C . PRO B 1 481 ? 3.419 -4.999 64.540 1.00 14.21 521 PRO B C 1
ATOM 10459 O O . PRO B 1 481 ? 3.168 -5.398 65.694 1.00 15.54 521 PRO B O 1
ATOM 10463 N N . TYR B 1 482 ? 3.884 -5.774 63.583 1.00 12.72 522 TYR B N 1
ATOM 10464 C CA . TYR B 1 482 ? 4.073 -7.229 63.753 1.00 13.24 522 TYR B CA 1
ATOM 10465 C C . TYR B 1 482 ? 5.523 -7.652 63.938 1.00 14.17 522 TYR B C 1
ATOM 10466 O O . TYR B 1 482 ? 5.813 -8.737 64.465 1.00 14.23 522 TYR B O 1
ATOM 10475 N N . GLY B 1 483 ? 6.432 -6.807 63.502 1.00 13.67 523 GLY B N 1
ATOM 10476 C CA . GLY B 1 483 ? 7.795 -7.226 63.160 1.00 14.79 523 GLY B CA 1
ATOM 10477 C C . GLY B 1 483 ? 7.767 -8.099 61.919 1.00 14.63 523 GLY B C 1
ATOM 10478 O O . GLY B 1 483 ? 6.704 -8.513 61.450 1.00 13.96 523 GLY B O 1
ATOM 10479 N N . GLY B 1 484 ? 8.928 -8.439 61.415 1.00 15.11 524 GLY B N 1
ATOM 10480 C CA . GLY B 1 484 ? 9.008 -9.233 60.228 1.00 15.47 524 GLY B CA 1
ATOM 10481 C C . GLY B 1 484 ? 10.407 -9.427 59.661 1.00 15.14 524 GLY B C 1
ATOM 10482 O O . GLY B 1 484 ? 11.350 -8.705 59.981 1.00 16.18 524 GLY B O 1
ATOM 10483 N N . LEU B 1 485 ? 10.521 -10.483 58.870 1.00 14.47 525 LEU B N 1
ATOM 10484 C CA . LEU B 1 485 ? 11.737 -10.845 58.141 1.00 13.60 525 LEU B CA 1
ATOM 10485 C C . LEU B 1 485 ? 11.911 -9.938 56.982 1.00 13.82 525 LEU B C 1
ATOM 10486 O O . LEU B 1 485 ? 11.060 -9.904 56.096 1.00 12.65 525 LEU B O 1
ATOM 10491 N N . LEU B 1 486 ? 13.010 -9.184 56.963 1.00 13.68 526 LEU B N 1
ATOM 10492 C CA . LEU B 1 486 ? 13.200 -8.182 55.894 1.00 15.20 526 LEU B CA 1
ATOM 10493 C C . LEU B 1 486 ? 13.625 -8.855 54.581 1.00 15.05 526 LEU B C 1
ATOM 10494 O O . LEU B 1 486 ? 14.541 -9.701 54.595 1.00 15.48 526 LEU B O 1
ATOM 10499 N N . GLN B 1 487 ? 12.939 -8.523 53.493 1.00 13.99 527 GLN B N 1
ATOM 10500 C CA . GLN B 1 487 ? 13.201 -9.069 52.169 1.00 14.92 527 GLN B CA 1
ATOM 10501 C C . GLN B 1 487 ? 13.555 -7.943 51.191 1.00 15.99 527 GLN B C 1
ATOM 10502 O O . GLN B 1 487 ? 12.935 -6.884 51.204 1.00 17.38 527 GLN B O 1
ATOM 10508 N N . LEU B 1 488 ? 14.622 -8.172 50.424 1.00 16.50 528 LEU B N 1
ATOM 10509 C CA . LEU B 1 488 ? 14.938 -7.368 49.240 1.00 16.62 528 LEU B CA 1
ATOM 10510 C C . LEU B 1 488 ? 14.299 -7.917 47.995 1.00 16.15 528 LEU B C 1
ATOM 10511 O O . LEU B 1 488 ? 14.596 -9.021 47.553 1.00 16.48 528 LEU B O 1
ATOM 10516 N N . VAL B 1 489 ? 13.355 -7.139 47.456 1.00 16.05 529 VAL B N 1
ATOM 10517 C CA . VAL B 1 489 ? 12.595 -7.510 46.281 1.00 16.13 529 VAL B CA 1
ATOM 10518 C C . VAL B 1 489 ? 13.257 -6.833 45.053 1.00 17.34 529 VAL B C 1
ATOM 10519 O O . VAL B 1 489 ? 13.534 -5.652 45.104 1.00 18.45 529 VAL B O 1
ATOM 10523 N N . TYR B 1 490 ? 13.480 -7.570 43.974 1.00 17.59 530 TYR B N 1
ATOM 10524 C CA . TYR B 1 490 ? 14.274 -7.046 42.856 1.00 19.03 530 TYR B CA 1
ATOM 10525 C C . TYR B 1 490 ? 13.721 -7.469 41.515 1.00 19.57 530 TYR B C 1
ATOM 10526 O O . TYR B 1 490 ? 13.030 -8.515 41.361 1.00 16.92 530 TYR B O 1
ATOM 10535 N N . SER B 1 491 ? 13.971 -6.605 40.518 1.00 21.31 531 SER B N 1
ATOM 10536 C CA . SER B 1 491 ? 13.704 -6.946 39.127 1.00 21.87 531 SER B CA 1
ATOM 10537 C C . SER B 1 491 ? 14.697 -6.173 38.267 1.00 23.36 531 SER B C 1
ATOM 10538 O O . SER B 1 491 ? 15.369 -5.254 38.745 1.00 20.91 531 SER B O 1
ATOM 10541 N N . GLY B 1 492 ? 14.797 -6.582 37.013 1.00 25.61 532 GLY B N 1
ATOM 10542 C CA . GLY B 1 492 ? 15.803 -5.966 36.126 1.00 28.44 532 GLY B CA 1
ATOM 10543 C C . GLY B 1 492 ? 17.247 -6.201 36.556 1.00 27.32 532 GLY B C 1
ATOM 10544 O O . GLY B 1 492 ? 18.166 -5.461 36.141 1.00 26.64 532 GLY B O 1
ATOM 10545 N N . ALA B 1 493 ? 17.473 -7.239 37.379 1.00 24.62 533 ALA B N 1
ATOM 10546 C CA . ALA B 1 493 ? 18.809 -7.487 37.881 1.00 24.20 533 ALA B CA 1
ATOM 10547 C C . ALA B 1 493 ? 19.657 -8.276 36.867 1.00 23.83 533 ALA B C 1
ATOM 10548 O O . ALA B 1 493 ? 19.121 -8.978 35.980 1.00 24.82 533 ALA B O 1
ATOM 10550 N N . THR B 1 494 ? 20.970 -8.239 37.060 1.00 21.69 534 THR B N 1
ATOM 10551 C CA . THR B 1 494 ? 21.873 -9.170 36.344 1.00 25.15 534 THR B CA 1
ATOM 10552 C C . THR B 1 494 ? 22.251 -10.327 37.238 1.00 24.20 534 THR B C 1
ATOM 10553 O O . THR B 1 494 ? 22.792 -10.095 38.320 1.00 25.56 534 THR B O 1
ATOM 10557 N N . PRO B 1 495 ? 21.968 -11.571 36.793 1.00 23.80 535 PRO B N 1
ATOM 10558 C CA . PRO B 1 495 ? 22.284 -12.701 37.629 1.00 23.14 535 PRO B CA 1
ATOM 10559 C C . PRO B 1 495 ? 23.712 -12.649 38.121 1.00 24.59 535 PRO B C 1
ATOM 10560 O O . PRO B 1 495 ? 24.638 -12.481 37.327 1.00 23.15 535 PRO B O 1
ATOM 10564 N N . GLY B 1 496 ? 23.905 -12.763 39.430 1.00 21.44 536 GLY B N 1
ATOM 10565 C CA . GLY B 1 496 ? 25.237 -12.782 40.016 1.00 21.85 536 GLY B CA 1
ATOM 10566 C C . GLY B 1 496 ? 25.644 -11.419 40.568 1.00 22.38 536 GLY B C 1
ATOM 10567 O O . GLY B 1 496 ? 26.632 -11.286 41.245 1.00 22.28 536 GLY B O 1
ATOM 10568 N N . GLN B 1 497 ? 24.880 -10.383 40.283 1.00 21.82 537 GLN B N 1
ATOM 10569 C CA . GLN B 1 497 ? 25.269 -9.048 40.772 1.00 21.81 537 GLN B CA 1
ATOM 10570 C C . GLN B 1 497 ? 25.087 -8.939 42.250 1.00 22.95 537 GLN B C 1
ATOM 10571 O O . GLN B 1 497 ? 24.406 -9.784 42.889 1.00 22.11 537 GLN B O 1
ATOM 10577 N N . THR B 1 498 ? 25.668 -7.917 42.834 1.00 22.90 538 THR B N 1
ATOM 10578 C CA . THR B 1 498 ? 25.429 -7.666 44.233 1.00 25.74 538 THR B CA 1
ATOM 10579 C C . THR B 1 498 ? 24.655 -6.368 44.433 1.00 29.10 538 THR B C 1
ATOM 10580 O O . THR B 1 498 ? 24.466 -5.582 43.485 1.00 29.85 538 THR B O 1
ATOM 10584 N N . VAL B 1 499 ? 24.139 -6.220 45.655 1.00 25.50 539 VAL B N 1
ATOM 10585 C CA . VAL B 1 499 ? 23.522 -5.002 46.153 1.00 27.67 539 VAL B CA 1
ATOM 10586 C C . VAL B 1 499 ? 23.991 -4.816 47.576 1.00 24.58 539 VAL B C 1
ATOM 10587 O O . VAL B 1 499 ? 24.142 -5.793 48.299 1.00 28.32 539 VAL B O 1
ATOM 10591 N N . THR B 1 500 ? 24.163 -3.570 48.002 1.00 22.95 540 THR B N 1
ATOM 10592 C CA . THR B 1 500 ? 24.505 -3.249 49.389 1.00 23.04 540 THR B CA 1
ATOM 10593 C C . THR B 1 500 ? 23.278 -2.730 50.126 1.00 22.32 540 THR B C 1
ATOM 10594 O O . THR B 1 500 ? 22.606 -1.798 49.641 1.00 23.62 540 THR B O 1
ATOM 10598 N N . VAL B 1 501 ? 22.990 -3.281 51.295 1.00 20.83 541 VAL B N 1
ATOM 10599 C CA . VAL B 1 501 ? 21.893 -2.797 52.115 1.00 20.99 541 VAL B CA 1
ATOM 10600 C C . VAL B 1 501 ? 22.485 -2.245 53.373 1.00 21.33 541 VAL B C 1
ATOM 10601 O O . VAL B 1 501 ? 23.325 -2.895 54.004 1.00 23.95 541 VAL B O 1
ATOM 10605 N N . LYS B 1 502 ? 22.046 -1.050 53.755 1.00 21.21 542 LYS B N 1
ATOM 10606 C CA . LYS B 1 502 ? 22.389 -0.439 55.004 1.00 22.89 542 LYS B CA 1
ATOM 10607 C C . LYS B 1 502 ? 21.132 -0.360 55.858 1.00 21.21 542 LYS B C 1
ATOM 10608 O O . LYS B 1 502 ? 20.081 0.074 55.363 1.00 19.47 542 LYS B O 1
ATOM 10614 N N . VAL B 1 503 ? 21.206 -0.770 57.114 1.00 19.14 543 VAL B N 1
ATOM 10615 C CA . VAL B 1 503 ? 20.008 -0.764 57.939 1.00 20.87 543 VAL B CA 1
ATOM 10616 C C . VAL B 1 503 ? 20.322 -0.415 59.372 1.00 19.81 543 VAL B C 1
ATOM 10617 O O . VAL B 1 503 ? 21.301 -0.863 59.918 1.00 23.00 543 VAL B O 1
ATOM 10621 N N . THR B 1 504 ? 19.515 0.453 59.958 1.00 19.99 544 THR B N 1
ATOM 10622 C CA . THR B 1 504 ? 19.668 0.848 61.347 1.00 20.81 544 THR B CA 1
ATOM 10623 C C . THR B 1 504 ? 18.396 0.558 62.099 1.00 19.56 544 THR B C 1
ATOM 10624 O O . THR B 1 504 ? 17.337 0.800 61.594 1.00 21.30 544 THR B O 1
ATOM 10628 N N . GLY B 1 505 ? 18.497 0.015 63.289 1.00 19.43 545 GLY B N 1
ATOM 10629 C CA . GLY B 1 505 ? 17.328 -0.204 64.135 1.00 20.28 545 GLY B CA 1
ATOM 10630 C C . GLY B 1 505 ? 16.680 -1.592 63.944 1.00 20.25 545 GLY B C 1
ATOM 10631 O O . GLY B 1 505 ? 15.605 -1.858 64.473 1.00 18.32 545 GLY B O 1
ATOM 10632 N N . ALA B 1 506 ? 17.356 -2.462 63.194 1.00 20.82 546 ALA B N 1
ATOM 10633 C CA . ALA B 1 506 ? 16.869 -3.811 62.963 1.00 19.37 546 ALA B CA 1
ATOM 10634 C C . ALA B 1 506 ? 17.386 -4.810 63.979 1.00 19.78 546 ALA B C 1
ATOM 10635 O O . ALA B 1 506 ? 18.408 -4.594 64.684 1.00 19.28 546 ALA B O 1
ATOM 10637 N N . ALA B 1 507 ? 16.627 -5.892 64.108 1.00 18.08 547 ALA B N 1
ATOM 10638 C CA . ALA B 1 507 ? 17.005 -7.030 64.930 1.00 18.89 547 ALA B CA 1
ATOM 10639 C C . ALA B 1 507 ? 17.644 -8.097 64.081 1.00 18.88 547 ALA B C 1
ATOM 10640 O O . ALA B 1 507 ? 17.561 -8.043 62.856 1.00 17.83 547 ALA B O 1
ATOM 10642 N N . SER B 1 508 ? 18.311 -9.052 64.740 1.00 18.99 548 SER B N 1
ATOM 10643 C CA . SER B 1 508 ? 19.017 -10.123 64.058 1.00 19.97 548 SER B CA 1
ATOM 10644 C C . SER B 1 508 ? 18.426 -11.485 64.445 1.00 20.25 548 SER B C 1
ATOM 10645 O O . SER B 1 508 ? 18.748 -12.033 65.491 1.00 19.82 548 SER B O 1
ATOM 10648 N N . GLN B 1 509 ? 17.555 -12.013 63.611 1.00 18.06 549 GLN B N 1
ATOM 10649 C CA . GLN B 1 509 ? 17.083 -13.392 63.774 1.00 16.75 549 GLN B CA 1
ATOM 10650 C C . GLN B 1 509 ? 18.209 -14.426 63.581 1.00 15.79 549 GLN B C 1
ATOM 10651 O O . GLN B 1 509 ? 19.184 -14.160 62.894 1.00 15.20 549 GLN B O 1
ATOM 10657 N N . PRO B 1 510 ? 18.019 -15.661 64.092 1.00 15.29 550 PRO B N 1
ATOM 10658 C CA . PRO B 1 510 ? 18.927 -16.747 63.717 1.00 14.64 550 PRO B CA 1
ATOM 10659 C C . PRO B 1 510 ? 18.932 -16.901 62.205 1.00 14.20 550 PRO B C 1
ATOM 10660 O O . PRO B 1 510 ? 17.870 -16.892 61.592 1.00 14.58 550 PRO B O 1
ATOM 10664 N N . PHE B 1 511 ? 20.104 -16.868 61.606 1.00 13.63 551 PHE B N 1
ATOM 10665 C CA . PHE B 1 511 ? 20.211 -16.772 60.179 1.00 16.57 551 PHE B CA 1
ATOM 10666 C C . PHE B 1 511 ? 21.385 -17.655 59.739 1.00 17.95 551 PHE B C 1
ATOM 10667 O O . PHE B 1 511 ? 22.505 -17.470 60.203 1.00 18.49 551 PHE B O 1
ATOM 10675 N N . LEU B 1 512 ? 21.091 -18.672 58.951 1.00 18.89 552 LEU B N 1
ATOM 10676 C CA . LEU B 1 512 ? 22.119 -19.606 58.521 1.00 20.33 552 LEU B CA 1
ATOM 10677 C C . LEU B 1 512 ? 22.432 -19.235 57.092 1.00 19.84 552 LEU B C 1
ATOM 10678 O O . LEU B 1 512 ? 21.628 -19.425 56.191 1.00 18.94 552 LEU B O 1
ATOM 10683 N N . ASP B 1 513 ? 23.616 -18.703 56.897 1.00 19.10 553 ASP B N 1
ATOM 10684 C CA . ASP B 1 513 ? 23.992 -18.128 55.643 1.00 23.66 553 ASP B CA 1
ATOM 10685 C C . ASP B 1 513 ? 25.115 -18.944 55.046 1.00 24.52 553 ASP B C 1
ATOM 10686 O O . ASP B 1 513 ? 26.273 -18.760 55.420 1.00 24.77 553 ASP B O 1
ATOM 10691 N N . ILE B 1 514 ? 24.776 -19.851 54.140 1.00 21.77 554 ILE B N 1
ATOM 10692 C CA . ILE B 1 514 ? 25.774 -20.739 53.570 1.00 26.03 554 ILE B CA 1
ATOM 10693 C C . ILE B 1 514 ? 26.433 -19.996 52.399 1.00 29.87 554 ILE B C 1
ATOM 10694 O O . ILE B 1 514 ? 25.745 -19.486 51.510 1.00 29.43 554 ILE B O 1
ATOM 10699 N N . GLN B 1 515 ? 27.761 -19.880 52.476 1.00 33.98 555 GLN B N 1
ATOM 10700 C CA . GLN B 1 515 ? 28.547 -19.096 51.543 1.00 41.91 555 GLN B CA 1
ATOM 10701 C C . GLN B 1 515 ? 28.964 -20.027 50.413 1.00 40.85 555 GLN B C 1
ATOM 10702 O O . GLN B 1 515 ? 29.636 -21.037 50.668 1.00 39.44 555 GLN B O 1
ATOM 10708 N N . PRO B 1 516 ? 28.499 -19.729 49.182 1.00 41.30 556 PRO B N 1
ATOM 10709 C CA . PRO B 1 516 ? 28.648 -20.607 48.027 1.00 43.92 556 PRO B CA 1
ATOM 10710 C C . PRO B 1 516 ? 30.093 -20.960 47.795 1.00 47.31 556 PRO B C 1
ATOM 10711 O O . PRO B 1 516 ? 30.947 -20.073 47.815 1.00 41.88 556 PRO B O 1
ATOM 10715 N N . GLY B 1 517 ? 30.340 -22.263 47.651 1.00 50.10 557 GLY B N 1
ATOM 10716 C CA . GLY B 1 517 ? 31.676 -22.823 47.529 1.00 56.53 557 GLY B CA 1
ATOM 10717 C C . GLY B 1 517 ? 32.723 -22.534 48.609 1.00 58.04 557 GLY B C 1
ATOM 10718 O O . GLY B 1 517 ? 33.872 -22.936 48.442 1.00 56.16 557 GLY B O 1
ATOM 10719 N N . GLU B 1 518 ? 32.361 -21.858 49.706 1.00 55.66 558 GLU B N 1
ATOM 10720 C CA . GLU B 1 518 ? 33.323 -21.566 50.792 1.00 52.94 558 GLU B CA 1
ATOM 10721 C C . GLU B 1 518 ? 32.989 -22.277 52.128 1.00 52.86 558 GLU B C 1
ATOM 10722 O O . GLU B 1 518 ? 31.888 -22.825 52.307 1.00 55.45 558 GLU B O 1
ATOM 10725 N N . ASP B 1 519 ? 33.952 -22.276 53.050 1.00 49.49 559 ASP B N 1
ATOM 10726 C CA . ASP B 1 519 ? 33.821 -23.008 54.303 1.00 42.96 559 ASP B CA 1
ATOM 10727 C C . ASP B 1 519 ? 32.726 -22.362 55.107 1.00 37.97 559 ASP B C 1
ATOM 10728 O O . ASP B 1 519 ? 32.700 -21.152 55.226 1.00 39.52 559 ASP B O 1
ATOM 10733 N N A SER B 1 520 ? 31.852 -23.189 55.681 0.44 32.39 560 SER B N 1
ATOM 10734 N N B SER B 1 520 ? 31.828 -23.146 55.680 0.56 32.57 560 SER B N 1
ATOM 10735 C CA A SER B 1 520 ? 30.662 -22.719 56.372 0.44 29.55 560 SER B CA 1
ATOM 10736 C CA B SER B 1 520 ? 30.745 -22.525 56.399 0.56 30.00 560 SER B CA 1
ATOM 10737 C C A SER B 1 520 ? 30.686 -22.932 57.891 0.44 29.27 560 SER B C 1
ATOM 10738 C C B SER B 1 520 ? 30.670 -22.956 57.882 0.56 29.68 560 SER B C 1
ATOM 10739 O O A SER B 1 520 ? 29.725 -22.588 58.572 0.44 27.11 560 SER B O 1
ATOM 10740 O O B SER B 1 520 ? 29.657 -22.749 58.538 0.56 27.12 560 SER B O 1
ATOM 10745 N N . SER B 1 521 ? 31.763 -23.492 58.444 1.00 28.31 561 SER B N 1
ATOM 10746 C CA . SER B 1 521 ? 31.716 -23.920 59.835 1.00 29.16 561 SER B CA 1
ATOM 10747 C C . SER B 1 521 ? 31.490 -22.814 60.861 1.00 26.62 561 SER B C 1
ATOM 10748 O O . SER B 1 521 ? 30.739 -23.049 61.850 1.00 24.51 561 SER B O 1
ATOM 10751 N N . GLN B 1 522 ? 32.044 -21.606 60.637 1.00 25.20 562 GLN B N 1
ATOM 10752 C CA . GLN B 1 522 ? 31.754 -20.511 61.584 1.00 27.73 562 GLN B CA 1
ATOM 10753 C C . GLN B 1 522 ? 30.298 -20.058 61.472 1.00 23.45 562 GLN B C 1
ATOM 10754 O O . GLN B 1 522 ? 29.640 -19.842 62.481 1.00 24.01 562 GLN B O 1
ATOM 10760 N N . ALA B 1 523 ? 29.789 -19.954 60.257 1.00 22.02 563 ALA B N 1
ATOM 10761 C CA . ALA B 1 523 ? 28.361 -19.563 60.066 1.00 21.62 563 ALA B CA 1
ATOM 10762 C C . ALA B 1 523 ? 27.417 -20.562 60.729 1.00 20.11 563 ALA B C 1
ATOM 10763 O O . ALA B 1 523 ? 26.455 -20.179 61.325 1.00 18.76 563 ALA B O 1
ATOM 10765 N N . ILE B 1 524 ? 27.738 -21.857 60.655 1.00 20.19 564 ILE B N 1
ATOM 10766 C CA . ILE B 1 524 ? 26.928 -22.877 61.278 1.00 20.47 564 ILE B CA 1
ATOM 10767 C C . ILE B 1 524 ? 26.989 -22.756 62.781 1.00 20.66 564 ILE B C 1
ATOM 10768 O O . ILE B 1 524 ? 25.965 -22.832 63.480 1.00 19.38 564 ILE B O 1
ATOM 10773 N N . ALA B 1 525 ? 28.188 -22.569 63.317 1.00 20.16 565 ALA B N 1
ATOM 10774 C CA . ALA B 1 525 ? 28.338 -22.410 64.744 1.00 21.55 565 ALA B CA 1
ATOM 10775 C C . ALA B 1 525 ? 27.621 -21.183 65.296 1.00 21.01 565 ALA B C 1
ATOM 10776 O O . ALA B 1 525 ? 27.024 -21.237 66.397 1.00 21.88 565 ALA B O 1
ATOM 10778 N N . ASP B 1 526 ? 27.713 -20.074 64.577 1.00 20.73 566 ASP B N 1
ATOM 10779 C CA . ASP B 1 526 ? 26.916 -18.872 64.938 1.00 23.60 566 ASP B CA 1
ATOM 10780 C C . ASP B 1 526 ? 25.394 -19.096 64.904 1.00 21.46 566 ASP B C 1
ATOM 10781 O O . ASP B 1 526 ? 24.691 -18.651 65.798 1.00 21.70 566 ASP B O 1
ATOM 10786 N N . PHE B 1 527 ? 24.902 -19.803 63.891 1.00 21.87 567 PHE B N 1
ATOM 10787 C CA . PHE B 1 527 ? 23.483 -20.161 63.823 1.00 19.72 567 PHE B CA 1
ATOM 10788 C C . PHE B 1 527 ? 23.066 -21.055 64.967 1.00 20.32 567 PHE B C 1
ATOM 10789 O O . PHE B 1 527 ? 22.061 -20.815 65.643 1.00 18.50 567 PHE B O 1
ATOM 10797 N N . ILE B 1 528 ? 23.867 -22.092 65.249 1.00 20.68 568 ILE B N 1
ATOM 10798 C CA . ILE B 1 528 ? 23.593 -22.944 66.406 1.00 20.84 568 ILE B CA 1
ATOM 10799 C C . ILE B 1 528 ? 23.503 -22.188 67.696 1.00 20.47 568 ILE B C 1
ATOM 10800 O O . ILE B 1 528 ? 22.578 -22.360 68.486 1.00 22.22 568 ILE B O 1
ATOM 10805 N N . GLN B 1 529 ? 24.445 -21.294 67.919 1.00 23.77 569 GLN B N 1
ATOM 10806 C CA . GLN B 1 529 ? 24.449 -20.492 69.115 1.00 26.67 569 GLN B CA 1
ATOM 10807 C C . GLN B 1 529 ? 23.234 -19.551 69.190 1.00 26.32 569 GLN B C 1
ATOM 10808 O O . GLN B 1 529 ? 22.650 -19.368 70.257 1.00 23.86 569 GLN B O 1
ATOM 10814 N N . ALA B 1 530 ? 22.849 -18.977 68.059 1.00 24.82 570 ALA B N 1
ATOM 10815 C CA . ALA B 1 530 ? 21.638 -18.153 68.042 1.00 24.36 570 ALA B CA 1
ATOM 10816 C C . ALA B 1 530 ? 20.406 -18.997 68.334 1.00 23.86 570 ALA B C 1
ATOM 10817 O O . ALA B 1 530 ? 19.544 -18.570 69.089 1.00 24.89 570 ALA B O 1
ATOM 10819 N N . LEU B 1 531 ? 20.318 -20.227 67.812 1.00 24.85 571 LEU B N 1
ATOM 10820 C CA . LEU B 1 531 ? 19.201 -21.078 68.201 1.00 24.69 571 LEU B CA 1
ATOM 10821 C C . LEU B 1 531 ? 19.176 -21.396 69.681 1.00 30.07 571 LEU B C 1
ATOM 10822 O O . LEU B 1 531 ? 18.125 -21.303 70.326 1.00 28.04 571 LEU B O 1
ATOM 10827 N N . ASP B 1 532 ? 20.317 -21.813 70.233 1.00 28.53 572 ASP B N 1
ATOM 10828 C CA . ASP B 1 532 ? 20.376 -22.095 71.673 1.00 31.43 572 ASP B CA 1
ATOM 10829 C C . ASP B 1 532 ? 20.009 -20.904 72.515 1.00 29.79 572 ASP B C 1
ATOM 10830 O O . ASP B 1 532 ? 19.432 -21.074 73.592 1.00 31.26 572 ASP B O 1
ATOM 10835 N N . ALA B 1 533 ? 20.315 -19.696 72.071 1.00 27.63 573 ALA B N 1
ATOM 10836 C CA . ALA B 1 533 ? 19.895 -18.533 72.841 1.00 28.06 573 ALA B CA 1
ATOM 10837 C C . ALA B 1 533 ? 18.360 -18.383 72.944 1.00 28.12 573 ALA B C 1
ATOM 10838 O O . ALA B 1 533 ? 17.860 -17.832 73.933 1.00 26.96 573 ALA B O 1
ATOM 10840 N N . ASP B 1 534 ? 17.615 -18.861 71.951 1.00 25.60 574 ASP B N 1
ATOM 10841 C CA . ASP B 1 534 ? 16.150 -18.930 72.047 1.00 26.58 574 ASP B CA 1
ATOM 10842 C C . ASP B 1 534 ? 15.503 -17.552 72.269 1.00 22.93 574 ASP B C 1
ATOM 10843 O O . ASP B 1 534 ? 14.593 -17.393 73.092 1.00 25.10 574 ASP B O 1
ATOM 10848 N N . LYS B 1 535 ? 15.979 -16.558 71.541 1.00 21.12 575 LYS B N 1
ATOM 10849 C CA . LYS B 1 535 ? 15.474 -15.173 71.607 1.00 21.36 575 LYS B CA 1
ATOM 10850 C C . LYS B 1 535 ? 14.629 -14.726 70.374 1.00 19.00 575 LYS B C 1
ATOM 10851 O O . LYS B 1 535 ? 14.221 -13.566 70.286 1.00 19.58 575 LYS B O 1
ATOM 10857 N N . ALA B 1 536 ? 14.283 -15.660 69.506 1.00 17.67 576 ALA B N 1
ATOM 10858 C CA . ALA B 1 536 ? 13.501 -15.315 68.317 1.00 16.45 576 ALA B CA 1
ATOM 10859 C C . ALA B 1 536 ? 12.395 -16.310 68.069 1.00 15.18 576 ALA B C 1
ATOM 10860 O O . ALA B 1 536 ? 12.507 -17.516 68.431 1.00 14.51 576 ALA B O 1
ATOM 10862 N N . ASP B 1 537 ? 11.346 -15.848 67.386 1.00 13.31 577 ASP B N 1
ATOM 10863 C CA . ASP B 1 537 ? 10.279 -16.704 66.906 1.00 13.72 577 ASP B CA 1
ATOM 10864 C C . ASP B 1 537 ? 10.435 -17.220 65.472 1.00 12.97 577 ASP B C 1
ATOM 10865 O O . ASP B 1 537 ? 9.835 -18.246 65.079 1.00 12.85 577 ASP B O 1
ATOM 10870 N N . TRP B 1 538 ? 11.214 -16.506 64.677 1.00 13.57 578 TRP B N 1
ATOM 10871 C CA . TRP B 1 538 ? 11.428 -16.818 63.281 1.00 12.77 578 TRP B CA 1
ATOM 10872 C C . TRP B 1 538 ? 12.945 -16.896 62.996 1.00 13.57 578 TRP B C 1
ATOM 10873 O O . TRP B 1 538 ? 13.729 -16.220 63.643 1.00 14.72 578 TRP B O 1
ATOM 10884 N N . LEU B 1 539 ? 13.311 -17.698 62.001 1.00 13.19 579 LEU B N 1
ATOM 10885 C CA . LEU B 1 539 ? 14.661 -17.818 61.497 1.00 12.79 579 LEU B CA 1
ATOM 10886 C C . LEU B 1 539 ? 14.645 -17.934 59.994 1.00 12.79 579 LEU B C 1
ATOM 10887 O O . LEU B 1 539 ? 13.594 -18.206 59.369 1.00 11.72 579 LEU B O 1
ATOM 10892 N N . GLU B 1 540 ? 15.819 -17.786 59.404 1.00 13.04 580 GLU B N 1
ATOM 10893 C CA . GLU B 1 540 ? 15.960 -18.011 57.964 1.00 14.41 580 GLU B CA 1
ATOM 10894 C C . GLU B 1 540 ? 17.195 -18.828 57.676 1.00 14.11 580 GLU B C 1
ATOM 10895 O O . GLU B 1 540 ? 18.203 -18.779 58.415 1.00 14.25 580 GLU B O 1
ATOM 10901 N N . ILE B 1 541 ? 17.146 -19.511 56.546 1.00 14.34 581 ILE B N 1
ATOM 10902 C CA . ILE B 1 541 ? 18.289 -20.242 56.074 1.00 14.93 581 ILE B CA 1
ATOM 10903 C C . ILE B 1 541 ? 18.512 -19.920 54.622 1.00 14.32 581 ILE B C 1
ATOM 10904 O O . ILE B 1 541 ? 17.576 -19.955 53.856 1.00 15.54 581 ILE B O 1
ATOM 10909 N N . ARG B 1 542 ? 19.732 -19.618 54.229 1.00 14.11 582 ARG B N 1
ATOM 10910 C CA . ARG B 1 542 ? 20.049 -19.441 52.802 1.00 15.97 582 ARG B CA 1
ATOM 10911 C C . ARG B 1 542 ? 21.124 -20.441 52.455 1.00 16.74 582 ARG B C 1
ATOM 10912 O O . ARG B 1 542 ? 22.209 -20.404 53.002 1.00 15.80 582 ARG B O 1
ATOM 10920 N N . SER B 1 543 ? 20.805 -21.338 51.540 1.00 17.04 583 SER B N 1
ATOM 10921 C CA . SER B 1 543 ? 21.739 -22.375 51.155 1.00 19.27 583 SER B CA 1
ATOM 10922 C C . SER B 1 543 ? 21.594 -22.694 49.677 1.00 18.93 583 SER B C 1
ATOM 10923 O O . SER B 1 543 ? 20.556 -23.134 49.204 1.00 16.79 583 SER B O 1
ATOM 10926 N N . GLY B 1 544 ? 22.628 -22.419 48.912 1.00 20.64 584 GLY B N 1
ATOM 10927 C CA . GLY B 1 544 ? 22.465 -22.518 47.456 1.00 20.92 584 GLY B CA 1
ATOM 10928 C C . GLY B 1 544 ? 21.357 -21.632 46.927 1.00 20.12 584 GLY B C 1
ATOM 10929 O O . GLY B 1 544 ? 21.215 -20.478 47.318 1.00 21.90 584 GLY B O 1
ATOM 10930 N N . SER B 1 545 ? 20.501 -22.212 46.081 1.00 19.30 585 SER B N 1
ATOM 10931 C CA . SER B 1 545 ? 19.375 -21.544 45.536 1.00 17.95 585 SER B CA 1
ATOM 10932 C C . SER B 1 545 ? 18.079 -21.725 46.361 1.00 17.36 585 SER B C 1
ATOM 10933 O O . SER B 1 545 ? 16.992 -21.451 45.861 1.00 17.24 585 SER B O 1
ATOM 10936 N N . VAL B 1 546 ? 18.198 -22.200 47.586 1.00 14.17 586 VAL B N 1
ATOM 10937 C CA . VAL B 1 546 ? 17.032 -22.352 48.464 1.00 14.16 586 VAL B CA 1
ATOM 10938 C C . VAL B 1 546 ? 17.121 -21.340 49.611 1.00 13.72 586 VAL B C 1
ATOM 10939 O O . VAL B 1 546 ? 18.186 -21.104 50.155 1.00 14.28 586 VAL B O 1
ATOM 10943 N N . GLU B 1 547 ? 15.988 -20.751 49.943 1.00 12.90 587 GLU B N 1
ATOM 10944 C CA . GLU B 1 547 ? 15.879 -19.949 51.137 1.00 14.30 587 GLU B CA 1
ATOM 10945 C C . GLU B 1 547 ? 14.690 -20.457 51.912 1.00 13.63 587 GLU B C 1
ATOM 10946 O O . GLU B 1 547 ? 13.610 -20.646 51.335 1.00 13.71 587 GLU B O 1
ATOM 10952 N N . VAL B 1 548 ? 14.854 -20.605 53.205 1.00 12.30 588 VAL B N 1
ATOM 10953 C CA . VAL B 1 548 ? 13.798 -21.110 54.047 1.00 12.62 588 VAL B CA 1
ATOM 10954 C C . VAL B 1 548 ? 13.464 -19.999 55.033 1.00 12.62 588 VAL B C 1
ATOM 10955 O O . VAL B 1 548 ? 14.376 -19.397 55.581 1.00 12.58 588 VAL B O 1
ATOM 10959 N N . HIS B 1 549 ? 12.175 -19.739 55.227 1.00 12.11 589 HIS B N 1
ATOM 10960 C CA . HIS B 1 549 ? 11.669 -18.735 56.143 1.00 12.82 589 HIS B CA 1
ATOM 10961 C C . HIS B 1 549 ? 10.767 -19.446 57.125 1.00 12.86 589 HIS B C 1
ATOM 10962 O O . HIS B 1 549 ? 9.692 -19.962 56.740 1.00 13.78 589 HIS B O 1
ATOM 10969 N N . ALA B 1 550 ? 11.201 -19.577 58.363 1.00 12.69 590 ALA B N 1
ATOM 10970 C CA . ALA B 1 550 ? 10.636 -20.602 59.235 1.00 13.26 590 ALA B CA 1
ATOM 10971 C C . ALA B 1 550 ? 10.352 -20.175 60.653 1.00 12.76 590 ALA B C 1
ATOM 10972 O O . ALA B 1 550 ? 11.187 -19.521 61.318 1.00 12.47 590 ALA B O 1
ATOM 10974 N N . LYS B 1 551 ? 9.232 -20.652 61.137 1.00 12.91 591 LYS B N 1
ATOM 10975 C CA . LYS B 1 551 ? 8.940 -20.592 62.560 1.00 15.24 591 LYS B CA 1
ATOM 10976 C C . LYS B 1 551 ? 9.979 -21.434 63.325 1.00 15.09 591 LYS B C 1
ATOM 10977 O O . LYS B 1 551 ? 10.165 -22.629 63.025 1.00 17.07 591 LYS B O 1
ATOM 10983 N N . VAL B 1 552 ? 10.672 -20.820 64.267 1.00 15.07 592 VAL B N 1
ATOM 10984 C CA . VAL B 1 552 ? 11.749 -21.484 65.021 1.00 16.88 592 VAL B CA 1
ATOM 10985 C C . VAL B 1 552 ? 11.234 -22.777 65.660 1.00 17.57 592 VAL B C 1
ATOM 10986 O O . VAL B 1 552 ? 11.925 -23.788 65.600 1.00 17.18 592 VAL B O 1
ATOM 10990 N N . GLU B 1 553 ? 10.025 -22.771 66.219 1.00 17.25 593 GLU B N 1
ATOM 10991 C CA . GLU B 1 553 ? 9.551 -23.952 66.957 1.00 20.48 593 GLU B CA 1
ATOM 10992 C C . GLU B 1 553 ? 9.344 -25.126 66.005 1.00 18.70 593 GLU B C 1
ATOM 10993 O O . GLU B 1 553 ? 9.519 -26.272 66.385 1.00 19.07 593 GLU B O 1
ATOM 10999 N N . LYS B 1 554 ? 9.028 -24.852 64.753 1.00 17.53 594 LYS B N 1
ATOM 11000 C CA . LYS B 1 554 ? 8.841 -25.902 63.778 1.00 17.78 594 LYS B CA 1
ATOM 11001 C C . LYS B 1 554 ? 10.184 -26.568 63.407 1.00 17.86 594 LYS B C 1
ATOM 11002 O O . LYS B 1 554 ? 10.260 -27.814 63.274 1.00 17.70 594 LYS B O 1
ATOM 11008 N N . VAL B 1 555 ? 11.222 -25.753 63.217 1.00 16.66 595 VAL B N 1
ATOM 11009 C CA . VAL B 1 555 ? 12.552 -26.241 62.882 1.00 18.46 595 VAL B CA 1
ATOM 11010 C C . VAL B 1 555 ? 13.198 -26.964 64.053 1.00 19.87 595 VAL B C 1
ATOM 11011 O O . VAL B 1 555 ? 13.732 -28.079 63.887 1.00 17.52 595 VAL B O 1
ATOM 11015 N N . ARG B 1 556 ? 13.076 -26.396 65.251 1.00 21.55 596 ARG B N 1
ATOM 11016 C CA . ARG B 1 556 ? 13.509 -27.125 66.457 1.00 25.26 596 ARG B CA 1
ATOM 11017 C C . ARG B 1 556 ? 12.827 -28.467 66.594 1.00 22.85 596 ARG B C 1
ATOM 11018 O O . ARG B 1 556 ? 13.464 -29.436 66.982 1.00 25.97 596 ARG B O 1
ATOM 11026 N N . GLY B 1 557 ? 11.539 -28.512 66.330 1.00 20.76 597 GLY B N 1
ATOM 11027 C CA . GLY B 1 557 ? 10.794 -29.731 66.312 1.00 21.77 597 GLY B CA 1
ATOM 11028 C C . GLY B 1 557 ? 11.386 -30.789 65.395 1.00 23.22 597 GLY B C 1
ATOM 11029 O O . GLY B 1 557 ? 11.484 -31.988 65.786 1.00 21.99 597 GLY B O 1
ATOM 11030 N N . SER B 1 558 ? 11.733 -30.392 64.163 1.00 19.77 598 SER B N 1
ATOM 11031 C CA . SER B 1 558 ? 12.355 -31.313 63.229 1.00 19.28 598 SER B CA 1
ATOM 11032 C C . SER B 1 558 ? 13.747 -31.750 63.707 1.00 19.52 598 SER B C 1
ATOM 11033 O O . SER B 1 558 ? 14.054 -32.946 63.583 1.00 22.58 598 SER B O 1
ATOM 11036 N N . ILE B 1 559 ? 14.566 -30.844 64.253 1.00 18.11 599 ILE B N 1
ATOM 11037 C CA . ILE B 1 559 ? 15.894 -31.191 64.731 1.00 21.56 599 ILE B CA 1
ATOM 11038 C C . ILE B 1 559 ? 15.828 -32.135 65.952 1.00 30.64 599 ILE B C 1
ATOM 11039 O O . ILE B 1 559 ? 16.417 -33.239 65.937 1.00 28.35 599 ILE B O 1
ATOM 11044 N N . ASP B 1 560 ? 15.093 -31.694 66.995 1.00 31.70 600 ASP B N 1
ATOM 11045 C CA . ASP B 1 560 ? 15.142 -32.325 68.314 1.00 36.04 600 ASP B CA 1
ATOM 11046 C C . ASP B 1 560 ? 14.298 -33.572 68.340 1.00 38.32 600 ASP B C 1
ATOM 11047 O O . ASP B 1 560 ? 14.661 -34.538 69.031 1.00 42.71 600 ASP B O 1
ATOM 11052 N N . LYS B 1 561 ? 13.211 -33.558 67.579 1.00 37.27 601 LYS B N 1
ATOM 11053 C CA . LYS B 1 561 ? 12.331 -34.699 67.440 1.00 38.33 601 LYS B CA 1
ATOM 11054 C C . LYS B 1 561 ? 12.951 -35.561 66.433 1.00 37.48 601 LYS B C 1
ATOM 11055 O O . LYS B 1 561 ? 13.729 -36.365 66.878 1.00 35.19 601 LYS B O 1
ATOM 11057 N N . ASP B 1 562 ? 12.667 -35.398 65.115 1.00 38.10 602 ASP B N 1
ATOM 11058 C CA . ASP B 1 562 ? 13.216 -36.242 63.987 1.00 31.56 602 ASP B CA 1
ATOM 11059 C C . ASP B 1 562 ? 14.728 -36.546 63.907 1.00 32.16 602 ASP B C 1
ATOM 11060 O O . ASP B 1 562 ? 15.085 -37.564 63.359 1.00 33.30 602 ASP B O 1
ATOM 11065 N N . TYR B 1 563 ? 15.606 -35.611 64.254 1.00 24.06 603 TYR B N 1
ATOM 11066 C CA . TYR B 1 563 ? 17.061 -35.848 64.201 1.00 20.49 603 TYR B CA 1
ATOM 11067 C C . TYR B 1 563 ? 17.624 -36.133 65.600 1.00 20.19 603 TYR B C 1
ATOM 11068 O O . TYR B 1 563 ? 18.821 -36.198 65.761 1.00 19.35 603 TYR B O 1
ATOM 11077 N N . GLY B 1 564 ? 16.755 -36.266 66.600 1.00 21.60 604 GLY B N 1
ATOM 11078 C CA . GLY B 1 564 ? 17.144 -36.504 67.988 1.00 22.80 604 GLY B CA 1
ATOM 11079 C C . GLY B 1 564 ? 18.107 -35.509 68.598 1.00 24.30 604 GLY B C 1
ATOM 11080 O O . GLY B 1 564 ? 18.854 -35.885 69.487 1.00 25.54 604 GLY B O 1
ATOM 11081 N N . GLY B 1 565 ? 18.099 -34.239 68.165 1.00 20.22 605 GLY B N 1
ATOM 11082 C CA . GLY B 1 565 ? 19.071 -33.218 68.656 1.00 18.47 605 GLY B CA 1
ATOM 11083 C C . GLY B 1 565 ? 20.317 -33.078 67.820 1.00 17.66 605 GLY B C 1
ATOM 11084 O O . GLY B 1 565 ? 21.227 -32.297 68.148 1.00 20.27 605 GLY B O 1
ATOM 11085 N N . ASP B 1 566 ? 20.429 -33.874 66.736 1.00 17.73 606 ASP B N 1
ATOM 11086 C CA . ASP B 1 566 ? 21.616 -33.839 65.897 1.00 16.27 606 ASP B CA 1
ATOM 11087 C C . ASP B 1 566 ? 21.567 -32.633 64.951 1.00 16.14 606 ASP B C 1
ATOM 11088 O O . ASP B 1 566 ? 21.496 -32.786 63.729 1.00 14.40 606 ASP B O 1
ATOM 11093 N N . VAL B 1 567 ? 21.802 -31.446 65.496 1.00 17.07 607 VAL B N 1
ATOM 11094 C CA . VAL B 1 567 ? 21.745 -30.193 64.701 1.00 16.15 607 VAL B CA 1
ATOM 11095 C C . VAL B 1 567 ? 22.788 -30.110 63.584 1.00 17.09 607 VAL B C 1
ATOM 11096 O O . VAL B 1 567 ? 22.454 -29.596 62.485 1.00 16.18 607 VAL B O 1
ATOM 11100 N N . GLN B 1 568 ? 24.040 -30.599 63.793 1.00 17.59 608 GLN B N 1
ATOM 11101 C CA . GLN B 1 568 ? 25.011 -30.596 62.735 1.00 17.17 608 GLN B CA 1
ATOM 11102 C C . GLN B 1 568 ? 24.600 -31.523 61.617 1.00 17.66 608 GLN B C 1
ATOM 11103 O O . GLN B 1 568 ? 24.782 -31.191 60.448 1.00 17.29 608 GLN B O 1
ATOM 11109 N N . ARG B 1 569 ? 24.144 -32.714 61.947 1.00 15.60 609 ARG B N 1
ATOM 11110 C CA . ARG B 1 569 ? 23.702 -33.644 60.915 1.00 14.45 609 ARG B CA 1
ATOM 11111 C C . ARG B 1 569 ? 22.451 -33.111 60.145 1.00 14.38 609 ARG B C 1
ATOM 11112 O O . ARG B 1 569 ? 22.361 -33.273 58.946 1.00 13.68 609 ARG B O 1
ATOM 11120 N N . PHE B 1 570 ? 21.530 -32.474 60.849 1.00 13.52 610 PHE B N 1
ATOM 11121 C CA . PHE B 1 570 ? 20.373 -31.831 60.230 1.00 14.44 610 PHE B CA 1
ATOM 11122 C C . PHE B 1 570 ? 20.825 -30.827 59.168 1.00 15.45 610 PHE B C 1
ATOM 11123 O O . PHE B 1 570 ? 20.340 -30.850 58.032 1.00 13.80 610 PHE B O 1
ATOM 11131 N N . ILE B 1 571 ? 21.807 -29.976 59.526 1.00 14.78 611 ILE B N 1
ATOM 11132 C CA . ILE B 1 571 ? 22.223 -28.918 58.621 1.00 15.49 611 ILE B CA 1
ATOM 11133 C C . ILE B 1 571 ? 23.015 -29.516 57.455 1.00 14.75 611 ILE B C 1
ATOM 11134 O O . ILE B 1 571 ? 22.866 -29.093 56.309 1.00 13.98 611 ILE B O 1
ATOM 11139 N N . ARG B 1 572 ? 23.823 -30.531 57.735 1.00 14.34 612 ARG B N 1
ATOM 11140 C CA . ARG B 1 572 ? 24.627 -31.150 56.703 1.00 15.45 612 ARG B CA 1
ATOM 11141 C C . ARG B 1 572 ? 23.713 -31.844 55.698 1.00 14.30 612 ARG B C 1
ATOM 11142 O O . ARG B 1 572 ? 23.916 -31.735 54.483 1.00 13.89 612 ARG B O 1
ATOM 11150 N N . GLU B 1 573 ? 22.735 -32.565 56.208 1.00 13.11 613 GLU B N 1
ATOM 11151 C CA . GLU B 1 573 ? 21.747 -33.233 55.353 1.00 12.97 613 GLU B CA 1
ATOM 11152 C C . GLU B 1 573 ? 20.879 -32.252 54.565 1.00 12.33 613 GLU B C 1
ATOM 11153 O O . GLU B 1 573 ? 20.615 -32.484 53.378 1.00 14.10 613 GLU B O 1
ATOM 11159 N N . LEU B 1 574 ? 20.459 -31.187 55.199 1.00 12.09 614 LEU B N 1
ATOM 11160 C CA . LEU B 1 574 ? 19.762 -30.122 54.519 1.00 13.33 614 LEU B CA 1
ATOM 11161 C C . LEU B 1 574 ? 20.537 -29.653 53.275 1.00 13.50 614 LEU B C 1
ATOM 11162 O O . LEU B 1 574 ? 19.989 -29.597 52.136 1.00 12.56 614 LEU B O 1
ATOM 11167 N N . ASN B 1 575 ? 21.814 -29.375 53.482 1.00 14.13 615 ASN B N 1
ATOM 11168 C CA . ASN B 1 575 ? 22.692 -28.906 52.406 1.00 15.30 615 ASN B CA 1
ATOM 11169 C C . ASN B 1 575 ? 23.080 -29.919 51.367 1.00 15.00 615 ASN B C 1
ATOM 11170 O O . ASN B 1 575 ? 23.119 -29.609 50.190 1.00 15.73 615 ASN B O 1
ATOM 11175 N N . GLU B 1 576 ? 23.337 -31.153 51.778 1.00 15.41 616 GLU B N 1
ATOM 11176 C CA . GLU B 1 576 ? 23.899 -32.154 50.886 1.00 15.72 616 GLU B CA 1
ATOM 11177 C C . GLU B 1 576 ? 22.855 -33.129 50.359 1.00 15.07 616 GLU B C 1
ATOM 11178 O O . GLU B 1 576 ? 22.796 -33.392 49.136 1.00 14.83 616 GLU B O 1
ATOM 11184 N N . VAL B 1 577 ? 22.045 -33.671 51.253 1.00 13.52 617 VAL B N 1
ATOM 11185 C CA . VAL B 1 577 ? 21.104 -34.754 50.887 1.00 13.97 617 VAL B CA 1
ATOM 11186 C C . VAL B 1 577 ? 19.850 -34.212 50.228 1.00 12.87 617 VAL B C 1
ATOM 11187 O O . VAL B 1 577 ? 19.290 -34.851 49.360 1.00 13.44 617 VAL B O 1
ATOM 11191 N N . PHE B 1 578 ? 19.427 -33.019 50.639 1.00 12.50 618 PHE B N 1
ATOM 11192 C CA . PHE B 1 578 ? 18.234 -32.371 50.092 1.00 12.49 618 PHE B CA 1
ATOM 11193 C C . PHE B 1 578 ? 18.652 -31.396 48.945 1.00 14.04 618 PHE B C 1
ATOM 11194 O O . PHE B 1 578 ? 18.416 -31.643 47.764 1.00 13.51 618 PHE B O 1
ATOM 11202 N N . ILE B 1 579 ? 19.332 -30.318 49.292 1.00 13.20 619 ILE B N 1
ATOM 11203 C CA . ILE B 1 579 ? 19.577 -29.262 48.314 1.00 13.83 619 ILE B CA 1
ATOM 11204 C C . ILE B 1 579 ? 20.611 -29.640 47.252 1.00 13.14 619 ILE B C 1
ATOM 11205 O O . ILE B 1 579 ? 20.286 -29.603 46.022 1.00 13.40 619 ILE B O 1
ATOM 11210 N N . ASP B 1 580 ? 21.833 -30.024 47.668 1.00 13.92 620 ASP B N 1
ATOM 11211 C CA . ASP B 1 580 ? 22.891 -30.340 46.674 1.00 15.54 620 ASP B CA 1
ATOM 11212 C C . ASP B 1 580 ? 22.462 -31.506 45.796 1.00 14.99 620 ASP B C 1
ATOM 11213 O O . ASP B 1 580 ? 22.733 -31.539 44.602 1.00 14.74 620 ASP B O 1
ATOM 11218 N N . ASP B 1 581 ? 21.798 -32.458 46.404 1.00 14.18 621 ASP B N 1
ATOM 11219 C CA . ASP B 1 581 ? 21.390 -33.658 45.671 1.00 16.12 621 ASP B CA 1
ATOM 11220 C C . ASP B 1 581 ? 20.525 -33.287 44.437 1.00 14.53 621 ASP B C 1
ATOM 11221 O O . ASP B 1 581 ? 20.748 -33.805 43.295 1.00 14.69 621 ASP B O 1
ATOM 11226 N N . ALA B 1 582 ? 19.551 -32.403 44.640 1.00 12.98 622 ALA B N 1
ATOM 11227 C CA . ALA B 1 582 ? 18.610 -32.049 43.569 1.00 12.77 622 ALA B CA 1
ATOM 11228 C C . ALA B 1 582 ? 19.319 -31.238 42.473 1.00 13.13 622 ALA B C 1
ATOM 11229 O O . ALA B 1 582 ? 19.219 -31.551 41.290 1.00 12.10 622 ALA B O 1
ATOM 11231 N N . TYR B 1 583 ? 20.045 -30.197 42.863 1.00 12.63 623 TYR B N 1
ATOM 11232 C CA . TYR B 1 583 ? 20.676 -29.359 41.860 1.00 12.68 623 TYR B CA 1
ATOM 11233 C C . TYR B 1 583 ? 21.81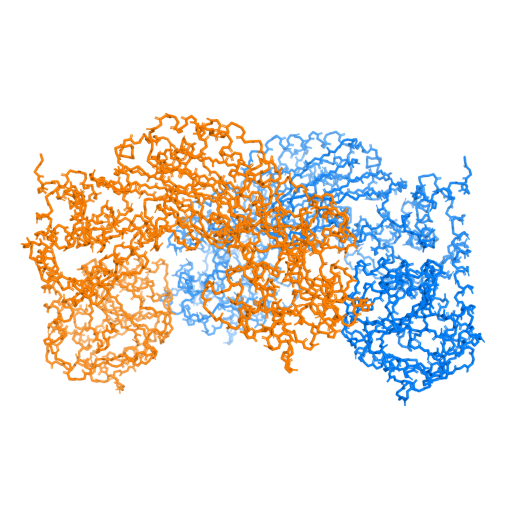4 -30.067 41.121 1.00 12.73 623 TYR B C 1
ATOM 11234 O O . TYR B 1 583 ? 22.057 -29.791 39.940 1.00 12.63 623 TYR B O 1
ATOM 11243 N N . THR B 1 584 ? 22.453 -31.020 41.772 1.00 11.91 624 THR B N 1
ATOM 11244 C CA . THR B 1 584 ? 23.440 -31.850 41.119 1.00 13.49 624 THR B CA 1
ATOM 11245 C C . THR B 1 584 ? 22.810 -32.838 40.137 1.00 13.58 624 THR B C 1
ATOM 11246 O O . THR B 1 584 ? 23.334 -33.083 39.038 1.00 12.75 624 THR B O 1
ATOM 11250 N N . LEU B 1 585 ? 21.703 -33.431 40.537 1.00 12.95 625 LEU B N 1
ATOM 11251 C CA . LEU B 1 585 ? 21.006 -34.369 39.633 1.00 13.22 625 LEU B CA 1
ATOM 11252 C C . LEU B 1 585 ? 20.600 -33.612 38.344 1.00 12.54 625 LEU B C 1
ATOM 11253 O O . LEU B 1 585 ? 20.668 -34.194 37.241 1.00 14.77 625 LEU B O 1
ATOM 11258 N N . ALA B 1 586 ? 20.207 -32.332 38.480 1.00 12.19 626 ALA B N 1
ATOM 11259 C CA . ALA B 1 586 ? 19.774 -31.523 37.341 1.00 12.53 626 ALA B CA 1
ATOM 11260 C C . ALA B 1 586 ? 20.979 -30.910 36.587 1.00 13.08 626 ALA B C 1
ATOM 11261 O O . ALA B 1 586 ? 20.788 -30.228 35.633 1.00 14.68 626 ALA B O 1
ATOM 11263 N N . GLY B 1 587 ? 22.193 -31.139 37.066 1.00 13.76 627 GLY B N 1
ATOM 11264 C CA . GLY B 1 587 ? 23.407 -30.842 36.321 1.00 14.38 627 GLY B CA 1
ATOM 11265 C C . GLY B 1 587 ? 23.784 -29.368 36.291 1.00 14.44 627 GLY B C 1
ATOM 11266 O O . GLY B 1 587 ? 24.510 -28.924 35.401 1.00 14.36 627 GLY B O 1
ATOM 11267 N N . PHE B 1 588 ? 23.275 -28.583 37.217 1.00 13.67 628 PHE B N 1
ATOM 11268 C CA . PHE B 1 588 ? 23.600 -27.167 37.219 1.00 14.54 628 PHE B CA 1
ATOM 11269 C C . PHE B 1 588 ? 25.088 -26.916 37.554 1.00 15.15 628 PHE B C 1
ATOM 11270 O O . PHE B 1 588 ? 25.779 -27.729 38.187 1.00 15.50 628 PHE B O 1
ATOM 11278 N N . ALA B 1 589 ? 25.571 -25.756 37.156 1.00 15.59 629 ALA B N 1
ATOM 11279 C CA . ALA B 1 589 ? 26.936 -25.348 37.467 1.00 16.98 629 ALA B CA 1
ATOM 11280 C C . ALA B 1 589 ? 27.008 -24.808 38.908 1.00 18.60 629 ALA B C 1
ATOM 11281 O O . ALA B 1 589 ? 26.655 -23.661 39.190 1.00 18.68 629 ALA B O 1
ATOM 11283 N N . ILE B 1 590 ? 27.487 -25.656 39.799 1.00 18.26 630 ILE B N 1
ATOM 11284 C CA . ILE B 1 590 ? 27.492 -25.353 41.202 1.00 19.14 630 ILE B CA 1
ATOM 11285 C C . ILE B 1 590 ? 28.893 -24.881 41.542 1.00 20.92 630 ILE B C 1
ATOM 11286 O O . ILE B 1 590 ? 29.866 -25.617 41.309 1.00 18.00 630 ILE B O 1
ATOM 11291 N N . PRO B 1 591 ? 28.995 -23.673 42.126 1.00 22.45 631 PRO B N 1
ATOM 11292 C CA . PRO B 1 591 ? 30.304 -23.085 42.532 1.00 24.66 631 PRO B CA 1
ATOM 11293 C C . PRO B 1 591 ? 31.203 -24.044 43.287 1.00 22.91 631 PRO B C 1
ATOM 11294 O O . PRO B 1 591 ? 30.777 -24.628 44.262 1.00 23.96 631 PRO B O 1
ATOM 11298 N N . ASN B 1 592 ? 32.422 -24.214 42.802 1.00 25.40 632 ASN B N 1
ATOM 11299 C CA . ASN B 1 592 ? 33.442 -25.064 43.426 1.00 28.81 632 ASN B CA 1
ATOM 11300 C C . ASN B 1 592 ? 33.155 -26.515 43.514 1.00 27.54 632 ASN B C 1
ATOM 11301 O O . ASN B 1 592 ? 33.653 -27.171 44.406 1.00 29.08 632 ASN B O 1
ATOM 11306 N N . GLN B 1 593 ? 32.329 -27.030 42.612 1.00 23.28 633 GLN B N 1
ATOM 11307 C CA . GLN B 1 593 ? 31.980 -28.424 42.644 1.00 25.32 633 GLN B CA 1
ATOM 11308 C C . GLN B 1 593 ? 32.057 -28.951 41.244 1.00 24.21 633 GLN B C 1
ATOM 11309 O O . GLN B 1 593 ? 31.278 -28.548 40.405 1.00 21.49 633 GLN B O 1
ATOM 11315 N N . ALA B 1 594 ? 33.033 -29.816 40.981 1.00 21.34 634 ALA B N 1
ATOM 11316 C CA . ALA B 1 594 ? 33.216 -30.390 39.646 1.00 24.04 634 ALA B CA 1
ATOM 11317 C C . ALA B 1 594 ? 32.139 -31.444 39.396 1.00 21.55 634 ALA B C 1
ATOM 11318 O O . ALA B 1 594 ? 31.602 -32.041 40.320 1.00 20.62 634 ALA B O 1
ATOM 11320 N N . LYS B 1 595 ? 31.833 -31.671 38.144 1.00 20.32 635 LYS B N 1
ATOM 11321 C CA . LYS B 1 595 ? 30.992 -32.788 37.809 1.00 20.30 635 LYS B CA 1
ATOM 11322 C C . LYS B 1 595 ? 31.701 -34.057 38.194 1.00 20.89 635 LYS B C 1
ATOM 11323 O O . LYS B 1 595 ? 32.936 -34.067 38.323 1.00 22.20 635 LYS B O 1
ATOM 11329 N N . THR B 1 596 ? 30.958 -35.138 38.380 1.00 18.73 636 THR B N 1
ATOM 11330 C CA . THR B 1 596 ? 31.604 -36.430 38.671 1.00 19.05 636 THR B CA 1
ATOM 11331 C C . THR B 1 596 ? 32.393 -36.891 37.444 1.00 19.06 636 THR B C 1
ATOM 11332 O O . THR B 1 596 ? 32.031 -36.528 36.327 1.00 19.26 636 THR B O 1
ATOM 11336 N N . PRO B 1 597 ? 33.406 -37.753 37.651 1.00 21.57 637 PRO B N 1
ATOM 11337 C CA . PRO B 1 597 ? 34.174 -38.318 36.531 1.00 22.73 637 PRO B CA 1
ATOM 11338 C C . PRO B 1 597 ? 33.323 -38.888 35.429 1.00 21.35 637 PRO B C 1
ATOM 11339 O O . PRO B 1 597 ? 33.605 -38.622 34.261 1.00 22.86 637 PRO B O 1
ATOM 11343 N N . ALA B 1 598 ? 32.269 -39.654 35.745 1.00 20.98 638 ALA B N 1
ATOM 11344 C CA . ALA B 1 598 ? 31.501 -40.260 34.671 1.00 23.46 638 ALA B CA 1
ATOM 11345 C C . ALA B 1 598 ? 30.717 -39.221 33.874 1.00 21.89 638 ALA B C 1
ATOM 11346 O O . ALA B 1 598 ? 30.540 -39.352 32.654 1.00 21.93 638 ALA B O 1
ATOM 11348 N N . ILE B 1 599 ? 30.244 -38.184 34.556 1.00 21.18 639 ILE B N 1
ATOM 11349 C CA . ILE B 1 599 ? 29.552 -37.087 33.843 1.00 21.13 639 ILE B CA 1
ATOM 11350 C C . ILE B 1 599 ? 30.548 -36.311 32.964 1.00 20.71 639 ILE B C 1
ATOM 11351 O O . ILE B 1 599 ? 30.276 -36.086 31.780 1.00 22.60 639 ILE B O 1
ATOM 11356 N N . GLN B 1 600 ? 31.697 -35.946 33.526 1.00 23.00 640 GLN B N 1
ATOM 11357 C CA . GLN B 1 600 ? 32.745 -35.214 32.780 1.00 26.15 640 GLN B CA 1
ATOM 11358 C C . GLN B 1 600 ? 33.132 -35.983 31.525 1.00 22.76 640 GLN B C 1
ATOM 11359 O O . GLN B 1 600 ? 33.256 -35.406 30.477 1.00 24.58 640 GLN B O 1
ATOM 11365 N N . GLN B 1 601 ? 33.319 -37.289 31.658 1.00 24.29 641 GLN B N 1
ATOM 11366 C CA . GLN B 1 601 ? 33.787 -38.102 30.544 1.00 28.50 641 GLN B CA 1
ATOM 11367 C C . GLN B 1 601 ? 32.738 -38.224 29.467 1.00 28.91 641 GLN B C 1
ATOM 11368 O O . GLN B 1 601 ? 33.069 -38.088 28.287 1.00 28.52 641 GLN B O 1
ATOM 11374 N N . GLU B 1 602 ? 31.470 -38.419 29.857 1.00 28.59 642 GLU B N 1
ATOM 11375 C CA . GLU B 1 602 ? 30.395 -38.441 28.849 1.00 29.17 642 GLU B CA 1
ATOM 11376 C C . GLU B 1 602 ? 30.296 -37.129 28.094 1.00 26.08 642 GLU B C 1
ATOM 11377 O O . GLU B 1 602 ? 30.181 -37.139 26.889 1.00 25.78 642 GLU B O 1
ATOM 11383 N N . CYS B 1 603 ? 30.338 -36.000 28.812 1.00 24.11 643 CYS B N 1
ATOM 11384 C CA . CYS B 1 603 ? 30.227 -34.697 28.198 1.00 22.21 643 CYS B CA 1
ATOM 11385 C C . CYS B 1 603 ? 31.399 -34.419 27.230 1.00 24.80 643 CYS B C 1
ATOM 11386 O O . CYS B 1 603 ? 31.210 -33.827 26.179 1.00 25.27 643 CYS B O 1
ATOM 11389 N N . ALA B 1 604 ? 32.608 -34.797 27.610 1.00 28.52 644 ALA B N 1
ATOM 11390 C CA . ALA B 1 604 ? 33.781 -34.574 26.730 1.00 31.44 644 ALA B CA 1
ATOM 11391 C C . ALA B 1 604 ? 33.655 -35.393 25.447 1.00 34.02 644 ALA B C 1
ATOM 11392 O O . ALA B 1 604 ? 33.863 -34.892 24.354 1.00 36.80 644 ALA B O 1
ATOM 11394 N N . ALA B 1 605 ? 33.282 -36.647 25.593 1.00 33.56 645 ALA B N 1
ATOM 11395 C CA . ALA B 1 605 ? 33.077 -37.530 24.441 1.00 32.78 645 ALA B CA 1
ATOM 11396 C C . ALA B 1 605 ? 31.951 -37.078 23.537 1.00 36.41 645 ALA B C 1
ATOM 11397 O O . ALA B 1 605 ? 31.976 -37.373 22.355 1.00 38.54 645 ALA B O 1
ATOM 11399 N N . ARG B 1 606 ? 30.941 -36.385 24.075 1.00 33.63 646 ARG B N 1
ATOM 11400 C CA . ARG B 1 606 ? 29.861 -35.859 23.235 1.00 32.21 646 ARG B CA 1
ATOM 11401 C C . ARG B 1 606 ? 30.189 -34.503 22.637 1.00 28.49 646 ARG B C 1
ATOM 11402 O O . ARG B 1 606 ? 29.471 -34.010 21.785 1.00 31.15 646 ARG B O 1
ATOM 11410 N N . GLY B 1 607 ? 31.305 -33.924 23.042 1.00 28.58 647 GLY B N 1
ATOM 11411 C CA . GLY B 1 607 ? 31.668 -32.545 22.673 1.00 29.24 647 GLY B CA 1
ATOM 11412 C C . GLY B 1 607 ? 30.672 -31.508 23.169 1.00 31.16 647 GLY B C 1
ATOM 11413 O O . GLY B 1 607 ? 30.222 -30.629 22.413 1.00 34.53 647 GLY B O 1
ATOM 11414 N N . TRP B 1 608 ? 30.237 -31.639 24.419 1.00 29.13 648 TRP B N 1
ATOM 11415 C CA . TRP B 1 608 ? 29.180 -30.730 24.907 1.00 25.74 648 TRP B CA 1
ATOM 11416 C C . TRP B 1 608 ? 29.722 -29.626 25.839 1.00 27.97 648 TRP B C 1
ATOM 11417 O O . TRP B 1 608 ? 30.710 -29.827 26.527 1.00 27.38 648 TRP B O 1
ATOM 11428 N N . ASP B 1 609 ? 29.003 -28.489 25.899 1.00 28.80 649 ASP B N 1
ATOM 11429 C CA . ASP B 1 609 ? 29.215 -27.503 26.951 1.00 28.61 649 ASP B CA 1
ATOM 11430 C C . ASP B 1 609 ? 28.350 -27.945 28.153 1.00 24.10 649 ASP B C 1
ATOM 11431 O O . ASP B 1 609 ? 27.101 -27.761 28.103 1.00 24.56 649 ASP B O 1
ATOM 11436 N N . CYS B 1 610 ? 28.999 -28.538 29.162 1.00 22.95 650 CYS B N 1
ATOM 11437 C CA . CYS B 1 610 ? 28.303 -29.012 30.400 1.00 22.25 650 CYS B CA 1
ATOM 11438 C C . CYS B 1 610 ? 28.651 -28.182 31.659 1.00 23.26 650 CYS B C 1
ATOM 11439 O O . CYS B 1 610 ? 28.281 -28.522 32.798 1.00 21.17 650 CYS B O 1
ATOM 11442 N N . ASP B 1 611 ? 29.299 -27.045 31.447 1.00 27.81 651 ASP B N 1
ATOM 11443 C CA . ASP B 1 611 ? 29.808 -26.282 32.579 1.00 29.47 651 ASP B CA 1
ATOM 11444 C C . ASP B 1 611 ? 29.628 -24.789 32.512 1.00 27.87 651 ASP B C 1
ATOM 11445 O O . ASP B 1 611 ? 29.846 -24.153 33.523 1.00 27.99 651 ASP B O 1
ATOM 11450 N N . SER B 1 612 ? 29.181 -24.200 31.413 1.00 25.57 652 SER B N 1
ATOM 11451 C CA . SER B 1 612 ? 29.097 -22.748 31.380 1.00 24.95 652 SER B CA 1
ATOM 11452 C C . SER B 1 612 ? 27.991 -22.234 32.224 1.00 27.86 652 SER B C 1
ATOM 11453 O O . SER B 1 612 ? 26.920 -22.894 32.329 1.00 25.70 652 SER B O 1
ATOM 11456 N N . GLU B 1 613 ? 28.203 -21.043 32.791 1.00 24.41 653 GLU B N 1
ATOM 11457 C CA . GLU B 1 613 ? 27.112 -20.297 33.402 1.00 25.44 653 GLU B CA 1
ATOM 11458 C C . GLU B 1 613 ? 26.064 -19.865 32.410 1.00 25.18 653 GLU B C 1
ATOM 11459 O O . GLU B 1 613 ? 24.887 -19.772 32.762 1.00 25.00 653 GLU B O 1
ATOM 11465 N N . THR B 1 614 ? 26.456 -19.577 31.176 1.00 22.69 654 THR B N 1
ATOM 11466 C CA . THR B 1 614 ? 25.488 -19.162 30.178 1.00 24.11 654 THR B CA 1
ATOM 11467 C C . THR B 1 614 ? 24.361 -20.174 30.060 1.00 22.11 654 THR B C 1
ATOM 11468 O O . THR B 1 614 ? 23.210 -19.810 30.014 1.00 23.94 654 THR B O 1
ATOM 11472 N N . LEU B 1 615 ? 24.708 -21.442 29.970 1.00 20.51 655 LEU B N 1
ATOM 11473 C CA . LEU B 1 615 ? 23.683 -22.489 29.812 1.00 20.68 655 LEU B CA 1
ATOM 11474 C C . LEU B 1 615 ? 23.214 -23.094 31.129 1.00 19.53 655 LEU B C 1
ATOM 11475 O O . LEU B 1 615 ? 22.081 -23.520 31.194 1.00 19.25 655 LEU B O 1
ATOM 11480 N N . HIS B 1 616 ? 24.075 -23.183 32.132 1.00 16.56 656 HIS B N 1
ATOM 11481 C CA . HIS B 1 616 ? 23.807 -24.064 33.256 1.00 16.09 656 HIS B CA 1
ATOM 11482 C C . HIS B 1 616 ? 23.877 -23.339 34.586 1.00 16.55 656 HIS B C 1
ATOM 11483 O O . HIS B 1 616 ? 23.989 -23.983 35.623 1.00 16.54 656 HIS B O 1
ATOM 11490 N N . LYS B 1 617 ? 23.784 -22.000 34.578 1.00 17.29 657 LYS B N 1
ATOM 11491 C CA . LYS B 1 617 ? 23.787 -21.325 35.854 1.00 17.62 657 LYS B CA 1
ATOM 11492 C C . LYS B 1 617 ? 22.614 -21.807 36.680 1.00 15.71 657 LYS B C 1
ATOM 11493 O O . LYS B 1 617 ? 21.536 -22.112 36.151 1.00 16.20 657 LYS B O 1
ATOM 11499 N N . LEU B 1 618 ? 22.815 -21.798 37.970 1.00 16.59 658 LEU B N 1
ATOM 11500 C CA . LEU B 1 618 ? 21.726 -22.095 38.922 1.00 16.68 658 LEU B CA 1
ATOM 11501 C C . LEU B 1 618 ? 20.511 -21.232 38.696 1.00 17.52 658 LEU B C 1
ATOM 11502 O O . LEU B 1 618 ? 20.628 -20.040 38.392 1.00 18.67 658 LEU B O 1
ATOM 11507 N N . PRO B 1 619 ? 19.332 -21.814 38.862 1.00 18.21 659 PRO B N 1
ATOM 11508 C CA . PRO B 1 619 ? 18.136 -21.013 38.701 1.00 21.03 659 PRO B CA 1
ATOM 11509 C C . PRO B 1 619 ? 17.934 -20.023 39.861 1.00 19.42 659 PRO B C 1
ATOM 11510 O O . PRO B 1 619 ? 18.652 -20.065 40.870 1.00 18.41 659 PRO B O 1
ATOM 11514 N N . GLY B 1 620 ? 16.961 -19.161 39.688 1.00 18.88 660 GLY B N 1
ATOM 11515 C CA . GLY B 1 620 ? 16.547 -18.266 40.781 1.00 19.51 660 GLY B CA 1
ATOM 11516 C C . GLY B 1 620 ? 16.093 -19.044 42.015 1.00 18.36 660 GLY B C 1
ATOM 11517 O O . GLY B 1 620 ? 15.792 -20.268 41.965 1.00 17.37 660 GLY B O 1
ATOM 11518 N N . THR B 1 621 ? 15.974 -18.318 43.095 1.00 17.04 661 THR B N 1
ATOM 11519 C CA . THR B 1 621 ? 15.784 -18.886 44.416 1.00 16.72 661 THR B CA 1
ATOM 11520 C C . THR B 1 621 ? 14.470 -19.572 44.496 1.00 16.52 661 THR B C 1
ATOM 11521 O O . THR B 1 621 ? 13.483 -19.075 43.978 1.00 14.83 661 THR B O 1
ATOM 11525 N N . GLN B 1 622 ? 14.463 -20.752 45.093 1.00 15.68 662 GLN B N 1
ATOM 11526 C CA . GLN B 1 622 ? 13.227 -21.380 45.506 1.00 15.28 662 GLN B CA 1
ATOM 11527 C C . GLN B 1 622 ? 13.084 -21.149 47.013 1.00 14.27 662 GLN B C 1
ATOM 11528 O O . GLN B 1 622 ? 14.000 -21.513 47.797 1.00 13.66 662 GLN B O 1
ATOM 11534 N N . HIS B 1 623 ? 11.979 -20.520 47.381 1.00 13.91 663 HIS B N 1
ATOM 11535 C CA . HIS B 1 623 ? 11.651 -20.225 48.772 1.00 14.20 663 HIS B CA 1
ATOM 11536 C C . HIS B 1 623 ? 10.770 -21.283 49.385 1.00 13.52 663 HIS B C 1
ATOM 11537 O O . HIS B 1 623 ? 9.877 -21.880 48.711 1.00 12.17 663 HIS B O 1
ATOM 11544 N N . ILE B 1 624 ? 10.988 -21.527 50.675 1.00 12.79 664 ILE B N 1
ATOM 11545 C CA . ILE B 1 624 ? 10.190 -22.452 51.440 1.00 12.91 664 ILE B CA 1
ATOM 11546 C C . ILE B 1 624 ? 9.694 -21.762 52.695 1.00 12.43 664 ILE B C 1
ATOM 11547 O O . ILE B 1 624 ? 10.498 -21.203 53.434 1.00 12.62 664 ILE B O 1
ATOM 11552 N N . ASN B 1 625 ? 8.389 -21.744 52.908 1.00 11.62 665 ASN B N 1
ATOM 11553 C CA . ASN B 1 625 ? 7.799 -21.226 54.180 1.00 12.83 665 ASN B CA 1
ATOM 11554 C C . ASN B 1 625 ? 7.516 -22.408 55.087 1.00 13.68 665 ASN B C 1
ATOM 11555 O O . ASN B 1 625 ? 6.848 -23.371 54.653 1.00 13.91 665 ASN B O 1
ATOM 11560 N N . VAL B 1 626 ? 7.948 -22.336 56.346 1.00 12.95 666 VAL B N 1
ATOM 11561 C CA . VAL B 1 626 ? 7.658 -23.374 57.308 1.00 12.50 666 VAL B CA 1
ATOM 11562 C C . VAL B 1 626 ? 6.888 -22.674 58.448 1.00 12.55 666 VAL B C 1
ATOM 11563 O O . VAL B 1 626 ? 7.457 -21.790 59.102 1.00 13.94 666 VAL B O 1
ATOM 11567 N N . ASP B 1 627 ? 5.632 -23.039 58.690 1.00 12.48 667 ASP B N 1
ATOM 11568 C CA . ASP B 1 627 ? 4.739 -22.179 59.505 1.00 12.78 667 ASP B CA 1
ATOM 11569 C C . ASP B 1 627 ? 3.665 -23.043 60.073 1.00 12.86 667 ASP B C 1
ATOM 11570 O O . ASP B 1 627 ? 3.586 -24.218 59.753 1.00 13.05 667 ASP B O 1
ATOM 11575 N N . GLN B 1 628 ? 2.869 -22.531 60.986 1.00 13.43 668 GLN B N 1
ATOM 11576 C CA . GLN B 1 628 ? 1.774 -23.268 61.539 1.00 13.67 668 GLN B CA 1
ATOM 11577 C C . GLN B 1 628 ? 0.675 -23.578 60.501 1.00 14.57 668 GLN B C 1
ATOM 11578 O O . GLN B 1 628 ? 0.026 -24.629 60.613 1.00 13.96 668 GLN B O 1
ATOM 11584 N N . TYR B 1 629 ? 0.517 -22.690 59.502 1.00 13.62 669 TYR B N 1
ATOM 11585 C CA . TYR B 1 629 ? -0.474 -22.783 58.471 1.00 14.04 669 TYR B CA 1
ATOM 11586 C C . TYR B 1 629 ? 0.128 -22.622 57.103 1.00 14.68 669 TYR B C 1
ATOM 11587 O O . TYR B 1 629 ? 1.206 -22.041 56.954 1.00 15.26 669 TYR B O 1
ATOM 11596 N N . ALA B 1 630 ? -0.547 -23.186 56.099 1.00 15.28 670 ALA B N 1
ATOM 11597 C CA . ALA B 1 630 ? -0.170 -23.063 54.709 1.00 15.74 670 ALA B CA 1
ATOM 11598 C C . ALA B 1 630 ? -1.283 -22.363 53.866 1.00 16.33 670 ALA B C 1
ATOM 11599 O O . ALA B 1 630 ? -2.432 -22.268 54.293 1.00 16.80 670 ALA B O 1
ATOM 11601 N N . GLN B 1 631 ? -0.925 -21.945 52.660 1.00 16.54 671 GLN B N 1
ATOM 11602 C CA . GLN B 1 631 ? -1.869 -21.343 51.706 1.00 17.31 671 GLN B CA 1
ATOM 11603 C C . GLN B 1 631 ? -3.018 -22.276 51.410 1.00 19.37 671 GLN B C 1
ATOM 11604 O O . GLN B 1 631 ? -4.162 -21.828 51.240 1.00 19.71 671 GLN B O 1
ATOM 11610 N N A CYS B 1 632 ? -2.708 -23.568 51.320 0.52 19.53 672 CYS B N 1
ATOM 11611 N N B CYS B 1 632 ? -2.730 -23.571 51.347 0.48 21.34 672 CYS B N 1
ATOM 11612 C CA A CYS B 1 632 ? -3.671 -24.596 50.912 0.52 20.93 672 CYS B CA 1
ATOM 11613 C CA B CYS B 1 632 ? -3.740 -24.564 51.015 0.48 24.00 672 CYS B CA 1
ATOM 11614 C C A CYS B 1 632 ? -3.280 -25.923 51.563 0.52 20.23 672 CYS B C 1
ATOM 11615 C C B CYS B 1 632 ? -3.299 -25.888 51.600 0.48 21.97 672 CYS B C 1
ATOM 11616 O O A CYS B 1 632 ? -2.087 -26.206 51.711 0.52 20.13 672 CYS B O 1
ATOM 11617 O O B CYS B 1 632 ? -2.096 -26.147 51.701 0.48 21.81 672 CYS B O 1
ATOM 11622 N N . GLY B 1 633 ? -4.255 -26.712 52.035 1.00 19.56 673 GLY B N 1
ATOM 11623 C CA . GLY B 1 633 ? -3.927 -27.955 52.771 1.00 19.42 673 GLY B CA 1
ATOM 11624 C C . GLY B 1 633 ? -2.975 -27.751 53.956 1.00 18.32 673 GLY B C 1
ATOM 11625 O O . GLY B 1 633 ? -2.955 -26.688 54.555 1.00 18.65 673 GLY B O 1
ATOM 11626 N N . GLY B 1 634 ? -2.132 -28.737 54.252 1.00 17.22 674 GLY B N 1
ATOM 11627 C CA . GLY B 1 634 ? -1.063 -28.581 55.241 1.00 16.66 674 GLY B CA 1
ATOM 11628 C C . GLY B 1 634 ? 0.296 -28.364 54.598 1.00 16.41 674 GLY B C 1
ATOM 11629 O O . GLY B 1 634 ? 1.360 -28.343 55.282 1.00 18.58 674 GLY B O 1
ATOM 11630 N N . GLY B 1 635 ? 0.262 -28.191 53.293 1.00 17.20 675 GLY B N 1
ATOM 11631 C CA . GLY B 1 635 ? 1.427 -27.911 52.493 1.00 17.24 675 GLY B CA 1
ATOM 11632 C C . GLY B 1 635 ? 0.939 -27.572 51.120 1.00 18.27 675 GLY B C 1
ATOM 11633 O O . GLY B 1 635 ? -0.054 -28.145 50.657 1.00 18.37 675 GLY B O 1
ATOM 11634 N N A CYS B 1 636 ? 1.630 -26.694 50.407 0.50 16.73 676 CYS B N 1
ATOM 11635 N N B CYS B 1 636 ? 1.582 -26.603 50.497 0.50 18.58 676 CYS B N 1
ATOM 11636 C CA A CYS B 1 636 ? 1.072 -26.123 49.173 0.50 17.80 676 CYS B CA 1
ATOM 11637 C CA B CYS B 1 636 ? 1.029 -26.007 49.305 0.50 21.54 676 CYS B CA 1
ATOM 11638 C C A CYS B 1 636 ? 2.181 -25.776 48.184 0.50 16.94 676 CYS B C 1
ATOM 11639 C C B CYS B 1 636 ? 2.153 -25.590 48.393 0.50 19.55 676 CYS B C 1
ATOM 11640 O O A CYS B 1 636 ? 3.139 -25.120 48.568 0.50 17.23 676 CYS B O 1
ATOM 11641 O O B CYS B 1 636 ? 3.085 -24.901 48.799 0.50 19.33 676 CYS B O 1
ATOM 11646 N N A SER B 1 637 ? 2.056 -26.177 46.922 0.61 17.61 677 SER B N 1
ATOM 11647 N N B SER B 1 637 ? 2.031 -26.005 47.139 0.39 18.64 677 SER B N 1
ATOM 11648 C CA A SER B 1 637 ? 3.048 -25.818 45.899 0.61 17.01 677 SER B CA 1
ATOM 11649 C CA B SER B 1 637 ? 3.020 -25.750 46.080 0.39 17.80 677 SER B CA 1
ATOM 11650 C C A SER B 1 637 ? 3.134 -24.307 45.667 0.61 17.53 677 SER B C 1
ATOM 11651 C C B SER B 1 637 ? 3.157 -24.263 45.755 0.39 17.68 677 SER B C 1
ATOM 11652 O O A SER B 1 637 ? 2.210 -23.551 45.984 0.61 17.06 677 SER B O 1
ATOM 11653 O O B SER B 1 637 ? 2.271 -23.470 46.076 0.39 17.32 677 SER B O 1
ATOM 11658 N N . GLY B 1 638 ? 4.251 -23.899 45.087 1.00 16.71 678 GLY B N 1
ATOM 11659 C CA . GLY B 1 638 ? 4.481 -22.524 44.703 1.00 17.25 678 GLY B CA 1
ATOM 11660 C C . GLY B 1 638 ? 5.915 -22.083 44.966 1.00 16.70 678 GLY B C 1
ATOM 11661 O O . GLY B 1 638 ? 6.846 -22.887 45.158 1.00 16.26 678 GLY B O 1
ATOM 11662 N N . ASN B 1 639 ? 6.102 -20.782 44.877 1.00 17.99 679 ASN B N 1
ATOM 11663 C CA . ASN B 1 639 ? 7.348 -20.200 45.273 1.00 18.23 679 ASN B CA 1
ATOM 11664 C C . ASN B 1 639 ? 6.996 -18.939 46.043 1.00 19.08 679 ASN B C 1
ATOM 11665 O O . ASN B 1 639 ? 6.827 -17.908 45.448 1.00 20.41 679 ASN B O 1
ATOM 11670 N N . PRO B 1 640 ? 6.949 -18.976 47.371 1.00 17.59 680 PRO B N 1
ATOM 11671 C CA . PRO B 1 640 ? 7.395 -20.109 48.208 1.00 16.35 680 PRO B CA 1
ATOM 11672 C C . PRO B 1 640 ? 6.407 -21.232 48.187 1.00 15.13 680 PRO B C 1
ATOM 11673 O O . PRO B 1 640 ? 5.224 -20.982 48.060 1.00 17.14 680 PRO B O 1
ATOM 11677 N N . TYR B 1 641 ? 6.869 -22.440 48.392 1.00 14.59 681 TYR B N 1
ATOM 11678 C CA . TYR B 1 641 ? 5.961 -23.472 48.783 1.00 13.82 681 TYR B CA 1
ATOM 11679 C C . TYR B 1 641 ? 5.919 -23.526 50.281 1.00 13.86 681 TYR B C 1
ATOM 11680 O O . TYR B 1 641 ? 6.907 -23.205 50.928 1.00 14.48 681 TYR B O 1
ATOM 11689 N N . ASP B 1 642 ? 4.793 -23.953 50.829 1.00 14.11 682 ASP B N 1
ATOM 11690 C CA . ASP B 1 642 ? 4.534 -23.946 52.281 1.00 14.59 682 ASP B CA 1
ATOM 11691 C C . ASP B 1 642 ? 4.566 -25.358 52.896 1.00 14.49 682 ASP B C 1
ATOM 11692 O O . ASP B 1 642 ? 4.029 -26.318 52.286 1.00 13.66 682 ASP B O 1
ATOM 11697 N N . GLN B 1 643 ? 5.136 -25.470 54.112 1.00 14.12 683 GLN B N 1
ATOM 11698 C CA . GLN B 1 643 ? 5.094 -26.694 54.890 1.00 15.33 683 GLN B CA 1
ATOM 11699 C C . GLN B 1 643 ? 4.639 -26.357 56.276 1.00 15.36 683 GLN B C 1
ATOM 11700 O O . GLN B 1 643 ? 5.043 -25.329 56.829 1.00 17.43 683 GLN B O 1
ATOM 11706 N N . THR B 1 644 ? 3.819 -27.206 56.867 1.00 14.55 684 THR B N 1
ATOM 11707 C CA . THR B 1 644 ? 3.365 -26.987 58.238 1.00 14.82 684 THR B CA 1
ATOM 11708 C C . THR B 1 644 ? 3.933 -28.032 59.206 1.00 16.59 684 THR B C 1
ATOM 11709 O O . THR B 1 644 ? 3.668 -27.964 60.416 1.00 17.90 684 THR B O 1
ATOM 11713 N N . TRP B 1 645 ? 4.646 -29.035 58.704 1.00 16.23 685 TRP B N 1
ATOM 11714 C CA . TRP B 1 645 ? 5.095 -30.109 59.620 1.00 16.98 685 TRP B CA 1
ATOM 11715 C C . TRP B 1 645 ? 6.463 -29.795 60.205 1.00 18.36 685 TRP B C 1
ATOM 11716 O O . TRP B 1 645 ? 6.865 -30.374 61.211 1.00 23.44 685 TRP B O 1
ATOM 11727 N N . GLY B 1 646 ? 7.189 -28.872 59.602 1.00 14.71 686 GLY B N 1
ATOM 11728 C CA . GLY B 1 646 ? 8.565 -28.656 59.963 1.00 15.19 686 GLY B CA 1
ATOM 11729 C C . GLY B 1 646 ? 9.369 -28.686 58.668 1.00 15.46 686 GLY B C 1
ATOM 11730 O O . GLY B 1 646 ? 8.853 -28.350 57.602 1.00 14.88 686 GLY B O 1
ATOM 11731 N N . LEU B 1 647 ? 10.610 -29.108 58.760 1.00 15.82 687 LEU B N 1
ATOM 11732 C CA . LEU B 1 647 ? 11.529 -29.147 57.605 1.00 16.19 687 LEU B CA 1
ATOM 11733 C C . LEU B 1 647 ? 12.391 -30.408 57.788 1.00 15.48 687 LEU B C 1
ATOM 11734 O O . LEU B 1 647 ? 13.193 -30.490 58.708 1.00 16.26 687 LEU B O 1
ATOM 11739 N N . ASN B 1 648 ? 12.206 -31.391 56.916 1.00 14.76 688 ASN B N 1
ATOM 11740 C CA . ASN B 1 648 ? 12.930 -32.644 56.982 1.00 14.40 688 ASN B CA 1
ATOM 11741 C C . ASN B 1 648 ? 13.774 -32.824 55.684 1.00 13.50 688 ASN B C 1
ATOM 11742 O O . ASN B 1 648 ? 13.211 -32.983 54.565 1.00 12.95 688 ASN B O 1
ATOM 11747 N N . PRO B 1 649 ? 15.101 -32.745 55.818 1.00 12.91 689 PRO B N 1
ATOM 11748 C CA . PRO B 1 649 ? 15.983 -32.951 54.659 1.00 12.73 689 PRO B CA 1
ATOM 11749 C C . PRO B 1 649 ? 15.675 -34.239 53.898 1.00 11.73 689 PRO B C 1
ATOM 11750 O O . PRO B 1 649 ? 15.879 -34.268 52.674 1.00 12.29 689 PRO B O 1
ATOM 11754 N N . ARG B 1 650 ? 15.250 -35.289 54.605 1.00 11.25 690 ARG B N 1
ATOM 11755 C CA . ARG B 1 650 ? 14.965 -36.579 53.984 1.00 12.17 690 ARG B CA 1
ATOM 11756 C C . ARG B 1 650 ? 13.513 -36.743 53.520 1.00 13.20 690 ARG B C 1
ATOM 11757 O O . ARG B 1 650 ? 13.120 -37.818 53.023 1.00 13.56 690 ARG B O 1
ATOM 11765 N N . GLY B 1 651 ? 12.709 -35.684 53.634 1.00 12.79 691 GLY B N 1
ATOM 11766 C CA . GLY B 1 651 ? 11.299 -35.833 53.389 1.00 12.91 691 GLY B CA 1
ATOM 11767 C C . GLY B 1 651 ? 10.943 -35.937 51.936 1.00 12.97 691 GLY B C 1
ATOM 11768 O O . GLY B 1 651 ? 11.567 -35.278 51.078 1.00 12.38 691 GLY B O 1
ATOM 11769 N N . TRP B 1 652 ? 9.886 -36.683 51.651 1.00 12.61 692 TRP B N 1
ATOM 11770 C CA . TRP B 1 652 ? 9.428 -36.842 50.269 1.00 14.08 692 TRP B CA 1
ATOM 11771 C C . TRP B 1 652 ? 8.884 -35.508 49.761 1.00 14.74 692 TRP B C 1
ATOM 11772 O O . TRP B 1 652 ? 9.213 -35.086 48.678 1.00 13.71 692 TRP B O 1
ATOM 11783 N N . GLY B 1 653 ? 8.043 -34.867 50.528 1.00 14.04 693 GLY B N 1
ATOM 11784 C CA . GLY B 1 653 ? 7.409 -33.585 50.071 1.00 15.73 693 GLY B CA 1
ATOM 11785 C C . GLY B 1 653 ? 8.373 -32.431 49.784 1.00 15.34 693 GLY B C 1
ATOM 11786 O O . GLY B 1 653 ? 8.211 -31.735 48.770 1.00 15.04 693 GLY B O 1
ATOM 11787 N N . GLU B 1 654 ? 9.425 -32.311 50.603 1.00 13.82 694 GLU B N 1
ATOM 11788 C CA . GLU B 1 654 ? 10.459 -31.341 50.429 1.00 13.68 694 GLU B CA 1
ATOM 11789 C C . GLU B 1 654 ? 11.040 -31.428 49.000 1.00 13.25 694 GLU B C 1
ATOM 11790 O O . GLU B 1 654 ? 11.159 -30.435 48.273 1.00 12.37 694 GLU B O 1
ATOM 11796 N N . SER B 1 655 ? 11.376 -32.633 48.612 1.00 11.23 695 SER B N 1
ATOM 11797 C CA . SER B 1 655 ? 12.059 -32.861 47.304 1.00 12.15 695 SER B CA 1
ATOM 11798 C C . SER B 1 655 ? 11.069 -32.910 46.144 1.00 11.96 695 SER B C 1
ATOM 11799 O O . SER B 1 655 ? 11.400 -32.526 45.024 1.00 11.21 695 SER B O 1
ATOM 11802 N N . HIS B 1 656 ? 9.841 -33.369 46.413 1.00 11.95 696 HIS B N 1
ATOM 11803 C CA . HIS B 1 656 ? 8.725 -33.394 45.392 1.00 13.63 696 HIS B CA 1
ATOM 11804 C C . HIS B 1 656 ? 8.445 -31.952 44.960 1.00 13.66 696 HIS B C 1
ATOM 11805 O O . HIS B 1 656 ? 8.362 -31.637 43.781 1.00 13.76 696 HIS B O 1
ATOM 11812 N N . GLU B 1 657 ? 8.325 -31.066 45.941 1.00 12.84 697 GLU B N 1
ATOM 11813 C CA . GLU B 1 657 ? 8.037 -29.654 45.670 1.00 13.95 697 GLU B CA 1
ATOM 11814 C C . GLU B 1 657 ? 9.229 -28.928 45.046 1.00 13.94 697 GLU B C 1
ATOM 11815 O O . GLU B 1 657 ? 9.061 -28.154 44.077 1.00 16.74 697 GLU B O 1
ATOM 11821 N N . LEU B 1 658 ? 10.424 -29.148 45.579 1.00 14.55 698 LEU B N 1
ATOM 11822 C CA . LEU B 1 658 ? 11.625 -28.625 44.914 1.00 15.16 698 LEU B CA 1
ATOM 11823 C C . LEU B 1 658 ? 11.670 -29.049 43.470 1.00 15.38 698 LEU B C 1
ATOM 11824 O O . LEU B 1 658 ? 11.951 -28.243 42.584 1.00 16.66 698 LEU B O 1
ATOM 11829 N N . GLY B 1 659 ? 11.396 -30.328 43.231 1.00 14.77 699 GLY B N 1
ATOM 11830 C CA . GLY B 1 659 ? 11.381 -30.866 41.889 1.00 15.07 699 GLY B CA 1
ATOM 11831 C C . GLY B 1 659 ? 10.461 -30.122 40.928 1.00 13.96 699 GLY B C 1
ATOM 11832 O O . GLY B 1 659 ? 10.762 -30.018 39.768 1.00 12.36 699 GLY B O 1
ATOM 11833 N N . HIS B 1 660 ? 9.349 -29.585 41.399 1.00 13.74 700 HIS B N 1
ATOM 11834 C CA . HIS B 1 660 ? 8.461 -28.800 40.491 1.00 15.41 700 HIS B CA 1
ATOM 11835 C C . HIS B 1 660 ? 9.193 -27.578 39.967 1.00 15.95 700 HIS B C 1
ATOM 11836 O O . HIS B 1 660 ? 8.964 -27.204 38.858 1.00 16.32 700 HIS B O 1
ATOM 11843 N N . ASN B 1 661 ? 10.022 -26.922 40.786 1.00 14.92 701 ASN B N 1
ATOM 11844 C CA . ASN B 1 661 ? 10.855 -25.783 40.357 1.00 17.20 701 ASN B CA 1
ATOM 11845 C C . ASN B 1 661 ? 11.819 -26.170 39.272 1.00 16.24 701 ASN B C 1
ATOM 11846 O O . ASN B 1 661 ? 12.142 -25.352 38.461 1.00 17.97 701 ASN B O 1
ATOM 11851 N N . LEU B 1 662 ? 12.256 -27.430 39.260 1.00 15.15 702 LEU B N 1
ATOM 11852 C CA . LEU B 1 662 ? 13.274 -27.905 38.315 1.00 15.86 702 LEU B CA 1
ATOM 11853 C C . LEU B 1 662 ? 12.738 -28.661 37.065 1.00 15.13 702 LEU B C 1
ATOM 11854 O O . LEU B 1 662 ? 13.506 -29.117 36.230 1.00 14.71 702 LEU B O 1
ATOM 11859 N N . GLN B 1 663 ? 11.438 -28.841 36.970 1.00 14.51 703 GLN B N 1
ATOM 11860 C CA . GLN B 1 663 ? 10.851 -29.473 35.781 1.00 15.47 703 GLN B CA 1
ATOM 11861 C C . GLN B 1 663 ? 11.050 -28.598 34.552 1.00 15.74 703 GLN B C 1
ATOM 11862 O O . GLN B 1 663 ? 11.047 -27.350 34.668 1.00 14.02 703 GLN B O 1
ATOM 11868 N N . VAL B 1 664 ? 11.130 -29.249 33.397 1.00 13.90 704 VAL B N 1
ATOM 11869 C CA . VAL B 1 664 ? 11.193 -28.590 32.109 1.00 14.33 704 VAL B CA 1
ATOM 11870 C C . VAL B 1 664 ? 10.273 -29.351 31.171 1.00 13.82 704 VAL B C 1
ATOM 11871 O O . VAL B 1 664 ? 10.197 -30.574 31.231 1.00 13.78 704 VAL B O 1
ATOM 11875 N N . ASN B 1 665 ? 9.579 -28.630 30.301 1.00 13.37 705 ASN B N 1
ATOM 11876 C CA . ASN B 1 665 ? 8.613 -29.266 29.407 1.00 14.26 705 ASN B CA 1
ATOM 11877 C C . ASN B 1 665 ? 9.166 -30.322 28.448 1.00 15.55 705 ASN B C 1
ATOM 11878 O O . ASN B 1 665 ? 8.496 -31.353 28.197 1.00 13.74 705 ASN B O 1
ATOM 11883 N N . ARG B 1 666 ? 10.408 -30.139 27.964 1.00 14.06 706 ARG B N 1
ATOM 11884 C CA . ARG B 1 666 ? 10.988 -31.100 27.051 1.00 14.73 706 ARG B CA 1
ATOM 11885 C C . ARG B 1 666 ? 11.416 -32.429 27.690 1.00 14.19 706 ARG B C 1
ATOM 11886 O O . ARG B 1 666 ? 11.897 -33.290 27.002 1.00 14.63 706 ARG B O 1
ATOM 11894 N N . LEU B 1 667 ? 11.199 -32.590 29.010 1.00 13.98 707 LEU B N 1
ATOM 11895 C CA . LEU B 1 667 ? 11.432 -33.842 29.688 1.00 14.72 707 LEU B CA 1
ATOM 11896 C C . LEU B 1 667 ? 10.130 -34.398 30.324 1.00 16.01 707 LEU B C 1
ATOM 11897 O O . LEU B 1 667 ? 10.208 -35.307 31.149 1.00 16.74 707 LEU B O 1
ATOM 11902 N N . LYS B 1 668 ? 8.960 -33.933 29.864 1.00 14.42 708 LYS B N 1
ATOM 11903 C CA . LYS B 1 668 ? 7.687 -34.435 30.338 1.00 14.74 708 LYS B CA 1
ATOM 11904 C C . LYS B 1 668 ? 7.053 -35.358 29.281 1.00 14.65 708 LYS B C 1
ATOM 11905 O O . LYS B 1 668 ? 6.988 -34.974 28.103 1.00 16.19 708 LYS B O 1
ATOM 11911 N N . VAL B 1 669 ? 6.582 -36.530 29.686 1.00 14.03 709 VAL B N 1
ATOM 11912 C CA . VAL B 1 669 ? 5.842 -37.396 28.779 1.00 14.46 709 VAL B CA 1
ATOM 11913 C C . VAL B 1 669 ? 4.413 -36.862 28.733 1.00 15.57 709 VAL B C 1
ATOM 11914 O O . VAL B 1 669 ? 3.733 -36.657 29.784 1.00 14.48 709 VAL B O 1
ATOM 11918 N N . TYR B 1 670 ? 3.929 -36.594 27.543 1.00 14.34 710 TYR B N 1
ATOM 11919 C CA . TYR B 1 670 ? 2.574 -36.067 27.383 1.00 15.36 710 TYR B CA 1
ATOM 11920 C C . TYR B 1 670 ? 2.269 -34.840 28.251 1.00 15.81 710 TYR B C 1
ATOM 11921 O O . TYR B 1 670 ? 1.188 -34.716 28.885 1.00 16.56 710 TYR B O 1
ATOM 11930 N N . GLY B 1 671 ? 3.243 -33.918 28.294 1.00 17.05 711 GLY B N 1
ATOM 11931 C CA . GLY B 1 671 ? 3.035 -32.624 28.922 1.00 16.43 711 GLY B CA 1
ATOM 11932 C C . GLY B 1 671 ? 2.511 -32.732 30.347 1.00 15.94 711 GLY B C 1
ATOM 11933 O O . GLY B 1 671 ? 3.143 -33.347 31.155 1.00 14.22 711 GLY B O 1
ATOM 11934 N N . GLY B 1 672 ? 1.357 -32.139 30.615 1.00 17.46 712 GLY B N 1
ATOM 11935 C CA . GLY B 1 672 ? 0.704 -32.156 31.935 1.00 17.95 712 GLY B CA 1
ATOM 11936 C C . GLY B 1 672 ? 0.437 -33.539 32.526 1.00 16.27 712 GLY B C 1
ATOM 11937 O O . GLY B 1 672 ? 0.293 -33.687 33.761 1.00 16.50 712 GLY B O 1
ATOM 11938 N N . ARG B 1 673 ? 0.392 -34.561 31.700 1.00 16.24 713 ARG B N 1
ATOM 11939 C CA . ARG B 1 673 ? 0.241 -35.928 32.243 1.00 16.46 713 ARG B CA 1
ATOM 11940 C C . ARG B 1 673 ? 1.467 -36.329 33.084 1.00 15.42 713 ARG B C 1
ATOM 11941 O O . ARG B 1 673 ? 1.387 -37.258 33.894 1.00 15.07 713 ARG B O 1
ATOM 11949 N N . SER B 1 674 ? 2.578 -35.644 32.876 1.00 14.54 714 SER B N 1
ATOM 11950 C CA . SER B 1 674 ? 3.770 -35.844 33.662 1.00 13.30 714 SER B CA 1
ATOM 11951 C C . SER B 1 674 ? 4.017 -34.676 34.646 1.00 14.56 714 SER B C 1
ATOM 11952 O O . SER B 1 674 ? 5.114 -34.559 35.236 1.00 13.70 714 SER B O 1
ATOM 11955 N N . GLY B 1 675 ? 3.002 -33.833 34.845 1.00 14.41 715 GLY B N 1
ATOM 11956 C CA . GLY B 1 675 ? 3.078 -32.691 35.734 1.00 15.53 715 GLY B CA 1
ATOM 11957 C C . GLY B 1 675 ? 3.406 -33.055 37.183 1.00 15.38 715 GLY B C 1
ATOM 11958 O O . GLY B 1 675 ? 4.080 -32.287 37.869 1.00 15.92 715 GLY B O 1
ATOM 11959 N N . GLU B 1 676 ? 2.985 -34.240 37.612 1.00 15.75 716 GLU B N 1
ATOM 11960 C CA . GLU B 1 676 ? 3.338 -34.795 38.917 1.00 15.10 716 GLU B CA 1
ATOM 11961 C C . GLU B 1 676 ? 4.180 -36.040 38.834 1.00 14.33 716 GLU B C 1
ATOM 11962 O O . GLU B 1 676 ? 4.232 -36.813 39.774 1.00 13.84 716 GLU B O 1
ATOM 11968 N N . ILE B 1 677 ? 4.851 -36.246 37.684 1.00 13.97 717 ILE B N 1
ATOM 11969 C CA . ILE B 1 677 ? 5.714 -37.368 37.462 1.00 13.71 717 ILE B CA 1
ATOM 11970 C C . ILE B 1 677 ? 7.140 -36.930 37.271 1.00 13.31 717 ILE B C 1
ATOM 11971 O O . ILE B 1 677 ? 8.020 -37.464 37.934 1.00 13.82 717 ILE B O 1
ATOM 11976 N N . SER B 1 678 ? 7.404 -35.971 36.385 1.00 13.58 718 SER B N 1
ATOM 11977 C CA . SER B 1 678 ? 8.804 -35.695 36.029 1.00 13.81 718 SER B CA 1
ATOM 11978 C C . SER B 1 678 ? 9.569 -34.986 37.146 1.00 14.15 718 SER B C 1
ATOM 11979 O O . SER B 1 678 ? 10.810 -34.981 37.126 1.00 15.21 718 SER B O 1
ATOM 11982 N N . ASN B 1 679 ? 8.851 -34.452 38.146 1.00 12.96 719 ASN B N 1
ATOM 11983 C CA . ASN B 1 679 ? 9.515 -33.896 39.318 1.00 13.59 719 ASN B CA 1
ATOM 11984 C C . ASN B 1 679 ? 9.898 -34.955 40.324 1.00 13.16 719 ASN B C 1
ATOM 11985 O O . ASN B 1 679 ? 10.627 -34.668 41.225 1.00 11.77 719 ASN B O 1
ATOM 11990 N N . GLN B 1 680 ? 9.379 -36.169 40.151 1.00 13.50 720 GLN B N 1
ATOM 11991 C CA . GLN B 1 680 ? 9.565 -37.235 41.139 1.00 13.57 720 GLN B CA 1
ATOM 11992 C C . GLN B 1 680 ? 10.947 -37.817 41.096 1.00 12.69 720 GLN B C 1
ATOM 11993 O O . GLN B 1 680 ? 11.344 -38.513 42.019 1.00 11.71 720 GLN B O 1
ATOM 11999 N N . ILE B 1 681 ? 11.701 -37.581 40.021 1.00 12.56 721 ILE B N 1
ATOM 12000 C CA . ILE B 1 681 ? 13.073 -38.051 39.970 1.00 12.93 721 ILE B CA 1
ATOM 12001 C C . ILE B 1 681 ? 13.883 -37.516 41.174 1.00 11.99 721 ILE B C 1
ATOM 12002 O O . ILE B 1 681 ? 14.819 -38.139 41.605 1.00 11.58 721 ILE B O 1
ATOM 12007 N N . PHE B 1 682 ? 13.513 -36.352 41.683 1.00 11.55 722 PHE B N 1
ATOM 12008 C CA . PHE B 1 682 ? 14.278 -35.712 42.742 1.00 11.16 722 PHE B CA 1
ATOM 12009 C C . PHE B 1 682 ? 14.107 -36.479 44.059 1.00 11.46 722 PHE B C 1
ATOM 12010 O O . PHE B 1 682 ? 15.098 -36.885 44.624 1.00 11.30 722 PHE B O 1
ATOM 12018 N N . PRO B 1 683 ? 12.865 -36.713 44.528 1.00 11.54 723 PRO B N 1
ATOM 12019 C CA . PRO B 1 683 ? 12.757 -37.467 45.751 1.00 11.69 723 PRO B CA 1
ATOM 12020 C C . PRO B 1 683 ? 13.110 -38.953 45.556 1.00 12.04 723 PRO B C 1
ATOM 12021 O O . PRO B 1 683 ? 13.619 -39.566 46.478 1.00 10.89 723 PRO B O 1
ATOM 12025 N N . LEU B 1 684 ? 12.958 -39.508 44.342 1.00 11.35 724 LEU B N 1
ATOM 12026 C CA . LEU B 1 684 ? 13.385 -40.898 44.126 1.00 11.76 724 LEU B CA 1
ATOM 12027 C C . LEU B 1 684 ? 14.880 -41.045 44.216 1.00 12.62 724 LEU B C 1
ATOM 12028 O O . LEU B 1 684 ? 15.391 -41.995 44.852 1.00 11.31 724 LEU B O 1
ATOM 12033 N N . HIS B 1 685 ? 15.599 -40.102 43.589 1.00 12.31 725 HIS B N 1
ATOM 12034 C CA . HIS B 1 685 ? 17.045 -40.141 43.661 1.00 12.87 725 HIS B CA 1
ATOM 12035 C C . HIS B 1 685 ? 17.521 -40.012 45.108 1.00 12.61 725 HIS B C 1
ATOM 12036 O O . HIS B 1 685 ? 18.415 -40.737 45.527 1.00 12.18 725 HIS B O 1
ATOM 12043 N N . LYS B 1 686 ? 16.925 -39.093 45.849 1.00 12.88 726 LYS B N 1
ATOM 12044 C CA . LYS B 1 686 ? 17.293 -38.899 47.245 1.00 13.01 726 LYS B CA 1
ATOM 12045 C C . LYS B 1 686 ? 17.067 -40.179 48.115 1.00 12.79 726 LYS B C 1
ATOM 12046 O O . LYS B 1 686 ? 17.931 -40.551 48.895 1.00 11.72 726 LYS B O 1
ATOM 12052 N N . ASP B 1 687 ? 15.943 -40.839 47.914 1.00 11.61 727 ASP B N 1
ATOM 12053 C CA . ASP B 1 687 ? 15.625 -42.077 48.637 1.00 12.40 727 ASP B CA 1
ATOM 12054 C C . ASP B 1 687 ? 16.566 -43.207 48.282 1.00 12.32 727 ASP B C 1
ATOM 12055 O O . ASP B 1 687 ? 16.986 -43.968 49.140 1.00 12.20 727 ASP B O 1
ATOM 12060 N N . TRP B 1 688 ? 16.917 -43.308 47.000 1.00 12.73 728 TRP B N 1
ATOM 12061 C CA . TRP B 1 688 ? 17.931 -44.267 46.557 1.00 12.99 728 TRP B CA 1
ATOM 12062 C C . TRP B 1 688 ? 19.272 -44.025 47.257 1.00 13.99 728 TRP B C 1
ATOM 12063 O O . TRP B 1 688 ? 19.887 -44.964 47.779 1.00 13.12 728 TRP B O 1
ATOM 12074 N N . ARG B 1 689 ? 19.693 -42.758 47.286 1.00 12.83 729 ARG B N 1
ATOM 12075 C CA . ARG B 1 689 ? 20.907 -42.359 47.969 1.00 12.91 729 ARG B CA 1
ATOM 12076 C C . ARG B 1 689 ? 20.895 -42.658 49.456 1.00 12.94 729 ARG B C 1
ATOM 12077 O O . ARG B 1 689 ? 21.904 -43.122 49.992 1.00 14.07 729 ARG B O 1
ATOM 12085 N N . VAL B 1 690 ? 19.797 -42.299 50.120 1.00 11.87 730 VAL B N 1
ATOM 12086 C CA . VAL B 1 690 ? 19.638 -42.451 51.553 1.00 12.52 730 VAL B CA 1
ATOM 12087 C C . VAL B 1 690 ? 19.759 -43.939 51.946 1.00 13.28 730 VAL B C 1
ATOM 12088 O O . VAL B 1 690 ? 20.432 -44.273 52.947 1.00 13.07 730 VAL B O 1
ATOM 12092 N N . LEU B 1 691 ? 19.110 -44.812 51.183 1.00 13.43 731 LEU B N 1
ATOM 12093 C CA . LEU B 1 691 ? 19.193 -46.253 51.444 1.00 13.89 731 LEU B CA 1
ATOM 12094 C C . LEU B 1 691 ? 20.646 -46.717 51.325 1.00 15.79 731 LEU B C 1
ATOM 12095 O O . LEU B 1 691 ? 21.165 -47.458 52.207 1.00 15.19 731 LEU B O 1
ATOM 12100 N N . ARG B 1 692 ? 21.300 -46.302 50.240 1.00 15.43 732 ARG B N 1
ATOM 12101 C CA . ARG B 1 692 ? 22.681 -46.709 50.008 1.00 18.84 732 ARG B CA 1
ATOM 12102 C C . ARG B 1 692 ? 23.616 -46.147 51.093 1.00 19.08 732 ARG B C 1
ATOM 12103 O O . ARG B 1 692 ? 24.449 -46.870 51.607 1.00 17.99 732 ARG B O 1
ATOM 12111 N N . GLU B 1 693 ? 23.498 -44.867 51.447 1.00 17.65 733 GLU B N 1
ATOM 12112 C CA . GLU B 1 693 ? 24.496 -44.295 52.345 1.00 18.21 733 GLU B CA 1
ATOM 12113 C C . GLU B 1 693 ? 24.192 -44.487 53.806 1.00 17.88 733 GLU B C 1
ATOM 12114 O O . GLU B 1 693 ? 25.114 -44.612 54.593 1.00 18.13 733 GLU B O 1
ATOM 12120 N N . PHE B 1 694 ? 22.929 -44.484 54.187 1.00 16.75 734 PHE B N 1
ATOM 12121 C CA . PHE B 1 694 ? 22.570 -44.504 55.593 1.00 17.18 734 PHE B CA 1
ATOM 12122 C C . PHE B 1 694 ? 21.823 -45.748 56.052 1.00 17.57 734 PHE B C 1
ATOM 12123 O O . PHE B 1 694 ? 21.790 -46.057 57.245 1.00 18.41 734 PHE B O 1
ATOM 12131 N N . GLY B 1 695 ? 21.102 -46.374 55.139 1.00 18.07 735 GLY B N 1
ATOM 12132 C CA . GLY B 1 695 ? 20.450 -47.637 55.384 1.00 18.02 735 GLY B CA 1
ATOM 12133 C C . GLY B 1 695 ? 18.971 -47.512 55.632 1.00 17.39 735 GLY B C 1
ATOM 12134 O O . GLY B 1 695 ? 18.292 -48.502 55.720 1.00 15.80 735 GLY B O 1
ATOM 12135 N N . GLN B 1 696 ? 18.442 -46.301 55.737 1.00 16.80 736 GLN B N 1
ATOM 12136 C CA . GLN B 1 696 ? 17.025 -46.157 55.981 1.00 16.69 736 GLN B CA 1
ATOM 12137 C C . GLN B 1 696 ? 16.299 -46.306 54.652 1.00 16.02 736 GLN B C 1
ATOM 12138 O O . GLN B 1 696 ? 16.795 -45.903 53.592 1.00 14.67 736 GLN B O 1
ATOM 12144 N N . ASN B 1 697 ? 15.104 -46.842 54.733 1.00 14.52 737 ASN B N 1
ATOM 12145 C CA . ASN B 1 697 ? 14.372 -47.261 53.538 1.00 15.47 737 ASN B CA 1
ATOM 12146 C C . ASN B 1 697 ? 13.075 -46.461 53.460 1.00 14.43 737 ASN B C 1
ATOM 12147 O O . ASN B 1 697 ? 12.101 -46.764 54.139 1.00 17.99 737 ASN B O 1
ATOM 12152 N N . LEU B 1 698 ? 13.077 -45.377 52.709 1.00 14.27 738 LEU B N 1
ATOM 12153 C CA . LEU B 1 698 ? 11.981 -44.428 52.725 1.00 13.52 738 LEU B CA 1
ATOM 12154 C C . LEU B 1 698 ? 11.106 -44.521 51.441 1.00 14.03 738 LEU B C 1
ATOM 12155 O O . LEU B 1 698 ? 11.633 -44.539 50.308 1.00 12.26 738 LEU B O 1
ATOM 12160 N N . ASP B 1 699 ? 9.805 -44.469 51.612 1.00 12.78 739 ASP B N 1
ATOM 12161 C CA . ASP B 1 699 ? 8.900 -44.456 50.459 1.00 14.70 739 ASP B CA 1
ATOM 12162 C C . ASP B 1 699 ? 9.261 -45.533 49.433 1.00 14.77 739 ASP B C 1
ATOM 12163 O O . ASP B 1 699 ? 9.348 -45.270 48.228 1.00 13.00 739 ASP B O 1
ATOM 12168 N N . ASP B 1 700 ? 9.403 -46.770 49.923 1.00 13.59 740 ASP B N 1
ATOM 12169 C CA . ASP B 1 700 ? 9.862 -47.870 49.094 1.00 14.80 740 ASP B CA 1
ATOM 12170 C C . ASP B 1 700 ? 8.777 -48.511 48.206 1.00 14.64 740 ASP B C 1
ATOM 12171 O O . ASP B 1 700 ? 9.077 -49.449 47.481 1.00 15.77 740 ASP B O 1
ATOM 12176 N N . THR B 1 701 ? 7.569 -47.975 48.217 1.00 15.16 741 THR B N 1
ATOM 12177 C CA . THR B 1 701 ? 6.493 -48.473 47.379 1.00 15.62 741 THR B CA 1
ATOM 12178 C C . THR B 1 701 ? 5.992 -47.417 46.394 1.00 15.45 741 THR B C 1
ATOM 12179 O O . THR B 1 701 ? 4.926 -47.612 45.829 1.00 16.25 741 THR B O 1
ATOM 12183 N N . ARG B 1 702 ? 6.749 -46.338 46.144 1.00 14.40 742 ARG B N 1
ATOM 12184 C CA . ARG B 1 702 ? 6.303 -45.282 45.239 1.00 13.54 742 ARG B CA 1
ATOM 12185 C C . ARG B 1 702 ? 6.204 -45.751 43.790 1.00 13.80 742 ARG B C 1
ATOM 12186 O O . ARG B 1 702 ? 5.234 -45.418 43.098 1.00 15.50 742 ARG B O 1
ATOM 12194 N N . VAL B 1 703 ? 7.195 -46.503 43.316 1.00 12.51 743 VAL B N 1
ATOM 12195 C CA . VAL B 1 703 ? 7.235 -46.749 41.874 1.00 12.95 743 VAL B CA 1
ATOM 12196 C C . VAL B 1 703 ? 6.542 -48.093 41.626 1.00 12.67 743 VAL B C 1
ATOM 12197 O O . VAL B 1 703 ? 7.013 -49.160 42.082 1.00 13.47 743 VAL B O 1
ATOM 12201 N N . ASN B 1 704 ? 5.423 -48.032 40.953 1.00 13.03 744 ASN B N 1
ATOM 12202 C CA . ASN B 1 704 ? 4.559 -49.241 40.790 1.00 14.46 744 ASN B CA 1
ATOM 12203 C C . ASN B 1 704 ? 4.840 -49.984 39.448 1.00 13.89 744 ASN B C 1
ATOM 12204 O O . ASN B 1 704 ? 4.070 -49.900 38.486 1.00 15.12 744 ASN B O 1
ATOM 12209 N N . TYR B 1 705 ? 6.010 -50.583 39.392 1.00 14.07 745 TYR B N 1
ATOM 12210 C CA . TYR B 1 705 ? 6.458 -51.393 38.235 1.00 14.17 745 TYR B CA 1
ATOM 12211 C C . TYR B 1 705 ? 5.396 -52.480 37.938 1.00 14.83 745 TYR B C 1
ATOM 12212 O O . TYR B 1 705 ? 5.016 -52.694 36.782 1.00 13.68 745 TYR B O 1
ATOM 12221 N N . ARG B 1 706 ? 4.835 -53.080 38.990 1.00 16.62 746 ARG B N 1
ATOM 12222 C CA . ARG B 1 706 ? 3.915 -54.208 38.824 1.00 17.07 746 ARG B CA 1
ATOM 12223 C C . ARG B 1 706 ? 2.672 -53.789 38.076 1.00 16.28 746 ARG B C 1
ATOM 12224 O O . ARG B 1 706 ? 2.201 -54.503 37.155 1.00 15.82 746 ARG B O 1
ATOM 12232 N N . ASN B 1 707 ? 2.075 -52.687 38.498 1.00 15.94 747 ASN B N 1
ATOM 12233 C CA . ASN B 1 707 ? 0.855 -52.260 37.856 1.00 16.05 747 ASN B CA 1
ATOM 12234 C C . ASN B 1 707 ? 1.070 -51.572 36.549 1.00 16.09 747 ASN B C 1
ATOM 12235 O O . ASN B 1 707 ? 0.206 -51.634 35.650 1.00 16.36 747 ASN B O 1
ATOM 12240 N N . ALA B 1 708 ? 2.216 -50.917 36.403 1.00 16.02 748 ALA B N 1
ATOM 12241 C CA . ALA B 1 708 ? 2.564 -50.382 35.085 1.00 15.23 748 ALA B CA 1
ATOM 12242 C C . ALA B 1 708 ? 2.619 -51.544 34.141 1.00 15.67 748 ALA B C 1
ATOM 12243 O O . ALA B 1 708 ? 2.089 -51.461 33.036 1.00 17.35 748 ALA B O 1
ATOM 12245 N N . TYR B 1 709 ? 3.246 -52.611 34.571 1.00 14.13 749 TYR B N 1
ATOM 12246 C CA . TYR B 1 709 ? 3.356 -53.840 33.714 1.00 16.10 749 TYR B CA 1
ATOM 12247 C C . TYR B 1 709 ? 1.992 -54.431 33.325 1.00 16.13 749 TYR B C 1
ATOM 12248 O O . TYR B 1 709 ? 1.797 -54.788 32.163 1.00 15.34 749 TYR B O 1
ATOM 12257 N N . ASN B 1 710 ? 1.048 -54.508 34.279 1.00 16.41 750 ASN B N 1
ATOM 12258 C CA . ASN B 1 710 ? -0.280 -55.026 34.005 1.00 16.86 750 ASN B CA 1
ATOM 12259 C C . ASN B 1 710 ? -0.937 -54.236 32.959 1.00 17.56 750 ASN B C 1
ATOM 12260 O O . ASN B 1 710 ? -1.609 -54.812 32.081 1.00 19.63 750 ASN B O 1
ATOM 12265 N N . LEU B 1 711 ? -0.754 -52.920 33.001 1.00 15.21 751 LEU B N 1
ATOM 12266 C CA . LEU B 1 711 ? -1.391 -52.031 32.062 1.00 16.84 751 LEU B CA 1
ATOM 12267 C C . LEU B 1 711 ? -0.752 -52.097 30.654 1.00 16.78 751 LEU B C 1
ATOM 12268 O O . LEU B 1 711 ? -1.463 -52.061 29.622 1.00 16.69 751 LEU B O 1
ATOM 12273 N N . ILE B 1 712 ? 0.557 -52.208 30.629 1.00 16.38 752 ILE B N 1
ATOM 12274 C CA . ILE B 1 712 ? 1.295 -52.315 29.359 1.00 17.06 752 ILE B CA 1
ATOM 12275 C C . ILE B 1 712 ? 0.934 -53.635 28.642 1.00 18.36 752 ILE B C 1
ATOM 12276 O O . ILE B 1 712 ? 0.661 -53.647 27.423 1.00 19.85 752 ILE B O 1
ATOM 12281 N N . VAL B 1 713 ? 0.964 -54.729 29.391 1.00 19.21 753 VAL B N 1
ATOM 12282 C CA . VAL B 1 713 ? 0.667 -56.048 28.843 1.00 20.09 753 VAL B CA 1
ATOM 12283 C C . VAL B 1 713 ? -0.727 -56.063 28.255 1.00 21.60 753 VAL B C 1
ATOM 12284 O O . VAL B 1 713 ? -0.912 -56.593 27.155 1.00 21.80 753 VAL B O 1
ATOM 12288 N N . ALA B 1 714 ? -1.707 -55.491 28.955 1.00 20.85 754 ALA B N 1
ATOM 12289 C CA . ALA B 1 714 ? -3.048 -55.426 28.428 1.00 20.26 754 ALA B CA 1
ATOM 12290 C C . ALA B 1 714 ? -3.199 -54.517 27.209 1.00 21.78 754 ALA B C 1
ATOM 12291 O O . ALA B 1 714 ? -3.878 -54.860 26.236 1.00 22.20 754 ALA B O 1
ATOM 12293 N N . GLY B 1 715 ? -2.616 -53.330 27.260 1.00 18.60 755 GLY B N 1
ATOM 12294 C CA . GLY B 1 715 ? -2.796 -52.395 26.203 1.00 20.80 755 GLY B CA 1
ATOM 12295 C C . GLY B 1 715 ? -2.116 -52.836 24.935 1.00 20.33 755 GLY B C 1
ATOM 12296 O O . GLY B 1 715 ? -2.653 -52.577 23.849 1.00 22.39 755 GLY B O 1
ATOM 12297 N N . ARG B 1 716 ? -0.988 -53.529 25.057 1.00 20.12 756 ARG B N 1
ATOM 12298 C CA . ARG B 1 716 ? -0.225 -53.895 23.867 1.00 23.77 756 ARG B CA 1
ATOM 12299 C C . ARG B 1 716 ? -0.863 -55.074 23.086 1.00 30.28 756 ARG B C 1
ATOM 12300 O O . ARG B 1 716 ? -0.453 -55.354 21.964 1.00 27.26 756 ARG B O 1
ATOM 12308 N N . ALA B 1 717 ? -1.873 -55.723 23.658 1.00 27.52 757 ALA B N 1
ATOM 12309 C CA . ALA B 1 717 ? -2.638 -56.738 22.924 1.00 30.11 757 ALA B CA 1
ATOM 12310 C C . ALA B 1 717 ? -3.716 -56.146 22.025 1.00 30.14 757 ALA B C 1
ATOM 12311 O O . ALA B 1 717 ? -4.267 -56.861 21.215 1.00 33.06 757 ALA B O 1
ATOM 12313 N N . GLU B 1 718 ? -4.013 -54.857 22.133 1.00 30.49 758 GLU B N 1
ATOM 12314 C CA . GLU B 1 718 ? -4.986 -54.230 21.273 1.00 31.68 758 GLU B CA 1
ATOM 12315 C C . GLU B 1 718 ? -4.512 -54.134 19.808 1.00 35.54 758 GLU B C 1
ATOM 12316 O O . GLU B 1 718 ? -3.306 -54.262 19.498 1.00 35.34 758 GLU B O 1
ATOM 12322 N N . ALA B 1 719 ? -5.485 -53.862 18.935 1.00 37.69 759 ALA B N 1
ATOM 12323 C CA . ALA B 1 719 ? -5.264 -53.679 17.478 1.00 42.11 759 ALA B CA 1
ATOM 12324 C C . ALA B 1 719 ? -4.211 -52.593 17.159 1.00 43.25 759 ALA B C 1
ATOM 12325 O O . ALA B 1 719 ? -3.349 -52.825 16.323 1.00 43.14 759 ALA B O 1
ATOM 12327 N N . ASP B 1 720 ? -4.275 -51.426 17.820 1.00 40.04 760 ASP B N 1
ATOM 12328 C CA . ASP B 1 720 ? -3.177 -50.424 17.809 1.00 33.35 760 ASP B CA 1
ATOM 12329 C C . ASP B 1 720 ? -2.510 -50.515 19.207 1.00 28.19 760 ASP B C 1
ATOM 12330 O O . ASP B 1 720 ? -3.031 -49.980 20.166 1.00 27.80 760 ASP B O 1
ATOM 12335 N N . PRO B 1 721 ? -1.426 -51.263 19.334 1.00 27.34 761 PRO B N 1
ATOM 12336 C CA . PRO B 1 721 ? -0.782 -51.494 20.645 1.00 26.08 761 PRO B CA 1
ATOM 12337 C C . PRO B 1 721 ? -0.312 -50.225 21.314 1.00 26.61 761 PRO B C 1
ATOM 12338 O O . PRO B 1 721 ? -0.332 -50.146 22.546 1.00 24.57 761 PRO B O 1
ATOM 12342 N N . LEU B 1 722 ? 0.073 -49.217 20.537 1.00 25.22 762 LEU B N 1
ATOM 12343 C CA . LEU B 1 722 ? 0.535 -47.959 21.141 1.00 24.77 762 LEU B CA 1
ATOM 12344 C C . LEU B 1 722 ? -0.616 -47.214 21.765 1.00 25.01 762 LEU B C 1
ATOM 12345 O O . LEU B 1 722 ? -0.530 -46.820 22.958 1.00 22.57 762 LEU B O 1
ATOM 12350 N N . ALA B 1 723 ? -1.707 -47.055 21.000 1.00 23.37 763 ALA B N 1
ATOM 12351 C CA . ALA B 1 723 ? -2.923 -46.451 21.494 1.00 22.83 763 ALA B CA 1
ATOM 12352 C C . ALA B 1 723 ? -3.498 -47.193 22.691 1.00 21.90 763 ALA B C 1
ATOM 12353 O O . ALA B 1 723 ? -4.006 -46.558 23.589 1.00 21.88 763 ALA B O 1
ATOM 12355 N N . GLY B 1 724 ? -3.449 -48.530 22.671 1.00 21.36 764 GLY B N 1
ATOM 12356 C CA . GLY B 1 724 ? -3.940 -49.356 23.752 1.00 21.51 764 GLY B CA 1
ATOM 12357 C C . GLY B 1 724 ? -3.262 -49.028 25.086 1.00 20.92 764 GLY B C 1
ATOM 12358 O O . GLY B 1 724 ? -3.931 -48.823 26.102 1.00 20.23 764 GLY B O 1
ATOM 12359 N N . VAL B 1 725 ? -1.937 -48.948 25.053 1.00 19.25 765 VAL B N 1
ATOM 12360 C CA . VAL B 1 725 ? -1.163 -48.581 26.267 1.00 18.09 765 VAL B CA 1
ATOM 12361 C C . VAL B 1 725 ? -1.432 -47.149 26.661 1.00 17.90 765 VAL B C 1
ATOM 12362 O O . VAL B 1 725 ? -1.671 -46.866 27.872 1.00 19.60 765 VAL B O 1
ATOM 12366 N N . TYR B 1 726 ? -1.477 -46.238 25.679 1.00 17.45 766 TYR B N 1
ATOM 12367 C CA . TYR B 1 726 ? -1.792 -44.856 25.937 1.00 17.89 766 TYR B CA 1
ATOM 12368 C C . TYR B 1 726 ? -3.097 -44.698 26.745 1.00 19.98 766 TYR B C 1
ATOM 12369 O O . TYR B 1 726 ? -3.143 -43.998 27.785 1.00 17.82 766 TYR B O 1
ATOM 12378 N N . LYS B 1 727 ? -4.149 -45.357 26.281 1.00 20.50 767 LYS B N 1
ATOM 12379 C CA . LYS B 1 727 ? -5.447 -45.282 26.970 1.00 22.70 767 LYS B CA 1
ATOM 12380 C C . LYS B 1 727 ? -5.388 -45.715 28.418 1.00 20.06 767 LYS B C 1
ATOM 12381 O O . LYS B 1 727 ? -6.030 -45.086 29.262 1.00 21.10 767 LYS B O 1
ATOM 12387 N N . ARG B 1 728 ? -4.654 -46.777 28.696 1.00 18.95 768 ARG B N 1
ATOM 12388 C CA . ARG B 1 728 ? -4.599 -47.364 30.023 1.00 20.76 768 ARG B CA 1
ATOM 12389 C C . ARG B 1 728 ? -3.650 -46.662 30.977 1.00 21.69 768 ARG B C 1
ATOM 12390 O O . ARG B 1 728 ? -3.786 -46.797 32.210 1.00 21.22 768 ARG B O 1
ATOM 12398 N N . LEU B 1 729 ? -2.671 -45.948 30.427 1.00 19.99 769 LEU B N 1
ATOM 12399 C CA . LEU B 1 729 ? -1.592 -45.391 31.248 1.00 19.78 769 LEU B CA 1
ATOM 12400 C C . LEU B 1 729 ? -1.541 -43.842 31.308 1.00 19.62 769 LEU B C 1
ATOM 12401 O O . LEU B 1 729 ? -1.447 -43.277 32.418 1.00 18.12 769 LEU B O 1
ATOM 12406 N N . TRP B 1 730 ? -1.645 -43.186 30.152 1.00 17.47 770 TRP B N 1
ATOM 12407 C CA . TRP B 1 730 ? -1.434 -41.768 30.016 1.00 17.21 770 TRP B CA 1
ATOM 12408 C C . TRP B 1 730 ? -2.671 -40.927 29.820 1.00 18.13 770 TRP B C 1
ATOM 12409 O O . TRP B 1 730 ? -2.648 -39.729 30.091 1.00 17.15 770 TRP B O 1
ATOM 12420 N N A GLU B 1 731 ? -3.761 -41.550 29.370 0.49 19.20 771 GLU B N 1
ATOM 12421 N N B GLU B 1 731 ? -3.779 -41.505 29.349 0.51 19.12 771 GLU B N 1
ATOM 12422 C CA A GLU B 1 731 ? -4.975 -40.833 28.979 0.49 19.85 771 GLU B CA 1
ATOM 12423 C CA B GLU B 1 731 ? -4.925 -40.664 28.957 0.51 19.45 771 GLU B CA 1
ATOM 12424 C C A GLU B 1 731 ? -5.622 -40.030 30.104 0.49 19.18 771 GLU B C 1
ATOM 12425 C C B GLU B 1 731 ? -5.641 -39.984 30.123 0.51 19.03 771 GLU B C 1
ATOM 12426 O O A GLU B 1 731 ? -6.019 -38.869 29.910 0.49 21.25 771 GLU B O 1
ATOM 12427 O O B GLU B 1 731 ? -6.112 -38.840 29.975 0.51 20.89 771 GLU B O 1
ATOM 12438 N N . ASP B 1 732 ? -5.718 -40.645 31.281 1.00 19.15 772 ASP B N 1
ATOM 12439 C CA . ASP B 1 732 ? -6.417 -40.059 32.412 1.00 19.50 772 ASP B CA 1
ATOM 12440 C C . ASP B 1 732 ? -5.818 -38.698 32.836 1.00 20.16 772 ASP B C 1
ATOM 12441 O O . ASP B 1 732 ? -4.672 -38.634 33.272 1.00 18.19 772 ASP B O 1
ATOM 12446 N N . PRO B 1 733 ? -6.598 -37.615 32.712 1.00 19.84 773 PRO B N 1
ATOM 12447 C CA . PRO B 1 733 ? -6.120 -36.274 32.977 1.00 20.95 773 PRO B CA 1
ATOM 12448 C C . PRO B 1 733 ? -6.116 -35.871 34.450 1.00 20.93 773 PRO B C 1
ATOM 12449 O O . PRO B 1 733 ? -5.698 -34.743 34.790 1.00 21.25 773 PRO B O 1
ATOM 12453 N N . GLY B 1 734 ? -6.530 -36.754 35.331 1.00 19.22 774 GLY B N 1
ATOM 12454 C CA . GLY B 1 734 ? -6.535 -36.422 36.748 1.00 22.57 774 GLY B CA 1
ATOM 12455 C C . GLY B 1 734 ? -5.153 -36.055 37.338 1.00 21.55 774 GLY B C 1
ATOM 12456 O O . GLY B 1 734 ? -4.118 -36.564 36.908 1.00 21.24 774 GLY B O 1
ATOM 12457 N N . THR B 1 735 ? -5.148 -35.170 38.322 1.00 20.53 775 THR B N 1
ATOM 12458 C CA . THR B 1 735 ? -3.899 -34.539 38.783 1.00 24.57 775 THR B CA 1
ATOM 12459 C C . THR B 1 735 ? -2.819 -35.527 39.216 1.00 23.88 775 THR B C 1
ATOM 12460 O O . THR B 1 735 ? -1.654 -35.411 38.817 1.00 22.42 775 THR B O 1
ATOM 12464 N N . TYR B 1 736 ? -3.228 -36.498 40.003 1.00 19.60 776 TYR B N 1
ATOM 12465 C CA . TYR B 1 736 ? -2.305 -37.507 40.485 1.00 20.69 776 TYR B CA 1
ATOM 12466 C C . TYR B 1 736 ? -2.652 -38.885 39.889 1.00 18.44 776 TYR B C 1
ATOM 12467 O O . TYR B 1 736 ? -2.237 -39.910 40.414 1.00 18.54 776 TYR B O 1
ATOM 12476 N N . ALA B 1 737 ? -3.300 -38.919 38.745 1.00 17.45 777 ALA B N 1
ATOM 12477 C CA . ALA B 1 737 ? -3.712 -40.208 38.169 1.00 19.04 777 ALA B CA 1
ATOM 12478 C C . ALA B 1 737 ? -2.514 -41.040 37.763 1.00 17.92 777 ALA B C 1
ATOM 12479 O O . ALA B 1 737 ? -1.529 -40.506 37.201 1.00 17.54 777 ALA B O 1
ATOM 12481 N N . LEU B 1 738 ? -2.607 -42.344 38.060 1.00 16.20 778 LEU B N 1
ATOM 12482 C CA . LEU B 1 738 ? -1.613 -43.336 37.712 1.00 19.36 778 LEU B CA 1
ATOM 12483 C C . LEU B 1 738 ? -0.191 -42.879 38.106 1.00 17.29 778 LEU B C 1
ATOM 12484 O O . LEU B 1 738 ? 0.735 -43.063 37.351 1.00 15.00 778 LEU B O 1
ATOM 12489 N N . ASN B 1 739 ? -0.068 -42.227 39.254 1.00 15.54 779 ASN B N 1
ATOM 12490 C CA . ASN B 1 739 ? 1.194 -41.584 39.608 1.00 14.67 779 ASN B CA 1
ATOM 12491 C C . ASN B 1 739 ? 2.296 -42.622 39.725 1.00 15.23 779 ASN B C 1
ATOM 12492 O O . ASN B 1 739 ? 3.387 -42.489 39.119 1.00 13.49 779 ASN B O 1
ATOM 12497 N N . GLY B 1 740 ? 2.025 -43.695 40.494 1.00 14.68 780 GLY B N 1
ATOM 12498 C CA . GLY B 1 740 ? 3.016 -44.767 40.670 1.00 14.82 780 GLY B CA 1
ATOM 12499 C C . GLY B 1 740 ? 3.419 -45.466 39.394 1.00 14.37 780 GLY B C 1
ATOM 12500 O O . GLY B 1 740 ? 4.580 -45.839 39.202 1.00 14.59 780 GLY B O 1
ATOM 12501 N N . GLU B 1 741 ? 2.428 -45.720 38.539 1.00 15.44 781 GLU B N 1
ATOM 12502 C CA . GLU B 1 741 ? 2.664 -46.468 37.290 1.00 14.48 781 GLU B CA 1
ATOM 12503 C C . GLU B 1 741 ? 3.488 -45.616 36.285 1.00 14.32 781 GLU B C 1
ATOM 12504 O O . GLU B 1 741 ? 4.381 -46.135 35.618 1.00 14.02 781 GLU B O 1
ATOM 12510 N N . ARG B 1 742 ? 3.156 -44.328 36.185 1.00 12.54 782 ARG B N 1
ATOM 12511 C CA . ARG B 1 742 ? 3.843 -43.420 35.270 1.00 14.04 782 ARG B CA 1
ATOM 12512 C C . ARG B 1 742 ? 5.275 -43.193 35.715 1.00 13.94 782 ARG B C 1
ATOM 12513 O O . ARG B 1 742 ? 6.151 -43.098 34.832 1.00 12.99 782 ARG B O 1
ATOM 12521 N N . MET B 1 743 ? 5.534 -43.148 37.045 1.00 13.06 783 MET B N 1
ATOM 12522 C CA . MET B 1 743 ? 6.912 -43.003 37.513 1.00 13.69 783 MET B CA 1
ATOM 12523 C C . MET B 1 743 ? 7.807 -44.141 37.041 1.00 13.10 783 MET B C 1
ATOM 12524 O O . MET B 1 743 ? 9.007 -43.940 36.873 1.00 12.43 783 MET B O 1
ATOM 12529 N N . ALA B 1 744 ? 7.252 -45.359 36.885 1.00 12.38 784 ALA B N 1
ATOM 12530 C CA . ALA B 1 744 ? 8.031 -46.475 36.478 1.00 13.26 784 ALA B CA 1
ATOM 12531 C C . ALA B 1 744 ? 8.622 -46.276 35.084 1.00 12.66 784 ALA B C 1
ATOM 12532 O O . ALA B 1 744 ? 9.595 -46.889 34.777 1.00 14.09 784 ALA B O 1
ATOM 12534 N N . PHE B 1 745 ? 8.043 -45.441 34.240 1.00 13.59 785 PHE B N 1
ATOM 12535 C CA . PHE B 1 745 ? 8.718 -45.102 32.943 1.00 13.25 785 PHE B CA 1
ATOM 12536 C C . PHE B 1 745 ? 10.027 -44.371 33.180 1.00 13.26 785 PHE B C 1
ATOM 12537 O O . PHE B 1 745 ? 11.031 -44.656 32.533 1.00 13.47 785 PHE B O 1
ATOM 12545 N N . TYR B 1 746 ? 9.987 -43.390 34.074 1.00 12.92 786 TYR B N 1
ATOM 12546 C CA . TYR B 1 746 ? 11.173 -42.574 34.358 1.00 13.62 786 TYR B CA 1
ATOM 12547 C C . TYR B 1 746 ? 12.328 -43.377 34.913 1.00 12.89 786 TYR B C 1
ATOM 12548 O O . TYR B 1 746 ? 13.489 -43.184 34.512 1.00 14.80 786 TYR B O 1
ATOM 12557 N N . THR B 1 747 ? 12.056 -44.354 35.747 1.00 13.36 787 THR B N 1
ATOM 12558 C CA . THR B 1 747 ? 13.151 -45.154 36.266 1.00 13.57 787 THR B CA 1
ATOM 12559 C C . THR B 1 747 ? 13.678 -46.227 35.330 1.00 13.95 787 THR B C 1
ATOM 12560 O O . THR B 1 747 ? 14.787 -46.714 35.561 1.00 14.44 787 THR B O 1
ATOM 12564 N N . GLN B 1 748 ? 12.912 -46.601 34.290 1.00 12.96 788 GLN B N 1
ATOM 12565 C CA . GLN B 1 748 ? 13.419 -47.535 33.279 1.00 13.69 788 GLN B CA 1
ATOM 12566 C C . GLN B 1 748 ? 14.784 -47.136 32.776 1.00 13.91 788 GLN B C 1
ATOM 12567 O O . GLN B 1 748 ? 15.683 -47.972 32.625 1.00 14.31 788 GLN B O 1
ATOM 12573 N N . TRP B 1 749 ? 14.951 -45.830 32.547 1.00 13.99 789 TRP B N 1
ATOM 12574 C CA . TRP B 1 749 ? 16.206 -45.324 31.954 1.00 13.96 789 TRP B CA 1
ATOM 12575 C C . TRP B 1 749 ? 17.384 -45.335 32.918 1.00 12.83 789 TRP B C 1
ATOM 12576 O O . TRP B 1 749 ? 18.543 -45.399 32.516 1.00 13.05 789 TRP B O 1
ATOM 12587 N N . VAL B 1 750 ? 17.090 -45.300 34.211 1.00 12.88 790 VAL B N 1
ATOM 12588 C CA . VAL B 1 750 ? 18.092 -45.385 35.229 1.00 12.74 790 VAL B CA 1
ATOM 12589 C C . VAL B 1 750 ? 18.632 -46.794 35.233 1.00 12.99 790 VAL B C 1
ATOM 12590 O O . VAL B 1 750 ? 19.839 -47.020 35.282 1.00 13.24 790 VAL B O 1
ATOM 12594 N N . HIS B 1 751 ? 17.750 -47.776 35.260 1.00 13.06 791 HIS B N 1
ATOM 12595 C CA . HIS B 1 751 ? 18.215 -49.164 35.245 1.00 13.44 791 HIS B CA 1
ATOM 12596 C C . HIS B 1 751 ? 18.965 -49.481 33.934 1.00 13.95 791 HIS B C 1
ATOM 12597 O O . HIS B 1 751 ? 19.979 -50.211 33.957 1.00 14.57 791 HIS B O 1
ATOM 12604 N N . TYR B 1 752 ? 18.449 -48.953 32.828 1.00 13.51 792 TYR B N 1
ATOM 12605 C CA . TYR B 1 752 ? 19.061 -49.136 31.506 1.00 15.52 792 TYR B CA 1
ATOM 12606 C C . TYR B 1 752 ? 20.492 -48.600 31.487 1.00 16.29 792 TYR B C 1
ATOM 12607 O O . TYR B 1 752 ? 21.423 -49.261 31.051 1.00 17.12 792 TYR B O 1
ATOM 12616 N N . TRP B 1 753 ? 20.670 -47.366 31.938 1.00 16.31 793 TRP B N 1
ATOM 12617 C CA . TRP B 1 753 ? 21.975 -46.721 31.916 1.00 15.78 793 TRP B CA 1
ATOM 12618 C C . TRP B 1 753 ? 22.967 -47.429 32.818 1.00 16.68 793 TRP B C 1
ATOM 12619 O O . TRP B 1 753 ? 24.097 -47.612 32.442 1.00 16.43 793 TRP B O 1
ATOM 12630 N N . ALA B 1 754 ? 22.540 -47.845 34.006 1.00 16.71 794 ALA B N 1
ATOM 12631 C CA . ALA B 1 754 ? 23.372 -48.647 34.885 1.00 17.17 794 ALA B CA 1
ATOM 12632 C C . ALA B 1 754 ? 23.897 -49.909 34.190 1.00 17.75 794 ALA B C 1
ATOM 12633 O O . ALA B 1 754 ? 25.074 -50.230 34.329 1.00 19.27 794 ALA B O 1
ATOM 12635 N N . ASP B 1 755 ? 23.043 -50.598 33.438 1.00 17.51 795 ASP B N 1
ATOM 12636 C CA . ASP B 1 755 ? 23.473 -51.793 32.730 1.00 20.29 795 ASP B CA 1
ATOM 12637 C C . ASP B 1 755 ? 24.431 -51.398 31.566 1.00 21.44 795 ASP B C 1
ATOM 12638 O O . ASP B 1 755 ? 25.465 -52.020 31.388 1.00 20.97 795 ASP B O 1
ATOM 12643 N N . LEU B 1 756 ? 24.080 -50.368 30.804 1.00 20.96 796 LEU B N 1
ATOM 12644 C CA . LEU B 1 756 ? 24.939 -49.858 29.747 1.00 24.05 796 LEU B CA 1
ATOM 12645 C C . LEU B 1 756 ? 26.340 -49.502 30.261 1.00 24.90 796 LEU B C 1
ATOM 12646 O O . LEU B 1 756 ? 27.345 -49.771 29.609 1.00 25.06 796 LEU B O 1
ATOM 12651 N N . LYS B 1 757 ? 26.421 -48.867 31.410 1.00 21.81 797 LYS B N 1
ATOM 12652 C CA . LYS B 1 757 ? 27.707 -48.515 31.980 1.00 22.14 797 LYS B CA 1
ATOM 12653 C C . LYS B 1 757 ? 28.341 -49.636 32.742 1.00 23.64 797 LYS B C 1
ATOM 12654 O O . LYS B 1 757 ? 29.442 -49.471 33.218 1.00 24.13 797 LYS B O 1
ATOM 12660 N N . ASN B 1 758 ? 27.631 -50.740 32.951 1.00 22.77 798 ASN B N 1
ATOM 12661 C CA . ASN B 1 758 ? 28.075 -51.778 33.836 1.00 25.36 798 ASN B CA 1
ATOM 12662 C C . ASN B 1 758 ? 28.481 -51.268 35.217 1.00 27.06 798 ASN B C 1
ATOM 12663 O O . ASN B 1 758 ? 29.493 -51.683 35.790 1.00 27.36 798 ASN B O 1
ATOM 12668 N N . ASP B 1 759 ? 27.668 -50.388 35.789 1.00 25.40 799 ASP B N 1
ATOM 12669 C CA . ASP B 1 759 ? 27.990 -49.818 37.088 1.00 25.32 799 ASP B CA 1
ATOM 12670 C C . ASP B 1 759 ? 26.661 -49.382 37.750 1.00 25.84 799 ASP B C 1
ATOM 12671 O O . ASP B 1 759 ? 26.042 -48.423 37.297 1.00 22.92 799 ASP B O 1
ATOM 12676 N N . PRO B 1 760 ? 26.239 -50.093 38.808 1.00 27.37 800 PRO B N 1
ATOM 12677 C CA . PRO B 1 760 ? 25.009 -49.735 39.512 1.00 27.68 800 PRO B CA 1
ATOM 12678 C C . PRO B 1 760 ? 24.985 -48.309 40.013 1.00 27.70 800 PRO B C 1
ATOM 12679 O O . PRO B 1 760 ? 23.907 -47.730 40.127 1.00 34.66 800 PRO B O 1
ATOM 12683 N N . LEU B 1 761 ? 26.140 -47.729 40.322 1.00 25.45 801 LEU B N 1
ATOM 12684 C CA . LEU B 1 761 ? 26.137 -46.377 40.872 1.00 25.13 801 LEU B CA 1
ATOM 12685 C C . LEU B 1 761 ? 25.938 -45.278 39.841 1.00 21.30 801 LEU B C 1
ATOM 12686 O O . LEU B 1 761 ? 25.737 -44.151 40.211 1.00 20.18 801 LEU B O 1
ATOM 12691 N N . GLN B 1 762 ? 26.027 -45.567 38.550 1.00 20.66 802 GLN B N 1
ATOM 12692 C CA . GLN B 1 762 ? 25.943 -44.514 37.516 1.00 18.95 802 GLN B CA 1
ATOM 12693 C C . GLN B 1 762 ? 24.553 -44.333 36.964 1.00 17.17 802 GLN B C 1
ATOM 12694 O O . GLN B 1 762 ? 24.325 -43.433 36.143 1.00 16.63 802 GLN B O 1
ATOM 12700 N N . GLY B 1 763 ? 23.596 -45.162 37.393 1.00 15.90 803 GLY B N 1
ATOM 12701 C CA . GLY B 1 763 ? 22.286 -45.240 36.690 1.00 15.16 803 GLY B CA 1
ATOM 12702 C C . GLY B 1 763 ? 21.603 -43.879 36.537 1.00 14.09 803 GLY B C 1
ATOM 12703 O O . GLY B 1 763 ? 21.057 -43.539 35.508 1.00 14.08 803 GLY B O 1
ATOM 12704 N N . TRP B 1 764 ? 21.648 -43.086 37.600 1.00 13.39 804 TRP B N 1
ATOM 12705 C CA . TRP B 1 764 ? 20.938 -41.807 37.625 1.00 14.69 804 TRP B CA 1
ATOM 12706 C C . TRP B 1 764 ? 21.584 -40.744 36.755 1.00 15.35 804 TRP B C 1
ATOM 12707 O O . TRP B 1 764 ? 20.965 -39.700 36.432 1.00 15.34 804 TRP B O 1
ATOM 12718 N N . ASP B 1 765 ? 22.822 -40.992 36.331 1.00 15.21 805 ASP B N 1
ATOM 12719 C CA . ASP B 1 765 ? 23.505 -40.060 35.428 1.00 15.08 805 ASP B CA 1
ATOM 12720 C C . ASP B 1 765 ? 22.740 -39.793 34.155 1.00 14.05 805 ASP B C 1
ATOM 12721 O O . ASP B 1 765 ? 22.860 -38.705 33.550 1.00 13.93 805 ASP B O 1
ATOM 12726 N N . ILE B 1 766 ? 21.940 -40.755 33.698 1.00 14.04 806 ILE B N 1
ATOM 12727 C CA . ILE B 1 766 ? 21.146 -40.515 32.525 1.00 13.82 806 ILE B CA 1
ATOM 12728 C C . ILE B 1 766 ? 20.293 -39.270 32.653 1.00 13.92 806 ILE B C 1
ATOM 12729 O O . ILE B 1 766 ? 20.124 -38.542 31.661 1.00 12.52 806 ILE B O 1
ATOM 12734 N N . TRP B 1 767 ? 19.703 -39.022 33.836 1.00 14.24 807 TRP B N 1
ATOM 12735 C CA . TRP B 1 767 ? 18.824 -37.866 34.000 1.00 13.46 807 TRP B CA 1
ATOM 12736 C C . TRP B 1 767 ? 19.640 -36.554 34.015 1.00 12.90 807 TRP B C 1
ATOM 12737 O O . TRP B 1 767 ? 19.195 -35.546 33.475 1.00 13.39 807 TRP B O 1
ATOM 12748 N N . THR B 1 768 ? 20.797 -36.599 34.661 1.00 13.16 808 THR B N 1
ATOM 12749 C CA . THR B 1 768 ? 21.724 -35.436 34.646 1.00 13.09 808 THR B CA 1
ATOM 12750 C C . THR B 1 768 ? 22.118 -35.124 33.198 1.00 13.00 808 THR B C 1
ATOM 12751 O O . THR B 1 768 ? 22.051 -33.971 32.767 1.00 12.90 808 THR B O 1
ATOM 12755 N N . LEU B 1 769 ? 22.445 -36.146 32.429 1.00 13.00 809 LEU B N 1
ATOM 12756 C CA . LEU B 1 769 ? 22.818 -35.932 31.022 1.00 13.95 809 LEU B CA 1
ATOM 12757 C C . LEU B 1 769 ? 21.654 -35.390 30.206 1.00 13.70 809 LEU B C 1
ATOM 12758 O O . LEU B 1 769 ? 21.847 -34.528 29.345 1.00 14.15 809 LEU B O 1
ATOM 12763 N N . LEU B 1 770 ? 20.428 -35.901 30.446 1.00 13.16 810 LEU B N 1
ATOM 12764 C CA . LEU B 1 770 ? 19.284 -35.394 29.726 1.00 13.51 810 LEU B CA 1
ATOM 12765 C C . LEU B 1 770 ? 19.032 -33.931 30.095 1.00 12.60 810 LEU B C 1
ATOM 12766 O O . LEU B 1 770 ? 18.583 -33.171 29.251 1.00 12.62 810 LEU B O 1
ATOM 12771 N N . TYR B 1 771 ? 19.189 -33.573 31.368 1.00 12.31 811 TYR B N 1
ATOM 12772 C CA . TYR B 1 771 ? 19.059 -32.168 31.809 1.00 11.72 811 TYR B CA 1
ATOM 12773 C C . TYR B 1 771 ? 20.086 -31.249 31.119 1.00 11.92 811 TYR B C 1
ATOM 12774 O O . TYR B 1 771 ? 19.740 -30.160 30.668 1.00 11.98 811 TYR B O 1
ATOM 12783 N N . LEU B 1 772 ? 21.327 -31.707 31.050 1.00 12.91 812 LEU B N 1
ATOM 12784 C CA . LEU B 1 772 ? 22.404 -30.999 30.387 1.00 12.79 812 LEU B CA 1
ATOM 12785 C C . LEU B 1 772 ? 22.105 -30.837 28.914 1.00 12.87 812 LEU B C 1
ATOM 12786 O O . LEU B 1 772 ? 22.249 -29.750 28.361 1.00 11.80 812 LEU B O 1
ATOM 12791 N N . HIS B 1 773 ? 21.687 -31.932 28.287 1.00 12.76 813 HIS B N 1
ATOM 12792 C CA . HIS B 1 773 ? 21.301 -31.905 26.888 1.00 13.43 813 HIS B CA 1
ATOM 12793 C C . HIS B 1 773 ? 20.145 -30.932 26.629 1.00 13.84 813 HIS B C 1
ATOM 12794 O O . HIS B 1 773 ? 20.203 -30.084 25.699 1.00 13.71 813 HIS B O 1
ATOM 12801 N N . GLN B 1 774 ? 19.117 -30.954 27.499 1.00 13.77 814 GLN B N 1
ATOM 12802 C CA . GLN B 1 774 ? 17.943 -30.159 27.275 1.00 13.58 814 GLN B CA 1
ATOM 12803 C C . GLN B 1 774 ? 18.265 -28.669 27.369 1.00 12.89 814 GLN B C 1
ATOM 12804 O O . GLN B 1 774 ? 17.722 -27.901 26.610 1.00 12.34 814 GLN B O 1
ATOM 12810 N N . ARG B 1 775 ? 19.101 -28.255 28.329 1.00 12.74 815 ARG B N 1
ATOM 12811 C CA . ARG B 1 775 ? 19.428 -26.837 28.446 1.00 13.93 815 ARG B CA 1
ATOM 12812 C C . ARG B 1 775 ? 20.169 -26.342 27.202 1.00 13.87 815 ARG B C 1
ATOM 12813 O O . ARG B 1 775 ? 19.953 -25.162 26.800 1.00 14.24 815 ARG B O 1
ATOM 12821 N N . GLN B 1 776 ? 20.977 -27.224 26.608 1.00 14.29 816 GLN B N 1
ATOM 12822 C CA . GLN B 1 776 ? 21.633 -26.897 25.315 1.00 16.42 816 GLN B CA 1
ATOM 12823 C C . GLN B 1 776 ? 20.611 -26.776 24.209 1.00 15.58 816 GLN B C 1
ATOM 12824 O O . GLN B 1 776 ? 20.616 -25.802 23.433 1.00 17.29 816 GLN B O 1
ATOM 12830 N N . VAL B 1 777 ? 19.703 -27.744 24.139 1.00 14.67 817 VAL B N 1
ATOM 12831 C CA . VAL B 1 777 ? 18.615 -27.666 23.165 1.00 14.54 817 VAL B CA 1
ATOM 12832 C C . VAL B 1 777 ? 17.858 -26.374 23.291 1.00 16.49 817 VAL B C 1
ATOM 12833 O O . VAL B 1 777 ? 17.458 -25.763 22.295 1.00 16.11 817 VAL B O 1
ATOM 12837 N N . ASP B 1 778 ? 17.605 -25.964 24.531 1.00 16.57 818 ASP B N 1
ATOM 12838 C CA . ASP B 1 778 ? 16.739 -24.841 24.813 1.00 18.46 818 ASP B CA 1
ATOM 12839 C C . ASP B 1 778 ? 17.391 -23.483 24.465 1.00 18.14 818 ASP B C 1
ATOM 12840 O O . ASP B 1 778 ? 16.695 -22.600 23.968 1.00 17.88 818 ASP B O 1
ATOM 12845 N N . LYS B 1 779 ? 18.675 -23.348 24.733 1.00 16.92 819 LYS B N 1
ATOM 12846 C CA . LYS B 1 779 ? 19.342 -22.038 24.721 1.00 21.81 819 LYS B CA 1
ATOM 12847 C C . LYS B 1 779 ? 20.579 -21.884 23.863 1.00 20.44 819 LYS B C 1
ATOM 12848 O O . LYS B 1 779 ? 20.995 -20.754 23.646 1.00 19.75 819 LYS B O 1
ATOM 12854 N N A SER B 1 780 ? 21.200 -22.989 23.453 0.50 19.44 820 SER B N 1
ATOM 12855 N N B SER B 1 780 ? 21.229 -22.966 23.471 0.50 19.62 820 SER B N 1
ATOM 12856 C CA A SER B 1 780 ? 22.406 -22.920 22.600 0.50 19.64 820 SER B CA 1
ATOM 12857 C CA B SER B 1 780 ? 22.455 -22.801 22.687 0.50 19.94 820 SER B CA 1
ATOM 12858 C C A SER B 1 780 ? 22.078 -22.322 21.239 0.50 18.82 820 SER B C 1
ATOM 12859 C C B SER B 1 780 ? 22.114 -22.348 21.264 0.50 19.01 820 SER B C 1
ATOM 12860 O O A SER B 1 780 ? 20.945 -22.413 20.764 0.50 17.27 820 SER B O 1
ATOM 12861 O O B SER B 1 780 ? 21.000 -22.548 20.786 0.50 17.37 820 SER B O 1
ATOM 12866 N N . ASP B 1 781 ? 23.071 -21.687 20.618 1.00 18.70 821 ASP B N 1
ATOM 12867 C CA . ASP B 1 781 ? 22.904 -21.222 19.234 1.00 21.26 821 ASP B CA 1
ATOM 12868 C C . ASP B 1 781 ? 22.512 -22.426 18.403 1.00 17.70 821 ASP B C 1
ATOM 12869 O O . ASP B 1 781 ? 23.230 -23.410 18.378 1.00 19.61 821 ASP B O 1
ATOM 12874 N N . TRP B 1 782 ? 21.401 -22.353 17.711 1.00 16.60 822 TRP B N 1
ATOM 12875 C CA . TRP B 1 782 ? 20.869 -23.550 17.089 1.00 17.97 822 TRP B CA 1
ATOM 12876 C C . TRP B 1 782 ? 21.755 -24.106 15.952 1.00 18.57 822 TRP B C 1
ATOM 12877 O O . TRP B 1 782 ? 22.141 -25.291 15.941 1.00 17.78 822 TRP B O 1
ATOM 12888 N N . ASP B 1 783 ? 22.094 -23.237 15.025 1.00 18.15 823 ASP B N 1
ATOM 12889 C CA . ASP B 1 783 ? 22.837 -23.675 13.848 1.00 19.46 823 ASP B CA 1
ATOM 12890 C C . ASP B 1 783 ? 24.164 -24.286 14.247 1.00 18.93 823 ASP B C 1
ATOM 12891 O O . ASP B 1 783 ? 24.569 -25.305 13.696 1.00 18.54 823 ASP B O 1
ATOM 12896 N N . ALA B 1 784 ? 24.820 -23.697 15.243 1.00 18.14 824 ALA B N 1
ATOM 12897 C CA . ALA B 1 784 ? 26.160 -24.126 15.620 1.00 19.35 824 ALA B CA 1
ATOM 12898 C C . ALA B 1 784 ? 26.203 -25.386 16.482 1.00 17.80 824 ALA B C 1
ATOM 12899 O O . ALA B 1 784 ? 27.230 -26.038 16.532 1.00 17.34 824 ALA B O 1
ATOM 12901 N N . ASN B 1 785 ? 25.102 -25.666 17.206 1.00 17.54 825 ASN B N 1
ATOM 12902 C CA . ASN B 1 785 ? 25.055 -26.728 18.205 1.00 17.83 825 ASN B CA 1
ATOM 12903 C C . ASN B 1 785 ? 24.181 -27.920 17.884 1.00 16.33 825 ASN B C 1
ATOM 12904 O O . ASN B 1 785 ? 24.368 -28.971 18.441 1.00 17.02 825 ASN B O 1
ATOM 12909 N N . LYS B 1 786 ? 23.305 -27.797 16.917 1.00 15.63 826 LYS B N 1
ATOM 12910 C CA . LYS B 1 786 ? 22.322 -28.846 16.664 1.00 14.85 826 LYS B CA 1
ATOM 12911 C C . LYS B 1 786 ? 22.939 -30.172 16.284 1.00 16.28 826 LYS B C 1
ATOM 12912 O O . LYS B 1 786 ? 22.391 -31.176 16.680 1.00 15.63 826 LYS B O 1
ATOM 12918 N N . ALA B 1 787 ? 24.085 -30.209 15.546 1.00 15.87 827 ALA B N 1
ATOM 12919 C CA . ALA B 1 787 ? 24.721 -31.460 15.189 1.00 15.22 827 ALA B CA 1
ATOM 12920 C C . ALA B 1 787 ? 25.150 -32.224 16.415 1.00 14.64 827 ALA B C 1
ATOM 12921 O O . ALA B 1 787 ? 24.906 -33.431 16.541 1.00 14.70 827 ALA B O 1
ATOM 12923 N N . ALA B 1 788 ? 25.791 -31.523 17.334 1.00 14.45 828 ALA B N 1
ATOM 12924 C CA . ALA B 1 788 ? 26.292 -32.136 18.578 1.00 14.47 828 ALA B CA 1
ATOM 12925 C C . ALA B 1 788 ? 25.138 -32.644 19.459 1.00 14.02 828 ALA B C 1
ATOM 12926 O O . ALA B 1 788 ? 25.305 -33.586 20.248 1.00 15.49 828 ALA B O 1
ATOM 12928 N N . LEU B 1 789 ? 23.968 -32.039 19.304 1.00 14.66 829 LEU B N 1
ATOM 12929 C CA . LEU B 1 789 ? 22.800 -32.363 20.129 1.00 16.03 829 LEU B CA 1
ATOM 12930 C C . LEU B 1 789 ? 21.884 -33.421 19.543 1.00 15.23 829 LEU B C 1
ATOM 12931 O O . LEU B 1 789 ? 20.867 -33.788 20.164 1.00 13.39 829 LEU B O 1
ATOM 12936 N N . GLY B 1 790 ? 22.263 -33.983 18.396 1.00 14.92 830 GLY B N 1
ATOM 12937 C CA . GLY B 1 790 ? 21.446 -34.988 17.743 1.00 14.48 830 GLY B CA 1
ATOM 12938 C C . GLY B 1 790 ? 20.224 -34.400 17.054 1.00 15.35 830 GLY B C 1
ATOM 12939 O O . GLY B 1 790 ? 19.182 -35.073 16.895 1.00 16.18 830 GLY B O 1
ATOM 12940 N N . TYR B 1 791 ? 20.310 -33.140 16.656 1.00 14.91 831 TYR B N 1
ATOM 12941 C CA . TYR B 1 791 ? 19.195 -32.472 16.017 1.00 14.55 831 TYR B CA 1
ATOM 12942 C C . TYR B 1 791 ? 19.582 -31.902 14.638 1.00 15.52 831 TYR B C 1
ATOM 12943 O O . TYR B 1 791 ? 18.975 -30.926 14.152 1.00 14.79 831 TYR B O 1
ATOM 12952 N N . GLY B 1 792 ? 20.547 -32.536 13.990 1.00 15.68 832 GLY B N 1
ATOM 12953 C CA . GLY B 1 792 ? 20.987 -32.079 12.680 1.00 15.68 832 GLY B CA 1
ATOM 12954 C C . GLY B 1 792 ? 19.953 -31.867 11.598 1.00 17.41 832 GLY B C 1
ATOM 12955 O O . GLY B 1 792 ? 20.065 -30.915 10.780 1.00 17.46 832 GLY B O 1
ATOM 12956 N N . THR B 1 793 ? 18.929 -32.721 11.573 1.00 17.29 833 THR B N 1
ATOM 12957 C CA . THR B 1 793 ? 17.907 -32.585 10.551 1.00 19.02 833 THR B CA 1
ATOM 12958 C C . THR B 1 793 ? 16.932 -31.460 10.810 1.00 19.45 833 THR B C 1
ATOM 12959 O O . THR B 1 793 ? 16.103 -31.200 9.963 1.00 20.36 833 THR B O 1
ATOM 12963 N N . TYR B 1 794 ? 16.969 -30.814 11.970 1.00 18.71 834 TYR B N 1
ATOM 12964 C CA . TYR B 1 794 ? 16.006 -29.773 12.263 1.00 18.81 834 TYR B CA 1
ATOM 12965 C C . TYR B 1 794 ? 16.457 -28.386 11.816 1.00 18.86 834 TYR B C 1
ATOM 12966 O O . TYR B 1 794 ? 17.446 -27.869 12.317 1.00 18.24 834 TYR B O 1
ATOM 12975 N N . ALA B 1 795 ? 15.668 -27.734 10.978 1.00 20.29 835 ALA B N 1
ATOM 12976 C CA . ALA B 1 795 ? 15.996 -26.393 10.533 1.00 21.36 835 ALA B CA 1
ATOM 12977 C C . ALA B 1 795 ? 15.904 -25.391 11.658 1.00 23.02 835 ALA B C 1
ATOM 12978 O O . ALA B 1 795 ? 16.612 -24.401 11.669 1.00 23.05 835 ALA B O 1
ATOM 12980 N N . GLN B 1 796 ? 15.036 -25.642 12.632 1.00 22.11 836 GLN B N 1
ATOM 12981 C CA . GLN B 1 796 ? 14.873 -24.724 13.752 1.00 24.15 836 GLN B CA 1
ATOM 12982 C C . GLN B 1 796 ? 14.725 -25.518 15.047 1.00 20.77 836 GLN B C 1
ATOM 12983 O O . GLN B 1 796 ? 14.342 -26.712 15.061 1.00 19.59 836 GLN B O 1
ATOM 12989 N N . ARG B 1 797 ? 15.005 -24.811 16.118 1.00 19.09 837 ARG B N 1
ATOM 12990 C CA . ARG B 1 797 ? 14.918 -25.353 17.485 1.00 18.97 837 ARG B CA 1
ATOM 12991 C C . ARG B 1 797 ? 13.511 -25.938 17.713 1.00 19.33 837 ARG B C 1
ATOM 12992 O O . ARG B 1 797 ? 12.528 -25.341 17.339 1.00 20.14 837 ARG B O 1
ATOM 13000 N N . PRO B 1 798 ? 13.415 -27.112 18.295 1.00 19.17 838 PRO B N 1
ATOM 13001 C CA . PRO B 1 798 ? 12.073 -27.627 18.569 1.00 19.83 838 PRO B CA 1
ATOM 13002 C C . PRO B 1 798 ? 11.290 -26.794 19.599 1.00 20.21 838 PRO B C 1
ATOM 13003 O O . PRO B 1 798 ? 11.856 -26.036 20.390 1.00 18.89 838 PRO B O 1
ATOM 13007 N N . GLY B 1 799 ? 9.983 -26.948 19.562 1.00 20.49 839 GLY B N 1
ATOM 13008 C CA . GLY B 1 799 ? 9.109 -26.302 20.526 1.00 19.68 839 GLY B CA 1
ATOM 13009 C C . GLY B 1 799 ? 9.251 -26.827 21.959 1.00 18.16 839 GLY B C 1
ATOM 13010 O O . GLY B 1 799 ? 9.878 -27.860 22.232 1.00 16.90 839 GLY B O 1
ATOM 13011 N N . ASN B 1 800 ? 8.603 -26.085 22.853 1.00 18.29 840 ASN B N 1
ATOM 13012 C CA . ASN B 1 800 ? 8.656 -26.348 24.252 1.00 18.29 840 ASN B CA 1
ATOM 13013 C C . ASN B 1 800 ? 7.281 -26.403 24.882 1.00 17.85 840 ASN B C 1
ATOM 13014 O O . ASN B 1 800 ? 7.103 -25.968 26.032 1.00 17.81 840 ASN B O 1
ATOM 13019 N N . SER B 1 801 ? 6.298 -26.921 24.144 1.00 19.05 841 SER B N 1
ATOM 13020 C CA . SER B 1 801 ? 4.954 -27.004 24.665 1.00 17.91 841 SER B CA 1
ATOM 13021 C C . SER B 1 801 ? 4.876 -27.945 25.850 1.00 17.93 841 SER B C 1
ATOM 13022 O O . SER B 1 801 ? 5.474 -29.030 25.837 1.00 18.54 841 SER B O 1
ATOM 13025 N N . GLY B 1 802 ? 4.118 -27.508 26.864 1.00 18.72 842 GLY B N 1
ATOM 13026 C CA . GLY B 1 802 ? 3.715 -28.332 28.011 1.00 19.08 842 GLY B CA 1
ATOM 13027 C C . GLY B 1 802 ? 2.327 -28.946 27.882 1.00 19.96 842 GLY B C 1
ATOM 13028 O O . GLY B 1 802 ? 1.811 -29.527 28.831 1.00 19.18 842 GLY B O 1
ATOM 13029 N N . ASP B 1 803 ? 1.735 -28.888 26.691 1.00 20.76 843 ASP B N 1
ATOM 13030 C CA . ASP B 1 803 ? 0.387 -29.393 26.497 1.00 25.58 843 ASP B CA 1
ATOM 13031 C C . ASP B 1 803 ? 0.406 -30.912 26.266 1.00 23.73 843 ASP B C 1
ATOM 13032 O O . ASP B 1 803 ? 1.249 -31.443 25.521 1.00 24.76 843 ASP B O 1
ATOM 13037 N N . ALA B 1 804 ? -0.552 -31.610 26.854 1.00 23.43 844 ALA B N 1
ATOM 13038 C CA . ALA B 1 804 ? -0.690 -33.069 26.677 1.00 25.17 844 ALA B CA 1
ATOM 13039 C C . ALA B 1 804 ? -0.874 -33.530 25.257 1.00 29.18 844 ALA B C 1
ATOM 13040 O O . ALA B 1 804 ? -0.486 -34.648 24.913 1.00 31.38 844 ALA B O 1
ATOM 13042 N N . SER B 1 805 ? -1.466 -32.686 24.430 1.00 27.09 845 SER B N 1
ATOM 13043 C CA . SER B 1 805 ? -1.654 -33.006 23.004 1.00 29.22 845 SER B CA 1
ATOM 13044 C C . SER B 1 805 ? -0.412 -32.708 22.140 1.00 30.77 845 SER B C 1
ATOM 13045 O O . SER B 1 805 ? -0.451 -32.954 20.943 1.00 28.31 845 SER B O 1
ATOM 13048 N N . SER B 1 806 ? 0.676 -32.212 22.741 1.00 29.40 846 SER B N 1
ATOM 13049 C CA . SER B 1 806 ? 1.912 -31.935 22.012 1.00 27.11 846 SER B CA 1
ATOM 13050 C C . SER B 1 806 ? 2.811 -33.128 22.054 1.00 24.59 846 SER B C 1
ATOM 13051 O O . SER B 1 806 ? 2.797 -33.877 23.026 1.00 27.63 846 SER B O 1
ATOM 13054 N N . THR B 1 807 ? 3.649 -33.273 21.026 1.00 23.24 847 THR B N 1
ATOM 13055 C CA . THR B 1 807 ? 4.746 -34.235 21.061 1.00 23.51 847 THR B CA 1
ATOM 13056 C C . THR B 1 807 ? 6.107 -33.582 21.474 1.00 21.03 847 THR B C 1
ATOM 13057 O O . THR B 1 807 ? 7.108 -34.237 21.413 1.00 22.08 847 THR B O 1
ATOM 13061 N N . ASP B 1 808 ? 6.121 -32.323 21.898 1.00 20.14 848 ASP B N 1
ATOM 13062 C CA . ASP B 1 808 ? 7.396 -31.669 22.211 1.00 21.09 848 ASP B CA 1
ATOM 13063 C C . ASP B 1 808 ? 8.223 -32.380 23.287 1.00 19.57 848 ASP B C 1
ATOM 13064 O O . ASP B 1 808 ? 9.451 -32.489 23.155 1.00 20.86 848 ASP B O 1
ATOM 13069 N N . GLY B 1 809 ? 7.591 -32.843 24.367 1.00 18.03 849 GLY B N 1
ATOM 13070 C CA . GLY B 1 809 ? 8.331 -33.590 25.374 1.00 16.94 849 GLY B CA 1
ATOM 13071 C C . GLY B 1 809 ? 8.645 -35.018 24.974 1.00 16.51 849 GLY B C 1
ATOM 13072 O O . GLY B 1 809 ? 9.758 -35.495 25.178 1.00 16.88 849 GLY B O 1
ATOM 13073 N N . ASN B 1 810 ? 7.662 -35.723 24.400 1.00 15.08 850 ASN B N 1
ATOM 13074 C CA . ASN B 1 810 ? 7.879 -37.076 23.993 1.00 14.08 850 ASN B CA 1
ATOM 13075 C C . ASN B 1 810 ? 9.050 -37.120 22.986 1.00 15.19 850 ASN B C 1
ATOM 13076 O O . ASN B 1 810 ? 9.910 -37.972 23.065 1.00 14.25 850 ASN B O 1
ATOM 13081 N N . ASP B 1 811 ? 9.053 -36.177 22.068 1.00 15.57 851 ASP B N 1
ATOM 13082 C CA . ASP B 1 811 ? 10.064 -36.119 20.994 1.00 16.71 851 ASP B CA 1
ATOM 13083 C C . ASP B 1 811 ? 11.451 -35.889 21.578 1.00 15.43 851 ASP B C 1
ATOM 13084 O O . ASP B 1 811 ? 12.351 -36.590 21.223 1.00 15.46 851 ASP B O 1
ATOM 13089 N N . ASN B 1 812 ? 11.614 -34.895 22.467 1.00 15.20 852 ASN B N 1
ATOM 13090 C CA . ASN B 1 812 ? 12.916 -34.610 23.018 1.00 14.97 852 ASN B CA 1
ATOM 13091 C C . ASN B 1 812 ? 13.408 -35.748 23.897 1.00 15.10 852 ASN B C 1
ATOM 13092 O O . ASN B 1 812 ? 14.577 -36.066 23.919 1.00 14.45 852 ASN B O 1
ATOM 13097 N N . LEU B 1 813 ? 12.491 -36.432 24.588 1.00 16.08 853 LEU B N 1
ATOM 13098 C CA . LEU B 1 813 ? 12.883 -37.602 25.358 1.00 15.71 853 LEU B CA 1
ATOM 13099 C C . LEU B 1 813 ? 13.369 -38.750 24.452 1.00 14.11 853 LEU B C 1
ATOM 13100 O O . LEU B 1 813 ? 14.353 -39.402 24.738 1.00 14.60 853 LEU B O 1
ATOM 13105 N N . LEU B 1 814 ? 12.643 -39.012 23.384 1.00 14.56 854 LEU B N 1
ATOM 13106 C CA . LEU B 1 814 ? 13.041 -40.048 22.419 1.00 15.54 854 LEU B CA 1
ATOM 13107 C C . LEU B 1 814 ? 14.422 -39.725 21.800 1.00 14.42 854 LEU B C 1
ATOM 13108 O O . LEU B 1 814 ? 15.281 -40.569 21.762 1.00 15.53 854 LEU B O 1
ATOM 13113 N N . LEU B 1 815 ? 14.598 -38.498 21.341 1.00 16.81 855 LEU B N 1
ATOM 13114 C CA . LEU B 1 815 ? 15.873 -38.075 20.738 1.00 16.85 855 LEU B CA 1
ATOM 13115 C C . LEU B 1 815 ? 17.007 -38.093 21.742 1.00 16.45 855 LEU B C 1
ATOM 13116 O O . LEU B 1 815 ? 18.061 -38.698 21.507 1.00 17.14 855 LEU B O 1
ATOM 13121 N N . GLY B 1 816 ? 16.806 -37.451 22.889 1.00 15.43 856 GLY B N 1
ATOM 13122 C CA . GLY B 1 816 ? 17.849 -37.411 23.916 1.00 14.84 856 GLY B CA 1
ATOM 13123 C C . GLY B 1 816 ? 18.258 -38.790 24.384 1.00 14.30 856 GLY B C 1
ATOM 13124 O O . GLY B 1 816 ? 19.461 -39.100 24.510 1.00 14.22 856 GLY B O 1
ATOM 13125 N N . LEU B 1 817 ? 17.281 -39.634 24.671 1.00 14.56 857 LEU B N 1
ATOM 13126 C CA . LEU B 1 817 ? 17.605 -41.006 25.122 1.00 14.78 857 LEU B CA 1
ATOM 13127 C C . LEU B 1 817 ? 18.283 -41.823 24.014 1.00 14.14 857 LEU B C 1
ATOM 13128 O O . LEU B 1 817 ? 19.216 -42.544 24.302 1.00 14.87 857 LEU B O 1
ATOM 13133 N N . SER B 1 818 ? 17.781 -41.739 22.776 1.00 15.23 858 SER B N 1
ATOM 13134 C CA . SER B 1 818 ? 18.418 -42.502 21.682 1.00 14.25 858 SER B CA 1
ATOM 13135 C C . SER B 1 818 ? 19.841 -42.011 21.439 1.00 14.76 858 SER B C 1
ATOM 13136 O O . SER B 1 818 ? 20.769 -42.784 21.319 1.00 15.29 858 SER B O 1
ATOM 13139 N N . TRP B 1 819 ? 20.024 -40.684 21.419 1.00 15.13 859 TRP B N 1
ATOM 13140 C CA . TRP B 1 819 ? 21.332 -40.063 21.220 1.00 14.87 859 TRP B CA 1
ATOM 13141 C C . TRP B 1 819 ? 22.319 -40.418 22.323 1.00 15.61 859 TRP B C 1
ATOM 13142 O O . TRP B 1 819 ? 23.479 -40.711 22.038 1.00 15.61 859 TRP B O 1
ATOM 13153 N N . LEU B 1 820 ? 21.881 -40.393 23.591 1.00 15.07 860 LEU B N 1
ATOM 13154 C CA . LEU B 1 820 ? 22.794 -40.703 24.688 1.00 16.01 860 LEU B CA 1
ATOM 13155 C C . LEU B 1 820 ? 23.102 -42.196 24.763 1.00 15.28 860 LEU B C 1
ATOM 13156 O O . LEU B 1 820 ? 24.219 -42.591 25.030 1.00 16.54 860 LEU B O 1
ATOM 13161 N N . THR B 1 821 ? 22.116 -43.040 24.508 1.00 15.69 861 THR B N 1
ATOM 13162 C CA . THR B 1 821 ? 22.318 -44.469 24.635 1.00 17.43 861 THR B CA 1
ATOM 13163 C C . THR B 1 821 ? 22.912 -45.081 23.360 1.00 18.93 861 THR B C 1
ATOM 13164 O O . THR B 1 821 ? 23.398 -46.210 23.409 1.00 19.14 861 THR B O 1
ATOM 13168 N N . GLN B 1 822 ? 22.891 -44.344 22.266 1.00 19.52 862 GLN B N 1
ATOM 13169 C CA . GLN B 1 822 ? 23.362 -44.842 20.926 1.00 22.29 862 GLN B CA 1
ATOM 13170 C C . GLN B 1 822 ? 22.597 -46.100 20.469 1.00 21.23 862 GLN B C 1
ATOM 13171 O O . GLN B 1 822 ? 23.139 -46.974 19.808 1.00 19.90 862 GLN B O 1
ATOM 13177 N N . ARG B 1 823 ? 21.316 -46.122 20.788 1.00 22.05 863 ARG B N 1
ATOM 13178 C CA . ARG B 1 823 ? 20.351 -47.150 20.338 1.00 22.17 863 ARG B CA 1
ATOM 13179 C C . ARG B 1 823 ? 19.066 -46.487 19.990 1.00 20.58 863 ARG B C 1
ATOM 13180 O O . ARG B 1 823 ? 18.689 -45.469 20.587 1.00 21.00 863 ARG B O 1
ATOM 13188 N N . ASP B 1 824 ? 18.396 -46.966 18.963 1.00 18.47 864 ASP B N 1
ATOM 13189 C CA . ASP B 1 824 ? 17.103 -46.439 18.589 1.00 19.90 864 ASP B CA 1
ATOM 13190 C C . ASP B 1 824 ? 16.038 -46.967 19.611 1.00 19.38 864 ASP B C 1
ATOM 13191 O O . ASP B 1 824 ? 15.772 -48.183 19.673 1.00 19.03 864 ASP B O 1
ATOM 13196 N N . GLN B 1 825 ? 15.454 -46.056 20.387 1.00 16.53 865 GLN B N 1
ATOM 13197 C CA . GLN B 1 825 ? 14.532 -46.432 21.473 1.00 16.80 865 GLN B CA 1
ATOM 13198 C C . GLN B 1 825 ? 13.088 -46.374 21.107 1.00 16.99 865 GLN B C 1
ATOM 13199 O O . GLN B 1 825 ? 12.182 -46.434 21.976 1.00 18.82 865 GLN B O 1
ATOM 13205 N N . ARG B 1 826 ? 12.802 -46.280 19.829 1.00 17.50 866 ARG B N 1
ATOM 13206 C CA . ARG B 1 826 ? 11.424 -46.263 19.415 1.00 18.70 866 ARG B CA 1
ATOM 13207 C C . ARG B 1 826 ? 10.598 -47.467 19.899 1.00 18.13 866 ARG B C 1
ATOM 13208 O O . ARG B 1 826 ? 9.455 -47.267 20.324 1.00 20.20 866 ARG B O 1
ATOM 13216 N N . PRO B 1 827 ? 11.168 -48.686 19.892 1.00 18.80 867 PRO B N 1
ATOM 13217 C CA . PRO B 1 827 ? 10.330 -49.829 20.335 1.00 18.82 867 PRO B CA 1
ATOM 13218 C C . PRO B 1 827 ? 9.832 -49.738 21.800 1.00 18.38 867 PRO B C 1
ATOM 13219 O O . PRO B 1 827 ? 8.690 -50.070 22.096 1.00 16.92 867 PRO B O 1
ATOM 13223 N N . THR B 1 828 ? 10.692 -49.305 22.718 1.00 18.82 868 THR B N 1
ATOM 13224 C CA . THR B 1 828 ? 10.260 -49.078 24.115 1.00 16.84 868 THR B CA 1
ATOM 13225 C C . THR B 1 828 ? 9.315 -47.885 24.297 1.00 17.03 868 THR B C 1
ATOM 13226 O O . THR B 1 828 ? 8.346 -47.930 25.112 1.00 16.55 868 THR B O 1
ATOM 13230 N N . PHE B 1 829 ? 9.500 -46.819 23.517 1.00 17.28 869 PHE B N 1
ATOM 13231 C CA . PHE B 1 829 ? 8.542 -45.748 23.529 1.00 16.63 869 PHE B CA 1
ATOM 13232 C C . PHE B 1 829 ? 7.167 -46.208 23.108 1.00 17.35 869 PHE B C 1
ATOM 13233 O O . PHE B 1 829 ? 6.144 -45.870 23.741 1.00 15.93 869 PHE B O 1
ATOM 13241 N N . ALA B 1 830 ? 7.124 -47.036 22.079 1.00 18.56 870 ALA B N 1
ATOM 13242 C CA . ALA B 1 830 ? 5.828 -47.576 21.641 1.00 19.99 870 ALA B CA 1
ATOM 13243 C C . ALA B 1 830 ? 5.214 -48.499 22.700 1.00 17.62 870 ALA B C 1
ATOM 13244 O O . ALA B 1 830 ? 4.026 -48.417 22.927 1.00 17.66 870 ALA B O 1
ATOM 13246 N N . LEU B 1 831 ? 6.029 -49.335 23.318 1.00 17.87 871 LEU B N 1
ATOM 13247 C CA . LEU B 1 831 ? 5.625 -50.202 24.402 1.00 20.17 871 LEU B CA 1
ATOM 13248 C C . LEU B 1 831 ? 4.910 -49.422 25.490 1.00 20.65 871 LEU B C 1
ATOM 13249 O O . LEU B 1 831 ? 3.898 -49.872 26.007 1.00 20.46 871 LEU B O 1
ATOM 13254 N N . TRP B 1 832 ? 5.422 -48.230 25.823 1.00 18.29 872 TRP B N 1
ATOM 13255 C CA . TRP B 1 832 ? 4.793 -47.388 26.853 1.00 16.61 872 TRP B CA 1
ATOM 13256 C C . TRP B 1 832 ? 3.679 -46.476 26.362 1.00 15.99 872 TRP B C 1
ATOM 13257 O O . TRP B 1 832 ? 3.157 -45.662 27.110 1.00 16.74 872 TRP B O 1
ATOM 13268 N N . GLY B 1 833 ? 3.255 -46.615 25.108 1.00 15.64 873 GLY B N 1
ATOM 13269 C CA . GLY B 1 833 ? 2.173 -45.770 24.594 1.00 15.79 873 GLY B CA 1
ATOM 13270 C C . GLY B 1 833 ? 2.487 -44.333 24.332 1.00 15.24 873 GLY B C 1
ATOM 13271 O O . GLY B 1 833 ? 1.601 -43.480 24.382 1.00 16.90 873 GLY B O 1
ATOM 13272 N N . ILE B 1 834 ? 3.764 -44.069 24.011 1.00 15.99 874 ILE B N 1
ATOM 13273 C CA . ILE B 1 834 ? 4.277 -42.713 23.848 1.00 15.50 874 ILE B CA 1
ATOM 13274 C C . ILE B 1 834 ? 4.528 -42.390 22.373 1.00 16.37 874 ILE B C 1
ATOM 13275 O O . ILE B 1 834 ? 5.506 -42.899 21.764 1.00 16.19 874 ILE B O 1
ATOM 13280 N N . ARG B 1 835 ? 3.668 -41.557 21.824 1.00 17.86 875 ARG B N 1
ATOM 13281 C CA . ARG B 1 835 ? 3.786 -41.233 20.424 1.00 22.16 875 ARG B CA 1
ATOM 13282 C C . ARG B 1 835 ? 4.718 -40.050 20.195 1.00 21.72 875 ARG B C 1
ATOM 13283 O O . ARG B 1 835 ? 4.774 -39.122 21.019 1.00 18.66 875 ARG B O 1
ATOM 13291 N N . THR B 1 836 ? 5.370 -40.078 19.028 1.00 21.65 876 THR B N 1
ATOM 13292 C CA . THR B 1 836 ? 6.320 -39.037 18.618 1.00 22.26 876 THR B CA 1
ATOM 13293 C C . THR B 1 836 ? 6.020 -38.514 17.188 1.00 24.31 876 THR B C 1
ATOM 13294 O O . THR B 1 836 ? 5.354 -39.194 16.418 1.00 22.93 876 THR B O 1
ATOM 13298 N N . SER B 1 837 ? 6.463 -37.300 16.890 1.00 22.17 877 SER B N 1
ATOM 13299 C CA . SER B 1 837 ? 6.247 -36.675 15.573 1.00 22.00 877 SER B CA 1
ATOM 13300 C C . SER B 1 837 ? 7.053 -37.371 14.489 1.00 20.87 877 SER B C 1
ATOM 13301 O O . SER B 1 837 ? 8.048 -38.089 14.752 1.00 20.00 877 SER B O 1
ATOM 13304 N N . ALA B 1 838 ? 6.633 -37.147 13.253 1.00 21.96 878 ALA B N 1
ATOM 13305 C CA . ALA B 1 838 ? 7.344 -37.702 12.089 1.00 22.71 878 ALA B CA 1
ATOM 13306 C C . ALA B 1 838 ? 8.750 -37.133 12.060 1.00 20.90 878 ALA B C 1
ATOM 13307 O O . ALA B 1 838 ? 9.702 -37.848 11.733 1.00 22.75 878 ALA B O 1
ATOM 13309 N N . ALA B 1 839 ? 8.853 -35.842 12.367 1.00 21.11 879 ALA B N 1
ATOM 13310 C CA . ALA B 1 839 ? 10.175 -35.173 12.388 1.00 20.45 879 ALA B CA 1
ATOM 13311 C C . ALA B 1 839 ? 11.115 -35.885 13.353 1.00 19.19 879 ALA B C 1
ATOM 13312 O O . ALA B 1 839 ? 12.255 -36.187 13.038 1.00 18.56 879 ALA B O 1
ATOM 13314 N N . ALA B 1 840 ? 10.646 -36.250 14.532 1.00 18.29 880 ALA B N 1
ATOM 13315 C CA . ALA B 1 840 ? 11.543 -36.866 15.485 1.00 17.09 880 ALA B CA 1
ATOM 13316 C C . ALA B 1 840 ? 11.936 -38.272 15.108 1.00 18.02 880 ALA B C 1
ATOM 13317 O O . ALA B 1 840 ? 13.076 -38.687 15.282 1.00 17.41 880 ALA B O 1
ATOM 13319 N N . GLN B 1 841 ? 10.993 -39.028 14.550 1.00 18.86 881 GLN B N 1
ATOM 13320 C CA . GLN B 1 841 ? 11.255 -40.348 14.045 1.00 19.48 881 GLN B CA 1
ATOM 13321 C C . GLN B 1 841 ? 12.255 -40.371 12.891 1.00 17.45 881 GLN B C 1
ATOM 13322 O O . GLN B 1 841 ? 13.135 -41.193 12.887 1.00 19.62 881 GLN B O 1
ATOM 13328 N N . ALA B 1 842 ? 12.158 -39.421 11.990 1.00 18.63 882 ALA B N 1
ATOM 13329 C CA . ALA B 1 842 ? 13.149 -39.297 10.913 1.00 20.50 882 ALA B CA 1
ATOM 13330 C C . ALA B 1 842 ? 14.524 -38.955 11.461 1.00 20.20 882 ALA B C 1
ATOM 13331 O O . ALA B 1 842 ? 15.533 -39.472 10.968 1.00 19.98 882 ALA B O 1
ATOM 13333 N N . GLN B 1 843 ? 14.562 -38.100 12.499 1.00 20.15 883 GLN B N 1
ATOM 13334 C CA . GLN B 1 843 ? 15.834 -37.783 13.163 1.00 17.57 883 GLN B CA 1
ATOM 13335 C C . GLN B 1 843 ? 16.453 -39.018 13.818 1.00 17.83 883 GLN B C 1
ATOM 13336 O O . GLN B 1 843 ? 17.664 -39.279 13.667 1.00 17.66 883 GLN B O 1
ATOM 13342 N N . VAL B 1 844 ? 15.655 -39.840 14.512 1.00 19.33 884 VAL B N 1
ATOM 13343 C CA . VAL B 1 844 ? 16.222 -41.043 15.109 1.00 19.30 884 VAL B CA 1
ATOM 13344 C C . VAL B 1 844 ? 16.736 -41.997 14.008 1.00 17.93 884 VAL B C 1
ATOM 13345 O O . VAL B 1 844 ? 17.799 -42.625 14.157 1.00 17.98 884 VAL B O 1
ATOM 13349 N N . ALA B 1 845 ? 15.954 -42.159 12.953 1.00 19.65 885 ALA B N 1
ATOM 13350 C CA . ALA B 1 845 ? 16.383 -42.982 11.787 1.00 22.48 885 ALA B CA 1
ATOM 13351 C C . ALA B 1 845 ? 17.762 -42.533 11.259 1.00 21.92 885 ALA B C 1
ATOM 13352 O O . ALA B 1 845 ? 18.688 -43.347 11.132 1.00 23.42 885 ALA B O 1
ATOM 13354 N N . ALA B 1 846 ? 17.935 -41.217 11.117 1.00 23.54 886 ALA B N 1
ATOM 13355 C CA . ALA B 1 846 ? 19.218 -40.589 10.699 1.00 21.39 886 ALA B CA 1
ATOM 13356 C C . ALA B 1 846 ? 20.402 -40.882 11.583 1.00 21.60 886 ALA B C 1
ATOM 13357 O O . ALA B 1 846 ? 21.540 -40.922 11.110 1.00 20.93 886 ALA B O 1
ATOM 13359 N N . TYR B 1 847 ? 20.186 -41.197 12.851 1.00 19.16 887 TYR B N 1
ATOM 13360 C CA . TYR B 1 847 ? 21.297 -41.617 13.675 1.00 18.94 887 TYR B CA 1
ATOM 13361 C C . TYR B 1 847 ? 21.986 -42.928 13.221 1.00 20.57 887 TYR B C 1
ATOM 13362 O O . TYR B 1 847 ? 23.192 -43.143 13.487 1.00 19.24 887 TYR B O 1
ATOM 13371 N N . GLY B 1 848 ? 21.217 -43.811 12.581 1.00 21.60 888 GLY B N 1
ATOM 13372 C CA . GLY B 1 848 ? 21.756 -45.114 12.099 1.00 23.35 888 GLY B CA 1
ATOM 13373 C C . GLY B 1 848 ? 22.171 -46.060 13.193 1.00 25.48 888 GLY B C 1
ATOM 13374 O O . GLY B 1 848 ? 23.168 -46.786 13.070 1.00 27.83 888 GLY B O 1
ATOM 13375 N N . PHE B 1 849 ? 21.429 -46.046 14.310 1.00 23.00 889 PHE B N 1
ATOM 13376 C CA . PHE B 1 849 ? 21.731 -46.893 15.429 1.00 21.80 889 PHE B CA 1
ATOM 13377 C C . PHE B 1 849 ? 21.008 -48.220 15.305 1.00 19.75 889 PHE B C 1
ATOM 13378 O O . PHE B 1 849 ? 19.952 -48.285 14.722 1.00 20.21 889 PHE B O 1
ATOM 13386 N N . ALA B 1 850 ? 21.573 -49.249 15.901 1.00 21.28 890 ALA B N 1
ATOM 13387 C CA . ALA B 1 850 ? 20.829 -50.509 16.070 1.00 22.71 890 ALA B CA 1
ATOM 13388 C C . ALA B 1 850 ? 19.595 -50.241 16.935 1.00 24.78 890 ALA B C 1
ATOM 13389 O O . ALA B 1 850 ? 19.669 -49.484 17.935 1.00 22.21 890 ALA B O 1
ATOM 13391 N N . GLU B 1 851 ? 18.463 -50.820 16.558 1.00 24.34 891 GLU B N 1
ATOM 13392 C CA . GLU B 1 851 ? 17.285 -50.796 17.412 1.00 25.76 891 GLU B CA 1
ATOM 13393 C C . GLU B 1 851 ? 17.593 -51.406 18.742 1.00 23.63 891 GLU B C 1
ATOM 13394 O O . GLU B 1 851 ? 18.295 -52.415 18.830 1.00 24.71 891 GLU B O 1
ATOM 13400 N N . GLN B 1 852 ? 17.050 -50.816 19.802 1.00 21.38 892 GLN B N 1
ATOM 13401 C CA . GLN B 1 852 ? 17.012 -51.498 21.098 1.00 20.49 892 GLN B CA 1
ATOM 13402 C C . GLN B 1 852 ? 15.624 -52.169 21.108 1.00 20.01 892 GLN B C 1
ATOM 13403 O O . GLN B 1 852 ? 14.603 -51.472 21.078 1.00 17.93 892 GLN B O 1
ATOM 13409 N N . PRO B 1 853 ? 15.574 -53.507 21.083 1.00 20.64 893 PRO B N 1
ATOM 13410 C CA . PRO B 1 853 ? 14.251 -54.136 21.132 1.00 21.92 893 PRO B CA 1
ATOM 13411 C C . PRO B 1 853 ? 13.521 -53.771 22.426 1.00 20.03 893 PRO B C 1
ATOM 13412 O O . PRO B 1 853 ? 14.177 -53.561 23.449 1.00 19.14 893 PRO B O 1
ATOM 13416 N N . ALA B 1 854 ? 12.197 -53.728 22.373 1.00 19.77 894 ALA B N 1
ATOM 13417 C CA . ALA B 1 854 ? 11.409 -53.382 23.569 1.00 19.55 894 ALA B CA 1
ATOM 13418 C C . ALA B 1 854 ? 11.844 -54.131 24.795 1.00 18.62 894 ALA B C 1
ATOM 13419 O O . ALA B 1 854 ? 12.053 -55.347 24.768 1.00 19.27 894 ALA B O 1
ATOM 13421 N N . PHE B 1 855 ? 12.041 -53.405 25.906 1.00 18.57 895 PHE B N 1
ATOM 13422 C CA . PHE B 1 855 ? 12.439 -53.984 27.187 1.00 16.49 895 PHE B CA 1
ATOM 13423 C C . PHE B 1 855 ? 11.586 -53.426 28.335 1.00 15.43 895 PHE B C 1
ATOM 13424 O O . PHE B 1 855 ? 10.881 -52.453 28.152 1.00 15.47 895 PHE B O 1
ATOM 13432 N N . PHE B 1 856 ? 11.649 -54.088 29.478 1.00 15.12 896 PHE B N 1
ATOM 13433 C CA . PHE B 1 856 ? 10.940 -53.629 30.695 1.00 15.37 896 PHE B CA 1
ATOM 13434 C C . PHE B 1 856 ? 11.760 -54.092 31.870 1.00 15.77 896 PHE B C 1
ATOM 13435 O O . PHE B 1 856 ? 12.133 -55.247 31.966 1.00 16.27 896 PHE B O 1
ATOM 13443 N N . TYR B 1 857 ? 12.118 -53.136 32.732 1.00 14.89 897 TYR B N 1
ATOM 13444 C CA . TYR B 1 857 ? 12.774 -53.416 33.998 1.00 14.61 897 TYR B CA 1
ATOM 13445 C C . TYR B 1 857 ? 11.727 -53.459 35.116 1.00 15.16 897 TYR B C 1
ATOM 13446 O O . TYR B 1 857 ? 10.968 -52.517 35.321 1.00 16.34 897 TYR B O 1
ATOM 13455 N N . ALA B 1 858 ? 11.713 -54.596 35.796 1.00 15.69 898 ALA B N 1
ATOM 13456 C CA . ALA B 1 858 ? 10.722 -54.887 36.848 1.00 16.31 898 ALA B CA 1
ATOM 13457 C C . ALA B 1 858 ? 11.388 -54.944 38.200 1.00 16.16 898 ALA B C 1
ATOM 13458 O O . ALA B 1 858 ? 12.464 -55.478 38.355 1.00 17.72 898 ALA B O 1
ATOM 13460 N N . ASN B 1 859 ? 10.720 -54.422 39.220 1.00 16.98 899 ASN B N 1
ATOM 13461 C CA . ASN B 1 859 ? 11.185 -54.582 40.570 1.00 15.27 899 ASN B CA 1
ATOM 13462 C C . ASN B 1 859 ? 9.971 -54.583 41.503 1.00 14.39 899 ASN B C 1
ATOM 13463 O O . ASN B 1 859 ? 8.930 -54.065 41.164 1.00 15.70 899 ASN B O 1
ATOM 13468 N N . ASN B 1 860 ? 10.145 -55.195 42.666 1.00 16.12 900 ASN B N 1
ATOM 13469 C CA . ASN B 1 860 ? 9.142 -55.239 43.725 1.00 16.79 900 ASN B CA 1
ATOM 13470 C C . ASN B 1 860 ? 9.459 -54.314 44.886 1.00 17.80 900 ASN B C 1
ATOM 13471 O O . ASN B 1 860 ? 8.786 -54.336 45.919 1.00 18.22 900 ASN B O 1
ATOM 13476 N N . ARG B 1 861 ? 10.470 -53.474 44.688 1.00 17.27 901 ARG B N 1
ATOM 13477 C CA . ARG B 1 861 ? 10.787 -52.412 45.619 1.00 17.94 901 ARG B CA 1
ATOM 13478 C C . ARG B 1 861 ? 11.130 -51.134 44.793 1.00 16.54 901 ARG B C 1
ATOM 13479 O O . ARG B 1 861 ? 11.608 -51.236 43.645 1.00 17.15 901 ARG B O 1
ATOM 13487 N N . THR B 1 862 ? 10.977 -49.968 45.388 1.00 15.28 902 THR B N 1
ATOM 13488 C CA . THR B 1 862 ? 11.429 -48.746 44.735 1.00 14.12 902 THR B CA 1
ATOM 13489 C C . THR B 1 862 ? 12.952 -48.478 44.836 1.00 15.91 902 THR B C 1
ATOM 13490 O O . THR B 1 862 ? 13.614 -48.114 43.821 1.00 15.48 902 THR B O 1
ATOM 13494 N N . ASN B 1 863 ? 13.505 -48.587 46.029 1.00 13.72 903 ASN B N 1
ATOM 13495 C CA . ASN B 1 863 ? 14.807 -48.021 46.324 1.00 15.20 903 ASN B CA 1
ATOM 13496 C C . ASN B 1 863 ? 16.013 -48.934 46.145 1.00 15.86 903 ASN B C 1
ATOM 13497 O O . ASN B 1 863 ? 17.135 -48.475 46.103 1.00 16.80 903 ASN B O 1
ATOM 13502 N N . GLU B 1 864 ? 15.801 -50.238 46.142 1.00 15.79 904 GLU B N 1
ATOM 13503 C CA . GLU B 1 864 ? 16.897 -51.194 46.128 1.00 17.55 904 GLU B CA 1
ATOM 13504 C C . GLU B 1 864 ? 16.974 -51.789 44.734 1.00 16.70 904 GLU B C 1
ATOM 13505 O O . GLU B 1 864 ? 16.093 -52.565 44.362 1.00 16.94 904 GLU B O 1
ATOM 13511 N N . TYR B 1 865 ? 17.984 -51.433 43.966 1.00 16.53 905 TYR B N 1
ATOM 13512 C CA . TYR B 1 865 ? 17.981 -51.787 42.546 1.00 18.82 905 TYR B CA 1
ATOM 13513 C C . TYR B 1 865 ? 18.632 -53.143 42.316 1.00 20.34 905 TYR B C 1
ATOM 13514 O O . TYR B 1 865 ? 18.566 -53.665 41.224 1.00 20.08 905 TYR B O 1
ATOM 13523 N N . SER B 1 866 ? 19.278 -53.707 43.336 1.00 20.79 906 SER B N 1
ATOM 13524 C CA . SER B 1 866 ? 20.003 -54.982 43.134 1.00 20.93 906 SER B CA 1
ATOM 13525 C C . SER B 1 866 ? 19.108 -56.132 42.693 1.00 21.09 906 SER B C 1
ATOM 13526 O O . SER B 1 866 ? 19.605 -57.065 42.102 1.00 21.68 906 SER B O 1
ATOM 13529 N N . THR B 1 867 ? 17.807 -56.058 42.959 1.00 20.47 907 THR B N 1
ATOM 13530 C CA . THR B 1 867 ? 16.837 -57.072 42.604 1.00 20.90 907 THR B CA 1
ATOM 13531 C C . THR B 1 867 ? 16.114 -56.862 41.296 1.00 20.72 907 THR B C 1
ATOM 13532 O O . THR B 1 867 ? 15.266 -57.684 40.942 1.00 19.92 907 THR B O 1
ATOM 13536 N N . VAL B 1 868 ? 16.426 -55.768 40.583 1.00 18.90 908 VAL B N 1
ATOM 13537 C CA . VAL B 1 868 ? 15.714 -55.415 39.393 1.00 18.90 908 VAL B CA 1
ATOM 13538 C C . VAL B 1 868 ? 15.886 -56.542 38.343 1.00 20.24 908 VAL B C 1
ATOM 13539 O O . VAL B 1 868 ? 16.941 -57.118 38.261 1.00 21.49 908 VAL B O 1
ATOM 13543 N N . LYS B 1 869 ? 14.838 -56.846 37.593 1.00 20.67 909 LYS B N 1
ATOM 13544 C CA . LYS B 1 869 ? 14.860 -57.882 36.564 1.00 23.29 909 LYS B CA 1
ATOM 13545 C C . LYS B 1 869 ? 14.537 -57.268 35.213 1.00 22.48 909 LYS B C 1
ATOM 13546 O O . LYS B 1 869 ? 13.619 -56.440 35.072 1.00 22.47 909 LYS B O 1
ATOM 13552 N N . LEU B 1 870 ? 15.296 -57.678 34.204 1.00 20.13 910 LEU B N 1
ATOM 13553 C CA . LEU B 1 870 ? 15.103 -57.204 32.855 1.00 19.93 910 LEU B CA 1
ATOM 13554 C C . LEU B 1 870 ? 14.280 -58.200 32.030 1.00 20.57 910 LEU B C 1
ATOM 13555 O O . LEU B 1 870 ? 14.617 -59.378 31.930 1.00 20.55 910 LEU B O 1
ATOM 13560 N N . LEU B 1 871 ? 13.186 -57.729 31.477 1.00 19.91 911 LEU B N 1
ATOM 13561 C CA . LEU B 1 871 ? 12.317 -58.519 30.652 1.00 21.93 911 LEU B CA 1
ATOM 13562 C C . LEU B 1 871 ? 12.452 -58.120 29.201 1.00 23.18 911 LEU B C 1
ATOM 13563 O O . LEU B 1 871 ? 12.466 -56.934 28.869 1.00 20.71 911 LEU B O 1
ATOM 13568 N N . ASP B 1 872 ? 12.560 -59.128 28.330 1.00 22.80 912 ASP B N 1
ATOM 13569 C CA . ASP B 1 872 ? 12.556 -58.868 26.901 1.00 24.32 912 ASP B CA 1
ATOM 13570 C C . ASP B 1 872 ? 11.140 -58.936 26.432 1.00 22.64 912 ASP B C 1
ATOM 13571 O O . ASP B 1 872 ? 10.477 -59.981 26.547 1.00 24.01 912 ASP B O 1
ATOM 13576 N N . MET B 1 873 ? 10.672 -57.808 25.920 1.00 20.20 913 MET B N 1
ATOM 13577 C CA . MET B 1 873 ? 9.302 -57.618 25.505 1.00 20.07 913 MET B CA 1
ATOM 13578 C C . MET B 1 873 ? 9.135 -57.698 23.980 1.00 20.04 913 MET B C 1
ATOM 13579 O O . MET B 1 873 ? 8.037 -57.430 23.471 1.00 21.05 913 MET B O 1
ATOM 13584 N N . SER B 1 874 ? 10.205 -57.993 23.245 1.00 22.54 914 SER B N 1
ATOM 13585 C CA . SER B 1 874 ? 10.129 -57.905 21.769 1.00 24.84 914 SER B CA 1
ATOM 13586 C C . SER B 1 874 ? 9.327 -59.049 21.143 1.00 28.01 914 SER B C 1
ATOM 13587 O O . SER B 1 874 ? 8.769 -58.846 20.099 1.00 30.76 914 SER B O 1
ATOM 13590 N N . GLN B 1 875 ? 9.223 -60.199 21.799 1.00 32.14 915 GLN B N 1
ATOM 13591 C CA . GLN B 1 875 ? 8.488 -61.361 21.246 1.00 39.04 915 GLN B CA 1
ATOM 13592 C C . GLN B 1 875 ? 7.085 -61.570 21.820 1.00 40.98 915 GLN B C 1
ATOM 13593 O O . GLN B 1 875 ? 6.305 -62.338 21.285 1.00 45.24 915 GLN B O 1
ATOM 13599 N N . GLY B 1 876 ? 6.787 -60.949 22.942 1.00 32.62 916 GLY B N 1
ATOM 13600 C CA . GLY B 1 876 ? 5.559 -61.253 23.668 1.00 33.37 916 GLY B CA 1
ATOM 13601 C C . GLY B 1 876 ? 5.769 -60.678 25.042 1.00 29.47 916 GLY B C 1
ATOM 13602 O O . GLY B 1 876 ? 6.739 -59.928 25.262 1.00 30.05 916 GLY B O 1
ATOM 13603 N N . SER B 1 877 ? 4.905 -61.010 25.981 1.00 26.19 917 SER B N 1
ATOM 13604 C CA . SER B 1 877 ? 5.058 -60.451 27.323 1.00 25.36 917 SER B CA 1
ATOM 13605 C C . SER B 1 877 ? 5.251 -61.534 28.348 1.00 25.90 917 SER B C 1
ATOM 13606 O O . SER B 1 877 ? 4.315 -62.257 28.575 1.00 26.29 917 SER B O 1
ATOM 13609 N N . PRO B 1 878 ? 6.441 -61.639 28.963 1.00 23.69 918 PRO B N 1
ATOM 13610 C CA . PRO B 1 878 ? 6.711 -62.569 30.021 1.00 24.37 918 PRO B CA 1
ATOM 13611 C C . PRO B 1 878 ? 5.777 -62.373 31.211 1.00 25.80 918 PRO B C 1
ATOM 13612 O O . PRO B 1 878 ? 5.125 -61.357 31.328 1.00 25.74 918 PRO B O 1
ATOM 13616 N N . ALA B 1 879 ? 5.693 -63.368 32.069 1.00 27.62 919 ALA B N 1
ATOM 13617 C CA . ALA B 1 879 ? 4.952 -63.260 33.324 1.00 29.33 919 ALA B CA 1
ATOM 13618 C C . ALA B 1 879 ? 5.667 -62.258 34.236 1.00 26.35 919 ALA B C 1
ATOM 13619 O O . ALA B 1 879 ? 6.888 -62.168 34.221 1.00 27.49 919 ALA B O 1
ATOM 13621 N N . TRP B 1 880 ? 4.906 -61.556 35.064 1.00 28.16 920 TRP B N 1
ATOM 13622 C CA . TRP B 1 880 ? 5.497 -60.731 36.128 1.00 28.02 920 TRP B CA 1
ATOM 13623 C C . TRP B 1 880 ? 6.425 -61.628 36.910 1.00 29.73 920 TRP B C 1
ATOM 13624 O O . TRP B 1 880 ? 5.979 -62.672 37.397 1.00 31.27 920 TRP B O 1
ATOM 13635 N N . PRO B 1 881 ? 7.708 -61.252 37.036 1.00 28.69 921 PRO B N 1
ATOM 13636 C CA . PRO B 1 881 ? 8.706 -62.185 37.553 1.00 27.59 921 PRO B CA 1
ATOM 13637 C C . PRO B 1 881 ? 8.961 -62.198 39.029 1.00 27.13 921 PRO B C 1
ATOM 13638 O O . PRO B 1 881 ? 9.972 -62.722 39.442 1.00 30.06 921 PRO B O 1
ATOM 13642 N N . PHE B 1 882 ? 8.087 -61.637 39.839 1.00 26.03 922 PHE B N 1
ATOM 13643 C CA . PHE B 1 882 ? 8.244 -61.719 41.291 1.00 26.83 922 PHE B CA 1
ATOM 13644 C C . PHE B 1 882 ? 6.977 -62.376 41.866 1.00 30.78 922 PHE B C 1
ATOM 13645 O O . PHE B 1 882 ? 5.860 -62.083 41.403 1.00 28.08 922 PHE B O 1
ATOM 13653 N N . PRO B 1 883 ? 7.133 -63.203 42.921 1.00 39.19 923 PRO B N 1
ATOM 13654 C CA . PRO B 1 883 ? 5.982 -63.839 43.632 1.00 37.96 923 PRO B CA 1
ATOM 13655 C C . PRO B 1 883 ? 5.041 -62.812 44.265 1.00 36.28 923 PRO B C 1
ATOM 13656 O O . PRO B 1 883 ? 5.535 -61.807 44.778 1.00 35.80 923 PRO B O 1
ATOM 13660 N N . LEU B 1 884 ? 3.715 -63.016 44.250 1.00 37.46 924 LEU B N 1
ATOM 13661 C CA . LEU B 1 884 ? 2.772 -61.998 44.816 1.00 37.99 924 LEU B CA 1
ATOM 13662 C C . LEU B 1 884 ? 2.416 -62.060 46.325 1.00 40.63 924 LEU B C 1
ATOM 13663 O O . LEU B 1 884 ? 2.328 -63.125 46.897 1.00 50.38 924 LEU B O 1
#

Foldseek 3Di:
DDLVVVLVVCLQAVFLAPHACLLVLLVVLLVLLVVLLVVLLVVLCQLPVFAFLWWFQFLFWWAKFFQQSLFKWANHAFPVGTRQKIWGCPLNFTEIEGRALCLLDCVHPVVSCLQSVQLSVCCLQPVGSPDADDAAQEEEEFQDDDVSNQVSNVSSVHHHHHLVDHLLADVVSLVRHREYEDEQRGDDPQRLCSLLVSRNVHHYYYYHYHRTQDDGPSSQSNSVSRNMGIHDHSGSNVVSTIHRSPDGSVVVSVCGSPPLGDSPVSVCVNVLVFDQDFPLVQWDDDQRFIDRCPGPPPVVLLVNLVSLLVSQLVCQQQLHDLSVDPSNSSLSSLQSSLLSLLQVQDADDFCNPHRSSLSVNSSSLSRHHWFRDWYHARPAAFQPFDDLLQPFDFFQDKDKFKDAFQDQFDKDFRQWKARAGWKKKKAKAPQPPKWKWKKFADADQSQQRRNPGRRNGHRRPRIGRTHGHDHPDMTMTHHNNMGTMMIGIHRHDGGDMMMMMMGTTGGQLEQEDDQPDDRPVSLVSSVVRVVVVSTQWYWYHAAQEIETEGSVQQCQQCCVVVVVPSVVQVVLLRPLAPVLQLVLLQAQGPPDDNDPVLVVLCVVLVADSHDCQLHHDDHHAYEYEGCGHSGHQWAADRPTYHDNHDGSLDQVSQQRVLLVSDFQLQAFLFQLCSSASSNLRNLSSQLVCCVPPNDRPPWCQAPQPVLLVLLQQQLPDPQSLQRLCVSARPDNDNCPNRNNSNQVVQQQLLVVCVLVVHNVCSSVLSNQLSSLVSCLVDPDCCVCCVSSLNVVDPDRADRDSHSVDQSNVLSVQRSSCVSSQARAVQQCSSNSGDHDPSSVVSSVVSVGHHDQHKHWGDPTSRDCPRIDIDGPNPHRDDRPDDD/DDLVVLVVVCLQAVFLAPHQPLLVLLVVLLVLLVVLLVVLLVVQCQLCVFAFPWDFQFLFWWAKFFQQSLFKWANFAFPVGTRQKIWGCPLNFTEIEGRALCLLPCVHDVVSCLQSVQLSVVCLLPVGSPDADDAQQEEEEFQDDDVSNQVSNVSSVHHHHYLPDHLLEDVVSLVRHSEYEDELRHDDDQRLCSLLVSRNVHHYYYYHYHRTQDDGPSVQSNQNSRSMGIDDHSGSNPVSTIHRRPDGSVVVSVCGSPPLGCSPVSVCVNVLVFDQDFPLVQWDADLRFIDRVPGPPPVVLVVNLLSLLVSQLVCQQQLHDLSVDPSRSSLSSLQSSLLSLLQVQDDDDFCNPHVSSLSVNLSSLSRHHWFRDWGAARQQAFQAWHDLLQPFDFFQDKDKFKDAFADQWDKDFRQWKARAGWKKKKAKAPQPQKWKFKKFADADQLQQRRNRGRRNGHRSPRIGPTHGHDHPDMTMTHHNNMGGMMIGIHRHDRGGMMMMMMGTIGGALEQEDDFQDDRVVSLVSSVVNLVVVSTQWYWYDAAQEIETEGSVQQCCCCCPVVVVPSVVQVVLLRPLAPVLQLLLLQAQGPNDDNDPVLVVLCVVLVHDSHDCQLRHDDHHAYEYEGCGASHNQWAADRPTYHDNHDGSLDQVSQQRVLLVSDFQLQAFLFQLCSSARSNLRNLSSQLVCCVPPNDHPPWQQACLPVLQVQLQQQCPDPQSLVRLCVSARPDNDNCPNRNSSNQVVQQQLLVVCVLVVHNVCSSVLSNQLSSLVSCLVDPDCVVCCVSSLNVVDPDRADRDSHSPDQSNVLSVQRSSCVSSQARAVQQCSSNSGDHDPSSVVSSVVSVGHHDQHKGWDDPTSRDCPRIDIDGPRPHRDDRPDDD

Secondary structure (DSSP, 8-state):
--HHHHHHHHHHH---TT---HHHHHHHHHHHHHHHHHHHHHHHHHHHTTS---B---SS---EEESSTTTEEEEEE-TTS-EEEEEE-GGG--EEEESS-GGGSTTTTTGGGHHHHHHHHHHHHHSSTTSPPPTTEEEEEESS-HHHHHHHHHHTT--EEE--S-TTT-HHHHHH-SEEEE-TT---TTHHHHHHHHHHTT--EEEE--STTS--HHHHHHHHHHTEEE--TTTTTTT---B-TT--HHHHHHHHHHTT--HHHHHHHHHT---S---GGG-EEETTEEE-TTSTTHHHHHHHHHHHHHHHHHHHHTT--GGGSSS-HHHHHHHHHHHHHHHH--S-B-TTTTHHHHHHHHHHHT----BSS--PPPS--TTT--HHHHH----SS-EEEEEE--SSSEEEEEEEEEPTT--EEEEEE--TT-EEEEEE----GGGS-TTSTT-B-S-S--SPPPEEE-TT--EEE--SS-EEEEEEEESPPTT-EEEEEEES-B---EEE--TTS--HHHHHHHHHHHHHT--SEEEEEETTEEEEEEHHHHHHHHHHHHTT-HHHHHHHIIIIIIIHHHHHTT-B-TT-PPPHHHHHHHHHTT---S-HHHHB--SPEEEEESS--SSTTEE-SSSEEESS---TT-HHHHHHHHHHH--GGG-TTGGGGTTTTTTHHHHHHHHHHHHHT----STT-S-HHHHHHHHHHHTTSSSHHHHHHHHHT----TTTTHHHHHHHHHHHHHHHHHHTT-GGGTTHHHHHHHHHHHHHHHS-HHHHTTTTT-TT-SSPPP----TT--HHHHHHHHHHHHHHTSB-HHHHHHTT----HHHHHHHHHT-PPB---EEEE-S-SS-GGG-EEEE-TTS-PPPSS--/--HHHHHHHHHHH---TT---HHHHHHHHHHHHHHHHHHHHHHHHHHHTTS---B---SS---EEESSTTTEEEEEE-TTS-EEEEEE-GGG--EEEESS-GGGGTTTTTGGGHHHHHHHHHHHHHS-TTSPPPTTEEEEEESS-HHHHHHHHHHTT--EEE--S-TTT-HHHHHH-SEEEE-TT---TTHHHHHHHHHHTT--EEEE--STTS--HHHHHHHHHHTEEE--TTTTTTT---B-TT--HHHHHHHHHHTT--HHHHHHHHHT---S---GGG-EEETTEEE-TTSTTHHHHHHHHHHHHHHHHHHHHTT--GGGSTT-HHHHHHHHHHHHHHHH--S-B-TTTTHHHHHHHHHHHT----BSS--PPPS--TTT--HHHHH----SS-EEEEEEE-SSSEEEEEEEEEPTT--EEEEEE--TT-EEEEEE----GGGS-TTSTT-B-S-TT-SPPPEEE-TT--EEE--SS-EEEEEEEESPPTTEEEEEEEES-B---EEEPPTTS--HHHHHHHHHHHHHT--SEEEEEETTEEEEEEHHHHHHIIIIITTT-HHHHHHHIIIIIIIHHHHHTT-B-TT-PPPHHHHHHHHHHT---S-HHHHBPPSPEEEEESS--SSTTEE-SSSEEESS---TT-HHHHHHHHHHH--GGG-TTGGGGTTTGGGHHHHHHHHHHHHHH----STT-S-HHHHHHHHHHHTTSSSHHHHHHHHHT----TTTTHHHHHHHHHHHHHHHHHHTT-GGGTTHHHHHHHHHHHHHHHS-HHHHTTTTT-TT-SSPPP----TT--HHHHHHHHHHHHHHTSB-HHHHHHTT----HHHHHHHHHHTPPB---EEEE-S-SS-GGG-EEEE-SSS-PPP-S--

GO terms:
  GO:0043952 protein transport by the Sec complex (P, IDA)
  GO:0015628 protein secretion by the type II secretion system (P, IDA)
  GO:0008237 metallopeptidase activity (F, IDA)
  GO:0005576 extracellular region (C, IDA)
  GO:0030163 protein catabolic process (P, IDA)
  GO:1903237 negative regulation of leukocyte tethering or rolling (P, IDA)

Organism: Pseudomonas aeruginosa (strain ATCC 15692 / DSM 22644 / CIP 104116 / JCM 14847 / LMG 12228 / 1C / PRS 101 / PAO1) (NCBI:txid208964)